Protein 5ND1 (pdb70)

Radius of gyration: 39.15 Å; Cα contacts (8 Å, |Δi|>4): 4880; chains: 2; bounding box: 125×101×89 Å

B-factor: mean 20.9, std 9.0, range [2.0, 30.0]

Nearest PDB structures (foldseek):
  5nd1-assembly1_B  TM=1.001E+00  e=0.000E+00  Rosellinia necatrix quadrivirus 1
  7zts-assembly1_AG  TM=4.550E-01  e=2.989E-06  Saccharomyces cerevisiae BY4741
  7zts-assembly1_AB  TM=4.511E-01  e=3.297E-06  Saccharomyces cerevisiae BY4741
  7zts-assembly1_AV  TM=3.383E-01  e=9.735E-03  Saccharomyces cerevisiae BY4741
  7zts-assembly1_BQ  TM=3.705E-01  e=5.155E-02  Saccharomyces cerevisiae BY4741

Foldseek 3Di:
DVVLVPDPCSVVVVVVLVVVLVVLQQCLQPWFQLFAADCSPVQNLQDFQADVVFVVLPADLVFQLDDPFWWWKWKWKKKKKKWFAQFLFAGTFIAIDIDMFIWTKFWFFEFFDAQAAAAADADVLFFFSSVVSNARDPDDDDRVVSVPVPFPVLLVVQVVLLQVVLLVVVCVPVVPPSVPGHRHADCLLQLQLLVLLLLVVQSFWWWDCPDDGTDTAPNFDWAFQFIWTWTFYLWFADDAFFGIFFAQLQVPDADRPDDLQVLLVVLQVLLVRDPFFFKWKWFWADADQVGRLFIWTFTDTHGDHPPFDDFDDAQAAALVSLRHSGAIWIWGADDNGGTITIGGLSQLFHFQAQADEDDRDPNFAFEAEDAPLELLSQLQRSSDGQGNNSAQRRDNFVSSVSNVLSCSSDRRGRRYYYYPYPRDHDNGCGAVSNVLCRSSVLQVQLSRRSLSNLQSLQVSLQRTTQMWIHFRLFHTWNFFHFYHYHYHNDHSRRTRGDGHDDRRYADSNPCRNVSSSSSSSNSLNCLLNLLLSLVLLQAFDQQWWQKAWFLGAVLRSLQVCLVVDDWADQPDQPQADPPPDDPSQFAFSLRRVCVQVVVPRPPDHCSSVSCSNNGTGTGHRRGLKGKGWTDDPDPHPAQVAQCCLVVAQQEWEWEDDAGHQATSGHEHCASDGDHGIRIDPFKHKHKWWWFFDDADVGGTDRSVSTDIDTDGPVDDDPPGHTRTMMMMMGGGQNHRPSSNSSNCSGRNDAFDKAWQQVLAQEDDPQFSLQLVLQQVLQQQFFKKWKAFDPPDHNRGIYIYHHHDDRNSNNRRRYTYDGTHMDTDDQPWWWTFAETRSVVSSVSSNPPSMIMIMGMHMRTYMDRDDDDDDDDRDTGGQQPQNDSHNLCVDPPSVPPDDPCVSVDRHDRHRHHHDDHDPDDPDDPPVPDDDDPDDDPDDDCPPPDDDDDDDDDDDDDDDDDDDDVVVVCVVNDD/DVDQFPLLPDDPPPDDPPPPDFQQPPSFADFPFWFFKDDFWFQAQDPPPRHGDDDFLDGAHIFTDTDPRQVVQLPSLPVDAAAFDDFDFDDDDFDPLCVLLLCLCLPDWFWFLPQQWTKWKWWWWWFWWFWDDDVPHIDTFGQGTFTFIQIWTKFFFAEDADWAWDDHAHDDPLQSLQVCLLCPLVVDQSSKHQFAAQSNDVVSSVVLVVFWDNLATHDLLQLLLLLVLQLLLCCSQLFLLVDWWFLVVSQAAWGWFAFAWFADPWKTKAGFPLRVVVCLVQVVVQFPKHWDADPLRGITITGGLCQFFPFQAAPVFAQLDTPPLAAAAAAADDDLLLLSLLRSLQTRQGDRRDRSSSRSSNRSPQLRPGYHDDPFAHHHHHDSGDIHHSQSSLLNSLVSVCPRPSSVPRSLLLSLLQSLLRIEGGFRFRYAQLDFWHWYWYRYPHHTHRRSSQCRHDPPDRYHHDHRDVVSSSSSLSSLSSSSSVSLLQNLLLLLLSLCCQQPPWAKDALLQRLVSSVSSVVSLQVLLVCLCPDPVLLCQCCVGIPDPSQDASSSSSLSSTSRPPCSNRHSHRHIGTHTDGSRGAMWMAGPVLDFAAEDADPFPDDDQVVLLVLLVDDFAGYWHAARNGDMDICLNPFFTKHWNAFDFLQSCQQQDADDPDDDPLLLLVVLLLQLLDQEPRHHRGDDSQTNVLSVVLSVVLRDDDPQSVLLQVQVPHDDPDPCRVPLGNPLGPVPWDDGRYHQDDDPPTDRDNDPDDDGSNSSVVSPHDSVSSCSSVNSSNSNDDDDSQQVQWQHNPPDRGTGTRITRMHRRQKHGSSSLSSLLSSLQSSQQADFAWQAFQQADWARQDDDDDHSHHRSSSLSNVQQSLQSQFKWWWWGDPPRDIFTANATSSGGGMDGHPSDGTHTAAMHGHDPPPSDGPDRVCNVPTGIITMRMRIRMPDDPPSRISHDSDPPCSVPSYDRDDDDDDPDDDDRSIDGDSRTRTSGDRDDDDDDDDDPPDDDD

Solvent-accessible surface area: 68453 Å² total; per-residue (Å²): 106,106,116,43,102,152,105,147,66,0,112,111,42,53,51,92,54,88,125,56,2,147,62,80,21,136,67,1,57,137,35,40,89,6,22,78,13,10,24,10,0,7,3,29,5,33,10,3,10,7,3,61,64,1,19,68,36,11,8,9,33,12,1,10,18,8,21,59,52,9,21,8,5,0,8,6,11,5,4,0,24,0,50,1,80,106,14,90,14,20,39,76,6,52,0,20,2,38,9,16,2,54,6,57,13,9,7,2,5,3,14,5,56,32,78,28,136,43,138,14,22,58,40,41,65,11,1,1,22,5,7,77,2,3,53,22,85,81,40,149,64,96,24,92,72,23,24,36,163,36,12,34,75,11,0,40,108,4,11,58,65,9,19,150,60,14,61,48,41,25,15,48,94,70,200,97,83,93,98,103,22,39,44,0,18,9,0,24,0,0,0,0,5,0,1,0,6,0,0,1,1,17,4,6,25,22,10,5,80,73,110,58,112,64,68,69,26,30,20,32,54,40,1,85,13,48,0,18,0,0,1,6,2,2,1,1,29,12,162,54,59,4,1,0,0,3,0,1,6,47,4,4,17,57,163,26,159,17,58,25,31,12,32,0,7,0,2,0,0,0,54,0,15,64,94,77,11,0,0,0,15,0,68,0,37,36,3,70,86,125,46,10,128,80,0,78,0,51,20,37,35,123,65,36,2,49,60,17,36,86,25,160,50,51,28,9,77,82,6,83,46,0,12,127,26,0,0,4,0,4,0,4,18,2,67,56,24,14,0,7,2,0,4,4,2,3,2,7,3,13,49,4,12,50,18,40,61,63,65,121,18,147,88,87,0,1,6,0,2,0,13,25,0,133,62,24,1,12,2,0,1,1,0,0,0,5,6,0,0,0,18,93,10,13,4,11,8,0,7,1,10,7,3,76,1,6,16,22,4,6,48,16,121,34,48,4,32,0,0,23,18,54,111,202,24,103,40,47,7,45,2,34,23,0,0,1,4,0,0,1,1,0,0,7,6,1,8,0,5,45,64,0,4,18,10,0,3,6,1,0,0,13,0,0,0,6,2,7,2,54,9,39,55,6,0,0,3,0,11,4,33,0,62,8,29,0,1,2,1,5,1,42,0,0,1,1,10,24,0,36,25,86,15,10,2,6,9,3,105,54,3,5,22,0,26,14,4,2,9,1,0,1,2,3,8,7,7,3,4,10,0,5,5,1,37,36,2,43,95,41,26,112,83,20,3,0,18,8,48,148,141,20,30,0,10,69,0,4,56,50,8,40,170,80,66,134,64,58,136,32,58,114,46,170,84,17,31,100,44,64,96,93,50,93,60,22,3,2,6,1,15,6,0,40,41,21,14,77,47,5,34,140,60,74,8,31,0,4,48,7,10,14,0,20,2,8,4,1,32,7,43,33,0,46,0,12,0,0,3,3,66,77,11,34,90,11,237,22,59,14,102,28,45,17,11,77,168,29,4,92,65,3,56,17,61,10,48,132,93,67,10,3,0,37,9,18,3,0,34,0,36,18,85,36,112,119,68,62,83,0,15,4,0,0,0,1,6,21,10,5,5,5,62,157,54,85,116,92,0,8,7,26,19,52,95,1,160,37,72,49,13,35,53,98,72,143,74,107,53,58,69,36,28,2,39,1,8,2,6,1,7,0,16,11,6,1,2,8,0,10,3,0,7,18,1,7,54,26,107,31,80,79,75,60,100,10,74,88,8,13,69,15,145,54,90,116,1,5,23,1,0,1,0,0,0,0,1,0,14,26,19,11,49,0,13,0,65,27,58,68,100,87,72,33,2,22,8,3,19,0,85,11,55,0,3,1,18,5,0,61,30,1,19,49,0,66,55,76,3,61,0,59,16,62,77,76,168,33,75,47,8,30,0,3,3,21,2,85,34,1,56,131,9,1,80,72,88,7,8,48,0,28,2,0,5,21,0,39,2,33,13,15,15,58,52,42,73,72,84,80,41,104,7,26,0,11,28,59,1,4,22,43,4,80,125,4,37,67,72,79,7,0,90,33,0,0,2,79,25,6,27,138,60,46,19,6,0,5,0,8,10,25,23,97,52,64,115,87,15,34,74,17,95,109,125,73,81,90,79,32,170,103,30,106,131,138,80,91,14,85,134,22,54,17,67,114,31,127,76,35,22,105,69,30,103,35,89,56,84,48,35,86,3,87,31,42,10,76,80,76,48,1,50,40,36,14,6,78,19,0,88,114,53,49,73,127,79,77,164,66,62,139,67,54,11,58,103,48,41,68,38,134,33,90,50,58,0,61,64,125,33,79,23,17,8,37,81,95,164,73,127,47,105,25,48,68,100,106,10,55,15,38,62,56,79,73,42,30,18,88,57,1,66,57,5,0,77,30,18,17,67,20,38,59,39,22,75,93,23,48,106,40,152,47,155,25,76,128,66,4,79,59,4,10,56,34,3,66,112,43,0,9,0,0,14,5,28,8,5,0,2,4,0,0,48,5,53,1,11,2,12,0,19,13,92,49,151,72,155,121,60,118,81,58,48,129,103,8,118,4,9,5,5,3,0,2,5,1,1,49,4,64,34,4,0,16,1,10,22,10,15,7,53,15,36,24,0,20,0,0,4,2,0,18,22,0,0,4,2,1,10,11,21,1,8,43,0,10,26,47,0,128,81,69,72,60,19,50,78,0,1,42,27,0,31,53,11,1,3,12,0,9,14,0,0,0,5,0,0,0,0,0,0,0,0,3,10,10,1,3,18,56,29,56,12,100,78,37,34,64,26,2,1,66,48,82,41,14,0,2,14,25,1,12,12,24,107,68,3,0,2,4,2,7,3,13,1,0,9,1,12,0,0,14,6,10,130,38,3,76,0,94,1,67,11,1,30,28,19,4,2,0,2,53,3,20,4,66,44,10,2,5,46,10,54,0,106,62,8,45,29,0,78,52,65,55,22,49,5,3,0,2,4,2,145,16,88,36,9,2,0,8,0,0,9,3,3,0,20,0,30,6,27,15,4,14,2,8,3,0,2,0,5,0,0,0,1,12,4,3,0,0,1,12,7,24,70,83,0,4,52,76,85,14,140,71,89,17,61,0,0,15,64,20,0,0,46,4,0,0,3,0,2,73,35,1,3,69,33,85,95,16,16,25,86,28,4,3,5,4,0,0,4,0,2,15,4,2,10,1,2,0,0,3,4,1,5,5,18,0,0,10,0,0,43,8,19,18,7,3,5,5,0,0,9,57,35,0,39,20,121,104,99,80,33,8,90,14,97,33,88,87,65,3,48,12,28,0,8,28,4,0,18,58,0,0,20,26,0,10,2,1,2,13,0,10,0,3,0,15,1,4,0,1,3,0,5,4,1,7,3,17,40,3,28,2,20,61,1,1,45,2,1,1,0,0,3,17,0,14,0,5,30,13,18,73,79,12,33,60,6,10,85,3,21,43,7,0,10,3,54,11,19,5,2,2,1,0,2,0,0,14,1,0,8,36,57,10,61,30,4,1,4,24,36,1,23,0,6,3,0,0,14,54,13,1,15,1,0,2,4,9,10,90,87,63,163,72,8,36,3,40,35,42,95,21,114,140,46,38,44,61,40,8,14,9,14,0,22,29,62,31,0,40,5,1,37,0,29,0,91,32,4,0,0,2,5,34,68,10,1,4,3,1,2,2,8,12,46,0,22,11,23,39,10,50,87,22,13,8,7,45,43,142,31,97,44,56,34,98,12,0,4,0,0,0,6,1,3,0,0,0,20,100,46,2,6,8,19,38,44,6,15,39,96,32,3,113,68,2,0,78,72,1,14,66,44,36,7,12,1,38,63,2,28,68,35,0,26,1,46,78,132,61,104,50,10,83,96,33,11,69,71,15,46,11,39,67,2,58,52,115,28,47,20,71,119,38,30,146,109,20,176,102,13,8,24,134,110,38,23,71,12,40,71,9,55,93,26,133,0,48,20,37,3,2,6,66,3,17,14,0,0,9,8,0,2,0,0,1,0,0,0,3,43,3,121,29,0,5,128,106,107,124,6,80,1,35,2,2,4,0,2,0,1,0,6,0,0,14,0,0,0,8,4,1,0,5,2,0,2,23,7,1,30,57,140,71,24,95,2,16,11,59,5,32,108,50,31,3,0,43,74,47,109,126,33,57,7,8,1,1,2,6,0,0,2,8,0,4,7,1,0,34,23,5,0,7,8,2,0,12,28,185,66,48,27,21,16,4,3,0,0,4,28,1,3,24,0,2,0,0,0,0,2,27,60,0,40,5,37,41,10,9,23,3,28,100,138,76,50,108,14,9,10,72,46,0,14,140,69,69,7,15,5,14,0,83,2,134,46,97,38,30,114,29,195,130,116,63,13,2,32,35,40,70,124,96,12,22,145,106,3,4,134,75,88,162,120,72,69,182,132,117,110,189,132,53,44,77,108,100,11,74,34,12,69,1,15,26,3,70,77,69,146,51,91,111,55,121,15,19,1,40,95,76,198

Organism: Rosellinia necatrix quadrivirus 1 (NCBI:txid1000373)

Secondary structure (P-SEA, 3-state):
ccccccccaaaaaaaaaaaaaaaaaccccccccccccccccccccccccccaaaaaacccccccccccbbbbbbbbbbbbbbbcccccccccbbbbbbbbbbbbbbbccccccccbbbbbccccccccaaaaaacccccccccaaaaaacccccccccaaaaaaaaaaaaaaaccccccccccccccaaaaaaaaaaaaacccbbbbbcccccccccccccccccccccccccccccccccccccccccccccccccccaaaaaaaaaaaaacccccccccccccccccccccbbbbbbbbbcccccbbbbcccccccaaaaaaacbbbbbbbbccccbbbbbccccccccccccccccccccbbbbbbccccccaaaaaaaaccccccccccccccaaaaaaaaaaaccccccbbbbccccccccccccccccccccaaaaaaaacccaaaaaaaaaaaaaaaccccccccccccccbbbbbbbbbccccccccccccccccccccccccccaaaaaaaaaaaaaaaaaaaaaaaaaccccccbbbbcccccaaaaaaaacccbbbbbbccccccccccccccccccaaaaaaaaccccccccccaaaaaaacccccccccccbbbbbbccccccccccccccccccccbbbbbbccccccccccccccccccccbbbbccbbbbbbbbbccccccccccccccbbbbbbccccccccccccbbbbbbbbccccccaaaaaaaacccccccccccccccccccccaaaaaaaaaaaaaabbbbbbccccccccccbbbbbccccaaaaaccccccccbbbbbccccccccccccaaaaaaaaaacccbbbbbbbcccccccccbbbbbbbbcccccccccccccccccccccccccccccccccccccccccccccccccccccccccccccccccccccccccccccbbbbbbbbbbbccaaaaaacccc/cccccccccccccccccccccccccccccccccbbbbcccccccccccccccccccccccbbbbbbcaaaaaaaaaaacccccccccccccccccccaaaaaaaaacbbbbbccccbbbbbcbbbbbbbbbbbcccbbbbbbcbbbbbbbbbbbbbbbbbbcbbbcccccccaaaaaaaaaaaaaaaccccccccccccccaaaaaaaaacccccccccaaaaaaaaaaaaaaaaaacccccccccaaaaacccccccccccccccccccccaaaaaaaaaaaaccccbbbbbcccbbbbbbcccccccccccccccccccccccccccccccccaaaaaaaaaaccccccccccccccccccccccccccccccccccccccccccccaaaaaaaaaaaaaacccccaaaaaaaaaaaaaacccccccccccccbbbbbbbcccbbbbcaaaaaaaccccccccccccaaaaaaaaaaaaaaaaaaaaaaaaaaaaaaaaaaccbbbbccccaaaaaaaaaaaaaaaaaaccccccaaaaaacccccccccccaaaaaaaccccccccccccccbbbbbccccccbbbbcccbbbbbbbbcccccccaaaaaaaaaccccccccccccccccccccccccccccccccccccccccccccccccaaaaaaaaaaaaaacccbbbbcccccaaaaaaaaaaaacccaaaaaaaaacccccccccccccccccccccccccccccccccccccccccccccaaaaaaacccaaaaaaaaaaaaaaaaaaaaaaaccccccccccccccccccccccccaaaaaaaaaaaaaaacccccccccccccccccccccccccccaaaaaaaaaaaaacbbbbbbbcccbbbbbccccccccbbbbbcccbbbbccccccccccccccccccccbbbbbbbbbbbbccccccccccccccccccccccccbbbbbccbbbbcccccccccccccbbbbbcccccccccccc

Sequence (1977 aa):
ATQMQQRDNGEETLANIKHSARSELKDMNVSGLAGINIQAGGYDLTGLSLTDELIAQGLSNVGLLPFEHSRVVLELAEAITVTANNTDMGGSGQYCEQGAWRAWLHVGLNMAKHHVRIRSSAAMDFGTHRMMACDPASLDASTISAMSRNVTTATMNAVSREMKAMKALAAGRSRMSQSDIADNNDCRGFAFGVLSRMVMHNSARRHGVVNGRLQELGENDASTADTYLTWELACAHGKGEVAITPVPAAWLDPEAQLTGRERVFSEALARLVDPDVGCVHVKIDGVTQNAAENARVHYATRPDPMSWLDDNTGLSADSNAGRISGEHYTLWKGRHSKVHLTIQLKQLYHRMSTTAATAEPRADSIVYYLKGFEGLGACAEFLLANSRFGHHSFLPGVFGVTADVHEAAYAQNQALFLAGIGDRMPPATFTKAQLATATYALMRRYDISERTCHFAITTIGHMVAQTAVRDLNNGSLSPLPFRVNLSPFLVQGVQFWDMNDTEGSVSVHDMGIGKELLTATYALGAMASLAHVCEQGGTGEEMSAIEVSRFTDVHTVATDLFRKVVMTELGDLKLRGSEVTHSSQEALFAQKMKAVWSSMAEGSTRLYNLNQAYGPFVDVQLARIRSSFVRDIGASRQMMDASALIKHAQNVTYDWPQNESGCPVQFIALPVPSTITHYATPAIGTERWFATTRLNAAGSKVISEIRWTNGLNSDDRAGVHVFAYGRSTIVSSPLGCAEAMAAMVIAGEHKVVRRHTSIARAQSARTANIVAGAVLGARNGDMMTIIRPSTSVASSAVHLRGYIPMAAMNMLPITDGDCDLVVADTRTRPGRMSTSPEAHRRGVLASDYHVDIATDGNIRHVAREVYTVADIPTVSERVSGLALRPYERSCVRDASTLHSMLCGAVPLLYGGGEPMKLGDNTPVTNRQALRPPEYNRNPALRMPARFQMGTTACAFTKALGDVRAQMELREGMSAPSDQSQETRSPTSVGNTVAADVQTSVHDKPTGELKGSDGTGIHEATGLPIDKRGEVPTVQLERTAESIAKMMDLLRSEKFTAAAADAKLMLQQEFQNIVACAKNAPQMTVNAGRFYLGCNSTTAIIAGDTADGYEIEYSGKRIEGQCVVALEPLTITLSGSTSSTQDNSDSAKLFALAVSQVWGGASTVGIVAPMLQTVAQEQTFRARVERDSGFQHHAALTTVVTTIVGWLMHVGDSAAKRSRDGWLDHQTDFAVKGMLTPHIASGMDWAGVQTYSASAMETTTDRVRADYAGRMVVHSTLRKQTLRSRGTGDTTETENSGRYLLALPKCDAGVAAAALALTWGKPKLGGAGHANLTAVMSEAGVGYITGVNGTRATPHADTVFGREELVYLLGFALRHMADAQEQVIRNVLAQVASLFRPAACSAHEWMNVHGALMPKVSRPMNEPAFREVWNVANSSSDLQMIDRDKLNGEHFLRQLAQQITVNCTGTAMAIYQAVLAGPTGITDGDTTRLQKDLYHHLFQYATTTYADGVQVMQANTRMANKMVPPVNALAAWGLGSSMDSFTGPHCAYYFGLADAADGCFYSTTTGRTLSVYAVDVNHTSSDSYLAMAQLEPGLIATATGTGSTITTNVEAAGVVDGGLVTEGHVSLYTTISAQWNGLQREVYNWLLWHACKTEDSSHADIVGAEEVKSAVEWLSSNSVEAHRFRSSAGLGATEAAGSPGRRAWRLHHYDGQIFSNVIADTERHPYMRRLYTPSELRDARNDLFVVDRIWKIVMAMRAQLMLISVQEDGGRHQHSKHYFGEAAAIGVMGHGFTNLFAYCASTVHGGREARLISNCTDTPMYKKEANDLVPPMMKVAQLSTLLAHGGAWCNAVNMGGNSTSIGLSILGDGTMPLQTVPWTVNEITYLSEEGARHGIEAIIDTNGSVSVKVKMTMLEPRQRFCLYDDNKTSSYITAQESRTATYVTLKLGGTKNANTISGLVAHDYKLATTILASTYDK

Structure (mmCIF, N/CA/C/O backbone):
data_5ND1
#
_entry.id   5ND1
#
_cell.length_a   1.000
_cell.length_b   1.000
_cell.length_c   1.000
_cell.angle_alpha   90.00
_cell.angle_beta   90.00
_cell.angle_gamma   90.00
#
_symmetry.space_group_name_H-M   'P 1'
#
loop_
_entity.id
_entity.type
_entity.pdbx_description
1 polymer 'Capsid protein'
2 polymer 'Capsid protein'
#
loop_
_atom_site.group_PDB
_atom_site.id
_atom_site.type_symbol
_atom_site.label_atom_id
_atom_site.label_alt_id
_atom_site.label_comp_id
_atom_site.label_asym_id
_atom_site.label_entity_id
_atom_site.label_seq_id
_atom_site.pdbx_PDB_ins_code
_atom_site.Cartn_x
_atom_site.Cartn_y
_atom_site.Cartn_z
_atom_site.occupancy
_atom_site.B_iso_or_equiv
_atom_site.auth_seq_id
_atom_site.auth_comp_id
_atom_site.auth_asym_id
_atom_site.auth_atom_id
_atom_site.pdbx_PDB_model_num
ATOM 1 N N . ALA A 1 2 ? -82.560 26.167 157.545 1.00 2.00 2 ALA A N 1
ATOM 2 C CA . ALA A 1 2 ? -83.638 25.297 157.092 1.00 2.00 2 ALA A CA 1
ATOM 3 C C . ALA A 1 2 ? -84.377 25.906 155.906 1.00 2.00 2 ALA A C 1
ATOM 4 O O . ALA A 1 2 ? -84.813 25.194 155.002 1.00 2.00 2 ALA A O 1
ATOM 6 N N . THR A 1 3 ? -84.515 27.228 155.916 1.00 2.00 3 THR A N 1
ATOM 7 C CA . THR A 1 3 ? -85.201 27.935 154.842 1.00 2.00 3 THR A CA 1
ATOM 8 C C . THR A 1 3 ? -84.475 27.759 153.513 1.00 2.00 3 THR A C 1
ATOM 9 O O . THR A 1 3 ? -85.104 27.579 152.470 1.00 2.00 3 THR A O 1
ATOM 13 N N . GLN A 1 4 ? -83.158 27.798 153.583 1.00 2.00 4 GLN A N 1
ATOM 14 C CA . GLN A 1 4 ? -82.409 27.660 152.371 1.00 2.00 4 GLN A CA 1
ATOM 15 C C . GLN A 1 4 ? -82.630 26.285 151.734 1.00 2.00 4 GLN A C 1
ATOM 16 O O . GLN A 1 4 ? -82.940 26.157 150.556 1.00 2.00 4 GLN A O 1
ATOM 22 N N . MET A 1 5 ? -82.660 25.281 152.591 1.00 2.00 5 MET A N 1
ATOM 23 C CA . MET A 1 5 ? -82.801 23.925 152.124 1.00 2.00 5 MET A CA 1
ATOM 24 C C . MET A 1 5 ? -84.204 23.632 151.682 1.00 2.00 5 MET A C 1
ATOM 25 O O . MET A 1 5 ? -84.491 22.534 151.264 1.00 2.00 5 MET A O 1
ATOM 30 N N . GLN A 1 6 ? -85.092 24.587 151.853 1.00 2.00 6 GLN A N 1
ATOM 31 C CA . GLN A 1 6 ? -86.379 24.558 151.213 1.00 2.00 6 GLN A CA 1
ATOM 32 C C . GLN A 1 6 ? -86.146 24.670 149.737 1.00 2.00 6 GLN A C 1
ATOM 33 O O . GLN A 1 6 ? -86.792 24.007 148.960 1.00 2.00 6 GLN A O 1
ATOM 39 N N . GLN A 1 7 ? -85.129 25.456 149.398 1.00 2.00 7 GLN A N 1
ATOM 40 C CA . GLN A 1 7 ? -84.902 26.003 148.066 1.00 2.00 7 GLN A CA 1
ATOM 41 C C . GLN A 1 7 ? -83.765 25.501 147.180 1.00 2.00 7 GLN A C 1
ATOM 42 O O . GLN A 1 7 ? -83.374 26.180 146.246 1.00 2.00 7 GLN A O 1
ATOM 48 N N . ARG A 1 8 ? -83.289 24.299 147.486 1.00 2.00 8 ARG A N 1
ATOM 49 C CA . ARG A 1 8 ? -82.197 23.644 146.789 1.00 2.00 8 ARG A CA 1
ATOM 50 C C . ARG A 1 8 ? -82.689 22.420 146.056 1.00 2.00 8 ARG A C 1
ATOM 51 O O . ARG A 1 8 ? -83.422 21.621 146.592 1.00 2.00 8 ARG A O 1
ATOM 59 N N . ASP A 1 9 ? -82.272 22.241 144.824 1.00 30.00 9 ASP A N 1
ATOM 60 C CA . ASP A 1 9 ? -82.989 21.309 144.006 1.00 30.00 9 ASP A CA 1
ATOM 61 C C . ASP A 1 9 ? -83.055 20.060 144.867 1.00 30.00 9 ASP A C 1
ATOM 62 O O . ASP A 1 9 ? -84.088 19.416 144.981 1.00 30.00 9 ASP A O 1
ATOM 67 N N . ASN A 1 10 ? -81.940 19.751 145.502 1.00 30.00 10 ASN A N 1
ATOM 68 C CA . ASN A 1 10 ? -81.818 18.637 146.413 1.00 30.00 10 ASN A CA 1
ATOM 69 C C . ASN A 1 10 ? -82.491 18.866 147.760 1.00 30.00 10 ASN A C 1
ATOM 70 O O . ASN A 1 10 ? -82.621 17.936 148.561 1.00 30.00 10 ASN A O 1
ATOM 75 N N . GLY A 1 11 ? -82.854 20.102 148.056 1.00 2.00 11 GLY A N 1
ATOM 76 C CA . GLY A 1 11 ? -83.223 20.429 149.413 1.00 2.00 11 GLY A CA 1
ATOM 77 C C . GLY A 1 11 ? -84.410 19.665 149.908 1.00 2.00 11 GLY A C 1
ATOM 78 O O . GLY A 1 11 ? -84.374 19.118 151.002 1.00 2.00 11 GLY A O 1
ATOM 79 N N . GLU A 1 12 ? -85.435 19.558 149.089 1.00 2.00 12 GLU A N 1
ATOM 80 C CA . GLU A 1 12 ? -86.578 18.777 149.493 1.00 2.00 12 GLU A CA 1
ATOM 81 C C . GLU A 1 12 ? -86.273 17.312 149.683 1.00 2.00 12 GLU A C 1
ATOM 82 O O . GLU A 1 12 ? -86.876 16.694 150.530 1.00 2.00 12 GLU A O 1
ATOM 88 N N . GLU A 1 13 ? -85.389 16.698 148.922 1.00 2.00 13 GLU A N 1
ATOM 89 C CA . GLU A 1 13 ? -85.083 15.311 149.245 1.00 2.00 13 GLU A CA 1
ATOM 90 C C . GLU A 1 13 ? -84.442 15.189 150.617 1.00 2.00 13 GLU A C 1
ATOM 91 O O . GLU A 1 13 ? -84.813 14.342 151.397 1.00 2.00 13 GLU A O 1
ATOM 97 N N . THR A 1 14 ? -83.519 16.077 150.940 1.00 2.00 14 THR A N 1
ATOM 98 C CA . THR A 1 14 ? -82.803 15.967 152.183 1.00 2.00 14 THR A CA 1
ATOM 99 C C . THR A 1 14 ? -83.773 16.070 153.290 1.00 2.00 14 THR A C 1
ATOM 100 O O . THR A 1 14 ? -83.540 15.531 154.334 1.00 2.00 14 THR A O 1
ATOM 104 N N . LEU A 1 15 ? -84.768 16.912 153.137 1.00 2.00 15 LEU A N 1
ATOM 105 C CA . LEU A 1 15 ? -85.835 17.017 154.107 1.00 2.00 15 LEU A CA 1
ATOM 106 C C . LEU A 1 15 ? -86.755 15.826 154.181 1.00 2.00 15 LEU A C 1
ATOM 107 O O . LEU A 1 15 ? -87.208 15.472 155.231 1.00 2.00 15 LEU A O 1
ATOM 112 N N . ALA A 1 16 ? -87.092 15.237 153.057 1.00 2.00 16 ALA A N 1
ATOM 113 C CA . ALA A 1 16 ? -87.994 14.112 153.105 1.00 2.00 16 ALA A CA 1
ATOM 114 C C . ALA A 1 16 ? -87.259 13.039 153.774 1.00 2.00 16 ALA A C 1
ATOM 115 O O . ALA A 1 16 ? -87.779 12.446 154.665 1.00 2.00 16 ALA A O 1
ATOM 117 N N . ASN A 1 17 ? -86.004 12.853 153.403 1.00 2.00 17 ASN A N 1
ATOM 118 C CA . ASN A 1 17 ? -85.253 11.766 153.999 1.00 2.00 17 ASN A CA 1
ATOM 119 C C . ASN A 1 17 ? -85.026 11.878 155.490 1.00 2.00 17 ASN A C 1
ATOM 120 O O . ASN A 1 17 ? -85.207 10.886 156.177 1.00 2.00 17 ASN A O 1
ATOM 125 N N . ILE A 1 18 ? -84.675 13.058 156.007 1.00 2.00 18 ILE A N 1
ATOM 126 C CA . ILE A 1 18 ? -84.445 13.140 157.436 1.00 2.00 18 ILE A CA 1
ATOM 127 C C . ILE A 1 18 ? -85.749 12.804 158.090 1.00 2.00 18 ILE A C 1
ATOM 128 O O . ILE A 1 18 ? -85.786 11.922 158.928 1.00 2.00 18 ILE A O 1
ATOM 133 N N . LYS A 1 19 ? -86.844 13.397 157.623 1.00 2.00 19 LYS A N 1
ATOM 134 C CA . LYS A 1 19 ? -88.091 13.203 158.358 1.00 2.00 19 LYS A CA 1
ATOM 135 C C . LYS A 1 19 ? -88.450 11.756 158.306 1.00 2.00 19 LYS A C 1
ATOM 136 O O . LYS A 1 19 ? -88.838 11.167 159.296 1.00 2.00 19 LYS A O 1
ATOM 142 N N . HIS A 1 20 ? -88.354 11.167 157.137 1.00 2.00 20 HIS A N 1
ATOM 143 C CA . HIS A 1 20 ? -88.783 9.791 156.984 1.00 2.00 20 HIS A CA 1
ATOM 144 C C . HIS A 1 20 ? -87.959 8.821 157.818 1.00 2.00 20 HIS A C 1
ATOM 145 O O . HIS A 1 20 ? -88.499 7.942 158.433 1.00 2.00 20 HIS A O 1
ATOM 152 N N . SER A 1 21 ? -86.655 8.987 157.874 1.00 2.00 21 SER A N 1
ATOM 153 C CA . SER A 1 21 ? -85.868 8.077 158.679 1.00 2.00 21 SER A CA 1
ATOM 154 C C . SER A 1 21 ? -86.187 8.276 160.136 1.00 2.00 21 SER A C 1
ATOM 155 O O . SER A 1 21 ? -86.196 7.329 160.870 1.00 2.00 21 SER A O 1
ATOM 158 N N . ALA A 1 22 ? -86.357 9.513 160.573 1.00 2.00 22 ALA A N 1
ATOM 159 C CA . ALA A 1 22 ? -86.624 9.747 161.985 1.00 2.00 22 ALA A CA 1
ATOM 160 C C . ALA A 1 22 ? -87.956 9.174 162.388 1.00 2.00 22 ALA A C 1
ATOM 161 O O . ALA A 1 22 ? -88.113 8.729 163.497 1.00 2.00 22 ALA A O 1
ATOM 163 N N . ARG A 1 23 ? -88.943 9.276 161.515 1.00 2.00 23 ARG A N 1
ATOM 164 C CA . ARG A 1 23 ? -90.282 8.752 161.776 1.00 2.00 23 ARG A CA 1
ATOM 165 C C . ARG A 1 23 ? -90.395 7.229 161.855 1.00 2.00 23 ARG A C 1
ATOM 166 O O . ARG A 1 23 ? -91.185 6.713 162.614 1.00 2.00 23 ARG A O 1
ATOM 174 N N . SER A 1 24 ? -89.744 6.507 160.953 1.00 2.00 24 SER A N 1
ATOM 175 C CA . SER A 1 24 ? -89.695 5.065 161.092 1.00 2.00 24 SER A CA 1
ATOM 176 C C . SER A 1 24 ? -88.805 4.617 162.228 1.00 2.00 24 SER A C 1
ATOM 177 O O . SER A 1 24 ? -89.164 3.772 163.000 1.00 2.00 24 SER A O 1
ATOM 180 N N . GLU A 1 25 ? -87.657 5.223 162.404 1.00 2.00 25 GLU A N 1
ATOM 181 C CA . GLU A 1 25 ? -86.762 4.703 163.425 1.00 2.00 25 GLU A CA 1
ATOM 182 C C . GLU A 1 25 ? -87.436 4.764 164.773 1.00 2.00 25 GLU A C 1
ATOM 183 O O . GLU A 1 25 ? -87.265 3.877 165.550 1.00 2.00 25 GLU A O 1
ATOM 189 N N . LEU A 1 26 ? -88.201 5.808 165.051 1.00 2.00 26 LEU A N 1
ATOM 190 C CA . LEU A 1 26 ? -88.857 5.980 166.351 1.00 2.00 26 LEU A CA 1
ATOM 191 C C . LEU A 1 26 ? -89.818 4.830 166.667 1.00 2.00 26 LEU A C 1
ATOM 192 O O . LEU A 1 26 ? -89.858 4.344 167.798 1.00 2.00 26 LEU A O 1
ATOM 197 N N . LYS A 1 27 ? -90.541 4.319 165.698 1.00 2.00 27 LYS A N 1
ATOM 198 C CA . LYS A 1 27 ? -91.767 3.652 166.034 1.00 2.00 27 LYS A CA 1
ATOM 199 C C . LYS A 1 27 ? -91.464 2.551 166.997 1.00 2.00 27 LYS A C 1
ATOM 200 O O . LYS A 1 27 ? -92.183 2.395 167.970 1.00 2.00 27 LYS A O 1
ATOM 206 N N . ASP A 1 28 ? -90.391 1.811 166.758 1.00 2.00 28 ASP A N 1
ATOM 207 C CA . ASP A 1 28 ? -90.020 0.707 167.638 1.00 2.00 28 ASP A CA 1
ATOM 208 C C . ASP A 1 28 ? -88.599 0.892 168.103 1.00 2.00 28 ASP A C 1
ATOM 209 O O . ASP A 1 28 ? -87.667 0.338 167.563 1.00 2.00 28 ASP A O 1
ATOM 214 N N . MET A 1 29 ? -88.447 1.707 169.118 1.00 30.00 29 MET A N 1
ATOM 215 C CA . MET A 1 29 ? -87.162 1.937 169.683 1.00 30.00 29 MET A CA 1
ATOM 216 C C . MET A 1 29 ? -86.708 0.645 170.229 1.00 30.00 29 MET A C 1
ATOM 217 O O . MET A 1 29 ? -85.555 0.321 170.159 1.00 30.00 29 MET A O 1
ATOM 222 N N . ASN A 1 30 ? -87.624 -0.112 170.786 1.00 30.00 30 ASN A N 1
ATOM 223 C CA . ASN A 1 30 ? -87.283 -1.187 171.674 1.00 30.00 30 ASN A CA 1
ATOM 224 C C . ASN A 1 30 ? -86.423 -2.239 171.068 1.00 30.00 30 ASN A C 1
ATOM 225 O O . ASN A 1 30 ? -85.572 -2.749 171.742 1.00 30.00 30 ASN A O 1
ATOM 230 N N . VAL A 1 31 ? -86.657 -2.586 169.808 1.00 30.00 31 VAL A N 1
ATOM 231 C CA . VAL A 1 31 ? -85.778 -3.532 169.142 1.00 30.00 31 VAL A CA 1
ATOM 232 C C . VAL A 1 31 ? -84.595 -2.789 168.532 1.00 30.00 31 VAL A C 1
ATOM 233 O O . VAL A 1 31 ? -84.368 -2.847 167.323 1.00 30.00 31 VAL A O 1
ATOM 237 N N . SER A 1 32 ? -83.836 -2.096 169.376 1.00 30.00 32 SER A N 1
ATOM 238 C CA . SER A 1 32 ? -82.622 -1.430 168.921 1.00 30.00 32 SER A CA 1
ATOM 239 C C . SER A 1 32 ? -81.421 -1.810 169.778 1.00 30.00 32 SER A C 1
ATOM 240 O O . SER A 1 32 ? -81.403 -1.570 170.985 1.00 30.00 32 SER A O 1
ATOM 243 N N . GLY A 1 33 ? -80.416 -2.396 169.140 1.00 30.00 33 GLY A N 1
ATOM 244 C CA . GLY A 1 33 ? -79.154 -2.701 169.784 1.00 30.00 33 GLY A CA 1
ATOM 245 C C . GLY A 1 33 ? -78.109 -2.935 168.717 1.00 30.00 33 GLY A C 1
ATOM 246 O O . GLY A 1 33 ? -78.459 -3.193 167.565 1.00 30.00 33 GLY A O 1
ATOM 247 N N . LEU A 1 34 ? -76.855 -2.724 169.074 1.00 30.00 34 LEU A N 1
ATOM 248 C CA . LEU A 1 34 ? -75.771 -3.045 168.180 1.00 30.00 34 LEU A CA 1
ATOM 249 C C . LEU A 1 34 ? -74.752 -3.958 168.831 1.00 30.00 34 LEU A C 1
ATOM 250 O O . LEU A 1 34 ? -73.749 -4.289 168.198 1.00 30.00 34 LEU A O 1
ATOM 255 N N . ALA A 1 35 ? -74.964 -4.266 170.108 1.00 30.00 35 ALA A N 1
ATOM 256 C CA . ALA A 1 35 ? -74.123 -5.192 170.865 1.00 30.00 35 ALA A CA 1
ATOM 257 C C . ALA A 1 35 ? -74.198 -6.626 170.346 1.00 30.00 35 ALA A C 1
ATOM 258 O O . ALA A 1 35 ? -73.198 -7.342 170.306 1.00 30.00 35 ALA A O 1
ATOM 260 N N . GLY A 1 36 ? -75.404 -7.032 169.963 1.00 30.00 36 GLY A N 1
ATOM 261 C CA . GLY A 1 36 ? -75.709 -8.411 169.629 1.00 30.00 36 GLY A CA 1
ATOM 262 C C . GLY A 1 36 ? -75.540 -8.745 168.162 1.00 30.00 36 GLY A C 1
ATOM 263 O O . GLY A 1 36 ? -75.891 -9.839 167.722 1.00 30.00 36 GLY A O 1
ATOM 264 N N . ILE A 1 37 ? -75.010 -7.796 167.399 1.00 30.00 37 ILE A N 1
ATOM 265 C CA . ILE A 1 37 ? -74.920 -7.942 165.953 1.00 30.00 37 ILE A CA 1
ATOM 266 C C . ILE A 1 37 ? -74.075 -9.144 165.537 1.00 30.00 37 ILE A C 1
ATOM 267 O O . ILE A 1 37 ? -74.430 -9.848 164.591 1.00 30.00 37 ILE A O 1
ATOM 272 N N . ASN A 1 38 ? -72.966 -9.389 166.229 1.00 2.00 38 ASN A N 1
ATOM 273 C CA . ASN A 1 38 ? -72.117 -10.549 165.869 1.00 2.00 38 ASN A CA 1
ATOM 274 C C . ASN A 1 38 ? -71.074 -10.866 166.917 1.00 2.00 38 ASN A C 1
ATOM 275 O O . ASN A 1 38 ? -70.861 -10.075 167.803 1.00 2.00 38 ASN A O 1
ATOM 280 N N . ILE A 1 39 ? -70.376 -11.980 166.816 1.00 2.00 39 ILE A N 1
ATOM 281 C CA . ILE A 1 39 ? -69.608 -12.453 167.952 1.00 2.00 39 ILE A CA 1
ATOM 282 C C . ILE A 1 39 ? -68.567 -11.462 168.455 1.00 2.00 39 ILE A C 1
ATOM 283 O O . ILE A 1 39 ? -68.336 -11.411 169.636 1.00 2.00 39 ILE A O 1
ATOM 288 N N . GLN A 1 40 ? -67.901 -10.713 167.585 1.00 2.00 40 GLN A N 1
ATOM 289 C CA . GLN A 1 40 ? -66.997 -9.692 168.013 1.00 2.00 40 GLN A CA 1
ATOM 290 C C . GLN A 1 40 ? -67.672 -8.495 168.631 1.00 2.00 40 GLN A C 1
ATOM 291 O O . GLN A 1 40 ? -67.171 -7.976 169.590 1.00 2.00 40 GLN A O 1
ATOM 297 N N . ALA A 1 41 ? -68.737 -7.995 168.024 1.00 2.00 41 ALA A N 1
ATOM 298 C CA . ALA A 1 41 ? -69.357 -6.759 168.502 1.00 2.00 41 ALA A CA 1
ATOM 299 C C . ALA A 1 41 ? -70.493 -7.028 169.401 1.00 2.00 41 ALA A C 1
ATOM 300 O O . ALA A 1 41 ? -71.218 -6.161 169.757 1.00 2.00 41 ALA A O 1
ATOM 302 N N . GLY A 1 42 ? -70.671 -8.277 169.736 1.00 2.00 42 GLY A N 1
ATOM 303 C CA . GLY A 1 42 ? -71.302 -8.658 170.950 1.00 2.00 42 GLY A CA 1
ATOM 304 C C . GLY A 1 42 ? -70.084 -8.526 171.787 1.00 2.00 42 GLY A C 1
ATOM 305 O O . GLY A 1 42 ? -69.020 -8.376 171.239 1.00 2.00 42 GLY A O 1
ATOM 306 N N . GLY A 1 43 ? -70.245 -8.507 173.084 1.00 2.00 43 GLY A N 1
ATOM 307 C CA . GLY A 1 43 ? -69.142 -8.484 174.017 1.00 2.00 43 GLY A CA 1
ATOM 308 C C . GLY A 1 43 ? -68.128 -7.488 173.484 1.00 2.00 43 GLY A C 1
ATOM 309 O O . GLY A 1 43 ? -66.927 -7.690 173.665 1.00 2.00 43 GLY A O 1
ATOM 310 N N . TYR A 1 44 ? -68.627 -6.363 172.943 1.00 2.00 44 TYR A N 1
ATOM 311 C CA . TYR A 1 44 ? -67.862 -5.131 172.721 1.00 2.00 44 TYR A CA 1
ATOM 312 C C . TYR A 1 44 ? -66.527 -5.100 171.950 1.00 2.00 44 TYR A C 1
ATOM 313 O O . TYR A 1 44 ? -65.795 -4.117 172.056 1.00 2.00 44 TYR A O 1
ATOM 322 N N . ASP A 1 45 ? -66.264 -6.081 171.078 1.00 30.00 45 ASP A N 1
ATOM 323 C CA . ASP A 1 45 ? -65.078 -5.996 170.258 1.00 30.00 45 ASP A CA 1
ATOM 324 C C . ASP A 1 45 ? -63.823 -5.987 171.050 1.00 30.00 45 ASP A C 1
ATOM 325 O O . ASP A 1 45 ? -62.866 -5.322 170.735 1.00 30.00 45 ASP A O 1
ATOM 330 N N . LEU A 1 46 ? -63.837 -6.749 172.113 1.00 30.00 46 LEU A N 1
ATOM 331 C CA . LEU A 1 46 ? -62.674 -6.890 172.931 1.00 30.00 46 LEU A CA 1
ATOM 332 C C . LEU A 1 46 ? -61.962 -8.197 172.788 1.00 30.00 46 LEU A C 1
ATOM 333 O O . LEU A 1 46 ? -61.189 -8.527 173.637 1.00 30.00 46 LEU A O 1
ATOM 338 N N . THR A 1 47 ? -62.235 -8.966 171.751 1.00 30.00 47 THR A N 1
ATOM 339 C CA . THR A 1 47 ? -61.665 -10.298 171.653 1.00 30.00 47 THR A CA 1
ATOM 340 C C . THR A 1 47 ? -60.165 -10.138 171.678 1.00 30.00 47 THR A C 1
ATOM 341 O O . THR A 1 47 ? -59.523 -10.686 172.539 1.00 30.00 47 THR A O 1
ATOM 345 N N . GLY A 1 48 ? -59.598 -9.423 170.708 1.00 30.00 48 GLY A N 1
ATOM 346 C CA . GLY A 1 48 ? -58.161 -9.450 170.454 1.00 30.00 48 GLY A CA 1
ATOM 347 C C . GLY A 1 48 ? -57.202 -8.337 170.867 1.00 30.00 48 GLY A C 1
ATOM 348 O O . GLY A 1 48 ? -56.053 -8.334 170.425 1.00 30.00 48 GLY A O 1
ATOM 349 N N . LEU A 1 49 ? -57.649 -7.389 171.683 1.00 30.00 49 LEU A N 1
ATOM 350 C CA . LEU A 1 49 ? -56.891 -6.154 171.932 1.00 30.00 49 LEU A CA 1
ATOM 351 C C . LEU A 1 49 ? -55.496 -6.237 172.591 1.00 30.00 49 LEU A C 1
ATOM 352 O O . LEU A 1 49 ? -54.585 -5.509 172.196 1.00 30.00 49 LEU A O 1
ATOM 357 N N . SER A 1 50 ? -55.334 -7.097 173.592 1.00 30.00 50 SER A N 1
ATOM 358 C CA . SER A 1 50 ? -54.173 -7.083 174.450 1.00 30.00 50 SER A CA 1
ATOM 359 C C . SER A 1 50 ? -52.904 -7.214 173.688 1.00 30.00 50 SER A C 1
ATOM 360 O O . SER A 1 50 ? -51.972 -6.526 173.999 1.00 30.00 50 SER A O 1
ATOM 363 N N . LEU A 1 51 ? -52.787 -8.045 172.675 1.00 30.00 51 LEU A N 1
ATOM 364 C CA . LEU A 1 51 ? -51.489 -8.069 172.014 1.00 30.00 51 LEU A CA 1
ATOM 365 C C . LEU A 1 51 ? -51.484 -7.565 170.606 1.00 30.00 51 LEU A C 1
ATOM 366 O O . LEU A 1 51 ? -51.888 -8.277 169.716 1.00 30.00 51 LEU A O 1
ATOM 371 N N . THR A 1 52 ? -50.952 -6.380 170.367 1.00 2.00 52 THR A N 1
ATOM 372 C CA . THR A 1 52 ? -50.778 -5.920 169.000 1.00 2.00 52 THR A CA 1
ATOM 373 C C . THR A 1 52 ? -49.820 -6.851 168.312 1.00 2.00 52 THR A C 1
ATOM 374 O O . THR A 1 52 ? -49.390 -7.803 168.930 1.00 2.00 52 THR A O 1
ATOM 378 N N . ASP A 1 53 ? -49.460 -6.599 167.055 1.00 2.00 53 ASP A N 1
ATOM 379 C CA . ASP A 1 53 ? -48.509 -7.505 166.402 1.00 2.00 53 ASP A CA 1
ATOM 380 C C . ASP A 1 53 ? -47.067 -7.096 166.377 1.00 2.00 53 ASP A C 1
ATOM 381 O O . ASP A 1 53 ? -46.207 -7.908 166.166 1.00 2.00 53 ASP A O 1
ATOM 386 N N . GLU A 1 54 ? -46.780 -5.846 166.604 1.00 2.00 54 GLU A N 1
ATOM 387 C CA . GLU A 1 54 ? -45.394 -5.472 166.807 1.00 2.00 54 GLU A CA 1
ATOM 388 C C . GLU A 1 54 ? -44.970 -6.090 168.108 1.00 2.00 54 GLU A C 1
ATOM 389 O O . GLU A 1 54 ? -43.936 -6.746 168.187 1.00 2.00 54 GLU A O 1
ATOM 395 N N . LEU A 1 55 ? -45.824 -5.941 169.106 1.00 2.00 55 LEU A N 1
ATOM 396 C CA . LEU A 1 55 ? -45.636 -6.481 170.448 1.00 2.00 55 LEU A CA 1
ATOM 397 C C . LEU A 1 55 ? -45.650 -7.988 170.601 1.00 2.00 55 LEU A C 1
ATOM 398 O O . LEU A 1 55 ? -44.980 -8.522 171.474 1.00 2.00 55 LEU A O 1
ATOM 403 N N . ILE A 1 56 ? -46.424 -8.700 169.818 1.00 2.00 56 ILE A N 1
ATOM 404 C CA . ILE A 1 56 ? -46.337 -10.135 169.941 1.00 2.00 56 ILE A CA 1
ATOM 405 C C . ILE A 1 56 ? -44.914 -10.454 169.549 1.00 2.00 56 ILE A C 1
ATOM 406 O O . ILE A 1 56 ? -44.279 -11.266 170.167 1.00 2.00 56 ILE A O 1
ATOM 411 N N . ALA A 1 57 ? -44.401 -9.789 168.534 1.00 2.00 57 ALA A N 1
ATOM 412 C CA . ALA A 1 57 ? -43.098 -10.131 168.013 1.00 2.00 57 ALA A CA 1
ATOM 413 C C . ALA A 1 57 ? -42.101 -9.944 169.116 1.00 2.00 57 ALA A C 1
ATOM 414 O O . ALA A 1 57 ? -41.199 -10.732 169.282 1.00 2.00 57 ALA A O 1
ATOM 416 N N . GLN A 1 58 ? -42.320 -8.932 169.919 1.00 2.00 58 GLN A N 1
ATOM 417 C CA . GLN A 1 58 ? -41.422 -8.569 170.979 1.00 2.00 58 GLN A CA 1
ATOM 418 C C . GLN A 1 58 ? -41.509 -9.646 171.974 1.00 2.00 58 GLN A C 1
ATOM 419 O O . GLN A 1 58 ? -40.782 -9.674 172.911 1.00 2.00 58 GLN A O 1
ATOM 425 N N . GLY A 1 59 ? -42.503 -10.524 171.827 1.00 2.00 59 GLY A N 1
ATOM 426 C CA . GLY A 1 59 ? -42.693 -11.660 172.729 1.00 2.00 59 GLY A CA 1
ATOM 427 C C . GLY A 1 59 ? -43.490 -11.657 174.043 1.00 2.00 59 GLY A C 1
ATOM 428 O O . GLY A 1 59 ? -43.486 -12.673 174.738 1.00 2.00 59 GLY A O 1
ATOM 429 N N . LEU A 1 60 ? -44.172 -10.567 174.399 1.00 30.00 60 LEU A N 1
ATOM 430 C CA . LEU A 1 60 ? -45.020 -10.544 175.563 1.00 30.00 60 LEU A CA 1
ATOM 431 C C . LEU A 1 60 ? -46.097 -11.518 175.321 1.00 30.00 60 LEU A C 1
ATOM 432 O O . LEU A 1 60 ? -46.750 -11.434 174.297 1.00 30.00 60 LEU A O 1
ATOM 437 N N . SER A 1 61 ? -46.271 -12.414 176.286 1.00 30.00 61 SER A N 1
ATOM 438 C CA . SER A 1 61 ? -47.328 -13.422 176.355 1.00 30.00 61 SER A CA 1
ATOM 439 C C . SER A 1 61 ? -48.663 -12.826 176.720 1.00 30.00 61 SER A C 1
ATOM 440 O O . SER A 1 61 ? -48.737 -11.785 177.343 1.00 30.00 61 SER A O 1
ATOM 443 N N . ASN A 1 62 ? -49.712 -13.557 176.419 1.00 30.00 62 ASN A N 1
ATOM 444 C CA . ASN A 1 62 ? -51.019 -12.999 176.582 1.00 30.00 62 ASN A CA 1
ATOM 445 C C . ASN A 1 62 ? -51.666 -13.335 177.898 1.00 30.00 62 ASN A C 1
ATOM 446 O O . ASN A 1 62 ? -52.866 -13.315 177.976 1.00 30.00 62 ASN A O 1
ATOM 451 N N . VAL A 1 63 ? -50.896 -13.654 178.922 1.00 30.00 63 VAL A N 1
ATOM 452 C CA . VAL A 1 63 ? -51.506 -13.849 180.214 1.00 30.00 63 VAL A CA 1
ATOM 453 C C . VAL A 1 63 ? -51.900 -12.487 180.769 1.00 30.00 63 VAL A C 1
ATOM 454 O O . VAL A 1 63 ? -52.630 -12.417 181.717 1.00 30.00 63 VAL A O 1
ATOM 458 N N . GLY A 1 64 ? -51.387 -11.417 180.169 1.00 30.00 64 GLY A N 1
ATOM 459 C CA . GLY A 1 64 ? -51.904 -10.060 180.295 1.00 30.00 64 GLY A CA 1
ATOM 460 C C . GLY A 1 64 ? -51.495 -8.931 181.243 1.00 30.00 64 GLY A C 1
ATOM 461 O O . GLY A 1 64 ? -51.900 -7.822 181.015 1.00 30.00 64 GLY A O 1
ATOM 462 N N . LEU A 1 65 ? -50.609 -9.246 182.193 1.00 30.00 65 LEU A N 1
ATOM 463 C CA . LEU A 1 65 ? -50.077 -8.308 183.196 1.00 30.00 65 LEU A CA 1
ATOM 464 C C . LEU A 1 65 ? -51.051 -7.632 184.180 1.00 30.00 65 LEU A C 1
ATOM 465 O O . LEU A 1 65 ? -50.964 -6.424 184.404 1.00 30.00 65 LEU A O 1
ATOM 470 N N . LEU A 1 66 ? -52.033 -8.379 184.668 1.00 30.00 66 LEU A N 1
ATOM 471 C CA . LEU A 1 66 ? -52.948 -7.854 185.669 1.00 30.00 66 LEU A CA 1
ATOM 472 C C . LEU A 1 66 ? -52.468 -8.564 186.901 1.00 30.00 66 LEU A C 1
ATOM 473 O O . LEU A 1 66 ? -52.431 -9.794 186.929 1.00 30.00 66 LEU A O 1
ATOM 478 N N . PRO A 1 67 ? -52.053 -7.817 187.914 1.00 30.00 67 PRO A N 1
ATOM 479 C CA . PRO A 1 67 ? -51.192 -8.468 188.903 1.00 30.00 67 PRO A CA 1
ATOM 480 C C . PRO A 1 67 ? -51.785 -9.791 189.376 1.00 30.00 67 PRO A C 1
ATOM 481 O O . PRO A 1 67 ? -52.969 -9.854 189.708 1.00 30.00 67 PRO A O 1
ATOM 485 N N . PHE A 1 68 ? -50.957 -10.831 189.420 1.00 30.00 68 PHE A N 1
ATOM 486 C CA . PHE A 1 68 ? -51.331 -12.074 190.063 1.00 30.00 68 PHE A CA 1
ATOM 487 C C . PHE A 1 68 ? -50.198 -12.380 190.981 1.00 30.00 68 PHE A C 1
ATOM 488 O O . PHE A 1 68 ? -49.146 -11.775 190.896 1.00 30.00 68 PHE A O 1
ATOM 496 N N . GLU A 1 69 ? -50.421 -13.266 191.920 1.00 30.00 69 GLU A N 1
ATOM 497 C CA . GLU A 1 69 ? -49.585 -13.263 193.117 1.00 30.00 69 GLU A CA 1
ATOM 498 C C . GLU A 1 69 ? -48.089 -13.052 192.826 1.00 30.00 69 GLU A C 1
ATOM 499 O O . GLU A 1 69 ? -47.424 -12.316 193.555 1.00 30.00 69 GLU A O 1
ATOM 505 N N . HIS A 1 70 ? -47.579 -13.689 191.779 1.00 9.45 70 HIS A N 1
ATOM 506 C CA . HIS A 1 70 ? -46.162 -13.586 191.457 1.00 9.46 70 HIS A CA 1
ATOM 507 C C . HIS A 1 70 ? -45.963 -13.216 189.996 1.00 10.29 70 HIS A C 1
ATOM 508 O O . HIS A 1 70 ? -45.554 -14.044 189.182 1.00 10.87 70 HIS A O 1
ATOM 515 N N . SER A 1 71 ? -46.253 -11.961 189.673 1.00 10.30 71 SER A N 1
ATOM 516 C CA . SER A 1 71 ? -46.077 -11.461 188.319 1.00 9.09 71 SER A CA 1
ATOM 517 C C . SER A 1 71 ? -45.072 -10.316 188.290 1.00 10.07 71 SER A C 1
ATOM 518 O O . SER A 1 71 ? -45.185 -9.354 189.051 1.00 11.31 71 SER A O 1
ATOM 521 N N . ARG A 1 72 ? -44.092 -10.428 187.402 1.00 9.22 72 ARG A N 1
ATOM 522 C CA . ARG A 1 72 ? -43.127 -9.414 187.215 1.00 10.82 72 ARG A CA 1
ATOM 523 C C . ARG A 1 72 ? -42.934 -9.465 185.740 1.00 11.41 72 ARG A C 1
ATOM 524 O O . ARG A 1 72 ? -43.064 -10.489 185.089 1.00 10.33 72 ARG A O 1
ATOM 532 N N . VAL A 1 73 ? -42.744 -8.254 185.194 1.00 11.13 73 VAL A N 1
ATOM 533 C CA . VAL A 1 73 ? -42.501 -8.011 183.766 1.00 11.49 73 VAL A CA 1
ATOM 534 C C . VAL A 1 73 ? -41.079 -7.536 183.594 1.00 10.16 73 VAL A C 1
ATOM 535 O O . VAL A 1 73 ? -40.766 -6.523 184.141 1.00 12.57 73 VAL A O 1
ATOM 539 N N . VAL A 1 74 ? -40.244 -8.282 182.887 1.00 24.48 74 VAL A N 1
ATOM 540 C CA . VAL A 1 74 ? -38.864 -7.867 182.724 1.00 23.31 74 VAL A CA 1
ATOM 541 C C . VAL A 1 74 ? -38.591 -7.527 181.273 1.00 22.03 74 VAL A C 1
ATOM 542 O O . VAL A 1 74 ? -38.819 -8.341 180.379 1.00 20.98 74 VAL A O 1
ATOM 546 N N . LEU A 1 75 ? -38.088 -6.321 181.042 1.00 20.43 75 LEU A N 1
ATOM 547 C CA . LEU A 1 75 ? -37.656 -5.950 179.712 1.00 20.95 75 LEU A CA 1
ATOM 548 C C . LEU A 1 75 ? -36.155 -6.142 179.705 1.00 20.31 75 LEU A C 1
ATOM 549 O O . LEU A 1 75 ? -35.417 -5.398 180.351 1.00 21.47 75 LEU A O 1
ATOM 554 N N . GLU A 1 76 ? -35.696 -7.160 178.999 1.00 19.39 76 GLU A N 1
ATOM 555 C CA . GLU A 1 76 ? -34.275 -7.369 178.957 1.00 19.86 76 GLU A CA 1
ATOM 556 C C . GLU A 1 76 ? -33.783 -7.412 177.559 1.00 17.75 76 GLU A C 1
ATOM 557 O O . GLU A 1 76 ? -34.354 -8.099 176.764 1.00 16.54 76 GLU A O 1
ATOM 563 N N . LEU A 1 77 ? -32.737 -6.653 177.260 1.00 16.03 77 LEU A N 1
ATOM 564 C CA . LEU A 1 77 ? -32.147 -6.582 175.943 1.00 15.72 77 LEU A CA 1
ATOM 565 C C . LEU A 1 77 ? -30.882 -7.341 176.073 1.00 14.16 77 LEU A C 1
ATOM 566 O O . LEU A 1 77 ? -30.344 -7.366 177.138 1.00 15.22 77 LEU A O 1
ATOM 571 N N . ALA A 1 78 ? -30.457 -7.999 175.002 1.00 12.45 78 ALA A N 1
ATOM 572 C CA . ALA A 1 78 ? -29.147 -8.621 174.947 1.00 13.39 78 ALA A CA 1
ATOM 573 C C . ALA A 1 78 ? -28.424 -8.079 173.724 1.00 12.72 78 ALA A C 1
ATOM 574 O O . ALA A 1 78 ? -28.950 -8.129 172.616 1.00 13.07 78 ALA A O 1
ATOM 576 N N . GLU A 1 79 ? -27.122 -7.856 173.894 1.00 13.00 79 GLU A N 1
ATOM 577 C CA . GLU A 1 79 ? -26.220 -7.572 172.775 1.00 13.66 79 GLU A CA 1
ATOM 578 C C . GLU A 1 79 ? -25.019 -8.494 172.840 1.00 14.57 79 GLU A C 1
ATOM 579 O O . GLU A 1 79 ? -24.680 -8.919 173.902 1.00 16.87 79 GLU A O 1
ATOM 585 N N . ALA A 1 80 ? -24.374 -8.742 171.711 1.00 13.52 80 ALA A N 1
ATOM 586 C CA . ALA A 1 80 ? -23.246 -9.618 171.651 1.00 13.76 80 ALA A CA 1
ATOM 587 C C . ALA A 1 80 ? -22.018 -9.076 170.940 1.00 13.21 80 ALA A C 1
ATOM 588 O O . ALA A 1 80 ? -21.708 -9.519 169.871 1.00 13.45 80 ALA A O 1
ATOM 590 N N . ILE A 1 81 ? -21.274 -8.162 171.546 1.00 12.59 81 ILE A N 1
ATOM 591 C CA . ILE A 1 81 ? -20.229 -7.425 170.839 1.00 12.39 81 ILE A CA 1
ATOM 592 C C . ILE A 1 81 ? -19.131 -8.325 170.357 1.00 12.40 81 ILE A C 1
ATOM 593 O O . ILE A 1 81 ? -18.943 -9.320 170.978 1.00 13.59 81 ILE A O 1
ATOM 598 N N . THR A 1 82 ? -18.533 -8.103 169.196 1.00 12.49 82 THR A N 1
ATOM 599 C CA . THR A 1 82 ? -17.532 -9.050 168.693 1.00 12.26 82 THR A CA 1
ATOM 600 C C . THR A 1 82 ? -16.182 -8.609 168.177 1.00 11.98 82 THR A C 1
ATOM 601 O O . THR A 1 82 ? -15.968 -8.504 166.989 1.00 12.65 82 THR A O 1
ATOM 605 N N . VAL A 1 83 ? -15.237 -8.375 169.054 1.00 13.55 83 VAL A N 1
ATOM 606 C CA . VAL A 1 83 ? -14.091 -7.606 168.618 1.00 13.29 83 VAL A CA 1
ATOM 607 C C . VAL A 1 83 ? -13.098 -8.449 167.836 1.00 12.21 83 VAL A C 1
ATOM 608 O O . VAL A 1 83 ? -12.734 -9.556 168.181 1.00 13.00 83 VAL A O 1
ATOM 612 N N . THR A 1 84 ? -12.666 -7.890 166.749 1.00 11.48 84 THR A N 1
ATOM 613 C CA . THR A 1 84 ? -11.741 -8.488 165.805 1.00 11.14 84 THR A CA 1
ATOM 614 C C . THR A 1 84 ? -10.358 -7.926 166.079 1.00 11.21 84 THR A C 1
ATOM 615 O O . THR A 1 84 ? -10.026 -6.800 165.686 1.00 11.88 84 THR A O 1
ATOM 619 N N . ALA A 1 85 ? -9.605 -8.558 166.951 1.00 11.73 85 ALA A N 1
ATOM 620 C CA . ALA A 1 85 ? -8.422 -7.903 167.485 1.00 10.74 85 ALA A CA 1
ATOM 621 C C . ALA A 1 85 ? -7.256 -8.111 166.583 1.00 10.75 85 ALA A C 1
ATOM 622 O O . ALA A 1 85 ? -7.090 -9.189 166.072 1.00 11.60 85 ALA A O 1
ATOM 624 N N . ASN A 1 86 ? -6.483 -7.058 166.307 1.00 30.00 86 ASN A N 1
ATOM 625 C CA . ASN A 1 86 ? -5.417 -7.138 165.294 1.00 30.00 86 ASN A CA 1
ATOM 626 C C . ASN A 1 86 ? -3.972 -7.381 165.766 1.00 30.00 86 ASN A C 1
ATOM 627 O O . ASN A 1 86 ? -3.280 -8.246 165.230 1.00 30.00 86 ASN A O 1
ATOM 632 N N . ASN A 1 87 ? -3.527 -6.625 166.766 1.00 30.00 87 ASN A N 1
ATOM 633 C CA . ASN A 1 87 ? -2.210 -6.803 167.348 1.00 30.00 87 ASN A CA 1
ATOM 634 C C . ASN A 1 87 ? -2.611 -7.217 168.729 1.00 30.00 87 ASN A C 1
ATOM 635 O O . ASN A 1 87 ? -2.750 -6.364 169.600 1.00 30.00 87 ASN A O 1
ATOM 640 N N . THR A 1 88 ? -2.892 -8.490 168.933 1.00 30.00 88 THR A N 1
ATOM 641 C CA . THR A 1 88 ? -3.282 -8.969 170.242 1.00 30.00 88 THR A CA 1
ATOM 642 C C . THR A 1 88 ? -2.011 -9.023 170.986 1.00 30.00 88 THR A C 1
ATOM 643 O O . THR A 1 88 ? -0.970 -8.901 170.381 1.00 30.00 88 THR A O 1
ATOM 647 N N . ASP A 1 89 ? -2.086 -9.189 172.300 1.00 30.00 89 ASP A N 1
ATOM 648 C CA . ASP A 1 89 ? -0.898 -9.398 173.126 1.00 30.00 89 ASP A CA 1
ATOM 649 C C . ASP A 1 89 ? -0.707 -10.879 173.339 1.00 30.00 89 ASP A C 1
ATOM 650 O O . ASP A 1 89 ? -0.020 -11.284 174.256 1.00 30.00 89 ASP A O 1
ATOM 655 N N . MET A 1 90 ? -1.440 -11.685 172.596 1.00 30.00 90 MET A N 1
ATOM 656 C CA . MET A 1 90 ? -1.190 -13.104 172.657 1.00 30.00 90 MET A CA 1
ATOM 657 C C . MET A 1 90 ? -1.141 -13.840 171.316 1.00 30.00 90 MET A C 1
ATOM 658 O O . MET A 1 90 ? -1.935 -14.714 171.031 1.00 30.00 90 MET A O 1
ATOM 663 N N . GLY A 1 91 ? -0.123 -13.541 170.529 1.00 30.00 91 GLY A N 1
ATOM 664 C CA . GLY A 1 91 ? 0.077 -14.252 169.290 1.00 30.00 91 GLY A CA 1
ATOM 665 C C . GLY A 1 91 ? -0.450 -13.716 167.988 1.00 30.00 91 GLY A C 1
ATOM 666 O O . GLY A 1 91 ? -0.295 -14.368 166.975 1.00 30.00 91 GLY A O 1
ATOM 667 N N . GLY A 1 92 ? -0.991 -12.502 168.000 1.00 30.00 92 GLY A N 1
ATOM 668 C CA . GLY A 1 92 ? -1.216 -11.731 166.787 1.00 30.00 92 GLY A CA 1
ATOM 669 C C . GLY A 1 92 ? -2.463 -11.661 165.912 1.00 30.00 92 GLY A C 1
ATOM 670 O O . GLY A 1 92 ? -2.439 -10.910 164.937 1.00 30.00 92 GLY A O 1
ATOM 671 N N . SER A 1 93 ? -3.553 -12.365 166.214 1.00 12.71 93 SER A N 1
ATOM 672 C CA . SER A 1 93 ? -4.781 -12.020 165.536 1.00 12.15 93 SER A CA 1
ATOM 673 C C . SER A 1 93 ? -5.869 -12.692 166.310 1.00 12.54 93 SER A C 1
ATOM 674 O O . SER A 1 93 ? -5.541 -13.557 167.101 1.00 14.28 93 SER A O 1
ATOM 677 N N . GLY A 1 94 ? -7.131 -12.326 166.034 1.00 10.39 94 GLY A N 1
ATOM 678 C CA . GLY A 1 94 ? -8.317 -12.989 166.572 1.00 9.95 94 GLY A CA 1
ATOM 679 C C . GLY A 1 94 ? -9.244 -12.151 167.441 1.00 8.96 94 GLY A C 1
ATOM 680 O O . GLY A 1 94 ? -8.877 -11.080 167.826 1.00 10.26 94 GLY A O 1
ATOM 681 N N . GLN A 1 95 ? -10.457 -12.620 167.588 1.00 10.02 95 GLN A N 1
ATOM 682 C CA . GLN A 1 95 ? -11.565 -11.791 167.909 1.00 10.49 95 GLN A CA 1
ATOM 683 C C . GLN A 1 95 ? -12.270 -12.462 168.986 1.00 9.31 95 GLN A C 1
ATOM 684 O O . GLN A 1 95 ? -12.052 -13.611 169.176 1.00 8.96 95 GLN A O 1
ATOM 690 N N . TYR A 1 96 ? -13.081 -11.760 169.733 1.00 9.47 96 TYR A N 1
ATOM 691 C CA . TYR A 1 96 ? -13.409 -12.198 171.040 1.00 9.27 96 TYR A CA 1
ATOM 692 C C . TYR A 1 96 ? -14.834 -11.880 171.435 1.00 8.81 96 TYR A C 1
ATOM 693 O O . TYR A 1 96 ? -15.077 -10.852 171.988 1.00 11.03 96 TYR A O 1
ATOM 702 N N . CYS A 1 97 ? -15.785 -12.744 171.136 1.00 8.27 97 CYS A N 1
ATOM 703 C CA . CYS A 1 97 ? -17.178 -12.432 171.359 1.00 8.25 97 CYS A CA 1
ATOM 704 C C . CYS A 1 97 ? -17.525 -12.429 172.816 1.00 7.30 97 CYS A C 1
ATOM 705 O O . CYS A 1 97 ? -17.023 -13.228 173.521 1.00 7.84 97 CYS A O 1
ATOM 708 N N . GLU A 1 98 ? -18.441 -11.572 173.233 1.00 7.58 98 GLU A N 1
ATOM 709 C CA . GLU A 1 98 ? -18.861 -11.369 174.577 1.00 7.56 98 GLU A CA 1
ATOM 710 C C . GLU A 1 98 ? -20.323 -11.348 174.517 1.00 7.39 98 GLU A C 1
ATOM 711 O O . GLU A 1 98 ? -20.893 -11.081 173.499 1.00 8.21 98 GLU A O 1
ATOM 7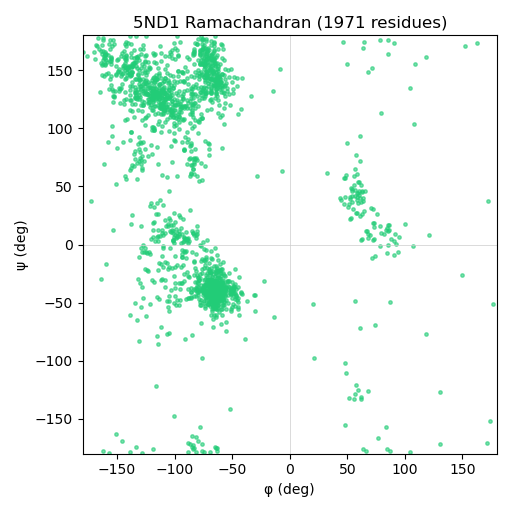17 N N . GLN A 1 99 ? -20.958 -11.640 175.615 1.00 7.31 99 GLN A N 1
ATOM 718 C CA . GLN A 1 99 ? -22.420 -11.665 175.600 1.00 7.21 99 GLN A CA 1
ATOM 719 C C . GLN A 1 99 ? -22.987 -11.343 176.979 1.00 6.93 99 GLN A C 1
ATOM 720 O O . GLN A 1 99 ? -22.747 -12.075 177.941 1.00 7.89 99 GLN A O 1
ATOM 726 N N . GLY A 1 100 ? -23.871 -10.375 177.072 1.00 7.77 100 GLY A N 1
ATOM 727 C CA . GLY A 1 100 ? -24.479 -10.102 178.360 1.00 8.15 100 GLY A CA 1
ATOM 728 C C . GLY A 1 100 ? -25.914 -9.702 178.201 1.00 7.43 100 GLY A C 1
ATOM 729 O O . GLY A 1 100 ? -26.308 -9.389 177.102 1.00 8.55 100 GLY A O 1
ATOM 730 N N . ALA A 1 101 ? -26.697 -9.682 179.277 1.00 7.76 101 ALA A N 1
ATOM 731 C CA . ALA A 1 101 ? -28.058 -9.162 179.208 1.00 8.50 101 ALA A CA 1
ATOM 732 C C . ALA A 1 101 ? -28.413 -8.292 180.394 1.00 8.04 101 ALA A C 1
ATOM 733 O O . ALA A 1 101 ? -28.084 -8.632 181.517 1.00 8.21 101 ALA A O 1
ATOM 735 N N . TRP A 1 102 ? -29.120 -7.196 180.139 1.00 9.65 102 TRP A N 1
ATOM 736 C CA . TRP A 1 102 ? -29.540 -6.242 181.158 1.00 9.00 102 TRP A CA 1
ATOM 737 C C . TRP A 1 102 ? -31.053 -6.318 181.247 1.00 8.67 102 TRP A C 1
ATOM 738 O O . TRP A 1 102 ? -31.740 -6.394 180.232 1.00 9.25 102 TRP A O 1
ATOM 749 N N . ARG A 1 103 ? -31.576 -6.315 182.460 1.00 8.35 103 ARG A N 1
ATOM 750 C CA . ARG A 1 103 ? -32.984 -6.486 182.688 1.00 7.84 103 ARG A CA 1
ATOM 751 C C . ARG A 1 103 ? -33.543 -5.227 183.314 1.00 8.10 103 ARG A C 1
ATOM 752 O O . ARG A 1 103 ? -33.038 -4.820 184.319 1.00 10.38 103 ARG A O 1
ATOM 760 N N . ALA A 1 104 ? -34.594 -4.650 182.736 1.00 7.55 104 ALA A N 1
ATOM 761 C CA . ALA A 1 104 ? -35.462 -3.609 183.282 1.00 7.67 104 ALA A CA 1
ATOM 762 C C . ALA A 1 104 ? -36.399 -4.286 184.279 1.00 7.85 104 ALA A C 1
ATOM 763 O O . ALA A 1 104 ? -36.247 -5.460 184.606 1.00 8.65 104 ALA A O 1
ATOM 765 N N . TRP A 1 105 ? -37.252 -3.470 184.870 1.00 8.50 105 TRP A N 1
ATOM 766 C CA . TRP A 1 105 ? -38.359 -3.933 185.666 1.00 8.18 105 TRP A CA 1
ATOM 767 C C . TRP A 1 105 ? -39.436 -2.939 185.327 1.00 7.61 105 TRP A C 1
ATOM 768 O O . TRP A 1 105 ? -39.155 -1.750 185.178 1.00 8.42 105 TRP A O 1
ATOM 779 N N . LEU A 1 106 ? -40.654 -3.392 185.219 1.00 7.69 106 LEU A N 1
ATOM 780 C CA . LEU A 1 106 ? -41.737 -2.515 184.967 1.00 7.35 106 LEU A CA 1
ATOM 781 C C . LEU A 1 106 ? -42.684 -2.838 186.076 1.00 7.42 106 LEU A C 1
ATOM 782 O O . LEU A 1 106 ? -42.699 -3.937 186.551 1.00 7.70 106 LEU A O 1
ATOM 787 N N . HIS A 1 107 ? -43.466 -1.883 186.509 1.00 7.66 107 HIS A N 1
ATOM 788 C CA . HIS A 1 107 ? -44.541 -2.111 187.448 1.00 7.99 107 HIS A CA 1
ATOM 789 C C . HIS A 1 107 ? -45.792 -1.606 186.783 1.00 8.19 107 HIS A C 1
ATOM 790 O O . HIS A 1 107 ? -45.694 -0.860 185.850 1.00 8.33 107 HIS A O 1
ATOM 797 N N . VAL A 1 108 ? -46.931 -2.122 187.229 1.00 30.00 108 VAL A N 1
ATOM 798 C CA . VAL A 1 108 ? -48.243 -1.663 186.811 1.00 30.00 108 VAL A CA 1
ATOM 799 C C . VAL A 1 108 ? -49.110 -1.646 188.059 1.00 30.00 108 VAL A C 1
ATOM 800 O O . VAL A 1 108 ? -48.940 -2.480 188.949 1.00 30.00 108 VAL A O 1
ATOM 804 N N . GLY A 1 109 ? -50.035 -0.699 188.132 1.00 30.00 109 GLY A N 1
ATOM 805 C CA . GLY A 1 109 ? -50.875 -0.569 189.305 1.00 30.00 109 GLY A CA 1
ATOM 806 C C . GLY A 1 109 ? -51.688 0.703 189.246 1.00 30.00 109 GLY A C 1
ATOM 807 O O . GLY A 1 109 ? -51.713 1.383 188.221 1.00 30.00 109 GLY A O 1
ATOM 808 N N . LEU A 1 110 ? -52.352 1.032 190.347 1.00 30.00 110 LEU A N 1
ATOM 809 C CA . LEU A 1 110 ? -53.115 2.264 190.397 1.00 30.00 110 LEU A CA 1
ATOM 810 C C . LEU A 1 110 ? -52.156 3.435 190.229 1.00 30.00 110 LEU A C 1
ATOM 811 O O . LEU A 1 110 ? -51.075 3.459 190.816 1.00 30.00 110 LEU A O 1
ATOM 816 N N . ASN A 1 111 ? -52.567 4.403 189.421 1.00 30.00 111 ASN A N 1
ATOM 817 C CA . ASN A 1 111 ? -51.772 5.588 189.154 1.00 30.00 111 ASN A CA 1
ATOM 818 C C . ASN A 1 111 ? -52.261 6.711 190.046 1.00 30.00 111 ASN A C 1
ATOM 819 O O . ASN A 1 111 ? -53.437 7.076 190.016 1.00 30.00 111 ASN A O 1
ATOM 824 N N . MET A 1 112 ? -51.355 7.255 190.849 1.00 18.29 112 MET A N 1
ATOM 825 C CA . MET A 1 112 ? -51.737 8.273 191.825 1.00 17.72 112 MET A CA 1
ATOM 826 C C . MET A 1 112 ? -51.904 9.734 191.401 1.00 15.97 112 MET A C 1
ATOM 827 O O . MET A 1 112 ? -52.531 10.484 192.096 1.00 16.74 112 MET A O 1
ATOM 832 N N . ALA A 1 113 ? -51.295 10.170 190.321 1.00 15.07 113 ALA A N 1
ATOM 833 C CA . ALA A 1 113 ? -51.321 11.582 189.973 1.00 14.67 113 ALA A CA 1
ATOM 834 C C . ALA A 1 113 ? -52.738 12.050 189.878 1.00 15.05 113 ALA A C 1
ATOM 835 O O . ALA A 1 113 ? -53.594 11.295 189.545 1.00 18.01 113 ALA A O 1
ATOM 837 N N . LYS A 1 114 ? -53.004 13.309 190.155 1.00 30.00 114 LYS A N 1
ATOM 838 C CA . LYS A 1 114 ? -54.351 13.745 190.431 1.00 30.00 114 LYS A CA 1
ATOM 839 C C . LYS A 1 114 ? -55.281 13.394 189.311 1.00 30.00 114 LYS A C 1
ATOM 840 O O . LYS A 1 114 ? -54.893 13.425 188.189 1.00 30.00 114 LYS A O 1
ATOM 846 N N . HIS A 1 115 ? -56.505 13.006 189.646 1.00 15.92 115 HIS A N 1
ATOM 847 C CA . HIS A 1 115 ? -57.542 12.706 188.684 1.00 14.46 115 HIS A CA 1
ATOM 848 C C . HIS A 1 115 ? -58.450 13.894 188.669 1.00 13.11 115 HIS A C 1
ATOM 849 O O . HIS A 1 115 ? -58.954 14.316 189.681 1.00 13.57 115 HIS A O 1
ATOM 856 N N . HIS A 1 116 ? -58.612 14.445 187.482 1.00 13.61 116 HIS A N 1
ATOM 857 C CA . HIS A 1 116 ? -59.243 15.717 187.255 1.00 12.09 116 HIS A CA 1
ATOM 858 C C . HIS A 1 116 ? -60.671 15.464 186.812 1.00 13.87 116 HIS A C 1
ATOM 859 O O . HIS A 1 116 ? -61.296 16.315 186.206 1.00 13.43 116 HIS A O 1
ATOM 866 N N . VAL A 1 117 ? -61.184 14.276 187.082 1.00 12.91 117 VAL A N 1
ATOM 867 C CA . VAL A 1 117 ? -62.490 13.899 186.592 1.00 11.83 117 VAL A CA 1
ATOM 868 C C . VAL A 1 117 ? -63.481 14.933 187.063 1.00 11.94 117 VAL A C 1
ATOM 869 O O . VAL A 1 117 ? -63.499 15.263 188.220 1.00 13.10 117 VAL A O 1
ATOM 873 N N . ARG A 1 118 ? -64.252 15.475 186.141 1.00 11.23 118 ARG A N 1
ATOM 874 C CA . ARG A 1 118 ? -65.284 16.425 186.466 1.00 11.05 118 ARG A CA 1
ATOM 875 C C . ARG A 1 118 ? -66.571 15.809 186.012 1.00 12.55 118 ARG A C 1
ATOM 876 O O . ARG A 1 118 ? -66.687 15.444 184.863 1.00 12.65 118 ARG A O 1
ATOM 884 N N . ILE A 1 119 ? -67.546 15.718 186.898 1.00 11.37 119 ILE A N 1
ATOM 885 C CA . ILE A 1 119 ? -68.752 14.998 186.600 1.00 10.87 119 ILE A CA 1
ATOM 886 C C . ILE A 1 119 ? -69.942 15.902 186.436 1.00 9.88 119 ILE A C 1
ATOM 887 O O . ILE A 1 119 ? -70.410 16.454 187.396 1.00 11.55 119 ILE A O 1
ATOM 892 N N . ARG A 1 120 ? -70.477 16.012 185.233 1.00 30.00 120 ARG A N 1
ATOM 893 C CA . ARG A 1 120 ? -71.588 16.899 184.999 1.00 30.00 120 ARG A CA 1
ATOM 894 C C . ARG A 1 120 ? -72.656 16.223 184.194 1.00 30.00 120 ARG A C 1
ATOM 895 O O . ARG A 1 120 ? -72.382 15.722 183.143 1.00 30.00 120 ARG A O 1
ATOM 903 N N . SER A 1 121 ? -73.891 16.259 184.636 1.00 30.00 121 SER A N 1
ATOM 904 C CA . SER A 1 121 ? -74.928 15.629 183.858 1.00 30.00 121 SER A CA 1
ATOM 905 C C . SER A 1 121 ? -74.974 16.399 182.601 1.00 30.00 121 SER A C 1
ATOM 906 O O . SER A 1 121 ? -74.897 17.597 182.660 1.00 30.00 121 SER A O 1
ATOM 909 N N . SER A 1 122 ? -75.092 15.736 181.471 1.00 30.00 122 SER A N 1
ATOM 910 C CA . SER A 1 122 ? -75.172 16.413 180.200 1.00 30.00 122 SER A CA 1
ATOM 911 C C . SER A 1 122 ? -76.325 15.764 179.578 1.00 30.00 122 SER A C 1
ATOM 912 O O . SER A 1 122 ? -76.640 14.695 179.993 1.00 30.00 122 SER A O 1
ATOM 915 N N . ALA A 1 123 ? -76.973 16.374 178.607 1.00 30.00 123 ALA A N 1
ATOM 916 C CA . ALA A 1 123 ? -78.009 15.688 177.883 1.00 30.00 123 ALA A CA 1
ATOM 917 C C . ALA A 1 123 ? -77.764 15.551 176.403 1.00 30.00 123 ALA A C 1
ATOM 918 O O . ALA A 1 123 ? -77.878 16.497 175.693 1.00 30.00 123 ALA A O 1
ATOM 920 N N . ALA A 1 124 ? -77.279 14.404 175.955 1.00 30.00 124 ALA A N 1
ATOM 921 C CA . ALA A 1 124 ? -76.906 14.268 174.549 1.00 30.00 124 ALA A CA 1
ATOM 922 C C . ALA A 1 124 ? -76.903 12.805 174.177 1.00 30.00 124 ALA A C 1
ATOM 923 O O . ALA A 1 124 ? -76.868 11.951 175.063 1.00 30.00 124 ALA A O 1
ATOM 925 N N . MET A 1 125 ? -76.935 12.481 172.888 1.00 30.00 125 MET A N 1
ATOM 926 C CA . MET A 1 125 ? -76.893 11.095 172.601 1.00 30.00 125 MET A CA 1
ATOM 927 C C . MET A 1 125 ? -75.623 10.514 172.101 1.00 30.00 125 MET A C 1
ATOM 928 O O . MET A 1 125 ? -75.623 9.426 171.536 1.00 30.00 125 MET A O 1
ATOM 933 N N . ASP A 1 126 ? -74.511 11.196 172.354 1.00 30.00 126 ASP A N 1
ATOM 934 C CA . ASP A 1 126 ? -73.222 10.756 171.837 1.00 30.00 126 ASP A CA 1
ATOM 935 C C . ASP A 1 126 ? -72.875 9.373 172.374 1.00 30.00 126 ASP A C 1
ATOM 936 O O . ASP A 1 126 ? -72.366 8.525 171.641 1.00 30.00 126 ASP A O 1
ATOM 941 N N . PHE A 1 127 ? -73.163 9.136 173.652 1.00 30.00 127 PHE A N 1
ATOM 942 C CA . PHE A 1 127 ? -72.960 7.815 174.250 1.00 30.00 127 PHE A CA 1
ATOM 943 C C . PHE A 1 127 ? -74.286 7.176 174.665 1.00 30.00 127 PHE A C 1
ATOM 944 O O . PHE A 1 127 ? -74.879 6.406 173.908 1.00 30.00 127 PHE A O 1
ATOM 952 N N . GLY A 1 128 ? -74.749 7.511 175.866 1.00 30.00 128 GLY A N 1
ATOM 953 C CA . GLY A 1 128 ? -76.060 7.109 176.338 1.00 30.00 128 GLY A CA 1
ATOM 954 C C . GLY A 1 128 ? -76.318 5.622 176.194 1.00 30.00 128 GLY A C 1
ATOM 955 O O . GLY A 1 128 ? -75.486 4.793 176.561 1.00 30.00 128 GLY A O 1
ATOM 956 N N . THR A 1 129 ? -77.485 5.291 175.650 1.00 2.00 129 THR A N 1
ATOM 957 C CA . THR A 1 129 ? -77.859 3.906 175.390 1.00 2.00 129 THR A CA 1
ATOM 958 C C . THR A 1 129 ? -78.596 3.793 174.059 1.00 2.00 129 THR A C 1
ATOM 959 O O . THR A 1 129 ? -79.225 4.751 173.608 1.00 2.00 129 THR A O 1
ATOM 963 N N . HIS A 1 130 ? -78.522 2.622 173.435 1.00 2.00 130 HIS A N 1
ATOM 964 C CA . HIS A 1 130 ? -79.220 2.387 172.193 1.00 2.00 130 HIS A CA 1
ATOM 965 C C . HIS A 1 130 ? -80.725 2.609 172.116 1.00 2.00 130 HIS A C 1
ATOM 966 O O . HIS A 1 130 ? -81.246 3.023 171.118 1.00 2.00 130 HIS A O 1
ATOM 973 N N . ARG A 1 131 ? -81.416 2.273 173.201 1.00 2.00 131 ARG A N 1
ATOM 974 C CA . ARG A 1 131 ? -82.846 2.529 173.306 1.00 2.00 131 ARG A CA 1
ATOM 975 C C . ARG A 1 131 ? -83.090 4.031 173.277 1.00 2.00 131 ARG A C 1
ATOM 976 O O . ARG A 1 131 ? -84.022 4.514 172.634 1.00 2.00 131 ARG A O 1
ATOM 984 N N . MET A 1 132 ? -82.232 4.764 173.981 1.00 2.00 132 MET A N 1
ATOM 985 C CA . MET A 1 132 ? -82.281 6.219 173.999 1.00 2.00 132 MET A CA 1
ATOM 986 C C . MET A 1 132 ? -82.008 6.769 172.606 1.00 2.00 132 MET A C 1
ATOM 987 O O . MET A 1 132 ? -82.628 7.742 172.176 1.00 2.00 132 MET A O 1
ATOM 992 N N . MET A 1 133 ? -81.070 6.138 171.908 1.00 2.00 133 MET A N 1
ATOM 993 C CA . MET A 1 133 ? -80.671 6.581 170.580 1.00 2.00 133 MET A CA 1
ATOM 994 C C . MET A 1 133 ? -81.836 6.507 169.599 1.00 2.00 133 MET A C 1
ATOM 995 O O . MET A 1 133 ? -82.015 7.403 168.774 1.00 2.00 133 MET A O 1
ATOM 1000 N N . ALA A 1 134 ? -82.629 5.444 169.689 1.00 2.00 134 ALA A N 1
ATOM 1001 C CA . ALA A 1 134 ? -83.787 5.306 168.809 1.00 2.00 134 ALA A CA 1
ATOM 1002 C C . ALA A 1 134 ? -84.793 6.346 169.226 1.00 2.00 134 ALA A C 1
ATOM 1003 O O . ALA A 1 134 ? -85.426 6.961 168.415 1.00 2.00 134 ALA A O 1
ATOM 1005 N N . CYS A 1 135 ? -84.921 6.545 170.516 1.00 2.00 135 CYS A N 1
ATOM 1006 C CA . CYS A 1 135 ? -85.941 7.381 171.102 1.00 2.00 135 CYS A CA 1
ATOM 1007 C C . CYS A 1 135 ? -85.971 8.825 170.735 1.00 2.00 135 CYS A C 1
ATOM 1008 O O . CYS A 1 135 ? -87.034 9.401 170.676 1.00 2.00 135 CYS A O 1
ATOM 1011 N N . ASP A 1 136 ? -84.822 9.435 170.513 1.00 30.00 136 ASP A N 1
ATOM 1012 C CA . ASP A 1 136 ? -84.819 10.829 170.123 1.00 30.00 136 ASP A CA 1
ATOM 1013 C C . ASP A 1 136 ? -84.499 10.898 168.647 1.00 30.00 136 ASP A C 1
ATOM 1014 O O . ASP A 1 136 ? -83.433 10.476 168.228 1.00 30.00 136 ASP A O 1
ATOM 1019 N N . PRO A 1 137 ? -85.286 11.542 167.817 1.00 30.00 137 PRO A N 1
ATOM 1020 C CA . PRO A 1 137 ? -84.960 11.533 166.396 1.00 30.00 137 PRO A CA 1
ATOM 1021 C C . PRO A 1 137 ? -83.706 12.339 166.082 1.00 30.00 137 PRO A C 1
ATOM 1022 O O . PRO A 1 137 ? -83.325 13.134 166.910 1.00 30.00 137 PRO A O 1
ATOM 1026 N N . ALA A 1 138 ? -83.085 11.979 164.974 1.00 30.00 138 ALA A N 1
ATOM 1027 C CA . ALA A 1 138 ? -81.742 12.341 164.646 1.00 30.00 138 ALA A CA 1
ATOM 1028 C C . ALA A 1 138 ? -81.581 13.817 164.497 1.00 30.00 138 ALA A C 1
ATOM 1029 O O . ALA A 1 138 ? -80.618 14.404 164.989 1.00 30.00 138 ALA A O 1
ATOM 1031 N N . SER A 1 139 ? -82.386 14.395 163.624 1.00 30.00 139 SER A N 1
ATOM 1032 C CA . SER A 1 139 ? -82.311 15.813 163.436 1.00 30.00 139 SER A CA 1
ATOM 1033 C C . SER A 1 139 ? -83.575 16.614 163.649 1.00 30.00 139 SER A C 1
ATOM 1034 O O . SER A 1 139 ? -83.490 17.783 163.884 1.00 30.00 139 SER A O 1
ATOM 1037 N N . LEU A 1 140 ? -84.750 16.039 163.544 1.00 30.00 140 LEU A N 1
ATOM 1038 C CA . LEU A 1 140 ? -85.931 16.857 163.549 1.00 30.00 140 LEU A CA 1
ATOM 1039 C C . LEU A 1 140 ? -86.531 16.795 164.896 1.00 30.00 140 LEU A C 1
ATOM 1040 O O . LEU A 1 140 ? -86.907 15.774 165.363 1.00 30.00 140 LEU A O 1
ATOM 1045 N N . ASP A 1 141 ? -86.638 17.934 165.517 1.00 30.00 141 ASP A N 1
ATOM 1046 C CA . ASP A 1 141 ? -87.071 18.045 166.900 1.00 30.00 141 ASP A CA 1
ATOM 1047 C C . ASP A 1 141 ? -88.587 18.115 166.999 1.00 30.00 141 ASP A C 1
ATOM 1048 O O . ASP A 1 141 ? -89.218 19.064 166.534 1.00 30.00 141 ASP A O 1
ATOM 1053 N N . ALA A 1 142 ? -89.111 16.977 167.423 1.00 30.00 142 ALA A N 1
ATOM 1054 C CA . ALA A 1 142 ? -90.515 16.756 167.614 1.00 30.00 142 ALA A CA 1
ATOM 1055 C C . ALA A 1 142 ? -90.617 15.970 168.900 1.00 30.00 142 ALA A C 1
ATOM 1056 O O . ALA A 1 142 ? -89.766 15.142 169.222 1.00 30.00 142 ALA A O 1
ATOM 1058 N N . SER A 1 143 ? -91.679 16.250 169.624 1.00 30.00 143 SER A N 1
ATOM 1059 C CA . SER A 1 143 ? -91.991 15.618 170.894 1.00 30.00 143 SER A CA 1
ATOM 1060 C C . SER A 1 143 ? -92.120 14.218 170.529 1.00 30.00 143 SER A C 1
ATOM 1061 O O . SER A 1 143 ? -92.609 13.985 169.492 1.00 30.00 143 SER A O 1
ATOM 1064 N N . THR A 1 144 ? -91.618 13.305 171.339 1.00 2.00 144 THR A N 1
ATOM 1065 C CA . THR A 1 144 ? -91.793 11.906 171.031 1.00 2.00 144 THR A CA 1
ATOM 1066 C C . THR A 1 144 ? -92.559 11.134 172.089 1.00 2.00 144 THR A C 1
ATOM 1067 O O . THR A 1 144 ? -92.616 9.908 172.000 1.00 2.00 144 THR A O 1
ATOM 1071 N N . ILE A 1 145 ? -93.113 11.779 173.118 1.00 2.00 145 ILE A N 1
ATOM 1072 C CA . ILE A 1 145 ? -93.448 10.914 174.201 1.00 2.00 145 ILE A CA 1
ATOM 1073 C C . ILE A 1 145 ? -94.638 10.148 173.656 1.00 2.00 145 ILE A C 1
ATOM 1074 O O . ILE A 1 145 ? -94.918 9.034 174.099 1.00 2.00 145 ILE A O 1
ATOM 1079 N N . SER A 1 146 ? -95.345 10.737 172.697 1.00 2.00 146 SER A N 1
ATOM 1080 C CA . SER A 1 146 ? -96.493 10.072 172.157 1.00 2.00 146 SER A CA 1
ATOM 1081 C C . SER A 1 146 ? -96.123 8.666 171.757 1.00 2.00 146 SER A C 1
ATOM 1082 O O . SER A 1 146 ? -96.839 7.778 172.101 1.00 2.00 146 SER A O 1
ATOM 1085 N N . ALA A 1 147 ? -95.122 8.551 170.885 1.00 2.00 147 ALA A N 1
ATOM 1086 C CA . ALA A 1 147 ? -94.603 7.282 170.373 1.00 2.00 147 ALA A CA 1
ATOM 1087 C C . ALA A 1 147 ? -93.914 6.425 171.428 1.00 2.00 147 ALA A C 1
ATOM 1088 O O . ALA A 1 147 ? -94.057 5.202 171.445 1.00 2.00 147 ALA A O 1
ATOM 1090 N N . MET A 1 148 ? -93.158 7.082 172.300 1.00 2.00 148 MET A N 1
ATOM 1091 C CA . MET A 1 148 ? -92.346 6.395 173.293 1.00 2.00 148 MET A CA 1
ATOM 1092 C C . MET A 1 148 ? -93.254 5.589 174.202 1.00 2.00 148 MET A C 1
ATOM 1093 O O . MET A 1 148 ? -92.917 4.481 174.620 1.00 2.00 148 MET A O 1
ATOM 1098 N N . SER A 1 149 ? -94.413 6.159 174.503 1.00 30.00 149 SER A N 1
ATOM 1099 C CA . SER A 1 149 ? -95.377 5.515 175.376 1.00 30.00 149 SER A CA 1
ATOM 1100 C C . SER A 1 149 ? -95.871 4.187 174.808 1.00 30.00 149 SER A C 1
ATOM 1101 O O . SER A 1 149 ? -96.060 3.230 175.558 1.00 30.00 149 SER A O 1
ATOM 1104 N N . ARG A 1 150 ? -96.001 4.045 173.516 1.00 2.00 150 ARG A N 1
ATOM 1105 C CA . ARG A 1 150 ? -96.518 2.781 173.048 1.00 2.00 150 ARG A CA 1
ATOM 1106 C C . ARG A 1 150 ? -95.593 1.756 173.654 1.00 2.00 150 ARG A C 1
ATOM 1107 O O . ARG A 1 150 ? -96.039 0.706 174.055 1.00 2.00 150 ARG A O 1
ATOM 1115 N N . ASN A 1 151 ? -94.301 2.084 173.728 1.00 2.00 151 ASN A N 1
ATOM 1116 C CA . ASN A 1 151 ? -93.263 1.140 174.169 1.00 2.00 151 ASN A CA 1
ATOM 1117 C C . ASN A 1 151 ? -92.786 1.056 175.641 1.00 2.00 151 ASN A C 1
ATOM 1118 O O . ASN A 1 151 ? -92.064 0.117 175.977 1.00 2.00 151 ASN A O 1
ATOM 1123 N N . VAL A 1 152 ? -93.154 1.992 176.516 1.00 30.00 152 VAL A N 1
ATOM 1124 C CA . VAL A 1 152 ? -92.670 1.914 177.881 1.00 30.00 152 VAL A CA 1
ATOM 1125 C C . VAL A 1 152 ? -93.760 2.150 178.881 1.00 30.00 152 VAL A C 1
ATOM 1126 O O . VAL A 1 152 ? -94.446 3.124 178.787 1.00 30.00 152 VAL A O 1
ATOM 1130 N N . THR A 1 153 ? -93.832 1.358 179.933 1.00 2.00 153 THR A N 1
ATOM 1131 C CA . THR A 1 153 ? -94.935 1.472 180.861 1.00 2.00 153 THR A CA 1
ATOM 1132 C C . THR A 1 153 ? -94.648 2.766 181.518 1.00 2.00 153 THR A C 1
ATOM 1133 O O . THR A 1 153 ? -93.580 3.254 181.341 1.00 2.00 153 THR A O 1
ATOM 1137 N N . THR A 1 154 ? -95.620 3.348 182.186 1.00 2.00 154 THR A N 1
ATOM 1138 C CA . THR A 1 154 ? -95.582 4.670 182.798 1.00 2.00 154 THR A CA 1
ATOM 1139 C C . THR A 1 154 ? -94.861 4.689 184.138 1.00 2.00 154 THR A C 1
ATOM 1140 O O . THR A 1 154 ? -94.247 5.692 184.501 1.00 2.00 154 THR A O 1
ATOM 1144 N N . ALA A 1 155 ? -94.992 3.597 184.838 1.00 2.00 155 ALA A N 1
ATOM 1145 C CA . ALA A 1 155 ? -94.531 3.531 186.173 1.00 2.00 155 ALA A CA 1
ATOM 1146 C C . ALA A 1 155 ? -93.078 3.815 186.081 1.00 2.00 155 ALA A C 1
ATOM 1147 O O . ALA A 1 155 ? -92.543 4.391 186.993 1.00 2.00 155 ALA A O 1
ATOM 1149 N N . THR A 1 156 ? -92.411 3.339 185.040 1.00 2.00 156 THR A N 1
ATOM 1150 C CA . THR A 1 156 ? -91.029 3.697 184.869 1.00 2.00 156 THR A CA 1
ATOM 1151 C C . THR A 1 156 ? -90.931 5.157 184.583 1.00 2.00 156 THR A C 1
ATOM 1152 O O . THR A 1 156 ? -90.266 5.887 185.294 1.00 2.00 156 THR A O 1
ATOM 1156 N N . MET A 1 157 ? -91.471 5.605 183.464 1.00 2.00 157 MET A N 1
ATOM 1157 C CA . MET A 1 157 ? -91.418 7.034 183.091 1.00 2.00 157 MET A CA 1
ATOM 1158 C C . MET A 1 157 ? -92.284 8.030 183.864 1.00 2.00 157 MET A C 1
ATOM 1159 O O . MET A 1 157 ? -92.077 9.205 183.774 1.00 2.00 157 MET A O 1
ATOM 1164 N N . ASN A 1 158 ? -93.316 7.590 184.534 1.00 2.00 158 ASN A N 1
ATOM 1165 C CA . ASN A 1 158 ? -94.001 8.505 185.434 1.00 2.00 158 ASN A CA 1
ATOM 1166 C C . ASN A 1 158 ? -93.035 8.820 186.556 1.00 2.00 158 ASN A C 1
ATOM 1167 O O . ASN A 1 158 ? -92.921 9.960 187.008 1.00 2.00 158 ASN A O 1
ATOM 1172 N N . ALA A 1 159 ? -92.451 7.755 187.104 1.00 2.00 159 ALA A N 1
ATOM 1173 C CA . ALA A 1 159 ? -91.452 7.833 188.175 1.00 2.00 159 ALA A CA 1
ATOM 1174 C C . ALA A 1 159 ? -90.084 8.435 187.824 1.00 2.00 159 ALA A C 1
ATOM 1175 O O . ALA A 1 159 ? -89.526 9.211 188.600 1.00 2.00 159 ALA A O 1
ATOM 1177 N N . VAL A 1 160 ? -89.531 8.114 186.642 1.00 2.00 160 VAL A N 1
ATOM 1178 C CA . VAL A 1 160 ? -88.148 8.544 186.329 1.00 2.00 160 VAL A CA 1
ATOM 1179 C C . VAL A 1 160 ? -88.027 10.030 186.360 1.00 2.00 160 VAL A C 1
ATOM 1180 O O . VAL A 1 160 ? -87.047 10.552 186.825 1.00 2.00 160 VAL A O 1
ATOM 1184 N N . SER A 1 161 ? -89.003 10.684 185.788 1.00 2.00 161 SER A N 1
ATOM 1185 C CA . SER A 1 161 ? -88.941 12.094 185.573 1.00 2.00 161 SER A CA 1
ATOM 1186 C C . SER A 1 161 ? -88.831 12.697 186.912 1.00 2.00 161 SER A C 1
ATOM 1187 O O . SER A 1 161 ? -88.209 13.713 187.043 1.00 2.00 161 SER A O 1
ATOM 1190 N N . ARG A 1 162 ? -89.531 12.132 187.886 1.00 2.00 162 ARG A N 1
ATOM 1191 C CA . ARG A 1 162 ? -89.479 12.660 189.238 1.00 2.00 162 ARG A CA 1
ATOM 1192 C C . ARG A 1 162 ? -88.084 12.519 189.789 1.00 2.00 162 ARG A C 1
ATOM 1193 O O . ARG A 1 162 ? -87.595 13.426 190.438 1.00 2.00 162 ARG A O 1
ATOM 1201 N N . GLU A 1 163 ? -87.429 11.399 189.507 1.00 2.00 163 GLU A N 1
ATOM 1202 C CA . GLU A 1 163 ? -86.057 11.212 189.954 1.00 2.00 163 GLU A CA 1
ATOM 1203 C C . GLU A 1 163 ? -85.172 12.273 189.311 1.00 2.00 163 GLU A C 1
ATOM 1204 O O . GLU A 1 163 ? -84.291 12.840 189.958 1.00 2.00 163 GLU A O 1
ATOM 1210 N N . MET A 1 164 ? -85.417 12.539 188.032 1.00 2.00 164 MET A N 1
ATOM 1211 C CA . MET A 1 164 ? -84.690 13.573 187.304 1.00 2.00 164 MET A CA 1
ATOM 1212 C C . MET A 1 164 ? -84.945 14.966 187.877 1.00 2.00 164 MET A C 1
ATOM 1213 O O . MET A 1 164 ? -84.028 15.779 187.985 1.00 2.00 164 MET A O 1
ATOM 1218 N N . LYS A 1 165 ? -86.126 15.227 188.422 1.00 2.00 165 LYS A N 1
ATOM 1219 C CA . LYS A 1 165 ? -86.296 16.516 189.109 1.00 2.00 165 LYS A CA 1
ATOM 1220 C C . LYS A 1 165 ? -85.468 16.836 190.397 1.00 2.00 165 LYS A C 1
ATOM 1221 O O . LYS A 1 165 ? -84.891 17.920 190.479 1.00 2.00 165 LYS A O 1
ATOM 1227 N N . ALA A 1 166 ? -85.536 15.936 191.376 1.00 2.00 166 ALA A N 1
ATOM 1228 C CA . ALA A 1 166 ? -84.804 16.047 192.635 1.00 2.00 166 ALA A CA 1
ATOM 1229 C C . ALA A 1 166 ? -83.295 15.973 192.444 1.00 2.00 166 ALA A C 1
ATOM 1230 O O . ALA A 1 166 ? -82.539 16.700 193.089 1.00 2.00 166 ALA A O 1
ATOM 1232 N N . MET A 1 167 ? -82.864 15.085 191.555 1.00 2.00 167 MET A N 1
ATOM 1233 C CA . MET A 1 167 ? -81.444 14.887 191.300 1.00 2.00 167 MET A CA 1
ATOM 1234 C C . MET A 1 167 ? -80.875 16.192 190.776 1.00 2.00 167 MET A C 1
ATOM 1235 O O . MET A 1 167 ? -79.764 16.589 191.127 1.00 2.00 167 MET A O 1
ATOM 1240 N N . LYS A 1 168 ? -81.657 16.860 189.936 1.00 30.00 168 LYS A N 1
ATOM 1241 C CA . LYS A 1 168 ? -81.288 18.169 189.428 1.00 30.00 168 LYS A CA 1
ATOM 1242 C C . LYS A 1 168 ? -81.185 19.161 190.581 1.00 30.00 168 LYS A C 1
ATOM 1243 O O . LYS A 1 168 ? -80.292 20.009 190.597 1.00 30.00 168 LYS A O 1
ATOM 1249 N N . ALA A 1 169 ? -82.100 19.061 191.542 1.00 2.00 169 ALA A N 1
ATOM 1250 C CA . ALA A 1 169 ? -82.116 19.999 192.637 1.00 2.00 169 ALA A CA 1
ATOM 1251 C C . ALA A 1 169 ? -80.963 19.670 193.504 1.00 2.00 169 ALA A C 1
ATOM 1252 O O . ALA A 1 169 ? -80.379 20.527 194.109 1.00 2.00 169 ALA A O 1
ATOM 1254 N N . LEU A 1 170 ? -80.639 18.406 193.628 1.00 2.00 170 LEU A N 1
ATOM 1255 C CA . LEU A 1 170 ? -79.568 18.099 194.591 1.00 2.00 170 LEU A CA 1
ATOM 1256 C C . LEU A 1 170 ? -78.220 18.651 194.137 1.00 2.00 170 LEU A C 1
ATOM 1257 O O . LEU A 1 170 ? -77.476 19.237 194.924 1.00 2.00 170 LEU A O 1
ATOM 1262 N N . ALA A 1 171 ? -77.900 18.499 192.863 1.00 2.00 171 ALA A N 1
ATOM 1263 C CA . ALA A 1 171 ? -76.661 19.071 192.351 1.00 2.00 171 ALA A CA 1
ATOM 1264 C C . ALA A 1 171 ? -76.640 20.589 192.424 1.00 2.00 171 ALA A C 1
ATOM 1265 O O . ALA A 1 171 ? -75.624 21.179 192.677 1.00 2.00 171 ALA A O 1
ATOM 1267 N N . ALA A 1 172 ? -77.796 21.196 192.226 1.00 2.00 172 ALA A N 1
ATOM 1268 C CA . ALA A 1 172 ? -77.969 22.631 192.366 1.00 2.00 172 ALA A CA 1
ATOM 1269 C C . ALA A 1 172 ? -77.725 23.031 193.792 1.00 2.00 172 ALA A C 1
ATOM 1270 O O . ALA A 1 172 ? -77.539 24.186 194.108 1.00 2.00 172 ALA A O 1
ATOM 1272 N N . GLY A 1 173 ? -77.861 22.073 194.675 1.00 2.00 173 GLY A N 1
ATOM 1273 C CA . GLY A 1 173 ? -77.523 22.242 196.066 1.00 2.00 173 GLY A CA 1
ATOM 1274 C C . GLY A 1 173 ? -76.060 22.485 196.306 1.00 2.00 173 GLY A C 1
ATOM 1275 O O . GLY A 1 173 ? -75.724 23.162 197.245 1.00 2.00 173 GLY A O 1
ATOM 1276 N N . ARG A 1 174 ? -75.265 21.616 195.708 1.00 2.00 174 ARG A N 1
ATOM 1277 C CA . ARG A 1 174 ? -73.836 21.586 195.909 1.00 2.00 174 ARG A CA 1
ATOM 1278 C C . ARG A 1 174 ? -72.999 22.664 195.278 1.00 2.00 174 ARG A C 1
ATOM 1279 O O . ARG A 1 174 ? -72.098 23.192 195.900 1.00 2.00 174 ARG A O 1
ATOM 1287 N N . SER A 1 175 ? -73.269 22.968 194.026 1.00 30.00 175 SER A N 1
ATOM 1288 C CA . SER A 1 175 ? -72.521 24.013 193.358 1.00 30.00 175 SER A CA 1
ATOM 1289 C C . SER A 1 175 ? -73.259 25.318 193.461 1.00 30.00 175 SER A C 1
ATOM 1290 O O . SER A 1 175 ? -72.876 26.307 192.875 1.00 30.00 175 SER A O 1
ATOM 1293 N N . ARG A 1 176 ? -74.391 25.304 194.140 1.00 30.00 176 ARG A N 1
ATOM 1294 C CA . ARG A 1 176 ? -75.186 26.495 194.317 1.00 30.00 176 ARG A CA 1
ATOM 1295 C C . ARG A 1 176 ? -75.447 26.998 192.930 1.00 30.00 176 ARG A C 1
ATOM 1296 O O . ARG A 1 176 ? -75.445 28.192 192.682 1.00 30.00 176 ARG A O 1
ATOM 1304 N N . MET A 1 177 ? -75.532 26.151 191.939 1.00 30.00 177 MET A N 1
ATOM 1305 C CA . MET A 1 177 ? -75.738 26.706 190.621 1.00 30.00 177 MET A CA 1
ATOM 1306 C C . MET A 1 177 ? -77.190 27.136 190.628 1.00 30.00 177 MET A C 1
ATOM 1307 O O . MET A 1 177 ? -77.967 26.642 191.402 1.00 30.00 177 MET A O 1
ATOM 1312 N N . SER A 1 178 ? -77.563 28.104 189.808 1.00 30.00 178 SER A N 1
ATOM 1313 C CA . SER A 1 178 ? -78.969 28.366 189.567 1.00 30.00 178 SER A CA 1
ATOM 1314 C C . SER A 1 178 ? -79.375 27.151 188.808 1.00 30.00 178 SER A C 1
ATOM 1315 O O . SER A 1 178 ? -78.582 26.663 188.043 1.00 30.00 178 SER A O 1
ATOM 1318 N N . GLN A 1 179 ? -80.568 26.630 189.021 1.00 2.00 179 GLN A N 1
ATOM 1319 C CA . GLN A 1 179 ? -80.847 25.284 188.566 1.00 2.00 179 GLN A CA 1
ATOM 1320 C C . GLN A 1 179 ? -81.381 25.201 187.172 1.00 2.00 179 GLN A C 1
ATOM 1321 O O . GLN A 1 179 ? -81.752 24.139 186.748 1.00 2.00 179 GLN A O 1
ATOM 1327 N N . SER A 1 180 ? -81.448 26.319 186.484 1.00 30.00 180 SER A N 1
ATOM 1328 C CA . SER A 1 180 ? -81.754 26.265 185.089 1.00 30.00 180 SER A CA 1
ATOM 1329 C C . SER A 1 180 ? -80.621 25.544 184.420 1.00 30.00 180 SER A C 1
ATOM 1330 O O . SER A 1 180 ? -80.814 24.856 183.443 1.00 30.00 180 SER A O 1
ATOM 1333 N N . ASP A 1 181 ? -79.419 25.794 184.913 1.00 2.00 181 ASP A N 1
ATOM 1334 C CA . ASP A 1 181 ? -78.188 25.467 184.203 1.00 2.00 181 ASP A CA 1
ATOM 1335 C C . ASP A 1 181 ? -77.517 24.112 184.438 1.00 2.00 181 ASP A C 1
ATOM 1336 O O . ASP A 1 181 ? -76.514 23.824 183.822 1.00 2.00 181 ASP A O 1
ATOM 1341 N N . ILE A 1 182 ? -78.028 23.324 185.364 1.00 2.00 182 ILE A N 1
ATOM 1342 C CA . ILE A 1 182 ? -77.702 21.926 185.445 1.00 2.00 182 ILE A CA 1
ATOM 1343 C C . ILE A 1 182 ? -78.640 21.292 184.447 1.00 2.00 182 ILE A C 1
ATOM 1344 O O . ILE A 1 182 ? -79.644 21.873 184.133 1.00 2.00 182 ILE A O 1
ATOM 1349 N N . ALA A 1 183 ? -78.321 20.144 183.892 1.00 30.00 183 ALA A N 1
ATOM 1350 C CA . ALA A 1 183 ? -79.239 19.566 182.947 1.00 30.00 183 ALA A CA 1
ATOM 1351 C C . ALA A 1 183 ? -79.430 18.144 183.357 1.00 30.00 183 ALA A C 1
ATOM 1352 O O . ALA A 1 183 ? -78.533 17.551 183.895 1.00 30.00 183 ALA A O 1
ATOM 1354 N N . ASP A 1 184 ? -80.611 17.596 183.081 1.00 30.00 184 ASP A N 1
ATOM 1355 C CA . ASP A 1 184 ? -80.876 16.185 183.334 1.00 30.00 184 ASP A CA 1
ATOM 1356 C C . ASP A 1 184 ? -80.005 15.320 182.428 1.00 30.00 184 ASP A C 1
ATOM 1357 O O . ASP A 1 184 ? -79.837 15.616 181.245 1.00 30.00 184 ASP A O 1
ATOM 1362 N N . ASN A 1 185 ? -79.450 14.255 182.993 1.00 30.00 185 ASN A N 1
ATOM 1363 C CA . ASN A 1 185 ? -78.538 13.377 182.265 1.00 30.00 185 ASN A CA 1
ATOM 1364 C C . ASN A 1 185 ? -79.166 12.457 181.215 1.00 30.00 185 ASN A C 1
ATOM 1365 O O . ASN A 1 185 ? -80.249 11.906 181.414 1.00 30.00 185 ASN A O 1
ATOM 1370 N N . ASN A 1 186 ? -78.452 12.289 180.106 1.00 30.00 186 ASN A N 1
ATOM 1371 C CA . ASN A 1 186 ? -78.670 11.232 179.183 1.00 30.00 186 ASN A CA 1
ATOM 1372 C C . ASN A 1 186 ? -77.404 10.509 178.977 1.00 30.00 186 ASN A C 1
ATOM 1373 O O . ASN A 1 186 ? -77.437 9.388 178.537 1.00 30.00 186 ASN A O 1
ATOM 1378 N N . ASP A 1 187 ? -76.274 11.148 179.276 1.00 30.00 187 ASP A N 1
ATOM 1379 C CA . ASP A 1 187 ? -75.025 10.418 179.099 1.00 30.00 187 ASP A CA 1
ATOM 1380 C C . ASP A 1 187 ? -74.881 9.198 180.006 1.00 30.00 187 ASP A C 1
ATOM 1381 O O . ASP A 1 187 ? -75.276 9.204 181.172 1.00 30.00 187 ASP A O 1
ATOM 1386 N N . CYS A 1 188 ? -74.300 8.155 179.424 1.00 30.00 188 CYS A N 1
ATOM 1387 C CA . CYS A 1 188 ? -74.037 6.876 180.080 1.00 30.00 188 CYS A CA 1
ATOM 1388 C C . CYS A 1 188 ? -72.567 6.504 180.280 1.00 30.00 188 CYS A C 1
ATOM 1389 O O . CYS A 1 188 ? -72.272 5.436 180.818 1.00 30.00 188 CYS A O 1
ATOM 1392 N N . ARG A 1 189 ? -71.632 7.366 179.914 1.00 2.00 189 ARG A N 1
ATOM 1393 C CA . ARG A 1 189 ? -70.255 7.088 180.285 1.00 2.00 189 ARG A CA 1
ATOM 1394 C C . ARG A 1 189 ? -70.185 7.132 181.752 1.00 2.00 189 ARG A C 1
ATOM 1395 O O . ARG A 1 189 ? -69.269 6.611 182.298 1.00 2.00 189 ARG A O 1
ATOM 1403 N N . GLY A 1 190 ? -71.091 7.839 182.406 1.00 2.00 190 GLY A N 1
ATOM 1404 C CA . GLY A 1 190 ? -71.112 7.837 183.843 1.00 2.00 190 GLY A CA 1
ATOM 1405 C C . GLY A 1 190 ? -71.408 6.474 184.404 1.00 2.00 190 GLY A C 1
ATOM 1406 O O . GLY A 1 190 ? -70.734 6.067 185.295 1.00 2.00 190 GLY A O 1
ATOM 1407 N N . PHE A 1 191 ? -72.412 5.770 183.898 1.00 2.00 191 PHE A N 1
ATOM 1408 C CA . PHE A 1 191 ? -72.706 4.397 184.313 1.00 2.00 191 PHE A CA 1
ATOM 1409 C C . PHE A 1 191 ? -71.677 3.420 183.824 1.00 2.00 191 PHE A C 1
ATOM 1410 O O . PHE A 1 191 ? -71.049 2.719 184.551 1.00 2.00 191 PHE A O 1
ATOM 1418 N N . ALA A 1 192 ? -71.390 3.459 182.566 1.00 2.00 192 ALA A N 1
ATOM 1419 C CA . ALA A 1 192 ? -70.581 2.402 182.031 1.00 2.00 192 ALA A CA 1
ATOM 1420 C C . ALA A 1 192 ? -69.403 2.307 182.902 1.00 2.00 192 ALA A C 1
ATOM 1421 O O . ALA A 1 192 ? -68.923 1.248 183.128 1.00 2.00 192 ALA A O 1
ATOM 1423 N N . PHE A 1 193 ? -68.932 3.472 183.340 1.00 2.00 193 PHE A N 1
ATOM 1424 C CA . PHE A 1 193 ? -67.820 3.604 184.270 1.00 2.00 193 PHE A CA 1
ATOM 1425 C C . PHE A 1 193 ? -68.072 3.046 185.670 1.00 2.00 193 PHE A C 1
ATOM 1426 O O . PHE A 1 193 ? -67.184 2.415 186.243 1.00 2.00 193 PHE A O 1
ATOM 1434 N N . GLY A 1 194 ? -69.257 3.275 186.237 1.00 2.00 194 GLY A N 1
ATOM 1435 C CA . GLY A 1 194 ? -69.451 2.842 187.614 1.00 2.00 194 GLY A CA 1
ATOM 1436 C C . GLY A 1 194 ? -69.388 1.342 187.596 1.00 2.00 194 GLY A C 1
ATOM 1437 O O . GLY A 1 194 ? -68.484 0.765 188.220 1.00 2.00 194 GLY A O 1
ATOM 1438 N N . VAL A 1 195 ? -70.273 0.657 186.883 1.00 2.00 195 VAL A N 1
ATOM 1439 C CA . VAL A 1 195 ? -70.302 -0.800 186.905 1.00 2.00 195 VAL A CA 1
ATOM 1440 C C . VAL A 1 195 ? -69.029 -1.475 186.404 1.00 2.00 195 VAL A C 1
ATOM 1441 O O . VAL A 1 195 ? -68.564 -2.469 186.941 1.00 2.00 195 VAL A O 1
ATOM 1445 N N . LEU A 1 196 ? -68.444 -0.867 185.374 1.00 2.00 196 LEU A N 1
ATOM 1446 C CA . LEU A 1 196 ? -67.149 -1.283 184.839 1.00 2.00 196 LEU A CA 1
ATOM 1447 C C . LEU A 1 196 ? -65.967 -1.121 185.807 1.00 2.00 196 LEU A C 1
ATOM 1448 O O . LEU A 1 196 ? -65.111 -2.002 185.885 1.00 2.00 196 LEU A O 1
ATOM 1453 N N . SER A 1 197 ? -65.913 -0.007 186.538 1.00 2.00 197 SER A N 1
ATOM 1454 C CA . SER A 1 197 ? -64.802 0.227 187.448 1.00 2.00 197 SER A CA 1
ATOM 1455 C C . SER A 1 197 ? -64.843 -0.754 188.540 1.00 2.00 197 SER A C 1
ATOM 1456 O O . SER A 1 197 ? -63.828 -1.123 189.009 1.00 2.00 197 SER A O 1
ATOM 1459 N N . ARG A 1 198 ? -66.018 -1.064 189.008 1.00 2.00 198 ARG A N 1
ATOM 1460 C CA . ARG A 1 198 ? -66.169 -1.932 190.136 1.00 2.00 198 ARG A CA 1
ATOM 1461 C C . ARG A 1 198 ? -65.807 -3.356 189.872 1.00 2.00 198 ARG A C 1
ATOM 1462 O O . ARG A 1 198 ? -65.477 -4.053 190.787 1.00 2.00 198 ARG A O 1
ATOM 1470 N N . MET A 1 199 ? -66.091 -3.787 188.643 1.00 2.00 199 MET A N 1
ATOM 1471 C CA . MET A 1 199 ? -65.684 -5.074 188.086 1.00 2.00 199 MET A CA 1
ATOM 1472 C C . MET A 1 199 ? -64.189 -5.248 187.815 1.00 2.00 199 MET A C 1
ATOM 1473 O O . MET A 1 199 ? -63.625 -6.304 188.102 1.00 2.00 199 MET A O 1
ATOM 1478 N N . VAL A 1 200 ? -63.545 -4.222 187.256 1.00 2.00 200 VAL A N 1
ATOM 1479 C CA . VAL A 1 200 ? -62.163 -4.364 186.881 1.00 2.00 200 VAL A CA 1
ATOM 1480 C C . VAL A 1 200 ? -61.328 -4.172 188.126 1.00 2.00 200 VAL A C 1
ATOM 1481 O O . VAL A 1 200 ? -60.154 -4.041 188.048 1.00 2.00 200 VAL A O 1
ATOM 1485 N N . MET A 1 201 ? -62.018 -4.114 189.270 1.00 2.00 201 MET A N 1
ATOM 1486 C CA . MET A 1 201 ? -61.397 -4.098 190.596 1.00 2.00 201 MET A CA 1
ATOM 1487 C C . MET A 1 201 ? -61.515 -5.431 191.354 1.00 2.00 201 MET A C 1
ATOM 1488 O O . MET A 1 201 ? -60.520 -5.938 191.873 1.00 2.00 201 MET A O 1
ATOM 1493 N N . HIS A 1 202 ? -62.721 -6.002 191.408 1.00 2.00 202 HIS A N 1
ATOM 1494 C CA . HIS A 1 202 ? -62.908 -7.320 191.983 1.00 2.00 202 HIS A CA 1
ATOM 1495 C C . HIS A 1 202 ? -62.435 -8.521 191.204 1.00 2.00 202 HIS A C 1
ATOM 1496 O O . HIS A 1 202 ? -62.259 -9.543 191.780 1.00 2.00 202 HIS A O 1
ATOM 1503 N N . ASN A 1 203 ? -62.204 -8.329 189.904 1.00 2.00 203 ASN A N 1
ATOM 1504 C CA . ASN A 1 203 ? -61.561 -9.322 189.042 1.00 2.00 203 ASN A CA 1
ATOM 1505 C C . ASN A 1 203 ? -60.042 -9.165 188.811 1.00 2.00 203 ASN A C 1
ATOM 1506 O O . ASN A 1 203 ? -59.342 -10.165 188.650 1.00 2.00 203 ASN A O 1
ATOM 1511 N N . SER A 1 204 ? -59.531 -7.931 188.788 1.00 2.00 204 SER A N 1
ATOM 1512 C CA . SER A 1 204 ? -58.117 -7.712 188.516 1.00 2.00 204 SER A CA 1
ATOM 1513 C C . SER A 1 204 ? -57.330 -8.124 189.693 1.00 2.00 204 SER A C 1
ATOM 1514 O O . SER A 1 204 ? -56.326 -8.766 189.550 1.00 2.00 204 SER A O 1
ATOM 1517 N N . ALA A 1 205 ? -57.810 -7.759 190.870 1.00 30.00 205 ALA A N 1
ATOM 1518 C CA . ALA A 1 205 ? -57.048 -7.815 192.096 1.00 30.00 205 ALA A CA 1
ATOM 1519 C C . ALA A 1 205 ? -56.914 -9.197 192.584 1.00 30.00 205 ALA A C 1
ATOM 1520 O O . ALA A 1 205 ? -57.724 -9.994 192.244 1.00 30.00 205 ALA A O 1
ATOM 1522 N N . ARG A 1 206 ? -55.913 -9.478 193.401 1.00 11.64 206 ARG A N 1
ATOM 1523 C CA . ARG A 1 206 ? -55.685 -10.831 193.891 1.00 11.27 206 ARG A CA 1
ATOM 1524 C C . ARG A 1 206 ? -56.047 -10.920 195.342 1.00 10.69 206 ARG A C 1
ATOM 1525 O O . ARG A 1 206 ? -55.622 -10.100 196.109 1.00 12.16 206 ARG A O 1
ATOM 1533 N N . ARG A 1 207 ? -56.921 -11.869 195.659 1.00 10.38 207 ARG A N 1
ATOM 1534 C CA . ARG A 1 207 ? -57.742 -11.826 196.858 1.00 10.46 207 ARG A CA 1
ATOM 1535 C C . ARG A 1 207 ? -57.321 -12.825 197.917 1.00 9.59 207 ARG A C 1
ATOM 1536 O O . ARG A 1 207 ? -57.077 -13.997 197.633 1.00 14.23 207 ARG A O 1
ATOM 1544 N N . HIS A 1 208 ? -57.233 -12.335 199.146 1.00 9.72 208 HIS A N 1
ATOM 1545 C CA . HIS A 1 208 ? -56.757 -13.151 200.274 1.00 9.19 208 HIS A CA 1
ATOM 1546 C C . HIS A 1 208 ? -57.880 -13.577 201.164 1.00 9.66 208 HIS A C 1
ATOM 1547 O O . HIS A 1 208 ? -58.291 -12.885 202.073 1.00 13.87 208 HIS A O 1
ATOM 1554 N N . GLY A 1 209 ? -58.332 -14.787 200.936 1.00 12.05 209 GLY A N 1
ATOM 1555 C CA . GLY A 1 209 ? -59.439 -15.346 201.663 1.00 12.20 209 GLY A CA 1
ATOM 1556 C C . GLY A 1 209 ? -58.821 -16.145 202.799 1.00 10.19 209 GLY A C 1
ATOM 1557 O O . GLY A 1 209 ? -57.850 -16.966 202.595 1.00 11.98 209 GLY A O 1
ATOM 1558 N N . VAL A 1 210 ? -59.445 -16.066 203.969 1.00 11.17 210 VAL A N 1
ATOM 1559 C CA . VAL A 1 210 ? -59.106 -16.971 205.058 1.00 11.20 210 VAL A CA 1
ATOM 1560 C C . VAL A 1 210 ? -59.870 -18.279 204.842 1.00 10.68 210 VAL A C 1
ATOM 1561 O O . VAL A 1 210 ? -60.857 -18.562 205.521 1.00 15.16 210 VAL A O 1
ATOM 1565 N N . VAL A 1 211 ? -59.394 -19.062 203.877 1.00 30.00 211 VAL A N 1
ATOM 1566 C CA . VAL A 1 211 ? -60.030 -20.279 203.440 1.00 30.00 211 VAL A CA 1
ATOM 1567 C C . VAL A 1 211 ? -59.781 -21.138 204.654 1.00 30.00 211 VAL A C 1
ATOM 1568 O O . VAL A 1 211 ? -60.629 -21.929 205.039 1.00 30.00 211 VAL A O 1
ATOM 1572 N N . ASN A 1 212 ? -58.617 -21.066 205.256 1.00 30.00 212 ASN A N 1
ATOM 1573 C CA . ASN A 1 212 ? -58.558 -21.595 206.599 1.00 30.00 212 ASN A CA 1
ATOM 1574 C C . ASN A 1 212 ? -57.406 -21.124 207.445 1.00 30.00 212 ASN A C 1
ATOM 1575 O O . ASN A 1 212 ? -56.378 -20.724 206.908 1.00 30.00 212 ASN A O 1
ATOM 1580 N N . GLY A 1 213 ? -57.558 -21.150 208.770 1.00 30.00 213 GLY A N 1
ATOM 1581 C CA . GLY A 1 213 ? -56.460 -20.709 209.607 1.00 30.00 213 GLY A CA 1
ATOM 1582 C C . GLY A 1 213 ? -56.124 -19.290 209.206 1.00 30.00 213 GLY A C 1
ATOM 1583 O O . GLY A 1 213 ? -56.945 -18.414 209.316 1.00 30.00 213 GLY A O 1
ATOM 1584 N N . ARG A 1 214 ? -54.892 -19.071 208.777 1.00 30.00 214 ARG A N 1
ATOM 1585 C CA . ARG A 1 214 ? -54.471 -17.801 208.207 1.00 30.00 214 ARG A CA 1
ATOM 1586 C C . ARG A 1 214 ? -54.961 -17.579 206.782 1.00 30.00 214 ARG A C 1
ATOM 1587 O O . ARG A 1 214 ? -55.591 -18.427 206.207 1.00 30.00 214 ARG A O 1
ATOM 1595 N N . LEU A 1 215 ? -54.658 -16.411 206.251 1.00 30.00 215 LEU A N 1
ATOM 1596 C CA . LEU A 1 215 ? -54.872 -15.999 204.882 1.00 30.00 215 LEU A CA 1
ATOM 1597 C C . LEU A 1 215 ? -54.287 -16.986 203.852 1.00 30.00 215 LEU A C 1
ATOM 1598 O O . LEU A 1 215 ? -53.242 -17.546 204.035 1.00 30.00 215 LEU A O 1
ATOM 1603 N N . GLN A 1 216 ? -54.982 -17.144 202.749 1.00 30.00 216 GLN A N 1
ATOM 1604 C CA . GLN A 1 216 ? -54.689 -18.035 201.623 1.00 30.00 216 GLN A CA 1
ATOM 1605 C C . GLN A 1 216 ? -54.970 -17.319 200.301 1.00 30.00 216 GLN A C 1
ATOM 1606 O O . GLN A 1 216 ? -55.359 -16.153 200.298 1.00 30.00 216 GLN A O 1
ATOM 1612 N N . GLU A 1 217 ? -54.811 -17.939 199.163 1.00 30.00 217 GLU A N 1
ATOM 1613 C CA . GLU A 1 217 ? -55.245 -17.272 197.961 1.00 30.00 217 GLU A CA 1
ATOM 1614 C C . GLU A 1 217 ? -56.541 -17.902 197.590 1.00 30.00 217 GLU A C 1
ATOM 1615 O O . GLU A 1 217 ? -56.871 -18.926 198.148 1.00 30.00 217 GLU A O 1
ATOM 1621 N N . LEU A 1 218 ? -57.274 -17.316 196.685 1.00 30.00 218 LEU A N 1
ATOM 1622 C CA . LEU A 1 218 ? -58.453 -17.976 196.248 1.00 30.00 218 LEU A CA 1
ATOM 1623 C C . LEU A 1 218 ? -58.296 -18.163 194.768 1.00 30.00 218 LEU A C 1
ATOM 1624 O O . LEU A 1 218 ? -57.842 -17.281 194.069 1.00 30.00 218 LEU A O 1
ATOM 1629 N N . GLY A 1 219 ? -58.635 -19.355 194.313 1.00 30.00 219 GLY A N 1
ATOM 1630 C CA . GLY A 1 219 ? -58.288 -19.854 192.999 1.00 30.00 219 GLY A CA 1
ATOM 1631 C C . GLY A 1 219 ? -59.118 -19.151 191.972 1.00 30.00 219 GLY A C 1
ATOM 1632 O O . GLY A 1 219 ? -60.040 -18.473 192.350 1.00 30.00 219 GLY A O 1
ATOM 1633 N N . GLU A 1 220 ? -58.907 -19.363 190.700 1.00 30.00 220 GLU A N 1
ATOM 1634 C CA . GLU A 1 220 ? -59.546 -18.467 189.791 1.00 30.00 220 GLU A CA 1
ATOM 1635 C C . GLU A 1 220 ? -61.014 -18.603 190.044 1.00 30.00 220 GLU A C 1
ATOM 1636 O O . GLU A 1 220 ? -61.773 -17.747 189.702 1.00 30.00 220 GLU A O 1
ATOM 1642 N N . ASN A 1 221 ? -61.415 -19.705 190.624 1.00 13.12 221 ASN A N 1
ATOM 1643 C CA . ASN A 1 221 ? -62.796 -20.012 190.852 1.00 12.95 221 ASN A CA 1
ATOM 1644 C C . ASN A 1 221 ? -63.178 -20.201 192.330 1.00 15.92 221 ASN A C 1
ATOM 1645 O O . ASN A 1 221 ? -63.263 -21.333 192.769 1.00 19.96 221 ASN A O 1
ATOM 1650 N N . ASP A 1 222 ? -63.348 -19.148 193.102 1.00 11.89 222 ASP A N 1
ATOM 1651 C CA . ASP A 1 222 ? -63.776 -19.376 194.464 1.00 12.66 222 ASP A CA 1
ATOM 1652 C C . ASP A 1 222 ? -64.404 -18.139 195.036 1.00 10.14 222 ASP A C 1
ATOM 1653 O O . ASP A 1 222 ? -64.101 -17.054 194.621 1.00 11.27 222 ASP A O 1
ATOM 1658 N N . ALA A 1 223 ? -65.233 -18.309 196.047 1.00 9.03 223 ALA A N 1
ATOM 1659 C CA . ALA A 1 223 ? -66.108 -17.252 196.496 1.00 9.38 223 ALA A CA 1
ATOM 1660 C C . ALA A 1 223 ? -65.288 -16.129 196.986 1.00 9.33 223 ALA A C 1
ATOM 1661 O O . ALA A 1 223 ? -64.227 -16.370 197.488 1.00 9.86 223 ALA A O 1
ATOM 1663 N N . SER A 1 224 ? -65.790 -14.904 196.887 1.00 8.80 224 SER A N 1
ATOM 1664 C CA . SER A 1 224 ? -65.169 -13.800 197.596 1.00 8.69 224 SER A CA 1
ATOM 1665 C C . SER A 1 224 ? -66.066 -13.421 198.768 1.00 8.52 224 SER A C 1
ATOM 1666 O O . SER A 1 224 ? -67.135 -12.840 198.582 1.00 9.59 224 SER A O 1
ATOM 1669 N N . THR A 1 225 ? -65.618 -13.747 199.976 1.00 8.89 225 THR A N 1
ATOM 1670 C CA . THR A 1 225 ? -66.332 -13.377 201.192 1.00 8.86 225 THR A CA 1
ATOM 1671 C C . THR A 1 225 ? -66.039 -11.927 201.534 1.00 8.97 225 THR A C 1
ATOM 1672 O O . THR A 1 225 ? -64.954 -11.429 201.233 1.00 9.20 225 THR A O 1
ATOM 1676 N N . ALA A 1 226 ? -66.984 -11.241 202.168 1.00 8.75 226 ALA A N 1
ATOM 1677 C CA . ALA A 1 226 ? -66.694 -9.886 202.603 1.00 8.19 226 ALA A CA 1
ATOM 1678 C C . ALA A 1 226 ? -65.212 -9.746 202.945 1.00 9.50 226 ALA A C 1
ATOM 1679 O O . ALA A 1 226 ? -64.584 -8.749 202.586 1.00 9.60 226 ALA A O 1
ATOM 1681 N N . ASP A 1 227 ? -64.652 -10.729 203.646 1.00 30.00 227 ASP A N 1
ATOM 1682 C CA . ASP A 1 227 ? -63.298 -10.596 204.140 1.00 30.00 227 ASP A CA 1
ATOM 1683 C C . ASP A 1 227 ? -62.214 -11.009 203.163 1.00 30.00 227 ASP A C 1
ATOM 1684 O O . ASP A 1 227 ? -61.452 -11.942 203.413 1.00 30.00 227 ASP A O 1
ATOM 1689 N N . THR A 1 228 ? -62.163 -10.337 202.020 1.00 30.00 228 THR A N 1
ATOM 1690 C CA . THR A 1 228 ? -61.101 -10.603 201.066 1.00 30.00 228 THR A CA 1
ATOM 1691 C C . THR A 1 228 ? -60.201 -9.385 200.967 1.00 30.00 228 THR A C 1
ATOM 1692 O O . THR A 1 228 ? -60.637 -8.307 200.561 1.00 30.00 228 THR A O 1
ATOM 1696 N N . TYR A 1 229 ? -58.938 -9.563 201.334 1.00 8.23 229 TYR A N 1
ATOM 1697 C CA . TYR A 1 229 ? -57.959 -8.497 201.214 1.00 7.94 229 TYR A CA 1
ATOM 1698 C C . TYR A 1 229 ? -57.769 -8.857 199.750 1.00 7.17 229 TYR A C 1
ATOM 1699 O O . TYR A 1 229 ? -57.705 -10.038 199.406 1.00 8.30 229 TYR A O 1
ATOM 1708 N N . LEU A 1 230 ? -57.734 -7.820 198.920 1.00 7.42 230 LEU A N 1
ATOM 1709 C CA . LEU A 1 230 ? -57.194 -7.839 197.572 1.00 7.04 230 LEU A CA 1
ATOM 1710 C C . LEU A 1 230 ? -56.175 -6.707 197.585 1.00 7.01 230 LEU A C 1
ATOM 1711 O O . LEU A 1 230 ? -56.485 -5.621 198.068 1.00 7.72 230 LEU A O 1
ATOM 1716 N N . THR A 1 231 ? -54.966 -6.956 197.085 1.00 6.36 231 THR A N 1
ATOM 1717 C CA . THR A 1 231 ? -53.911 -5.939 197.063 1.00 6.22 231 THR A CA 1
ATOM 1718 C C . THR A 1 231 ? -53.629 -5.550 195.609 1.00 6.10 231 THR A C 1
ATOM 1719 O O . THR A 1 231 ? -53.430 -6.419 194.767 1.00 7.52 231 THR A O 1
ATOM 1723 N N . TRP A 1 232 ? -53.620 -4.253 195.312 1.00 5.94 232 TRP A N 1
ATOM 1724 C CA . TRP A 1 232 ? -53.386 -3.787 193.942 1.00 5.73 232 TRP A CA 1
ATOM 1725 C C . TRP A 1 232 ? -51.996 -3.151 193.822 1.00 6.08 232 TRP A C 1
ATOM 1726 O O . TRP A 1 232 ? -51.651 -2.231 194.564 1.00 6.55 232 TRP A O 1
ATOM 1737 N N . GLU A 1 233 ? -51.195 -3.635 192.879 1.00 6.45 233 GLU A N 1
ATOM 1738 C CA . GLU A 1 233 ? -49.793 -3.242 192.833 1.00 6.41 233 GLU A CA 1
ATOM 1739 C C . GLU A 1 233 ? -49.714 -1.771 192.428 1.00 6.66 233 GLU A C 1
ATOM 1740 O O . GLU A 1 233 ? -50.239 -1.369 191.387 1.00 7.59 233 GLU A O 1
ATOM 1746 N N . LEU A 1 234 ? -49.051 -0.974 193.260 1.00 30.00 234 LEU A N 1
ATOM 1747 C CA . LEU A 1 234 ? -49.052 0.480 193.111 1.00 30.00 234 LEU A CA 1
ATOM 1748 C C . LEU A 1 234 ? -47.791 0.893 192.364 1.00 30.00 234 LEU A C 1
ATOM 1749 O O . LEU A 1 234 ? -46.682 0.498 192.733 1.00 30.00 234 LEU A O 1
ATOM 1754 N N . ALA A 1 235 ? -47.957 1.682 191.307 1.00 30.00 235 ALA A N 1
ATOM 1755 C CA . ALA A 1 235 ? -46.876 1.864 190.357 1.00 30.00 235 ALA A CA 1
ATOM 1756 C C . ALA A 1 235 ? -46.012 2.674 191.266 1.00 30.00 235 ALA A C 1
ATOM 1757 O O . ALA A 1 235 ? -46.108 3.899 191.336 1.00 30.00 235 ALA A O 1
ATOM 1759 N N . CYS A 1 236 ? -45.135 1.612 192.091 1.00 6.32 236 CYS A N 1
ATOM 1760 C CA . CYS A 1 236 ? -44.124 2.248 192.925 1.00 5.84 236 CYS A CA 1
ATOM 1761 C C . CYS A 1 236 ? -43.045 1.199 193.170 1.00 5.51 236 CYS A C 1
ATOM 1762 O O . CYS A 1 236 ? -43.120 0.099 192.688 1.00 6.14 236 CYS A O 1
ATOM 1765 N N . ALA A 1 237 ? -41.960 1.641 193.780 1.00 5.55 237 ALA A N 1
ATOM 1766 C CA . ALA A 1 237 ? -40.821 0.783 194.023 1.00 5.75 237 ALA A CA 1
ATOM 1767 C C . ALA A 1 237 ? -40.267 1.237 195.344 1.00 5.77 237 ALA A C 1
ATOM 1768 O O . ALA A 1 237 ? -40.452 2.392 195.729 1.00 6.64 237 ALA A O 1
ATOM 1770 N N . HIS A 1 238 ? -39.592 0.351 196.055 1.00 5.51 238 HIS A N 1
ATOM 1771 C CA . HIS A 1 238 ? -39.096 0.762 197.335 1.00 5.66 238 HIS A CA 1
ATOM 1772 C C . HIS A 1 238 ? -37.654 0.321 197.448 1.00 5.44 238 HIS A C 1
ATOM 1773 O O . HIS A 1 238 ? -37.103 -0.174 196.488 1.00 5.98 238 HIS A O 1
ATOM 1780 N N . GLY A 1 239 ? -36.965 0.592 198.532 1.00 6.21 239 GLY A N 1
ATOM 1781 C CA . GLY A 1 239 ? -35.579 0.142 198.498 1.00 5.72 239 GLY A CA 1
ATOM 1782 C C . GLY A 1 239 ? -34.770 0.602 199.693 1.00 5.89 239 GLY A C 1
ATOM 1783 O O . GLY A 1 239 ? -35.310 0.807 200.782 1.00 6.52 239 GLY A O 1
ATOM 1784 N N . LYS A 1 240 ? -33.493 0.737 199.457 1.00 30.00 240 LYS A N 1
ATOM 1785 C CA . LYS A 1 240 ? -32.577 1.175 200.445 1.00 30.00 240 LYS A CA 1
ATOM 1786 C C . LYS A 1 240 ? -31.726 1.996 199.546 1.00 30.00 240 LYS A C 1
ATOM 1787 O O . LYS A 1 240 ? -31.944 2.010 198.343 1.00 30.00 240 LYS A O 1
ATOM 1793 N N . GLY A 1 241 ? -30.822 2.755 200.117 1.00 30.00 241 GLY A N 1
ATOM 1794 C CA . GLY A 1 241 ? -30.089 3.707 199.333 1.00 30.00 241 GLY A CA 1
ATOM 1795 C C . GLY A 1 241 ? -31.064 4.836 199.387 1.00 30.00 241 GLY A C 1
ATOM 1796 O O . GLY A 1 241 ? -32.175 4.645 199.850 1.00 30.00 241 GLY A O 1
ATOM 1797 N N . GLU A 1 242 ? -30.690 5.979 198.823 1.00 9.15 242 GLU A N 1
ATOM 1798 C CA . GLU A 1 242 ? -31.369 7.249 199.063 1.00 9.45 242 GLU A CA 1
ATOM 1799 C C . GLU A 1 242 ? -32.848 7.312 198.670 1.00 8.92 242 GLU A C 1
ATOM 1800 O O . GLU A 1 242 ? -33.645 7.911 199.392 1.00 9.79 242 GLU A O 1
ATOM 1806 N N . VAL A 1 243 ? -33.227 6.716 197.544 1.00 9.25 243 VAL A N 1
ATOM 1807 C CA . VAL A 1 243 ? -34.618 6.820 197.109 1.00 8.88 243 VAL A CA 1
ATOM 1808 C C . VAL A 1 243 ? -35.476 5.693 197.678 1.00 9.80 243 VAL A C 1
ATOM 1809 O O . VAL A 1 243 ? -35.438 4.558 197.203 1.00 10.57 243 VAL A O 1
ATOM 1813 N N . ALA A 1 244 ? -36.165 5.960 198.762 1.00 8.26 244 ALA A N 1
ATOM 1814 C CA . ALA A 1 244 ? -36.951 4.946 199.388 1.00 8.93 244 ALA A CA 1
ATOM 1815 C C . ALA A 1 244 ? -38.103 4.522 198.594 1.00 9.34 244 ALA A C 1
ATOM 1816 O O . ALA A 1 244 ? -38.297 3.361 198.457 1.00 9.41 244 ALA A O 1
ATOM 1818 N N . ILE A 1 245 ? -38.856 5.441 197.999 1.00 9.11 245 ILE A N 1
ATOM 1819 C CA . ILE A 1 245 ? -39.932 5.045 197.083 1.00 8.32 245 ILE A CA 1
ATOM 1820 C C . ILE A 1 245 ? -39.860 5.806 195.759 1.00 7.61 245 ILE A C 1
ATOM 1821 O O . ILE A 1 245 ? -39.554 6.999 195.758 1.00 9.27 245 ILE A O 1
ATOM 1826 N N . THR A 1 246 ? -40.140 5.147 194.631 1.00 30.00 246 THR A N 1
ATOM 1827 C CA . THR A 1 246 ? -40.137 5.885 193.388 1.00 30.00 246 THR A CA 1
ATOM 1828 C C . THR A 1 246 ? -41.028 5.159 192.471 1.00 30.00 246 THR A C 1
ATOM 1829 O O . THR A 1 246 ? -40.849 3.974 192.383 1.00 30.00 246 THR A O 1
ATOM 1833 N N . PRO A 1 247 ? -41.929 5.826 191.768 1.00 30.00 247 PRO A N 1
ATOM 1834 C CA . PRO A 1 247 ? -41.947 7.261 191.638 1.00 30.00 247 PRO A CA 1
ATOM 1835 C C . PRO A 1 247 ? -43.185 7.843 192.202 1.00 30.00 247 PRO A C 1
ATOM 1836 O O . PRO A 1 247 ? -44.221 7.387 191.800 1.00 30.00 247 PRO A O 1
ATOM 1840 N N . VAL A 1 248 ? -43.055 8.866 193.036 1.00 30.00 248 VAL A N 1
ATOM 1841 C CA . VAL A 1 248 ? -44.180 9.553 193.642 1.00 30.00 248 VAL A CA 1
ATOM 1842 C C . VAL A 1 248 ? -44.853 10.351 192.543 1.00 30.00 248 VAL A C 1
ATOM 1843 O O . VAL A 1 248 ? -44.311 10.452 191.436 1.00 30.00 248 VAL A O 1
ATOM 1847 N N . PRO A 1 249 ? -46.031 10.876 192.847 1.00 30.00 249 PRO A N 1
ATOM 1848 C CA . PRO A 1 249 ? -46.662 11.811 191.931 1.00 30.00 249 PRO A CA 1
ATOM 1849 C C . PRO A 1 249 ? -45.668 12.941 191.897 1.00 30.00 249 PRO A C 1
ATOM 1850 O O . PRO A 1 249 ? -45.121 13.307 192.937 1.00 30.00 249 PRO A O 1
ATOM 1854 N N . ALA A 1 250 ? -45.420 13.486 190.720 1.00 30.00 250 ALA A N 1
ATOM 1855 C CA . ALA A 1 250 ? -44.388 14.486 190.583 1.00 30.00 250 ALA A CA 1
ATOM 1856 C C . ALA A 1 250 ? -44.764 15.655 191.465 1.00 30.00 250 ALA A C 1
ATOM 1857 O O . ALA A 1 250 ? -43.904 16.328 192.034 1.00 30.00 250 ALA A O 1
ATOM 1859 N N . ALA A 1 251 ? -46.063 15.908 191.547 1.00 30.00 251 ALA A N 1
ATOM 1860 C CA . ALA A 1 251 ? -46.553 17.221 191.905 1.00 30.00 251 ALA A CA 1
ATOM 1861 C C . ALA A 1 251 ? -46.763 17.244 193.401 1.00 30.00 251 ALA A C 1
ATOM 1862 O O . ALA A 1 251 ? -46.848 18.270 193.997 1.00 30.00 251 ALA A O 1
ATOM 1864 N N . TRP A 1 252 ? -46.839 16.096 194.028 1.00 30.00 252 TRP A N 1
ATOM 1865 C CA . TRP A 1 252 ? -46.917 16.108 195.445 1.00 30.00 252 TRP A CA 1
ATOM 1866 C C . TRP A 1 252 ? -45.725 16.873 195.886 1.00 30.00 252 TRP A C 1
ATOM 1867 O O . TRP A 1 252 ? -45.849 17.790 196.642 1.00 30.00 252 TRP A O 1
ATOM 1878 N N . LEU A 1 253 ? -44.578 16.582 195.273 1.00 30.00 253 LEU A N 1
ATOM 1879 C CA . LEU A 1 253 ? -43.306 17.291 195.512 1.00 30.00 253 LEU A CA 1
ATOM 1880 C C . LEU A 1 253 ? -43.161 18.796 195.152 1.00 30.00 253 LEU A C 1
ATOM 1881 O O . LEU A 1 253 ? -42.541 19.541 195.910 1.00 30.00 253 LEU A O 1
ATOM 1886 N N . ASP A 1 254 ? -43.704 19.243 194.016 1.00 30.00 254 ASP A N 1
ATOM 1887 C CA . ASP A 1 254 ? -43.456 20.613 193.520 1.00 30.00 254 ASP A CA 1
ATOM 1888 C C . ASP A 1 254 ? -43.970 21.637 194.526 1.00 30.00 254 ASP A C 1
ATOM 1889 O O . ASP A 1 254 ? -44.988 21.386 195.171 1.00 30.00 254 ASP A O 1
ATOM 1894 N N . PRO A 1 255 ? -43.330 22.766 194.685 1.00 30.00 255 PRO A N 1
ATOM 1895 C CA . PRO A 1 255 ? -43.334 23.472 195.940 1.00 30.00 255 PRO A CA 1
ATOM 1896 C C . PRO A 1 255 ? -44.689 23.876 196.445 1.00 30.00 255 PRO A C 1
ATOM 1897 O O . PRO A 1 255 ? -44.790 23.864 197.654 1.00 30.00 255 PRO A O 1
ATOM 1901 N N . GLU A 1 256 ? -45.611 24.289 195.586 1.00 30.00 256 GLU A N 1
ATOM 1902 C CA . GLU A 1 256 ? -46.959 24.596 196.011 1.00 30.00 256 GLU A CA 1
ATOM 1903 C C . GLU A 1 256 ? -47.801 23.489 195.426 1.00 30.00 256 GLU A C 1
ATOM 1904 O O . GLU A 1 256 ? -47.807 23.273 194.214 1.00 30.00 256 GLU A O 1
ATOM 1910 N N . ALA A 1 257 ? -48.506 22.775 196.289 1.00 30.00 257 ALA A N 1
ATOM 1911 C CA . ALA A 1 257 ? -49.249 21.589 195.840 1.00 30.00 257 ALA A CA 1
ATOM 1912 C C . ALA A 1 257 ? -50.720 21.749 195.371 1.00 30.00 257 ALA A C 1
ATOM 1913 O O . ALA A 1 257 ? -51.087 21.193 194.336 1.00 30.00 257 ALA A O 1
ATOM 1915 N N . GLN A 1 258 ? -51.562 22.475 196.116 1.00 30.00 258 GLN A N 1
ATOM 1916 C CA . GLN A 1 258 ? -52.989 22.491 195.823 1.00 30.00 258 GLN A CA 1
ATOM 1917 C C . GLN A 1 258 ? -53.689 21.125 195.844 1.00 30.00 258 GLN A C 1
ATOM 1918 O O . GLN A 1 258 ? -54.681 20.960 195.180 1.00 30.00 258 GLN A O 1
ATOM 1924 N N . LEU A 1 259 ? -53.192 20.148 196.601 1.00 30.00 259 LEU A N 1
ATOM 1925 C CA . LEU A 1 259 ? -53.865 18.845 196.760 1.00 30.00 259 LEU A CA 1
ATOM 1926 C C . LEU A 1 259 ? -55.229 18.736 197.447 1.00 30.00 259 LEU A C 1
ATOM 1927 O O . LEU A 1 259 ? -55.536 19.474 198.364 1.00 30.00 259 LEU A O 1
ATOM 1932 N N . THR A 1 260 ? -55.960 17.679 197.137 1.00 30.00 260 THR A N 1
ATOM 1933 C CA . THR A 1 260 ? -57.302 17.443 197.660 1.00 30.00 260 THR A CA 1
ATOM 1934 C C . THR A 1 260 ? -57.235 16.678 198.967 1.00 30.00 260 THR A C 1
ATOM 1935 O O . THR A 1 260 ? -56.178 16.441 199.481 1.00 30.00 260 THR A O 1
ATOM 1939 N N . GLY A 1 261 ? -58.388 16.365 199.533 1.00 30.00 261 GLY A N 1
ATOM 1940 C CA . GLY A 1 261 ? -58.493 15.617 200.776 1.00 30.00 261 GLY A CA 1
ATOM 1941 C C . GLY A 1 261 ? -58.007 14.179 200.801 1.00 30.00 261 GLY A C 1
ATOM 1942 O O . GLY A 1 261 ? -57.509 13.715 201.792 1.00 30.00 261 GLY A O 1
ATOM 1943 N N . ARG A 1 262 ? -58.259 13.489 199.694 1.00 2.00 262 ARG A N 1
ATOM 1944 C CA . ARG A 1 262 ? -57.869 12.112 199.418 1.00 2.00 262 ARG A CA 1
ATOM 1945 C C . ARG A 1 262 ? -56.420 11.819 199.247 1.00 2.00 262 ARG A C 1
ATOM 1946 O O . ARG A 1 262 ? -56.008 10.758 199.616 1.00 2.00 262 ARG A O 1
ATOM 1954 N N . GLU A 1 263 ? -55.691 12.705 198.578 1.00 2.00 263 GLU A N 1
ATOM 1955 C CA . GLU A 1 263 ? -54.240 12.647 198.387 1.00 2.00 263 GLU A CA 1
ATOM 1956 C C . GLU A 1 263 ? -53.496 12.978 199.682 1.00 2.00 263 GLU A C 1
ATOM 1957 O O . GLU A 1 263 ? -52.539 12.294 200.038 1.00 2.00 263 GLU A O 1
ATOM 1963 N N . ARG A 1 264 ? -53.969 13.951 200.423 1.00 2.00 264 ARG A N 1
ATOM 1964 C CA . ARG A 1 264 ? -53.352 14.310 201.671 1.00 2.00 264 ARG A CA 1
ATOM 1965 C C . ARG A 1 264 ? -53.386 13.178 202.662 1.00 2.00 264 ARG A C 1
ATOM 1966 O O . ARG A 1 264 ? -52.502 13.047 203.463 1.00 2.00 264 ARG A O 1
ATOM 1974 N N . VAL A 1 265 ? -54.355 12.288 202.586 1.00 2.00 265 VAL A N 1
ATOM 1975 C CA . VAL A 1 265 ? -54.276 11.127 203.455 1.00 2.00 265 VAL A CA 1
ATOM 1976 C C . VAL A 1 265 ? -53.801 9.852 202.807 1.00 2.00 265 VAL A C 1
ATOM 1977 O O . VAL A 1 265 ? -53.804 8.847 203.432 1.00 2.00 265 VAL A O 1
ATOM 1981 N N . PHE A 1 266 ? -53.440 9.969 201.528 1.00 2.00 266 PHE A N 1
ATOM 1982 C CA . PHE A 1 266 ? -52.738 8.940 200.775 1.00 2.00 266 PHE A CA 1
ATOM 1983 C C . PHE A 1 266 ? -51.228 9.197 200.658 1.00 2.00 266 PHE A C 1
ATOM 1984 O O . PHE A 1 266 ? -50.445 8.247 200.635 1.00 2.00 266 PHE A O 1
ATOM 1992 N N . SER A 1 267 ? -50.810 10.464 200.584 1.00 2.00 267 SER A N 1
ATOM 1993 C CA . SER A 1 267 ? -49.389 10.750 200.493 1.00 2.00 267 SER A CA 1
ATOM 1994 C C . SER A 1 267 ? -48.736 10.610 201.824 1.00 2.00 267 SER A C 1
ATOM 1995 O O . SER A 1 267 ? -47.649 10.103 201.908 1.00 2.00 267 SER A O 1
ATOM 1998 N N . GLU A 1 268 ? -49.404 11.036 202.865 1.00 2.00 268 GLU A N 1
ATOM 1999 C CA . GLU A 1 268 ? -48.855 10.838 204.170 1.00 2.00 268 GLU A CA 1
ATOM 2000 C C . GLU A 1 268 ? -48.764 9.354 204.400 1.00 2.00 268 GLU A C 1
ATOM 2001 O O . GLU A 1 268 ? -47.875 8.926 205.074 1.00 2.00 268 GLU A O 1
ATOM 2007 N N . ALA A 1 269 ? -49.713 8.573 203.897 1.00 2.00 269 ALA A N 1
ATOM 2008 C CA . ALA A 1 269 ? -49.721 7.138 204.135 1.00 2.00 269 ALA A CA 1
ATOM 2009 C C . ALA A 1 269 ? -48.591 6.483 203.509 1.00 2.00 269 ALA A C 1
ATOM 2010 O O . ALA A 1 269 ? -48.098 5.558 204.032 1.00 2.00 269 ALA A O 1
ATOM 2012 N N . LEU A 1 270 ? -48.241 6.942 202.311 1.00 2.00 270 LEU A N 1
ATOM 2013 C CA . LEU A 1 270 ? -47.077 6.455 201.583 1.00 2.00 270 LEU A CA 1
ATOM 2014 C C . LEU A 1 270 ? -45.759 6.783 202.279 1.00 2.00 270 LEU A C 1
ATOM 2015 O O . LEU A 1 270 ? -44.847 5.957 202.316 1.00 2.00 270 LEU A O 1
ATOM 2020 N N . ALA A 1 271 ? -45.659 7.994 202.822 1.00 2.00 271 ALA A N 1
ATOM 2021 C CA . ALA A 1 271 ? -44.413 8.449 203.397 1.00 2.00 271 ALA A CA 1
ATOM 2022 C C . ALA A 1 271 ? -44.067 7.687 204.624 1.00 2.00 271 ALA A C 1
ATOM 2023 O O . ALA A 1 271 ? -42.933 7.413 204.847 1.00 2.00 271 ALA A O 1
ATOM 2025 N N . ARG A 1 272 ? -45.035 7.380 205.453 1.00 2.00 272 ARG A N 1
ATOM 2026 C CA . ARG A 1 272 ? -44.772 6.617 206.646 1.00 2.00 272 ARG A CA 1
ATOM 2027 C C . ARG A 1 272 ? -44.282 5.293 206.175 1.00 2.00 272 ARG A C 1
ATOM 2028 O O . ARG A 1 272 ? -43.513 4.652 206.831 1.00 2.00 272 ARG A O 1
ATOM 2036 N N . LEU A 1 273 ? -44.795 4.839 205.051 1.00 2.00 273 LEU A N 1
ATOM 2037 C CA . LEU A 1 273 ? -44.287 3.605 204.449 1.00 2.00 273 LEU A CA 1
ATOM 2038 C C . LEU A 1 273 ? -42.825 3.609 204.056 1.00 2.00 273 LEU A C 1
ATOM 2039 O O . LEU A 1 273 ? -42.281 2.545 203.919 1.00 2.00 273 LEU A O 1
ATOM 2044 N N . VAL A 1 274 ? -42.168 4.762 203.954 1.00 2.00 274 VAL A N 1
ATOM 2045 C CA . VAL A 1 274 ? -40.730 4.810 203.611 1.00 2.00 274 VAL A CA 1
ATOM 2046 C C . VAL A 1 274 ? -39.610 4.333 204.574 1.00 2.00 274 VAL A C 1
ATOM 2047 O O . VAL A 1 274 ? -38.508 4.003 204.136 1.00 2.00 274 VAL A O 1
ATOM 2051 N N . ASP A 1 275 ? -39.905 4.316 205.872 1.00 2.00 275 ASP A N 1
ATOM 2052 C CA . ASP A 1 275 ? -38.962 4.132 206.949 1.00 2.00 275 ASP A CA 1
ATOM 2053 C C . ASP A 1 275 ? -38.515 2.750 206.584 1.00 2.00 275 ASP A C 1
ATOM 2054 O O . ASP A 1 275 ? -39.296 2.034 206.003 1.00 2.00 275 ASP A O 1
ATOM 2059 N N . PRO A 1 276 ? -37.288 2.383 206.875 1.00 30.00 276 PRO A N 1
ATOM 2060 C CA . PRO A 1 276 ? -36.719 1.143 206.372 1.00 30.00 276 PRO A CA 1
ATOM 2061 C C . PRO A 1 276 ? -37.266 -0.020 207.162 1.00 30.00 276 PRO A C 1
ATOM 2062 O O . PRO A 1 276 ? -36.853 -1.144 206.952 1.00 30.00 276 PRO A O 1
ATOM 2066 N N . ASP A 1 277 ? -38.106 0.268 208.141 1.00 30.00 277 ASP A N 1
ATOM 2067 C CA . ASP A 1 277 ? -38.783 -0.756 208.906 1.00 30.00 277 ASP A CA 1
ATOM 2068 C C . ASP A 1 277 ? -40.287 -0.458 209.112 1.00 30.00 277 ASP A C 1
ATOM 2069 O O . ASP A 1 277 ? -40.669 -0.011 210.177 1.00 30.00 277 ASP A O 1
ATOM 2074 N N . VAL A 1 278 ? -41.136 -0.681 208.111 1.00 30.00 278 VAL A N 1
ATOM 2075 C CA . VAL A 1 278 ? -42.573 -0.539 208.327 1.00 30.00 278 VAL A CA 1
ATOM 2076 C C . VAL A 1 278 ? -43.155 -1.579 207.424 1.00 30.00 278 VAL A C 1
ATOM 2077 O O . VAL A 1 278 ? -42.537 -1.872 206.401 1.00 30.00 278 VAL A O 1
ATOM 2081 N N . GLY A 1 279 ? -44.380 -2.002 207.579 1.00 30.00 279 GLY A N 1
ATOM 2082 C CA . GLY A 1 279 ? -44.862 -2.863 206.529 1.00 30.00 279 GLY A CA 1
ATOM 2083 C C . GLY A 1 279 ? -46.158 -2.563 205.834 1.00 30.00 279 GLY A C 1
ATOM 2084 O O . GLY A 1 279 ? -46.327 -2.653 204.603 1.00 30.00 279 GLY A O 1
ATOM 2085 N N . CYS A 1 280 ? -47.157 -2.247 206.648 1.00 8.29 280 CYS A N 1
ATOM 2086 C CA . CYS A 1 280 ? -48.496 -1.982 206.140 1.00 8.89 280 CYS A CA 1
ATOM 2087 C C . CYS A 1 280 ? -49.109 -0.861 206.954 1.00 8.56 280 CYS A C 1
ATOM 2088 O O . CYS A 1 280 ? -49.476 -1.053 208.113 1.00 10.13 280 CYS A O 1
ATOM 2091 N N . VAL A 1 281 ? -49.207 0.318 206.353 1.00 8.94 281 VAL A N 1
ATOM 2092 C CA . VAL A 1 281 ? -49.609 1.454 207.082 1.00 8.59 281 VAL A CA 1
ATOM 2093 C C . VAL A 1 281 ? -51.118 1.359 207.031 1.00 7.46 281 VAL A C 1
ATOM 2094 O O . VAL A 1 281 ? -51.661 1.481 205.989 1.00 7.71 281 VAL A O 1
ATOM 2098 N N . HIS A 1 282 ? -51.769 1.149 208.159 1.00 8.89 282 HIS A N 1
ATOM 2099 C CA . HIS A 1 282 ? -53.148 1.061 208.412 1.00 8.02 282 HIS A CA 1
ATOM 2100 C C . HIS A 1 282 ? -53.595 2.471 208.363 1.00 8.98 282 HIS A C 1
ATOM 2101 O O . HIS A 1 282 ? -53.243 3.221 209.224 1.00 9.32 282 HIS A O 1
ATOM 2108 N N . VAL A 1 283 ? -54.334 2.845 207.330 1.00 7.90 283 VAL A N 1
ATOM 2109 C CA . VAL A 1 283 ? -54.922 4.166 207.301 1.00 9.24 283 VAL A CA 1
ATOM 2110 C C . VAL A 1 283 ? -56.389 3.929 207.566 1.00 8.82 283 VAL A C 1
ATOM 2111 O O . VAL A 1 283 ? -57.061 3.243 206.794 1.00 9.07 283 VAL A O 1
ATOM 2115 N N . LYS A 1 284 ? -56.896 4.485 208.658 1.00 9.24 284 LYS A N 1
ATOM 2116 C CA . LYS A 1 284 ? -58.267 4.235 208.994 1.00 9.53 284 LYS A CA 1
ATOM 2117 C C . LYS A 1 284 ? -58.822 5.608 208.854 1.00 9.45 284 LYS A C 1
ATOM 2118 O O . LYS A 1 284 ? -58.164 6.559 209.232 1.00 11.45 284 LYS A O 1
ATOM 2124 N N . ILE A 1 285 ? -60.027 5.741 208.341 1.00 9.33 285 ILE A N 1
ATOM 2125 C CA . ILE A 1 285 ? -60.654 7.028 208.235 1.00 8.53 285 ILE A CA 1
ATOM 2126 C C . ILE A 1 285 ? -61.990 6.856 208.863 1.00 9.91 285 ILE A C 1
ATOM 2127 O O . ILE A 1 285 ? -62.571 5.803 208.775 1.00 9.53 285 ILE A O 1
ATOM 2132 N N . ASP A 1 286 ? -62.503 7.886 209.485 1.00 9.06 286 ASP A N 1
ATOM 2133 C CA . ASP A 1 286 ? -63.480 7.674 210.501 1.00 8.01 286 ASP A CA 1
ATOM 2134 C C . ASP A 1 286 ? -64.357 8.827 210.659 1.00 8.32 286 ASP A C 1
ATOM 2135 O O . ASP A 1 286 ? -64.105 9.848 210.106 1.00 9.88 286 ASP A O 1
ATOM 2140 N N . GLY A 1 287 ? -65.407 8.697 211.425 1.00 8.29 287 GLY A N 1
ATOM 2141 C CA . GLY A 1 287 ? -66.114 9.868 211.883 1.00 8.24 287 GLY A CA 1
ATOM 2142 C C . GLY A 1 287 ? -66.645 10.946 210.952 1.00 8.30 287 GLY A C 1
ATOM 2143 O O . GLY A 1 287 ? -66.545 12.098 211.306 1.00 9.38 287 GLY A O 1
ATOM 2144 N N . VAL A 1 288 ? -67.234 10.610 209.812 1.00 30.00 288 VAL A N 1
ATOM 2145 C CA . VAL A 1 288 ? -67.659 11.611 208.847 1.00 30.00 288 VAL A CA 1
ATOM 2146 C C . VAL A 1 288 ? -69.147 11.830 208.784 1.00 30.00 288 VAL A C 1
ATOM 2147 O O . VAL A 1 288 ? -69.847 10.921 208.423 1.00 30.00 288 VAL A O 1
ATOM 2151 N N . THR A 1 289 ? -69.596 13.030 209.183 1.00 30.00 289 THR A N 1
ATOM 2152 C CA . THR A 1 289 ? -71.015 13.434 209.366 1.00 30.00 289 THR A CA 1
ATOM 2153 C C . THR A 1 289 ? -71.785 13.679 208.063 1.00 30.00 289 THR A C 1
ATOM 2154 O O . THR A 1 289 ? -71.160 13.792 207.008 1.00 30.00 289 THR A O 1
ATOM 2158 N N . GLN A 1 290 ? -73.126 13.726 208.094 1.00 30.00 290 GLN A N 1
ATOM 2159 C CA . GLN A 1 290 ? -73.793 13.579 206.837 1.00 30.00 290 GLN A CA 1
ATOM 2160 C C . GLN A 1 290 ? -74.313 14.893 206.316 1.00 30.00 290 GLN A C 1
ATOM 2161 O O . GLN A 1 290 ? -74.863 14.918 205.218 1.00 30.00 290 GLN A O 1
ATOM 2167 N N . ASN A 1 291 ? -74.164 15.977 207.060 1.00 30.00 291 ASN A N 1
ATOM 2168 C CA . ASN A 1 291 ? -74.210 17.271 206.423 1.00 30.00 291 ASN A CA 1
ATOM 2169 C C . ASN A 1 291 ? -72.984 17.344 205.545 1.00 30.00 291 ASN A C 1
ATOM 2170 O O . ASN A 1 291 ? -73.075 17.585 204.355 1.00 30.00 291 ASN A O 1
ATOM 2175 N N . ALA A 1 292 ? -71.831 17.090 206.148 1.00 30.00 292 ALA A N 1
ATOM 2176 C CA . ALA A 1 292 ? -70.558 17.291 205.468 1.00 30.00 292 ALA A CA 1
ATOM 2177 C C . ALA A 1 292 ? -69.365 16.652 206.182 1.00 30.00 292 ALA A C 1
ATOM 2178 O O . ALA A 1 292 ? -69.492 16.078 207.237 1.00 30.00 292 ALA A O 1
ATOM 2180 N N . ALA A 1 293 ? -68.199 16.765 205.588 1.00 30.00 293 ALA A N 1
ATOM 2181 C CA . ALA A 1 293 ? -67.073 16.055 206.043 1.00 30.00 293 ALA A CA 1
ATOM 2182 C C . ALA A 1 293 ? -65.849 16.721 206.614 1.00 30.00 293 ALA A C 1
ATOM 2183 O O . ALA A 1 293 ? -64.777 16.162 206.505 1.00 30.00 293 ALA A O 1
ATOM 2185 N N . GLU A 1 294 ? -66.013 17.803 207.344 1.00 30.00 294 GLU A N 1
ATOM 2186 C CA . GLU A 1 294 ? -64.868 18.578 207.779 1.00 30.00 294 GLU A CA 1
ATOM 2187 C C . GLU A 1 294 ? -64.314 17.976 209.038 1.00 30.00 294 GLU A C 1
ATOM 2188 O O . GLU A 1 294 ? -63.597 18.628 209.761 1.00 30.00 294 GLU A O 1
ATOM 2194 N N . ASN A 1 295 ? -64.775 16.781 209.367 1.00 8.62 295 ASN A N 1
ATOM 2195 C CA . ASN A 1 295 ? -64.311 16.138 210.575 1.00 8.65 295 ASN A CA 1
ATOM 2196 C C . ASN A 1 295 ? -64.017 14.663 210.389 1.00 7.82 295 ASN A C 1
ATOM 2197 O O . ASN A 1 295 ? -64.723 13.821 210.946 1.00 8.59 295 ASN A O 1
ATOM 2202 N N . ALA A 1 296 ? -62.977 14.319 209.637 1.00 8.65 296 ALA A N 1
ATOM 2203 C CA . ALA A 1 296 ? -62.597 12.924 209.688 1.00 7.69 296 ALA A CA 1
ATOM 2204 C C . ALA A 1 296 ? -61.204 12.484 210.175 1.00 7.51 296 ALA A C 1
ATOM 2205 O O . ALA A 1 296 ? -60.200 12.660 209.527 1.00 8.50 296 ALA A O 1
ATOM 2207 N N . ARG A 1 297 ? -61.190 11.769 211.275 1.00 7.47 297 ARG A N 1
ATOM 2208 C CA . ARG A 1 297 ? -59.972 11.451 212.000 1.00 7.54 297 ARG A CA 1
ATOM 2209 C C . ARG A 1 297 ? -59.274 10.408 211.138 1.00 7.16 297 ARG A C 1
ATOM 2210 O O . ARG A 1 297 ? -59.875 9.404 210.756 1.00 7.50 297 ARG A O 1
ATOM 2218 N N . VAL A 1 298 ? -57.998 10.638 210.849 1.00 7.22 298 VAL A N 1
ATOM 2219 C CA . VAL A 1 298 ? -57.189 9.636 210.251 1.00 7.09 298 VAL A CA 1
ATOM 2220 C C . VAL A 1 298 ? -56.440 8.997 211.363 1.00 7.23 298 VAL A C 1
ATOM 2221 O O . VAL A 1 298 ? -56.311 9.540 212.420 1.00 9.69 298 VAL A O 1
ATOM 2225 N N . HIS A 1 299 ? -55.903 7.808 211.132 1.00 6.93 299 HIS A N 1
ATOM 2226 C CA . HIS A 1 299 ? -54.994 7.208 212.106 1.00 7.49 299 HIS A CA 1
ATOM 2227 C C . HIS A 1 299 ? -53.961 6.380 211.366 1.00 6.81 299 HIS A C 1
ATOM 2228 O O . HIS A 1 299 ? -54.250 5.888 210.275 1.00 7.90 299 HIS A O 1
ATOM 2235 N N . TYR A 1 300 ? -52.752 6.283 211.879 1.00 7.56 300 TYR A N 1
ATOM 2236 C CA . TYR A 1 300 ? -51.800 5.427 211.213 1.00 7.24 300 TYR A CA 1
ATOM 2237 C C . TYR A 1 300 ? -51.219 4.468 212.213 1.00 6.87 300 TYR A C 1
ATOM 2238 O O . TYR A 1 300 ? -50.686 4.896 213.237 1.00 7.53 300 TYR A O 1
ATOM 2247 N N . ALA A 1 301 ? -51.395 3.178 211.992 1.00 7.19 301 ALA A N 1
ATOM 2248 C CA . ALA A 1 301 ? -50.695 2.206 212.799 1.00 6.69 301 ALA A CA 1
ATOM 2249 C C . ALA A 1 301 ? -49.895 1.442 211.782 1.00 6.95 301 ALA A C 1
ATOM 2250 O O . ALA A 1 301 ? -50.468 0.881 210.848 1.00 7.72 301 ALA A O 1
ATOM 2252 N N . THR A 1 302 ? -48.577 1.432 211.882 1.00 6.83 302 THR A N 1
ATOM 2253 C CA . THR A 1 302 ? -47.816 0.688 210.889 1.00 7.30 302 THR A CA 1
ATOM 2254 C C . THR A 1 302 ? -47.237 -0.527 211.575 1.00 7.06 302 THR A C 1
ATOM 2255 O O . THR A 1 302 ? -46.528 -0.387 212.571 1.00 8.03 302 THR A O 1
ATOM 2259 N N . ARG A 1 303 ? -47.521 -1.727 211.073 1.00 7.74 303 ARG A N 1
ATOM 2260 C CA . ARG A 1 303 ? -46.977 -2.842 211.776 1.00 8.84 303 ARG A CA 1
ATOM 2261 C C . ARG A 1 303 ? -45.840 -3.295 210.922 1.00 8.79 303 ARG A C 1
ATOM 2262 O O . ARG A 1 303 ? -46.059 -3.468 209.756 1.00 10.25 303 ARG A O 1
ATOM 2270 N N . PRO A 1 304 ? -44.655 -3.492 211.501 1.00 30.00 304 PRO A N 1
ATOM 2271 C CA . PRO A 1 304 ? -43.437 -3.757 210.720 1.00 30.00 304 PRO A CA 1
ATOM 2272 C C . PRO A 1 304 ? -43.211 -5.216 210.310 1.00 30.00 304 PRO A C 1
ATOM 2273 O O . PRO A 1 304 ? -42.247 -5.854 210.733 1.00 30.00 304 PRO A O 1
ATOM 2277 N N . ASP A 1 305 ? -44.109 -5.712 209.470 1.00 30.00 305 ASP A N 1
ATOM 2278 C CA . ASP A 1 305 ? -43.946 -6.921 208.678 1.00 30.00 305 ASP A CA 1
ATOM 2279 C C . ASP A 1 305 ? -44.920 -6.599 207.570 1.00 30.00 305 ASP A C 1
ATOM 2280 O O . ASP A 1 305 ? -45.806 -5.775 207.796 1.00 30.00 305 ASP A O 1
ATOM 2285 N N . PRO A 1 306 ? -44.821 -7.181 206.379 1.00 30.00 306 PRO A N 1
ATOM 2286 C CA . PRO A 1 306 ? -45.812 -6.692 205.423 1.00 30.00 306 PRO A CA 1
ATOM 2287 C C . PRO A 1 306 ? -47.226 -7.315 205.611 1.00 30.00 306 PRO A C 1
ATOM 2288 O O . PRO A 1 306 ? -48.170 -6.597 205.279 1.00 30.00 306 PRO A O 1
ATOM 2292 N N . MET A 1 307 ? -47.409 -8.555 206.078 1.00 30.00 307 MET A N 1
ATOM 2293 C CA . MET A 1 307 ? -48.713 -9.148 206.032 1.00 30.00 307 MET A CA 1
ATOM 2294 C C . MET A 1 307 ? -49.820 -9.000 207.037 1.00 30.00 307 MET A C 1
ATOM 2295 O O . MET A 1 307 ? -50.918 -9.490 206.853 1.00 30.00 307 MET A O 1
ATOM 2300 N N . SER A 1 308 ? -49.462 -8.323 208.133 1.00 30.00 308 SER A N 1
ATOM 2301 C CA . SER A 1 308 ? -50.382 -7.975 209.206 1.00 30.00 308 SER A CA 1
ATOM 2302 C C . SER A 1 308 ? -50.939 -6.669 208.673 1.00 30.00 308 SER A C 1
ATOM 2303 O O . SER A 1 308 ? -50.615 -5.571 209.128 1.00 30.00 308 SER A O 1
ATOM 2306 N N . TRP A 1 309 ? -51.798 -6.851 207.688 1.00 30.00 309 TRP A N 1
ATOM 2307 C CA . TRP A 1 309 ? -52.683 -5.869 207.066 1.00 30.00 309 TRP A CA 1
ATOM 2308 C C . TRP A 1 309 ? -54.034 -5.862 207.696 1.00 30.00 309 TRP A C 1
ATOM 2309 O O . TRP A 1 309 ? -54.442 -6.859 208.240 1.00 30.00 309 TRP A O 1
ATOM 2320 N N . LEU A 1 310 ? -54.665 -4.692 207.711 1.00 30.00 310 LEU A N 1
ATOM 2321 C CA . LEU A 1 310 ? -55.739 -4.324 208.655 1.00 30.00 310 LEU A CA 1
ATOM 2322 C C . LEU A 1 310 ? -57.093 -5.055 208.597 1.00 30.00 310 LEU A C 1
ATOM 2323 O O . LEU A 1 310 ? -57.447 -5.653 207.581 1.00 30.00 310 LEU A O 1
ATOM 2328 N N . ASP A 1 311 ? -57.833 -5.001 209.711 1.00 30.00 311 ASP A N 1
ATOM 2329 C CA . ASP A 1 311 ? -59.083 -5.759 209.862 1.00 30.00 311 ASP A CA 1
ATOM 2330 C C . ASP A 1 311 ? -60.209 -5.026 210.591 1.00 30.00 311 ASP A C 1
ATOM 2331 O O . ASP A 1 311 ? -59.943 -4.204 211.449 1.00 30.00 311 ASP A O 1
ATOM 2336 N N . ASP A 1 312 ? -61.467 -5.344 210.283 1.00 30.00 312 ASP A N 1
ATOM 2337 C CA . ASP A 1 312 ? -62.605 -4.555 210.815 1.00 30.00 312 ASP A CA 1
ATOM 2338 C C . ASP A 1 312 ? -63.690 -5.564 211.358 1.00 30.00 312 ASP A C 1
ATOM 2339 O O . ASP A 1 312 ? -63.768 -6.676 210.850 1.00 30.00 312 ASP A O 1
ATOM 2344 N N . ASN A 1 313 ? -64.499 -5.145 212.325 1.00 30.00 313 ASN A N 1
ATOM 2345 C CA . ASN A 1 313 ? -65.453 -6.042 212.980 1.00 30.00 313 ASN A CA 1
ATOM 2346 C C . ASN A 1 313 ? -66.852 -6.164 212.357 1.00 30.00 313 ASN A C 1
ATOM 2347 O O . ASN A 1 313 ? -67.683 -6.919 212.860 1.00 30.00 313 ASN A O 1
ATOM 2352 N N . THR A 1 314 ? -67.059 -5.518 211.223 1.00 30.00 314 THR A N 1
ATOM 2353 C CA . THR A 1 314 ? -68.384 -5.381 210.675 1.00 30.00 314 THR A CA 1
ATOM 2354 C C . THR A 1 314 ? -68.602 -5.998 209.300 1.00 30.00 314 THR A C 1
ATOM 2355 O O . THR A 1 314 ? -67.843 -5.736 208.377 1.00 30.00 314 THR A O 1
ATOM 2359 N N . GLY A 1 315 ? -69.657 -6.801 209.154 1.00 30.00 315 GLY A N 1
ATOM 2360 C CA . GLY A 1 315 ? -70.004 -7.356 207.860 1.00 30.00 315 GLY A CA 1
ATOM 2361 C C . GLY A 1 315 ? -70.594 -6.177 207.145 1.00 30.00 315 GLY A C 1
ATOM 2362 O O . GLY A 1 315 ? -70.654 -5.116 207.742 1.00 30.00 315 GLY A O 1
ATOM 2363 N N . LEU A 1 316 ? -71.020 -6.448 205.915 1.00 30.00 316 LEU A N 1
ATOM 2364 C CA . LEU A 1 316 ? -71.331 -5.426 204.970 1.00 30.00 316 LEU A CA 1
ATOM 2365 C C . LEU A 1 316 ? -72.365 -4.621 205.675 1.00 30.00 316 LEU A C 1
ATOM 2366 O O . LEU A 1 316 ? -73.344 -5.132 206.219 1.00 30.00 316 LEU A O 1
ATOM 2371 N N . SER A 1 317 ? -72.114 -3.333 205.654 1.00 30.00 317 SER A N 1
ATOM 2372 C CA . SER A 1 317 ? -72.932 -2.374 206.345 1.00 30.00 317 SER A CA 1
ATOM 2373 C C . SER A 1 317 ? -74.270 -2.399 205.677 1.00 30.00 317 SER A C 1
ATOM 2374 O O . SER A 1 317 ? -74.386 -2.615 204.471 1.00 30.00 317 SER A O 1
ATOM 2377 N N . ALA A 1 318 ? -75.287 -2.184 206.482 1.00 30.00 318 ALA A N 1
ATOM 2378 C CA . ALA A 1 318 ? -76.651 -2.310 206.018 1.00 30.00 318 ALA A CA 1
ATOM 2379 C C . ALA A 1 318 ? -77.416 -1.139 205.469 1.00 30.00 318 ALA A C 1
ATOM 2380 O O . ALA A 1 318 ? -78.291 -1.345 204.637 1.00 30.00 318 ALA A O 1
ATOM 2382 N N . ASP A 1 319 ? -77.129 0.048 205.967 1.00 2.00 319 ASP A N 1
ATOM 2383 C CA . ASP A 1 319 ? -77.643 1.287 205.440 1.00 2.00 319 ASP A CA 1
ATOM 2384 C C . ASP A 1 319 ? -76.426 2.090 205.652 1.00 2.00 319 ASP A C 1
ATOM 2385 O O . ASP A 1 319 ? -75.712 1.787 206.566 1.00 2.00 319 ASP A O 1
ATOM 2390 N N . SER A 1 320 ? -76.235 3.129 204.843 1.00 2.00 320 SER A N 1
ATOM 2391 C CA . SER A 1 320 ? -74.986 3.879 204.773 1.00 2.00 320 SER A CA 1
ATOM 2392 C C . SER A 1 320 ? -74.613 4.539 206.093 1.00 2.00 320 SER A C 1
ATOM 2393 O O . SER A 1 320 ? -73.438 4.581 206.458 1.00 2.00 320 SER A O 1
ATOM 2396 N N . ASN A 1 321 ? -75.605 5.055 206.810 1.00 2.00 321 ASN A N 1
ATOM 2397 C CA . ASN A 1 321 ? -75.326 5.699 208.082 1.00 2.00 321 ASN A CA 1
ATOM 2398 C C . ASN A 1 321 ? -74.692 4.678 209.013 1.00 2.00 321 ASN A C 1
ATOM 2399 O O . ASN A 1 321 ? -73.742 4.985 209.734 1.00 2.00 321 ASN A O 1
ATOM 2404 N N . ALA A 1 322 ? -75.183 3.457 209.039 1.00 2.00 322 ALA A N 1
ATOM 2405 C CA . ALA A 1 322 ? -74.470 2.409 209.762 1.00 2.00 322 ALA A CA 1
ATOM 2406 C C . ALA A 1 322 ? -73.145 2.090 209.100 1.00 2.00 322 ALA A C 1
ATOM 2407 O O . ALA A 1 322 ? -72.183 1.773 209.749 1.00 2.00 322 ALA A O 1
ATOM 2409 N N . GLY A 1 323 ? -73.111 2.107 207.785 1.00 30.00 323 GLY A N 1
ATOM 2410 C CA . GLY A 1 323 ? -71.848 1.894 207.101 1.00 30.00 323 GLY A CA 1
ATOM 2411 C C . GLY A 1 323 ? -70.835 2.967 207.446 1.00 30.00 323 GLY A C 1
ATOM 2412 O O . GLY A 1 323 ? -69.658 2.683 207.667 1.00 30.00 323 GLY A O 1
ATOM 2413 N N . ARG A 1 324 ? -71.306 4.208 207.501 1.00 2.00 324 ARG A N 1
ATOM 2414 C CA . ARG A 1 324 ? -70.485 5.335 207.942 1.00 2.00 324 ARG A CA 1
ATOM 2415 C C . ARG A 1 324 ? -69.719 5.254 209.230 1.00 2.00 324 ARG A C 1
ATOM 2416 O O . ARG A 1 324 ? -68.655 5.802 209.337 1.00 2.00 324 ARG A O 1
ATOM 2424 N N . ILE A 1 325 ? -70.337 4.659 210.236 1.00 2.00 325 ILE A N 1
ATOM 2425 C CA . ILE A 1 325 ? -69.822 4.642 211.595 1.00 2.00 325 ILE A CA 1
ATOM 2426 C C . ILE A 1 325 ? -68.521 3.897 211.697 1.00 2.00 325 ILE A C 1
ATOM 2427 O O . ILE A 1 325 ? -67.633 4.323 212.393 1.00 2.00 325 ILE A O 1
ATOM 2432 N N . SER A 1 326 ? -68.426 2.767 211.022 1.00 2.00 326 SER A N 1
ATOM 2433 C CA . SER A 1 326 ? -67.253 1.936 211.115 1.00 2.00 326 SER A CA 1
ATOM 2434 C C . SER A 1 326 ? -66.140 2.695 210.473 1.00 2.00 326 SER A C 1
ATOM 2435 O O . SER A 1 326 ? -65.007 2.614 210.875 1.00 2.00 326 SER A O 1
ATOM 2438 N N . GLY A 1 327 ? -66.471 3.417 209.432 1.00 30.00 327 GLY A N 1
ATOM 2439 C CA . GLY A 1 327 ? -65.526 4.310 208.835 1.00 30.00 327 GLY A CA 1
ATOM 2440 C C . GLY A 1 327 ? -64.806 3.421 207.914 1.00 30.00 327 GLY A C 1
ATOM 2441 O O . GLY A 1 327 ? -64.997 2.259 207.978 1.00 30.00 327 GLY A O 1
ATOM 2442 N N . GLU A 1 328 ? -64.072 3.988 206.950 1.00 13.13 328 GLU A N 1
ATOM 2443 C CA . GLU A 1 328 ? -63.427 3.254 205.845 1.00 13.37 328 GLU A CA 1
ATOM 2444 C C . GLU A 1 328 ? -61.931 3.222 205.974 1.00 14.97 328 GLU A C 1
ATOM 2445 O O . GLU A 1 328 ? -61.318 4.225 205.775 1.00 16.39 328 GLU A O 1
ATOM 2451 N N . HIS A 1 329 ? -61.391 2.027 206.201 1.00 12.88 329 HIS A N 1
ATOM 2452 C CA . HIS A 1 329 ? -59.963 1.814 206.380 1.00 12.50 329 HIS A CA 1
ATOM 2453 C C . HIS A 1 329 ? -59.251 0.935 205.383 1.00 12.85 329 HIS A C 1
ATOM 2454 O O . HIS A 1 329 ? -59.507 -0.218 205.348 1.00 14.12 329 HIS A O 1
ATOM 2461 N N . TYR A 1 330 ? -58.276 1.462 204.662 1.00 13.08 330 TYR A N 1
ATOM 2462 C CA . TYR A 1 330 ? -57.550 0.709 203.668 1.00 14.50 330 TYR A CA 1
ATOM 2463 C C . TYR A 1 330 ? -56.094 0.728 203.949 1.00 13.73 330 TYR A C 1
ATOM 2464 O O . TYR A 1 330 ? -55.563 1.766 204.120 1.00 14.01 330 TYR A O 1
ATOM 2473 N N . THR A 1 331 ? -55.492 -0.437 204.113 1.00 13.68 331 THR A N 1
ATOM 2474 C CA . THR A 1 331 ? -54.082 -0.553 204.434 1.00 12.83 331 THR A CA 1
ATOM 2475 C C . THR A 1 331 ? -53.272 -0.458 203.206 1.00 13.00 331 THR A C 1
ATOM 2476 O O . THR A 1 331 ? -53.789 -0.618 202.155 1.00 14.10 331 THR A O 1
ATOM 2480 N N . LEU A 1 332 ? -51.986 -0.227 203.362 1.00 12.29 332 LEU A N 1
ATOM 2481 C CA . LEU A 1 332 ? -51.041 -0.200 202.273 1.00 13.05 332 LEU A CA 1
ATOM 2482 C C . LEU A 1 332 ? -49.960 -1.080 202.796 1.00 12.55 332 LEU A C 1
ATOM 2483 O O . LEU A 1 332 ? -49.673 -0.984 203.956 1.00 12.93 332 LEU A O 1
ATOM 2488 N N . TRP A 1 333 ? -49.365 -1.956 202.013 1.00 13.41 333 TRP A N 1
ATOM 2489 C CA . TRP A 1 333 ? -48.243 -2.751 202.491 1.00 13.64 333 TRP A CA 1
ATOM 2490 C C . TRP A 1 333 ? -47.238 -2.784 201.418 1.00 14.73 333 TRP A C 1
ATOM 2491 O O . TRP A 1 333 ? -47.544 -2.435 200.330 1.00 15.30 333 TRP A O 1
ATOM 2502 N N . LYS A 1 334 ? -46.031 -3.183 201.739 1.00 13.43 334 LYS A N 1
ATOM 2503 C CA . LYS A 1 334 ? -44.850 -3.168 200.894 1.00 15.71 334 LYS A CA 1
ATOM 2504 C C . LYS A 1 334 ? -44.229 -4.504 200.492 1.00 16.48 334 LYS A C 1
ATOM 2505 O O . LYS A 1 334 ? -43.202 -4.889 200.968 1.00 15.83 334 LYS A O 1
ATOM 2511 N N . GLY A 1 335 ? -44.901 -5.265 199.667 1.00 30.00 335 GLY A N 1
ATOM 2512 C CA . GLY A 1 335 ? -44.358 -6.026 198.575 1.00 30.00 335 GLY A CA 1
ATOM 2513 C C . GLY A 1 335 ? -43.411 -7.155 198.859 1.00 30.00 335 GLY A C 1
ATOM 2514 O O . GLY A 1 335 ? -43.030 -7.374 199.985 1.00 30.00 335 GLY A O 1
ATOM 2515 N N . ARG A 1 336 ? -43.059 -7.880 197.811 1.00 30.00 336 ARG A N 1
ATOM 2516 C CA . ARG A 1 336 ? -41.880 -8.691 197.706 1.00 30.00 336 ARG A CA 1
ATOM 2517 C C . ARG A 1 336 ? -41.569 -8.212 196.335 1.00 30.00 336 ARG A C 1
ATOM 2518 O O . ARG A 1 336 ? -42.475 -7.788 195.699 1.00 30.00 336 ARG A O 1
ATOM 2526 N N . HIS A 1 337 ? -40.337 -8.260 195.854 1.00 30.00 337 HIS A N 1
ATOM 2527 C CA . HIS A 1 337 ? -40.005 -7.755 194.515 1.00 30.00 337 HIS A CA 1
ATOM 2528 C C . HIS A 1 337 ? -40.165 -6.266 194.454 1.00 30.00 337 HIS A C 1
ATOM 2529 O O . HIS A 1 337 ? -40.183 -5.708 193.390 1.00 30.00 337 HIS A O 1
ATOM 2536 N N . SER A 1 338 ? -40.328 -5.626 195.609 1.00 30.00 338 SER A N 1
ATOM 2537 C CA . SER A 1 338 ? -40.493 -4.169 195.691 1.00 30.00 338 SER A CA 1
ATOM 2538 C C . SER A 1 338 ? -41.676 -3.534 194.930 1.00 30.00 338 SER A C 1
ATOM 2539 O O . SER A 1 338 ? -41.521 -2.473 194.326 1.00 30.00 338 SER A O 1
ATOM 2542 N N . LYS A 1 339 ? -42.847 -4.170 194.961 1.00 30.00 339 LYS A N 1
ATOM 2543 C CA . LYS A 1 339 ? -44.033 -3.611 194.358 1.00 30.00 339 LYS A CA 1
ATOM 2544 C C . LYS A 1 339 ? -44.906 -3.303 195.536 1.00 30.00 339 LYS A C 1
ATOM 2545 O O . LYS A 1 339 ? -45.300 -4.194 196.288 1.00 30.00 339 LYS A O 1
ATOM 2551 N N . VAL A 1 340 ? -45.196 -2.026 195.708 1.00 6.43 340 VAL A N 1
ATOM 2552 C CA . VAL A 1 340 ? -45.865 -1.590 196.937 1.00 6.56 340 VAL A CA 1
ATOM 2553 C C . VAL A 1 340 ? -47.265 -1.922 196.572 1.00 6.02 340 VAL A C 1
ATOM 2554 O O . VAL A 1 340 ? -47.712 -1.454 195.533 1.00 6.77 340 VAL A O 1
ATOM 2558 N N . HIS A 1 341 ? -47.927 -2.772 197.356 1.00 6.32 341 HIS A N 1
ATOM 2559 C CA . HIS A 1 341 ? -49.209 -3.386 197.068 1.00 5.84 341 HIS A CA 1
ATOM 2560 C C . HIS A 1 341 ? -50.072 -2.694 198.068 1.00 5.51 341 HIS A C 1
ATOM 2561 O O . HIS A 1 341 ? -49.667 -2.515 199.207 1.00 6.14 341 HIS A O 1
ATOM 2568 N N . LEU A 1 342 ? -51.270 -2.334 197.642 1.00 5.55 342 LEU A N 1
ATOM 2569 C CA . LEU A 1 342 ? -52.311 -1.702 198.436 1.00 5.75 342 LEU A CA 1
ATOM 2570 C C . LEU A 1 342 ? -53.423 -2.742 198.557 1.00 5.77 342 LEU A C 1
ATOM 2571 O O . LEU A 1 342 ? -53.647 -3.490 197.600 1.00 6.64 342 LEU A O 1
ATOM 2576 N N . THR A 1 343 ? -54.086 -2.820 199.704 1.00 5.51 343 THR A N 1
ATOM 2577 C CA . THR A 1 343 ? -54.975 -3.914 200.069 1.00 5.66 343 THR A CA 1
ATOM 2578 C C . THR A 1 343 ? -56.127 -3.240 200.686 1.00 5.44 343 THR A C 1
ATOM 2579 O O . THR A 1 343 ? -55.967 -2.134 201.035 1.00 5.98 343 THR A O 1
ATOM 2583 N N . ILE A 1 344 ? -57.274 -3.856 200.500 1.00 6.21 344 ILE A N 1
ATOM 2584 C CA . ILE A 1 344 ? -58.545 -3.281 200.794 1.00 5.72 344 ILE A CA 1
ATOM 2585 C C . ILE A 1 344 ? -59.426 -4.492 200.896 1.00 5.89 344 ILE A C 1
ATOM 2586 O O . ILE A 1 344 ? -59.070 -5.589 200.464 1.00 6.52 344 ILE A O 1
ATOM 2591 N N . GLN A 1 345 ? -60.580 -4.279 201.480 1.00 30.00 345 GLN A N 1
ATOM 2592 C CA . GLN A 1 345 ? -61.564 -5.356 201.737 1.00 30.00 345 GLN A CA 1
ATOM 2593 C C . GLN A 1 345 ? -62.973 -5.231 201.094 1.00 30.00 345 GLN A C 1
ATOM 2594 O O . GLN A 1 345 ? -63.635 -4.275 201.248 1.00 30.00 345 GLN A O 1
ATOM 2600 N N . LEU A 1 346 ? -63.525 -6.337 200.646 1.00 2.00 346 LEU A N 1
ATOM 2601 C CA . LEU A 1 346 ? -64.744 -6.235 199.876 1.00 2.00 346 LEU A CA 1
ATOM 2602 C C . LEU A 1 346 ? -65.782 -5.417 200.653 1.00 2.00 346 LEU A C 1
ATOM 2603 O O . LEU A 1 346 ? -66.603 -4.740 200.036 1.00 2.00 346 LEU A O 1
ATOM 2608 N N . LYS A 1 347 ? -65.776 -5.473 201.985 1.00 2.00 347 LYS A N 1
ATOM 2609 C CA . LYS A 1 347 ? -66.850 -4.817 202.724 1.00 2.00 347 LYS A CA 1
ATOM 2610 C C . LYS A 1 347 ? -66.750 -3.358 202.482 1.00 2.00 347 LYS A C 1
ATOM 2611 O O . LYS A 1 347 ? -67.731 -2.691 202.412 1.00 2.00 347 LYS A O 1
ATOM 2617 N N . GLN A 1 348 ? -65.520 -2.868 202.343 1.00 2.00 348 GLN A N 1
ATOM 2618 C CA . GLN A 1 348 ? -65.241 -1.445 202.118 1.00 2.00 348 GLN A CA 1
ATOM 2619 C C . GLN A 1 348 ? -65.726 -0.786 200.811 1.00 2.00 348 GLN A C 1
ATOM 2620 O O . GLN A 1 348 ? -66.214 0.343 200.839 1.00 2.00 348 GLN A O 1
ATOM 2626 N N . LEU A 1 349 ? -65.558 -1.441 199.697 1.00 2.00 349 LEU A N 1
ATOM 2627 C CA . LEU A 1 349 ? -65.822 -0.756 198.488 1.00 2.00 349 LEU A CA 1
ATOM 2628 C C . LEU A 1 349 ? -67.268 -0.340 198.502 1.00 2.00 349 LEU A C 1
ATOM 2629 O O . LEU A 1 349 ? -67.562 0.696 198.009 1.00 2.00 349 LEU A O 1
ATOM 2634 N N . TYR A 1 350 ? -68.159 -1.102 199.113 1.00 2.00 350 TYR A N 1
ATOM 2635 C CA . TYR A 1 350 ? -69.597 -0.840 198.992 1.00 2.00 350 TYR A CA 1
ATOM 2636 C C . TYR A 1 350 ? -70.439 -1.029 200.248 1.00 2.00 350 TYR A C 1
ATOM 2637 O O . TYR A 1 350 ? -69.958 -1.445 201.264 1.00 2.00 350 TYR A O 1
ATOM 2646 N N . HIS A 1 351 ? -71.702 -0.668 200.191 1.00 30.00 351 HIS A N 1
ATOM 2647 C CA . HIS A 1 351 ? -72.635 -1.022 201.252 1.00 30.00 351 HIS A CA 1
ATOM 2648 C C . HIS A 1 351 ? -73.920 -1.534 200.670 1.00 30.00 351 HIS A C 1
ATOM 2649 O O . HIS A 1 351 ? -74.262 -1.214 199.561 1.00 30.00 351 HIS A O 1
ATOM 2656 N N . ARG A 1 352 ? -74.663 -2.308 201.420 1.00 30.00 352 ARG A N 1
ATOM 2657 C CA . ARG A 1 352 ? -75.485 -3.295 200.834 1.00 30.00 352 ARG A CA 1
ATOM 2658 C C . ARG A 1 352 ? -76.722 -2.654 200.318 1.00 30.00 352 ARG A C 1
ATOM 2659 O O . ARG A 1 352 ? -77.682 -2.482 201.036 1.00 30.00 352 ARG A O 1
ATOM 2667 N N . MET A 1 353 ? -76.710 -2.335 199.033 1.00 30.00 353 MET A N 1
ATOM 2668 C CA . MET A 1 353 ? -77.884 -1.739 198.391 1.00 30.00 353 MET A CA 1
ATOM 2669 C C . MET A 1 353 ? -79.125 -2.610 198.474 1.00 30.00 353 MET A C 1
ATOM 2670 O O . MET A 1 353 ? -80.233 -2.120 198.586 1.00 30.00 353 MET A O 1
ATOM 2675 N N . SER A 1 354 ? -78.861 -3.891 198.253 1.00 30.00 354 SER A N 1
ATOM 2676 C CA . SER A 1 354 ? -79.888 -4.752 197.791 1.00 30.00 354 SER A CA 1
ATOM 2677 C C . SER A 1 354 ? -80.863 -4.587 198.891 1.00 30.00 354 SER A C 1
ATOM 2678 O O . SER A 1 354 ? -80.563 -4.821 200.061 1.00 30.00 354 SER A O 1
ATOM 2681 N N . THR A 1 355 ? -81.978 -3.950 198.538 1.00 30.00 355 THR A N 1
ATOM 2682 C CA . THR A 1 355 ? -83.121 -3.707 199.417 1.00 30.00 355 THR A CA 1
ATOM 2683 C C . THR A 1 355 ? -84.347 -3.956 198.559 1.00 30.00 355 THR A C 1
ATOM 2684 O O . THR A 1 355 ? -85.022 -3.023 198.125 1.00 30.00 355 THR A O 1
ATOM 2688 N N . THR A 1 356 ? -84.431 -5.220 198.161 1.00 30.00 356 THR A N 1
ATOM 2689 C CA . THR A 1 356 ? -85.181 -5.609 197.003 1.00 30.00 356 THR A CA 1
ATOM 2690 C C . THR A 1 356 ? -86.599 -5.275 197.301 1.00 30.00 356 THR A C 1
ATOM 2691 O O . THR A 1 356 ? -87.109 -5.581 198.379 1.00 30.00 356 THR A O 1
ATOM 2695 N N . ALA A 1 357 ? -87.255 -4.652 196.343 1.00 30.00 357 ALA A N 1
ATOM 2696 C CA . ALA A 1 357 ? -88.661 -4.406 196.554 1.00 30.00 357 ALA A CA 1
ATOM 2697 C C . ALA A 1 357 ? -89.148 -4.657 195.176 1.00 30.00 357 ALA A C 1
ATOM 2698 O O . ALA A 1 357 ? -88.420 -4.374 194.250 1.00 30.00 357 ALA A O 1
ATOM 2700 N N . ALA A 1 358 ? -90.348 -5.200 195.007 1.00 30.00 358 ALA A N 1
ATOM 2701 C CA . ALA A 1 358 ? -90.612 -5.931 193.778 1.00 30.00 358 ALA A CA 1
ATOM 2702 C C . ALA A 1 358 ? -91.855 -5.535 193.007 1.00 30.00 358 ALA A C 1
ATOM 2703 O O . ALA A 1 358 ? -92.907 -5.354 193.592 1.00 30.00 358 ALA A O 1
ATOM 2705 N N . THR A 1 359 ? -91.696 -5.390 191.695 1.00 30.00 359 THR A N 1
ATOM 2706 C CA . THR A 1 359 ? -92.770 -5.360 190.683 1.00 30.00 359 THR A CA 1
ATOM 2707 C C . THR A 1 359 ? -94.067 -4.537 190.919 1.00 30.00 359 THR A C 1
ATOM 2708 O O . THR A 1 359 ? -95.150 -4.962 190.525 1.00 30.00 359 THR A O 1
ATOM 2712 N N . ALA A 1 360 ? -93.937 -3.359 191.522 1.00 30.00 360 ALA A N 1
ATOM 2713 C CA . ALA A 1 360 ? -95.040 -2.433 191.733 1.00 30.00 360 ALA A CA 1
ATOM 2714 C C . ALA A 1 360 ? -94.475 -1.031 191.573 1.00 30.00 360 ALA A C 1
ATOM 2715 O O . ALA A 1 360 ? -93.271 -0.843 191.652 1.00 30.00 360 ALA A O 1
ATOM 2717 N N . GLU A 1 361 ? -95.326 -0.042 191.346 1.00 30.00 361 GLU A N 1
ATOM 2718 C CA . GLU A 1 361 ? -94.857 1.276 190.932 1.00 30.00 361 GLU A CA 1
ATOM 2719 C C . GLU A 1 361 ? -93.932 1.871 191.964 1.00 30.00 361 GLU A C 1
ATOM 2720 O O . GLU A 1 361 ? -94.272 1.929 193.139 1.00 30.00 361 GLU A O 1
ATOM 2726 N N . PRO A 1 362 ? -92.784 2.372 191.542 1.00 30.00 362 PRO A N 1
ATOM 2727 C CA . PRO A 1 362 ? -91.703 2.680 192.470 1.00 30.00 362 PRO A CA 1
ATOM 2728 C C . PRO A 1 362 ? -92.215 3.685 193.474 1.00 30.00 362 PRO A C 1
ATOM 2729 O O . PRO A 1 362 ? -93.168 4.357 193.140 1.00 30.00 362 PRO A O 1
ATOM 2733 N N . ARG A 1 363 ? -91.751 3.630 194.716 1.00 30.00 363 ARG A N 1
ATOM 2734 C CA . ARG A 1 363 ? -92.366 4.417 195.778 1.00 30.00 363 ARG A CA 1
ATOM 2735 C C . ARG A 1 363 ? -91.921 5.845 195.691 1.00 30.00 363 ARG A C 1
ATOM 2736 O O . ARG A 1 363 ? -91.022 6.148 194.941 1.00 30.00 363 ARG A O 1
ATOM 2744 N N . ALA A 1 364 ? -92.580 6.743 196.404 1.00 30.00 364 ALA A N 1
ATOM 2745 C CA . ALA A 1 364 ? -92.426 8.164 196.055 1.00 30.00 364 ALA A CA 1
ATOM 2746 C C . ALA A 1 364 ? -90.964 8.636 195.874 1.00 30.00 364 ALA A C 1
ATOM 2747 O O . ALA A 1 364 ? -90.693 9.468 194.984 1.00 30.00 364 ALA A O 1
ATOM 2749 N N . ASP A 1 365 ? -90.076 8.172 196.757 1.00 30.00 365 ASP A N 1
ATOM 2750 C CA . ASP A 1 365 ? -88.643 8.378 196.593 1.00 30.00 365 ASP A CA 1
ATOM 2751 C C . ASP A 1 365 ? -87.608 7.248 196.727 1.00 30.00 365 ASP A C 1
ATOM 2752 O O . ASP A 1 365 ? -87.051 7.115 197.795 1.00 30.00 365 ASP A O 1
ATOM 2757 N N . SER A 1 366 ? -87.301 6.479 195.688 1.00 30.00 366 SER A N 1
ATOM 2758 C CA . SER A 1 366 ? -86.150 5.590 195.756 1.00 30.00 366 SER A CA 1
ATOM 2759 C C . SER A 1 366 ? -85.768 5.231 194.374 1.00 30.00 366 SER A C 1
ATOM 2760 O O . SER A 1 366 ? -86.605 5.321 193.529 1.00 30.00 366 SER A O 1
ATOM 2763 N N . ILE A 1 367 ? -84.551 4.758 194.140 1.00 30.00 367 ILE A N 1
ATOM 2764 C CA . ILE A 1 367 ? -84.223 4.277 192.810 1.00 30.00 367 ILE A CA 1
ATOM 2765 C C . ILE A 1 367 ? -84.503 2.780 192.762 1.00 30.00 367 ILE A C 1
ATOM 2766 O O . ILE A 1 367 ? -84.030 2.030 193.615 1.00 30.00 367 ILE A O 1
ATOM 2771 N N . VAL A 1 368 ? -85.045 2.276 191.673 1.00 30.00 368 VAL A N 1
ATOM 2772 C CA . VAL A 1 368 ? -85.256 0.844 191.577 1.00 30.00 368 VAL A CA 1
ATOM 2773 C C . VAL A 1 368 ? -84.615 0.337 190.293 1.00 30.00 368 VAL A C 1
ATOM 2774 O O . VAL A 1 368 ? -84.678 1.015 189.328 1.00 30.00 368 VAL A O 1
ATOM 2778 N N . TYR A 1 369 ? -83.953 -0.809 190.324 1.00 30.00 369 TYR A N 1
ATOM 2779 C CA . TYR A 1 369 ? -83.373 -1.345 189.105 1.00 30.00 369 TYR A CA 1
ATOM 2780 C C . TYR A 1 369 ? -84.164 -2.589 188.784 1.00 30.00 369 TYR A C 1
ATOM 2781 O O . TYR A 1 369 ? -84.273 -3.484 189.622 1.00 30.00 369 TYR A O 1
ATOM 2790 N N . TYR A 1 370 ? -84.811 -2.599 187.627 1.00 30.00 370 TYR A N 1
ATOM 2791 C CA . TYR A 1 370 ? -85.615 -3.742 187.256 1.00 30.00 370 TYR A CA 1
ATOM 2792 C C . TYR A 1 370 ? -84.672 -4.600 186.461 1.00 30.00 370 TYR A C 1
ATOM 2793 O O . TYR A 1 370 ? -84.257 -4.230 185.362 1.00 30.00 370 TYR A O 1
ATOM 2802 N N . LEU A 1 371 ? -84.250 -5.702 187.050 1.00 30.00 371 LEU A N 1
ATOM 2803 C CA . LEU A 1 371 ? -83.273 -6.541 186.413 1.00 30.00 371 LEU A CA 1
ATOM 2804 C C . LEU A 1 371 ? -83.965 -7.793 185.950 1.00 30.00 371 LEU A C 1
ATOM 2805 O O . LEU A 1 371 ? -84.510 -8.516 186.750 1.00 30.00 371 LEU A O 1
ATOM 2810 N N . LYS A 1 372 ? -83.898 -8.080 184.658 1.00 30.00 372 LYS A N 1
ATOM 2811 C CA . LYS A 1 372 ? -84.553 -9.251 184.101 1.00 30.00 372 LYS A CA 1
ATOM 2812 C C . LYS A 1 372 ? -83.608 -10.404 184.054 1.00 30.00 372 LYS A C 1
ATOM 2813 O O . LYS A 1 372 ? -82.640 -10.373 183.336 1.00 30.00 372 LYS A O 1
ATOM 2819 N N . GLY A 1 373 ? -83.942 -11.470 184.747 1.00 30.00 373 GLY A N 1
ATOM 2820 C CA . GLY A 1 373 ? -83.159 -12.669 184.656 1.00 30.00 373 GLY A CA 1
ATOM 2821 C C . GLY A 1 373 ? -81.730 -12.494 185.050 1.00 30.00 373 GLY A C 1
ATOM 2822 O O . GLY A 1 373 ? -80.833 -12.964 184.391 1.00 30.00 373 GLY A O 1
ATOM 2823 N N . PHE A 1 374 ? -81.517 -11.789 186.149 1.00 30.00 374 PHE A N 1
ATOM 2824 C CA . PHE A 1 374 ? -80.312 -11.965 186.912 1.00 30.00 374 PHE A CA 1
ATOM 2825 C C . PHE A 1 374 ? -80.845 -12.848 188.017 1.00 30.00 374 PHE A C 1
ATOM 2826 O O . PHE A 1 374 ? -81.503 -12.363 188.937 1.00 30.00 374 PHE A O 1
ATOM 2834 N N . GLU A 1 375 ? -80.581 -14.147 187.936 1.00 30.00 375 GLU A N 1
ATOM 2835 C CA . GLU A 1 375 ? -81.180 -15.033 188.890 1.00 30.00 375 GLU A CA 1
ATOM 2836 C C . GLU A 1 375 ? -80.134 -15.352 189.867 1.00 30.00 375 GLU A C 1
ATOM 2837 O O . GLU A 1 375 ? -79.051 -15.747 189.517 1.00 30.00 375 GLU A O 1
ATOM 2843 N N . GLY A 1 376 ? -80.392 -15.097 191.137 1.00 30.00 376 GLY A N 1
ATOM 2844 C CA . GLY A 1 376 ? -79.366 -15.386 192.119 1.00 30.00 376 GLY A CA 1
ATOM 2845 C C . GLY A 1 376 ? -78.123 -14.603 191.724 1.00 30.00 376 GLY A C 1
ATOM 2846 O O . GLY A 1 376 ? -77.001 -14.967 192.075 1.00 30.00 376 GLY A O 1
ATOM 2847 N N . LEU A 1 377 ? -78.173 -13.488 191.033 1.00 30.00 377 LEU A N 1
ATOM 2848 C CA . LEU A 1 377 ? -76.930 -12.722 191.004 1.00 30.00 377 LEU A CA 1
ATOM 2849 C C . LEU A 1 377 ? -77.113 -11.507 191.869 1.00 30.00 377 LEU A C 1
ATOM 2850 O O . LEU A 1 377 ? -76.325 -10.598 191.885 1.00 30.00 377 LEU A O 1
ATOM 2855 N N . GLY A 1 378 ? -78.123 -11.546 192.683 1.00 30.00 378 GLY A N 1
ATOM 2856 C CA . GLY A 1 378 ? -78.429 -10.451 193.562 1.00 30.00 378 GLY A CA 1
ATOM 2857 C C . GLY A 1 378 ? -77.145 -9.991 194.196 1.00 30.00 378 GLY A C 1
ATOM 2858 O O . GLY A 1 378 ? -76.979 -8.791 194.417 1.00 30.00 378 GLY A O 1
ATOM 2859 N N . ALA A 1 379 ? -76.226 -10.902 194.509 1.00 30.00 379 ALA A N 1
ATOM 2860 C CA . ALA A 1 379 ? -75.060 -10.382 195.193 1.00 30.00 379 ALA A CA 1
ATOM 2861 C C . ALA A 1 379 ? -74.066 -9.711 194.248 1.00 30.00 379 ALA A C 1
ATOM 2862 O O . ALA A 1 379 ? -73.470 -8.704 194.581 1.00 30.00 379 ALA A O 1
ATOM 2864 N N . CYS A 1 380 ? -73.887 -10.315 193.092 1.00 30.00 380 CYS A N 1
ATOM 2865 C CA . CYS A 1 380 ? -73.048 -9.763 192.078 1.00 30.00 380 CYS A CA 1
ATOM 2866 C C . CYS A 1 380 ? -73.629 -8.452 191.658 1.00 30.00 380 CYS A C 1
ATOM 2867 O O . CYS A 1 380 ? -72.882 -7.547 191.431 1.00 30.00 380 CYS A O 1
ATOM 2870 N N . ALA A 1 381 ? -74.944 -8.323 191.535 1.00 30.00 381 ALA A N 1
ATOM 2871 C CA . ALA A 1 381 ? -75.512 -7.033 191.193 1.00 30.00 381 ALA A CA 1
ATOM 2872 C C . ALA A 1 381 ? -75.217 -6.070 192.277 1.00 30.00 381 ALA A C 1
ATOM 2873 O O . ALA A 1 381 ? -74.766 -5.018 191.981 1.00 30.00 381 ALA A O 1
ATOM 2875 N N . GLU A 1 382 ? -75.380 -6.431 193.539 1.00 30.00 382 GLU A N 1
ATOM 2876 C CA . GLU A 1 382 ? -75.294 -5.430 194.596 1.00 30.00 382 GLU A CA 1
ATOM 2877 C C . GLU A 1 382 ? -73.931 -4.824 194.544 1.00 30.00 382 GLU A C 1
ATOM 2878 O O . GLU A 1 382 ? -73.771 -3.649 194.654 1.00 30.00 382 GLU A O 1
ATOM 2884 N N . PHE A 1 383 ? -72.925 -5.634 194.370 1.00 30.00 383 PHE A N 1
ATOM 2885 C CA . PHE A 1 383 ? -71.596 -5.095 194.415 1.00 30.00 383 PHE A CA 1
ATOM 2886 C C . PHE A 1 383 ? -71.459 -4.126 193.312 1.00 30.00 383 PHE A C 1
ATOM 2887 O O . PHE A 1 383 ? -70.743 -3.199 193.452 1.00 30.00 383 PHE A O 1
ATOM 2895 N N . LEU A 1 384 ? -72.047 -4.402 192.172 1.00 30.00 384 LEU A N 1
ATOM 2896 C CA . LEU A 1 384 ? -71.952 -3.490 191.055 1.00 30.00 384 LEU A CA 1
ATOM 2897 C C . LEU A 1 384 ? -72.658 -2.139 191.238 1.00 30.00 384 LEU A C 1
ATOM 2898 O O . LEU A 1 384 ? -72.189 -1.150 190.765 1.00 30.00 384 LEU A O 1
ATOM 2903 N N . LEU A 1 385 ? -73.748 -2.077 191.975 1.00 30.00 385 LEU A N 1
ATOM 2904 C CA . LEU A 1 385 ? -74.513 -0.858 192.070 1.00 30.00 385 LEU A CA 1
ATOM 2905 C C . LEU A 1 385 ? -74.871 -0.441 193.487 1.00 30.00 385 LEU A C 1
ATOM 2906 O O . LEU A 1 385 ? -76.005 -0.549 193.896 1.00 30.00 385 LEU A O 1
ATOM 2911 N N . ALA A 1 386 ? -73.899 0.023 194.244 1.00 30.00 386 ALA A N 1
ATOM 2912 C CA . ALA A 1 386 ? -74.152 0.417 195.604 1.00 30.00 386 ALA A CA 1
ATOM 2913 C C . ALA A 1 386 ? -73.399 1.680 195.872 1.00 30.00 386 ALA A C 1
ATOM 2914 O O . ALA A 1 386 ? -72.400 1.945 195.238 1.00 30.00 386 ALA A O 1
ATOM 2916 N N . ASN A 1 387 ? -74.001 2.493 196.733 1.00 30.00 387 ASN A N 1
ATOM 2917 C CA . ASN A 1 387 ? -73.392 3.719 197.157 1.00 30.00 387 ASN A CA 1
ATOM 2918 C C . ASN A 1 387 ? -72.304 3.265 198.083 1.00 30.00 387 ASN A C 1
ATOM 2919 O O . ASN A 1 387 ? -72.534 2.511 199.028 1.00 30.00 387 ASN A O 1
ATOM 2924 N N . SER A 1 388 ? -71.123 3.811 197.832 1.00 30.00 388 SER A N 1
ATOM 2925 C CA . SER A 1 388 ? -69.879 3.378 198.432 1.00 30.00 388 SER A CA 1
ATOM 2926 C C . SER A 1 388 ? -70.015 3.658 199.896 1.00 30.00 388 SER A C 1
ATOM 2927 O O . SER A 1 388 ? -70.878 4.402 200.244 1.00 30.00 388 SER A O 1
ATOM 2930 N N . ARG A 1 389 ? -69.223 3.048 200.765 1.00 30.00 389 ARG A N 1
ATOM 2931 C CA . ARG A 1 389 ? -69.660 2.727 202.098 1.00 30.00 389 ARG A CA 1
ATOM 2932 C C . ARG A 1 389 ? -70.147 3.946 202.793 1.00 30.00 389 ARG A C 1
ATOM 2933 O O . ARG A 1 389 ? -71.240 3.931 203.311 1.00 30.00 389 ARG A O 1
ATOM 2941 N N . PHE A 1 390 ? -69.398 5.024 202.739 1.00 30.00 390 PHE A N 1
ATOM 2942 C CA . PHE A 1 390 ? -69.871 6.249 203.354 1.00 30.00 390 PHE A CA 1
ATOM 2943 C C . PHE A 1 390 ? -71.081 6.642 202.585 1.00 30.00 390 PHE A C 1
ATOM 2944 O O . PHE A 1 390 ? -72.075 7.042 203.137 1.00 30.00 390 PHE A O 1
ATOM 2952 N N . GLY A 1 391 ? -70.972 6.433 201.278 1.00 30.00 391 GLY A N 1
ATOM 2953 C CA . GLY A 1 391 ? -72.020 6.761 200.346 1.00 30.00 391 GLY A CA 1
ATOM 2954 C C . GLY A 1 391 ? -72.004 8.260 200.256 1.00 30.00 391 GLY A C 1
ATOM 2955 O O . GLY A 1 391 ? -72.958 8.872 199.775 1.00 30.00 391 GLY A O 1
ATOM 2956 N N . HIS A 1 392 ? -70.922 8.868 200.737 1.00 30.00 392 HIS A N 1
ATOM 2957 C CA . HIS A 1 392 ? -70.948 10.294 200.833 1.00 30.00 392 HIS A CA 1
ATOM 2958 C C . HIS A 1 392 ? -69.774 11.077 200.285 1.00 30.00 392 HIS A C 1
ATOM 2959 O O . HIS A 1 392 ? -69.873 11.651 199.236 1.00 30.00 392 HIS A O 1
ATOM 2966 N N . HIS A 1 393 ? -68.722 11.200 201.077 1.00 30.00 393 HIS A N 1
ATOM 2967 C CA . HIS A 1 393 ? -67.451 11.662 200.574 1.00 30.00 393 HIS A CA 1
ATOM 2968 C C . HIS A 1 393 ? -66.629 10.436 200.838 1.00 30.00 393 HIS A C 1
ATOM 2969 O O . HIS A 1 393 ? -66.510 10.010 201.986 1.00 30.00 393 HIS A O 1
ATOM 2976 N N . SER A 1 394 ? -66.069 9.836 199.799 1.00 30.00 394 SER A N 1
ATOM 2977 C CA . SER A 1 394 ? -65.445 8.545 200.046 1.00 30.00 394 SER A CA 1
ATOM 2978 C C . SER A 1 394 ? -63.985 8.671 199.904 1.00 30.00 394 SER A C 1
ATOM 2979 O O . SER A 1 394 ? -63.527 9.267 198.958 1.00 30.00 394 SER A O 1
ATOM 2982 N N . PHE A 1 395 ? -63.243 8.138 200.860 1.00 30.00 395 PHE A N 1
ATOM 2983 C CA . PHE A 1 395 ? -61.849 8.499 200.975 1.00 30.00 395 PHE A CA 1
ATOM 2984 C C . PHE A 1 395 ? -60.891 7.492 200.433 1.00 30.00 395 PHE A C 1
ATOM 2985 O O . PHE A 1 395 ? -59.731 7.625 200.669 1.00 30.00 395 PHE A O 1
ATOM 2993 N N . LEU A 1 396 ? -61.363 6.563 199.608 1.00 30.00 396 LEU A N 1
ATOM 2994 C CA . LEU A 1 396 ? -60.461 5.608 198.980 1.00 30.00 396 LEU A CA 1
ATOM 2995 C C . LEU A 1 396 ? -59.461 6.389 198.136 1.00 30.00 396 LEU A C 1
ATOM 2996 O O . LEU A 1 396 ? -59.827 7.373 197.483 1.00 30.00 396 LEU A O 1
ATOM 3001 N N . PRO A 1 397 ? -58.217 5.922 198.120 1.00 30.00 397 PRO A N 1
ATOM 3002 C CA . PRO A 1 397 ? -57.097 6.654 197.514 1.00 30.00 397 PRO A CA 1
ATOM 3003 C C . PRO A 1 397 ? -57.198 6.918 196.009 1.00 30.00 397 PRO A C 1
ATOM 3004 O O . PRO A 1 397 ? -56.815 8.005 195.577 1.00 30.00 397 PRO A O 1
ATOM 3008 N N . GLY A 1 398 ? -57.679 5.958 195.224 1.00 30.00 398 GLY A N 1
ATOM 3009 C CA . GLY A 1 398 ? -57.644 6.108 193.778 1.00 30.00 398 GLY A CA 1
ATOM 3010 C C . GLY A 1 398 ? -58.977 6.177 193.057 1.00 30.00 398 GLY A C 1
ATOM 3011 O O . GLY A 1 398 ? -59.794 7.058 193.327 1.00 30.00 398 GLY A O 1
ATOM 3012 N N . VAL A 1 399 ? -59.195 5.249 192.128 1.00 30.00 399 VAL A N 1
ATOM 3013 C CA . VAL A 1 399 ? -60.384 5.273 191.282 1.00 30.00 399 VAL A CA 1
ATOM 3014 C C . VAL A 1 399 ? -61.658 5.125 192.104 1.00 30.00 399 VAL A C 1
ATOM 3015 O O . VAL A 1 399 ? -62.654 5.803 191.853 1.00 30.00 399 VAL A O 1
ATOM 3019 N N . PHE A 1 400 ? -61.614 4.238 193.090 1.00 30.00 400 PHE A N 1
ATOM 3020 C CA . PHE A 1 400 ? -62.731 4.052 194.006 1.00 30.00 400 PHE A CA 1
ATOM 3021 C C . PHE A 1 400 ? -63.249 5.378 194.534 1.00 30.00 400 PHE A C 1
ATOM 3022 O O . PHE A 1 400 ? -64.456 5.594 194.639 1.00 30.00 400 PHE A O 1
ATOM 3030 N N . GLY A 1 401 ? -62.318 6.267 194.862 1.00 30.00 401 GLY A N 1
ATOM 3031 C CA . GLY A 1 401 ? -62.667 7.596 195.316 1.00 30.00 401 GLY A CA 1
ATOM 3032 C C . GLY A 1 401 ? -63.410 8.304 194.205 1.00 30.00 401 GLY A C 1
ATOM 3033 O O . GLY A 1 401 ? -64.380 9.022 194.452 1.00 30.00 401 GLY A O 1
ATOM 3034 N N . VAL A 1 402 ? -62.956 8.098 192.973 1.00 30.00 402 VAL A N 1
ATOM 3035 C CA . VAL A 1 402 ? -63.630 8.685 191.821 1.00 30.00 402 VAL A CA 1
ATOM 3036 C C . VAL A 1 402 ? -64.984 8.029 191.572 1.00 30.00 402 VAL A C 1
ATOM 3037 O O . VAL A 1 402 ? -65.966 8.707 191.273 1.00 30.00 402 VAL A O 1
ATOM 3041 N N . THR A 1 403 ? -65.028 6.706 191.698 1.00 30.00 403 THR A N 1
ATOM 3042 C CA . THR A 1 403 ? -66.268 5.965 191.504 1.00 30.00 403 THR A CA 1
ATOM 3043 C C . THR A 1 403 ? -67.297 6.367 192.552 1.00 30.00 403 THR A C 1
ATOM 3044 O O . THR A 1 403 ? -68.478 6.543 192.247 1.00 30.00 403 THR A O 1
ATOM 3048 N N . ALA A 1 404 ? -66.836 6.522 193.789 1.00 30.00 404 ALA A N 1
ATOM 3049 C CA . ALA A 1 404 ? -67.707 6.936 194.878 1.00 30.00 404 ALA A CA 1
ATOM 3050 C C . ALA A 1 404 ? -68.247 8.329 194.593 1.00 30.00 404 ALA A C 1
ATOM 3051 O O . ALA A 1 404 ? -69.425 8.609 194.819 1.00 30.00 404 ALA A O 1
ATOM 3053 N N . ASP A 1 405 ? -67.381 9.196 194.079 1.00 30.00 405 ASP A N 1
ATOM 3054 C CA . ASP A 1 405 ? -67.784 10.555 193.747 1.00 30.00 405 ASP A CA 1
ATOM 3055 C C . ASP A 1 405 ? -68.856 10.539 192.665 1.00 30.00 405 ASP A C 1
ATOM 3056 O O . ASP A 1 405 ? -69.823 11.299 192.726 1.00 30.00 405 ASP A O 1
ATOM 3061 N N . VAL A 1 406 ? -68.683 9.667 191.676 1.00 30.00 406 VAL A N 1
ATOM 3062 C CA . VAL A 1 406 ? -69.663 9.533 190.606 1.00 30.00 406 VAL A CA 1
ATOM 3063 C C . VAL A 1 406 ? -71.001 9.049 191.154 1.00 30.00 406 VAL A C 1
ATOM 3064 O O . VAL A 1 406 ? -72.059 9.540 190.759 1.00 30.00 406 VAL A O 1
ATOM 3068 N N . HIS A 1 407 ? -70.947 8.085 192.069 1.00 30.00 407 HIS A N 1
ATOM 3069 C CA . HIS A 1 407 ? -72.152 7.573 192.712 1.00 30.00 407 HIS A CA 1
ATOM 3070 C C . HIS A 1 407 ? -72.823 8.667 193.533 1.00 30.00 407 HIS A C 1
ATOM 3071 O O . HIS A 1 407 ? -74.048 8.789 193.555 1.00 30.00 407 HIS A O 1
ATOM 3078 N N . GLU A 1 408 ? -71.997 9.456 194.210 1.00 30.00 408 GLU A N 1
ATOM 3079 C CA . GLU A 1 408 ? -72.454 10.509 195.080 1.00 30.00 408 GLU A CA 1
ATOM 3080 C C . GLU A 1 408 ? -73.035 11.617 194.289 1.00 30.00 408 GLU A C 1
ATOM 3081 O O . GLU A 1 408 ? -74.047 12.145 194.670 1.00 30.00 408 GLU A O 1
ATOM 3087 N N . ALA A 1 409 ? -72.578 11.854 193.073 1.00 30.00 409 ALA A N 1
ATOM 3088 C CA . ALA A 1 409 ? -73.272 12.873 192.297 1.00 30.00 409 ALA A CA 1
ATOM 3089 C C . ALA A 1 409 ? -74.753 12.489 192.111 1.00 30.00 409 ALA A C 1
ATOM 3090 O O . ALA A 1 409 ? -75.635 13.342 192.208 1.00 30.00 409 ALA A O 1
ATOM 3092 N N . ALA A 1 410 ? -75.014 11.211 191.840 1.00 30.00 410 ALA A N 1
ATOM 3093 C CA . ALA A 1 410 ? -76.372 10.699 191.574 1.00 30.00 410 ALA A CA 1
ATOM 3094 C C . ALA A 1 410 ? -77.360 10.841 192.760 1.00 30.00 410 ALA A C 1
ATOM 3095 O O . ALA A 1 410 ? -78.384 11.512 192.630 1.00 30.00 410 ALA A O 1
ATOM 3097 N N . TYR A 1 411 ? -76.999 10.333 193.923 1.00 30.00 411 TYR A N 1
ATOM 3098 C CA . TYR A 1 411 ? -77.868 10.360 195.088 1.00 30.00 411 TYR A CA 1
ATOM 3099 C C . TYR A 1 411 ? -77.261 10.861 196.386 1.00 30.00 411 TYR A C 1
ATOM 3100 O O . TYR A 1 411 ? -76.139 10.562 196.702 1.00 30.00 411 TYR A O 1
ATOM 3109 N N . ALA A 1 412 ? -78.028 11.574 197.174 1.00 30.00 412 ALA A N 1
ATOM 3110 C CA . ALA A 1 412 ? -77.541 12.084 198.436 1.00 30.00 412 ALA A CA 1
ATOM 3111 C C . ALA A 1 412 ? -77.257 10.904 199.344 1.00 30.00 412 ALA A C 1
ATOM 3112 O O . ALA A 1 412 ? -77.758 9.849 199.081 1.00 30.00 412 ALA A O 1
ATOM 3114 N N . GLN A 1 413 ? -76.566 11.076 200.467 1.00 30.00 413 GLN A N 1
ATOM 3115 C CA . GLN A 1 413 ? -76.361 9.956 201.368 1.00 30.00 413 GLN A CA 1
ATOM 3116 C C . GLN A 1 413 ? -77.754 9.458 201.527 1.00 30.00 413 GLN A C 1
ATOM 3117 O O . GLN A 1 413 ? -78.665 10.238 201.520 1.00 30.00 413 GLN A O 1
ATOM 3123 N N . ASN A 1 414 ? -77.917 8.174 201.779 1.00 30.00 414 ASN A N 1
ATOM 3124 C CA . ASN A 1 414 ? -79.242 7.606 202.046 1.00 30.00 414 ASN A CA 1
ATOM 3125 C C . ASN A 1 414 ? -80.431 7.479 201.099 1.00 30.00 414 ASN A C 1
ATOM 3126 O O . ASN A 1 414 ? -81.512 7.227 201.597 1.00 30.00 414 ASN A O 1
ATOM 3131 N N . GLN A 1 415 ? -80.293 7.690 199.795 1.00 30.00 415 GLN A N 1
ATOM 3132 C CA . GLN A 1 415 ? -81.425 7.427 198.907 1.00 30.00 415 GLN A CA 1
ATOM 3133 C C . GLN A 1 415 ? -81.337 5.946 198.876 1.00 30.00 415 GLN A C 1
ATOM 3134 O O . GLN A 1 415 ? -80.273 5.454 198.579 1.00 30.00 415 GLN A O 1
ATOM 3140 N N . ALA A 1 416 ? -82.404 5.220 199.186 1.00 30.00 416 ALA A N 1
ATOM 3141 C CA . ALA A 1 416 ? -82.198 3.793 199.320 1.00 30.00 416 ALA A CA 1
ATOM 3142 C C . ALA A 1 416 ? -82.512 3.254 197.967 1.00 30.00 416 ALA A C 1
ATOM 3143 O O . ALA A 1 416 ? -83.539 3.546 197.429 1.00 30.00 416 ALA A O 1
ATOM 3145 N N . LEU A 1 417 ? -81.609 2.447 197.439 1.00 30.00 417 LEU A N 1
ATOM 3146 C CA . LEU A 1 417 ? -81.771 1.780 196.152 1.00 30.00 417 LEU A CA 1
ATOM 3147 C C . LEU A 1 417 ? -82.487 0.449 196.351 1.00 30.00 417 LEU A C 1
ATOM 3148 O O . LEU A 1 417 ? -82.188 -0.283 197.298 1.00 30.00 417 LEU A O 1
ATOM 3153 N N . PHE A 1 418 ? -83.425 0.139 195.458 1.00 30.00 418 PHE A N 1
ATOM 3154 C CA . PHE A 1 418 ? -84.145 -1.132 195.502 1.00 30.00 418 PHE A CA 1
ATOM 3155 C C . PHE A 1 418 ? -83.805 -2.008 194.298 1.00 30.00 418 PHE A C 1
ATOM 3156 O O . PHE A 1 418 ? -83.553 -1.501 193.204 1.00 30.00 418 PHE A O 1
ATOM 3164 N N . LEU A 1 419 ? -83.805 -3.323 194.512 1.00 30.00 419 LEU A N 1
ATOM 3165 C CA . LEU A 1 419 ? -83.583 -4.302 193.444 1.00 30.00 419 LEU A CA 1
ATOM 3166 C C . LEU A 1 419 ? -84.829 -5.159 193.243 1.00 30.00 419 LEU A C 1
ATOM 3167 O O . LEU A 1 419 ? -85.376 -5.708 194.200 1.00 30.00 419 LEU A O 1
ATOM 3172 N N . ALA A 1 420 ? -85.273 -5.306 192.015 1.00 30.00 420 ALA A N 1
ATOM 3173 C CA . ALA A 1 420 ? -86.462 -6.058 191.807 1.00 30.00 420 ALA A CA 1
ATOM 3174 C C . ALA A 1 420 ? -86.118 -7.142 190.886 1.00 30.00 420 ALA A C 1
ATOM 3175 O O . ALA A 1 420 ? -85.250 -6.971 190.098 1.00 30.00 420 ALA A O 1
ATOM 3177 N N . GLY A 1 421 ? -86.822 -8.252 190.938 1.00 30.00 421 GLY A N 1
ATOM 3178 C CA . GLY A 1 421 ? -86.492 -9.371 190.080 1.00 30.00 421 GLY A CA 1
ATOM 3179 C C . GLY A 1 421 ? -85.524 -10.362 190.686 1.00 30.00 421 GLY A C 1
ATOM 3180 O O . GLY A 1 421 ? -85.158 -11.331 190.055 1.00 30.00 421 GLY A O 1
ATOM 3181 N N . ILE A 1 422 ? -85.260 -10.172 191.962 1.00 30.00 422 ILE A N 1
ATOM 3182 C CA . ILE A 1 422 ? -84.679 -11.172 192.818 1.00 30.00 422 ILE A CA 1
ATOM 3183 C C . ILE A 1 422 ? -85.687 -11.256 193.950 1.00 30.00 422 ILE A C 1
ATOM 3184 O O . ILE A 1 422 ? -86.500 -10.358 194.108 1.00 30.00 422 ILE A O 1
ATOM 3189 N N . GLY A 1 423 ? -85.648 -12.313 194.738 1.00 30.00 423 GLY A N 1
ATOM 3190 C CA . GLY A 1 423 ? -86.794 -12.603 195.562 1.00 30.00 423 GLY A CA 1
ATOM 3191 C C . GLY A 1 423 ? -86.328 -11.681 196.647 1.00 30.00 423 GLY A C 1
ATOM 3192 O O . GLY A 1 423 ? -85.326 -11.018 196.457 1.00 30.00 423 GLY A O 1
ATOM 3193 N N . ASP A 1 424 ? -86.873 -11.758 197.856 1.00 30.00 424 ASP A N 1
ATOM 3194 C CA . ASP A 1 424 ? -86.635 -10.716 198.872 1.00 30.00 424 ASP A CA 1
ATOM 3195 C C . ASP A 1 424 ? -85.192 -10.390 199.362 1.00 30.00 424 ASP A C 1
ATOM 3196 O O . ASP A 1 424 ? -84.868 -9.211 199.506 1.00 30.00 424 ASP A O 1
ATOM 3201 N N . ARG A 1 425 ? -84.332 -11.379 199.617 1.00 30.00 425 ARG A N 1
ATOM 3202 C CA . ARG A 1 425 ? -82.990 -11.090 200.056 1.00 30.00 425 ARG A CA 1
ATOM 3203 C C . ARG A 1 425 ? -81.966 -11.744 199.160 1.00 30.00 425 ARG A C 1
ATOM 3204 O O . ARG A 1 425 ? -82.346 -12.456 198.251 1.00 30.00 425 ARG A O 1
ATOM 3212 N N . MET A 1 426 ? -80.671 -11.549 199.433 1.00 30.00 426 MET A N 1
ATOM 3213 C CA . MET A 1 426 ? -79.584 -12.423 198.935 1.00 30.00 426 MET A CA 1
ATOM 3214 C C . MET A 1 426 ? -78.340 -12.235 199.797 1.00 30.00 426 MET A C 1
ATOM 3215 O O . MET A 1 426 ? -78.162 -11.149 200.310 1.00 30.00 426 MET A O 1
ATOM 3220 N N . PRO A 1 427 ? -77.493 -13.261 199.832 1.00 30.00 427 PRO A N 1
ATOM 3221 C CA . PRO A 1 427 ? -76.132 -13.201 200.373 1.00 30.00 427 PRO A CA 1
ATOM 3222 C C . PRO A 1 427 ? -75.186 -12.450 199.432 1.00 30.00 427 PRO A C 1
ATOM 3223 O O . PRO A 1 427 ? -75.517 -12.239 198.262 1.00 30.00 427 PRO A O 1
ATOM 3227 N N . PRO A 1 428 ? -74.016 -12.048 199.910 1.00 30.00 428 PRO A N 1
ATOM 3228 C CA . PRO A 1 428 ? -73.134 -11.170 199.124 1.00 30.00 428 PRO A CA 1
ATOM 3229 C C . PRO A 1 428 ? -72.006 -11.869 198.356 1.00 30.00 428 PRO A C 1
ATOM 3230 O O . PRO A 1 428 ? -71.113 -11.187 197.854 1.00 30.00 428 PRO A O 1
ATOM 3234 N N . ALA A 1 429 ? -72.028 -13.196 198.290 1.00 30.00 429 ALA A N 1
ATOM 3235 C CA . ALA A 1 429 ? -70.837 -13.972 197.941 1.00 30.00 429 ALA A CA 1
ATOM 3236 C C . ALA A 1 429 ? -70.175 -13.614 196.602 1.00 30.00 429 ALA A C 1
ATOM 3237 O O . ALA A 1 429 ? -68.948 -13.533 196.537 1.00 30.00 429 ALA A O 1
ATOM 3239 N N . THR A 1 430 ? -70.919 -13.336 195.568 1.00 30.00 430 THR A N 1
ATOM 3240 C CA . THR A 1 430 ? -70.258 -12.718 194.447 1.00 30.00 430 THR A CA 1
ATOM 3241 C C . THR A 1 430 ? -69.094 -13.520 193.996 1.00 30.00 430 THR A C 1
ATOM 3242 O O . THR A 1 430 ? -68.112 -12.958 193.618 1.00 30.00 430 THR A O 1
ATOM 3246 N N . PHE A 1 431 ? -69.267 -14.833 193.865 1.00 30.00 431 PHE A N 1
ATOM 3247 C CA . PHE A 1 431 ? -68.235 -15.660 193.247 1.00 30.00 431 PHE A CA 1
ATOM 3248 C C . PHE A 1 431 ? -68.053 -15.105 191.841 1.00 30.00 431 PHE A C 1
ATOM 3249 O O . PHE A 1 431 ? -69.024 -14.715 191.192 1.00 30.00 431 PHE A O 1
ATOM 3257 N N . THR A 1 432 ? -66.807 -15.036 191.383 1.00 30.00 432 THR A N 1
ATOM 3258 C CA . THR A 1 432 ? -66.433 -14.078 190.319 1.00 30.00 432 THR A CA 1
ATOM 3259 C C . THR A 1 432 ? -67.148 -13.958 188.940 1.00 30.00 432 THR A C 1
ATOM 3260 O O . THR A 1 432 ? -67.568 -12.864 188.545 1.00 30.00 432 THR A O 1
ATOM 3264 N N . LYS A 1 433 ? -67.349 -15.041 188.230 1.00 30.00 433 LYS A N 1
ATOM 3265 C CA . LYS A 1 433 ? -67.796 -15.003 186.868 1.00 30.00 433 LYS A CA 1
ATOM 3266 C C . LYS A 1 433 ? -69.181 -14.536 187.240 1.00 30.00 433 LYS A C 1
ATOM 3267 O O . LYS A 1 433 ? -69.864 -13.893 186.442 1.00 30.00 433 LYS A O 1
ATOM 3273 N N . ALA A 1 434 ? -69.633 -14.980 188.391 1.00 30.00 434 ALA A N 1
ATOM 3274 C CA . ALA A 1 434 ? -70.965 -14.673 188.832 1.00 30.00 434 ALA A CA 1
ATOM 3275 C C . ALA A 1 434 ? -71.009 -13.180 188.950 1.00 30.00 434 ALA A C 1
ATOM 3276 O O . ALA A 1 434 ? -72.038 -12.590 188.818 1.00 30.00 434 ALA A O 1
ATOM 3278 N N . GLN A 1 435 ? -69.814 -12.643 189.099 1.00 30.00 435 GLN A N 1
ATOM 3279 C CA . GLN A 1 435 ? -69.422 -11.277 188.843 1.00 30.00 435 GLN A CA 1
ATOM 3280 C C . GLN A 1 435 ? -69.304 -10.763 187.427 1.00 30.00 435 GLN A C 1
ATOM 3281 O O . GLN A 1 435 ? -69.739 -9.680 187.163 1.00 30.00 435 GLN A O 1
ATOM 3287 N N . LEU A 1 436 ? -68.691 -11.505 186.520 1.00 30.00 436 LEU A N 1
ATOM 3288 C CA . LEU A 1 436 ? -68.451 -10.992 185.179 1.00 30.00 436 LEU A CA 1
ATOM 3289 C C . LEU A 1 436 ? -69.271 -11.691 184.110 1.00 30.00 436 LEU A C 1
ATOM 3290 O O . LEU A 1 436 ? -69.382 -11.221 183.021 1.00 30.00 436 LEU A O 1
ATOM 3295 N N . ALA A 1 437 ? -69.808 -12.851 184.435 1.00 30.00 437 ALA A N 1
ATOM 3296 C CA . ALA A 1 437 ? -70.651 -13.693 183.563 1.00 30.00 437 ALA A CA 1
ATOM 3297 C C . ALA A 1 437 ? -71.983 -13.142 183.289 1.00 30.00 437 ALA A C 1
ATOM 3298 O O . ALA A 1 437 ? -72.563 -13.314 182.252 1.00 30.00 437 ALA A O 1
ATOM 3300 N N . THR A 1 438 ? -72.499 -12.769 184.432 1.00 30.00 438 THR A N 1
ATOM 3301 C CA . THR A 1 438 ? -73.813 -12.288 184.631 1.00 30.00 438 THR A CA 1
ATOM 3302 C C . THR A 1 438 ? -73.588 -10.805 184.828 1.00 30.00 438 THR A C 1
ATOM 3303 O O . THR A 1 438 ? -74.184 -9.972 184.163 1.00 30.00 438 THR A O 1
ATOM 3307 N N . ALA A 1 439 ? -72.722 -10.500 185.761 1.00 30.00 439 ALA A N 1
ATOM 3308 C CA . ALA A 1 439 ? -72.658 -9.205 186.367 1.00 30.00 439 ALA A CA 1
ATOM 3309 C C . ALA A 1 439 ? -72.215 -7.943 185.667 1.00 30.00 439 ALA A C 1
ATOM 3310 O O . ALA A 1 439 ? -72.781 -6.931 185.969 1.00 30.00 439 ALA A O 1
ATOM 3312 N N . THR A 1 440 ? -71.174 -7.943 184.842 1.00 30.00 440 THR A N 1
ATOM 3313 C CA . THR A 1 440 ? -70.761 -6.703 184.196 1.00 30.00 440 THR A CA 1
ATOM 3314 C C . THR A 1 440 ? -71.034 -6.796 182.787 1.00 30.00 440 THR A C 1
ATOM 3315 O O . THR A 1 440 ? -71.154 -5.830 182.133 1.00 30.00 440 THR A O 1
ATOM 3319 N N . TYR A 1 441 ? -70.978 -7.981 182.274 1.00 30.00 441 TYR A N 1
ATOM 3320 C CA . TYR A 1 441 ? -71.323 -8.167 180.895 1.00 30.00 441 TYR A CA 1
ATOM 3321 C C . TYR A 1 441 ? -72.795 -8.185 180.707 1.00 30.00 441 TYR A C 1
ATOM 3322 O O . TYR A 1 441 ? -73.298 -7.491 179.877 1.00 30.00 441 TYR A O 1
ATOM 3331 N N . ALA A 1 442 ? -73.519 -8.918 181.527 1.00 30.00 442 ALA A N 1
ATOM 3332 C CA . ALA A 1 442 ? -74.956 -9.016 181.359 1.00 30.00 442 ALA A CA 1
ATOM 3333 C C . ALA A 1 442 ? -75.459 -7.654 181.565 1.00 30.00 442 ALA A C 1
ATOM 3334 O O . ALA A 1 442 ? -76.281 -7.186 180.845 1.00 30.00 442 ALA A O 1
ATOM 3336 N N . LEU A 1 443 ? -74.928 -6.991 182.559 1.00 30.00 443 LEU A N 1
ATOM 3337 C CA . LEU A 1 443 ? -75.489 -5.744 183.007 1.00 30.00 443 LEU A CA 1
ATOM 3338 C C . LEU A 1 443 ? -75.428 -4.735 181.971 1.00 30.00 443 LEU A C 1
ATOM 3339 O O . LEU A 1 443 ? -76.267 -3.898 181.978 1.00 30.00 443 LEU A O 1
ATOM 3344 N N . MET A 1 444 ? -74.389 -4.726 181.157 1.00 30.00 444 MET A N 1
ATOM 3345 C CA . MET A 1 444 ? -74.324 -3.719 180.116 1.00 30.00 444 MET A CA 1
ATOM 3346 C C . MET A 1 444 ? -74.836 -4.132 178.800 1.00 30.00 444 MET A C 1
ATOM 3347 O O . MET A 1 444 ? -75.347 -3.369 178.085 1.00 30.00 444 MET A O 1
ATOM 3352 N N . ARG A 1 445 ? -74.688 -5.358 178.445 1.00 30.00 445 ARG A N 1
ATOM 3353 C CA . ARG A 1 445 ? -75.253 -5.755 177.194 1.00 30.00 445 ARG A CA 1
ATOM 3354 C C . ARG A 1 445 ? -76.740 -5.648 177.255 1.00 30.00 445 ARG A C 1
ATOM 3355 O O . ARG A 1 445 ? -77.366 -5.271 176.318 1.00 30.00 445 ARG A O 1
ATOM 3363 N N . ARG A 1 446 ? -77.313 -6.031 178.373 1.00 30.00 446 ARG A N 1
ATOM 3364 C CA . ARG A 1 446 ? -78.738 -6.153 178.475 1.00 30.00 446 ARG A CA 1
ATOM 3365 C C . ARG A 1 446 ? -79.398 -4.846 178.300 1.00 30.00 446 ARG A C 1
ATOM 3366 O O . ARG A 1 446 ? -80.420 -4.803 177.655 1.00 30.00 446 ARG A O 1
ATOM 3374 N N . TYR A 1 447 ? -78.817 -3.780 178.845 1.00 30.00 447 TYR A N 1
ATOM 3375 C CA . TYR A 1 447 ? -79.385 -2.436 178.840 1.00 30.00 447 TYR A CA 1
ATOM 3376 C C . TYR A 1 447 ? -79.035 -1.773 177.534 1.00 30.00 447 TYR A C 1
ATOM 3377 O O . TYR A 1 447 ? -79.193 -0.604 177.387 1.00 30.00 447 TYR A O 1
ATOM 3386 N N . ASP A 1 448 ? -78.505 -2.526 176.589 1.00 30.00 448 ASP A N 1
ATOM 3387 C CA . ASP A 1 448 ? -78.306 -2.005 175.258 1.00 30.00 448 ASP A CA 1
ATOM 3388 C C . ASP A 1 448 ? -77.331 -0.874 175.336 1.00 30.00 448 ASP A C 1
ATOM 3389 O O . ASP A 1 448 ? -77.466 0.093 174.642 1.00 30.00 448 ASP A O 1
ATOM 3394 N N . ILE A 1 449 ? -76.333 -0.976 176.190 1.00 30.00 449 ILE A N 1
ATOM 3395 C CA . ILE A 1 449 ? -75.418 0.125 176.394 1.00 30.00 449 ILE A CA 1
ATOM 3396 C C . ILE A 1 449 ? -74.341 -0.094 175.367 1.00 30.00 449 ILE A C 1
ATOM 3397 O O . ILE A 1 449 ? -73.534 -1.015 175.490 1.00 30.00 449 ILE A O 1
ATOM 3402 N N . SER A 1 450 ? -74.113 0.926 174.539 1.00 30.00 450 SER A N 1
ATOM 3403 C CA . SER A 1 450 ? -73.352 0.932 173.261 1.00 30.00 450 SER A CA 1
ATOM 3404 C C . SER A 1 450 ? -71.819 0.838 173.200 1.00 30.00 450 SER A C 1
ATOM 3405 O O . SER A 1 450 ? -71.184 1.466 173.980 1.00 30.00 450 SER A O 1
ATOM 3408 N N . GLU A 1 451 ? -71.204 0.156 172.233 1.00 30.00 451 GLU A N 1
ATOM 3409 C CA . GLU A 1 451 ? -69.780 0.016 172.276 1.00 30.00 451 GLU A CA 1
ATOM 3410 C C . GLU A 1 451 ? -69.038 1.272 172.682 1.00 30.00 451 GLU A C 1
ATOM 3411 O O . GLU A 1 451 ? -68.264 1.275 173.594 1.00 30.00 451 GLU A O 1
ATOM 3417 N N . ARG A 1 452 ? -69.494 2.374 172.140 1.00 30.00 452 ARG A N 1
ATOM 3418 C CA . ARG A 1 452 ? -68.849 3.643 172.370 1.00 30.00 452 ARG A CA 1
ATOM 3419 C C . ARG A 1 452 ? -68.783 4.140 173.776 1.00 30.00 452 ARG A C 1
ATOM 3420 O O . ARG A 1 452 ? -67.906 4.879 174.031 1.00 30.00 452 ARG A O 1
ATOM 3428 N N . THR A 1 453 ? -69.797 3.877 174.593 1.00 30.00 453 THR A N 1
ATOM 3429 C CA . THR A 1 453 ? -69.755 4.225 176.007 1.00 30.00 453 THR A CA 1
ATOM 3430 C C . THR A 1 453 ? -68.677 3.382 176.660 1.00 30.00 453 THR A C 1
ATOM 3431 O O . THR A 1 453 ? -67.936 3.830 177.536 1.00 30.00 453 THR A O 1
ATOM 3435 N N . CYS A 1 454 ? -68.625 2.138 176.205 1.00 30.00 454 CYS A N 1
ATOM 3436 C CA . CYS A 1 454 ? -67.797 1.077 176.776 1.00 30.00 454 CYS A CA 1
ATOM 3437 C C . CYS A 1 454 ? -66.304 1.144 176.476 1.00 30.00 454 CYS A C 1
ATOM 3438 O O . CYS A 1 454 ? -65.488 0.940 177.375 1.00 30.00 454 CYS A O 1
ATOM 3441 N N . HIS A 1 455 ? -65.931 1.436 175.233 1.00 30.00 455 HIS A N 1
ATOM 3442 C CA . HIS A 1 455 ? -64.543 1.608 174.964 1.00 30.00 455 HIS A CA 1
ATOM 3443 C C . HIS A 1 455 ? -64.075 2.759 175.781 1.00 30.00 455 HIS A C 1
ATOM 3444 O O . HIS A 1 455 ? -63.023 2.673 176.328 1.00 30.00 455 HIS A O 1
ATOM 3451 N N . PHE A 1 456 ? -64.856 3.809 175.927 1.00 30.00 456 PHE A N 1
ATOM 3452 C CA . PHE A 1 456 ? -64.455 4.909 176.784 1.00 30.00 456 PHE A CA 1
ATOM 3453 C C . PHE A 1 456 ? -64.289 4.507 178.233 1.00 30.00 456 PHE A C 1
ATOM 3454 O O . PHE A 1 456 ? -63.242 4.786 178.780 1.00 30.00 456 PHE A O 1
ATOM 3462 N N . ALA A 1 457 ? -65.222 3.777 178.841 1.00 30.00 457 ALA A N 1
ATOM 3463 C CA . ALA A 1 457 ? -65.001 3.354 180.224 1.00 30.00 457 ALA A CA 1
ATOM 3464 C C . ALA A 1 457 ? -63.797 2.445 180.278 1.00 30.00 457 ALA A C 1
ATOM 3465 O O . ALA A 1 457 ? -62.946 2.613 181.121 1.00 30.00 457 ALA A O 1
ATOM 3467 N N . ILE A 1 458 ? -63.707 1.529 179.318 1.00 30.00 458 ILE A N 1
ATOM 3468 C CA . ILE A 1 458 ? -62.637 0.539 179.288 1.00 30.00 458 ILE A CA 1
ATOM 3469 C C . ILE A 1 458 ? -61.256 1.179 179.167 1.00 30.00 458 ILE A C 1
ATOM 3470 O O . ILE A 1 458 ? -60.316 0.751 179.836 1.00 30.00 458 ILE A O 1
ATOM 3475 N N . THR A 1 459 ? -61.067 2.129 178.269 1.00 30.00 459 THR A N 1
ATOM 3476 C CA . THR A 1 459 ? -59.834 2.879 178.248 1.00 30.00 459 THR A CA 1
ATOM 3477 C C . THR A 1 459 ? -59.608 3.812 179.417 1.00 30.00 459 THR A C 1
ATOM 3478 O O . THR A 1 459 ? -58.481 3.974 179.794 1.00 30.00 459 THR A O 1
ATOM 3482 N N . THR A 1 460 ? -60.619 4.507 179.914 1.00 30.00 460 THR A N 1
ATOM 3483 C CA . THR A 1 460 ? -60.401 5.393 181.046 1.00 30.00 460 THR A CA 1
ATOM 3484 C C . THR A 1 460 ? -59.970 4.594 182.238 1.00 30.00 460 THR A C 1
ATOM 3485 O O . THR A 1 460 ? -59.053 5.012 182.871 1.00 30.00 460 THR A O 1
ATOM 3489 N N . ILE A 1 461 ? -60.601 3.462 182.562 1.00 30.00 461 ILE A N 1
ATOM 3490 C CA . ILE A 1 461 ? -60.182 2.715 183.730 1.00 30.00 461 ILE A CA 1
ATOM 3491 C C . ILE A 1 461 ? -58.823 2.268 183.425 1.00 30.00 461 ILE A C 1
ATOM 3492 O O . ILE A 1 461 ? -57.978 2.367 184.229 1.00 30.00 461 ILE A O 1
ATOM 3497 N N . GLY A 1 462 ? -58.611 1.800 182.223 1.00 30.00 462 GLY A N 1
ATOM 3498 C CA . GLY A 1 462 ? -57.372 1.139 181.899 1.00 30.00 462 GLY A CA 1
ATOM 3499 C C . GLY A 1 462 ? -56.272 2.113 182.156 1.00 30.00 462 GLY A C 1
ATOM 3500 O O . GLY A 1 462 ? -55.189 1.740 182.496 1.00 30.00 462 GLY A O 1
ATOM 3501 N N . HIS A 1 463 ? -56.570 3.369 181.929 1.00 30.00 463 HIS A N 1
ATOM 3502 C CA . HIS A 1 463 ? -55.736 4.475 182.292 1.00 30.00 463 HIS A CA 1
ATOM 3503 C C . HIS A 1 463 ? -55.491 4.852 183.718 1.00 30.00 463 HIS A C 1
ATOM 3504 O O . HIS A 1 463 ? -54.505 5.450 183.969 1.00 30.00 463 HIS A O 1
ATOM 3511 N N . MET A 1 464 ? -56.429 4.644 184.620 1.00 30.00 464 MET A N 1
ATOM 3512 C CA . MET A 1 464 ? -56.155 4.891 186.007 1.00 30.00 464 MET A CA 1
ATOM 3513 C C . MET A 1 464 ? -56.029 3.667 186.846 1.00 30.00 464 MET A C 1
ATOM 3514 O O . MET A 1 464 ? -56.028 3.792 188.021 1.00 30.00 464 MET A O 1
ATOM 3519 N N . VAL A 1 465 ? -55.971 2.482 186.254 1.00 30.00 465 VAL A N 1
ATOM 3520 C CA . VAL A 1 465 ? -55.412 1.303 186.930 1.00 30.00 465 VAL A CA 1
ATOM 3521 C C . VAL A 1 465 ? -54.099 0.734 186.417 1.00 30.00 465 VAL A C 1
ATOM 3522 O O . VAL A 1 465 ? -53.532 -0.117 186.991 1.00 30.00 465 VAL A O 1
ATOM 3526 N N . ALA A 1 466 ? -53.677 1.235 185.255 1.00 30.00 466 ALA A N 1
ATOM 3527 C CA . ALA A 1 466 ? -52.370 0.906 184.686 1.00 30.00 466 ALA A CA 1
ATOM 3528 C C . ALA A 1 466 ? -51.408 2.019 184.227 1.00 30.00 466 ALA A C 1
ATOM 3529 O O . ALA A 1 466 ? -51.317 2.277 183.027 1.00 30.00 466 ALA A O 1
ATOM 3531 N N . GLN A 1 467 ? -50.741 2.705 185.138 1.00 30.00 467 GLN A N 1
ATOM 3532 C CA . GLN A 1 467 ? -49.721 3.628 184.688 1.00 30.00 467 GLN A CA 1
ATOM 3533 C C . GLN A 1 467 ? -48.452 2.887 185.005 1.00 30.00 467 GLN A C 1
ATOM 3534 O O . GLN A 1 467 ? -48.169 2.635 186.176 1.00 30.00 467 GLN A O 1
ATOM 3540 N N . THR A 1 468 ? -47.698 2.539 183.999 1.00 30.00 468 THR A N 1
ATOM 3541 C CA . THR A 1 468 ? -46.613 1.645 184.210 1.00 30.00 468 THR A CA 1
ATOM 3542 C C . THR A 1 468 ? -45.346 2.406 184.104 1.00 30.00 468 THR A C 1
ATOM 3543 O O . THR A 1 468 ? -45.027 2.883 183.061 1.00 30.00 468 THR A O 1
ATOM 3547 N N . ALA A 1 469 ? -44.595 2.495 185.182 1.00 30.00 469 ALA A N 1
ATOM 3548 C CA . ALA A 1 469 ? -43.447 3.351 185.206 1.00 30.00 469 ALA A CA 1
ATOM 3549 C C . ALA A 1 469 ? -42.300 2.511 185.648 1.00 30.00 469 ALA A C 1
ATOM 3550 O O . ALA A 1 469 ? -42.468 1.801 186.612 1.00 30.00 469 ALA A O 1
ATOM 3552 N N . VAL A 1 470 ? -41.156 2.567 184.956 1.00 30.00 470 VAL A N 1
ATOM 3553 C CA . VAL A 1 470 ? -40.045 1.631 185.161 1.00 30.00 470 VAL A CA 1
ATOM 3554 C C . VAL A 1 470 ? -39.370 1.907 186.468 1.00 30.00 470 VAL A C 1
ATOM 3555 O O . VAL A 1 470 ? -39.633 2.892 187.086 1.00 30.00 470 VAL A O 1
ATOM 3559 N N . ARG A 1 471 ? -38.561 0.990 186.935 1.00 30.00 471 ARG A N 1
ATOM 3560 C CA . ARG A 1 471 ? -38.303 0.880 188.338 1.00 30.00 471 ARG A CA 1
ATOM 3561 C C . ARG A 1 471 ? -37.058 1.499 188.868 1.00 30.00 471 ARG A C 1
ATOM 3562 O O . ARG A 1 471 ? -36.703 1.216 189.995 1.00 30.00 471 ARG A O 1
ATOM 3570 N N . ASP A 1 472 ? -36.390 2.339 188.089 1.00 30.00 472 ASP A N 1
ATOM 3571 C CA . ASP A 1 472 ? -35.047 2.793 188.410 1.00 30.00 472 ASP A CA 1
ATOM 3572 C C . ASP A 1 472 ? -35.052 3.331 189.807 1.00 30.00 472 ASP A C 1
ATOM 3573 O O . ASP A 1 472 ? -35.723 4.291 190.060 1.00 30.00 472 ASP A O 1
ATOM 3578 N N . LEU A 1 473 ? -34.266 2.760 190.708 1.00 30.00 473 LEU A N 1
ATOM 3579 C CA . LEU A 1 473 ? -34.263 3.219 192.084 1.00 30.00 473 LEU A CA 1
ATOM 3580 C C . LEU A 1 473 ? -33.114 4.132 192.428 1.00 30.00 473 LEU A C 1
ATOM 3581 O O . LEU A 1 473 ? -33.157 4.808 193.432 1.00 30.00 473 LEU A O 1
ATOM 3586 N N . ASN A 1 474 ? -32.058 4.125 191.638 1.00 30.00 474 ASN A N 1
ATOM 3587 C CA . ASN A 1 474 ? -30.931 4.993 191.914 1.00 30.00 474 ASN A CA 1
ATOM 3588 C C . ASN A 1 474 ? -31.281 6.469 191.780 1.00 30.00 474 ASN A C 1
ATOM 3589 O O . ASN A 1 474 ? -30.897 7.273 192.593 1.00 30.00 474 ASN A O 1
ATOM 3594 N N . ASN A 1 475 ? -32.113 6.689 190.752 1.00 30.00 475 ASN A N 1
ATOM 3595 C CA . ASN A 1 475 ? -32.877 7.893 190.416 1.00 30.00 475 ASN A CA 1
ATOM 3596 C C . ASN A 1 475 ? -34.338 7.478 190.109 1.00 30.00 475 ASN A C 1
ATOM 3597 O O . ASN A 1 475 ? -34.608 6.300 189.877 1.00 30.00 475 ASN A O 1
ATOM 3602 N N . GLY A 1 476 ? -35.269 8.434 190.133 1.00 30.00 476 GLY A N 1
ATOM 3603 C CA . GLY A 1 476 ? -36.700 8.184 190.294 1.00 30.00 476 GLY A CA 1
ATOM 3604 C C . GLY A 1 476 ? -37.708 7.413 189.428 1.00 30.00 476 GLY A C 1
ATOM 3605 O O . GLY A 1 476 ? -38.502 6.670 190.006 1.00 30.00 476 GLY A O 1
ATOM 3606 N N . SER A 1 477 ? -37.733 7.546 188.098 1.00 30.00 477 SER A N 1
ATOM 3607 C CA . SER A 1 477 ? -38.766 6.848 187.339 1.00 30.00 477 SER A CA 1
ATOM 3608 C C . SER A 1 477 ? -39.352 7.923 186.444 1.00 30.00 477 SER A C 1
ATOM 3609 O O . SER A 1 477 ? -38.610 8.620 185.751 1.00 30.00 477 SER A O 1
ATOM 3612 N N . LEU A 1 478 ? -40.638 8.095 186.478 1.00 30.00 478 LEU A N 1
ATOM 3613 C CA . LEU A 1 478 ? -41.159 9.329 185.985 1.00 30.00 478 LEU A CA 1
ATOM 3614 C C . LEU A 1 478 ? -42.294 9.767 186.832 1.00 30.00 478 LEU A C 1
ATOM 3615 O O . LEU A 1 478 ? -42.848 9.044 187.613 1.00 30.00 478 LEU A O 1
ATOM 3620 N N . SER A 1 479 ? -42.582 11.013 186.728 1.00 30.00 479 SER A N 1
ATOM 3621 C CA . SER A 1 479 ? -43.620 11.598 187.553 1.00 30.00 479 SER A CA 1
ATOM 3622 C C . SER A 1 479 ? -44.876 11.453 186.723 1.00 30.00 479 SER A C 1
ATOM 3623 O O . SER A 1 479 ? -45.191 12.306 185.894 1.00 30.00 479 SER A O 1
ATOM 3626 N N . PRO A 1 480 ? -45.587 10.352 186.941 1.00 30.00 480 PRO A N 1
ATOM 3627 C CA . PRO A 1 480 ? -46.707 10.005 186.071 1.00 30.00 480 PRO A CA 1
ATOM 3628 C C . PRO A 1 480 ? -47.774 11.079 186.157 1.00 30.00 480 PRO A C 1
ATOM 3629 O O . PRO A 1 480 ? -48.452 11.199 187.178 1.00 30.00 480 PRO A O 1
ATOM 3633 N N . LEU A 1 481 ? -47.984 11.811 185.063 1.00 30.00 481 LEU A N 1
ATOM 3634 C CA . LEU A 1 481 ? -48.826 13.024 185.023 1.00 30.00 481 LEU A CA 1
ATOM 3635 C C . LEU A 1 481 ? -50.356 12.875 185.184 1.00 30.00 481 LEU A C 1
ATOM 3636 O O . LEU A 1 481 ? -50.927 11.820 184.911 1.00 30.00 481 LEU A O 1
ATOM 3641 N N . PRO A 1 482 ? -50.973 13.911 185.739 1.00 30.00 482 PRO A N 1
ATOM 3642 C CA . PRO A 1 482 ? -52.408 13.872 186.004 1.00 30.00 482 PRO A CA 1
ATOM 3643 C C . PRO A 1 482 ? -53.160 13.832 184.693 1.00 30.00 482 PRO A C 1
ATOM 3644 O O . PRO A 1 482 ? -52.811 14.560 183.764 1.00 30.00 482 PRO A O 1
ATOM 3648 N N . PHE A 1 483 ? -54.188 12.999 184.615 1.00 30.00 483 PHE A N 1
ATOM 3649 C CA . PHE A 1 483 ? -55.038 12.977 183.385 1.00 30.00 483 PHE A CA 1
ATOM 3650 C C . PHE A 1 483 ? -56.413 13.723 183.463 1.00 30.00 483 PHE A C 1
ATOM 3651 O O . PHE A 1 483 ? -57.124 13.550 184.453 1.00 30.00 483 PHE A O 1
ATOM 3659 N N . ARG A 1 484 ? -56.800 14.538 182.456 1.00 30.00 484 ARG A N 1
ATOM 3660 C CA . ARG A 1 484 ? -58.083 15.226 182.538 1.00 30.00 484 ARG A CA 1
ATOM 3661 C C . ARG A 1 484 ? -59.202 14.581 181.755 1.00 30.00 484 ARG A C 1
ATOM 3662 O O . ARG A 1 484 ? -59.168 14.631 1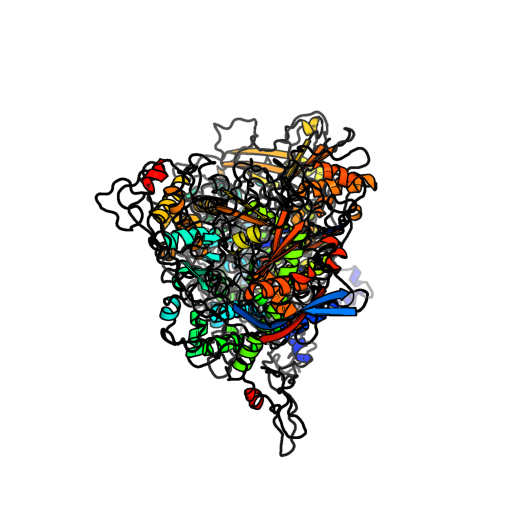80.565 1.00 30.00 484 ARG A O 1
ATOM 3670 N N . VAL A 1 485 ? -60.203 14.021 182.444 1.00 30.00 485 VAL A N 1
ATOM 3671 C CA . VAL A 1 485 ? -61.358 13.308 181.862 1.00 30.00 485 VAL A CA 1
ATOM 3672 C C . VAL A 1 485 ? -62.630 13.747 182.529 1.00 30.00 485 VAL A C 1
ATOM 3673 O O . VAL A 1 485 ? -62.545 14.135 183.681 1.00 30.00 485 VAL A O 1
ATOM 3677 N N . ASN A 1 486 ? -63.793 13.534 181.920 1.00 30.00 486 ASN A N 1
ATOM 3678 C CA . ASN A 1 486 ? -65.084 13.847 182.568 1.00 30.00 486 ASN A CA 1
ATOM 3679 C C . ASN A 1 486 ? -65.972 12.658 182.564 1.00 30.00 486 ASN A C 1
ATOM 3680 O O . ASN A 1 486 ? -65.743 11.754 181.822 1.00 30.00 486 ASN A O 1
ATOM 3685 N N . LEU A 1 487 ? -66.928 12.595 183.469 1.00 30.00 487 LEU A N 1
ATOM 3686 C CA . LEU A 1 487 ? -67.977 11.626 183.336 1.00 30.00 487 LEU A CA 1
ATOM 3687 C C . LEU A 1 487 ? -69.264 11.999 184.026 1.00 30.00 487 LEU A C 1
ATOM 3688 O O . LEU A 1 487 ? -69.272 12.405 185.162 1.00 30.00 487 LEU A O 1
ATOM 3693 N N . SER A 1 488 ? -70.368 11.772 183.369 1.00 30.00 488 SER A N 1
ATOM 3694 C CA . SER A 1 488 ? -71.656 12.088 183.948 1.00 30.00 488 SER A CA 1
ATOM 3695 C C . SER A 1 488 ? -72.006 11.161 185.092 1.00 30.00 488 SER A C 1
ATOM 3696 O O . SER A 1 488 ? -71.436 10.125 185.174 1.00 30.00 488 SER A O 1
ATOM 3699 N N . PRO A 1 489 ? -72.916 11.574 185.973 1.00 30.00 489 PRO A N 1
ATOM 3700 C CA . PRO A 1 489 ? -73.260 10.797 187.175 1.00 30.00 489 PRO A CA 1
ATOM 3701 C C . PRO A 1 489 ? -73.879 9.441 186.843 1.00 30.00 489 PRO A C 1
ATOM 3702 O O . PRO A 1 489 ? -73.952 9.092 185.665 1.00 30.00 489 PRO A O 1
ATOM 3706 N N . PHE A 1 490 ? -74.317 8.687 187.852 1.00 30.00 490 PHE A N 1
ATOM 3707 C CA . PHE A 1 490 ? -74.904 7.392 187.571 1.00 30.00 490 PHE A CA 1
ATOM 3708 C C . PHE A 1 490 ? -76.274 7.376 186.944 1.00 30.00 490 PHE A C 1
ATOM 3709 O O . PHE A 1 490 ? -76.524 6.658 186.006 1.00 30.00 490 PHE A O 1
ATOM 3717 N N . LEU A 1 491 ? -77.193 8.173 187.414 1.00 30.00 491 LEU A N 1
ATOM 3718 C CA . LEU A 1 491 ? -78.546 8.069 186.875 1.00 30.00 491 LEU A CA 1
ATOM 3719 C C . LEU A 1 491 ? -78.375 8.202 185.389 1.00 30.00 491 LEU A C 1
ATOM 3720 O O . LEU A 1 491 ? -77.358 8.593 184.926 1.00 30.00 491 LEU A O 1
ATOM 3725 N N . VAL A 1 492 ? -79.276 7.566 184.681 1.00 30.00 492 VAL A N 1
ATOM 3726 C CA . VAL A 1 492 ? -79.189 7.534 183.254 1.00 30.00 492 VAL A CA 1
ATOM 3727 C C . VAL A 1 492 ? -80.622 7.413 182.877 1.00 30.00 492 VAL A C 1
ATOM 3728 O O . VAL A 1 492 ? -81.399 6.748 183.561 1.00 30.00 492 VAL A O 1
ATOM 3732 N N . GLN A 1 493 ? -80.976 7.997 181.756 1.00 30.00 493 GLN A N 1
ATOM 3733 C CA . GLN A 1 493 ? -82.389 7.943 181.387 1.00 30.00 493 GLN A CA 1
ATOM 3734 C C . GLN A 1 493 ? -82.762 6.464 181.252 1.00 30.00 493 GLN A C 1
ATOM 3735 O O . GLN A 1 493 ? -83.607 5.967 181.996 1.00 30.00 493 GLN A O 1
ATOM 3741 N N . GLY A 1 494 ? -82.190 5.837 180.224 1.00 30.00 494 GLY A N 1
ATOM 3742 C CA . GLY A 1 494 ? -82.442 4.453 179.869 1.00 30.00 494 GLY A CA 1
ATOM 3743 C C . GLY A 1 494 ? -82.015 3.358 180.826 1.00 30.00 494 GLY A C 1
ATOM 3744 O O . GLY A 1 494 ? -82.766 2.405 181.038 1.00 30.00 494 GLY A O 1
ATOM 3745 N N . VAL A 1 495 ? -80.822 3.468 181.405 1.00 30.00 495 VAL A N 1
ATOM 3746 C CA . VAL A 1 495 ? -80.380 2.434 182.270 1.00 30.00 495 VAL A CA 1
ATOM 3747 C C . VAL A 1 495 ? -81.086 2.387 183.614 1.00 30.00 495 VAL A C 1
ATOM 3748 O O . VAL A 1 495 ? -81.427 1.321 184.064 1.00 30.00 495 VAL A O 1
ATOM 3752 N N . GLN A 1 496 ? -81.215 3.523 184.290 1.00 30.00 496 GLN A N 1
ATOM 3753 C CA . GLN A 1 496 ? -81.628 3.517 185.695 1.00 30.00 496 GLN A CA 1
ATOM 3754 C C . GLN A 1 496 ? -83.030 2.990 186.031 1.00 30.00 496 GLN A C 1
ATOM 3755 O O . GLN A 1 496 ? -83.191 2.223 186.981 1.00 30.00 496 GLN A O 1
ATOM 3761 N N . PHE A 1 497 ? -84.047 3.447 185.306 1.00 30.00 497 PHE A N 1
ATOM 3762 C CA . PHE A 1 497 ? -85.433 3.066 185.605 1.00 30.00 497 PHE A CA 1
ATOM 3763 C C . PHE A 1 497 ? -86.187 2.295 184.514 1.00 30.00 497 PHE A C 1
ATOM 3764 O O . PHE A 1 497 ? -87.416 2.227 184.549 1.00 30.00 497 PHE A O 1
ATOM 3772 N N . TRP A 1 498 ? -85.499 1.688 183.576 1.00 30.00 498 TRP A N 1
ATOM 3773 C CA . TRP A 1 498 ? -86.117 1.288 182.343 1.00 30.00 498 TRP A CA 1
ATOM 3774 C C . TRP A 1 498 ? -85.997 -0.169 182.288 1.00 30.00 498 TRP A C 1
ATOM 3775 O O . TRP A 1 498 ? -85.280 -0.711 183.064 1.00 30.00 498 TRP A O 1
ATOM 3786 N N . ASP A 1 499 ? -86.777 -0.819 181.441 1.00 30.00 499 ASP A N 1
ATOM 3787 C CA . ASP A 1 499 ? -86.714 -2.270 181.337 1.00 30.00 499 ASP A CA 1
ATOM 3788 C C . ASP A 1 499 ? -85.520 -2.888 180.613 1.00 30.00 499 ASP A C 1
ATOM 3789 O O . ASP A 1 499 ? -84.942 -2.312 179.710 1.00 30.00 499 ASP A O 1
ATOM 3794 N N . MET A 1 500 ? -85.218 -4.120 180.974 1.00 30.00 500 MET A N 1
ATOM 3795 C CA . MET A 1 500 ? -83.916 -4.673 180.768 1.00 30.00 500 MET A CA 1
ATOM 3796 C C . MET A 1 500 ? -83.637 -5.390 179.482 1.00 30.00 500 MET A C 1
ATOM 3797 O O . MET A 1 500 ? -82.666 -6.037 179.376 1.00 30.00 500 MET A O 1
ATOM 3802 N N . ASN A 1 501 ? -84.473 -5.324 178.497 1.00 30.00 501 ASN A N 1
ATOM 3803 C CA . ASN A 1 501 ? -84.058 -5.781 177.187 1.00 30.00 501 ASN A CA 1
ATOM 3804 C C . ASN A 1 501 ? -83.407 -7.146 177.057 1.00 30.00 501 ASN A C 1
ATOM 3805 O O . ASN A 1 501 ? -82.228 -7.224 176.979 1.00 30.00 501 ASN A O 1
ATOM 3810 N N . ASP A 1 502 ? -84.209 -8.170 176.904 1.00 30.00 502 ASP A N 1
ATOM 3811 C CA . ASP A 1 502 ? -83.844 -9.565 176.905 1.00 30.00 502 ASP A CA 1
ATOM 3812 C C . ASP A 1 502 ? -83.794 -10.169 175.506 1.00 30.00 502 ASP A C 1
ATOM 3813 O O . ASP A 1 502 ? -84.617 -10.933 175.092 1.00 30.00 502 ASP A O 1
ATOM 3818 N N . THR A 1 503 ? -82.819 -9.798 174.743 1.00 30.00 503 THR A N 1
ATOM 3819 C CA . THR A 1 503 ? -82.510 -10.567 173.527 1.00 30.00 503 THR A CA 1
ATOM 3820 C C . THR A 1 503 ? -81.04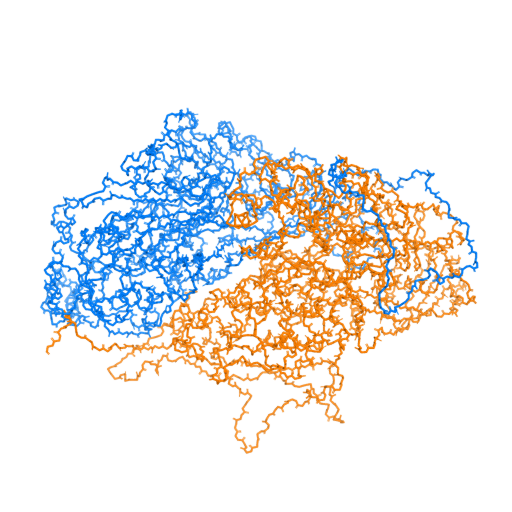6 -10.448 173.089 1.00 30.00 503 THR A C 1
ATOM 3821 O O . THR A 1 503 ? -80.511 -9.339 172.999 1.00 30.00 503 THR A O 1
ATOM 3825 N N . GLU A 1 504 ? -80.380 -11.576 172.872 1.00 30.00 504 GLU A N 1
ATOM 3826 C CA . GLU A 1 504 ? -78.958 -11.562 172.543 1.00 30.00 504 GLU A CA 1
ATOM 3827 C C . GLU A 1 504 ? -78.674 -11.804 171.103 1.00 30.00 504 GLU A C 1
ATOM 3828 O O . GLU A 1 504 ? -79.550 -12.117 170.354 1.00 30.00 504 GLU A O 1
ATOM 3834 N N . GLY A 1 505 ? -77.460 -11.480 170.664 1.00 30.00 505 GLY A N 1
ATOM 3835 C CA . GLY A 1 505 ? -77.168 -11.506 169.239 1.00 30.00 505 GLY A CA 1
ATOM 3836 C C . GLY A 1 505 ? -76.078 -12.416 168.708 1.00 30.00 505 GLY A C 1
ATOM 3837 O O . GLY A 1 505 ? -76.158 -12.859 167.561 1.00 30.00 505 GLY A O 1
ATOM 3838 N N . SER A 1 506 ? -75.052 -12.676 169.516 1.00 30.00 506 SER A N 1
ATOM 3839 C CA . SER A 1 506 ? -73.915 -13.478 169.062 1.00 30.00 506 SER A CA 1
ATOM 3840 C C . SER A 1 506 ? -73.387 -14.479 170.088 1.00 30.00 506 SER A C 1
ATOM 3841 O O . SER A 1 506 ? -73.484 -15.698 169.906 1.00 30.00 506 SER A O 1
ATOM 3844 N N . VAL A 1 507 ? -72.948 -13.926 171.191 1.00 30.00 507 VAL A N 1
ATOM 3845 C CA . VAL A 1 507 ? -72.249 -14.635 172.194 1.00 30.00 507 VAL A CA 1
ATOM 3846 C C . VAL A 1 507 ? -73.185 -14.312 173.281 1.00 30.00 507 VAL A C 1
ATOM 3847 O O . VAL A 1 507 ? -73.794 -13.283 173.196 1.00 30.00 507 VAL A O 1
ATOM 3851 N N . SER A 1 508 ? -73.329 -15.159 174.274 1.00 30.00 508 SER A N 1
ATOM 3852 C CA . SER A 1 508 ? -74.412 -14.980 175.199 1.00 30.00 508 SER A CA 1
ATOM 3853 C C . SER A 1 508 ? -74.004 -14.734 176.619 1.00 30.00 508 SER A C 1
ATOM 3854 O O . SER A 1 508 ? -73.739 -15.672 177.334 1.00 30.00 508 SER A O 1
ATOM 3857 N N . VAL A 1 509 ? -74.001 -13.462 177.003 1.00 30.00 509 VAL A N 1
ATOM 3858 C CA . VAL A 1 509 ? -73.910 -12.976 178.372 1.00 30.00 509 VAL A CA 1
ATOM 3859 C C . VAL A 1 509 ? -73.357 -13.933 179.356 1.00 30.00 509 VAL A C 1
ATOM 3860 O O . VAL A 1 509 ? -72.480 -13.573 180.084 1.00 30.00 509 VAL A O 1
ATOM 3864 N N . HIS A 1 510 ? -73.875 -15.159 179.413 1.00 30.00 510 HIS A N 1
ATOM 3865 C CA . HIS A 1 510 ? -73.301 -16.081 180.401 1.00 30.00 510 HIS A CA 1
ATOM 3866 C C . HIS A 1 510 ? -71.956 -16.686 179.989 1.00 30.00 510 HIS A C 1
ATOM 3867 O O . HIS A 1 510 ? -71.068 -16.858 180.825 1.00 30.00 510 HIS A O 1
ATOM 3874 N N . ASP A 1 511 ? -71.805 -16.926 178.697 1.00 30.00 511 ASP A N 1
ATOM 3875 C CA . ASP A 1 511 ? -70.652 -17.589 178.139 1.00 30.00 511 ASP A CA 1
ATOM 3876 C C . ASP A 1 511 ? -69.571 -16.552 177.897 1.00 30.00 511 ASP A C 1
ATOM 3877 O O . ASP A 1 511 ? -69.316 -16.151 176.782 1.00 30.00 511 ASP A O 1
ATOM 3882 N N . MET A 1 512 ? -69.133 -15.918 178.978 1.00 30.00 512 MET A N 1
ATOM 3883 C CA . MET A 1 512 ? -67.984 -15.017 178.910 1.00 30.00 512 MET A CA 1
ATOM 3884 C C . MET A 1 512 ? -66.994 -15.130 180.051 1.00 30.00 512 MET A C 1
ATOM 3885 O O . MET A 1 512 ? -66.162 -14.282 180.251 1.00 30.00 512 MET A O 1
ATOM 3890 N N . GLY A 1 513 ? -67.080 -16.233 180.762 1.00 30.00 513 GLY A N 1
ATOM 3891 C CA . GLY A 1 513 ? -66.022 -16.684 181.625 1.00 30.00 513 GLY A CA 1
ATOM 3892 C C . GLY A 1 513 ? -65.683 -15.762 182.726 1.00 30.00 513 GLY A C 1
ATOM 3893 O O . GLY A 1 513 ? -66.555 -15.368 183.445 1.00 30.00 513 GLY A O 1
ATOM 3894 N N . ILE A 1 514 ? -64.415 -15.449 182.939 1.00 30.00 514 ILE A N 1
ATOM 3895 C CA . ILE A 1 514 ? -64.062 -14.481 183.967 1.00 30.00 514 ILE A CA 1
ATOM 3896 C C . ILE A 1 514 ? -63.681 -13.189 183.298 1.00 30.00 514 ILE A C 1
ATOM 3897 O O . ILE A 1 514 ? -62.938 -12.394 183.801 1.00 30.00 514 ILE A O 1
ATOM 3902 N N . GLY A 1 515 ? -64.161 -13.015 182.093 1.00 30.00 515 GLY A N 1
ATOM 3903 C CA . GLY A 1 515 ? -63.941 -11.749 181.447 1.00 30.00 515 GLY A CA 1
ATOM 3904 C C . GLY A 1 515 ? -62.473 -11.471 181.389 1.00 30.00 515 GLY A C 1
ATOM 3905 O O . GLY A 1 515 ? -62.063 -10.457 181.822 1.00 30.00 515 GLY A O 1
ATOM 3906 N N . LYS A 1 516 ? -61.666 -12.418 180.979 1.00 2.00 516 LYS A N 1
ATOM 3907 C CA . LYS A 1 516 ? -60.279 -12.161 180.715 1.00 2.00 516 LYS A CA 1
ATOM 3908 C C . LYS A 1 516 ? -60.084 -11.249 179.537 1.00 2.00 516 LYS A C 1
ATOM 3909 O O . LYS A 1 516 ? -59.295 -10.354 179.605 1.00 2.00 516 LYS A O 1
ATOM 3915 N N . GLU A 1 517 ? -60.802 -11.458 178.453 1.00 2.00 517 GLU A N 1
ATOM 3916 C CA . GLU A 1 517 ? -60.799 -10.538 177.306 1.00 2.00 517 GLU A CA 1
ATOM 3917 C C . GLU A 1 517 ? -60.885 -9.080 177.767 1.00 2.00 517 GLU A C 1
ATOM 3918 O O . GLU A 1 517 ? -60.043 -8.260 177.407 1.00 2.00 517 GLU A O 1
ATOM 3924 N N . LEU A 1 518 ? -61.963 -8.716 178.465 1.00 2.00 518 LEU A N 1
ATOM 3925 C CA . LEU A 1 518 ? -62.156 -7.331 178.911 1.00 2.00 518 LEU A CA 1
ATOM 3926 C C . LEU A 1 518 ? -61.196 -6.879 179.912 1.00 2.00 518 LEU A C 1
ATOM 3927 O O . LEU A 1 518 ? -60.793 -5.776 179.883 1.00 2.00 518 LEU A O 1
ATOM 3932 N N . LEU A 1 519 ? -60.946 -7.689 180.907 1.00 2.00 519 LEU A N 1
ATOM 3933 C CA . LEU A 1 519 ? -60.065 -7.309 181.981 1.00 2.00 519 LEU A CA 1
ATOM 3934 C C . LEU A 1 519 ? -58.607 -7.195 181.556 1.00 2.00 519 LEU A C 1
ATOM 3935 O O . LEU A 1 519 ? -57.986 -6.183 181.808 1.00 2.00 519 LEU A O 1
ATOM 3940 N N . THR A 1 520 ? -58.076 -8.169 180.832 1.00 2.00 520 THR A N 1
ATOM 3941 C CA . THR A 1 520 ? -56.728 -8.049 180.323 1.00 2.00 520 THR A CA 1
ATOM 3942 C C . THR A 1 520 ? -56.705 -6.917 179.349 1.00 2.00 520 THR A C 1
ATOM 3943 O O . THR A 1 520 ? -55.748 -6.195 179.275 1.00 2.00 520 THR A O 1
ATOM 3947 N N . ALA A 1 521 ? -57.774 -6.765 178.575 1.00 2.00 521 ALA A N 1
ATOM 3948 C CA . ALA A 1 521 ? -57.787 -5.738 177.544 1.00 2.00 521 ALA A CA 1
ATOM 3949 C C . ALA A 1 521 ? -57.665 -4.342 178.145 1.00 2.00 521 ALA A C 1
ATOM 3950 O O . ALA A 1 521 ? -56.914 -3.508 177.640 1.00 2.00 521 ALA A O 1
ATOM 3952 N N . THR A 1 522 ? -58.397 -4.091 179.226 1.00 2.00 522 THR A N 1
ATOM 3953 C CA . THR A 1 522 ? -58.306 -2.806 179.910 1.00 2.00 522 THR A CA 1
ATOM 3954 C C . THR A 1 522 ? -56.928 -2.570 180.526 1.00 2.00 522 THR A C 1
ATOM 3955 O O . THR A 1 522 ? -56.367 -1.480 180.417 1.00 2.00 522 THR A O 1
ATOM 3959 N N . TYR A 1 523 ? -56.390 -3.600 181.173 1.00 2.00 523 TYR A N 1
ATOM 3960 C CA . TYR A 1 523 ? -55.083 -3.508 181.818 1.00 2.00 523 TYR A CA 1
ATOM 3961 C C . TYR A 1 523 ? -53.947 -3.291 180.823 1.00 2.00 523 TYR A C 1
ATOM 3962 O O . TYR A 1 523 ? -53.042 -2.492 181.059 1.00 2.00 523 TYR A O 1
ATOM 3971 N N . ALA A 1 524 ? -54.006 -4.016 179.711 1.00 2.00 524 ALA A N 1
ATOM 3972 C CA . ALA A 1 524 ? -52.970 -3.951 178.688 1.00 2.00 524 ALA A CA 1
ATOM 3973 C C . ALA A 1 524 ? -52.877 -2.575 178.041 1.00 2.00 524 ALA A C 1
ATOM 3974 O O . ALA A 1 524 ? -51.785 -2.080 177.761 1.00 2.00 524 ALA A O 1
ATOM 3976 N N . LEU A 1 525 ? -54.034 -1.977 177.780 1.00 2.00 525 LEU A N 1
ATOM 3977 C CA . LEU A 1 525 ? -54.097 -0.767 176.975 1.00 2.00 525 LEU A CA 1
ATOM 3978 C C . LEU A 1 525 ? -53.337 0.385 177.613 1.00 2.00 525 LEU A C 1
ATOM 3979 O O . LEU A 1 525 ? -52.630 1.117 176.925 1.00 2.00 525 LEU A O 1
ATOM 3984 N N . GLY A 1 526 ? -53.483 0.554 178.922 1.00 2.00 526 GLY A N 1
ATOM 3985 C CA . GLY A 1 526 ? -52.729 1.582 179.611 1.00 2.00 526 GLY A CA 1
ATOM 3986 C C . GLY A 1 526 ? -51.232 1.336 179.589 1.00 2.00 526 GLY A C 1
ATOM 3987 O O . GLY A 1 526 ? -50.449 2.249 179.322 1.00 2.00 526 GLY A O 1
ATOM 3988 N N . ALA A 1 527 ? -50.832 0.094 179.851 1.00 2.00 527 ALA A N 1
ATOM 3989 C CA . ALA A 1 527 ? -49.414 -0.245 179.918 1.00 2.00 527 ALA A CA 1
ATOM 3990 C C . ALA A 1 527 ? -48.702 -0.068 178.582 1.00 2.00 527 ALA A C 1
ATOM 3991 O O . ALA A 1 527 ? -47.607 0.492 178.522 1.00 2.00 527 ALA A O 1
ATOM 3993 N N . MET A 1 528 ? -49.285 -0.598 177.512 1.00 2.00 528 MET A N 1
ATOM 3994 C CA . MET A 1 528 ? -48.648 -0.478 176.207 1.00 2.00 528 MET A CA 1
ATOM 3995 C C . MET A 1 528 ? -48.548 0.971 175.729 1.00 2.00 528 MET A C 1
ATOM 3996 O O . MET A 1 528 ? -47.498 1.399 175.250 1.00 2.00 528 MET A O 1
ATOM 4001 N N . ALA A 1 529 ? -49.638 1.722 175.863 1.00 2.00 529 ALA A N 1
ATOM 4002 C CA . ALA A 1 529 ? -49.640 3.131 175.474 1.00 2.00 529 ALA A CA 1
ATOM 4003 C C . ALA A 1 529 ? -48.741 4.000 176.350 1.00 2.00 529 ALA A C 1
ATOM 4004 O O . ALA A 1 529 ? -47.990 4.841 175.854 1.00 2.00 529 ALA A O 1
ATOM 4006 N N . SER A 1 530 ? -48.859 3.785 177.658 1.00 2.00 530 SER A N 1
ATOM 4007 C CA . SER A 1 530 ? -48.072 4.470 178.682 1.00 2.00 530 SER A CA 1
ATOM 4008 C C . SER A 1 530 ? -46.579 4.164 178.594 1.00 2.00 530 SER A C 1
ATOM 4009 O O . SER A 1 530 ? -45.742 5.034 178.834 1.00 2.00 530 SER A O 1
ATOM 4012 N N . LEU A 1 531 ? -46.256 2.919 178.261 1.00 2.00 531 LEU A N 1
ATOM 4013 C CA . LEU A 1 531 ? -44.878 2.441 178.283 1.00 2.00 531 LEU A CA 1
ATOM 4014 C C . LEU A 1 531 ? -44.015 3.257 177.332 1.00 2.00 531 LEU A C 1
ATOM 4015 O O . LEU A 1 531 ? -42.858 3.553 177.629 1.00 2.00 531 LEU A O 1
ATOM 4020 N N . ALA A 1 532 ? -44.584 3.624 176.190 1.00 2.00 532 ALA A N 1
ATOM 4021 C CA . ALA A 1 532 ? -43.881 4.457 175.228 1.00 2.00 532 ALA A CA 1
ATOM 4022 C C . ALA A 1 532 ? -43.545 5.799 175.871 1.00 2.00 532 ALA A C 1
ATOM 4023 O O . ALA A 1 532 ? -42.471 6.355 175.642 1.00 2.00 532 ALA A O 1
ATOM 4025 N N . HIS A 1 533 ? -44.459 6.338 176.671 1.00 2.00 533 HIS A N 1
ATOM 4026 C CA . HIS A 1 533 ? -44.224 7.666 177.221 1.00 2.00 533 HIS A CA 1
ATOM 4027 C C . HIS A 1 533 ? -42.978 7.667 178.099 1.00 2.00 533 HIS A C 1
ATOM 4028 O O . HIS A 1 533 ? -42.127 8.551 177.978 1.00 2.00 533 HIS A O 1
ATOM 4035 N N . VAL A 1 534 ? -42.853 6.662 178.961 1.00 2.00 534 VAL A N 1
ATOM 4036 C CA . VAL A 1 534 ? -41.617 6.465 179.704 1.00 2.00 534 VAL A CA 1
ATOM 4037 C C . VAL A 1 534 ? -40.505 6.092 178.732 1.00 2.00 534 VAL A C 1
ATOM 4038 O O . VAL A 1 534 ? -39.386 6.607 178.807 1.00 2.00 534 VAL A O 1
ATOM 4042 N N . CYS A 1 535 ? -40.841 5.202 177.803 1.00 2.00 535 CYS A N 1
ATOM 4043 C CA . CYS A 1 535 ? -39.899 4.749 176.791 1.00 2.00 535 CYS A CA 1
ATOM 4044 C C . CYS A 1 535 ? -39.494 5.906 175.896 1.00 2.00 535 CYS A C 1
ATOM 4045 O O . CYS A 1 535 ? -38.324 6.060 175.557 1.00 2.00 535 CYS A O 1
ATOM 4048 N N . GLU A 1 536 ? -40.471 6.728 175.528 1.00 2.00 536 GLU A N 1
ATOM 4049 C CA . GLU A 1 536 ? -40.206 7.886 174.691 1.00 2.00 536 GLU A CA 1
ATOM 4050 C C . GLU A 1 536 ? -39.280 8.838 175.429 1.00 2.00 536 GLU A C 1
ATOM 4051 O O . GLU A 1 536 ? -38.343 9.388 174.848 1.00 2.00 536 GLU A O 1
ATOM 4057 N N . GLN A 1 537 ? -39.531 9.010 176.723 1.00 2.00 537 GLN A N 1
ATOM 4058 C CA . GLN A 1 537 ? -38.714 9.901 177.531 1.00 2.00 537 GLN A CA 1
ATOM 4059 C C . GLN A 1 537 ? -37.278 9.397 177.568 1.00 2.00 537 GLN A C 1
ATOM 4060 O O . GLN A 1 537 ? -36.334 10.181 177.468 1.00 2.00 537 GLN A O 1
ATOM 4066 N N . GLY A 1 538 ? -37.117 8.085 177.708 1.00 2.00 538 GLY A N 1
ATOM 4067 C CA . GLY A 1 538 ? -35.793 7.490 177.703 1.00 2.00 538 GLY A CA 1
ATOM 4068 C C . GLY A 1 538 ? -35.075 7.662 176.377 1.00 2.00 538 GLY A C 1
ATOM 4069 O O . GLY A 1 538 ? -33.877 7.942 176.335 1.00 2.00 538 GLY A O 1
ATOM 4070 N N . GLY A 1 539 ? -35.818 7.485 175.289 1.00 2.00 539 GLY A N 1
ATOM 4071 C CA . GLY A 1 539 ? -35.263 7.533 173.949 1.00 2.00 539 GLY A CA 1
ATOM 4072 C C . GLY A 1 539 ? -34.688 8.868 173.523 1.00 2.00 539 GLY A C 1
ATOM 4073 O O . GLY A 1 539 ? -33.643 8.923 172.874 1.00 2.00 539 GLY A O 1
ATOM 4074 N N . THR A 1 540 ? -35.375 9.947 173.880 1.00 2.00 540 THR A N 1
ATOM 4075 C CA . THR A 1 540 ? -34.999 11.262 173.423 1.00 2.00 540 THR A CA 1
ATOM 4076 C C . THR A 1 540 ? -34.748 12.207 174.543 1.00 2.00 540 THR A C 1
ATOM 4077 O O . THR A 1 540 ? -35.438 12.237 175.521 1.00 2.00 540 THR A O 1
ATOM 4081 N N . GLY A 1 541 ? -33.734 13.006 174.373 1.00 30.00 541 GLY A N 1
ATOM 4082 C CA . GLY A 1 541 ? -33.382 14.053 175.338 1.00 30.00 541 GLY A CA 1
ATOM 4083 C C . GLY A 1 541 ? -32.707 15.231 174.657 1.00 30.00 541 GLY A C 1
ATOM 4084 O O . GLY A 1 541 ? -32.793 15.379 173.436 1.00 30.00 541 GLY A O 1
ATOM 4085 N N . GLU A 1 542 ? -32.054 16.042 175.481 1.00 30.00 542 GLU A N 1
ATOM 4086 C CA . GLU A 1 542 ? -31.427 17.261 175.051 1.00 30.00 542 GLU A CA 1
ATOM 4087 C C . GLU A 1 542 ? -30.239 16.934 174.233 1.00 30.00 542 GLU A C 1
ATOM 4088 O O . GLU A 1 542 ? -29.551 15.981 174.492 1.00 30.00 542 GLU A O 1
ATOM 4094 N N . GLU A 1 543 ? -30.038 17.708 173.193 1.00 30.00 543 GLU A N 1
ATOM 4095 C CA . GLU A 1 543 ? -29.019 17.410 172.225 1.00 30.00 543 GLU A CA 1
ATOM 4096 C C . GLU A 1 543 ? -27.574 17.520 172.635 1.00 30.00 543 GLU A C 1
ATOM 4097 O O . GLU A 1 543 ? -26.835 16.612 172.393 1.00 30.00 543 GLU A O 1
ATOM 4103 N N . MET A 1 544 ? -27.186 18.724 173.034 1.00 30.00 544 MET A N 1
ATOM 4104 C CA . MET A 1 544 ? -26.026 18.949 173.849 1.00 30.00 544 MET A CA 1
ATOM 4105 C C . MET A 1 544 ? -26.567 18.448 175.162 1.00 30.00 544 MET A C 1
ATOM 4106 O O . MET A 1 544 ? -27.760 18.610 175.432 1.00 30.00 544 MET A O 1
ATOM 4111 N N . SER A 1 545 ? -25.726 17.836 175.979 1.00 30.00 545 SER A N 1
ATOM 4112 C CA . SER A 1 545 ? -26.237 17.241 177.194 1.00 30.00 545 SER A CA 1
ATOM 4113 C C . SER A 1 545 ? -26.361 18.298 178.275 1.00 30.00 545 SER A C 1
ATOM 4114 O O . SER A 1 545 ? -25.605 18.279 179.246 1.00 30.00 545 SER A O 1
ATOM 4117 N N . ALA A 1 546 ? -27.319 19.217 178.137 1.00 30.00 546 ALA A N 1
ATOM 4118 C CA . ALA A 1 546 ? -27.537 20.064 179.236 1.00 30.00 546 ALA A CA 1
ATOM 4119 C C . ALA A 1 546 ? -28.852 20.801 179.220 1.00 30.00 546 ALA A C 1
ATOM 4120 O O . ALA A 1 546 ? -29.449 21.116 178.186 1.00 30.00 546 ALA A O 1
ATOM 4122 N N . ILE A 1 547 ? -29.260 21.130 180.419 1.00 30.00 547 ILE A N 1
ATOM 4123 C CA . ILE A 1 547 ? -30.505 21.752 180.638 1.00 30.00 547 ILE A CA 1
ATOM 4124 C C . ILE A 1 547 ? -30.209 23.033 181.267 1.00 30.00 547 ILE A C 1
ATOM 4125 O O . ILE A 1 547 ? -29.406 23.096 182.240 1.00 30.00 547 ILE A O 1
ATOM 4130 N N . GLU A 1 548 ? -30.747 24.037 180.584 1.00 30.00 548 GLU A N 1
ATOM 4131 C CA . GLU A 1 548 ? -30.626 25.425 180.911 1.00 30.00 548 GLU A CA 1
ATOM 4132 C C . GLU A 1 548 ? -31.411 25.700 182.159 1.00 30.00 548 GLU A C 1
ATOM 4133 O O . GLU A 1 548 ? -32.486 25.150 182.402 1.00 30.00 548 GLU A O 1
ATOM 4139 N N . VAL A 1 549 ? -30.829 26.577 182.942 1.00 30.00 549 VAL A N 1
ATOM 4140 C CA . VAL A 1 549 ? -31.379 27.056 184.207 1.00 30.00 549 VAL A CA 1
ATOM 4141 C C . VAL A 1 549 ? -31.343 28.582 184.236 1.00 30.00 549 VAL A C 1
ATOM 4142 O O . VAL A 1 549 ? -30.315 29.178 183.931 1.00 30.00 549 VAL A O 1
ATOM 4146 N N . SER A 1 550 ? -32.409 29.198 184.698 1.00 30.00 550 SER A N 1
ATOM 4147 C CA . SER A 1 550 ? -32.493 30.621 184.623 1.00 30.00 550 SER A CA 1
ATOM 4148 C C . SER A 1 550 ? -32.599 31.276 185.978 1.00 30.00 550 SER A C 1
ATOM 4149 O O . SER A 1 550 ? -33.655 31.354 186.559 1.00 30.00 550 SER A O 1
ATOM 4152 N N . ARG A 1 551 ? -31.476 31.806 186.453 1.00 30.00 551 ARG A N 1
ATOM 4153 C CA . ARG A 1 551 ? -31.396 32.461 187.760 1.00 30.00 551 ARG A CA 1
ATOM 4154 C C . ARG A 1 551 ? -31.715 31.534 188.946 1.00 30.00 551 ARG A C 1
ATOM 4155 O O . ARG A 1 551 ? -31.191 30.423 189.018 1.00 30.00 551 ARG A O 1
ATOM 4163 N N . PHE A 1 552 ? -32.557 31.987 189.875 1.00 30.00 552 PHE A N 1
ATOM 4164 C CA . PHE A 1 552 ? -32.799 31.238 191.108 1.00 30.00 552 PHE A CA 1
ATOM 4165 C C . PHE A 1 552 ? -33.451 29.884 190.859 1.00 30.00 552 PHE A C 1
ATOM 4166 O O . PHE A 1 552 ? -33.110 28.893 191.505 1.00 30.00 552 PHE A O 1
ATOM 4174 N N . THR A 1 553 ? -34.342 29.834 189.874 1.00 30.00 553 THR A N 1
ATOM 4175 C CA . THR A 1 553 ? -34.781 28.568 189.292 1.00 30.00 553 THR A CA 1
ATOM 4176 C C . THR A 1 553 ? -35.434 27.584 190.285 1.00 30.00 553 THR A C 1
ATOM 4177 O O . THR A 1 553 ? -36.396 27.947 190.963 1.00 30.00 553 THR A O 1
ATOM 4181 N N . ASP A 1 554 ? -34.892 26.362 190.340 1.00 30.00 554 ASP A N 1
ATOM 4182 C CA . ASP A 1 554 ? -35.437 25.158 190.988 1.00 30.00 554 ASP A CA 1
ATOM 4183 C C . ASP A 1 554 ? -35.897 24.156 189.930 1.00 30.00 554 ASP A C 1
ATOM 4184 O O . ASP A 1 554 ? -36.155 24.521 188.783 1.00 30.00 554 ASP A O 1
ATOM 4189 N N . VAL A 1 555 ? -35.947 22.874 190.270 1.00 2.00 555 VAL A N 1
ATOM 4190 C CA . VAL A 1 555 ? -36.312 21.918 189.244 1.00 2.00 555 VAL A CA 1
ATOM 4191 C C . VAL A 1 555 ? -37.723 21.946 188.745 1.00 2.00 555 VAL A C 1
ATOM 4192 O O . VAL A 1 555 ? -37.899 21.687 187.574 1.00 2.00 555 VAL A O 1
ATOM 4196 N N . HIS A 1 556 ? -38.725 22.179 189.586 1.00 2.00 556 HIS A N 1
ATOM 4197 C CA . HIS A 1 556 ? -40.083 22.197 189.058 1.00 2.00 556 HIS A CA 1
ATOM 4198 C C . HIS A 1 556 ? -40.139 23.303 188.073 1.00 2.00 556 HIS A C 1
ATOM 4199 O O . HIS A 1 556 ? -40.531 23.092 186.965 1.00 2.00 556 HIS A O 1
ATOM 4206 N N . THR A 1 557 ? -39.630 24.461 188.436 1.00 2.00 557 THR A N 1
ATOM 4207 C CA . THR A 1 557 ? -39.640 25.581 187.530 1.00 2.00 557 THR A CA 1
ATOM 4208 C C . THR A 1 557 ? -38.811 25.414 186.298 1.00 2.00 557 THR A C 1
ATOM 4209 O O . THR A 1 557 ? -39.174 25.941 185.289 1.00 2.00 557 THR A O 1
ATOM 4213 N N . VAL A 1 558 ? -37.665 24.764 186.381 1.00 2.00 558 VAL A N 1
ATOM 4214 C CA . VAL A 1 558 ? -36.859 24.549 185.200 1.00 2.00 558 VAL A CA 1
ATOM 4215 C C . VAL A 1 558 ? -37.537 23.518 184.375 1.00 2.00 558 VAL A C 1
ATOM 4216 O O . VAL A 1 558 ? -37.095 23.232 183.287 1.00 2.00 558 VAL A O 1
ATOM 4220 N N . ALA A 1 559 ? -38.547 22.874 184.938 1.00 2.00 559 ALA A N 1
ATOM 4221 C CA . ALA A 1 559 ? -39.313 21.893 184.199 1.00 2.00 559 ALA A CA 1
ATOM 4222 C C . ALA A 1 559 ? -40.238 22.466 183.164 1.00 2.00 559 ALA A C 1
ATOM 4223 O O . ALA A 1 559 ? -40.373 21.870 182.130 1.00 2.00 559 ALA A O 1
ATOM 4225 N N . THR A 1 560 ? -40.897 23.590 183.446 1.00 2.00 560 THR A N 1
ATOM 4226 C CA . THR A 1 560 ? -41.860 24.239 182.556 1.00 2.00 560 THR A CA 1
ATOM 4227 C C . THR A 1 560 ? -41.202 25.124 181.492 1.00 2.00 560 THR A C 1
ATOM 4228 O O . THR A 1 560 ? -41.823 25.434 180.475 1.00 2.00 560 THR A O 1
ATOM 4232 N N . ASP A 1 561 ? -39.958 25.535 181.731 1.00 2.00 561 ASP A N 1
ATOM 4233 C CA . ASP A 1 561 ? -39.202 26.325 180.756 1.00 2.00 561 ASP A CA 1
ATOM 4234 C C . ASP A 1 561 ? -38.705 25.463 179.594 1.00 2.00 561 ASP A C 1
ATOM 4235 O O . ASP A 1 561 ? -38.676 25.919 178.449 1.00 2.00 561 ASP A O 1
ATOM 4240 N N . LEU A 1 562 ? -38.291 24.253 179.862 1.00 2.00 562 LEU A N 1
ATOM 4241 C CA . LEU A 1 562 ? -37.930 23.394 178.778 1.00 2.00 562 LEU A CA 1
ATOM 4242 C C . LEU A 1 562 ? -39.166 23.088 177.934 1.00 2.00 562 LEU A C 1
ATOM 4243 O O . LEU A 1 562 ? -39.119 23.064 176.705 1.00 2.00 562 LEU A O 1
ATOM 4248 N N . PHE A 1 563 ? -40.327 23.032 178.558 1.00 2.00 563 PHE A N 1
ATOM 4249 C CA . PHE A 1 563 ? -41.482 22.533 177.842 1.00 2.00 563 PHE A CA 1
ATOM 4250 C C . PHE A 1 563 ? -41.612 23.366 176.573 1.00 2.00 563 PHE A C 1
ATOM 4251 O O . PHE A 1 563 ? -42.074 22.875 175.543 1.00 2.00 563 PHE A O 1
ATOM 4259 N N . ARG A 1 564 ? -41.207 24.628 176.652 1.00 2.00 564 ARG A N 1
ATOM 4260 C CA . ARG A 1 564 ? -41.344 25.556 175.524 1.00 2.00 564 ARG A CA 1
ATOM 4261 C C . ARG A 1 564 ? -40.607 25.056 174.269 1.00 2.00 564 ARG A C 1
ATOM 4262 O O . ARG A 1 564 ? -40.948 25.453 173.154 1.00 2.00 564 ARG A O 1
ATOM 4270 N N . LYS A 1 565 ? -39.652 24.173 174.506 1.00 2.00 565 LYS A N 1
ATOM 4271 C CA . LYS A 1 565 ? -38.833 23.592 173.463 1.00 2.00 565 LYS A CA 1
ATOM 4272 C C . LYS A 1 565 ? -39.092 22.112 173.221 1.00 2.00 565 LYS A C 1
ATOM 4273 O O . LYS A 1 565 ? -38.275 21.449 172.615 1.00 2.00 565 LYS A O 1
ATOM 4279 N N . VAL A 1 566 ? -40.157 21.531 173.808 1.00 2.00 566 VAL A N 1
ATOM 4280 C CA . VAL A 1 566 ? -40.522 20.088 173.653 1.00 2.00 566 VAL A CA 1
ATOM 4281 C C . VAL A 1 566 ? -41.080 19.842 172.270 1.00 2.00 566 VAL A C 1
ATOM 4282 O O . VAL A 1 566 ? -41.721 20.716 171.809 1.00 2.00 566 VAL A O 1
ATOM 4286 N N . VAL A 1 567 ? -40.900 18.652 171.693 1.00 30.00 567 VAL A N 1
ATOM 4287 C CA . VAL A 1 567 ? -41.501 18.298 170.398 1.00 30.00 567 VAL A CA 1
ATOM 4288 C C . VAL A 1 567 ? -42.308 16.985 170.419 1.00 30.00 567 VAL A C 1
ATOM 4289 O O . VAL A 1 567 ? -41.882 15.999 171.015 1.00 30.00 567 VAL A O 1
ATOM 4293 N N . MET A 1 568 ? -43.468 16.977 169.760 1.00 30.00 568 MET A N 1
ATOM 4294 C CA . MET A 1 568 ? -44.341 15.793 169.707 1.00 30.00 568 MET A CA 1
ATOM 4295 C C . MET A 1 568 ? -44.909 15.551 168.301 1.00 30.00 568 MET A C 1
ATOM 4296 O O . MET A 1 568 ? -44.948 16.475 167.492 1.00 30.00 568 MET A O 1
ATOM 4301 N N . THR A 1 569 ? -45.259 14.301 168.040 1.00 30.00 569 THR A N 1
ATOM 4302 C CA . THR A 1 569 ? -45.780 13.885 166.758 1.00 30.00 569 THR A CA 1
ATOM 4303 C C . THR A 1 569 ? -47.197 14.399 166.637 1.00 30.00 569 THR A C 1
ATOM 4304 O O . THR A 1 569 ? -47.807 14.827 167.629 1.00 30.00 569 THR A O 1
ATOM 4308 N N . GLU A 1 570 ? -47.749 14.309 165.435 1.00 30.00 570 GLU A N 1
ATOM 4309 C CA . GLU A 1 570 ? -49.009 14.918 165.072 1.00 30.00 570 GLU A CA 1
ATOM 4310 C C . GLU A 1 570 ? -50.039 13.851 165.087 1.00 30.00 570 GLU A C 1
ATOM 4311 O O . GLU A 1 570 ? -49.777 12.804 164.568 1.00 30.00 570 GLU A O 1
ATOM 4317 N N . LEU A 1 571 ? -51.206 14.097 165.674 1.00 30.00 571 LEU A N 1
ATOM 4318 C CA . LEU A 1 571 ? -52.213 13.048 165.908 1.00 30.00 571 LEU A CA 1
ATOM 4319 C C . LEU A 1 571 ? -52.883 12.325 164.717 1.00 30.00 571 LEU A C 1
ATOM 4320 O O . LEU A 1 571 ? -53.098 11.114 164.770 1.00 30.00 571 LEU A O 1
ATOM 4325 N N . GLY A 1 572 ? -53.228 13.064 163.666 1.00 30.00 572 GLY A N 1
ATOM 4326 C CA . GLY A 1 572 ? -54.165 12.625 162.663 1.00 30.00 572 GLY A CA 1
ATOM 4327 C C . GLY A 1 572 ? -55.642 12.422 162.891 1.00 30.00 572 GLY A C 1
ATOM 4328 O O . GLY A 1 572 ? -56.303 13.334 163.358 1.00 30.00 572 GLY A O 1
ATOM 4329 N N . ASP A 1 573 ? -56.147 11.233 162.570 1.00 30.00 573 ASP A N 1
ATOM 4330 C CA . ASP A 1 573 ? -57.560 11.009 162.270 1.00 30.00 573 ASP A CA 1
ATOM 4331 C C . ASP A 1 573 ? -58.413 10.755 163.496 1.00 30.00 573 ASP A C 1
ATOM 4332 O O . ASP A 1 573 ? -58.529 9.629 163.995 1.00 30.00 573 ASP A O 1
ATOM 4337 N N . LEU A 1 574 ? -58.844 11.881 164.065 1.00 30.00 574 LEU A N 1
ATOM 4338 C CA . LEU A 1 574 ? -59.739 11.936 165.208 1.00 30.00 574 LEU A CA 1
ATOM 4339 C C . LEU A 1 574 ? -61.180 12.026 164.736 1.00 30.00 574 LEU A C 1
ATOM 4340 O O . LEU A 1 574 ? -61.775 13.103 164.697 1.00 30.00 574 LEU A O 1
ATOM 4345 N N . LYS A 1 575 ? -61.729 10.876 164.385 1.00 30.00 575 LYS A N 1
ATOM 4346 C CA . LYS A 1 575 ? -63.137 10.738 163.996 1.00 30.00 575 LYS A CA 1
ATOM 4347 C C . LYS A 1 575 ? -63.911 10.312 165.254 1.00 30.00 575 LYS A C 1
ATOM 4348 O O . LYS A 1 575 ? -65.037 10.759 165.475 1.00 30.00 575 LYS A O 1
ATOM 4354 N N . LEU A 1 576 ? -63.323 9.463 166.051 1.00 30.00 576 LEU A N 1
ATOM 4355 C CA . LEU A 1 576 ? -64.032 8.884 167.156 1.00 30.00 576 LEU A CA 1
ATOM 4356 C C . LEU A 1 576 ? -64.385 9.736 168.367 1.00 30.00 576 LEU A C 1
ATOM 4357 O O . LEU A 1 576 ? -65.326 9.446 169.057 1.00 30.00 576 LEU A O 1
ATOM 4362 N N . ARG A 1 577 ? -63.592 10.748 168.676 1.00 30.00 577 ARG A N 1
ATOM 4363 C CA . ARG A 1 577 ? -63.877 11.486 169.888 1.00 30.00 577 ARG A CA 1
ATOM 4364 C C . ARG A 1 577 ? -64.881 12.513 169.549 1.00 30.00 577 ARG A C 1
ATOM 4365 O O . ARG A 1 577 ? -64.756 13.219 168.580 1.00 30.00 577 ARG A O 1
ATOM 4373 N N . GLY A 1 578 ? -65.910 12.598 170.356 1.00 30.00 578 GLY A N 1
ATOM 4374 C CA . GLY A 1 578 ? -67.046 13.411 170.003 1.00 30.00 578 GLY A CA 1
ATOM 4375 C C . GLY A 1 578 ? -66.783 14.825 170.389 1.00 30.00 578 GLY A C 1
ATOM 4376 O O . GLY A 1 578 ? -67.346 15.339 171.348 1.00 30.00 578 GLY A O 1
ATOM 4377 N N . SER A 1 579 ? -65.918 15.462 169.628 1.00 30.00 579 SER A N 1
ATOM 4378 C CA . SER A 1 579 ? -65.709 16.861 169.837 1.00 30.00 579 SER A CA 1
ATOM 4379 C C . SER A 1 579 ? -65.404 17.140 171.292 1.00 30.00 579 SER A C 1
ATOM 4380 O O . SER A 1 579 ? -65.890 18.104 171.853 1.00 30.00 579 SER A O 1
ATOM 4383 N N . GLU A 1 580 ? -64.607 16.294 171.920 1.00 30.00 580 GLU A N 1
ATOM 4384 C CA . GLU A 1 580 ? -64.106 16.646 173.251 1.00 30.00 580 GLU A CA 1
ATOM 4385 C C . GLU A 1 580 ? -62.630 16.886 172.945 1.00 30.00 580 GLU A C 1
ATOM 4386 O O . GLU A 1 580 ? -61.747 16.626 173.766 1.00 30.00 580 GLU A O 1
ATOM 4392 N N . VAL A 1 581 ? -62.393 17.412 171.746 1.00 30.00 581 VAL A N 1
ATOM 4393 C CA . VAL A 1 581 ? -61.065 17.446 171.135 1.00 30.00 581 VAL A CA 1
ATOM 4394 C C . VAL A 1 581 ? -60.291 18.756 171.327 1.00 30.00 581 VAL A C 1
ATOM 4395 O O . VAL A 1 581 ? -59.405 19.089 170.537 1.00 30.00 581 VAL A O 1
ATOM 4399 N N . THR A 1 582 ? -60.614 19.485 172.394 1.00 30.00 582 THR A N 1
ATOM 4400 C CA . THR A 1 582 ? -59.982 20.771 172.673 1.00 30.00 582 THR A CA 1
ATOM 4401 C C . THR A 1 582 ? -58.679 20.582 173.448 1.00 30.00 582 THR A C 1
ATOM 4402 O O . THR A 1 582 ? -58.569 19.691 174.292 1.00 30.00 582 THR A O 1
ATOM 4406 N N . HIS A 1 583 ? -57.703 21.439 173.153 1.00 30.00 583 HIS A N 1
ATOM 4407 C CA . HIS A 1 583 ? -56.346 21.321 173.687 1.00 30.00 583 HIS A CA 1
ATOM 4408 C C . HIS A 1 583 ? -56.002 22.454 174.650 1.00 30.00 583 HIS A C 1
ATOM 4409 O O . HIS A 1 583 ? -56.801 23.365 174.875 1.00 30.00 583 HIS A O 1
ATOM 4416 N N . SER A 1 584 ? -54.859 22.283 175.308 1.00 30.00 584 SER A N 1
ATOM 4417 C CA . SER A 1 584 ? -54.206 23.321 176.081 1.00 30.00 584 SER A CA 1
ATOM 4418 C C . SER A 1 584 ? -52.795 23.536 175.542 1.00 30.00 584 SER A C 1
ATOM 4419 O O . SER A 1 584 ? -52.089 24.447 175.975 1.00 30.00 584 SER A O 1
ATOM 4422 N N . SER A 1 585 ? -52.385 22.691 174.597 1.00 30.00 585 SER A N 1
ATOM 4423 C CA . SER A 1 585 ? -51.050 22.772 174.056 1.00 30.00 585 SER A CA 1
ATOM 4424 C C . SER A 1 585 ? -50.119 22.336 175.141 1.00 30.00 585 SER A C 1
ATOM 4425 O O . SER A 1 585 ? -48.947 22.520 175.024 1.00 30.00 585 SER A O 1
ATOM 4428 N N . GLN A 1 586 ? -50.646 21.840 176.233 1.00 30.00 586 GLN A N 1
ATOM 4429 C CA . GLN A 1 586 ? -49.841 21.172 177.194 1.00 30.00 586 GLN A CA 1
ATOM 4430 C C . GLN A 1 586 ? -50.436 19.807 177.409 1.00 30.00 586 GLN A C 1
ATOM 4431 O O . GLN A 1 586 ? -49.867 19.036 178.128 1.00 30.00 586 GLN A O 1
ATOM 4437 N N . GLU A 1 587 ? -51.589 19.553 176.806 1.00 30.00 587 GLU A N 1
ATOM 4438 C CA . GLU A 1 587 ? -52.168 18.229 176.839 1.00 30.00 587 GLU A CA 1
ATOM 4439 C C . GLU A 1 587 ? -52.111 17.658 175.435 1.00 30.00 587 GLU A C 1
ATOM 4440 O O . GLU A 1 587 ? -52.713 18.193 174.504 1.00 30.00 587 GLU A O 1
ATOM 4446 N N . ALA A 1 588 ? -51.270 16.630 175.356 1.00 30.00 588 ALA A N 1
ATOM 4447 C CA . ALA A 1 588 ? -51.195 15.716 174.235 1.00 30.00 588 ALA A CA 1
ATOM 4448 C C . ALA A 1 588 ? -51.662 14.376 174.702 1.00 30.00 588 ALA A C 1
ATOM 4449 O O . ALA A 1 588 ? -51.104 13.874 175.635 1.00 30.00 588 ALA A O 1
ATOM 4451 N N . LEU A 1 589 ? -52.611 13.735 174.012 1.00 30.00 589 LEU A N 1
ATOM 4452 C CA . LEU A 1 589 ? -53.183 12.470 174.467 1.00 30.00 589 LEU A CA 1
ATOM 4453 C C . LEU A 1 589 ? -52.031 11.575 174.383 1.00 30.00 589 LEU A C 1
ATOM 4454 O O . LEU A 1 589 ? -51.097 11.925 173.715 1.00 30.00 589 LEU A O 1
ATOM 4459 N N . PHE A 1 590 ? -52.036 10.471 175.102 1.00 2.00 590 PHE A N 1
ATOM 4460 C CA . PHE A 1 590 ? -50.855 9.650 175.146 1.00 2.00 590 PHE A CA 1
ATOM 4461 C C . PHE A 1 590 ? -50.547 9.188 173.775 1.00 2.00 590 PHE A C 1
ATOM 4462 O O . PHE A 1 590 ? -49.408 8.985 173.429 1.00 2.00 590 PHE A O 1
ATOM 4470 N N . ALA A 1 591 ? -51.562 8.990 172.983 1.00 2.00 591 ALA A N 1
ATOM 4471 C CA . ALA A 1 591 ? -51.367 8.143 171.850 1.00 2.00 591 ALA A CA 1
ATOM 4472 C C . ALA A 1 591 ? -50.710 9.132 170.931 1.00 2.00 591 ALA A C 1
ATOM 4473 O O . ALA A 1 591 ? -50.668 8.925 169.750 1.00 2.00 591 ALA A O 1
ATOM 4475 N N . GLN A 1 592 ? -50.303 10.268 171.427 1.00 2.00 592 GLN A N 1
ATOM 4476 C CA . GLN A 1 592 ? -49.407 11.075 170.645 1.00 2.00 592 GLN A CA 1
ATOM 4477 C C . GLN A 1 592 ? -48.074 10.399 170.632 1.00 2.00 592 GLN A C 1
ATOM 4478 O O . GLN A 1 592 ? -47.415 10.362 169.632 1.00 2.00 592 GLN A O 1
ATOM 4484 N N . LYS A 1 593 ? -47.663 9.892 171.784 1.00 2.00 593 LYS A N 1
ATOM 4485 C CA . LYS A 1 593 ? -46.373 9.267 171.925 1.00 2.00 593 LYS A CA 1
ATOM 4486 C C . LYS A 1 593 ? -46.251 7.904 171.294 1.00 2.00 593 LYS A C 1
ATOM 4487 O O . LYS A 1 593 ? -45.274 7.558 170.651 1.00 2.00 593 LYS A O 1
ATOM 4493 N N . MET A 1 594 ? -47.286 7.140 171.499 1.00 2.00 594 MET A N 1
ATOM 4494 C CA . MET A 1 594 ? -47.406 5.738 171.073 1.00 2.00 594 MET A CA 1
ATOM 4495 C C . MET A 1 594 ? -47.142 5.539 169.578 1.00 2.00 594 MET A C 1
ATOM 4496 O O . MET A 1 594 ? -46.575 4.521 169.179 1.00 2.00 594 MET A O 1
ATOM 4501 N N . LYS A 1 595 ? -47.574 6.515 168.813 1.00 2.00 595 LYS A N 1
ATOM 4502 C CA . LYS A 1 595 ? -47.295 6.595 167.419 1.00 2.00 595 LYS A CA 1
ATOM 4503 C C . LYS A 1 595 ? -45.821 6.767 167.233 1.00 2.00 595 LYS A C 1
ATOM 4504 O O . LYS A 1 595 ? -45.296 6.327 166.233 1.00 2.00 595 LYS A O 1
ATOM 4510 N N . ALA A 1 596 ? -45.156 7.504 168.119 1.00 2.00 596 ALA A N 1
ATOM 4511 C CA . ALA A 1 596 ? -43.734 7.711 167.947 1.00 2.00 596 ALA A CA 1
ATOM 4512 C C . ALA A 1 596 ? -42.986 6.425 168.058 1.00 2.00 596 ALA A C 1
ATOM 4513 O O . ALA A 1 596 ? -42.263 6.088 167.167 1.00 2.00 596 ALA A O 1
ATOM 4515 N N . VAL A 1 597 ? -43.215 5.661 169.110 1.00 2.00 597 VAL A N 1
ATOM 4516 C CA . VAL A 1 597 ? -42.435 4.451 169.332 1.00 2.00 597 VAL A CA 1
ATOM 4517 C C . VAL A 1 597 ? -42.629 3.308 168.375 1.00 2.00 597 VAL A C 1
ATOM 4518 O O . VAL A 1 597 ? -41.677 2.734 167.911 1.00 2.00 597 VAL A O 1
ATOM 4522 N N . TRP A 1 598 ? -43.867 3.007 168.047 1.00 2.00 598 TRP A N 1
ATOM 4523 C CA . TRP A 1 598 ? -44.251 1.784 167.374 1.00 2.00 598 TRP A CA 1
ATOM 4524 C C . TRP A 1 598 ? -44.731 2.199 166.002 1.00 2.00 598 TRP A C 1
ATOM 4525 O O . TRP A 1 598 ? -45.702 1.712 165.453 1.00 2.00 598 TRP A O 1
ATOM 4536 N N . SER A 1 599 ? -44.041 3.172 165.470 1.00 30.00 599 SER A N 1
ATOM 4537 C CA . SER A 1 599 ? -44.629 4.086 164.502 1.00 30.00 599 SER A CA 1
ATOM 4538 C C . SER A 1 599 ? -45.826 3.401 163.866 1.00 30.00 599 SER A C 1
ATOM 4539 O O . SER A 1 599 ? -46.839 4.022 163.549 1.00 30.00 599 SER A O 1
ATOM 4542 N N . SER A 1 600 ? -45.635 2.086 163.796 1.00 2.00 600 SER A N 1
ATOM 4543 C CA . SER A 1 600 ? -46.382 1.166 162.985 1.00 2.00 600 SER A CA 1
ATOM 4544 C C . SER A 1 600 ? -47.816 1.217 163.404 1.00 2.00 600 SER A C 1
ATOM 4545 O O . SER A 1 600 ? -48.697 1.179 162.546 1.00 2.00 600 SER A O 1
ATOM 4548 N N . MET A 1 601 ? -48.102 1.320 164.698 1.00 30.00 601 MET A N 1
ATOM 4549 C CA . MET A 1 601 ? -49.503 1.477 164.922 1.00 30.00 601 MET A CA 1
ATOM 4550 C C . MET A 1 601 ? -50.389 2.455 164.186 1.00 30.00 601 MET A C 1
ATOM 4551 O O . MET A 1 601 ? -51.549 2.167 164.020 1.00 30.00 601 MET A O 1
ATOM 4556 N N . ALA A 1 602 ? -49.837 3.503 163.585 1.00 30.00 602 ALA A N 1
ATOM 4557 C CA . ALA A 1 602 ? -50.635 4.655 163.143 1.00 30.00 602 ALA A CA 1
ATOM 4558 C C . ALA A 1 602 ? -51.781 4.428 162.125 1.00 30.00 602 ALA A C 1
ATOM 4559 O O . ALA A 1 602 ? -52.858 4.996 162.305 1.00 30.00 602 ALA A O 1
ATOM 4561 N N . GLU A 1 603 ? -51.589 3.619 161.083 1.00 30.00 603 GLU A N 1
ATOM 4562 C CA . GLU A 1 603 ? -52.704 3.326 160.168 1.00 30.00 603 GLU A CA 1
ATOM 4563 C C . GLU A 1 603 ? -53.653 2.568 161.038 1.00 30.00 603 GLU A C 1
ATOM 4564 O O . GLU A 1 603 ? -53.177 1.778 161.825 1.00 30.00 603 GLU A O 1
ATOM 4570 N N . GLY A 1 604 ? -54.965 2.740 160.937 1.00 30.00 604 GLY A N 1
ATOM 4571 C CA . GLY A 1 604 ? -55.830 2.206 161.981 1.00 30.00 604 GLY A CA 1
ATOM 4572 C C . GLY A 1 604 ? -56.190 0.728 161.907 1.00 30.00 604 GLY A C 1
ATOM 4573 O O . GLY A 1 604 ? -57.311 0.371 161.547 1.00 30.00 604 GLY A O 1
ATOM 4574 N N . SER A 1 605 ? -55.229 -0.132 162.250 1.00 30.00 605 SER A N 1
ATOM 4575 C CA . SER A 1 605 ? -55.432 -1.586 162.217 1.00 30.00 605 SER A CA 1
ATOM 4576 C C . SER A 1 605 ? -55.386 -2.373 163.547 1.00 30.00 605 SER A C 1
ATOM 4577 O O . SER A 1 605 ? -55.428 -3.603 163.521 1.00 30.00 605 SER A O 1
ATOM 4580 N N . THR A 1 606 ? -55.292 -1.700 164.693 1.00 30.00 606 THR A N 1
ATOM 4581 C CA . THR A 1 606 ? -55.131 -2.405 165.951 1.00 30.00 606 THR A CA 1
ATOM 4582 C C . THR A 1 606 ? -56.070 -1.541 166.757 1.00 30.00 606 THR A C 1
ATOM 4583 O O . THR A 1 606 ? -56.034 -0.315 166.643 1.00 30.00 606 THR A O 1
ATOM 4587 N N . ARG A 1 607 ? -56.910 -2.154 167.582 1.00 30.00 607 ARG A N 1
ATOM 4588 C CA . ARG A 1 607 ? -57.744 -1.339 168.404 1.00 30.00 607 ARG A CA 1
ATOM 4589 C C . ARG A 1 607 ? -56.765 -0.713 169.338 1.00 30.00 607 ARG A C 1
ATOM 4590 O O . ARG A 1 607 ? -56.872 0.434 169.644 1.00 30.00 607 ARG A O 1
ATOM 4598 N N . LEU A 1 608 ? -55.769 -1.425 169.793 1.00 2.00 608 LEU A N 1
ATOM 4599 C CA . LEU A 1 608 ? -54.953 -0.814 170.821 1.00 2.00 608 LEU A CA 1
ATOM 4600 C C . LEU A 1 608 ? -54.474 0.592 170.560 1.00 2.00 608 LEU A C 1
ATOM 4601 O O . LEU A 1 608 ? -54.288 1.326 171.492 1.00 2.00 608 LEU A O 1
ATOM 4606 N N . TYR A 1 609 ? -54.157 0.945 169.326 1.00 2.00 609 TYR A N 1
ATOM 4607 C CA . TYR A 1 609 ? -53.793 2.310 169.004 1.00 2.00 609 TYR A CA 1
ATOM 4608 C C . TYR A 1 609 ? -55.041 3.062 168.750 1.00 2.00 609 TYR A C 1
ATOM 4609 O O . TYR A 1 609 ? -55.217 4.115 169.281 1.00 2.00 609 TYR A O 1
ATOM 4618 N N . ASN A 1 610 ? -55.949 2.492 167.984 1.00 2.00 610 ASN A N 1
ATOM 4619 C CA . ASN A 1 610 ? -57.140 3.220 167.616 1.00 2.00 610 ASN A CA 1
ATOM 4620 C C . ASN A 1 610 ? -57.928 3.548 168.826 1.00 2.00 610 ASN A C 1
ATOM 4621 O O . ASN A 1 610 ? -58.280 4.674 169.040 1.00 2.00 610 ASN A O 1
ATOM 4626 N N . LEU A 1 611 ? -58.196 2.534 169.636 1.00 2.00 611 LEU A N 1
ATOM 4627 C CA . LEU A 1 611 ? -59.074 2.693 170.776 1.00 2.00 611 LEU A CA 1
ATOM 4628 C C . LEU A 1 611 ? -58.467 3.738 171.687 1.00 2.00 611 LEU A C 1
ATOM 4629 O O . LEU A 1 611 ? -59.179 4.545 172.285 1.00 2.00 611 LEU A O 1
ATOM 4634 N N . ASN A 1 612 ? -57.145 3.718 171.799 1.00 2.00 612 ASN A N 1
ATOM 4635 C CA . ASN A 1 612 ? -56.491 4.609 172.696 1.00 2.00 612 ASN A CA 1
ATOM 4636 C C . ASN A 1 612 ? -56.516 6.025 172.258 1.00 2.00 612 ASN A C 1
ATOM 4637 O O . ASN A 1 612 ? -56.886 6.883 173.013 1.00 2.00 612 ASN A O 1
ATOM 4642 N N . GLN A 1 613 ? -56.126 6.314 171.045 1.00 2.00 613 GLN A N 1
ATOM 4643 C CA . GLN A 1 613 ? -56.126 7.691 170.610 1.00 2.00 613 GLN A CA 1
ATOM 4644 C C . GLN A 1 613 ? -57.480 8.279 170.545 1.00 2.00 613 GLN A C 1
ATOM 4645 O O . GLN A 1 613 ? -57.597 9.448 170.773 1.00 2.00 613 GLN A O 1
ATOM 4651 N N . ALA A 1 614 ? -58.471 7.532 170.108 1.00 2.00 614 ALA A N 1
ATOM 4652 C CA . ALA A 1 614 ? -59.779 8.111 169.940 1.00 2.00 614 ALA A CA 1
ATOM 4653 C C . ALA A 1 614 ? -60.256 8.584 171.268 1.00 2.00 614 ALA A C 1
ATOM 4654 O O . ALA A 1 614 ? -60.510 9.766 171.410 1.00 2.00 614 ALA A O 1
ATOM 4656 N N . TYR A 1 615 ? -60.346 7.719 172.270 1.00 2.00 615 TYR A N 1
ATOM 4657 C CA . TYR A 1 615 ? -60.869 8.154 173.569 1.00 2.00 615 TYR A CA 1
ATOM 4658 C C . TYR A 1 615 ? -59.988 7.874 174.763 1.00 2.00 615 TYR A C 1
ATOM 4659 O O . TYR A 1 615 ? -60.266 7.072 175.600 1.00 2.00 615 TYR A O 1
ATOM 4668 N N . GLY A 1 616 ? -58.924 8.623 174.836 1.00 2.00 616 GLY A N 1
ATOM 4669 C CA . GLY A 1 616 ? -57.840 8.432 175.790 1.00 2.00 616 GLY A CA 1
ATOM 4670 C C . GLY A 1 616 ? -57.440 9.690 176.468 1.00 2.00 616 GLY A C 1
ATOM 4671 O O . GLY A 1 616 ? -57.041 10.601 175.778 1.00 2.00 616 GLY A O 1
ATOM 4672 N N . PRO A 1 617 ? -57.455 9.694 177.795 1.00 30.00 617 PRO A N 1
ATOM 4673 C CA . PRO A 1 617 ? -57.371 10.929 178.570 1.00 30.00 617 PRO A CA 1
ATOM 4674 C C . PRO A 1 617 ? -56.113 11.671 178.187 1.00 30.00 617 PRO A C 1
ATOM 4675 O O . PRO A 1 617 ? -55.093 11.035 177.917 1.00 30.00 617 PRO A O 1
ATOM 4679 N N . PHE A 1 618 ? -56.248 12.981 178.220 1.00 30.00 618 PHE A N 1
ATOM 4680 C CA . PHE A 1 618 ? -55.243 13.855 177.736 1.00 30.00 618 PHE A CA 1
ATOM 4681 C C . PHE A 1 618 ? -53.901 13.816 178.473 1.00 30.00 618 PHE A C 1
ATOM 4682 O O . PHE A 1 618 ? -52.857 13.801 177.855 1.00 30.00 618 PHE A O 1
ATOM 4690 N N . VAL A 1 619 ? -53.922 13.750 179.778 1.00 30.00 619 VAL A N 1
ATOM 4691 C CA . VAL A 1 619 ? -52.708 13.778 180.547 1.00 30.00 619 VAL A CA 1
ATOM 4692 C C . VAL A 1 619 ? -52.311 15.200 180.513 1.00 30.00 619 VAL A C 1
ATOM 4693 O O . VAL A 1 619 ? -53.074 16.035 180.144 1.00 30.00 619 VAL A O 1
ATOM 4697 N N . ASP A 1 620 ? -51.095 15.462 180.911 1.00 30.00 620 ASP A N 1
ATOM 4698 C CA . ASP A 1 620 ? -50.593 16.799 180.944 1.00 30.00 620 ASP A CA 1
ATOM 4699 C C . ASP A 1 620 ? -49.106 16.607 180.726 1.00 30.00 620 ASP A C 1
ATOM 4700 O O . ASP A 1 620 ? -48.534 15.635 181.113 1.00 30.00 620 ASP A O 1
ATOM 4705 N N . VAL A 1 621 ? -48.460 17.509 180.067 1.00 30.00 621 VAL A N 1
ATOM 4706 C CA . VAL A 1 621 ? -47.079 17.254 179.771 1.00 30.00 621 VAL A CA 1
ATOM 4707 C C . VAL A 1 621 ? -45.901 18.038 180.153 1.00 30.00 621 VAL A C 1
ATOM 4708 O O . VAL A 1 621 ? -44.798 17.733 179.775 1.00 30.00 621 VAL A O 1
ATOM 4712 N N . GLN A 1 622 ? -46.117 19.055 180.934 1.00 30.00 622 GLN A N 1
ATOM 4713 C CA . GLN A 1 622 ? -45.009 19.590 181.659 1.00 30.00 622 GLN A CA 1
ATOM 4714 C C . GLN A 1 622 ? -44.123 18.806 182.574 1.00 30.00 622 GLN A C 1
ATOM 4715 O O . GLN A 1 622 ? -42.962 18.592 182.327 1.00 30.00 622 GLN A O 1
ATOM 4721 N N . LEU A 1 623 ? -44.729 18.351 183.669 1.00 30.00 623 LEU A N 1
ATOM 4722 C CA . LEU A 1 623 ? -44.050 17.523 184.659 1.00 30.00 623 LEU A CA 1
ATOM 4723 C C . LEU A 1 623 ? -43.457 16.122 184.464 1.00 30.00 623 LEU A C 1
ATOM 4724 O O . LEU A 1 623 ? -42.880 15.549 185.389 1.00 30.00 623 LEU A O 1
ATOM 4729 N N . ALA A 1 624 ? -43.787 15.603 183.290 1.00 30.00 624 ALA A N 1
ATOM 4730 C CA . ALA A 1 624 ? -43.258 14.378 182.803 1.00 30.00 624 ALA A CA 1
ATOM 4731 C C . ALA A 1 624 ? -41.798 14.160 182.620 1.00 30.00 624 ALA A C 1
ATOM 4732 O O . ALA A 1 624 ? -41.352 13.035 182.600 1.00 30.00 624 ALA A O 1
ATOM 4734 N N . ARG A 1 625 ? -41.034 15.213 182.446 1.00 30.00 625 ARG A N 1
ATOM 4735 C CA . ARG A 1 625 ? -39.600 15.088 182.465 1.00 30.00 625 ARG A CA 1
ATOM 4736 C C . ARG A 1 625 ? -39.128 14.727 183.819 1.00 30.00 625 ARG A C 1
ATOM 4737 O O . ARG A 1 625 ? -38.209 14.014 183.960 1.00 30.00 625 ARG A O 1
ATOM 4745 N N . ILE A 1 626 ? -39.783 15.347 184.799 1.00 6.42 626 ILE A N 1
ATOM 4746 C CA . ILE A 1 626 ? -39.371 15.366 186.194 1.00 6.45 626 ILE A CA 1
ATOM 4747 C C . ILE A 1 626 ? -39.510 14.010 186.852 1.00 6.53 626 ILE A C 1
ATOM 4748 O O . ILE A 1 626 ? -40.350 13.198 186.464 1.00 8.71 626 ILE A O 1
ATOM 4753 N N . ARG A 1 627 ? -38.724 13.679 187.864 1.00 6.34 627 ARG A N 1
ATOM 4754 C CA . ARG A 1 627 ? -38.806 12.373 188.578 1.00 6.65 627 ARG A CA 1
ATOM 4755 C C . ARG A 1 627 ? -38.982 12.788 190.013 1.00 6.43 627 ARG A C 1
ATOM 4756 O O . ARG A 1 627 ? -38.496 13.828 190.321 1.00 7.37 627 ARG A O 1
ATOM 4764 N N . SER A 1 628 ? -39.709 12.094 190.873 1.00 6.45 628 SER A N 1
ATOM 4765 C CA . SER A 1 628 ? -39.857 12.534 192.264 1.00 6.88 628 SER A CA 1
ATOM 4766 C C . SER A 1 628 ? -39.717 11.164 192.891 1.00 7.48 628 SER A C 1
ATOM 4767 O O . SER A 1 628 ? -40.101 10.271 192.225 1.00 11.52 628 SER A O 1
ATOM 4770 N N . SER A 1 629 ? -39.117 11.032 194.072 1.00 6.77 629 SER A N 1
ATOM 4771 C CA . SER A 1 629 ? -38.973 9.753 194.777 1.00 6.77 629 SER A CA 1
ATOM 4772 C C . SER A 1 629 ? -38.834 10.139 196.239 1.00 6.68 629 SER A C 1
ATOM 4773 O O . SER A 1 629 ? -38.526 11.300 196.512 1.00 7.61 629 SER A O 1
ATOM 4776 N N . PHE A 1 630 ? -39.062 9.245 197.202 1.00 7.74 630 PHE A N 1
ATOM 4777 C CA . PHE A 1 630 ? -39.046 9.803 198.528 1.00 7.67 630 PHE A CA 1
ATOM 4778 C C . PHE A 1 630 ? -37.794 9.307 199.221 1.00 7.30 630 PHE A C 1
ATOM 4779 O O . PHE A 1 630 ? -37.665 8.151 199.520 1.00 7.82 630 PHE A O 1
ATOM 4787 N N . VAL A 1 631 ? -36.897 10.196 199.547 1.00 30.00 631 VAL A N 1
ATOM 4788 C CA . VAL A 1 631 ? -35.637 9.847 200.040 1.00 30.00 631 VAL A CA 1
ATOM 4789 C C . VAL A 1 631 ? -35.582 10.128 201.478 1.00 30.00 631 VAL A C 1
ATOM 4790 O O . VAL A 1 631 ? -36.324 10.891 202.043 1.00 30.00 631 VAL A O 1
ATOM 4794 N N . ARG A 1 632 ? -34.698 9.366 202.106 1.00 30.00 632 ARG A N 1
ATOM 4795 C CA . ARG A 1 632 ? -34.531 9.295 203.541 1.00 30.00 632 ARG A CA 1
ATOM 4796 C C . ARG A 1 632 ? -34.084 10.568 204.192 1.00 30.00 632 ARG A C 1
ATOM 4797 O O . ARG A 1 632 ? -34.512 10.899 205.273 1.00 30.00 632 ARG A O 1
ATOM 4805 N N . ASP A 1 633 ? -33.165 11.251 203.546 1.00 30.00 633 ASP A N 1
ATOM 4806 C CA . ASP A 1 633 ? -32.602 12.521 203.976 1.00 30.00 633 ASP A CA 1
ATOM 4807 C C . ASP A 1 633 ? -32.074 13.289 202.776 1.00 30.00 633 ASP A C 1
ATOM 4808 O O . ASP A 1 633 ? -31.729 12.696 201.753 1.00 30.00 633 ASP A O 1
ATOM 4813 N N . ILE A 1 634 ? -32.003 14.612 202.880 1.00 30.00 634 ILE A N 1
ATOM 4814 C CA . ILE A 1 634 ? -31.533 15.436 201.764 1.00 30.00 634 ILE A CA 1
ATOM 4815 C C . ILE A 1 634 ? -30.255 16.186 202.126 1.00 30.00 634 ILE A C 1
ATOM 4816 O O . ILE A 1 634 ? -30.177 16.793 203.194 1.00 30.00 634 ILE A O 1
ATOM 4821 N N . GLY A 1 635 ? -29.250 16.145 201.252 1.00 30.00 635 GLY A N 1
ATOM 4822 C CA . GLY A 1 635 ? -27.982 16.770 201.593 1.00 30.00 635 GLY A CA 1
ATOM 4823 C C . GLY A 1 635 ? -26.708 16.015 201.954 1.00 30.00 635 GLY A C 1
ATOM 4824 O O . GLY A 1 635 ? -25.725 16.634 202.320 1.00 30.00 635 GLY A O 1
ATOM 4825 N N . ALA A 1 636 ? -26.777 14.692 201.972 1.00 30.00 636 ALA A N 1
ATOM 4826 C CA . ALA A 1 636 ? -25.594 13.866 202.136 1.00 30.00 636 ALA A CA 1
ATOM 4827 C C . ALA A 1 636 ? -25.723 12.706 201.171 1.00 30.00 636 ALA A C 1
ATOM 4828 O O . ALA A 1 636 ? -25.933 11.569 201.595 1.00 30.00 636 ALA A O 1
ATOM 4830 N N . SER A 1 637 ? -25.693 13.028 199.881 1.00 30.00 637 SER A N 1
ATOM 4831 C CA . SER A 1 637 ? -25.964 12.079 198.807 1.00 30.00 637 SER A CA 1
ATOM 4832 C C . SER A 1 637 ? -24.707 11.919 197.976 1.00 30.00 637 SER A C 1
ATOM 4833 O O . SER A 1 637 ? -24.048 12.903 197.639 1.00 30.00 637 SER A O 1
ATOM 4836 N N . ARG A 1 638 ? -24.357 10.677 197.668 1.00 30.00 638 ARG A N 1
ATOM 4837 C CA . ARG A 1 638 ? -23.029 10.393 197.180 1.00 30.00 638 ARG A CA 1
ATOM 4838 C C . ARG A 1 638 ? -22.695 11.473 196.205 1.00 30.00 638 ARG A C 1
ATOM 4839 O O . ARG A 1 638 ? -21.582 11.978 196.170 1.00 30.00 638 ARG A O 1
ATOM 4847 N N . GLN A 1 639 ? -23.694 11.820 195.406 1.00 30.00 639 GLN A N 1
ATOM 4848 C CA . GLN A 1 639 ? -23.551 12.765 194.316 1.00 30.00 639 GLN A CA 1
ATOM 4849 C C . GLN A 1 639 ? -24.462 13.939 194.505 1.00 30.00 639 GLN A C 1
ATOM 4850 O O . GLN A 1 639 ? -25.569 13.945 194.036 1.00 30.00 639 GLN A O 1
ATOM 4856 N N . MET A 1 640 ? -23.975 14.910 195.257 1.00 30.00 640 MET A N 1
ATOM 4857 C CA . MET A 1 640 ? -24.344 16.320 195.171 1.00 30.00 640 MET A CA 1
ATOM 4858 C C . MET A 1 640 ? -23.182 16.993 194.460 1.00 30.00 640 MET A C 1
ATOM 4859 O O . MET A 1 640 ? -22.113 17.169 195.050 1.00 30.00 640 MET A O 1
ATOM 4864 N N . MET A 1 641 ? -23.390 17.429 193.234 1.00 30.00 641 MET A N 1
ATOM 4865 C CA . MET A 1 641 ? -22.293 17.783 192.368 1.00 30.00 641 MET A CA 1
ATOM 4866 C C . MET A 1 641 ? -21.813 19.166 192.725 1.00 30.00 641 MET A C 1
ATOM 4867 O O . MET A 1 641 ? -21.190 19.817 191.928 1.00 30.00 641 MET A O 1
ATOM 4872 N N . ASP A 1 642 ? -22.199 19.659 193.876 1.00 30.00 642 ASP A N 1
ATOM 4873 C CA . ASP A 1 642 ? -21.620 20.831 194.534 1.00 30.00 642 ASP A CA 1
ATOM 4874 C C . ASP A 1 642 ? -21.822 22.072 193.712 1.00 30.00 642 ASP A C 1
ATOM 4875 O O . ASP A 1 642 ? -20.987 22.944 193.584 1.00 30.00 642 ASP A O 1
ATOM 4880 N N . ALA A 1 643 ? -23.003 22.125 193.156 1.00 30.00 643 ALA A N 1
ATOM 4881 C CA . ALA A 1 643 ? -23.572 23.375 192.666 1.00 30.00 643 ALA A CA 1
ATOM 4882 C C . ALA A 1 643 ? -22.673 24.065 191.642 1.00 30.00 643 ALA A C 1
ATOM 4883 O O . ALA A 1 643 ? -23.127 24.443 190.562 1.00 30.00 643 ALA A O 1
ATOM 4885 N N . SER A 1 644 ? -21.399 24.178 192.012 1.00 30.00 644 SER A N 1
ATOM 4886 C CA . SER A 1 644 ? -20.375 24.949 191.308 1.00 30.00 644 SER A CA 1
ATOM 4887 C C . SER A 1 644 ? -20.069 24.479 189.889 1.00 30.00 644 SER A C 1
ATOM 4888 O O . SER A 1 644 ? -19.800 25.294 189.007 1.00 30.00 644 SER A O 1
ATOM 4891 N N . ALA A 1 645 ? -20.098 23.170 189.671 1.00 30.00 645 ALA A N 1
ATOM 4892 C CA . ALA A 1 645 ? -19.685 22.614 188.390 1.00 30.00 645 ALA A CA 1
ATOM 4893 C C . ALA A 1 645 ? -20.568 23.218 187.311 1.00 30.00 645 ALA A C 1
ATOM 4894 O O . ALA A 1 645 ? -20.101 23.530 186.215 1.00 30.00 645 ALA A O 1
ATOM 4896 N N . LEU A 1 646 ? -21.843 23.393 187.630 1.00 30.00 646 LEU A N 1
ATOM 4897 C CA . LEU A 1 646 ? -22.751 24.115 186.754 1.00 30.00 646 LEU A CA 1
ATOM 4898 C C . LEU A 1 646 ? -22.266 25.556 186.606 1.00 30.00 646 LEU A C 1
ATOM 4899 O O . LEU A 1 646 ? -22.335 26.135 185.523 1.00 30.00 646 LEU A O 1
ATOM 4904 N N . ILE A 1 647 ? -21.717 26.101 187.691 1.00 30.00 647 ILE A N 1
ATOM 4905 C CA . ILE A 1 647 ? -21.027 27.396 187.674 1.00 30.00 647 ILE A CA 1
ATOM 4906 C C . ILE A 1 647 ? -19.712 27.519 186.869 1.00 30.00 647 ILE A C 1
ATOM 4907 O O . ILE A 1 647 ? -19.524 28.510 186.163 1.00 30.00 647 ILE A O 1
ATOM 4912 N N . LYS A 1 648 ? -18.806 26.542 186.972 1.00 30.00 648 LYS A N 1
ATOM 4913 C CA . LYS A 1 648 ? -17.498 26.657 186.298 1.00 30.00 648 LYS A CA 1
ATOM 4914 C C . LYS A 1 648 ? -17.399 25.788 185.048 1.00 30.00 648 LYS A C 1
ATOM 4915 O O . LYS A 1 648 ? -17.146 26.282 183.949 1.00 30.00 648 LYS A O 1
ATOM 4921 N N . HIS A 1 649 ? -17.617 24.492 185.231 1.00 30.00 649 HIS A N 1
ATOM 4922 C CA . HIS A 1 649 ? -18.298 23.651 184.266 1.00 30.00 649 HIS A CA 1
ATOM 4923 C C . HIS A 1 649 ? -17.769 22.252 184.468 1.00 30.00 649 HIS A C 1
ATOM 4924 O O . HIS A 1 649 ? -16.731 22.067 185.105 1.00 30.00 649 HIS A O 1
ATOM 4931 N N . ALA A 1 650 ? -18.380 21.276 183.817 1.00 30.00 650 ALA A N 1
ATOM 4932 C CA . ALA A 1 650 ? -18.442 19.951 184.367 1.00 30.00 650 ALA A CA 1
ATOM 4933 C C . ALA A 1 650 ? -17.036 19.418 184.293 1.00 30.00 650 ALA A C 1
ATOM 4934 O O . ALA A 1 650 ? -16.648 18.685 183.384 1.00 30.00 650 ALA A O 1
ATOM 4936 N N . GLN A 1 651 ? -16.283 19.829 185.310 1.00 14.30 651 GLN A N 1
ATOM 4937 C CA . GLN A 1 651 ? -14.900 19.449 185.481 1.00 14.49 651 GLN A CA 1
ATOM 4938 C C . GLN A 1 651 ? -14.901 17.951 185.630 1.00 17.48 651 GLN A C 1
ATOM 4939 O O . GLN A 1 651 ? -14.030 17.272 185.088 1.00 18.59 651 GLN A O 1
ATOM 4945 N N . ASN A 1 652 ? -15.885 17.414 186.348 1.00 13.87 652 ASN A N 1
ATOM 4946 C CA . ASN A 1 652 ? -15.976 15.962 186.345 1.00 13.53 652 ASN A CA 1
ATOM 4947 C C . ASN A 1 652 ? -17.402 15.439 186.476 1.00 15.37 652 ASN A C 1
ATOM 4948 O O . ASN A 1 652 ? -18.264 16.075 187.082 1.00 15.14 652 ASN A O 1
ATOM 4953 N N . VAL A 1 653 ? -17.626 14.264 185.903 1.00 14.46 653 VAL A N 1
ATOM 4954 C CA . VAL A 1 653 ? -18.891 13.549 186.006 1.00 15.27 653 VAL A CA 1
ATOM 4955 C C . VAL A 1 653 ? -18.646 12.120 186.219 1.00 16.53 653 VAL A C 1
ATOM 4956 O O . VAL A 1 653 ? -17.897 11.548 185.448 1.00 14.63 653 VAL A O 1
ATOM 4960 N N . THR A 1 654 ? -19.198 11.548 187.278 1.00 16.52 654 THR A N 1
ATOM 4961 C CA . THR A 1 654 ? -18.925 10.158 187.561 1.00 16.76 654 THR A CA 1
ATOM 4962 C C . THR A 1 654 ? -20.147 9.328 187.244 1.00 20.76 654 THR A C 1
ATOM 4963 O O . THR A 1 654 ? -21.211 9.504 187.839 1.00 23.63 654 THR A O 1
ATOM 4967 N N . TYR A 1 655 ? -19.979 8.409 186.305 1.00 21.85 655 TYR A N 1
ATOM 4968 C CA . TYR A 1 655 ? -20.995 7.419 186.040 1.00 22.54 655 TYR A CA 1
ATOM 4969 C C . TYR A 1 655 ? -20.382 6.117 186.496 1.00 22.79 655 TYR A C 1
ATOM 4970 O O . TYR A 1 655 ? -19.350 5.688 185.979 1.00 22.13 655 TYR A O 1
ATOM 4979 N N . ASP A 1 656 ? -21.020 5.483 187.467 1.00 20.24 656 ASP A N 1
ATOM 4980 C CA . ASP A 1 656 ? -20.516 4.227 187.981 1.00 19.38 656 ASP A CA 1
ATOM 4981 C C . ASP A 1 656 ? -21.649 3.295 188.120 1.00 18.54 656 ASP A C 1
ATOM 4982 O O . ASP A 1 656 ? -22.404 3.414 189.032 1.00 21.86 656 ASP A O 1
ATOM 4987 N N . TRP A 1 657 ? -21.655 2.305 187.259 1.00 17.13 657 TRP A N 1
ATOM 4988 C CA . TRP A 1 657 ? -22.681 1.317 186.932 1.00 17.20 657 TRP A CA 1
ATOM 4989 C C . TRP A 1 657 ? -22.409 0.041 187.741 1.00 15.84 657 TRP A C 1
ATOM 4990 O O . TRP A 1 657 ? -21.367 -0.590 187.556 1.00 14.77 657 TRP A O 1
ATOM 5001 N N . PRO A 1 658 ? -23.328 -0.345 188.653 1.00 18.90 658 PRO A N 1
ATOM 5002 C CA . PRO A 1 658 ? -23.025 -1.513 189.497 1.00 19.16 658 PRO A CA 1
ATOM 5003 C C . PRO A 1 658 ? -22.984 -2.840 188.728 1.00 17.88 658 PRO A C 1
ATOM 5004 O O . PRO A 1 658 ? -23.285 -2.877 187.533 1.00 20.89 658 PRO A O 1
ATOM 5008 N N . GLN A 1 659 ? -22.622 -3.915 189.429 1.00 30.00 659 GLN A N 1
ATOM 5009 C CA . GLN A 1 659 ? -22.301 -5.205 188.800 1.00 30.00 659 GLN A CA 1
ATOM 5010 C C . GLN A 1 659 ? -23.371 -5.582 187.771 1.00 30.00 659 GLN A C 1
ATOM 5011 O O . GLN A 1 659 ? -23.044 -5.846 186.613 1.00 30.00 659 GLN A O 1
ATOM 5017 N N . ASN A 1 660 ? -24.635 -5.587 188.178 1.00 30.00 660 ASN A N 1
ATOM 5018 C CA . ASN A 1 660 ? -25.695 -6.116 187.315 1.00 30.00 660 ASN A CA 1
ATOM 5019 C C . ASN A 1 660 ? -26.741 -5.314 186.509 1.00 30.00 660 ASN A C 1
ATOM 5020 O O . ASN A 1 660 ? -27.011 -5.668 185.378 1.00 30.00 660 ASN A O 1
ATOM 5025 N N . GLU A 1 661 ? -27.348 -4.287 187.099 1.00 30.00 661 GLU A N 1
ATOM 5026 C CA . GLU A 1 661 ? -28.543 -3.602 186.581 1.00 30.00 661 GLU A CA 1
ATOM 5027 C C . GLU A 1 661 ? -28.319 -2.575 185.498 1.00 30.00 661 GLU A C 1
ATOM 5028 O O . GLU A 1 661 ? -27.183 -2.286 185.190 1.00 30.00 661 GLU A O 1
ATOM 5034 N N . SER A 1 662 ? -29.382 -2.028 184.894 1.00 30.00 662 SER A N 1
ATOM 5035 C CA . SER A 1 662 ? -29.148 -0.929 183.956 1.00 30.00 662 SER A CA 1
ATOM 5036 C C . SER A 1 662 ? -28.467 0.341 184.481 1.00 30.00 662 SER A C 1
ATOM 5037 O O . SER A 1 662 ? -27.648 0.937 183.782 1.00 30.00 662 SER A O 1
ATOM 5040 N N . GLY A 1 663 ? -28.822 0.646 185.721 1.00 30.00 663 GLY A N 1
ATOM 5041 C CA . GLY A 1 663 ? -28.894 1.965 186.281 1.00 30.00 663 GLY A CA 1
ATOM 5042 C C . GLY A 1 663 ? -27.658 2.807 186.427 1.00 30.00 663 GLY A C 1
ATOM 5043 O O . GLY A 1 663 ? -26.568 2.353 186.797 1.00 30.00 663 GLY A O 1
ATOM 5044 N N . CYS A 1 664 ? -27.788 4.089 186.141 1.00 30.00 664 CYS A N 1
ATOM 5045 C CA . CYS A 1 664 ? -26.676 4.973 186.426 1.00 30.00 664 CYS A CA 1
ATOM 5046 C C . CYS A 1 664 ? -27.130 5.966 187.471 1.00 30.00 664 CYS A C 1
ATOM 5047 O O . CYS A 1 664 ? -28.099 6.693 187.250 1.00 30.00 664 CYS A O 1
ATOM 5050 N N . PRO A 1 665 ? -26.402 6.075 188.574 1.00 30.00 665 PRO A N 1
ATOM 5051 C CA . PRO A 1 665 ? -26.739 7.100 189.564 1.00 30.00 665 PRO A CA 1
ATOM 5052 C C . PRO A 1 665 ? -26.122 8.411 189.104 1.00 30.00 665 PRO A C 1
ATOM 5053 O O . PRO A 1 665 ? -25.122 8.863 189.661 1.00 30.00 665 PRO A O 1
ATOM 5057 N N . VAL A 1 666 ? -26.721 9.006 188.075 1.00 30.00 666 VAL A N 1
ATOM 5058 C CA . VAL A 1 666 ? -26.147 10.162 187.427 1.00 30.00 666 VAL A CA 1
ATOM 5059 C C . VAL A 1 666 ? -26.259 11.195 188.464 1.00 30.00 666 VAL A C 1
ATOM 5060 O O . VAL A 1 666 ? -26.999 10.995 189.386 1.00 30.00 666 VAL A O 1
ATOM 5064 N N . GLN A 1 667 ? -25.446 12.212 188.267 1.00 30.00 667 GLN A N 1
ATOM 5065 C CA . GLN A 1 667 ? -25.178 13.263 189.192 1.00 30.00 667 GLN A CA 1
ATOM 5066 C C . GLN A 1 667 ? -26.158 14.410 189.022 1.00 30.00 667 GLN A C 1
ATOM 5067 O O . GLN A 1 667 ? -26.472 14.862 187.912 1.00 30.00 667 GLN A O 1
ATOM 5073 N N . PHE A 1 668 ? -26.558 15.034 190.132 1.00 30.00 668 PHE A N 1
ATOM 5074 C CA . PHE A 1 668 ? -27.397 16.247 190.048 1.00 30.00 668 PHE A CA 1
ATOM 5075 C C . PHE A 1 668 ? -26.909 17.463 190.867 1.00 30.00 668 PHE A C 1
ATOM 5076 O O . PHE A 1 668 ? -26.347 17.293 191.950 1.00 30.00 668 PHE A O 1
ATOM 5084 N N . ILE A 1 669 ? -27.205 18.684 190.456 1.00 30.00 669 ILE A N 1
ATOM 5085 C CA . ILE A 1 669 ? -26.765 19.894 191.148 1.00 30.00 669 ILE A CA 1
ATOM 5086 C C . ILE A 1 669 ? -27.768 20.612 192.103 1.00 30.00 669 ILE A C 1
ATOM 5087 O O . ILE A 1 669 ? -28.552 21.379 191.643 1.00 30.00 669 ILE A O 1
ATOM 5092 N N . ALA A 1 670 ? -27.683 20.490 193.419 1.00 30.00 670 ALA A N 1
ATOM 5093 C CA . ALA A 1 670 ? -28.811 20.793 194.264 1.00 30.00 670 ALA A CA 1
ATOM 5094 C C . ALA A 1 670 ? -29.341 22.061 193.633 1.00 30.00 670 ALA A C 1
ATOM 5095 O O . ALA A 1 670 ? -28.629 23.048 193.447 1.00 30.00 670 ALA A O 1
ATOM 5097 N N . LEU A 1 671 ? -30.535 22.068 193.103 1.00 30.00 671 LEU A N 1
ATOM 5098 C CA . LEU A 1 671 ? -30.780 23.035 192.060 1.00 30.00 671 LEU A CA 1
ATOM 5099 C C . LEU A 1 671 ? -31.455 24.350 192.214 1.00 30.00 671 LEU A C 1
ATOM 5100 O O . LEU A 1 671 ? -31.732 25.031 191.252 1.00 30.00 671 LEU A O 1
ATOM 5105 N N . PRO A 1 672 ? -31.772 24.713 193.435 1.00 30.00 672 PRO A N 1
ATOM 5106 C CA . PRO A 1 672 ? -31.912 26.140 193.710 1.00 30.00 672 PRO A CA 1
ATOM 5107 C C . PRO A 1 672 ? -30.654 26.913 194.062 1.00 30.00 672 PRO A C 1
ATOM 5108 O O . PRO A 1 672 ? -30.517 27.346 195.179 1.00 30.00 672 PRO A O 1
ATOM 5112 N N . VAL A 1 673 ? -29.744 27.082 193.099 1.00 30.00 673 VAL A N 1
ATOM 5113 C CA . VAL A 1 673 ? -28.429 27.691 193.334 1.00 30.00 673 VAL A CA 1
ATOM 5114 C C . VAL A 1 673 ? -28.267 29.028 192.646 1.00 30.00 673 VAL A C 1
ATOM 5115 O O . VAL A 1 673 ? -28.461 29.122 191.446 1.00 30.00 673 VAL A O 1
ATOM 5119 N N . PRO A 1 674 ? -28.001 30.083 193.416 1.00 30.00 674 PRO A N 1
ATOM 5120 C CA . PRO A 1 674 ? -28.140 31.478 192.955 1.00 30.00 674 PRO A CA 1
ATOM 5121 C C . PRO A 1 674 ? -27.129 31.955 191.904 1.00 30.00 674 PRO A C 1
ATOM 5122 O O . PRO A 1 674 ? -26.008 31.448 191.878 1.00 30.00 674 PRO A O 1
ATOM 5126 N N . SER A 1 675 ? -27.517 32.913 191.056 1.00 30.00 675 SER A N 1
ATOM 5127 C CA . SER A 1 675 ? -26.593 33.418 190.062 1.00 30.00 675 SER A CA 1
ATOM 5128 C C . SER A 1 675 ? -27.232 34.505 189.219 1.00 30.00 675 SER A C 1
ATOM 5129 O O . SER A 1 675 ? -28.401 34.788 189.382 1.00 30.00 675 SER A O 1
ATOM 5132 N N . THR A 1 676 ? -26.452 35.265 188.474 1.00 30.00 676 THR A N 1
ATOM 5133 C CA . THR A 1 676 ? -27.020 36.229 187.556 1.00 30.00 676 THR A CA 1
ATOM 5134 C C . THR A 1 676 ? -27.350 35.985 186.083 1.00 30.00 676 THR A C 1
ATOM 5135 O O . THR A 1 676 ? -27.807 36.886 185.411 1.00 30.00 676 THR A O 1
ATOM 5139 N N . ILE A 1 677 ? -27.170 34.774 185.584 1.00 7.03 677 ILE A N 1
ATOM 5140 C CA . ILE A 1 677 ? -27.639 34.462 184.250 1.00 6.77 677 ILE A CA 1
ATOM 5141 C C . ILE A 1 677 ? -27.745 32.977 184.007 1.00 7.40 677 ILE A C 1
ATOM 5142 O O . ILE A 1 677 ? -27.382 32.193 184.854 1.00 8.02 677 ILE A O 1
ATOM 5147 N N . THR A 1 678 ? -28.236 32.582 182.841 1.00 6.83 678 THR A N 1
ATOM 5148 C CA . THR A 1 678 ? -28.341 31.161 182.590 1.00 7.52 678 THR A CA 1
ATOM 5149 C C . THR A 1 678 ? -26.936 30.579 182.585 1.00 7.99 678 THR A C 1
ATOM 5150 O O . THR A 1 678 ? -26.043 31.079 181.902 1.00 8.24 678 THR A O 1
ATOM 5154 N N . HIS A 1 679 ? -26.756 29.508 183.345 1.00 7.24 679 HIS A N 1
ATOM 5155 C CA . HIS A 1 679 ? -25.526 28.739 183.332 1.00 6.93 679 HIS A CA 1
ATOM 5156 C C . HIS A 1 679 ? -25.989 27.344 182.995 1.00 6.84 679 HIS A C 1
ATOM 5157 O O . HIS A 1 679 ? -26.924 26.840 183.616 1.00 10.17 679 HIS A O 1
ATOM 5164 N N . TYR A 1 680 ? -25.373 26.712 182.006 1.00 7.53 680 TYR A N 1
ATOM 5165 C CA . TYR A 1 680 ? -25.929 25.489 181.544 1.00 8.37 680 TYR A CA 1
ATOM 5166 C C . TYR A 1 680 ? -25.507 24.399 182.412 1.00 8.27 680 TYR A C 1
ATOM 5167 O O . TYR A 1 680 ? -24.319 24.267 182.716 1.00 9.44 680 TYR A O 1
ATOM 5176 N N . ALA A 1 681 ? -26.456 23.590 182.887 1.00 30.00 681 ALA A N 1
ATOM 5177 C CA . ALA A 1 681 ? -26.160 22.482 183.802 1.00 30.00 681 ALA A CA 1
ATOM 5178 C C . ALA A 1 681 ? -25.959 21.268 182.963 1.00 30.00 681 ALA A C 1
ATOM 5179 O O . ALA A 1 681 ? -26.517 21.220 181.901 1.00 30.00 681 ALA A O 1
ATOM 5181 N N . THR A 1 682 ? -25.086 20.366 183.416 1.00 30.00 682 THR A N 1
ATOM 5182 C CA . THR A 1 682 ? -25.031 18.969 182.995 1.00 30.00 682 THR A CA 1
ATOM 5183 C C . THR A 1 682 ? -24.378 18.099 184.083 1.00 30.00 682 THR A C 1
ATOM 5184 O O . THR A 1 682 ? -23.419 18.528 184.724 1.00 30.00 682 THR A O 1
ATOM 5188 N N . PRO A 1 683 ? -24.845 16.861 184.242 1.00 30.00 683 PRO A N 1
ATOM 5189 C CA . PRO A 1 683 ? -26.116 16.427 183.608 1.00 30.00 683 PRO A CA 1
ATOM 5190 C C . PRO A 1 683 ? -27.510 16.316 184.330 1.00 30.00 683 PRO A C 1
ATOM 5191 O O . PRO A 1 683 ? -28.408 15.816 183.653 1.00 30.00 683 PRO A O 1
ATOM 5195 N N . ALA A 1 684 ? -27.717 16.728 185.584 1.00 10.50 684 ALA A N 1
ATOM 5196 C CA . ALA A 1 684 ? -29.027 16.583 186.237 1.00 10.17 684 ALA A CA 1
ATOM 5197 C C . ALA A 1 684 ? -29.297 17.691 187.253 1.00 9.54 684 ALA A C 1
ATOM 5198 O O . ALA A 1 684 ? -28.355 18.316 187.741 1.00 10.39 684 ALA A O 1
ATOM 5200 N N . ILE A 1 685 ? -30.510 18.096 187.468 1.00 9.70 685 ILE A N 1
ATOM 5201 C CA . ILE A 1 685 ? -30.671 19.239 188.282 1.00 8.61 685 ILE A CA 1
ATOM 5202 C C . ILE A 1 685 ? -31.560 18.613 189.266 1.00 7.61 685 ILE A C 1
ATOM 5203 O O . ILE A 1 685 ? -32.343 17.837 188.864 1.00 9.84 685 ILE A O 1
ATOM 5208 N N . GLY A 1 686 ? -31.403 18.840 190.549 1.00 8.30 686 GLY A N 1
ATOM 5209 C CA . GLY A 1 686 ? -32.157 18.117 191.543 1.00 8.07 686 GLY A CA 1
ATOM 5210 C C . GLY A 1 686 ? -32.582 19.094 192.574 1.00 7.51 686 GLY A C 1
ATOM 5211 O O . GLY A 1 686 ? -32.049 20.159 192.630 1.00 9.84 686 GLY A O 1
ATOM 5212 N N . THR A 1 687 ? -33.563 18.802 193.377 1.00 8.87 687 THR A N 1
ATOM 5213 C CA . THR A 1 687 ? -33.943 19.773 194.389 1.00 8.48 687 THR A CA 1
ATOM 5214 C C . THR A 1 687 ? -34.319 18.997 195.644 1.00 8.03 687 THR A C 1
ATOM 5215 O O . THR A 1 687 ? -34.958 17.946 195.556 1.00 9.22 687 THR A O 1
ATOM 5219 N N . GLU A 1 688 ? -33.875 19.271 196.866 1.00 9.16 688 GLU A N 1
ATOM 5220 C CA . GLU A 1 688 ? -34.357 18.437 198.022 1.00 9.25 688 GLU A CA 1
ATOM 5221 C C . GLU A 1 688 ? -35.295 19.337 198.709 1.00 9.27 688 GLU A C 1
ATOM 5222 O O . GLU A 1 688 ? -35.000 20.517 198.849 1.00 9.59 688 GLU A O 1
ATOM 5228 N N . ARG A 1 689 ? -36.425 18.800 199.165 1.00 8.62 689 ARG A N 1
ATOM 5229 C CA . ARG A 1 689 ? -37.426 19.577 199.899 1.00 9.14 689 ARG A CA 1
ATOM 5230 C C . ARG A 1 689 ? -37.910 18.840 201.152 1.00 10.04 689 ARG A C 1
ATOM 5231 O O . ARG A 1 689 ? -37.903 17.612 201.194 1.00 10.25 689 ARG A O 1
ATOM 5239 N N . TRP A 1 690 ? -38.161 19.492 202.260 1.00 9.50 690 TRP A N 1
ATOM 5240 C CA . TRP A 1 690 ? -38.739 18.794 203.401 1.00 10.07 690 TRP A CA 1
ATOM 5241 C C . TRP A 1 690 ? -40.179 19.361 203.653 1.00 10.49 690 TRP A C 1
ATOM 5242 O O . TRP A 1 690 ? -40.335 20.565 203.842 1.00 11.71 690 TRP A O 1
ATOM 5253 N N . PHE A 1 691 ? -41.166 18.470 203.783 1.00 30.00 691 PHE A N 1
ATOM 5254 C CA . PHE A 1 691 ? -42.536 18.840 204.176 1.00 30.00 691 PHE A CA 1
ATOM 5255 C C . PHE A 1 691 ? -42.883 18.307 205.578 1.00 30.00 691 PHE A C 1
ATOM 5256 O O . PHE A 1 691 ? -42.648 17.136 205.869 1.00 30.00 691 PHE A O 1
ATOM 5264 N N . ALA A 1 692 ? -43.431 19.173 206.436 1.00 12.94 692 ALA A N 1
ATOM 5265 C CA . ALA A 1 692 ? -43.850 18.814 207.803 1.00 14.72 692 ALA A CA 1
ATOM 5266 C C . ALA A 1 692 ? -45.386 18.931 207.911 1.00 11.67 692 ALA A C 1
ATOM 5267 O O . ALA A 1 692 ? -45.958 19.922 207.466 1.00 12.37 692 ALA A O 1
ATOM 5269 N N . THR A 1 693 ? -46.046 17.920 208.482 1.00 12.71 693 THR A N 1
ATOM 5270 C CA . THR A 1 693 ? -47.520 17.869 208.554 1.00 12.15 693 THR A CA 1
ATOM 5271 C C . THR A 1 693 ? -48.048 17.848 210.009 1.00 12.54 693 THR A C 1
ATOM 5272 O O . THR A 1 693 ? -47.434 17.241 210.887 1.00 14.28 693 THR A O 1
ATOM 5276 N N . THR A 1 694 ? -49.174 18.519 210.268 1.00 10.39 694 THR A N 1
ATOM 5277 C CA . THR A 1 694 ? -49.637 18.734 211.636 1.00 9.95 694 THR A CA 1
ATOM 5278 C C . THR A 1 694 ? -49.544 17.449 212.454 1.00 8.96 694 THR A C 1
ATOM 5279 O O . THR A 1 694 ? -49.793 16.355 211.945 1.00 10.26 694 THR A O 1
ATOM 5283 N N . ARG A 1 695 ? -49.205 17.505 213.730 1.00 30.00 695 ARG A N 1
ATOM 5284 C CA . ARG A 1 695 ? -48.957 16.277 214.509 1.00 30.00 695 ARG A CA 1
ATOM 5285 C C . ARG A 1 695 ? -50.176 15.411 214.887 1.00 30.00 695 ARG A C 1
ATOM 5286 O O . ARG A 1 695 ? -51.272 15.917 214.950 1.00 30.00 695 ARG A O 1
ATOM 5294 N N . LEU A 1 696 ? -49.972 14.114 215.087 1.00 30.00 696 LEU A N 1
ATOM 5295 C CA . LEU A 1 696 ? -51.054 13.225 215.506 1.00 30.00 696 LEU A CA 1
ATOM 5296 C C . LEU A 1 696 ? -51.398 13.349 216.994 1.00 30.00 696 LEU A C 1
ATOM 5297 O O . LEU A 1 696 ? -50.514 13.567 217.822 1.00 30.00 696 LEU A O 1
ATOM 5302 N N . ASN A 1 697 ? -52.661 13.130 217.298 1.00 30.00 697 ASN A N 1
ATOM 5303 C CA . ASN A 1 697 ? -53.146 13.186 218.642 1.00 30.00 697 ASN A CA 1
ATOM 5304 C C . ASN A 1 697 ? -52.452 11.976 219.125 1.00 30.00 697 ASN A C 1
ATOM 5305 O O . ASN A 1 697 ? -51.661 11.420 218.393 1.00 30.00 697 ASN A O 1
ATOM 5310 N N . ALA A 1 698 ? -52.648 11.608 220.374 1.00 30.00 698 ALA A N 1
ATOM 5311 C CA . ALA A 1 698 ? -51.862 10.536 220.941 1.00 30.00 698 ALA A CA 1
ATOM 5312 C C . ALA A 1 698 ? -52.055 9.266 220.142 1.00 30.00 698 ALA A C 1
ATOM 5313 O O . ALA A 1 698 ? -51.094 8.546 219.923 1.00 30.00 698 ALA A O 1
ATOM 5315 N N . ALA A 1 699 ? -53.272 8.988 219.684 1.00 30.00 699 ALA A N 1
ATOM 5316 C CA . ALA A 1 699 ? -53.519 7.720 219.002 1.00 30.00 699 ALA A CA 1
ATOM 5317 C C . ALA A 1 699 ? -53.180 7.749 217.514 1.00 30.00 699 ALA A C 1
ATOM 5318 O O . ALA A 1 699 ? -52.146 7.249 217.094 1.00 30.00 699 ALA A O 1
ATOM 5320 N N . GLY A 1 700 ? -54.041 8.335 216.708 1.00 8.44 700 GLY A N 1
ATOM 5321 C CA . GLY A 1 700 ? -53.667 8.681 215.357 1.00 8.36 700 GLY A CA 1
ATOM 5322 C C . GLY A 1 700 ? -54.593 9.719 214.781 1.00 8.19 700 GLY A C 1
ATOM 5323 O O . GLY A 1 700 ? -55.345 9.417 213.891 1.00 9.76 700 GLY A O 1
ATOM 5324 N N . SER A 1 701 ? -54.564 10.936 215.257 1.00 8.66 701 SER A N 1
ATOM 5325 C CA . SER A 1 701 ? -55.496 11.883 214.703 1.00 9.88 701 SER A CA 1
ATOM 5326 C C . SER A 1 701 ? -54.738 12.881 213.845 1.00 8.83 701 SER A C 1
ATOM 5327 O O . SER A 1 701 ? -53.666 13.357 214.218 1.00 9.21 701 SER A O 1
ATOM 5330 N N . LYS A 1 702 ? -55.262 13.048 212.641 1.00 9.81 702 LYS A N 1
ATOM 5331 C CA . LYS A 1 702 ? -55.257 14.261 211.871 1.00 9.56 702 LYS A CA 1
ATOM 5332 C C . LYS A 1 702 ? -56.710 14.406 211.445 1.00 11.04 702 LYS A C 1
ATOM 5333 O O . LYS A 1 702 ? -57.291 13.462 210.910 1.00 14.00 702 LYS A O 1
ATOM 5339 N N . VAL A 1 703 ? -57.267 15.596 211.650 1.00 12.23 703 VAL A N 1
ATOM 5340 C CA . VAL A 1 703 ? -58.465 16.026 210.949 1.00 15.97 703 VAL A CA 1
ATOM 5341 C C . VAL A 1 703 ? -58.123 16.399 209.509 1.00 15.67 703 VAL A C 1
ATOM 5342 O O . VAL A 1 703 ? -57.157 17.124 209.272 1.00 15.31 703 VAL A O 1
ATOM 5346 N N . ILE A 1 704 ? -58.896 15.906 208.547 1.00 30.00 704 ILE A N 1
ATOM 5347 C CA . ILE A 1 704 ? -58.564 16.125 207.141 1.00 30.00 704 ILE A CA 1
ATOM 5348 C C . ILE A 1 704 ? -58.174 17.542 206.717 1.00 30.00 704 ILE A C 1
ATOM 5349 O O . ILE A 1 704 ? -57.198 17.731 205.991 1.00 30.00 704 ILE A O 1
ATOM 5354 N N . SER A 1 705 ? -58.934 18.533 207.171 1.00 30.00 705 SER A N 1
ATOM 5355 C CA . SER A 1 705 ? -58.652 19.932 206.850 1.00 30.00 705 SER A CA 1
ATOM 5356 C C . SER A 1 705 ? -57.323 20.412 207.431 1.00 30.00 705 SER A C 1
ATOM 5357 O O . SER A 1 705 ? -56.575 21.150 206.789 1.00 30.00 705 SER A O 1
ATOM 5360 N N . GLU A 1 706 ? -57.023 19.979 208.641 1.00 30.00 706 GLU A N 1
ATOM 5361 C CA . GLU A 1 706 ? -55.905 20.545 209.356 1.00 30.00 706 GLU A CA 1
ATOM 5362 C C . GLU A 1 706 ? -54.684 20.292 208.504 1.00 30.00 706 GLU A C 1
ATOM 5363 O O . GLU A 1 706 ? -53.697 21.025 208.575 1.00 30.00 706 GLU A O 1
ATOM 5369 N N . ILE A 1 707 ? -54.746 19.230 207.711 1.00 2.00 707 ILE A N 1
ATOM 5370 C CA . ILE A 1 707 ? -53.555 18.698 207.113 1.00 2.00 707 ILE A CA 1
ATOM 5371 C C . ILE A 1 707 ? -53.028 19.815 206.272 1.00 2.00 707 ILE A C 1
ATOM 5372 O O . ILE A 1 707 ? -53.634 20.207 205.303 1.00 2.00 707 ILE A O 1
ATOM 5377 N N . ARG A 1 708 ? -51.913 20.412 206.677 1.00 21.21 708 ARG A N 1
ATOM 5378 C CA . ARG A 1 708 ? -51.279 21.499 205.922 1.00 21.97 708 ARG A CA 1
ATOM 5379 C C . ARG A 1 708 ? -49.764 21.360 205.776 1.00 19.16 708 ARG A C 1
ATOM 5380 O O . ARG A 1 708 ? -49.081 21.224 206.750 1.00 23.42 708 ARG A O 1
ATOM 5388 N N . TRP A 1 709 ? -49.252 21.402 204.558 1.00 18.05 709 TRP A N 1
ATOM 5389 C CA . TRP A 1 709 ? -47.871 21.065 204.285 1.00 17.42 709 TRP A CA 1
ATOM 5390 C C . TRP A 1 709 ? -47.016 22.274 204.043 1.00 17.20 709 TRP A C 1
ATOM 5391 O O . TRP A 1 709 ? -47.379 23.103 203.257 1.00 23.51 709 TRP A O 1
ATOM 5402 N N . THR A 1 710 ? -45.906 22.337 204.779 1.00 16.06 710 THR A N 1
ATOM 5403 C CA . THR A 1 710 ? -44.938 23.407 204.638 1.00 16.76 710 THR A CA 1
ATOM 5404 C C . THR A 1 710 ? -43.643 22.940 203.981 1.00 15.99 710 THR A C 1
ATOM 5405 O O . THR A 1 710 ? -42.803 22.265 204.577 1.00 17.05 710 THR A O 1
ATOM 5409 N N . ASN A 1 711 ? -43.531 23.342 202.729 1.00 15.38 711 ASN A N 1
ATOM 5410 C CA . ASN A 1 711 ? -42.358 23.521 201.965 1.00 14.09 711 ASN A CA 1
ATOM 5411 C C . ASN A 1 711 ? -41.479 24.532 202.667 1.00 17.72 711 ASN A C 1
ATOM 5412 O O . ASN A 1 711 ? -41.889 25.493 203.319 1.00 19.97 711 ASN A O 1
ATOM 5417 N N . GLY A 1 712 ? -40.230 24.056 202.626 1.00 14.01 712 GLY A N 1
ATOM 5418 C CA . GLY A 1 712 ? -38.988 24.568 203.171 1.00 13.92 712 GLY A CA 1
ATOM 5419 C C . GLY A 1 712 ? -37.956 23.762 202.373 1.00 12.99 712 GLY A C 1
ATOM 5420 O O . GLY A 1 712 ? -38.341 22.849 201.642 1.00 14.16 712 GLY A O 1
ATOM 5421 N N . LEU A 1 713 ? -36.670 24.087 202.481 1.00 13.56 713 LEU A N 1
ATOM 5422 C CA . LEU A 1 713 ? -35.650 23.541 201.615 1.00 14.05 713 LEU A CA 1
ATOM 5423 C C . LEU A 1 713 ? -34.533 23.125 202.464 1.00 13.03 713 LEU A C 1
ATOM 5424 O O . LEU A 1 713 ? -34.641 23.112 203.651 1.00 15.06 713 LEU A O 1
ATOM 5429 N N . ASN A 1 714 ? -33.448 22.699 201.888 1.00 30.00 714 ASN A N 1
ATOM 5430 C CA . ASN A 1 714 ? -32.552 22.001 202.759 1.00 30.00 714 ASN A CA 1
ATOM 5431 C C . ASN A 1 714 ? -31.675 22.951 203.600 1.00 30.00 714 ASN A C 1
ATOM 5432 O O . ASN A 1 714 ? -30.794 22.505 204.340 1.00 30.00 714 ASN A O 1
ATOM 5437 N N . SER A 1 715 ? -31.951 24.241 203.491 1.00 30.00 715 SER A N 1
ATOM 5438 C CA . SER A 1 715 ? -31.243 25.255 204.227 1.00 30.00 715 SER A CA 1
ATOM 5439 C C . SER A 1 715 ? -32.097 26.005 205.245 1.00 30.00 715 SER A C 1
ATOM 5440 O O . SER A 1 715 ? -31.662 27.004 205.775 1.00 30.00 715 SER A O 1
ATOM 5443 N N . ASP A 1 716 ? -33.293 25.470 205.513 1.00 30.00 716 ASP A N 1
ATOM 5444 C CA . ASP A 1 716 ? -34.278 26.025 206.465 1.00 30.00 716 ASP A CA 1
ATOM 5445 C C . ASP A 1 716 ? -34.560 25.095 207.613 1.00 30.00 716 ASP A C 1
ATOM 5446 O O . ASP A 1 716 ? -34.591 23.907 207.382 1.00 30.00 716 ASP A O 1
ATOM 5451 N N . ASP A 1 717 ? -34.732 25.637 208.803 1.00 30.00 717 ASP A N 1
ATOM 5452 C CA . ASP A 1 717 ? -34.726 24.837 210.004 1.00 30.00 717 ASP A CA 1
ATOM 5453 C C . ASP A 1 717 ? -35.978 24.049 210.292 1.00 30.00 717 ASP A C 1
ATOM 5454 O O . ASP A 1 717 ? -37.083 24.547 210.238 1.00 30.00 717 ASP A O 1
ATOM 5459 N N . ARG A 1 718 ? -35.798 22.782 210.691 1.00 30.00 718 ARG A N 1
ATOM 5460 C CA . ARG A 1 718 ? -36.932 21.855 210.924 1.00 30.00 718 ARG A CA 1
ATOM 5461 C C . ARG A 1 718 ? -37.339 21.295 212.331 1.00 30.00 718 ARG A C 1
ATOM 5462 O O . ARG A 1 718 ? -38.265 20.487 212.394 1.00 30.00 718 ARG A O 1
ATOM 5470 N N . ALA A 1 719 ? -36.735 21.779 213.416 1.00 30.00 719 ALA A N 1
ATOM 5471 C CA . ALA A 1 719 ? -37.025 21.229 214.747 1.00 30.00 719 ALA A CA 1
ATOM 5472 C C . ALA A 1 719 ? -38.494 21.383 215.162 1.00 30.00 719 ALA A C 1
ATOM 5473 O O . ALA A 1 719 ? -39.099 20.442 215.677 1.00 30.00 719 ALA A O 1
ATOM 5475 N N . GLY A 1 720 ? -39.068 22.556 214.915 1.00 30.00 720 GLY A N 1
ATOM 5476 C CA . GLY A 1 720 ? -40.508 22.738 214.902 1.00 30.00 720 GLY A CA 1
ATOM 5477 C C . GLY A 1 720 ? -41.629 21.933 214.289 1.00 30.00 720 GLY A C 1
ATOM 5478 O O . GLY A 1 720 ? -42.534 21.457 214.958 1.00 30.00 720 GLY A O 1
ATOM 5479 N N . VAL A 1 721 ? -41.512 21.733 213.012 1.00 30.00 721 VAL A N 1
ATOM 5480 C CA . VAL A 1 721 ? -42.487 21.310 212.062 1.00 30.00 721 VAL A CA 1
ATOM 5481 C C . VAL A 1 721 ? -42.169 19.878 211.795 1.00 30.00 721 VAL A C 1
ATOM 5482 O O . VAL A 1 721 ? -41.033 19.520 211.580 1.00 30.00 721 VAL A O 1
ATOM 5486 N N . HIS A 1 722 ? -43.175 19.048 211.953 1.00 30.00 722 HIS A N 1
ATOM 5487 C CA . HIS A 1 722 ? -43.005 17.625 211.920 1.00 30.00 722 HIS A CA 1
ATOM 5488 C C . HIS A 1 722 ? -42.613 17.395 210.513 1.00 30.00 722 HIS A C 1
ATOM 5489 O O . HIS A 1 722 ? -42.899 18.225 209.666 1.00 30.00 722 HIS A O 1
ATOM 5496 N N . VAL A 1 723 ? -41.940 16.297 210.246 1.00 30.00 723 VAL A N 1
ATOM 5497 C CA . VAL A 1 723 ? -41.614 15.977 208.886 1.00 30.00 723 VAL A CA 1
ATOM 5498 C C . VAL A 1 723 ? -42.142 14.596 208.663 1.00 30.00 723 VAL A C 1
ATOM 5499 O O . VAL A 1 723 ? -42.506 13.942 209.597 1.00 30.00 723 VAL A O 1
ATOM 5503 N N . PHE A 1 724 ? -42.303 14.186 207.429 1.00 30.00 724 PHE A N 1
ATOM 5504 C CA . PHE A 1 724 ? -42.662 12.793 207.146 1.00 30.00 724 PHE A CA 1
ATOM 5505 C C . PHE A 1 724 ? -41.737 12.144 206.117 1.00 30.00 724 PHE A C 1
ATOM 5506 O O . PHE A 1 724 ? -41.413 10.961 206.227 1.00 30.00 724 PHE A O 1
ATOM 5514 N N . ALA A 1 725 ? -41.317 12.923 205.124 1.00 8.63 725 ALA A N 1
ATOM 5515 C CA . ALA A 1 725 ? -40.430 12.439 204.071 1.00 8.53 725 ALA A CA 1
ATOM 5516 C C . ALA A 1 725 ? -39.804 13.620 203.347 1.00 7.75 725 ALA A C 1
ATOM 5517 O O . ALA A 1 725 ? -40.282 14.750 203.456 1.00 8.23 725 ALA A O 1
ATOM 5519 N N . TYR A 1 726 ? -38.735 13.348 202.606 1.00 8.15 726 TYR A N 1
ATOM 5520 C CA . TYR A 1 726 ? -38.013 14.386 201.885 1.00 8.22 726 TYR A CA 1
ATOM 5521 C C . TYR A 1 726 ? -38.149 14.152 200.381 1.00 8.73 726 TYR A C 1
ATOM 5522 O O . TYR A 1 726 ? -37.849 13.065 199.886 1.00 10.36 726 TYR A O 1
ATOM 5531 N N . GLY A 1 727 ? -38.571 15.177 199.651 1.00 7.73 727 GLY A N 1
ATOM 5532 C CA . GLY A 1 727 ? -38.779 15.024 198.225 1.00 7.59 727 GLY A CA 1
ATOM 5533 C C . GLY A 1 727 ? -37.609 15.518 197.399 1.00 7.05 727 GLY A C 1
ATOM 5534 O O . GLY A 1 727 ? -37.202 16.675 197.497 1.00 7.39 727 GLY A O 1
ATOM 5535 N N . ARG A 1 728 ? -37.084 14.634 196.556 1.00 7.10 728 ARG A N 1
ATOM 5536 C CA . ARG A 1 728 ? -36.055 15.009 195.598 1.00 6.77 728 ARG A CA 1
ATOM 5537 C C . ARG A 1 728 ? -36.548 14.775 194.172 1.00 6.19 728 ARG A C 1
ATOM 5538 O O . ARG A 1 728 ? -37.001 13.681 193.833 1.00 7.13 728 ARG A O 1
ATOM 5546 N N . SER A 1 729 ? -36.511 15.785 193.305 1.00 6.26 729 SER A N 1
ATOM 5547 C CA . SER A 1 729 ? -36.936 15.621 191.910 1.00 6.57 729 SER A CA 1
ATOM 5548 C C . SER A 1 729 ? -35.808 15.954 191.007 1.00 6.14 729 SER A C 1
ATOM 5549 O O . SER A 1 729 ? -35.414 17.063 191.019 1.00 7.31 729 SER A O 1
ATOM 5552 N N . THR A 1 730 ? -35.312 15.034 190.192 1.00 6.30 730 THR A N 1
ATOM 5553 C CA . THR A 1 730 ? -34.139 15.283 189.351 1.00 6.26 730 THR A CA 1
ATOM 5554 C C . THR A 1 730 ? -34.615 15.149 187.924 1.00 6.14 730 THR A C 1
ATOM 5555 O O . THR A 1 730 ? -35.251 14.179 187.622 1.00 6.40 730 THR A O 1
ATOM 5559 N N . ILE A 1 731 ? -34.298 16.115 187.066 1.00 6.27 731 ILE A N 1
ATOM 5560 C CA . ILE A 1 731 ? -34.687 16.215 185.661 1.00 6.37 731 ILE A CA 1
ATOM 5561 C C . ILE A 1 731 ? -33.447 15.862 184.825 1.00 6.02 731 ILE A C 1
ATOM 5562 O O . ILE A 1 731 ? -32.398 16.281 185.154 1.00 6.68 731 ILE A O 1
ATOM 5567 N N . VAL A 1 732 ? -33.519 15.121 183.733 1.00 6.01 732 VAL A N 1
ATOM 5568 C CA . VAL A 1 732 ? -32.279 14.752 183.012 1.00 6.56 732 VAL A CA 1
ATOM 5569 C C . VAL A 1 732 ? -32.386 14.675 181.474 1.00 6.53 732 VAL A C 1
ATOM 5570 O O . VAL A 1 732 ? -33.460 14.406 180.937 1.00 7.01 732 VAL A O 1
ATOM 5574 N N . SER A 1 733 ? -31.272 14.926 180.774 1.00 6.71 733 SER A N 1
ATOM 5575 C CA . SER A 1 733 ? -31.282 15.062 179.303 1.00 7.32 733 SER A CA 1
ATOM 5576 C C . SER A 1 733 ? -30.836 13.904 178.367 1.00 7.67 733 SER A C 1
ATOM 5577 O O . SER A 1 733 ? -31.564 13.577 177.429 1.00 8.59 733 SER A O 1
ATOM 5580 N N . SER A 1 734 ? -29.671 13.290 178.593 1.00 30.00 734 SER A N 1
ATOM 5581 C CA . SER A 1 734 ? -29.205 12.255 177.709 1.00 30.00 734 SER A CA 1
ATOM 5582 C C . SER A 1 734 ? -29.436 11.084 178.608 1.00 30.00 734 SER A C 1
ATOM 5583 O O . SER A 1 734 ? -28.856 11.025 179.705 1.00 30.00 734 SER A O 1
ATOM 5586 N N . PRO A 1 735 ? -30.332 10.126 178.117 1.00 30.00 735 PRO A N 1
ATOM 5587 C CA . PRO A 1 735 ? -30.715 9.158 179.146 1.00 30.00 735 PRO A CA 1
ATOM 5588 C C . PRO A 1 735 ? -29.666 8.076 179.250 1.00 30.00 735 PRO A C 1
ATOM 5589 O O . PRO A 1 735 ? -29.941 6.926 178.900 1.00 30.00 735 PRO A O 1
ATOM 5593 N N . LEU A 1 736 ? -28.475 8.407 179.746 1.00 30.00 736 LEU A N 1
ATOM 5594 C CA . LEU A 1 736 ? -27.587 7.283 180.011 1.00 30.00 736 LEU A CA 1
ATOM 5595 C C . LEU A 1 736 ? -27.869 6.824 181.438 1.00 30.00 736 LEU A C 1
ATOM 5596 O O . LEU A 1 736 ? -28.401 7.593 182.239 1.00 30.00 736 LEU A O 1
ATOM 5601 N N . GLY A 1 737 ? -27.698 5.541 181.724 1.00 30.00 737 GLY A N 1
ATOM 5602 C CA . GLY A 1 737 ? -27.757 5.089 183.101 1.00 30.00 737 GLY A CA 1
ATOM 5603 C C . GLY A 1 737 ? -28.997 5.581 183.832 1.00 30.00 737 GLY A C 1
ATOM 5604 O O . GLY A 1 737 ? -28.902 5.991 184.989 1.00 30.00 737 GLY A O 1
ATOM 5605 N N . CYS A 1 738 ? -30.077 5.714 183.073 1.00 30.00 738 CYS A N 1
ATOM 5606 C CA . CYS A 1 738 ? -31.381 6.079 183.584 1.00 30.00 738 CYS A CA 1
ATOM 5607 C C . CYS A 1 738 ? -32.209 4.901 183.151 1.00 30.00 738 CYS A C 1
ATOM 5608 O O . CYS A 1 738 ? -32.175 4.508 181.985 1.00 30.00 738 CYS A O 1
ATOM 5611 N N . ALA A 1 739 ? -32.933 4.309 184.084 1.00 30.00 739 ALA A N 1
ATOM 5612 C CA . ALA A 1 739 ? -33.461 2.996 183.838 1.00 30.00 739 ALA A CA 1
ATOM 5613 C C . ALA A 1 739 ? -34.127 2.930 182.489 1.00 30.00 739 ALA A C 1
ATOM 5614 O O . ALA A 1 739 ? -34.024 1.926 181.843 1.00 30.00 739 ALA A O 1
ATOM 5616 N N . GLU A 1 740 ? -34.730 4.036 182.088 1.00 30.00 740 GLU A N 1
ATOM 5617 C CA . GLU A 1 740 ? -35.500 4.074 180.878 1.00 30.00 740 GLU A CA 1
ATOM 5618 C C . GLU A 1 740 ? -34.579 3.713 179.738 1.00 30.00 740 GLU A C 1
ATOM 5619 O O . GLU A 1 740 ? -35.006 3.060 178.787 1.00 30.00 740 GLU A O 1
ATOM 5625 N N . ALA A 1 741 ? -33.322 4.148 179.793 1.00 30.00 741 ALA A N 1
ATOM 5626 C CA . ALA A 1 741 ? -32.565 4.019 178.597 1.00 30.00 741 ALA A CA 1
ATOM 5627 C C . ALA A 1 741 ? -32.904 2.608 178.209 1.00 30.00 741 ALA A C 1
ATOM 5628 O O . ALA A 1 741 ? -33.270 2.383 177.064 1.00 30.00 741 ALA A O 1
ATOM 5630 N N . MET A 1 742 ? -32.907 1.686 179.161 1.00 2.00 742 MET A N 1
ATOM 5631 C CA . MET A 1 742 ? -33.194 0.295 178.845 1.00 2.00 742 MET A CA 1
ATOM 5632 C C . MET A 1 742 ? -34.590 0.151 178.241 1.00 2.00 742 MET A C 1
ATOM 5633 O O . MET A 1 742 ? -34.793 -0.639 177.319 1.00 2.00 742 MET A O 1
ATOM 5638 N N . ALA A 1 743 ? -35.551 0.908 178.763 1.00 2.00 743 ALA A N 1
ATOM 5639 C CA . ALA A 1 743 ? -36.898 0.811 178.308 1.00 2.00 743 ALA A CA 1
ATOM 5640 C C . ALA A 1 743 ? -36.905 1.314 176.909 1.00 2.00 743 ALA A C 1
ATOM 5641 O O . ALA A 1 743 ? -37.683 0.866 176.137 1.00 2.00 743 ALA A O 1
ATOM 5643 N N . ALA A 1 744 ? -36.115 2.320 176.601 1.00 2.00 744 ALA A N 1
ATOM 5644 C CA . ALA A 1 744 ? -36.091 2.858 175.250 1.00 2.00 744 ALA A CA 1
ATOM 5645 C C . ALA A 1 744 ? -35.543 1.902 174.245 1.00 2.00 744 ALA A C 1
ATOM 5646 O O . ALA A 1 744 ? -35.987 1.887 173.126 1.00 2.00 744 ALA A O 1
ATOM 5648 N N . MET A 1 745 ? -34.484 1.185 174.626 1.00 2.00 745 MET A N 1
ATOM 5649 C CA . MET A 1 745 ? -33.820 0.183 173.776 1.00 2.00 745 MET A CA 1
ATOM 5650 C C . MET A 1 745 ? -34.569 -1.116 173.423 1.00 2.00 745 MET A C 1
ATOM 5651 O O . MET A 1 745 ? -34.528 -1.569 172.279 1.00 2.00 745 MET A O 1
ATOM 5656 N N . VAL A 1 746 ? -35.145 -1.687 174.441 1.00 2.00 746 VAL A N 1
ATOM 5657 C CA . VAL A 1 746 ? -35.881 -2.886 174.330 1.00 2.00 746 VAL A CA 1
ATOM 5658 C C . VAL A 1 746 ? -37.101 -2.730 173.464 1.00 2.00 746 VAL A C 1
ATOM 5659 O O . VAL A 1 746 ? -37.448 -3.626 172.747 1.00 2.00 746 VAL A O 1
ATOM 5663 N N . ILE A 1 747 ? -37.731 -1.570 173.498 1.00 2.00 747 ILE A N 1
ATOM 5664 C CA . ILE A 1 747 ? -38.997 -1.335 172.834 1.00 2.00 747 ILE A CA 1
ATOM 5665 C C . ILE A 1 747 ? -39.122 -0.475 171.579 1.00 2.00 747 ILE A C 1
ATOM 5666 O O . ILE A 1 747 ? -39.990 -0.677 170.770 1.00 2.00 747 ILE A O 1
ATOM 5671 N N . ALA A 1 748 ? -38.260 0.506 171.442 1.00 30.00 748 ALA A N 1
ATOM 5672 C CA . ALA A 1 748 ? -38.294 1.381 170.288 1.00 30.00 748 ALA A CA 1
ATOM 5673 C C . ALA A 1 748 ? -37.090 0.930 169.567 1.00 30.00 748 ALA A C 1
ATOM 5674 O O . ALA A 1 748 ? -37.039 0.933 168.375 1.00 30.00 748 ALA A O 1
ATOM 5676 N N . GLY A 1 749 ? -36.076 0.588 170.314 1.00 30.00 749 GLY A N 1
ATOM 5677 C CA . GLY A 1 749 ? -34.731 0.549 169.803 1.00 30.00 749 GLY A CA 1
ATOM 5678 C C . GLY A 1 749 ? -34.514 -0.474 168.747 1.00 30.00 749 GLY A C 1
ATOM 5679 O O . GLY A 1 749 ? -35.268 -1.409 168.619 1.00 30.00 749 GLY A O 1
ATOM 5680 N N . GLU A 1 750 ? -33.504 -0.245 167.924 1.00 30.00 750 GLU A N 1
ATOM 5681 C CA . GLU A 1 750 ? -33.213 -1.122 166.793 1.00 30.00 750 GLU A CA 1
ATOM 5682 C C . GLU A 1 750 ? -32.663 -2.506 167.162 1.00 30.00 750 GLU A C 1
ATOM 5683 O O . GLU A 1 750 ? -31.993 -2.644 168.166 1.00 30.00 750 GLU A O 1
ATOM 5689 N N . HIS A 1 751 ? -32.965 -3.535 166.381 1.00 30.00 751 HIS A N 1
ATOM 5690 C CA . HIS A 1 751 ? -32.633 -4.885 166.800 1.00 30.00 751 HIS A CA 1
ATOM 5691 C C . HIS A 1 751 ? -32.248 -5.846 165.729 1.00 30.00 751 HIS A C 1
ATOM 5692 O O . HIS A 1 751 ? -32.762 -5.800 164.640 1.00 30.00 751 HIS A O 1
ATOM 5699 N N . LYS A 1 752 ? -31.351 -6.759 166.046 1.00 30.00 752 LYS A N 1
ATOM 5700 C CA . LYS A 1 752 ? -31.096 -7.906 165.197 1.00 30.00 752 LYS A CA 1
ATOM 5701 C C . LYS A 1 752 ? -30.508 -7.492 163.857 1.00 30.00 752 LYS A C 1
ATOM 5702 O O . LYS A 1 752 ? -30.909 -8.017 162.850 1.00 30.00 752 LYS A O 1
ATOM 5708 N N . VAL A 1 753 ? -29.518 -6.616 163.838 1.00 30.00 753 VAL A N 1
ATOM 5709 C CA . VAL A 1 753 ? -28.675 -6.408 162.678 1.00 30.00 753 VAL A CA 1
ATOM 5710 C C . VAL A 1 753 ? -27.344 -5.927 163.196 1.00 30.00 753 VAL A C 1
ATOM 5711 O O . VAL A 1 753 ? -27.320 -5.048 164.013 1.00 30.00 753 VAL A O 1
ATOM 5715 N N . VAL A 1 754 ? -26.237 -6.548 162.809 1.00 30.00 754 VAL A N 1
ATOM 5716 C CA . VAL A 1 754 ? -24.951 -6.192 163.392 1.00 30.00 754 VAL A CA 1
ATOM 5717 C C . VAL A 1 754 ? -24.533 -4.851 162.842 1.00 30.00 754 VAL A C 1
ATOM 5718 O O . VAL A 1 754 ? -24.626 -4.696 161.663 1.00 30.00 754 VAL A O 1
ATOM 5722 N N . ARG A 1 755 ? -24.132 -3.894 163.666 1.00 30.00 755 ARG A N 1
ATOM 5723 C CA . ARG A 1 755 ? -23.637 -2.626 163.157 1.00 30.00 755 ARG A CA 1
ATOM 5724 C C . ARG A 1 755 ? -22.369 -2.185 163.848 1.00 30.00 755 ARG A C 1
ATOM 5725 O O . ARG A 1 755 ? -22.393 -2.089 165.038 1.00 30.00 755 ARG A O 1
ATOM 5733 N N . ARG A 1 756 ? -21.313 -1.802 163.135 1.00 30.00 756 ARG A N 1
ATOM 5734 C CA . ARG A 1 756 ? -19.984 -1.595 163.719 1.00 30.00 756 ARG A CA 1
ATOM 5735 C C . ARG A 1 756 ? -19.894 -0.405 164.662 1.00 30.00 756 ARG A C 1
ATOM 5736 O O . ARG A 1 756 ? -20.728 0.443 164.611 1.00 30.00 756 ARG A O 1
ATOM 5744 N N . HIS A 1 757 ? -18.907 -0.341 165.548 1.00 30.00 757 HIS A N 1
ATOM 5745 C CA . HIS A 1 757 ? -18.793 0.792 166.443 1.00 30.00 757 HIS A CA 1
ATOM 5746 C C . HIS A 1 757 ? -18.906 2.122 165.768 1.00 30.00 757 HIS A C 1
ATOM 5747 O O . HIS A 1 757 ? -19.397 3.043 166.387 1.00 30.00 757 HIS A O 1
ATOM 5754 N N . THR A 1 758 ? -18.382 2.285 164.559 1.00 30.00 758 THR A N 1
ATOM 5755 C CA . THR A 1 758 ? -18.407 3.602 163.944 1.00 30.00 758 THR A CA 1
ATOM 5756 C C . THR A 1 758 ? -19.844 4.029 163.724 1.00 30.00 758 THR A C 1
ATOM 5757 O O . THR A 1 758 ? -20.234 5.098 164.144 1.00 30.00 758 THR A O 1
ATOM 5761 N N . SER A 1 759 ? -20.669 3.154 163.175 1.00 30.00 759 SER A N 1
ATOM 5762 C CA . SER A 1 759 ? -22.055 3.507 162.933 1.00 30.00 759 SER A CA 1
ATOM 5763 C C . SER A 1 759 ? -22.842 3.764 164.188 1.00 30.00 759 SER A C 1
ATOM 5764 O O . SER A 1 759 ? -23.677 4.641 164.221 1.00 30.00 759 SER A O 1
ATOM 5767 N N . ILE A 1 760 ? -22.632 2.955 165.208 1.00 30.00 760 ILE A N 1
ATOM 5768 C CA . ILE A 1 760 ? -23.306 3.188 166.468 1.00 30.00 760 ILE A CA 1
ATOM 5769 C C . ILE A 1 760 ? -22.863 4.466 167.148 1.00 30.00 760 ILE A C 1
ATOM 5770 O O . ILE A 1 760 ? -23.669 5.165 167.708 1.00 30.00 760 ILE A O 1
ATOM 5775 N N . ALA A 1 761 ? -21.579 4.775 167.093 1.00 30.00 761 ALA A N 1
ATOM 5776 C CA . ALA A 1 761 ? -21.015 5.784 167.963 1.00 30.00 761 ALA A CA 1
ATOM 5777 C C . ALA A 1 761 ? -21.560 7.118 167.568 1.00 30.00 761 ALA A C 1
ATOM 5778 O O . ALA A 1 761 ? -22.066 7.256 166.476 1.00 30.00 761 ALA A O 1
ATOM 5780 N N . ARG A 1 762 ? -21.505 8.074 168.494 1.00 30.00 762 ARG A N 1
ATOM 5781 C CA . ARG A 1 762 ? -22.055 9.413 168.302 1.00 30.00 762 ARG A CA 1
ATOM 5782 C C . ARG A 1 762 ? -21.064 10.429 167.800 1.00 30.00 762 ARG A C 1
ATOM 5783 O O . ARG A 1 762 ? -21.431 11.535 167.474 1.00 30.00 762 ARG A O 1
ATOM 5791 N N . ALA A 1 763 ? -19.803 10.048 167.762 1.00 30.00 763 ALA A N 1
ATOM 5792 C CA . ALA A 1 763 ? -18.699 10.944 167.413 1.00 30.00 763 ALA A CA 1
ATOM 5793 C C . ALA A 1 763 ? -18.526 11.055 165.896 1.00 30.00 763 ALA A C 1
ATOM 5794 O O . ALA A 1 763 ? -19.017 10.212 165.143 1.00 30.00 763 ALA A O 1
ATOM 5796 N N . GLN A 1 764 ? -17.813 12.072 165.401 1.00 30.00 764 GLN A N 1
ATOM 5797 C CA . GLN A 1 764 ? -17.766 12.320 163.936 1.00 30.00 764 GLN A CA 1
ATOM 5798 C C . GLN A 1 764 ? -16.616 11.779 163.030 1.00 30.00 764 GLN A C 1
ATOM 5799 O O . GLN A 1 764 ? -16.883 11.205 161.974 1.00 30.00 764 GLN A O 1
ATOM 5805 N N . SER A 1 765 ? -15.363 11.967 163.441 1.00 30.00 765 SER A N 1
ATOM 5806 C CA . SER A 1 765 ? -14.177 11.606 162.685 1.00 30.00 765 SER A CA 1
ATOM 5807 C C . SER A 1 765 ? -13.838 10.171 163.001 1.00 30.00 765 SER A C 1
ATOM 5808 O O . SER A 1 765 ? -14.265 9.644 164.028 1.00 30.00 765 SER A O 1
ATOM 5811 N N . ALA A 1 766 ? -13.074 9.526 162.133 1.00 30.00 766 ALA A N 1
ATOM 5812 C CA . ALA A 1 766 ? -12.736 8.157 162.408 1.00 30.00 766 ALA A CA 1
ATOM 5813 C C . ALA A 1 766 ? -12.046 8.142 163.726 1.00 30.00 766 ALA A C 1
ATOM 5814 O O . ALA A 1 766 ? -12.290 7.286 164.532 1.00 30.00 766 ALA A O 1
ATOM 5816 N N . ARG A 1 767 ? -11.197 9.115 163.965 1.00 30.00 767 ARG A N 1
ATOM 5817 C CA . ARG A 1 767 ? -10.349 9.042 165.126 1.00 30.00 767 ARG A CA 1
ATOM 5818 C C . ARG A 1 767 ? -11.109 9.016 166.402 1.00 30.00 767 ARG A C 1
ATOM 5819 O O . ARG A 1 767 ? -10.682 8.373 167.323 1.00 30.00 767 ARG A O 1
ATOM 5827 N N . THR A 1 768 ? -12.200 9.753 166.490 1.00 30.00 768 THR A N 1
ATOM 5828 C CA . THR A 1 768 ? -12.873 9.950 167.768 1.00 30.00 768 THR A CA 1
ATOM 5829 C C . THR A 1 768 ? -14.097 9.094 167.949 1.00 30.00 768 THR A C 1
ATOM 5830 O O . THR A 1 768 ? -14.887 9.304 168.834 1.00 30.00 768 THR A O 1
ATOM 5834 N N . ALA A 1 769 ? -14.251 8.181 167.040 1.00 30.00 769 ALA A N 1
ATOM 5835 C CA . ALA A 1 769 ? -15.160 7.032 167.067 1.00 30.00 769 ALA A CA 1
ATOM 5836 C C . ALA A 1 769 ? -14.523 5.851 167.799 1.00 30.00 769 ALA A C 1
ATOM 5837 O O . ALA A 1 769 ? -15.208 5.106 168.502 1.00 30.00 769 ALA A O 1
ATOM 5839 N N . ASN A 1 770 ? -13.234 5.622 167.653 1.00 30.00 770 ASN A N 1
ATOM 5840 C CA . ASN A 1 770 ? -12.623 4.633 168.515 1.00 30.00 770 ASN A CA 1
ATOM 5841 C C . ASN A 1 770 ? -12.642 5.063 169.953 1.00 30.00 770 ASN A C 1
ATOM 5842 O O . ASN A 1 770 ? -13.091 4.355 170.818 1.00 30.00 770 ASN A O 1
ATOM 5847 N N . ILE A 1 771 ? -12.329 6.308 170.230 1.00 30.00 771 ILE A N 1
ATOM 5848 C CA . ILE A 1 771 ? -12.173 6.734 171.603 1.00 30.00 771 ILE A CA 1
ATOM 5849 C C . ILE A 1 771 ? -13.416 6.437 172.406 1.00 30.00 771 ILE A C 1
ATOM 5850 O O . ILE A 1 771 ? -13.324 6.267 173.573 1.00 30.00 771 ILE A O 1
ATOM 5855 N N . VAL A 1 772 ? -14.592 6.599 171.827 1.00 30.00 772 VAL A N 1
ATOM 5856 C CA . VAL A 1 772 ? -15.777 6.190 172.555 1.00 30.00 772 VAL A CA 1
ATOM 5857 C C . VAL A 1 772 ? -15.854 4.700 172.657 1.00 30.00 772 VAL A C 1
ATOM 5858 O O . VAL A 1 772 ? -16.243 4.208 173.662 1.00 30.00 772 VAL A O 1
ATOM 5862 N N . ALA A 1 773 ? -15.564 3.984 171.577 1.00 30.00 773 ALA A N 1
ATOM 5863 C CA . ALA A 1 773 ? -15.650 2.524 171.576 1.00 30.00 773 ALA A CA 1
ATOM 5864 C C . ALA A 1 773 ? -14.666 2.022 172.552 1.00 30.00 773 ALA A C 1
ATOM 5865 O O . ALA A 1 773 ? -14.860 1.007 173.121 1.00 30.00 773 ALA A O 1
ATOM 5867 N N . GLY A 1 774 ? -13.543 2.690 172.661 1.00 30.00 774 GLY A N 1
ATOM 5868 C CA . GLY A 1 774 ? -12.616 2.385 173.716 1.00 30.00 774 GLY A CA 1
ATOM 5869 C C . GLY A 1 774 ? -13.159 2.682 175.088 1.00 30.00 774 GLY A C 1
ATOM 5870 O O . GLY A 1 774 ? -12.990 1.899 175.974 1.00 30.00 774 GLY A O 1
ATOM 5871 N N . ALA A 1 775 ? -13.811 3.814 175.265 1.00 30.00 775 ALA A N 1
ATOM 5872 C CA . ALA A 1 775 ? -14.153 4.252 176.596 1.00 30.00 775 ALA A CA 1
ATOM 5873 C C . ALA A 1 775 ? -15.075 3.299 177.208 1.00 30.00 775 ALA A C 1
ATOM 5874 O O . ALA A 1 775 ? -14.985 3.100 178.379 1.00 30.00 775 ALA A O 1
ATOM 5876 N N . VAL A 1 776 ? -16.043 2.782 176.470 1.00 30.00 776 VAL A N 1
ATOM 5877 C CA . VAL A 1 776 ? -16.881 1.734 177.017 1.00 30.00 776 VAL A CA 1
ATOM 5878 C C . VAL A 1 776 ? -16.153 0.393 177.219 1.00 30.00 776 VAL A C 1
ATOM 5879 O O . VAL A 1 776 ? -16.140 -0.128 178.342 1.00 30.00 776 VAL A O 1
ATOM 5883 N N . LEU A 1 777 ? -15.442 -0.124 176.228 1.00 30.00 777 LEU A N 1
ATOM 5884 C CA . LEU A 1 777 ? -14.809 -1.431 176.379 1.00 30.00 777 LEU A CA 1
ATOM 5885 C C . LEU A 1 777 ? -13.799 -1.514 177.504 1.00 30.00 777 LEU A C 1
ATOM 5886 O O . LEU A 1 777 ? -13.550 -2.564 178.009 1.00 30.00 777 LEU A O 1
ATOM 5891 N N . GLY A 1 778 ? -13.153 -0.428 177.836 1.00 30.00 778 GLY A N 1
ATOM 5892 C CA . GLY A 1 778 ? -12.370 -0.314 179.062 1.00 30.00 778 GLY A CA 1
ATOM 5893 C C . GLY A 1 778 ? -13.270 -0.376 180.282 1.00 30.00 778 GLY A C 1
ATOM 5894 O O . GLY A 1 778 ? -12.946 -1.031 181.271 1.00 30.00 778 GLY A O 1
ATOM 5895 N N . ALA A 1 779 ? -14.420 0.289 180.189 1.00 30.00 779 ALA A N 1
ATOM 5896 C CA . ALA A 1 779 ? -15.417 0.297 181.260 1.00 30.00 779 ALA A CA 1
ATOM 5897 C C . ALA A 1 779 ? -16.102 -1.058 181.485 1.00 30.00 779 ALA A C 1
ATOM 5898 O O . ALA A 1 779 ? -16.757 -1.249 182.508 1.00 30.00 779 ALA A O 1
ATOM 5900 N N . ARG A 1 780 ? -16.090 -1.968 180.549 1.00 30.00 780 ARG A N 1
ATOM 5901 C CA . ARG A 1 780 ? -16.694 -3.233 180.916 1.00 30.00 780 ARG A CA 1
ATOM 5902 C C . ARG A 1 780 ? -15.912 -4.011 181.966 1.00 30.00 780 ARG A C 1
ATOM 5903 O O . ARG A 1 780 ? -16.491 -4.597 182.840 1.00 30.00 780 ARG A O 1
ATOM 5911 N N . ASN A 1 781 ? -14.615 -4.117 181.725 1.00 30.00 781 ASN A N 1
ATOM 5912 C CA . ASN A 1 781 ? -13.780 -5.030 182.460 1.00 30.00 781 ASN A CA 1
ATOM 5913 C C . ASN A 1 781 ? -13.855 -4.592 183.889 1.00 30.00 781 ASN A C 1
ATOM 5914 O O . ASN A 1 781 ? -13.834 -5.407 184.811 1.00 30.00 781 ASN A O 1
ATOM 5919 N N . GLY A 1 782 ? -14.039 -3.275 184.089 1.00 30.00 782 GLY A N 1
ATOM 5920 C CA . GLY A 1 782 ? -14.065 -2.654 185.418 1.00 30.00 782 GLY A CA 1
ATOM 5921 C C . GLY A 1 782 ? -13.110 -1.545 185.905 1.00 30.00 782 GLY A C 1
ATOM 5922 O O . GLY A 1 782 ? -13.130 -1.214 187.091 1.00 30.00 782 GLY A O 1
ATOM 5923 N N . ASP A 1 783 ? -12.282 -0.980 185.025 1.00 30.00 783 ASP A N 1
ATOM 5924 C CA . ASP A 1 783 ? -11.274 -0.026 185.362 1.00 30.00 783 ASP A CA 1
ATOM 5925 C C . ASP A 1 783 ? -11.713 1.220 184.678 1.00 30.00 783 ASP A C 1
ATOM 5926 O O . ASP A 1 783 ? -11.884 1.285 183.461 1.00 30.00 783 ASP A O 1
ATOM 5931 N N . MET A 1 784 ? -11.769 2.292 185.429 1.00 30.00 784 MET A N 1
ATOM 5932 C CA . MET A 1 784 ? -12.400 3.509 185.027 1.00 30.00 784 MET A CA 1
ATOM 5933 C C . MET A 1 784 ? -11.677 3.955 183.812 1.00 30.00 784 MET A C 1
ATOM 5934 O O . MET A 1 784 ? -10.619 3.466 183.546 1.00 30.00 784 MET A O 1
ATOM 5939 N N . MET A 1 785 ? -12.339 4.744 182.971 1.00 30.00 785 MET A N 1
ATOM 5940 C CA . MET A 1 785 ? -11.753 5.326 181.777 1.00 30.00 785 MET A CA 1
ATOM 5941 C C . MET A 1 785 ? -12.243 6.726 181.475 1.00 30.00 785 MET A C 1
ATOM 5942 O O . MET A 1 785 ? -13.401 6.907 181.279 1.00 30.00 785 MET A O 1
ATOM 5947 N N . THR A 1 786 ? -11.374 7.702 181.342 1.00 30.00 786 THR A N 1
ATOM 5948 C CA . THR A 1 786 ? -11.785 9.071 181.200 1.00 30.00 786 THR A CA 1
ATOM 5949 C C . THR A 1 786 ? -11.773 9.371 179.718 1.00 30.00 786 THR A C 1
ATOM 5950 O O . THR A 1 786 ? -10.967 8.822 178.966 1.00 30.00 786 THR A O 1
ATOM 5954 N N . ILE A 1 787 ? -12.655 10.262 179.307 1.00 30.00 787 ILE A N 1
ATOM 5955 C CA . ILE A 1 787 ? -12.542 10.915 178.024 1.00 30.00 787 ILE A CA 1
ATOM 5956 C C . ILE A 1 787 ? -12.417 12.361 178.423 1.00 30.00 787 ILE A C 1
ATOM 5957 O O . ILE A 1 787 ? -13.333 12.932 179.013 1.00 30.00 787 ILE A O 1
ATOM 5962 N N . ILE A 1 788 ? -11.274 12.956 178.121 1.00 30.00 788 ILE A N 1
ATOM 5963 C CA . ILE A 1 788 ? -11.008 14.265 178.649 1.00 30.00 788 ILE A CA 1
ATOM 5964 C C . ILE A 1 788 ? -11.087 15.209 177.515 1.00 30.00 788 ILE A C 1
ATOM 5965 O O . ILE A 1 788 ? -10.647 14.931 176.424 1.00 30.00 788 ILE A O 1
ATOM 5970 N N . ARG A 1 789 ? -11.649 16.374 177.738 1.00 30.00 789 ARG A N 1
ATOM 5971 C CA . ARG A 1 789 ? -11.827 17.324 176.670 1.00 30.00 789 ARG A CA 1
ATOM 5972 C C . ARG A 1 789 ? -11.075 18.526 177.134 1.00 30.00 789 ARG A C 1
ATOM 5973 O O . ARG A 1 789 ? -10.803 18.648 178.296 1.00 30.00 789 ARG A O 1
ATOM 5981 N N . PRO A 1 790 ? -10.590 19.286 176.153 1.00 30.00 790 PRO A N 1
ATOM 5982 C CA . PRO A 1 790 ? -10.001 20.605 176.369 1.00 30.00 790 PRO A CA 1
ATOM 5983 C C . PRO A 1 790 ? -11.170 21.445 176.791 1.00 30.00 790 PRO A C 1
ATOM 5984 O O . PRO A 1 790 ? -12.265 21.243 176.263 1.00 30.00 790 PRO A O 1
ATOM 5988 N N . SER A 1 791 ? -10.964 22.406 177.659 1.00 30.00 791 SER A N 1
ATOM 5989 C CA . SER A 1 791 ? -12.055 22.993 178.395 1.00 30.00 791 SER A CA 1
ATOM 5990 C C . SER A 1 791 ? -13.128 23.663 177.573 1.00 30.00 791 SER A C 1
ATOM 5991 O O . SER A 1 791 ? -14.230 23.747 178.038 1.00 30.00 791 SER A O 1
ATOM 5994 N N . THR A 1 792 ? -12.851 24.113 176.373 1.00 30.00 792 THR A N 1
ATOM 5995 C CA . THR A 1 792 ? -13.846 24.885 175.667 1.00 30.00 792 THR A CA 1
ATOM 5996 C C . THR A 1 792 ? -15.105 24.159 175.217 1.00 30.00 792 THR A C 1
ATOM 5997 O O . THR A 1 792 ? -15.033 23.105 174.580 1.00 30.00 792 THR A O 1
ATOM 6001 N N . SER A 1 793 ? -16.216 24.865 175.411 1.00 30.00 793 SER A N 1
ATOM 6002 C CA . SER A 1 793 ? -17.604 24.481 175.167 1.00 30.00 793 SER A CA 1
ATOM 6003 C C . SER A 1 793 ? -18.129 24.216 176.561 1.00 30.00 793 SER A C 1
ATOM 6004 O O . SER A 1 793 ? -17.438 24.464 177.535 1.00 30.00 793 SER A O 1
ATOM 6007 N N . VAL A 1 794 ? -19.373 23.805 176.687 1.00 30.00 794 VAL A N 1
ATOM 6008 C CA . VAL A 1 794 ? -19.805 23.233 177.935 1.00 30.00 794 VAL A CA 1
ATOM 6009 C C . VAL A 1 794 ? -20.188 21.843 177.573 1.00 30.00 794 VAL A C 1
ATOM 6010 O O . VAL A 1 794 ? -21.228 21.629 176.964 1.00 30.00 794 VAL A O 1
ATOM 6014 N N . ALA A 1 795 ? -19.275 20.913 177.866 1.00 30.00 795 ALA A N 1
ATOM 6015 C CA . ALA A 1 795 ? -19.527 19.474 177.859 1.00 30.00 795 ALA A CA 1
ATOM 6016 C C . ALA A 1 795 ? -19.102 18.749 179.154 1.00 30.00 795 ALA A C 1
ATOM 6017 O O . ALA A 1 795 ? -19.364 17.555 179.307 1.00 30.00 795 ALA A O 1
ATOM 6019 N N . SER A 1 796 ? -18.441 19.458 180.070 1.00 30.00 796 SER A N 1
ATOM 6020 C CA . SER A 1 796 ? -17.833 18.843 181.232 1.00 30.00 796 SER A CA 1
ATOM 6021 C C . SER A 1 796 ? -16.549 18.247 180.782 1.00 30.00 796 SER A C 1
ATOM 6022 O O . SER A 1 796 ? -16.539 17.324 180.009 1.00 30.00 796 SER A O 1
ATOM 6025 N N . SER A 1 797 ? -15.470 18.814 181.287 1.00 30.00 797 SER A N 1
ATOM 6026 C CA . SER A 1 797 ? -14.079 18.537 180.894 1.00 30.00 797 SER A CA 1
ATOM 6027 C C . SER A 1 797 ? -13.746 17.052 180.751 1.00 30.00 797 SER A C 1
ATOM 6028 O O . SER A 1 797 ? -13.180 16.643 179.741 1.00 30.00 797 SER A O 1
ATOM 6031 N N . ALA A 1 798 ? -14.092 16.254 181.757 1.00 30.00 798 ALA A N 1
ATOM 6032 C CA . ALA A 1 798 ? -13.832 14.816 181.719 1.00 30.00 798 ALA A CA 1
ATOM 6033 C C . ALA A 1 798 ? -15.089 14.028 182.066 1.00 30.00 798 ALA A C 1
ATOM 6034 O O . ALA A 1 798 ? -15.705 14.257 183.105 1.00 30.00 798 ALA A O 1
ATOM 6036 N N . VAL A 1 799 ? -15.449 13.093 181.201 1.00 30.00 799 VAL A N 1
ATOM 6037 C CA . VAL A 1 799 ? -16.476 12.143 181.554 1.00 30.00 799 VAL A CA 1
ATOM 6038 C C . VAL A 1 799 ? -15.803 10.796 181.741 1.00 30.00 799 VAL A C 1
ATOM 6039 O O . VAL A 1 799 ? -15.261 10.221 180.797 1.00 30.00 799 VAL A O 1
ATOM 6043 N N . HIS A 1 800 ? -15.856 10.287 182.965 1.00 30.00 800 HIS A N 1
ATOM 6044 C CA . HIS A 1 800 ? -15.450 8.906 183.236 1.00 30.00 800 HIS A CA 1
ATOM 6045 C C . HIS A 1 800 ? -16.601 8.030 183.715 1.00 30.00 800 HIS A C 1
ATOM 6046 O O . HIS A 1 800 ? -17.593 8.506 184.267 1.00 30.00 800 HIS A O 1
ATOM 6053 N N . LEU A 1 801 ? -16.505 6.798 183.220 1.00 30.00 801 LEU A N 1
ATOM 6054 C CA . LEU A 1 801 ? -17.421 5.717 183.496 1.00 30.00 801 LEU A CA 1
ATOM 6055 C C . LEU A 1 801 ? -16.668 4.429 183.816 1.00 30.00 801 LEU A C 1
ATOM 6056 O O . LEU A 1 801 ? -15.808 3.967 183.066 1.00 30.00 801 LEU A O 1
ATOM 6061 N N . ARG A 1 802 ? -17.216 3.683 184.762 1.00 30.00 802 ARG A N 1
ATOM 6062 C CA . ARG A 1 802 ? -16.714 2.368 185.121 1.00 30.00 802 ARG A CA 1
ATOM 6063 C C . ARG A 1 802 ? -17.849 1.393 185.074 1.00 30.00 802 ARG A C 1
ATOM 6064 O O . ARG A 1 802 ? -18.970 1.789 184.972 1.00 30.00 802 ARG A O 1
ATOM 6072 N N . GLY A 1 803 ? -17.577 0.108 185.139 1.00 30.00 803 GLY A N 1
ATOM 6073 C CA . GLY A 1 803 ? -18.639 -0.865 185.351 1.00 30.00 803 GLY A CA 1
ATOM 6074 C C . GLY A 1 803 ? -19.298 -1.315 184.086 1.00 30.00 803 GLY A C 1
ATOM 6075 O O . GLY A 1 803 ? -18.915 -0.867 183.048 1.00 30.00 803 GLY A O 1
ATOM 6076 N N . TYR A 1 804 ? -20.305 -2.169 184.167 1.00 30.00 804 TYR A N 1
ATOM 6077 C CA . TYR A 1 804 ? -20.686 -3.003 183.053 1.00 30.00 804 TYR A CA 1
ATOM 6078 C C . TYR A 1 804 ? -21.562 -2.358 182.014 1.00 30.00 804 TYR A C 1
ATOM 6079 O O . TYR A 1 804 ? -22.750 -2.565 182.017 1.00 30.00 804 TYR A O 1
ATOM 6088 N N . ILE A 1 805 ? -20.987 -1.604 181.085 1.00 30.00 805 ILE A N 1
ATOM 6089 C CA . ILE A 1 805 ? -21.824 -0.831 180.198 1.00 30.00 805 ILE A CA 1
ATOM 6090 C C . ILE A 1 805 ? -22.216 -1.522 178.931 1.00 30.00 805 ILE A C 1
ATOM 6091 O O . ILE A 1 805 ? -21.562 -2.391 178.364 1.00 30.00 805 ILE A O 1
ATOM 6096 N N . PRO A 1 806 ? -23.330 -1.097 178.449 1.00 30.00 806 PRO A N 1
ATOM 6097 C CA . PRO A 1 806 ? -23.774 -1.699 177.188 1.00 30.00 806 PRO A CA 1
ATOM 6098 C C . PRO A 1 806 ? -23.428 -0.844 175.967 1.00 30.00 806 PRO A C 1
ATOM 6099 O O . PRO A 1 806 ? -23.059 0.323 176.099 1.00 30.00 806 PRO A O 1
ATOM 6103 N N . MET A 1 807 ? -23.537 -1.383 174.774 1.00 30.00 807 MET A N 1
ATOM 6104 C CA . MET A 1 807 ? -23.303 -0.558 173.594 1.00 30.00 807 MET A CA 1
ATOM 6105 C C . MET A 1 807 ? -24.284 0.580 173.161 1.00 30.00 807 MET A C 1
ATOM 6106 O O . MET A 1 807 ? -23.850 1.711 172.832 1.00 30.00 807 MET A O 1
ATOM 6111 N N . ALA A 1 808 ? -25.587 0.359 173.253 1.00 30.00 808 ALA A N 1
ATOM 6112 C CA . ALA A 1 808 ? -26.531 1.432 172.925 1.00 30.00 808 ALA A CA 1
ATOM 6113 C C . ALA A 1 808 ? -26.200 2.607 173.856 1.00 30.00 808 ALA A C 1
ATOM 6114 O O . ALA A 1 808 ? -26.430 3.796 173.568 1.00 30.00 808 ALA A O 1
ATOM 6116 N N . ALA A 1 809 ? -25.707 2.263 175.020 1.00 30.00 809 ALA A N 1
ATOM 6117 C CA . ALA A 1 809 ? -25.197 3.249 175.913 1.00 30.00 809 ALA A CA 1
ATOM 6118 C C . ALA A 1 809 ? -24.013 3.893 175.287 1.00 30.00 809 ALA A C 1
ATOM 6119 O O . ALA A 1 809 ? -23.677 4.966 175.669 1.00 30.00 809 ALA A O 1
ATOM 6121 N N . MET A 1 810 ? -23.445 3.251 174.302 1.00 30.00 810 MET A N 1
ATOM 6122 C CA . MET A 1 810 ? -22.398 3.857 173.537 1.00 30.00 810 MET A CA 1
ATOM 6123 C C . MET A 1 810 ? -23.008 5.055 172.908 1.00 30.00 810 MET A C 1
ATOM 6124 O O . MET A 1 810 ? -22.380 6.053 172.767 1.00 30.00 810 MET A O 1
ATOM 6129 N N . ASN A 1 811 ? -24.242 4.922 172.487 1.00 30.00 811 ASN A N 1
ATOM 6130 C CA . ASN A 1 811 ? -24.917 5.934 171.739 1.00 30.00 811 ASN A CA 1
ATOM 6131 C C . ASN A 1 811 ? -25.122 7.228 172.458 1.00 30.00 811 ASN A C 1
ATOM 6132 O O . ASN A 1 811 ? -25.168 8.254 171.847 1.00 30.00 811 ASN A O 1
ATOM 6137 N N . MET A 1 812 ? -25.328 7.156 173.755 1.00 30.00 812 MET A N 1
ATOM 6138 C CA . MET A 1 812 ? -25.697 8.299 174.553 1.00 30.00 812 MET A CA 1
ATOM 6139 C C . MET A 1 812 ? -24.556 9.070 175.215 1.00 30.00 812 MET A C 1
ATOM 6140 O O . MET A 1 812 ? -24.813 9.991 175.947 1.00 30.00 812 MET A O 1
ATOM 6145 N N . LEU A 1 813 ? -23.306 8.692 174.999 1.00 30.00 813 LEU A N 1
ATOM 6146 C CA . LEU A 1 813 ? -22.194 9.400 175.637 1.00 30.00 813 LEU A CA 1
ATOM 6147 C C . LEU A 1 813 ? -21.901 10.700 174.911 1.00 30.00 813 LEU A C 1
ATOM 6148 O O . LEU A 1 813 ? -21.741 10.721 173.718 1.00 30.00 813 LEU A O 1
ATOM 6153 N N . PRO A 1 814 ? -21.785 11.770 175.657 1.00 30.00 814 PRO A N 1
ATOM 6154 C CA . PRO A 1 814 ? -21.823 13.163 175.210 1.00 30.00 814 PRO A CA 1
ATOM 6155 C C . PRO A 1 814 ? -20.753 13.534 174.171 1.00 30.00 814 PRO A C 1
ATOM 6156 O O . PRO A 1 814 ? -19.675 14.023 174.515 1.00 30.00 814 PRO A O 1
ATOM 6160 N N . ILE A 1 815 ? -21.060 13.237 172.914 1.00 30.00 815 ILE A N 1
ATOM 6161 C CA . ILE A 1 815 ? -20.207 13.619 171.803 1.00 30.00 815 ILE A CA 1
ATOM 6162 C C . ILE A 1 815 ? -18.787 13.087 171.943 1.00 30.00 815 ILE A C 1
ATOM 6163 O O . ILE A 1 815 ? -18.557 11.898 172.166 1.00 30.00 815 ILE A O 1
ATOM 6168 N N . THR A 1 816 ? -17.846 14.008 171.796 1.00 30.00 816 THR A N 1
ATOM 6169 C CA . THR A 1 816 ? -16.418 13.735 171.755 1.00 30.00 816 THR A CA 1
ATOM 6170 C C . THR A 1 816 ? -16.120 13.962 170.330 1.00 30.00 816 THR A C 1
ATOM 6171 O O . THR A 1 816 ? -16.533 13.183 169.498 1.00 30.00 816 THR A O 1
ATOM 6175 N N . ASP A 1 817 ? -15.517 15.101 170.024 1.00 30.00 817 ASP A N 1
ATOM 6176 C CA . ASP A 1 817 ? -14.939 15.293 168.718 1.00 30.00 817 ASP A CA 1
ATOM 6177 C C . ASP A 1 817 ? -13.678 16.106 168.790 1.00 30.00 817 ASP A C 1
ATOM 6178 O O . ASP A 1 817 ? -13.686 17.220 169.269 1.00 30.00 817 ASP A O 1
ATOM 6183 N N . GLY A 1 818 ? -12.582 15.541 168.327 1.00 30.00 818 GLY A N 1
ATOM 6184 C CA . GLY A 1 818 ? -11.509 16.271 167.722 1.00 30.00 818 GLY A CA 1
ATOM 6185 C C . GLY A 1 818 ? -10.655 17.097 168.646 1.00 30.00 818 GLY A C 1
ATOM 6186 O O . GLY A 1 818 ? -9.783 17.819 168.177 1.00 30.00 818 GLY A O 1
ATOM 6187 N N . ASP A 1 819 ? -10.901 17.035 169.946 1.00 30.00 819 ASP A N 1
ATOM 6188 C CA . ASP A 1 819 ? -9.988 17.673 170.865 1.00 30.00 819 ASP A CA 1
ATOM 6189 C C . ASP A 1 819 ? -9.352 16.687 171.787 1.00 30.00 819 ASP A C 1
ATOM 6190 O O . ASP A 1 819 ? -8.215 16.859 172.161 1.00 30.00 819 ASP A O 1
ATOM 6195 N N . CYS A 1 820 ? -10.084 15.634 172.124 1.00 30.00 820 CYS A N 1
ATOM 6196 C CA . CYS A 1 820 ? -9.915 14.925 173.373 1.00 30.00 820 CYS A CA 1
ATOM 6197 C C . CYS A 1 820 ? -9.540 13.487 173.290 1.00 30.00 820 CYS A C 1
ATOM 6198 O O . CYS A 1 820 ? -10.179 12.739 172.596 1.00 30.00 820 CYS A O 1
ATOM 6201 N N . ASP A 1 821 ? -8.542 13.087 174.060 1.00 30.00 821 ASP A N 1
ATOM 6202 C CA . ASP A 1 821 ? -8.149 11.649 174.121 1.00 30.00 821 ASP A CA 1
ATOM 6203 C C . ASP A 1 821 ? -8.520 10.922 175.450 1.00 30.00 821 ASP A C 1
ATOM 6204 O O . ASP A 1 821 ? -8.590 11.575 176.492 1.00 30.00 821 ASP A O 1
ATOM 6209 N N . LEU A 1 822 ? -8.768 9.597 175.430 1.00 30.00 822 LEU A N 1
ATOM 6210 C CA . LEU A 1 822 ? -9.254 8.925 176.632 1.00 30.00 822 LEU A CA 1
ATOM 6211 C C . LEU A 1 822 ? -8.085 8.513 177.531 1.00 30.00 822 LEU A C 1
ATOM 6212 O O . LEU A 1 822 ? -7.130 7.887 177.072 1.00 30.00 822 LEU A O 1
ATOM 6217 N N . VAL A 1 823 ? -8.165 8.868 178.811 1.00 30.00 823 VAL A N 1
ATOM 6218 C CA . VAL A 1 823 ? -7.100 8.572 179.770 1.00 30.00 823 VAL A CA 1
ATOM 6219 C C . VAL A 1 823 ? -7.621 7.742 180.941 1.00 30.00 823 VAL A C 1
ATOM 6220 O O . VAL A 1 823 ? -8.706 8.007 181.457 1.00 30.00 823 VAL A O 1
ATOM 6224 N N . VAL A 1 824 ? -6.864 6.733 181.305 1.00 30.00 824 VAL A N 1
ATOM 6225 C CA . VAL A 1 824 ? -7.317 5.807 182.292 1.00 30.00 824 VAL A CA 1
ATOM 6226 C C . VAL A 1 824 ? -6.928 6.292 183.652 1.00 30.00 824 VAL A C 1
ATOM 6227 O O . VAL A 1 824 ? -5.838 6.747 183.838 1.00 30.00 824 VAL A O 1
ATOM 6231 N N . ALA A 1 825 ? -7.946 6.469 184.496 1.00 30.00 825 ALA A N 1
ATOM 6232 C CA . ALA A 1 825 ? -7.812 7.154 185.789 1.00 30.00 825 ALA A CA 1
ATOM 6233 C C . ALA A 1 825 ? -6.988 6.442 186.856 1.00 30.00 825 ALA A C 1
ATOM 6234 O O . ALA A 1 825 ? -6.153 7.049 187.526 1.00 30.00 825 ALA A O 1
ATOM 6236 N N . ASP A 1 826 ? -7.232 5.146 186.998 1.00 30.00 826 ASP A N 1
ATOM 6237 C CA . ASP A 1 826 ? -6.492 4.308 187.925 1.00 30.00 826 ASP A CA 1
ATOM 6238 C C . ASP A 1 826 ? -5.926 3.223 187.048 1.00 30.00 826 ASP A C 1
ATOM 6239 O O . ASP A 1 826 ? -6.656 2.624 186.259 1.00 30.00 826 ASP A O 1
ATOM 6244 N N . THR A 1 827 ? -4.630 2.973 187.146 1.00 30.00 827 THR A N 1
ATOM 6245 C CA . THR A 1 827 ? -4.043 2.176 186.156 1.00 30.00 827 THR A CA 1
ATOM 6246 C C . THR A 1 827 ? -3.687 0.900 186.875 1.00 30.00 827 THR A C 1
ATOM 6247 O O . THR A 1 827 ? -2.884 0.132 186.384 1.00 30.00 827 THR A O 1
ATOM 6251 N N . ARG A 1 828 ? -4.190 0.694 188.093 1.00 30.00 828 ARG A N 1
ATOM 6252 C CA . ARG A 1 828 ? -3.580 -0.398 188.793 1.00 30.00 828 ARG A CA 1
ATOM 6253 C C . ARG A 1 828 ? -4.056 -1.577 187.982 1.00 30.00 828 ARG A C 1
ATOM 6254 O O . ARG A 1 828 ? -5.257 -1.760 187.779 1.00 30.00 828 ARG A O 1
ATOM 6262 N N . THR A 1 829 ? -3.112 -2.388 187.521 1.00 30.00 829 THR A N 1
ATOM 6263 C CA . THR A 1 829 ? -3.499 -3.613 186.793 1.00 30.00 829 THR A CA 1
ATOM 6264 C C . THR A 1 829 ? -3.937 -4.845 187.593 1.00 30.00 829 THR A C 1
ATOM 6265 O O . THR A 1 829 ? -3.148 -5.387 188.326 1.00 30.00 829 THR A O 1
ATOM 6269 N N . ARG A 1 830 ? -5.177 -5.298 187.395 1.00 30.00 830 ARG A N 1
ATOM 6270 C CA . ARG A 1 830 ? -5.822 -6.346 188.206 1.00 30.00 830 ARG A CA 1
ATOM 6271 C C . ARG A 1 830 ? -6.696 -7.278 187.359 1.00 30.00 830 ARG A C 1
ATOM 6272 O O . ARG A 1 830 ? -6.963 -6.933 186.231 1.00 30.00 830 ARG A O 1
ATOM 6280 N N . PRO A 1 831 ? -7.092 -8.465 187.828 1.00 30.00 831 PRO A N 1
ATOM 6281 C CA . PRO A 1 831 ? -7.293 -9.563 186.877 1.00 30.00 831 PRO A CA 1
ATOM 6282 C C . PRO A 1 831 ? -8.262 -9.317 185.685 1.00 30.00 831 PRO A C 1
ATOM 6283 O O . PRO A 1 831 ? -7.894 -9.765 184.599 1.00 30.00 831 PRO A O 1
ATOM 6287 N N . GLY A 1 832 ? -9.410 -8.653 185.823 1.00 30.00 832 GLY A N 1
ATOM 6288 C CA . GLY A 1 832 ? -10.223 -8.327 184.644 1.00 30.00 832 GLY A CA 1
ATOM 6289 C C . GLY A 1 832 ? -10.767 -9.542 183.906 1.00 30.00 832 GLY A C 1
ATOM 6290 O O . GLY A 1 832 ? -10.608 -10.675 184.360 1.00 30.00 832 GLY A O 1
ATOM 6291 N N . ARG A 1 833 ? -11.438 -9.287 182.769 1.00 30.00 833 ARG A N 1
ATOM 6292 C CA . ARG A 1 833 ? -12.117 -10.286 181.907 1.00 30.00 833 ARG A CA 1
ATOM 6293 C C . ARG A 1 833 ? -11.753 -10.386 180.444 1.00 30.00 833 ARG A C 1
ATOM 6294 O O . ARG A 1 833 ? -12.072 -11.335 179.829 1.00 30.00 833 ARG A O 1
ATOM 6302 N N . MET A 1 834 ? -11.196 -9.377 179.840 1.00 30.00 834 MET A N 1
ATOM 6303 C CA . MET A 1 834 ? -10.793 -9.491 178.439 1.00 30.00 834 MET A CA 1
ATOM 6304 C C . MET A 1 834 ? -9.365 -9.050 178.206 1.00 30.00 834 MET A C 1
ATOM 6305 O O . MET A 1 834 ? -8.957 -8.805 177.070 1.00 30.00 834 MET A O 1
ATOM 6310 N N . SER A 1 835 ? -8.810 -8.600 179.314 1.00 30.00 835 SER A N 1
ATOM 6311 C CA . SER A 1 835 ? -7.725 -7.675 179.336 1.00 30.00 835 SER A CA 1
ATOM 6312 C C . SER A 1 835 ? -7.160 -7.611 180.716 1.00 30.00 835 SER A C 1
ATOM 6313 O O . SER A 1 835 ? -7.670 -8.171 181.638 1.00 30.00 835 SER A O 1
ATOM 6316 N N . THR A 1 836 ? -6.054 -6.937 180.848 1.00 30.00 836 THR A N 1
ATOM 6317 C CA . THR A 1 836 ? -5.565 -6.553 182.138 1.00 30.00 836 THR A CA 1
ATOM 6318 C C . THR A 1 836 ? -4.557 -5.493 181.850 1.00 30.00 836 THR A C 1
ATOM 6319 O O . THR A 1 836 ? -4.128 -5.341 180.732 1.00 30.00 836 THR A O 1
ATOM 6323 N N . SER A 1 837 ? -4.155 -4.772 182.861 1.00 30.00 837 SER A N 1
ATOM 6324 C CA . SER A 1 837 ? -3.387 -3.604 182.612 1.00 30.00 837 SER A CA 1
ATOM 6325 C C . SER A 1 837 ? -4.054 -2.608 181.736 1.00 30.00 837 SER A C 1
ATOM 6326 O O . SER A 1 837 ? -3.656 -2.516 180.590 1.00 30.00 837 SER A O 1
ATOM 6329 N N . PRO A 1 838 ? -5.009 -1.853 182.267 1.00 30.00 838 PRO A N 1
ATOM 6330 C CA . PRO A 1 838 ? -5.993 -1.095 181.492 1.00 30.00 838 PRO A CA 1
ATOM 6331 C C . PRO A 1 838 ? -5.270 -0.341 180.386 1.00 30.00 838 PRO A C 1
ATOM 6332 O O . PRO A 1 838 ? -5.784 -0.236 179.272 1.00 30.00 838 PRO A O 1
ATOM 6336 N N . GLU A 1 839 ? -4.089 0.183 180.697 1.00 30.00 839 GLU A N 1
ATOM 6337 C CA . GLU A 1 839 ? -3.334 0.987 179.725 1.00 30.00 839 GLU A CA 1
ATOM 6338 C C . GLU A 1 839 ? -2.978 0.265 178.423 1.00 30.00 839 GLU A C 1
ATOM 6339 O O . GLU A 1 839 ? -3.140 0.823 177.338 1.00 30.00 839 GLU A O 1
ATOM 6345 N N . ALA A 1 840 ? -2.464 -0.934 178.514 1.00 30.00 840 ALA A N 1
ATOM 6346 C CA . ALA A 1 840 ? -2.039 -1.505 177.275 1.00 30.00 840 ALA A CA 1
ATOM 6347 C C . ALA A 1 840 ? -3.244 -1.373 176.431 1.00 30.00 840 ALA A C 1
ATOM 6348 O O . ALA A 1 840 ? -3.109 -1.057 175.295 1.00 30.00 840 ALA A O 1
ATOM 6350 N N . HIS A 1 841 ? -4.437 -1.533 176.970 1.00 30.00 841 HIS A N 1
ATOM 6351 C CA . HIS A 1 841 ? -5.632 -1.385 176.202 1.00 30.00 841 HIS A CA 1
ATOM 6352 C C . HIS A 1 841 ? -5.683 -0.014 175.601 1.00 30.00 841 HIS A C 1
ATOM 6353 O O . HIS A 1 841 ? -5.890 0.145 174.414 1.00 30.00 841 HIS A O 1
ATOM 6360 N N . ARG A 1 842 ? -5.389 0.980 176.408 1.00 30.00 842 ARG A N 1
ATOM 6361 C CA . ARG A 1 842 ? -5.607 2.347 176.012 1.00 30.00 842 ARG A CA 1
ATOM 6362 C C . ARG A 1 842 ? -4.765 2.568 174.810 1.00 30.00 842 ARG A C 1
ATOM 6363 O O . ARG A 1 842 ? -5.180 3.217 173.907 1.00 30.00 842 ARG A O 1
ATOM 6371 N N . ARG A 1 843 ? -3.593 1.972 174.776 1.00 30.00 843 ARG A N 1
ATOM 6372 C CA . ARG A 1 843 ? -2.804 1.955 173.553 1.00 30.00 843 ARG A CA 1
ATOM 6373 C C . ARG A 1 843 ? -3.467 1.072 172.530 1.00 30.00 843 ARG A C 1
ATOM 6374 O O . ARG A 1 843 ? -3.529 1.413 171.385 1.00 30.00 843 ARG A O 1
ATOM 6382 N N . GLY A 1 844 ? -4.100 0.011 172.944 1.00 30.00 844 GLY A N 1
ATOM 6383 C CA . GLY A 1 844 ? -4.617 -0.847 171.919 1.00 30.00 844 GLY A CA 1
ATOM 6384 C C . GLY A 1 844 ? -5.602 -0.110 171.066 1.00 30.00 844 GLY A C 1
ATOM 6385 O O . GLY A 1 844 ? -5.544 -0.228 169.864 1.00 30.00 844 GLY A O 1
ATOM 6386 N N . VAL A 1 845 ? -6.489 0.669 171.660 1.00 30.00 845 VAL A N 1
ATOM 6387 C CA . VAL A 1 845 ? -7.520 1.311 170.872 1.00 30.00 845 VAL A CA 1
ATOM 6388 C C . VAL A 1 845 ? -6.889 2.267 169.891 1.00 30.00 845 VAL A C 1
ATOM 6389 O O . VAL A 1 845 ? -7.244 2.295 168.742 1.00 30.00 845 VAL A O 1
ATOM 6393 N N . LEU A 1 846 ? -5.887 2.999 170.339 1.00 30.00 846 LEU A N 1
ATOM 6394 C CA . LEU A 1 846 ? -5.368 4.144 169.618 1.00 30.00 846 LEU A CA 1
ATOM 6395 C C . LEU A 1 846 ? -4.861 3.779 168.258 1.00 30.00 846 LEU A C 1
ATOM 6396 O O . LEU A 1 846 ? -4.970 4.570 167.354 1.00 30.00 846 LEU A O 1
ATOM 6401 N N . ALA A 1 847 ? -4.468 2.531 168.026 1.00 30.00 847 ALA A N 1
ATOM 6402 C CA . ALA A 1 847 ? -3.856 2.144 166.737 1.00 30.00 847 ALA A CA 1
ATOM 6403 C C . ALA A 1 847 ? -4.747 1.642 165.564 1.00 30.00 847 ALA A C 1
ATOM 6404 O O . ALA A 1 847 ? -4.217 1.220 164.536 1.00 30.00 847 ALA A O 1
ATOM 6406 N N . SER A 1 848 ? -6.070 1.663 165.716 1.00 30.00 848 SER A N 1
ATOM 6407 C CA . SER A 1 848 ? -6.990 0.915 164.860 1.00 30.00 848 SER A CA 1
ATOM 6408 C C . SER A 1 848 ? -6.711 -0.576 164.663 1.00 30.00 848 SER A C 1
ATOM 6409 O O . SER A 1 848 ? -6.947 -1.133 163.591 1.00 30.00 848 SER A O 1
ATOM 6412 N N . ASP A 1 849 ? -6.210 -1.206 165.719 1.00 30.00 849 ASP A N 1
ATOM 6413 C CA . ASP A 1 849 ? -5.961 -2.646 165.769 1.00 30.00 849 ASP A CA 1
ATOM 6414 C C . ASP A 1 849 ? -7.216 -3.513 165.686 1.00 30.00 849 ASP A C 1
ATOM 6415 O O . ASP A 1 849 ? -7.237 -4.540 165.009 1.00 30.00 849 ASP A O 1
ATOM 6420 N N . TYR A 1 850 ? -8.253 -3.085 166.399 1.00 30.00 850 TYR A N 1
ATOM 6421 C CA . TYR A 1 850 ? -9.454 -3.888 166.605 1.00 30.00 850 TYR A CA 1
ATOM 6422 C C . TYR A 1 850 ? -10.709 -3.043 166.448 1.00 30.00 850 TYR A C 1
ATOM 6423 O O . TYR A 1 850 ? -10.661 -1.820 166.571 1.00 30.00 850 TYR A O 1
ATOM 6432 N N . HIS A 1 851 ? -11.797 -3.701 166.076 1.00 30.00 851 HIS A N 1
ATOM 6433 C CA . HIS A 1 851 ? -13.093 -3.061 165.984 1.00 30.00 851 HIS A CA 1
ATOM 6434 C C . HIS A 1 851 ? -14.102 -4.019 166.582 1.00 30.00 851 HIS A C 1
ATOM 6435 O O . HIS A 1 851 ? -13.988 -5.233 166.411 1.00 30.00 851 HIS A O 1
ATOM 6442 N N . VAL A 1 852 ? -15.179 -3.452 167.076 1.00 30.00 852 VAL A N 1
ATOM 6443 C CA . VAL A 1 852 ? -16.135 -4.210 167.819 1.00 30.00 852 VAL A CA 1
ATOM 6444 C C . VAL A 1 852 ? -17.489 -4.038 167.221 1.00 30.00 852 VAL A C 1
ATOM 6445 O O . VAL A 1 852 ? -18.057 -3.026 167.457 1.00 30.00 852 VAL A O 1
ATOM 6449 N N . ASP A 1 853 ? -18.064 -5.040 166.563 1.00 30.00 853 ASP A N 1
ATOM 6450 C CA . ASP A 1 853 ? -19.429 -4.871 165.983 1.00 30.00 853 ASP A CA 1
ATOM 6451 C C . ASP A 1 853 ? -20.645 -5.496 166.685 1.00 30.00 853 ASP A C 1
ATOM 6452 O O . ASP A 1 853 ? -20.751 -6.690 166.787 1.00 30.00 853 ASP A O 1
ATOM 6457 N N . ILE A 1 854 ? -21.505 -4.637 167.224 1.00 30.00 854 ILE A N 1
ATOM 6458 C CA . ILE A 1 854 ? -22.678 -5.057 167.989 1.00 30.00 854 ILE A CA 1
ATOM 6459 C C . ILE A 1 854 ? -23.840 -5.613 167.165 1.00 30.00 854 ILE A C 1
ATOM 6460 O O . ILE A 1 854 ? -24.056 -5.215 166.020 1.00 30.00 854 ILE A O 1
ATOM 6465 N N . ALA A 1 855 ? -24.508 -6.604 167.733 1.00 30.00 855 ALA A N 1
ATOM 6466 C CA . ALA A 1 855 ? -25.834 -7.001 167.325 1.00 30.00 855 ALA A CA 1
ATOM 6467 C C . ALA A 1 855 ? -26.582 -7.285 168.612 1.00 30.00 855 ALA A C 1
ATOM 6468 O O . ALA A 1 855 ? -26.060 -7.982 169.482 1.00 30.00 855 ALA A O 1
ATOM 6470 N N . THR A 1 856 ? -27.799 -6.777 168.750 1.00 30.00 856 THR A N 1
ATOM 6471 C CA . THR A 1 856 ? -28.585 -7.184 169.892 1.00 30.00 856 THR A CA 1
ATOM 6472 C C . THR A 1 856 ? -30.028 -7.381 169.580 1.00 30.00 856 THR A C 1
ATOM 6473 O O . THR A 1 856 ? -30.545 -6.753 168.685 1.00 30.00 856 THR A O 1
ATOM 6477 N N . ASP A 1 857 ? -30.680 -8.261 170.326 1.00 30.00 857 ASP A N 1
ATOM 6478 C CA . ASP A 1 857 ? -32.110 -8.509 170.219 1.00 30.00 857 ASP A CA 1
ATOM 6479 C C . ASP A 1 857 ? -32.630 -8.328 171.602 1.00 30.00 857 ASP A C 1
ATOM 6480 O O . ASP A 1 857 ? -32.053 -8.887 172.498 1.00 30.00 857 ASP A O 1
ATOM 6485 N N . GLY A 1 858 ? -33.719 -7.586 171.779 1.00 30.00 858 GLY A N 1
ATOM 6486 C CA . GLY A 1 858 ? -34.304 -7.345 173.102 1.00 30.00 858 GLY A CA 1
ATOM 6487 C C . GLY A 1 858 ? -35.728 -7.888 173.158 1.00 30.00 858 GLY A C 1
ATOM 6488 O O . GLY A 1 858 ? -36.484 -7.573 172.303 1.00 30.00 858 GLY A O 1
ATOM 6489 N N . ASN A 1 859 ? -36.095 -8.594 174.229 1.00 30.00 859 ASN A N 1
ATOM 6490 C CA . ASN A 1 859 ? -37.478 -9.058 174.425 1.00 30.00 859 ASN A CA 1
ATOM 6491 C C . ASN A 1 859 ? -38.151 -8.541 175.713 1.00 30.00 859 ASN A C 1
ATOM 6492 O O . ASN A 1 859 ? -37.542 -8.567 176.782 1.00 30.00 859 ASN A O 1
ATOM 6497 N N . ILE A 1 860 ? -39.347 -7.983 175.546 1.00 30.00 860 ILE A N 1
ATOM 6498 C CA . ILE A 1 860 ? -40.238 -7.681 176.649 1.00 30.00 860 ILE A CA 1
ATOM 6499 C C . ILE A 1 860 ? -40.721 -9.039 177.106 1.00 30.00 860 ILE A C 1
ATOM 6500 O O . ILE A 1 860 ? -40.870 -9.946 176.287 1.00 30.00 860 ILE A O 1
ATOM 6505 N N . ARG A 1 861 ? -40.953 -9.209 178.399 1.00 30.00 861 ARG A N 1
ATOM 6506 C CA . ARG A 1 861 ? -41.233 -10.552 178.879 1.00 30.00 861 ARG A CA 1
ATOM 6507 C C . ARG A 1 861 ? -42.255 -10.462 179.934 1.00 30.00 861 ARG A C 1
ATOM 6508 O O . ARG A 1 861 ? -42.438 -9.413 180.489 1.00 30.00 861 ARG A O 1
ATOM 6516 N N . HIS A 1 862 ? -42.929 -11.572 180.190 1.00 30.00 862 HIS A N 1
ATOM 6517 C CA . HIS A 1 862 ? -43.723 -11.717 181.384 1.00 30.00 862 HIS A CA 1
ATOM 6518 C C . HIS A 1 862 ? -43.022 -12.802 182.174 1.00 30.00 862 HIS A C 1
ATOM 6519 O O . HIS A 1 862 ? -42.839 -13.918 181.682 1.00 30.00 862 HIS A O 1
ATOM 6526 N N . VAL A 1 863 ? -42.727 -12.536 183.443 1.00 30.00 863 VAL A N 1
ATOM 6527 C CA . VAL A 1 863 ? -42.276 -13.598 184.342 1.00 30.00 863 VAL A CA 1
ATOM 6528 C C . VAL A 1 863 ? -43.361 -13.906 185.378 1.00 30.00 863 VAL A C 1
ATOM 6529 O O . VAL A 1 863 ? -43.778 -13.021 186.126 1.00 30.00 863 VAL A O 1
ATOM 6533 N N . ALA A 1 864 ? -43.820 -15.157 185.416 1.00 30.00 864 ALA A N 1
ATOM 6534 C CA . ALA A 1 864 ? -44.915 -15.542 186.313 1.00 30.00 864 ALA A CA 1
ATOM 6535 C C . ALA A 1 864 ? -44.518 -16.367 187.546 1.00 30.00 864 ALA A C 1
ATOM 6536 O O . ALA A 1 864 ? -45.258 -16.411 188.529 1.00 30.00 864 ALA A O 1
ATOM 6538 N N . ARG A 1 865 ? -43.359 -17.015 187.492 1.00 30.00 865 ARG A N 1
ATOM 6539 C CA . ARG A 1 865 ? -42.877 -17.833 188.604 1.00 30.00 865 ARG A CA 1
ATOM 6540 C C . ARG A 1 865 ? -41.531 -17.287 189.047 1.00 30.00 865 ARG A C 1
ATOM 6541 O O . ARG A 1 865 ? -40.677 -17.008 188.205 1.00 30.00 865 ARG A O 1
ATOM 6549 N N . GLU A 1 866 ? -41.327 -17.107 190.349 1.00 30.00 866 GLU A N 1
ATOM 6550 C CA . GLU A 1 866 ? -40.150 -16.388 190.750 1.00 30.00 866 GLU A CA 1
ATOM 6551 C C . GLU A 1 866 ? -38.941 -17.215 190.441 1.00 30.00 866 GLU A C 1
ATOM 6552 O O . GLU A 1 866 ? -38.818 -18.330 190.883 1.00 30.00 866 GLU A O 1
ATOM 6558 N N . VAL A 1 867 ? -37.976 -16.573 189.770 1.00 30.00 867 VAL A N 1
ATOM 6559 C CA . VAL A 1 867 ? -36.740 -17.180 189.245 1.00 30.00 867 VAL A CA 1
ATOM 6560 C C . VAL A 1 867 ? -35.438 -16.620 189.840 1.00 30.00 867 VAL A C 1
ATOM 6561 O O . VAL A 1 867 ? -35.356 -15.427 190.112 1.00 30.00 867 VAL A O 1
ATOM 6565 N N . TYR A 1 868 ? -34.438 -17.498 190.019 1.00 30.00 868 TYR A N 1
ATOM 6566 C CA . TYR A 1 868 ? -33.129 -17.215 190.637 1.00 30.00 868 TYR A CA 1
ATOM 6567 C C . TYR A 1 868 ? -32.108 -17.273 189.526 1.00 30.00 868 TYR A C 1
ATOM 6568 O O . TYR A 1 868 ? -32.155 -18.201 188.733 1.00 30.00 868 TYR A O 1
ATOM 6577 N N . THR A 1 869 ? -31.188 -16.314 189.447 1.00 30.00 869 THR A N 1
ATOM 6578 C CA . THR A 1 869 ? -30.159 -16.331 188.405 1.00 30.00 869 THR A CA 1
ATOM 6579 C C . THR A 1 869 ? -28.743 -16.236 189.000 1.00 30.00 869 THR A C 1
ATOM 6580 O O . THR A 1 869 ? -28.573 -15.803 190.130 1.00 30.00 869 THR A O 1
ATOM 6584 N N . VAL A 1 870 ? -27.737 -16.681 188.248 1.00 30.00 870 VAL A N 1
ATOM 6585 C CA . VAL A 1 870 ? -26.340 -16.675 188.676 1.00 30.00 870 VAL A CA 1
ATOM 6586 C C . VAL A 1 870 ? -25.511 -15.862 187.684 1.00 30.00 870 VAL A C 1
ATOM 6587 O O . VAL A 1 870 ? -25.460 -16.189 186.497 1.00 30.00 870 VAL A O 1
ATOM 6591 N N . ALA A 1 871 ? -24.829 -14.844 188.170 1.00 30.00 871 ALA A N 1
ATOM 6592 C CA . ALA A 1 871 ? -23.994 -14.088 187.284 1.00 30.00 871 ALA A CA 1
ATOM 6593 C C . ALA A 1 871 ? -22.592 -14.544 187.535 1.00 30.00 871 ALA A C 1
ATOM 6594 O O . ALA A 1 871 ? -22.086 -14.453 188.639 1.00 30.00 871 ALA A O 1
ATOM 6596 N N . ASP A 1 872 ? -21.959 -15.046 186.495 1.00 30.00 872 ASP A N 1
ATOM 6597 C CA . ASP A 1 872 ? -20.589 -15.457 186.622 1.00 30.00 872 ASP A CA 1
ATOM 6598 C C . ASP A 1 872 ? -19.803 -14.540 185.746 1.00 30.00 872 ASP A C 1
ATOM 6599 O O . ASP A 1 872 ? -20.063 -14.412 184.559 1.00 30.00 872 ASP A O 1
ATOM 6604 N N . ILE A 1 873 ? -18.791 -13.920 186.330 1.00 30.00 873 ILE A N 1
ATOM 6605 C CA . ILE A 1 873 ? -17.795 -13.247 185.534 1.00 30.00 873 ILE A CA 1
ATOM 6606 C C . ILE A 1 873 ? -16.640 -14.227 185.492 1.00 30.00 873 ILE A C 1
ATOM 6607 O O . ILE A 1 873 ? -16.067 -14.554 186.541 1.00 30.00 873 ILE A O 1
ATOM 6612 N N . PRO A 1 874 ? -16.311 -14.737 184.313 1.00 30.00 874 PRO A N 1
ATOM 6613 C CA . PRO A 1 874 ? -15.177 -15.654 184.213 1.00 30.00 874 PRO A CA 1
ATOM 6614 C C . PRO A 1 874 ? -13.956 -14.797 183.971 1.00 30.00 874 PRO A C 1
ATOM 6615 O O . PRO A 1 874 ? -13.899 -14.101 182.958 1.00 30.00 874 PRO A O 1
ATOM 6619 N N . THR A 1 875 ? -12.996 -14.823 184.888 1.00 30.00 875 THR A N 1
ATOM 6620 C CA . THR A 1 875 ? -11.898 -13.877 184.776 1.00 30.00 875 THR A CA 1
ATOM 6621 C C . THR A 1 875 ? -10.465 -14.337 184.912 1.00 30.00 875 THR A C 1
ATOM 6622 O O . THR A 1 875 ? -10.093 -14.865 185.936 1.00 30.00 875 THR A O 1
ATOM 6626 N N . VAL A 1 876 ? -9.653 -13.998 183.915 1.00 30.00 876 VAL A N 1
ATOM 6627 C CA . VAL A 1 876 ? -8.238 -14.343 183.813 1.00 30.00 876 VAL A CA 1
ATOM 6628 C C . VAL A 1 876 ? -7.425 -13.550 184.768 1.00 30.00 876 VAL A C 1
ATOM 6629 O O . VAL A 1 876 ? -7.839 -12.503 185.108 1.00 30.00 876 VAL A O 1
ATOM 6633 N N . SER A 1 877 ? -6.264 -14.096 185.125 1.00 30.00 877 SER A N 1
ATOM 6634 C CA . SER A 1 877 ? -5.270 -13.478 185.996 1.00 30.00 877 SER A CA 1
ATOM 6635 C C . SER A 1 877 ? -4.388 -12.408 185.340 1.00 30.00 877 SER A C 1
ATOM 6636 O O . SER A 1 877 ? -4.288 -12.305 184.117 1.00 30.00 877 SER A O 1
ATOM 6639 N N . GLU A 1 878 ? -3.879 -11.528 186.198 1.00 30.00 878 GLU A N 1
ATOM 6640 C CA . GLU A 1 878 ? -2.908 -10.513 185.822 1.00 30.00 878 GLU A CA 1
ATOM 6641 C C . GLU A 1 878 ? -1.482 -11.035 185.947 1.00 30.00 878 GLU A C 1
ATOM 6642 O O . GLU A 1 878 ? -0.580 -10.566 185.252 1.00 30.00 878 GLU A O 1
ATOM 6648 N N . ARG A 1 879 ? -1.279 -12.004 186.837 1.00 30.00 879 ARG A N 1
ATOM 6649 C CA . ARG A 1 879 ? 0.050 -12.525 187.056 1.00 30.00 879 ARG A CA 1
ATOM 6650 C C . ARG A 1 879 ? 0.537 -13.190 185.831 1.00 30.00 879 ARG A C 1
ATOM 6651 O O . ARG A 1 879 ? 1.626 -12.957 185.382 1.00 30.00 879 ARG A O 1
ATOM 6659 N N . VAL A 1 880 ? -0.297 -14.070 185.326 1.00 30.00 880 VAL A N 1
ATOM 6660 C CA . VAL A 1 880 ? 0.023 -14.910 184.213 1.00 30.00 880 VAL A CA 1
ATOM 6661 C C . VAL A 1 880 ? -0.819 -14.678 182.970 1.00 30.00 880 VAL A C 1
ATOM 6662 O O . VAL A 1 880 ? -1.021 -15.595 182.216 1.00 30.00 880 VAL A O 1
ATOM 6666 N N . SER A 1 881 ? -1.359 -13.492 182.767 1.00 30.00 881 SER A N 1
ATOM 6667 C CA . SER A 1 881 ? -1.874 -13.139 181.470 1.00 30.00 881 SER A CA 1
ATOM 6668 C C . SER A 1 881 ? -0.782 -12.929 180.469 1.00 30.00 881 SER A C 1
ATOM 6669 O O . SER A 1 881 ? -0.880 -13.362 179.350 1.00 30.00 881 SER A O 1
ATOM 6672 N N . GLY A 1 882 ? 0.267 -12.234 180.864 1.00 30.00 882 GLY A N 1
ATOM 6673 C CA . GLY A 1 882 ? 1.465 -12.125 180.053 1.00 30.00 882 GLY A CA 1
ATOM 6674 C C . GLY A 1 882 ? 2.105 -13.453 180.322 1.00 30.00 882 GLY A C 1
ATOM 6675 O O . GLY A 1 882 ? 1.723 -14.057 181.274 1.00 30.00 882 GLY A O 1
ATOM 6676 N N . LEU A 1 883 ? 3.046 -13.894 179.514 1.00 30.00 883 LEU A N 1
ATOM 6677 C CA . LEU A 1 883 ? 3.509 -15.267 179.469 1.00 30.00 883 LEU A CA 1
ATOM 6678 C C . LEU A 1 883 ? 2.442 -15.762 178.558 1.00 30.00 883 LEU A C 1
ATOM 6679 O O . LEU A 1 883 ? 1.670 -14.947 178.080 1.00 30.00 883 LEU A O 1
ATOM 6684 N N . ALA A 1 884 ? 2.372 -17.050 178.253 1.00 30.00 884 ALA A N 1
ATOM 6685 C CA . ALA A 1 884 ? 1.517 -17.474 177.148 1.00 30.00 884 ALA A CA 1
ATOM 6686 C C . ALA A 1 884 ? 1.955 -16.703 175.918 1.00 30.00 884 ALA A C 1
ATOM 6687 O O . ALA A 1 884 ? 1.235 -15.884 175.402 1.00 30.00 884 ALA A O 1
ATOM 6689 N N . LEU A 1 885 ? 3.220 -16.872 175.572 1.00 30.00 885 LEU A N 1
ATOM 6690 C CA . LEU A 1 885 ? 3.869 -16.133 174.507 1.00 30.00 885 LEU A CA 1
ATOM 6691 C C . LEU A 1 885 ? 3.740 -16.666 173.063 1.00 30.00 885 LEU A C 1
ATOM 6692 O O . LEU A 1 885 ? 4.695 -17.142 172.496 1.00 30.00 885 LEU A O 1
ATOM 6697 N N . ARG A 1 886 ? 2.608 -16.370 172.432 1.00 30.00 886 ARG A N 1
ATOM 6698 C CA . ARG A 1 886 ? 2.426 -16.763 171.042 1.00 30.00 886 ARG A CA 1
ATOM 6699 C C . ARG A 1 886 ? 2.435 -18.250 170.737 1.00 30.00 886 ARG A C 1
ATOM 6700 O O . ARG A 1 886 ? 3.061 -18.690 169.767 1.00 30.00 886 ARG A O 1
ATOM 6708 N N . PRO A 1 887 ? 1.713 -19.014 171.558 1.00 30.00 887 PRO A N 1
ATOM 6709 C CA . PRO A 1 887 ? 1.794 -20.475 171.537 1.00 30.00 887 PRO A CA 1
ATOM 6710 C C . PRO A 1 887 ? 1.774 -20.963 170.105 1.00 30.00 887 PRO A C 1
ATOM 6711 O O . PRO A 1 887 ? 2.530 -21.869 169.752 1.00 30.00 887 PRO A O 1
ATOM 6715 N N . TYR A 1 888 ? 1.139 -20.182 169.241 1.00 30.00 888 TYR A N 1
ATOM 6716 C CA . TYR A 1 888 ? 0.992 -20.576 167.851 1.00 30.00 888 TYR A CA 1
ATOM 6717 C C . TYR A 1 888 ? 1.968 -20.236 166.712 1.00 30.00 888 TYR A C 1
ATOM 6718 O O . TYR A 1 888 ? 1.698 -20.699 165.614 1.00 30.00 888 TYR A O 1
ATOM 6727 N N . GLU A 1 889 ? 2.968 -19.423 166.984 1.00 30.00 889 GLU A N 1
ATOM 6728 C CA . GLU A 1 889 ? 3.950 -19.137 165.980 1.00 30.00 889 GLU A CA 1
ATOM 6729 C C . GLU A 1 889 ? 4.974 -20.141 166.297 1.00 30.00 889 GLU A C 1
ATOM 6730 O O . GLU A 1 889 ? 5.641 -20.692 165.451 1.00 30.00 889 GLU A O 1
ATOM 6736 N N . ARG A 1 890 ? 5.054 -20.408 167.571 1.00 30.00 890 ARG A N 1
ATOM 6737 C CA . ARG A 1 890 ? 6.036 -21.351 168.085 1.00 30.00 890 ARG A CA 1
ATOM 6738 C C . ARG A 1 890 ? 5.826 -22.666 167.327 1.00 30.00 890 ARG A C 1
ATOM 6739 O O . ARG A 1 890 ? 4.694 -23.115 167.145 1.00 30.00 890 ARG A O 1
ATOM 6747 N N . SER A 1 891 ? 6.879 -23.351 166.932 1.00 30.00 891 SER A N 1
ATOM 6748 C CA . SER A 1 891 ? 6.672 -24.542 166.136 1.00 30.00 891 SER A CA 1
ATOM 6749 C C . SER A 1 891 ? 6.692 -25.874 166.827 1.00 30.00 891 SER A C 1
ATOM 6750 O O . SER A 1 891 ? 6.701 -26.879 166.164 1.00 30.00 891 SER A O 1
ATOM 6753 N N . CYS A 1 892 ? 6.749 -25.901 168.139 1.00 30.00 892 CYS A N 1
ATOM 6754 C CA . CYS A 1 892 ? 6.423 -27.110 168.903 1.00 30.00 892 CYS A CA 1
ATOM 6755 C C . CYS A 1 892 ? 4.947 -27.298 169.269 1.00 30.00 892 CYS A C 1
ATOM 6756 O O . CYS A 1 892 ? 4.396 -28.385 169.100 1.00 30.00 892 CYS A O 1
ATOM 6759 N N . VAL A 1 893 ? 4.313 -26.239 169.762 1.00 30.00 893 VAL A N 1
ATOM 6760 C CA . VAL A 1 893 ? 2.883 -26.265 170.063 1.00 30.00 893 VAL A CA 1
ATOM 6761 C C . VAL A 1 893 ? 2.085 -26.408 168.777 1.00 30.00 893 VAL A C 1
ATOM 6762 O O . VAL A 1 893 ? 1.076 -27.111 168.707 1.00 30.00 893 VAL A O 1
ATOM 6766 N N . ARG A 1 894 ? 2.574 -25.705 167.766 1.00 30.00 894 ARG A N 1
ATOM 6767 C CA . ARG A 1 894 ? 1.927 -25.510 166.512 1.00 30.00 894 ARG A CA 1
ATOM 6768 C C . ARG A 1 894 ? 1.866 -26.903 166.051 1.00 30.00 894 ARG A C 1
ATOM 6769 O O . ARG A 1 894 ? 1.211 -27.174 165.079 1.00 30.00 894 ARG A O 1
ATOM 6777 N N . ASP A 1 895 ? 2.603 -27.786 166.703 1.00 30.00 895 ASP A N 1
ATOM 6778 C CA . ASP A 1 895 ? 2.637 -29.151 166.221 1.00 30.00 895 ASP A CA 1
ATOM 6779 C C . ASP A 1 895 ? 2.054 -30.199 167.109 1.00 30.00 895 ASP A C 1
ATOM 6780 O O . ASP A 1 895 ? 2.173 -31.339 166.810 1.00 30.00 895 ASP A O 1
ATOM 6785 N N . ALA A 1 896 ? 1.414 -29.836 168.192 1.00 30.00 896 ALA A N 1
ATOM 6786 C CA . ALA A 1 896 ? 0.718 -30.825 168.969 1.00 30.00 896 ALA A CA 1
ATOM 6787 C C . ALA A 1 896 ? -0.729 -30.512 169.007 1.00 30.00 896 ALA A C 1
ATOM 6788 O O . ALA A 1 896 ? -1.412 -30.939 169.903 1.00 30.00 896 ALA A O 1
ATOM 6790 N N . SER A 1 897 ? -1.181 -29.682 168.084 1.00 30.00 897 SER A N 1
ATOM 6791 C CA . SER A 1 897 ? -2.547 -29.200 168.084 1.00 30.00 897 SER A CA 1
ATOM 6792 C C . SER A 1 897 ? -3.245 -29.524 166.810 1.00 30.00 897 SER A C 1
ATOM 6793 O O . SER A 1 897 ? -2.735 -29.303 165.742 1.00 30.00 897 SER A O 1
ATOM 6796 N N . THR A 1 898 ? -4.464 -30.003 166.932 1.00 30.00 898 THR A N 1
ATOM 6797 C CA . THR A 1 898 ? -5.222 -30.507 165.819 1.00 30.00 898 THR A CA 1
ATOM 6798 C C . THR A 1 898 ? -5.354 -29.322 164.909 1.00 30.00 898 THR A C 1
ATOM 6799 O O . THR A 1 898 ? -5.387 -28.225 165.392 1.00 30.00 898 THR A O 1
ATOM 6803 N N . LEU A 1 899 ? -5.320 -29.512 163.606 1.00 30.00 899 LEU A N 1
ATOM 6804 C CA . LEU A 1 899 ? -5.117 -28.395 162.669 1.00 30.00 899 LEU A CA 1
ATOM 6805 C C . LEU A 1 899 ? -6.098 -27.215 162.653 1.00 30.00 899 LEU A C 1
ATOM 6806 O O . LEU A 1 899 ? -5.713 -26.072 162.569 1.00 30.00 899 LEU A O 1
ATOM 6811 N N . HIS A 1 900 ? -7.370 -27.473 162.768 1.00 30.00 900 HIS A N 1
ATOM 6812 C CA . HIS A 1 900 ? -8.153 -26.314 162.579 1.00 30.00 900 HIS A CA 1
ATOM 6813 C C . HIS A 1 900 ? -7.645 -25.353 163.645 1.00 30.00 900 HIS A C 1
ATOM 6814 O O . HIS A 1 900 ? -7.355 -24.198 163.353 1.00 30.00 900 HIS A O 1
ATOM 6821 N N . SER A 1 901 ? -7.429 -25.835 164.856 1.00 30.00 901 SER A N 1
ATOM 6822 C CA . SER A 1 901 ? -7.268 -24.921 165.964 1.00 30.00 901 SER A CA 1
ATOM 6823 C C . SER A 1 901 ? -6.358 -23.830 165.544 1.00 30.00 901 SER A C 1
ATOM 6824 O O . SER A 1 901 ? -6.691 -22.655 165.663 1.00 30.00 901 SER A O 1
ATOM 6827 N N . MET A 1 902 ? -5.264 -24.203 164.915 1.00 30.00 902 MET A N 1
ATOM 6828 C CA . MET A 1 902 ? -4.314 -23.216 164.486 1.00 30.00 902 MET A CA 1
ATOM 6829 C C . MET A 1 902 ? -5.019 -22.301 163.503 1.00 30.00 902 MET A C 1
ATOM 6830 O O . MET A 1 902 ? -4.819 -21.097 163.504 1.00 30.00 902 MET A O 1
ATOM 6835 N N . LEU A 1 903 ? -5.859 -22.878 162.663 1.00 30.00 903 LEU A N 1
ATOM 6836 C CA . LEU A 1 903 ? -6.556 -22.091 161.663 1.00 30.00 903 LEU A CA 1
ATOM 6837 C C . LEU A 1 903 ? -7.531 -21.031 162.161 1.00 30.00 903 LEU A C 1
ATOM 6838 O O . LEU A 1 903 ? -7.561 -19.947 161.609 1.00 30.00 903 LEU A O 1
ATOM 6843 N N . CYS A 1 904 ? -8.342 -21.321 163.172 1.00 30.00 904 CYS A N 1
ATOM 6844 C CA . CYS A 1 904 ? -9.447 -20.391 163.497 1.00 30.00 904 CYS A CA 1
ATOM 6845 C C . CYS A 1 904 ? -9.073 -19.084 164.239 1.00 30.00 904 CYS A C 1
ATOM 6846 O O . CYS A 1 904 ? -8.020 -19.020 164.863 1.00 30.00 904 CYS A O 1
ATOM 6849 N N . GLY A 1 905 ? -9.895 -18.051 164.090 1.00 30.00 905 GLY A N 1
ATOM 6850 C CA . GLY A 1 905 ? -9.590 -16.781 164.713 1.00 30.00 905 GLY A CA 1
ATOM 6851 C C . GLY A 1 905 ? -10.360 -17.000 165.992 1.00 30.00 905 GLY A C 1
ATOM 6852 O O . GLY A 1 905 ? -11.543 -17.323 165.986 1.00 30.00 905 GLY A O 1
ATOM 6853 N N . ALA A 1 906 ? -9.667 -16.838 167.105 1.00 30.00 906 ALA A N 1
ATOM 6854 C CA . ALA A 1 906 ? -10.245 -16.650 168.418 1.00 30.00 906 ALA A CA 1
ATOM 6855 C C . ALA A 1 906 ? -9.113 -16.401 169.385 1.00 30.00 906 ALA A C 1
ATOM 6856 O O . ALA A 1 906 ? -7.962 -16.705 169.083 1.00 30.00 906 ALA A O 1
ATOM 6858 N N . VAL A 1 907 ? -9.437 -15.852 170.546 1.00 30.00 907 VAL A N 1
ATOM 6859 C CA . VAL A 1 907 ? -8.457 -15.728 171.630 1.00 30.00 907 VAL A CA 1
ATOM 6860 C C . VAL A 1 907 ? -9.146 -15.497 172.982 1.00 30.00 907 VAL A C 1
ATOM 6861 O O . VAL A 1 907 ? -10.123 -14.751 173.059 1.00 30.00 907 VAL A O 1
ATOM 6865 N N . PRO A 1 908 ? -8.566 -16.046 174.019 1.00 30.00 908 PRO A N 1
ATOM 6866 C CA . PRO A 1 908 ? -8.986 -15.825 175.379 1.00 30.00 908 PRO A CA 1
ATOM 6867 C C . PRO A 1 908 ? -8.837 -14.426 175.847 1.00 30.00 908 PRO A C 1
ATOM 6868 O O . PRO A 1 908 ? -9.616 -14.020 176.652 1.00 30.00 908 PRO A O 1
ATOM 6872 N N . LEU A 1 909 ? -7.854 -13.671 175.368 1.00 30.00 909 LEU A N 1
ATOM 6873 C CA . LEU A 1 909 ? -7.573 -12.295 175.846 1.00 30.00 909 LEU A CA 1
ATOM 6874 C C . LEU A 1 909 ? -7.249 -11.237 174.783 1.00 30.00 909 LEU A C 1
ATOM 6875 O O . LEU A 1 909 ? -6.561 -11.500 173.850 1.00 30.00 909 LEU A O 1
ATOM 6880 N N . LEU A 1 910 ? -7.802 -10.060 174.880 1.00 30.00 910 LEU A N 1
ATOM 6881 C CA . LEU A 1 910 ? -7.269 -8.985 174.100 1.00 30.00 910 LEU A CA 1
ATOM 6882 C C . LEU A 1 910 ? -5.926 -8.339 174.493 1.00 30.00 910 LEU A C 1
ATOM 6883 O O . LEU A 1 910 ? -5.243 -7.860 173.630 1.00 30.00 910 LEU A O 1
ATOM 6888 N N . TYR A 1 911 ? -5.593 -8.193 175.772 1.00 30.00 911 TYR A N 1
ATOM 6889 C CA . TYR A 1 911 ? -4.313 -7.574 176.140 1.00 30.00 911 TYR A CA 1
ATOM 6890 C C . TYR A 1 911 ? -3.695 -8.086 177.377 1.00 30.00 911 TYR A C 1
ATOM 6891 O O . TYR A 1 911 ? -4.322 -8.173 178.360 1.00 30.00 911 TYR A O 1
ATOM 6900 N N . GLY A 1 912 ? -2.425 -8.364 177.350 1.00 30.00 912 GLY A N 1
ATOM 6901 C CA . GLY A 1 912 ? -1.793 -8.984 178.495 1.00 30.00 912 GLY A CA 1
ATOM 6902 C C . GLY A 1 912 ? -1.417 -8.112 179.660 1.00 30.00 912 GLY A C 1
ATOM 6903 O O . GLY A 1 912 ? -1.263 -6.939 179.492 1.00 30.00 912 GLY A O 1
ATOM 6904 N N . GLY A 1 913 ? -1.243 -8.700 180.836 1.00 30.00 913 GLY A N 1
ATOM 6905 C CA . GLY A 1 913 ? -1.030 -7.966 182.079 1.00 30.00 913 GLY A CA 1
ATOM 6906 C C . GLY A 1 913 ? 0.420 -7.911 182.519 1.00 30.00 913 GLY A C 1
ATOM 6907 O O . GLY A 1 913 ? 1.327 -7.812 181.691 1.00 30.00 913 GLY A O 1
ATOM 6908 N N . GLY A 1 914 ? 0.549 -7.898 183.828 1.00 30.00 914 GLY A N 1
ATOM 6909 C CA . GLY A 1 914 ? 1.712 -7.410 184.505 1.00 30.00 914 GLY A CA 1
ATOM 6910 C C . GLY A 1 914 ? 2.017 -8.335 185.640 1.00 30.00 914 GLY A C 1
ATOM 6911 O O . GLY A 1 914 ? 1.246 -9.232 185.934 1.00 30.00 914 GLY A O 1
ATOM 6912 N N . GLU A 1 915 ? 3.097 -7.946 186.318 1.00 30.00 915 GLU A N 1
ATOM 6913 C CA . GLU A 1 915 ? 3.418 -8.236 187.707 1.00 30.00 915 GLU A CA 1
ATOM 6914 C C . GLU A 1 915 ? 3.558 -9.687 188.135 1.00 30.00 915 GLU A C 1
ATOM 6915 O O . GLU A 1 915 ? 3.083 -10.065 189.208 1.00 30.00 915 GLU A O 1
ATOM 6921 N N . PRO A 1 916 ? 4.213 -10.513 187.329 1.00 30.00 916 PRO A N 1
ATOM 6922 C CA . PRO A 1 916 ? 4.394 -11.900 187.822 1.00 30.00 916 PRO A CA 1
ATOM 6923 C C . PRO A 1 916 ? 5.414 -12.114 188.976 1.00 30.00 916 PRO A C 1
ATOM 6924 O O . PRO A 1 916 ? 6.452 -11.452 188.997 1.00 30.00 916 PRO A O 1
ATOM 6928 N N . MET A 1 917 ? 5.147 -13.063 189.857 1.00 30.00 917 MET A N 1
ATOM 6929 C CA . MET A 1 917 ? 5.852 -13.220 191.108 1.00 30.00 917 MET A CA 1
ATOM 6930 C C . MET A 1 917 ? 7.090 -13.998 190.723 1.00 30.00 917 MET A C 1
ATOM 6931 O O . MET A 1 917 ? 7.346 -14.163 189.554 1.00 30.00 917 MET A O 1
ATOM 6936 N N . LYS A 1 918 ? 7.926 -14.413 191.659 1.00 30.00 918 LYS A N 1
ATOM 6937 C CA . LYS A 1 918 ? 9.199 -15.001 191.235 1.00 30.00 918 LYS A CA 1
ATOM 6938 C C . LYS A 1 918 ? 8.939 -15.974 190.123 1.00 30.00 918 LYS A C 1
ATOM 6939 O O . LYS A 1 918 ? 7.984 -16.718 190.195 1.00 30.00 918 LYS A O 1
ATOM 6945 N N . LEU A 1 919 ? 9.753 -15.963 189.073 1.00 30.00 919 LEU A N 1
ATOM 6946 C CA . LEU A 1 919 ? 9.352 -16.511 187.771 1.00 30.00 919 LEU A CA 1
ATOM 6947 C C . LEU A 1 919 ? 9.625 -17.980 187.384 1.00 30.00 919 LEU A C 1
ATOM 6948 O O . LEU A 1 919 ? 9.307 -18.371 186.261 1.00 30.00 919 LEU A O 1
ATOM 6953 N N . GLY A 1 920 ? 10.125 -18.797 188.275 1.00 30.00 920 GLY A N 1
ATOM 6954 C CA . GLY A 1 920 ? 10.448 -20.146 187.886 1.00 30.00 920 GLY A CA 1
ATOM 6955 C C . GLY A 1 920 ? 10.355 -21.035 189.087 1.00 30.00 920 GLY A C 1
ATOM 6956 O O . GLY A 1 920 ? 10.228 -20.547 190.199 1.00 30.00 920 GLY A O 1
ATOM 6957 N N . ASP A 1 921 ? 10.471 -22.335 188.885 1.00 30.00 921 ASP A N 1
ATOM 6958 C CA . ASP A 1 921 ? 10.213 -23.235 189.973 1.00 30.00 921 ASP A CA 1
ATOM 6959 C C . ASP A 1 921 ? 11.426 -23.180 190.853 1.00 30.00 921 ASP A C 1
ATOM 6960 O O . ASP A 1 921 ? 12.169 -24.138 190.993 1.00 30.00 921 ASP A O 1
ATOM 6965 N N . ASN A 1 922 ? 11.579 -22.047 191.521 1.00 30.00 922 ASN A N 1
ATOM 6966 C CA . ASN A 1 922 ? 12.769 -21.844 192.288 1.00 30.00 922 ASN A CA 1
ATOM 6967 C C . ASN A 1 922 ? 12.581 -22.608 193.553 1.00 30.00 922 ASN A C 1
ATOM 6968 O O . ASN A 1 922 ? 11.860 -22.190 194.433 1.00 30.00 922 ASN A O 1
ATOM 6973 N N . THR A 1 923 ? 13.262 -23.728 193.664 1.00 30.00 923 THR A N 1
ATOM 6974 C CA . THR A 1 923 ? 13.308 -24.421 194.925 1.00 30.00 923 THR A CA 1
ATOM 6975 C C . THR A 1 923 ? 14.736 -24.489 195.328 1.00 30.00 923 THR A C 1
ATOM 6976 O O . THR A 1 923 ? 15.561 -24.947 194.552 1.00 30.00 923 THR A O 1
ATOM 6980 N N . PRO A 1 924 ? 15.080 -24.013 196.517 1.00 30.00 924 PRO A N 1
ATOM 6981 C CA . PRO A 1 924 ? 16.499 -23.998 196.871 1.00 30.00 924 PRO A CA 1
ATOM 6982 C C . PRO A 1 924 ? 16.996 -25.431 196.853 1.00 30.00 924 PRO A C 1
ATOM 6983 O O . PRO A 1 924 ? 16.318 -26.306 197.393 1.00 30.00 924 PRO A O 1
ATOM 6987 N N . VAL A 1 925 ? 18.139 -25.711 196.250 1.00 30.00 925 VAL A N 1
ATOM 6988 C CA . VAL A 1 925 ? 18.582 -27.088 196.152 1.00 30.00 925 VAL A CA 1
ATOM 6989 C C . VAL A 1 925 ? 18.782 -27.320 197.599 1.00 30.00 925 VAL A C 1
ATOM 6990 O O . VAL A 1 925 ? 18.578 -26.407 198.352 1.00 30.00 925 VAL A O 1
ATOM 6994 N N . THR A 1 926 ? 19.021 -28.547 198.009 1.00 30.00 926 THR A N 1
ATOM 6995 C CA . THR A 1 926 ? 18.995 -28.908 199.411 1.00 30.00 926 THR A CA 1
ATOM 6996 C C . THR A 1 926 ? 17.554 -29.209 199.748 1.00 30.00 926 THR A C 1
ATOM 6997 O O . THR A 1 926 ? 17.169 -29.320 200.900 1.00 30.00 926 THR A O 1
ATOM 7001 N N . ASN A 1 927 ? 16.764 -29.315 198.699 1.00 30.00 927 ASN A N 1
ATOM 7002 C CA . ASN A 1 927 ? 15.454 -29.867 198.778 1.00 30.00 927 ASN A CA 1
ATOM 7003 C C . ASN A 1 927 ? 15.171 -30.970 197.802 1.00 30.00 927 ASN A C 1
ATOM 7004 O O . ASN A 1 927 ? 14.168 -31.649 197.877 1.00 30.00 927 ASN A O 1
ATOM 7009 N N . ARG A 1 928 ? 16.140 -31.284 196.995 1.00 30.00 928 ARG A N 1
ATOM 7010 C CA . ARG A 1 928 ? 15.916 -32.353 196.066 1.00 30.00 928 ARG A CA 1
ATOM 7011 C C . ARG A 1 928 ? 16.594 -33.643 196.589 1.00 30.00 928 ARG A C 1
ATOM 7012 O O . ARG A 1 928 ? 17.797 -33.697 196.757 1.00 30.00 928 ARG A O 1
ATOM 7020 N N . GLN A 1 929 ? 15.784 -34.587 197.000 1.00 30.00 929 GLN A N 1
ATOM 7021 C CA . GLN A 1 929 ? 16.328 -35.779 197.581 1.00 30.00 929 GLN A CA 1
ATOM 7022 C C . GLN A 1 929 ? 16.798 -36.555 196.392 1.00 30.00 929 GLN A C 1
ATOM 7023 O O . GLN A 1 929 ? 16.450 -36.199 195.288 1.00 30.00 929 GLN A O 1
ATOM 7029 N N . ALA A 1 930 ? 17.628 -37.567 196.581 1.00 30.00 930 ALA A N 1
ATOM 7030 C CA . ALA A 1 930 ? 18.055 -38.345 195.454 1.00 30.00 930 ALA A CA 1
ATOM 7031 C C . ALA A 1 930 ? 17.291 -39.628 195.481 1.00 30.00 930 ALA A C 1
ATOM 7032 O O . ALA A 1 930 ? 17.121 -40.218 196.523 1.00 30.00 930 ALA A O 1
ATOM 7034 N N . LEU A 1 931 ? 16.821 -40.068 194.333 1.00 30.00 931 LEU A N 1
ATOM 7035 C CA . LEU A 1 931 ? 16.054 -41.286 194.283 1.00 30.00 931 LEU A CA 1
ATOM 7036 C C . LEU A 1 931 ? 16.995 -42.387 194.713 1.00 30.00 931 LEU A C 1
ATOM 7037 O O . LEU A 1 931 ? 18.101 -42.464 194.233 1.00 30.00 931 LEU A O 1
ATOM 7042 N N . ARG A 1 932 ? 16.573 -43.236 195.631 1.00 30.00 932 ARG A N 1
ATOM 7043 C CA . ARG A 1 932 ? 17.480 -44.224 196.165 1.00 30.00 932 ARG A CA 1
ATOM 7044 C C . ARG A 1 932 ? 17.770 -45.153 195.057 1.00 30.00 932 ARG A C 1
ATOM 7045 O O . ARG A 1 932 ? 17.067 -45.134 194.072 1.00 30.00 932 ARG A O 1
ATOM 7053 N N . PRO A 1 933 ? 18.806 -45.940 195.206 1.00 30.00 933 PRO A N 1
ATOM 7054 C CA . PRO A 1 933 ? 19.250 -46.799 194.135 1.00 30.00 933 PRO A CA 1
ATOM 7055 C C . PRO A 1 933 ? 18.149 -47.785 193.842 1.00 30.00 933 PRO A C 1
ATOM 7056 O O . PRO A 1 933 ? 17.453 -48.174 194.758 1.00 30.00 933 PRO A O 1
ATOM 7060 N N . PRO A 1 934 ? 17.991 -48.165 192.578 1.00 30.00 934 PRO A N 1
ATOM 7061 C CA . PRO A 1 934 ? 16.939 -49.104 192.175 1.00 30.00 934 PRO A CA 1
ATOM 7062 C C . PRO A 1 934 ? 17.160 -50.512 192.722 1.00 30.00 934 PRO A C 1
ATOM 7063 O O . PRO A 1 934 ? 18.298 -50.973 192.805 1.00 30.00 934 PRO A O 1
ATOM 7067 N N . GLU A 1 935 ? 16.071 -51.183 193.085 1.00 30.00 935 GLU A N 1
ATOM 7068 C CA . GLU A 1 935 ? 16.130 -52.535 193.545 1.00 30.00 935 GLU A CA 1
ATOM 7069 C C . GLU A 1 935 ? 15.830 -53.390 192.338 1.00 30.00 935 GLU A C 1
ATOM 7070 O O . GLU A 1 935 ? 14.710 -53.410 191.881 1.00 30.00 935 GLU A O 1
ATOM 7076 N N . TYR A 1 936 ? 16.736 -54.194 191.819 1.00 30.00 936 TYR A N 1
ATOM 7077 C CA . TYR A 1 936 ? 16.450 -54.917 190.563 1.00 30.00 936 TYR A CA 1
ATOM 7078 C C . TYR A 1 936 ? 15.344 -56.005 190.420 1.00 30.00 936 TYR A C 1
ATOM 7079 O O . TYR A 1 936 ? 14.697 -56.091 189.402 1.00 30.00 936 TYR A O 1
ATOM 7088 N N . ASN A 1 937 ? 15.166 -56.844 191.422 1.00 30.00 937 ASN A N 1
ATOM 7089 C CA . ASN A 1 937 ? 14.396 -58.054 191.395 1.00 30.00 937 ASN A CA 1
ATOM 7090 C C . ASN A 1 937 ? 13.032 -58.017 192.050 1.00 30.00 937 ASN A C 1
ATOM 7091 O O . ASN A 1 937 ? 12.509 -59.070 192.371 1.00 30.00 937 ASN A O 1
ATOM 7096 N N . ARG A 1 938 ? 12.468 -56.845 192.317 1.00 30.00 938 ARG A N 1
ATOM 7097 C CA . ARG A 1 938 ? 11.241 -56.776 193.146 1.00 30.00 938 ARG A CA 1
ATOM 7098 C C . ARG A 1 938 ? 9.946 -56.625 192.345 1.00 30.00 938 ARG A C 1
ATOM 7099 O O . ARG A 1 938 ? 9.757 -55.644 191.644 1.00 30.00 938 ARG A O 1
ATOM 7107 N N . ASN A 1 939 ? 9.044 -57.599 192.502 1.00 30.00 939 ASN A N 1
ATOM 7108 C CA . ASN A 1 939 ? 7.991 -57.894 191.535 1.00 30.00 939 ASN A CA 1
ATOM 7109 C C . ASN A 1 939 ? 7.125 -56.694 191.458 1.00 30.00 939 ASN A C 1
ATOM 7110 O O . ASN A 1 939 ? 6.898 -56.072 192.457 1.00 30.00 939 ASN A O 1
ATOM 7115 N N . PRO A 1 940 ? 6.577 -56.433 190.276 1.00 30.00 940 PRO A N 1
ATOM 7116 C CA . PRO A 1 940 ? 5.802 -55.214 190.026 1.00 30.00 940 PRO A CA 1
ATOM 7117 C C . PRO A 1 940 ? 4.278 -55.215 190.252 1.00 30.00 940 PRO A C 1
ATOM 7118 O O . PRO A 1 940 ? 3.732 -54.123 190.094 1.00 30.00 940 PRO A O 1
ATOM 7122 N N . ALA A 1 941 ? 3.688 -56.288 190.755 1.00 30.00 941 ALA A N 1
ATOM 7123 C CA . ALA A 1 941 ? 2.247 -56.320 190.928 1.00 30.00 941 ALA A CA 1
ATOM 7124 C C . ALA A 1 941 ? 1.891 -55.126 191.806 1.00 30.00 941 ALA A C 1
ATOM 7125 O O . ALA A 1 941 ? 0.782 -54.596 191.732 1.00 30.00 941 ALA A O 1
ATOM 7127 N N . LEU A 1 942 ? 2.842 -54.706 192.633 1.00 30.00 942 LEU A N 1
ATOM 7128 C CA . LEU A 1 942 ? 2.678 -53.527 193.462 1.00 30.00 942 LEU A CA 1
ATOM 7129 C C . LEU A 1 942 ? 2.454 -52.226 192.676 1.00 30.00 942 LEU A C 1
ATOM 7130 O O . LEU A 1 942 ? 1.648 -51.404 193.111 1.00 30.00 942 LEU A O 1
ATOM 7135 N N . ARG A 1 943 ? 3.141 -51.994 191.551 1.00 30.00 943 ARG A N 1
ATOM 7136 C CA . ARG A 1 943 ? 2.952 -50.690 190.947 1.00 30.00 943 ARG A CA 1
ATOM 7137 C C . ARG A 1 943 ? 2.287 -50.615 189.588 1.00 30.00 943 ARG A C 1
ATOM 7138 O O . ARG A 1 943 ? 1.779 -49.579 189.230 1.00 30.00 943 ARG A O 1
ATOM 7146 N N . MET A 1 944 ? 2.293 -51.685 188.808 1.00 30.00 944 MET A N 1
ATOM 7147 C CA . MET A 1 944 ? 1.758 -51.636 187.444 1.00 30.00 944 MET A CA 1
ATOM 7148 C C . MET A 1 944 ? 0.284 -51.330 187.482 1.00 30.00 944 MET A C 1
ATOM 7149 O O . MET A 1 944 ? -0.375 -51.835 188.358 1.00 30.00 944 MET A O 1
ATOM 7154 N N . PRO A 1 945 ? -0.277 -50.543 186.573 1.00 30.00 945 PRO A N 1
ATOM 7155 C CA . PRO A 1 945 ? -1.694 -50.172 186.737 1.00 30.00 945 PRO A CA 1
ATOM 7156 C C . PRO A 1 945 ? -2.655 -51.374 186.708 1.00 30.00 945 PRO A C 1
ATOM 7157 O O . PRO A 1 945 ? -2.467 -52.267 185.882 1.00 30.00 945 PRO A O 1
ATOM 7161 N N . ALA A 1 946 ? -3.666 -51.394 187.585 1.00 30.00 946 ALA A N 1
ATOM 7162 C CA . ALA A 1 946 ? -4.655 -52.467 187.566 1.00 30.00 946 ALA A CA 1
ATOM 7163 C C . ALA A 1 946 ? -5.587 -52.344 186.365 1.00 30.00 946 ALA A C 1
ATOM 7164 O O . ALA A 1 946 ? -5.632 -51.306 185.701 1.00 30.00 946 ALA A O 1
ATOM 7166 N N . ARG A 1 947 ? -6.333 -53.414 186.105 1.00 30.00 947 ARG A N 1
ATOM 7167 C CA . ARG A 1 947 ? -7.278 -53.464 184.988 1.00 30.00 947 ARG A CA 1
ATOM 7168 C C . ARG A 1 947 ? -8.699 -53.685 185.504 1.00 30.00 947 ARG A C 1
ATOM 7169 O O . ARG A 1 947 ? -8.897 -54.070 186.659 1.00 30.00 947 ARG A O 1
ATOM 7177 N N . PHE A 1 948 ? -9.680 -53.438 184.640 1.00 30.00 948 PHE A N 1
ATOM 7178 C CA . PHE A 1 948 ? -11.070 -53.260 185.066 1.00 30.00 948 PHE A CA 1
ATOM 7179 C C . PHE A 1 948 ? -11.574 -54.543 185.734 1.00 30.00 948 PHE A C 1
ATOM 7180 O O . PHE A 1 948 ? -11.593 -55.613 185.121 1.00 30.00 948 PHE A O 1
ATOM 7188 N N . GLN A 1 949 ? -11.971 -54.411 187.000 1.00 30.00 949 GLN A N 1
ATOM 7189 C CA . GLN A 1 949 ? -12.755 -55.425 187.703 1.00 30.00 949 GLN A CA 1
ATOM 7190 C C . GLN A 1 949 ? -13.800 -54.597 188.455 1.00 30.00 949 GLN A C 1
ATOM 7191 O O . GLN A 1 949 ? -13.549 -53.441 188.801 1.00 30.00 949 GLN A O 1
ATOM 7197 N N . MET A 1 950 ? -14.980 -55.160 188.650 1.00 30.00 950 MET A N 1
ATOM 7198 C CA . MET A 1 950 ? -16.107 -54.443 189.246 1.00 30.00 950 MET A CA 1
ATOM 7199 C C . MET A 1 950 ? -16.104 -54.375 190.759 1.00 30.00 950 MET A C 1
ATOM 7200 O O . MET A 1 950 ? -15.664 -55.287 191.436 1.00 30.00 950 MET A O 1
ATOM 7205 N N . GLY A 1 951 ? -16.639 -53.287 191.296 1.00 30.00 951 GLY A N 1
ATOM 7206 C CA . GLY A 1 951 ? -16.863 -53.187 192.724 1.00 30.00 951 GLY A CA 1
ATOM 7207 C C . GLY A 1 951 ? -16.310 -51.895 193.253 1.00 30.00 951 GLY A C 1
ATOM 7208 O O . GLY A 1 951 ? -15.941 -51.056 192.477 1.00 30.00 951 GLY A O 1
ATOM 7209 N N . THR A 1 952 ? -16.285 -51.711 194.563 1.00 30.00 952 THR A N 1
ATOM 7210 C CA . THR A 1 952 ? -15.575 -50.592 195.137 1.00 30.00 952 THR A CA 1
ATOM 7211 C C . THR A 1 952 ? -15.094 -50.936 196.532 1.00 30.00 952 THR A C 1
ATOM 7212 O O . THR A 1 952 ? -15.895 -51.370 197.317 1.00 30.00 952 THR A O 1
ATOM 7216 N N . THR A 1 953 ? -13.836 -50.686 196.885 1.00 30.00 953 THR A N 1
ATOM 7217 C CA . THR A 1 953 ? -13.377 -51.019 198.238 1.00 30.00 953 THR A CA 1
ATOM 7218 C C . THR A 1 953 ? -12.416 -50.012 198.855 1.00 30.00 953 THR A C 1
ATOM 7219 O O . THR A 1 953 ? -11.659 -49.399 198.158 1.00 30.00 953 THR A O 1
ATOM 7223 N N . ALA A 1 954 ? -12.325 -50.128 200.159 1.00 30.00 954 ALA A N 1
ATOM 7224 C CA . ALA A 1 954 ? -12.452 -49.133 201.162 1.00 30.00 954 ALA A CA 1
ATOM 7225 C C . ALA A 1 954 ? -11.258 -48.275 201.098 1.00 30.00 954 ALA A C 1
ATOM 7226 O O . ALA A 1 954 ? -10.334 -48.570 200.371 1.00 30.00 954 ALA A O 1
ATOM 7228 N N . CYS A 1 955 ? -11.304 -47.161 201.797 1.00 30.00 955 CYS A N 1
ATOM 7229 C CA . CYS A 1 955 ? -10.112 -46.400 202.027 1.00 30.00 955 CYS A CA 1
ATOM 7230 C C . CYS A 1 955 ? -9.962 -46.459 203.511 1.00 30.00 955 CYS A C 1
ATOM 7231 O O . CYS A 1 955 ? -10.940 -46.254 204.196 1.00 30.00 955 CYS A O 1
ATOM 7234 N N . ALA A 1 956 ? -8.769 -46.715 204.020 1.00 30.00 956 ALA A N 1
ATOM 7235 C CA . ALA A 1 956 ? -8.547 -46.496 205.428 1.00 30.00 956 ALA A CA 1
ATOM 7236 C C . ALA A 1 956 ? -7.619 -45.295 205.623 1.00 30.00 956 ALA A C 1
ATOM 7237 O O . ALA A 1 956 ? -6.481 -45.284 205.168 1.00 30.00 956 ALA A O 1
ATOM 7239 N N . PHE A 1 957 ? -8.134 -44.285 206.303 1.00 30.00 957 PHE A N 1
ATOM 7240 C CA . PHE A 1 957 ? -7.392 -43.112 206.736 1.00 30.00 957 PHE A CA 1
ATOM 7241 C C . PHE A 1 957 ? -7.918 -42.742 208.099 1.00 30.00 957 PHE A C 1
ATOM 7242 O O . PHE A 1 957 ? -8.860 -43.345 208.551 1.00 30.00 957 PHE A O 1
ATOM 7250 N N . THR A 1 958 ? -7.337 -41.777 208.792 1.00 30.00 958 THR A N 1
ATOM 7251 C CA . THR A 1 958 ? -8.014 -41.347 209.996 1.00 30.00 958 THR A CA 1
ATOM 7252 C C . THR A 1 958 ? -7.459 -40.102 210.640 1.00 30.00 958 THR A C 1
ATOM 7253 O O . THR A 1 958 ? -6.387 -39.655 210.305 1.00 30.00 958 THR A O 1
ATOM 7257 N N . LYS A 1 959 ? -8.215 -39.523 211.544 1.00 30.00 959 LYS A N 1
ATOM 7258 C CA . LYS A 1 959 ? -7.792 -38.333 212.207 1.00 30.00 959 LYS A CA 1
ATOM 7259 C C . LYS A 1 959 ? -8.534 -38.331 213.477 1.00 30.00 959 LYS A C 1
ATOM 7260 O O . LYS A 1 959 ? -9.466 -39.095 213.640 1.00 30.00 959 LYS A O 1
ATOM 7266 N N . ALA A 1 960 ? -8.251 -37.365 214.322 1.00 30.00 960 ALA A N 1
ATOM 7267 C CA . ALA A 1 960 ? -9.078 -37.156 215.482 1.00 30.00 960 ALA A CA 1
ATOM 7268 C C . ALA A 1 960 ? -9.538 -35.714 215.502 1.00 30.00 960 ALA A C 1
ATOM 7269 O O . ALA A 1 960 ? -8.777 -34.829 215.208 1.00 30.00 960 ALA A O 1
ATOM 7271 N N . LEU A 1 961 ? -10.783 -35.484 215.891 1.00 30.00 961 LEU A N 1
ATOM 7272 C CA . LEU A 1 961 ? -11.248 -34.118 215.964 1.00 30.00 961 LEU A CA 1
ATOM 7273 C C . LEU A 1 961 ? -10.848 -33.567 217.319 1.00 30.00 961 LEU A C 1
ATOM 7274 O O . LEU A 1 961 ? -11.361 -33.989 218.355 1.00 30.00 961 LEU A O 1
ATOM 7279 N N . GLY A 1 962 ? -9.929 -32.608 217.300 1.00 30.00 962 GLY A N 1
ATOM 7280 C CA . GLY A 1 962 ? -9.554 -31.900 218.504 1.00 30.00 962 GLY A CA 1
ATOM 7281 C C . GLY A 1 962 ? -10.803 -31.122 218.825 1.00 30.00 962 GLY A C 1
ATOM 7282 O O . GLY A 1 962 ? -11.559 -30.794 217.909 1.00 30.00 962 GLY A O 1
ATOM 7283 N N . ASP A 1 963 ? -11.052 -30.836 220.098 1.00 30.00 963 ASP A N 1
ATOM 7284 C CA . ASP A 1 963 ? -12.318 -30.212 220.438 1.00 30.00 963 ASP A CA 1
ATOM 7285 C C . ASP A 1 963 ? -12.407 -28.913 219.657 1.00 30.00 963 ASP A C 1
ATOM 7286 O O . ASP A 1 963 ? -11.470 -28.116 219.638 1.00 30.00 963 ASP A O 1
ATOM 7291 N N . VAL A 1 964 ? -13.546 -28.714 219.007 1.00 30.00 964 VAL A N 1
ATOM 7292 C CA . VAL A 1 964 ? -13.741 -27.580 218.179 1.00 30.00 964 VAL A CA 1
ATOM 7293 C C . VAL A 1 964 ? -13.813 -26.315 218.984 1.00 30.00 964 VAL A C 1
ATOM 7294 O O . VAL A 1 964 ? -13.216 -25.302 218.653 1.00 30.00 964 VAL A O 1
ATOM 7298 N N . ARG A 1 965 ? -14.472 -26.415 220.116 1.00 30.00 965 ARG A N 1
ATOM 7299 C CA . ARG A 1 965 ? -14.741 -25.222 220.858 1.00 30.00 965 ARG A CA 1
ATOM 7300 C C . ARG A 1 965 ? -13.434 -24.550 221.230 1.00 30.00 965 ARG A C 1
ATOM 7301 O O . ARG A 1 965 ? -13.341 -23.359 221.193 1.00 30.00 965 ARG A O 1
ATOM 7309 N N . ALA A 1 966 ? -12.457 -25.340 221.647 1.00 30.00 966 ALA A N 1
ATOM 7310 C CA . ALA A 1 966 ? -11.225 -24.729 222.088 1.00 30.00 966 ALA A CA 1
ATOM 7311 C C . ALA A 1 966 ? -10.621 -23.986 220.930 1.00 30.00 966 ALA A C 1
ATOM 7312 O O . ALA A 1 966 ? -10.257 -22.829 221.083 1.00 30.00 966 ALA A O 1
ATOM 7314 N N . GLN A 1 967 ? -10.556 -24.614 219.761 1.00 30.00 967 GLN A N 1
ATOM 7315 C CA . GLN A 1 967 ? -9.990 -23.920 218.626 1.00 30.00 967 GLN A CA 1
ATOM 7316 C C . GLN A 1 967 ? -10.843 -22.775 218.165 1.00 30.00 967 GLN A C 1
ATOM 7317 O O . GLN A 1 967 ? -10.396 -21.644 218.126 1.00 30.00 967 GLN A O 1
ATOM 7323 N N . MET A 1 968 ? -12.144 -22.969 218.198 1.00 30.00 968 MET A N 1
ATOM 7324 C CA . MET A 1 968 ? -12.991 -21.844 217.894 1.00 30.00 968 MET A CA 1
ATOM 7325 C C . MET A 1 968 ? -12.467 -20.771 218.846 1.00 30.00 968 MET A C 1
ATOM 7326 O O . MET A 1 968 ? -12.515 -19.583 218.528 1.00 30.00 968 MET A O 1
ATOM 7331 N N . GLU A 1 969 ? -11.846 -21.202 219.946 1.00 30.00 969 GLU A N 1
ATOM 7332 C CA . GLU A 1 969 ? -11.171 -20.289 220.891 1.00 30.00 969 GLU A CA 1
ATOM 7333 C C . GLU A 1 969 ? -9.962 -19.534 220.400 1.00 30.00 969 GLU A C 1
ATOM 7334 O O . GLU A 1 969 ? -9.788 -18.386 220.746 1.00 30.00 969 GLU A O 1
ATOM 7340 N N . LEU A 1 970 ? -9.098 -20.175 219.639 1.00 30.00 970 LEU A N 1
ATOM 7341 C CA . LEU A 1 970 ? -8.095 -19.430 218.904 1.00 30.00 970 LEU A CA 1
ATOM 7342 C C . LEU A 1 970 ? -8.795 -18.683 217.765 1.00 30.00 970 LEU A C 1
ATOM 7343 O O . LEU A 1 970 ? -8.207 -17.856 217.106 1.00 30.00 970 LEU A O 1
ATOM 7348 N N . ARG A 1 971 ? -10.101 -18.831 217.788 1.00 30.00 971 ARG A N 1
ATOM 7349 C CA . ARG A 1 971 ? -10.982 -18.076 216.952 1.00 30.00 971 ARG A CA 1
ATOM 7350 C C . ARG A 1 971 ? -11.011 -18.782 215.661 1.00 30.00 971 ARG A C 1
ATOM 7351 O O . ARG A 1 971 ? -10.699 -19.946 215.621 1.00 30.00 971 ARG A O 1
ATOM 7359 N N . GLU A 1 972 ? -11.349 -18.062 214.611 1.00 30.00 972 GLU A N 1
ATOM 7360 C CA . GLU A 1 972 ? -11.989 -18.540 213.406 1.00 30.00 972 GLU A CA 1
ATOM 7361 C C . GLU A 1 972 ? -11.056 -19.476 212.705 1.00 30.00 972 GLU A C 1
ATOM 7362 O O . GLU A 1 972 ? -9.990 -19.780 213.187 1.00 30.00 972 GLU A O 1
ATOM 7368 N N . GLY A 1 973 ? -11.455 -19.911 211.530 1.00 30.00 973 GLY A N 1
ATOM 7369 C CA . GLY A 1 973 ? -12.500 -19.269 210.797 1.00 30.00 973 GLY A CA 1
ATOM 7370 C C . GLY A 1 973 ? -12.230 -19.817 209.435 1.00 30.00 973 GLY A C 1
ATOM 7371 O O . GLY A 1 973 ? -11.726 -20.927 209.360 1.00 30.00 973 GLY A O 1
ATOM 7372 N N . MET B 2 1 ? -54.169 -9.622 168.694 1.00 30.00 1 MET B N 1
ATOM 7373 C CA . MET B 2 1 ? -53.249 -9.401 167.597 1.00 30.00 1 MET B CA 1
ATOM 7374 C C . MET B 2 1 ? -53.891 -8.415 166.658 1.00 30.00 1 MET B C 1
ATOM 7375 O O . MET B 2 1 ? -54.939 -7.867 166.962 1.00 30.00 1 MET B O 1
ATOM 7380 N N . SER B 2 2 ? -53.251 -8.180 165.524 1.00 30.00 2 SER B N 1
ATOM 7381 C CA . SER B 2 2 ? -53.603 -7.054 164.689 1.00 30.00 2 SER B CA 1
ATOM 7382 C C . SER B 2 2 ? -55.055 -7.223 164.315 1.00 30.00 2 SER B C 1
ATOM 7383 O O . SER B 2 2 ? -55.800 -6.250 164.199 1.00 30.00 2 SER B O 1
ATOM 7386 N N . ALA B 2 3 ? -55.484 -8.466 164.149 1.00 30.00 3 ALA B N 1
ATOM 7387 C CA . ALA B 2 3 ? -56.852 -8.735 163.708 1.00 30.00 3 ALA B CA 1
ATOM 7388 C C . ALA B 2 3 ? -57.634 -9.730 164.562 1.00 30.00 3 ALA B C 1
ATOM 7389 O O . ALA B 2 3 ? -57.094 -10.749 164.972 1.00 30.00 3 ALA B O 1
ATOM 7391 N N . PRO B 2 4 ? -58.892 -9.372 164.815 1.00 30.00 4 PRO B N 1
ATOM 7392 C CA . PRO B 2 4 ? -59.881 -10.255 165.431 1.00 30.00 4 PRO B CA 1
ATOM 7393 C C . PRO B 2 4 ? -60.153 -11.375 164.450 1.00 30.00 4 PRO B C 1
ATOM 7394 O O . PRO B 2 4 ? -60.091 -11.157 163.240 1.00 30.00 4 PRO B O 1
ATOM 7398 N N . SER B 2 5 ? -60.421 -12.565 164.980 1.00 30.00 5 SER B N 1
ATOM 7399 C CA . SER B 2 5 ? -60.460 -13.792 164.193 1.00 30.00 5 SER B CA 1
ATOM 7400 C C . SER B 2 5 ? -61.550 -13.767 163.135 1.00 30.00 5 SER B C 1
ATOM 7401 O O . SER B 2 5 ? -62.643 -13.248 163.363 1.00 30.00 5 SER B O 1
ATOM 7404 N N . ASP B 2 6 ? -61.287 -14.374 161.986 1.00 30.00 6 ASP B N 1
ATOM 7405 C CA . ASP B 2 6 ? -62.195 -14.239 160.856 1.00 30.00 6 ASP B CA 1
ATOM 7406 C C . ASP B 2 6 ? -63.571 -14.761 161.244 1.00 30.00 6 ASP B C 1
ATOM 7407 O O . ASP B 2 6 ? -64.594 -14.195 160.858 1.00 30.00 6 ASP B O 1
ATOM 7412 N N . GLN B 2 7 ? -63.603 -15.830 162.014 1.00 30.00 7 GLN B N 1
ATOM 7413 C CA . GLN B 2 7 ? -64.849 -16.435 162.434 1.00 30.00 7 GLN B CA 1
ATOM 7414 C C . GLN B 2 7 ? -65.649 -15.540 163.313 1.00 30.00 7 GLN B C 1
ATOM 7415 O O . GLN B 2 7 ? -66.844 -15.719 163.418 1.00 30.00 7 GLN B O 1
ATOM 7421 N N . SER B 2 8 ? -64.988 -14.649 164.032 1.00 30.00 8 SER B N 1
ATOM 7422 C CA . SER B 2 8 ? -65.729 -13.791 164.962 1.00 30.00 8 SER B CA 1
ATOM 7423 C C . SER B 2 8 ? -66.416 -12.626 164.247 1.00 30.00 8 SER B C 1
ATOM 7424 O O . SER B 2 8 ? -67.521 -12.228 164.623 1.00 30.00 8 SER B O 1
ATOM 7427 N N . GLN B 2 9 ? -65.758 -12.084 163.224 1.00 30.00 9 GLN B N 1
ATOM 7428 C CA . GLN B 2 9 ? -66.291 -10.948 162.464 1.00 30.00 9 GLN B CA 1
ATOM 7429 C C . GLN B 2 9 ? -67.515 -11.306 161.622 1.00 30.00 9 GLN B C 1
ATOM 7430 O O . GLN B 2 9 ? -68.474 -10.535 161.569 1.00 30.00 9 GLN B O 1
ATOM 7436 N N . GLU B 2 10 ? -67.643 -12.485 161.027 1.00 30.00 10 GLU B N 1
ATOM 7437 C CA . GLU B 2 10 ? -68.760 -12.793 160.075 1.00 30.00 10 GLU B CA 1
ATOM 7438 C C . GLU B 2 10 ? -70.220 -12.730 160.565 1.00 30.00 10 GLU B C 1
ATOM 7439 O O . GLU B 2 10 ? -70.497 -13.242 161.633 1.00 30.00 10 GLU B O 1
ATOM 7445 N N . THR B 2 11 ? -71.099 -12.114 159.770 1.00 30.00 11 THR B N 1
ATOM 7446 C CA . THR B 2 11 ? -72.480 -11.770 160.141 1.00 30.00 11 THR B CA 1
ATOM 7447 C C . THR B 2 11 ? -73.569 -12.555 159.409 1.00 30.00 11 THR B C 1
ATOM 7448 O O . THR B 2 11 ? -73.346 -13.097 158.330 1.00 30.00 11 THR B O 1
ATOM 7452 N N . ARG B 2 12 ? -74.740 -12.606 160.013 1.00 30.00 12 ARG B N 1
ATOM 7453 C CA . ARG B 2 12 ? -75.846 -13.256 159.371 1.00 30.00 12 ARG B CA 1
ATOM 7454 C C . ARG B 2 12 ? -76.295 -12.537 158.108 1.00 30.00 12 ARG B C 1
ATOM 7455 O O . ARG B 2 12 ? -76.602 -13.188 157.121 1.00 30.00 12 ARG B O 1
ATOM 7463 N N . SER B 2 13 ? -76.175 -11.204 158.083 1.00 30.00 13 SER B N 1
ATOM 7464 C CA . SER B 2 13 ? -76.516 -10.355 156.916 1.00 30.00 13 SER B CA 1
ATOM 7465 C C . SER B 2 13 ? -75.666 -10.569 155.663 1.00 30.00 13 SER B C 1
ATOM 7466 O O . SER B 2 13 ? -74.493 -10.849 155.775 1.00 30.00 13 SER B O 1
ATOM 7469 N N . PRO B 2 14 ? -76.268 -10.365 154.489 1.00 30.00 14 PRO B N 1
ATOM 7470 C CA . PRO B 2 14 ? -77.650 -9.904 154.337 1.00 30.00 14 PRO B CA 1
ATOM 7471 C C . PRO B 2 14 ? -78.683 -10.951 154.703 1.00 30.00 14 PRO B C 1
ATOM 7472 O O . PRO B 2 14 ? -78.418 -12.121 154.453 1.00 30.00 14 PRO B O 1
ATOM 7476 N N . THR B 2 15 ? -79.799 -10.531 155.295 1.00 30.00 15 THR B N 1
ATOM 7477 C CA . THR B 2 15 ? -80.829 -11.427 155.775 1.00 30.00 15 THR B CA 1
ATOM 7478 C C . THR B 2 15 ? -82.084 -11.108 155.012 1.00 30.00 15 THR B C 1
ATOM 7479 O O . THR B 2 15 ? -82.036 -10.359 154.068 1.00 30.00 15 THR B O 1
ATOM 7483 N N . SER B 2 16 ? -83.182 -11.764 155.351 1.00 30.00 16 SER B N 1
ATOM 7484 C CA . SER B 2 16 ? -84.474 -11.457 154.772 1.00 30.00 16 SER B CA 1
ATOM 7485 C C . SER B 2 16 ? -85.529 -12.009 155.686 1.00 30.00 16 SER B C 1
ATOM 7486 O O . SER B 2 16 ? -85.222 -12.822 156.525 1.00 30.00 16 SER B O 1
ATOM 7489 N N . VAL B 2 17 ? -86.781 -11.616 155.526 1.00 30.00 17 VAL B N 1
ATOM 7490 C CA . VAL B 2 17 ? -87.808 -12.049 156.464 1.00 30.00 17 VAL B CA 1
ATOM 7491 C C . VAL B 2 17 ? -87.825 -13.540 156.397 1.00 30.00 17 VAL B C 1
ATOM 7492 O O . VAL B 2 17 ? -88.127 -14.190 157.352 1.00 30.00 17 VAL B O 1
ATOM 7496 N N . GLY B 2 18 ? -87.598 -14.068 155.215 1.00 30.00 18 GLY B N 1
ATOM 7497 C CA . GLY B 2 18 ? -87.474 -15.497 155.041 1.00 30.00 18 GLY B CA 1
ATOM 7498 C C . GLY B 2 18 ? -86.072 -16.017 155.196 1.00 30.00 18 GLY B C 1
ATOM 7499 O O . GLY B 2 18 ? -85.453 -16.449 154.241 1.00 30.00 18 GLY B O 1
ATOM 7500 N N . ASN B 2 19 ? -85.577 -15.969 156.411 1.00 30.00 19 ASN B N 1
ATOM 7501 C CA . ASN B 2 19 ? -84.283 -16.516 156.735 1.00 30.00 19 ASN B CA 1
ATOM 7502 C C . ASN B 2 19 ? -84.501 -17.325 157.982 1.00 30.00 19 ASN B C 1
ATOM 7503 O O . ASN B 2 19 ? -84.135 -16.912 159.078 1.00 30.00 19 ASN B O 1
ATOM 7508 N N . THR B 2 20 ? -85.206 -18.437 157.792 1.00 30.00 20 THR B N 1
ATOM 7509 C CA . THR B 2 20 ? -85.657 -19.333 158.854 1.00 30.00 20 THR B CA 1
ATOM 7510 C C . THR B 2 20 ? -84.541 -20.029 159.619 1.00 30.00 20 THR B C 1
ATOM 7511 O O . THR B 2 20 ? -84.638 -20.227 160.830 1.00 30.00 20 THR B O 1
ATOM 7515 N N . VAL B 2 21 ? -83.491 -20.417 158.906 1.00 30.00 21 VAL B N 1
ATOM 7516 C CA . VAL B 2 21 ? -82.487 -21.309 159.462 1.00 30.00 21 VAL B CA 1
ATOM 7517 C C . VAL B 2 21 ? -81.838 -20.713 160.702 1.00 30.00 21 VAL B C 1
ATOM 7518 O O . VAL B 2 21 ? -81.561 -19.515 160.767 1.00 30.00 21 VAL B O 1
ATOM 7522 N N . ALA B 2 22 ? -81.608 -21.573 161.688 1.00 30.00 22 ALA B N 1
ATOM 7523 C CA . ALA B 2 22 ? -81.075 -21.161 162.977 1.00 30.00 22 ALA B CA 1
ATOM 7524 C C . ALA B 2 22 ? -79.662 -20.620 162.830 1.00 30.00 22 ALA B C 1
ATOM 7525 O O . ALA B 2 22 ? -78.911 -21.042 161.951 1.00 30.00 22 ALA B O 1
ATOM 7527 N N . ALA B 2 23 ? -79.279 -19.754 163.756 1.00 30.00 23 ALA B N 1
ATOM 7528 C CA . ALA B 2 23 ? -77.968 -19.141 163.715 1.00 30.00 23 ALA B CA 1
ATOM 7529 C C . ALA B 2 23 ? -76.879 -20.202 163.805 1.00 30.00 23 ALA B C 1
ATOM 7530 O O . ALA B 2 23 ? -75.843 -20.082 163.151 1.00 30.00 23 ALA B O 1
ATOM 7532 N N . ASP B 2 24 ? -77.090 -21.222 164.599 1.00 30.00 24 ASP B N 1
ATOM 7533 C CA . ASP B 2 24 ? -76.020 -22.145 164.848 1.00 30.00 24 ASP B CA 1
ATOM 7534 C C . ASP B 2 24 ? -75.617 -22.717 163.504 1.00 30.00 24 ASP B C 1
ATOM 7535 O O . ASP B 2 24 ? -74.471 -22.922 163.273 1.00 30.00 24 ASP B O 1
ATOM 7540 N N . VAL B 2 25 ? -76.566 -22.874 162.593 1.00 30.00 25 VAL B N 1
ATOM 7541 C CA . VAL B 2 25 ? -76.460 -23.679 161.373 1.00 30.00 25 VAL B CA 1
ATOM 7542 C C . VAL B 2 25 ? -76.077 -22.924 160.135 1.00 30.00 25 VAL B C 1
ATOM 7543 O O . VAL B 2 25 ? -76.208 -23.439 159.057 1.00 30.00 25 VAL B O 1
ATOM 7547 N N . GLN B 2 26 ? -75.689 -21.669 160.298 1.00 30.00 26 GLN B N 1
ATOM 7548 C CA . GLN B 2 26 ? -74.953 -20.877 159.316 1.00 30.00 26 GLN B CA 1
ATOM 7549 C C . GLN B 2 26 ? -73.960 -20.064 160.112 1.00 30.00 26 GLN B C 1
ATOM 7550 O O . GLN B 2 26 ? -74.189 -19.815 161.269 1.00 30.00 26 GLN B O 1
ATOM 7556 N N . THR B 2 27 ? -72.852 -19.703 159.511 1.00 30.00 27 THR B N 1
ATOM 7557 C CA . THR B 2 27 ? -71.811 -19.088 160.283 1.00 30.00 27 THR B CA 1
ATOM 7558 C C . THR B 2 27 ? -71.116 -20.198 161.018 1.00 30.00 27 THR B C 1
ATOM 7559 O O . THR B 2 27 ? -70.388 -19.952 161.953 1.00 30.00 27 THR B O 1
ATOM 7563 N N . SER B 2 28 ? -71.360 -21.418 160.576 1.00 30.00 28 SER B N 1
ATOM 7564 C CA . SER B 2 28 ? -70.616 -22.555 161.040 1.00 30.00 28 SER B CA 1
ATOM 7565 C C . SER B 2 28 ? -69.366 -22.610 160.208 1.00 30.00 28 SER B C 1
ATOM 7566 O O . SER B 2 28 ? -69.439 -22.545 159.000 1.00 30.00 28 SER B O 1
ATOM 7569 N N . VAL B 2 29 ? -68.214 -22.707 160.828 1.00 30.00 29 VAL B N 1
ATOM 7570 C CA . VAL B 2 29 ? -66.984 -22.640 160.071 1.00 30.00 29 VAL B CA 1
ATOM 7571 C C . VAL B 2 29 ? -66.790 -23.894 159.246 1.00 30.00 29 VAL B C 1
ATOM 7572 O O . VAL B 2 29 ? -67.431 -24.872 159.503 1.00 30.00 29 VAL B O 1
ATOM 7576 N N . HIS B 2 30 ? -65.953 -23.843 158.227 1.00 30.00 30 HIS B N 1
ATOM 7577 C CA . HIS B 2 30 ? -65.754 -24.985 157.360 1.00 30.00 30 HIS B CA 1
ATOM 7578 C C . HIS B 2 30 ? -64.719 -25.853 158.004 1.00 30.00 30 HIS B C 1
ATOM 7579 O O . HIS B 2 30 ? -63.643 -25.367 158.278 1.00 30.00 30 HIS B O 1
ATOM 7586 N N . ASP B 2 31 ? -65.028 -27.090 158.334 1.00 30.00 31 ASP B N 1
ATOM 7587 C CA . ASP B 2 31 ? -64.033 -27.936 158.963 1.00 30.00 31 ASP B CA 1
ATOM 7588 C C . ASP B 2 31 ? -64.194 -29.170 158.123 1.00 30.00 31 ASP B C 1
ATOM 7589 O O . ASP B 2 31 ? -65.294 -29.436 157.685 1.00 30.00 31 ASP B O 1
ATOM 7594 N N . LYS B 2 32 ? -63.126 -29.911 157.862 1.00 30.00 32 LYS B N 1
ATOM 7595 C CA . LYS B 2 32 ? -63.249 -31.237 157.277 1.00 30.00 32 LYS B CA 1
ATOM 7596 C C . LYS B 2 32 ? -62.411 -32.116 158.146 1.00 30.00 32 LYS B C 1
ATOM 7597 O O . LYS B 2 32 ? -61.265 -32.357 157.877 1.00 30.00 32 LYS B O 1
ATOM 7603 N N . PRO B 2 33 ? -63.021 -32.642 159.204 1.00 30.00 33 PRO B N 1
ATOM 7604 C CA . PRO B 2 33 ? -62.331 -33.054 160.437 1.00 30.00 33 PRO B CA 1
ATOM 7605 C C . PRO B 2 33 ? -61.254 -34.160 160.420 1.00 30.00 33 PRO B C 1
ATOM 7606 O O . PRO B 2 33 ? -60.251 -33.967 161.106 1.00 30.00 33 PRO B O 1
ATOM 7610 N N . THR B 2 34 ? -61.531 -35.299 159.799 1.00 30.00 34 THR B N 1
ATOM 7611 C CA . THR B 2 34 ? -60.589 -36.400 159.836 1.00 30.00 34 THR B CA 1
ATOM 7612 C C . THR B 2 34 ? -59.358 -35.960 159.079 1.00 30.00 34 THR B C 1
ATOM 7613 O O . THR B 2 34 ? -59.468 -35.358 158.011 1.00 30.00 34 THR B O 1
ATOM 7617 N N . GLY B 2 35 ? -58.187 -36.263 159.634 1.00 30.00 35 GLY B N 1
ATOM 7618 C CA . GLY B 2 35 ? -56.915 -35.902 159.030 1.00 30.00 35 GLY B CA 1
ATOM 7619 C C . GLY B 2 35 ? -56.082 -37.125 158.693 1.00 30.00 35 GLY B C 1
ATOM 7620 O O . GLY B 2 35 ? -55.946 -38.034 159.512 1.00 30.00 35 GLY B O 1
ATOM 7621 N N . GLU B 2 36 ? -55.553 -37.176 157.473 1.00 30.00 36 GLU B N 1
ATOM 7622 C CA . GLU B 2 36 ? -54.840 -38.359 156.984 1.00 30.00 36 GLU B CA 1
ATOM 7623 C C . GLU B 2 36 ? -53.571 -38.624 157.788 1.00 30.00 36 GLU B C 1
ATOM 7624 O O . GLU B 2 36 ? -52.900 -37.684 158.214 1.00 30.00 36 GLU B O 1
ATOM 7630 N N . LEU B 2 37 ? -53.306 -39.908 158.048 1.00 30.00 37 LEU B N 1
ATOM 7631 C CA . LEU B 2 37 ? -52.093 -40.387 158.711 1.00 30.00 37 LEU B CA 1
ATOM 7632 C C . LEU B 2 37 ? -50.930 -40.313 157.758 1.00 30.00 37 LEU B C 1
ATOM 7633 O O . LEU B 2 37 ? -51.111 -40.452 156.574 1.00 30.00 37 LEU B O 1
ATOM 7638 N N . LYS B 2 38 ? -49.752 -39.989 158.253 1.00 30.00 38 LYS B N 1
ATOM 7639 C CA . LYS B 2 38 ? -48.714 -39.496 157.378 1.00 30.00 38 LYS B CA 1
ATOM 7640 C C . LYS B 2 38 ? -47.401 -40.229 157.304 1.00 30.00 38 LYS B C 1
ATOM 7641 O O . LYS B 2 38 ? -46.563 -39.892 156.483 1.00 30.00 38 LYS B O 1
ATOM 7647 N N . GLY B 2 39 ? -47.187 -41.208 158.159 1.00 30.00 39 GLY B N 1
ATOM 7648 C CA . GLY B 2 39 ? -45.867 -41.790 158.275 1.00 30.00 39 GLY B CA 1
ATOM 7649 C C . GLY B 2 39 ? -46.017 -43.266 158.179 1.00 30.00 39 GLY B C 1
ATOM 7650 O O . GLY B 2 39 ? -47.108 -43.770 158.365 1.00 30.00 39 GLY B O 1
ATOM 7651 N N . SER B 2 40 ? -44.909 -43.983 158.017 1.00 30.00 40 SER B N 1
ATOM 7652 C CA . SER B 2 40 ? -44.923 -45.437 157.808 1.00 30.00 40 SER B CA 1
ATOM 7653 C C . SER B 2 40 ? -44.502 -46.256 159.019 1.00 30.00 40 SER B C 1
ATOM 7654 O O . SER B 2 40 ? -43.461 -46.023 159.570 1.00 30.00 40 SER B O 1
ATOM 7657 N N . ASP B 2 41 ? -45.331 -47.200 159.425 1.00 30.00 41 ASP B N 1
ATOM 7658 C CA . ASP B 2 41 ? -45.171 -47.896 160.694 1.00 30.00 41 ASP B CA 1
ATOM 7659 C C . ASP B 2 41 ? -43.970 -48.791 160.974 1.00 30.00 41 ASP B C 1
ATOM 7660 O O . ASP B 2 41 ? -43.479 -48.800 162.084 1.00 30.00 41 ASP B O 1
ATOM 7665 N N . GLY B 2 42 ? -43.495 -49.554 160.000 1.00 30.00 42 GLY B N 1
ATOM 7666 C CA . GLY B 2 42 ? -42.529 -50.608 160.284 1.00 30.00 42 GLY B CA 1
ATOM 7667 C C . GLY B 2 42 ? -41.224 -50.662 159.513 1.00 30.00 42 GLY B C 1
ATOM 7668 O O . GLY B 2 42 ? -41.120 -50.155 158.412 1.00 30.00 42 GLY B O 1
ATOM 7669 N N . THR B 2 43 ? -40.212 -51.251 160.134 1.00 30.00 43 THR B N 1
ATOM 7670 C CA . THR B 2 43 ? -38.946 -51.509 159.485 1.00 30.00 43 THR B CA 1
ATOM 7671 C C . THR B 2 43 ? -39.342 -52.521 158.456 1.00 30.00 43 THR B C 1
ATOM 7672 O O . THR B 2 43 ? -40.335 -53.190 158.628 1.00 30.00 43 THR B O 1
ATOM 7676 N N . GLY B 2 44 ? -38.611 -52.624 157.366 1.00 30.00 44 GLY B N 1
ATOM 7677 C CA . GLY B 2 44 ? -39.101 -53.382 156.240 1.00 30.00 44 GLY B CA 1
ATOM 7678 C C . GLY B 2 44 ? -38.525 -54.753 156.008 1.00 30.00 44 GLY B C 1
ATOM 7679 O O . GLY B 2 44 ? -37.317 -54.940 156.012 1.00 30.00 44 GLY B O 1
ATOM 7680 N N . ILE B 2 45 ? -39.411 -55.709 155.806 1.00 30.00 45 ILE B N 1
ATOM 7681 C CA . ILE B 2 45 ? -39.074 -57.085 155.568 1.00 30.00 45 ILE B CA 1
ATOM 7682 C C . ILE B 2 45 ? -38.326 -57.168 154.257 1.00 30.00 45 ILE B C 1
ATOM 7683 O O . ILE B 2 45 ? -38.716 -56.526 153.314 1.00 30.00 45 ILE B O 1
ATOM 7688 N N . HIS B 2 46 ? -37.260 -57.950 154.195 1.00 30.00 46 HIS B N 1
ATOM 7689 C CA . HIS B 2 46 ? -36.492 -58.104 152.972 1.00 30.00 46 HIS B CA 1
ATOM 7690 C C . HIS B 2 46 ? -37.403 -58.828 152.069 1.00 30.00 46 HIS B C 1
ATOM 7691 O O . HIS B 2 46 ? -38.149 -59.665 152.530 1.00 30.00 46 HIS B O 1
ATOM 7698 N N . GLU B 2 47 ? -37.392 -58.512 150.790 1.00 30.00 47 GLU B N 1
ATOM 7699 C CA . GLU B 2 47 ? -38.312 -59.198 149.905 1.00 30.00 47 GLU B CA 1
ATOM 7700 C C . GLU B 2 47 ? -38.020 -60.674 149.772 1.00 30.00 47 GLU B C 1
ATOM 7701 O O . GLU B 2 47 ? -38.928 -61.489 149.811 1.00 30.00 47 GLU B O 1
ATOM 7707 N N . ALA B 2 48 ? -36.741 -61.012 149.653 1.00 30.00 48 ALA B N 1
ATOM 7708 C CA . ALA B 2 48 ? -36.323 -62.387 149.406 1.00 30.00 48 ALA B CA 1
ATOM 7709 C C . ALA B 2 48 ? -35.743 -63.054 150.650 1.00 30.00 48 ALA B C 1
ATOM 7710 O O . ALA B 2 48 ? -34.918 -62.471 151.355 1.00 30.00 48 ALA B O 1
ATOM 7712 N N . THR B 2 49 ? -36.173 -64.282 150.916 1.00 30.00 49 THR B N 1
ATOM 7713 C CA . THR B 2 49 ? -35.710 -65.022 152.086 1.00 30.00 49 THR B CA 1
ATOM 7714 C C . THR B 2 49 ? -36.501 -64.670 153.346 1.00 30.00 49 THR B C 1
ATOM 7715 O O . THR B 2 49 ? -36.203 -65.163 154.434 1.00 30.00 49 THR B O 1
ATOM 7719 N N . GLY B 2 50 ? -37.347 -63.669 153.172 1.00 30.00 50 GLY B N 1
ATOM 7720 C CA . GLY B 2 50 ? -38.307 -63.254 154.154 1.00 30.00 50 GLY B CA 1
ATOM 7721 C C . GLY B 2 50 ? -37.657 -62.966 155.467 1.00 30.00 50 GLY B C 1
ATOM 7722 O O . GLY B 2 50 ? -38.235 -63.261 156.486 1.00 30.00 50 GLY B O 1
ATOM 7723 N N . LEU B 2 51 ? -36.463 -62.410 155.496 1.00 30.00 51 LEU B N 1
ATOM 7724 C CA . LEU B 2 51 ? -35.831 -62.163 156.787 1.00 30.00 51 LEU B CA 1
ATOM 7725 C C . LEU B 2 51 ? -35.853 -60.670 157.103 1.00 30.00 51 LEU B C 1
ATOM 7726 O O . LEU B 2 51 ? -35.421 -59.888 156.291 1.00 30.00 51 LEU B O 1
ATOM 7731 N N . PRO B 2 52 ? -36.363 -60.283 158.265 1.00 30.00 52 PRO B N 1
ATOM 7732 C CA . PRO B 2 52 ? -36.686 -58.872 158.488 1.00 30.00 52 PRO B CA 1
ATOM 7733 C C . PRO B 2 52 ? -35.471 -57.965 158.338 1.00 30.00 52 PRO B C 1
ATOM 7734 O O . PRO B 2 52 ? -34.393 -58.273 158.846 1.00 30.00 52 PRO B O 1
ATOM 7738 N N . ILE B 2 53 ? -35.652 -56.858 157.623 1.00 30.00 53 ILE B N 1
ATOM 7739 C CA . ILE B 2 53 ? -34.588 -55.879 157.444 1.00 30.00 53 ILE B CA 1
ATOM 7740 C C . ILE B 2 53 ? -34.262 -55.291 158.806 1.00 30.00 53 ILE B C 1
ATOM 7741 O O . ILE B 2 53 ? -35.157 -55.079 159.624 1.00 30.00 53 ILE B O 1
ATOM 7746 N N . ASP B 2 54 ? -32.981 -55.056 159.062 1.00 2.00 54 ASP B N 1
ATOM 7747 C CA . ASP B 2 54 ? -32.570 -54.623 160.387 1.00 2.00 54 ASP B CA 1
ATOM 7748 C C . ASP B 2 54 ? -31.934 -53.240 160.438 1.00 2.00 54 ASP B C 1
ATOM 7749 O O . ASP B 2 54 ? -30.969 -52.948 159.731 1.00 2.00 54 ASP B O 1
ATOM 7754 N N . LYS B 2 55 ? -32.504 -52.393 161.287 1.00 2.00 55 LYS B N 1
ATOM 7755 C CA . LYS B 2 55 ? -31.867 -51.175 161.757 1.00 2.00 55 LYS B CA 1
ATOM 7756 C C . LYS B 2 55 ? -31.858 -51.312 163.272 1.00 2.00 55 LYS B C 1
ATOM 7757 O O . LYS B 2 55 ? -32.894 -51.606 163.867 1.00 2.00 55 LYS B O 1
ATOM 7763 N N . ARG B 2 56 ? -30.728 -51.212 163.965 1.00 2.00 56 ARG B N 1
ATOM 7764 C CA . ARG B 2 56 ? -30.685 -51.675 165.380 1.00 2.00 56 ARG B CA 1
ATOM 7765 C C . ARG B 2 56 ? -31.591 -50.936 166.403 1.00 2.00 56 ARG B C 1
ATOM 7766 O O . ARG B 2 56 ? -31.763 -49.723 166.286 1.00 2.00 56 ARG B O 1
ATOM 7774 N N . GLY B 2 57 ? -32.213 -51.677 167.312 1.00 2.00 57 GLY B N 1
ATOM 7775 C CA . GLY B 2 57 ? -32.890 -51.075 168.442 1.00 2.00 57 GLY B CA 1
ATOM 7776 C C . GLY B 2 57 ? -33.859 -50.007 167.984 1.00 2.00 57 GLY B C 1
ATOM 7777 O O . GLY B 2 57 ? -33.960 -48.951 168.608 1.00 2.00 57 GLY B O 1
ATOM 7778 N N . GLU B 2 58 ? -34.568 -50.216 166.886 1.00 30.00 58 GLU B N 1
ATOM 7779 C CA . GLU B 2 58 ? -35.315 -49.090 166.350 1.00 30.00 58 GLU B CA 1
ATOM 7780 C C . GLU B 2 58 ? -36.790 -49.245 166.157 1.00 30.00 58 GLU B C 1
ATOM 7781 O O . GLU B 2 58 ? -37.204 -50.177 165.528 1.00 30.00 58 GLU B O 1
ATOM 7787 N N . VAL B 2 59 ? -37.582 -48.298 166.657 1.00 30.00 59 VAL B N 1
ATOM 7788 C CA . VAL B 2 59 ? -39.029 -48.292 166.426 1.00 30.00 59 VAL B CA 1
ATOM 7789 C C . VAL B 2 59 ? -39.485 -47.041 165.721 1.00 30.00 59 VAL B C 1
ATOM 7790 O O . VAL B 2 59 ? -39.286 -45.955 166.227 1.00 30.00 59 VAL B O 1
ATOM 7794 N N . PRO B 2 60 ? -40.185 -47.152 164.609 1.00 30.00 60 PRO B N 1
ATOM 7795 C CA . PRO B 2 60 ? -40.642 -45.973 163.900 1.00 30.00 60 PRO B CA 1
ATOM 7796 C C . PRO B 2 60 ? -42.131 -46.032 163.829 1.00 30.00 60 PRO B C 1
ATOM 7797 O O . PRO B 2 60 ? -42.592 -47.124 163.579 1.00 30.00 60 PRO B O 1
ATOM 7801 N N . THR B 2 61 ? -42.812 -44.899 164.020 1.00 30.00 61 THR B N 1
ATOM 7802 C CA . THR B 2 61 ? -44.258 -44.815 164.223 1.00 30.00 61 THR B CA 1
ATOM 7803 C C . THR B 2 61 ? -44.944 -43.734 163.373 1.00 30.00 61 THR B C 1
ATOM 7804 O O . THR B 2 61 ? -44.299 -42.821 162.857 1.00 30.00 61 THR B O 1
ATOM 7808 N N . VAL B 2 62 ? -46.261 -43.884 163.237 1.00 30.00 62 VAL B N 1
ATOM 7809 C CA . VAL B 2 62 ? -47.085 -43.098 162.323 1.00 30.00 62 VAL B CA 1
ATOM 7810 C C . VAL B 2 62 ? -47.922 -42.075 163.077 1.00 30.00 62 VAL B C 1
ATOM 7811 O O . VAL B 2 62 ? -48.413 -42.343 164.174 1.00 30.00 62 VAL B O 1
ATOM 7815 N N . GLN B 2 63 ? -48.060 -40.892 162.489 1.00 30.00 63 GLN B N 1
ATOM 7816 C CA . GLN B 2 63 ? -48.560 -39.737 163.202 1.00 30.00 63 GLN B CA 1
ATOM 7817 C C . GLN B 2 63 ? -49.541 -38.972 162.339 1.00 30.00 63 GLN B C 1
ATOM 7818 O O . GLN B 2 63 ? -49.335 -38.917 161.154 1.00 30.00 63 GLN B O 1
ATOM 7824 N N . LEU B 2 64 ? -50.551 -38.325 162.914 1.00 30.00 64 LEU B N 1
ATOM 7825 C CA . LEU B 2 64 ? -51.548 -37.603 162.124 1.00 30.00 64 LEU B CA 1
ATOM 7826 C C . LEU B 2 64 ? -51.146 -36.211 161.694 1.00 30.00 64 LEU B C 1
ATOM 7827 O O . LEU B 2 64 ? -50.915 -35.354 162.513 1.00 30.00 64 LEU B O 1
ATOM 7832 N N . GLU B 2 65 ? -51.068 -36.023 160.377 1.00 30.00 65 GLU B N 1
ATOM 7833 C CA . GLU B 2 65 ? -51.112 -34.718 159.725 1.00 30.00 65 GLU B CA 1
ATOM 7834 C C . GLU B 2 65 ? -52.573 -34.276 159.721 1.00 30.00 65 GLU B C 1
ATOM 7835 O O . GLU B 2 65 ? -53.462 -35.115 159.863 1.00 30.00 65 GLU B O 1
ATOM 7841 N N . ARG B 2 66 ? -52.845 -32.980 159.579 1.00 30.00 66 ARG B N 1
ATOM 7842 C CA . ARG B 2 66 ? -54.202 -32.534 159.751 1.00 30.00 66 ARG B CA 1
ATOM 7843 C C . ARG B 2 66 ? -54.603 -31.820 158.514 1.00 30.00 66 ARG B C 1
ATOM 7844 O O . ARG B 2 66 ? -53.791 -31.197 157.885 1.00 30.00 66 ARG B O 1
ATOM 7852 N N . THR B 2 67 ? -55.889 -31.899 158.175 1.00 2.00 67 THR B N 1
ATOM 7853 C CA . THR B 2 67 ? -56.407 -31.430 156.888 1.00 2.00 67 THR B CA 1
ATOM 7854 C C . THR B 2 67 ? -56.216 -29.931 156.687 1.00 2.00 67 THR B C 1
ATOM 7855 O O . THR B 2 67 ? -56.299 -29.153 157.638 1.00 2.00 67 THR B O 1
ATOM 7859 N N . ALA B 2 68 ? -56.091 -29.448 155.462 1.00 2.00 68 ALA B N 1
ATOM 7860 C CA . ALA B 2 68 ? -55.739 -28.034 155.321 1.00 2.00 68 ALA B CA 1
ATOM 7861 C C . ALA B 2 68 ? -56.750 -27.079 155.988 1.00 2.00 68 ALA B C 1
ATOM 7862 O O . ALA B 2 68 ? -56.354 -26.122 156.668 1.00 2.00 68 ALA B O 1
ATOM 7864 N N . GLU B 2 69 ? -58.032 -27.330 155.825 1.00 2.00 69 GLU B N 1
ATOM 7865 C CA . GLU B 2 69 ? -59.015 -26.438 156.385 1.00 2.00 69 GLU B CA 1
ATOM 7866 C C . GLU B 2 69 ? -58.922 -26.380 157.883 1.00 2.00 69 GLU B C 1
ATOM 7867 O O . GLU B 2 69 ? -59.025 -25.306 158.456 1.00 2.00 69 GLU B O 1
ATOM 7873 N N . SER B 2 70 ? -58.723 -27.519 158.530 1.00 2.00 70 SER B N 1
ATOM 7874 C CA . SER B 2 70 ? -58.702 -27.553 159.989 1.00 2.00 70 SER B CA 1
ATOM 7875 C C . SER B 2 70 ? -57.592 -26.790 160.697 1.00 2.00 70 SER B C 1
ATOM 7876 O O . SER B 2 70 ? -57.849 -26.200 161.718 1.00 2.00 70 SER B O 1
ATOM 7879 N N . ILE B 2 71 ? -56.372 -26.808 160.188 1.00 2.00 71 ILE B N 1
ATOM 7880 C CA . ILE B 2 71 ? -55.352 -25.938 160.733 1.00 2.00 71 ILE B CA 1
ATOM 7881 C C . ILE B 2 71 ? -55.760 -24.508 160.513 1.00 2.00 71 ILE B C 1
ATOM 7882 O O . ILE B 2 71 ? -55.410 -23.687 161.312 1.00 2.00 71 ILE B O 1
ATOM 7887 N N . ALA B 2 72 ? -56.413 -24.175 159.409 1.00 2.00 72 ALA B N 1
ATOM 7888 C CA . ALA B 2 72 ? -56.864 -22.797 159.220 1.00 2.00 72 ALA B CA 1
ATOM 7889 C C . ALA B 2 72 ? -57.854 -22.419 160.293 1.00 2.00 72 ALA B C 1
ATOM 7890 O O . ALA B 2 72 ? -57.799 -21.311 160.820 1.00 2.00 72 ALA B O 1
ATOM 7892 N N . LYS B 2 73 ? -58.760 -23.321 160.632 1.00 2.00 73 LYS B N 1
ATOM 7893 C CA . LYS B 2 73 ? -59.675 -23.033 161.718 1.00 2.00 73 LYS B CA 1
ATOM 7894 C C . LYS B 2 73 ? -58.934 -22.879 163.014 1.00 2.00 73 LYS B C 1
ATOM 7895 O O . LYS B 2 73 ? -59.237 -21.996 163.745 1.00 2.00 73 LYS B O 1
ATOM 7901 N N . MET B 2 74 ? -57.946 -23.712 163.300 1.00 2.00 74 MET B N 1
ATOM 7902 C CA . MET B 2 74 ? -57.236 -23.596 164.573 1.00 2.00 74 MET B CA 1
ATOM 7903 C C . MET B 2 74 ? -56.596 -22.254 164.560 1.00 2.00 74 MET B C 1
ATOM 7904 O O . MET B 2 74 ? -56.444 -21.663 165.571 1.00 2.00 74 MET B O 1
ATOM 7909 N N . MET B 2 75 ? -56.112 -21.813 163.417 1.00 2.00 75 MET B N 1
ATOM 7910 C CA . MET B 2 75 ? -55.518 -20.493 163.321 1.00 2.00 75 MET B CA 1
ATOM 7911 C C . MET B 2 75 ? -56.390 -19.290 163.524 1.00 2.00 75 MET B C 1
ATOM 7912 O O . MET B 2 75 ? -55.956 -18.387 164.185 1.00 2.00 75 MET B O 1
ATOM 7917 N N . ASP B 2 76 ? -57.614 -19.278 163.022 1.00 2.00 76 ASP B N 1
ATOM 7918 C CA . ASP B 2 76 ? -58.418 -18.069 163.138 1.00 2.00 76 ASP B CA 1
ATOM 7919 C C . ASP B 2 76 ? -58.549 -17.772 164.610 1.00 2.00 76 ASP B C 1
ATOM 7920 O O . ASP B 2 76 ? -58.584 -16.653 164.999 1.00 2.00 76 ASP B O 1
ATOM 7925 N N . LEU B 2 77 ? -58.746 -18.793 165.430 1.00 2.00 77 LEU B N 1
ATOM 7926 C CA . LEU B 2 77 ? -58.868 -18.615 166.864 1.00 2.00 77 LEU B CA 1
ATOM 7927 C C . LEU B 2 77 ? -57.591 -18.167 167.555 1.00 2.00 77 LEU B C 1
ATOM 7928 O O . LEU B 2 77 ? -57.614 -17.286 168.393 1.00 2.00 77 LEU B O 1
ATOM 7933 N N . LEU B 2 78 ? -56.478 -18.811 167.260 1.00 2.00 78 LEU B N 1
ATOM 7934 C CA . LEU B 2 78 ? -55.230 -18.506 167.945 1.00 2.00 78 LEU B CA 1
ATOM 7935 C C . LEU B 2 78 ? -54.690 -17.328 167.153 1.00 2.00 78 LEU B C 1
ATOM 7936 O O . LEU B 2 78 ? -53.813 -17.472 166.309 1.00 2.00 78 LEU B O 1
ATOM 7941 N N . ARG B 2 79 ? -55.357 -16.195 167.253 1.00 30.00 79 ARG B N 1
ATOM 7942 C CA . ARG B 2 79 ? -54.841 -14.999 166.639 1.00 30.00 79 ARG B CA 1
ATOM 7943 C C . ARG B 2 79 ? -53.654 -14.557 167.420 1.00 30.00 79 ARG B C 1
ATOM 7944 O O . ARG B 2 79 ? -52.626 -14.293 166.870 1.00 30.00 79 ARG B O 1
ATOM 7952 N N . SER B 2 80 ? -53.714 -14.636 168.728 1.00 30.00 80 SER B N 1
ATOM 7953 C CA . SER B 2 80 ? -52.719 -13.950 169.505 1.00 30.00 80 SER B CA 1
ATOM 7954 C C . SER B 2 80 ? -51.923 -14.821 170.463 1.00 30.00 80 SER B C 1
ATOM 7955 O O . SER B 2 80 ? -52.171 -14.839 171.654 1.00 30.00 80 SER B O 1
ATOM 7958 N N . GLU B 2 81 ? -50.987 -15.584 169.913 1.00 30.00 81 GLU B N 1
ATOM 7959 C CA . GLU B 2 81 ? -50.069 -16.389 170.707 1.00 30.00 81 GLU B CA 1
ATOM 7960 C C . GLU B 2 81 ? -48.825 -16.619 169.868 1.00 30.00 81 GLU B C 1
ATOM 7961 O O . GLU B 2 81 ? -48.883 -16.506 168.643 1.00 30.00 81 GLU B O 1
ATOM 7967 N N . LYS B 2 82 ? -47.706 -16.959 170.494 1.00 30.00 82 LYS B N 1
ATOM 7968 C CA . LYS B 2 82 ? -46.520 -17.225 169.703 1.00 30.00 82 LYS B CA 1
ATOM 7969 C C . LYS B 2 82 ? -45.965 -18.597 169.927 1.00 30.00 82 LYS B C 1
ATOM 7970 O O . LYS B 2 82 ? -45.750 -19.002 171.032 1.00 30.00 82 LYS B O 1
ATOM 7976 N N . PHE B 2 83 ? -45.853 -19.348 168.838 1.00 30.00 83 PHE B N 1
ATOM 7977 C CA . PHE B 2 83 ? -45.373 -20.720 168.881 1.00 30.00 83 PHE B CA 1
ATOM 7978 C C . PHE B 2 83 ? -44.126 -20.776 168.027 1.00 30.00 83 PHE B C 1
ATOM 7979 O O . PHE B 2 83 ? -44.117 -20.284 166.898 1.00 30.00 83 PHE B O 1
ATOM 7987 N N . THR B 2 84 ? -43.062 -21.357 168.564 1.00 30.00 84 THR B N 1
ATOM 7988 C CA . THR B 2 84 ? -41.774 -21.265 167.891 1.00 30.00 84 THR B CA 1
ATOM 7989 C C . THR B 2 84 ? -41.842 -21.839 166.520 1.00 30.00 84 THR B C 1
ATOM 7990 O O . THR B 2 84 ? -42.336 -22.919 166.372 1.00 30.00 84 THR B O 1
ATOM 7994 N N . ALA B 2 85 ? -41.244 -21.197 165.536 1.00 30.00 85 ALA B N 1
ATOM 7995 C CA . ALA B 2 85 ? -41.207 -21.753 164.192 1.00 30.00 85 ALA B CA 1
ATOM 7996 C C . ALA B 2 85 ? -40.317 -22.939 164.340 1.00 30.00 85 ALA B C 1
ATOM 7997 O O . ALA B 2 85 ? -39.614 -23.024 165.314 1.00 30.00 85 ALA B O 1
ATOM 7999 N N . ALA B 2 86 ? -40.336 -23.859 163.392 1.00 30.00 86 ALA B N 1
ATOM 8000 C CA . ALA B 2 86 ? -39.707 -25.149 163.613 1.00 30.00 86 ALA B CA 1
ATOM 8001 C C . ALA B 2 86 ? -38.208 -25.041 163.852 1.00 30.00 86 ALA B C 1
ATOM 8002 O O . ALA B 2 86 ? -37.529 -24.293 163.172 1.00 30.00 86 ALA B O 1
ATOM 8004 N N . ALA B 2 87 ? -37.689 -25.789 164.820 1.00 30.00 87 ALA B N 1
ATOM 8005 C CA . ALA B 2 87 ? -36.249 -25.895 165.033 1.00 30.00 87 ALA B CA 1
ATOM 8006 C C . ALA B 2 87 ? -35.598 -26.605 163.850 1.00 30.00 87 ALA B C 1
ATOM 8007 O O . ALA B 2 87 ? -36.166 -27.540 163.316 1.00 30.00 87 ALA B O 1
ATOM 8009 N N . ALA B 2 88 ? -34.416 -26.176 163.432 1.00 30.00 88 ALA B N 1
ATOM 8010 C CA . ALA B 2 88 ? -33.779 -26.734 162.243 1.00 30.00 88 ALA B CA 1
ATOM 8011 C C . ALA B 2 88 ? -33.287 -28.119 162.540 1.00 30.00 88 ALA B C 1
ATOM 8012 O O . ALA B 2 88 ? -33.160 -28.466 163.695 1.00 30.00 88 ALA B O 1
ATOM 8014 N N . ASP B 2 89 ? -33.072 -28.885 161.483 1.00 30.00 89 ASP B N 1
ATOM 8015 C CA . ASP B 2 89 ? -32.590 -30.255 161.588 1.00 30.00 89 ASP B CA 1
ATOM 8016 C C . ASP B 2 89 ? -31.266 -30.316 160.873 1.00 30.00 89 ASP B C 1
ATOM 8017 O O . ASP B 2 89 ? -31.184 -29.993 159.697 1.00 30.00 89 ASP B O 1
ATOM 8022 N N . ALA B 2 90 ? -30.218 -30.721 161.564 1.00 30.00 90 ALA B N 1
ATOM 8023 C CA . ALA B 2 90 ? -28.971 -30.913 160.867 1.00 30.00 90 ALA B CA 1
ATOM 8024 C C . ALA B 2 90 ? -28.205 -32.048 161.477 1.00 30.00 90 ALA B C 1
ATOM 8025 O O . ALA B 2 90 ? -28.385 -32.362 162.622 1.00 30.00 90 ALA B O 1
ATOM 8027 N N . LYS B 2 91 ? -27.504 -32.778 160.645 1.00 30.00 91 LYS B N 1
ATOM 8028 C CA . LYS B 2 91 ? -26.701 -33.856 161.123 1.00 30.00 91 LYS B CA 1
ATOM 8029 C C . LYS B 2 91 ? -25.526 -33.071 161.564 1.00 30.00 91 LYS B C 1
ATOM 8030 O O . LYS B 2 91 ? -25.481 -31.885 161.306 1.00 30.00 91 LYS B O 1
ATOM 8036 N N . LEU B 2 92 ? -24.580 -33.697 162.231 1.00 30.00 92 LEU B N 1
ATOM 8037 C CA . LEU B 2 92 ? -23.416 -32.956 162.616 1.00 30.00 92 LEU B CA 1
ATOM 8038 C C . LEU B 2 92 ? -22.404 -33.243 161.556 1.00 30.00 92 LEU B C 1
ATOM 8039 O O . LEU B 2 92 ? -22.240 -34.370 161.140 1.00 30.00 92 LEU B O 1
ATOM 8044 N N . MET B 2 93 ? -21.766 -32.200 161.054 1.00 30.00 93 MET B N 1
ATOM 8045 C CA . MET B 2 93 ? -20.836 -32.359 159.969 1.00 30.00 93 MET B CA 1
ATOM 8046 C C . MET B 2 93 ? -19.452 -32.056 160.503 1.00 30.00 93 MET B C 1
ATOM 8047 O O . MET B 2 93 ? -19.206 -30.956 160.964 1.00 30.00 93 MET B O 1
ATOM 8052 N N . LEU B 2 94 ? -18.516 -32.994 160.429 1.00 30.00 94 LEU B N 1
ATOM 8053 C CA . LEU B 2 94 ? -17.193 -32.765 160.998 1.00 30.00 94 LEU B CA 1
ATOM 8054 C C . LEU B 2 94 ? -16.101 -32.658 159.966 1.00 30.00 94 LEU B C 1
ATOM 8055 O O . LEU B 2 94 ? -16.267 -33.044 158.837 1.00 30.00 94 LEU B O 1
ATOM 8060 N N . GLN B 2 95 ? -14.958 -32.146 160.372 1.00 30.00 95 GLN B N 1
ATOM 8061 C CA . GLN B 2 95 ? -13.858 -31.920 159.460 1.00 30.00 95 GLN B CA 1
ATOM 8062 C C . GLN B 2 95 ? -13.394 -33.275 159.018 1.00 30.00 95 GLN B C 1
ATOM 8063 O O . GLN B 2 95 ? -13.749 -34.247 159.624 1.00 30.00 95 GLN B O 1
ATOM 8069 N N . GLN B 2 96 ? -12.612 -33.352 157.952 1.00 2.00 96 GLN B N 1
ATOM 8070 C CA . GLN B 2 96 ? -12.227 -34.646 157.396 1.00 2.00 96 GLN B CA 1
ATOM 8071 C C . GLN B 2 96 ? -11.378 -35.553 158.271 1.00 2.00 96 GLN B C 1
ATOM 8072 O O . GLN B 2 96 ? -11.574 -36.746 158.294 1.00 2.00 96 GLN B O 1
ATOM 8078 N N . GLU B 2 97 ? -10.406 -34.926 158.921 1.00 2.00 97 GLU B N 1
ATOM 8079 C CA . GLU B 2 97 ? -9.492 -35.570 159.847 1.00 2.00 97 GLU B CA 1
ATOM 8080 C C . GLU B 2 97 ? -10.127 -36.087 161.094 1.00 2.00 97 GLU B C 1
ATOM 8081 O O . GLU B 2 97 ? -9.716 -37.085 161.627 1.00 2.00 97 GLU B O 1
ATOM 8087 N N . PHE B 2 98 ? -11.080 -35.344 161.604 1.00 2.00 98 PHE B N 1
ATOM 8088 C CA . PHE B 2 98 ? -11.858 -35.765 162.774 1.00 2.00 98 PHE B CA 1
ATOM 8089 C C . PHE B 2 98 ? -13.015 -36.701 162.410 1.00 2.00 98 PHE B C 1
ATOM 8090 O O . PHE B 2 98 ? -13.452 -37.495 163.244 1.00 2.00 98 PHE B O 1
ATOM 8098 N N . GLN B 2 99 ? -13.511 -36.596 161.178 1.00 2.00 99 GLN B N 1
ATOM 8099 C CA . GLN B 2 99 ? -14.592 -37.455 160.676 1.00 2.00 99 GLN B CA 1
ATOM 8100 C C . GLN B 2 99 ? -14.338 -38.945 160.916 1.00 2.00 99 GLN B C 1
ATOM 8101 O O . GLN B 2 99 ? -15.231 -39.666 161.365 1.00 2.00 99 GLN B O 1
ATOM 8107 N N . ASN B 2 100 ? -13.123 -39.397 160.613 1.00 2.00 100 ASN B N 1
ATOM 8108 C CA . ASN B 2 100 ? -12.769 -40.815 160.731 1.00 2.00 100 ASN B CA 1
ATOM 8109 C C . ASN B 2 100 ? -12.732 -41.325 162.173 1.00 2.00 100 ASN B C 1
ATOM 8110 O O . ASN B 2 100 ? -12.994 -42.501 162.421 1.00 2.00 100 ASN B O 1
ATOM 8115 N N . ILE B 2 101 ? -12.417 -40.440 163.116 1.00 2.00 101 ILE B N 1
ATOM 8116 C CA . ILE B 2 101 ? -12.303 -40.815 164.528 1.00 2.00 101 ILE B CA 1
ATOM 8117 C C . ILE B 2 101 ? -13.682 -40.901 165.173 1.00 2.00 101 ILE B C 1
ATOM 8118 O O . ILE B 2 101 ? -13.962 -41.827 165.936 1.00 2.00 101 ILE B O 1
ATOM 8123 N N . VAL B 2 102 ? -14.533 -39.923 164.867 1.00 2.00 102 VAL B N 1
ATOM 8124 C CA . VAL B 2 102 ? -15.896 -39.876 165.399 1.00 2.00 102 VAL B CA 1
ATOM 8125 C C . VAL B 2 102 ? -16.725 -41.055 164.883 1.00 2.00 102 VAL B C 1
ATOM 8126 O O . VAL B 2 102 ? -17.541 -41.611 165.618 1.00 2.00 102 VAL B O 1
ATOM 8130 N N . ALA B 2 103 ? -16.491 -41.484 163.651 1.00 2.00 103 ALA B N 1
ATOM 8131 C CA . ALA B 2 103 ? -17.218 -42.645 163.160 1.00 2.00 103 ALA B CA 1
ATOM 8132 C C . ALA B 2 103 ? -16.899 -43.904 163.975 1.00 2.00 103 ALA B C 1
ATOM 8133 O O . ALA B 2 103 ? -17.799 -44.671 164.316 1.00 2.00 103 ALA B O 1
ATOM 8135 N N . CYS B 2 104 ? -15.620 -44.115 164.280 1.00 2.00 104 CYS B N 1
ATOM 8136 C CA . CYS B 2 104 ? -15.187 -45.317 165.001 1.00 2.00 104 CYS B CA 1
ATOM 8137 C C . CYS B 2 104 ? -15.665 -45.482 166.452 1.00 2.00 104 CYS B C 1
ATOM 8138 O O . CYS B 2 104 ? -16.095 -46.566 166.845 1.00 2.00 104 CYS B O 1
ATOM 8141 N N . ALA B 2 105 ? -15.562 -44.415 167.239 1.00 2.00 105 ALA B N 1
ATOM 8142 C CA . ALA B 2 105 ? -16.022 -44.429 168.625 1.00 2.00 105 ALA B CA 1
ATOM 8143 C C . ALA B 2 105 ? -17.528 -44.653 168.678 1.00 2.00 105 ALA B C 1
ATOM 8144 O O . ALA B 2 105 ? -18.040 -45.368 169.539 1.00 2.00 105 ALA B O 1
ATOM 8146 N N . LYS B 2 106 ? -18.210 -44.065 167.702 1.00 2.00 106 LYS B N 1
ATOM 8147 C CA . LYS B 2 106 ? -19.656 -44.160 167.537 1.00 2.00 106 LYS B CA 1
ATOM 8148 C C . LYS B 2 106 ? -20.151 -45.579 167.264 1.00 2.00 106 LYS B C 1
ATOM 8149 O O . LYS B 2 106 ? -21.263 -45.939 167.651 1.00 2.00 106 LYS B O 1
ATOM 8155 N N . ASN B 2 107 ? -19.336 -46.375 166.579 1.00 2.00 107 ASN B N 1
ATOM 8156 C CA . ASN B 2 107 ? -19.798 -47.611 165.957 1.00 2.00 107 ASN B CA 1
ATOM 8157 C C . ASN B 2 107 ? -20.405 -48.637 166.914 1.00 2.00 107 ASN B C 1
ATOM 8158 O O . ASN B 2 107 ? -21.424 -49.245 166.585 1.00 2.00 107 ASN B O 1
ATOM 8163 N N . ALA B 2 108 ? -19.674 -48.956 167.963 1.00 30.00 108 ALA B N 1
ATOM 8164 C CA . ALA B 2 108 ? -20.216 -49.695 169.071 1.00 30.00 108 ALA B CA 1
ATOM 8165 C C . ALA B 2 108 ? -19.639 -49.014 170.279 1.00 30.00 108 ALA B C 1
ATOM 8166 O O . ALA B 2 108 ? -18.423 -48.850 170.373 1.00 30.00 108 ALA B O 1
ATOM 8168 N N . PRO B 2 109 ? -20.446 -48.624 171.241 1.00 30.00 109 PRO B N 1
ATOM 8169 C CA . PRO B 2 109 ? -19.895 -48.152 172.498 1.00 30.00 109 PRO B CA 1
ATOM 8170 C C . PRO B 2 109 ? -20.740 -48.712 173.563 1.00 30.00 109 PRO B C 1
ATOM 8171 O O . PRO B 2 109 ? -21.921 -48.447 173.502 1.00 30.00 109 PRO B O 1
ATOM 8175 N N . GLN B 2 110 ? -20.205 -49.429 174.534 1.00 30.00 110 GLN B N 1
ATOM 8176 C CA . GLN B 2 110 ? -21.094 -50.035 175.495 1.00 30.00 110 GLN B CA 1
ATOM 8177 C C . GLN B 2 110 ? -20.686 -49.701 176.904 1.00 30.00 110 GLN B C 1
ATOM 8178 O O . GLN B 2 110 ? -19.661 -50.123 177.359 1.00 30.00 110 GLN B O 1
ATOM 8184 N N . MET B 2 111 ? -21.511 -48.966 177.610 1.00 30.00 111 MET B N 1
ATOM 8185 C CA . MET B 2 111 ? -21.164 -48.510 178.921 1.00 30.00 111 MET B CA 1
ATOM 8186 C C . MET B 2 111 ? -21.277 -49.689 179.807 1.00 30.00 111 MET B C 1
ATOM 8187 O O . MET B 2 111 ? -21.884 -50.603 179.440 1.00 30.00 111 MET B O 1
ATOM 8192 N N . THR B 2 112 ? -20.598 -49.697 180.921 1.00 30.00 112 THR B N 1
ATOM 8193 C CA . THR B 2 112 ? -20.582 -50.739 181.939 1.00 30.00 112 THR B CA 1
ATOM 8194 C C . THR B 2 112 ? -20.802 -50.076 183.293 1.00 30.00 112 THR B C 1
ATOM 8195 O O . THR B 2 112 ? -19.854 -49.632 183.942 1.00 30.00 112 THR B O 1
ATOM 8199 N N . VAL B 2 113 ? -22.027 -49.973 183.762 1.00 30.00 113 VAL B N 1
ATOM 8200 C CA . VAL B 2 113 ? -22.344 -49.054 184.852 1.00 30.00 113 VAL B CA 1
ATOM 8201 C C . VAL B 2 113 ? -21.998 -49.569 186.256 1.00 30.00 113 VAL B C 1
ATOM 8202 O O . VAL B 2 113 ? -22.861 -49.783 187.072 1.00 30.00 113 VAL B O 1
ATOM 8206 N N . ASN B 2 114 ? -20.715 -49.587 186.511 1.00 30.00 114 ASN B N 1
ATOM 8207 C CA . ASN B 2 114 ? -20.148 -49.964 187.758 1.00 30.00 114 ASN B CA 1
ATOM 8208 C C . ASN B 2 114 ? -20.466 -48.837 188.657 1.00 30.00 114 ASN B C 1
ATOM 8209 O O . ASN B 2 114 ? -21.092 -47.902 188.234 1.00 30.00 114 ASN B O 1
ATOM 8214 N N . ALA B 2 115 ? -20.089 -48.991 189.919 1.00 30.00 115 ALA B N 1
ATOM 8215 C CA . ALA B 2 115 ? -20.236 -48.058 191.030 1.00 30.00 115 ALA B CA 1
ATOM 8216 C C . ALA B 2 115 ? -20.257 -46.563 190.768 1.00 30.00 115 ALA B C 1
ATOM 8217 O O . ALA B 2 115 ? -19.447 -45.805 191.261 1.00 30.00 115 ALA B O 1
ATOM 8219 N N . GLY B 2 116 ? -21.220 -46.177 189.970 1.00 30.00 116 GLY B N 1
ATOM 8220 C CA . GLY B 2 116 ? -21.677 -44.797 189.773 1.00 30.00 116 GLY B CA 1
ATOM 8221 C C . GLY B 2 116 ? -21.129 -43.834 188.705 1.00 30.00 116 GLY B C 1
ATOM 8222 O O . GLY B 2 116 ? -21.357 -42.596 188.630 1.00 30.00 116 GLY B O 1
ATOM 8223 N N . ARG B 2 117 ? -20.230 -44.448 187.945 1.00 30.00 117 ARG B N 1
ATOM 8224 C CA . ARG B 2 117 ? -19.571 -43.834 186.813 1.00 30.00 117 ARG B CA 1
ATOM 8225 C C . ARG B 2 117 ? -19.656 -44.802 185.645 1.00 30.00 117 ARG B C 1
ATOM 8226 O O . ARG B 2 117 ? -19.396 -45.997 185.789 1.00 30.00 117 ARG B O 1
ATOM 8234 N N . PHE B 2 118 ? -20.019 -44.273 184.489 1.00 30.00 118 PHE B N 1
ATOM 8235 C CA . PHE B 2 118 ? -20.116 -45.051 183.258 1.00 30.00 118 PHE B CA 1
ATOM 8236 C C . PHE B 2 118 ? -18.761 -45.653 182.900 1.00 30.00 118 PHE B C 1
ATOM 8237 O O . PHE B 2 118 ? -17.726 -45.009 183.071 1.00 30.00 118 PHE B O 1
ATOM 8245 N N . TYR B 2 119 ? -18.766 -46.900 182.434 1.00 30.00 119 TYR B N 1
ATOM 8246 C CA . TYR B 2 119 ? -17.522 -47.586 182.093 1.00 30.00 119 TYR B CA 1
ATOM 8247 C C . TYR B 2 119 ? -17.474 -48.103 180.654 1.00 30.00 119 TYR B C 1
ATOM 8248 O O . TYR B 2 119 ? -18.388 -48.788 180.196 1.00 30.00 119 TYR B O 1
ATOM 8257 N N . LEU B 2 120 ? -16.392 -47.772 179.955 1.00 30.00 120 LEU B N 1
ATOM 8258 C CA . LEU B 2 120 ? -16.123 -48.292 178.618 1.00 30.00 120 LEU B CA 1
ATOM 8259 C C . LEU B 2 120 ? -14.621 -48.511 178.470 1.00 30.00 120 LEU B C 1
ATOM 8260 O O . LEU B 2 120 ? -13.835 -47.859 179.156 1.00 30.00 120 LEU B O 1
ATOM 8265 N N . GLY B 2 121 ? -14.210 -49.417 177.586 1.00 6.64 121 GLY B N 1
ATOM 8266 C CA . GLY B 2 121 ? -12.800 -49.637 177.403 1.00 6.26 121 GLY B CA 1
ATOM 8267 C C . GLY B 2 121 ? -12.815 -50.366 176.104 1.00 5.96 121 GLY B C 1
ATOM 8268 O O . GLY B 2 121 ? -13.836 -50.949 175.739 1.00 6.49 121 GLY B O 1
ATOM 8269 N N . CYS B 2 122 ? -11.711 -50.319 175.379 1.00 5.97 122 CYS B N 1
ATOM 8270 C CA . CYS B 2 122 ? -11.517 -51.245 174.293 1.00 6.17 122 CYS B CA 1
ATOM 8271 C C . CYS B 2 122 ? -10.346 -52.086 174.741 1.00 6.02 122 CYS B C 1
ATOM 8272 O O . CYS B 2 122 ? -9.238 -51.572 174.900 1.00 6.85 122 CYS B O 1
ATOM 8275 N N . ASN B 2 123 ? -10.576 -53.364 175.005 1.00 6.04 123 ASN B N 1
ATOM 8276 C CA . ASN B 2 123 ? -9.451 -54.215 175.326 1.00 6.33 123 ASN B CA 1
ATOM 8277 C C . ASN B 2 123 ? -8.627 -54.229 174.057 1.00 6.05 123 ASN B C 1
ATOM 8278 O O . ASN B 2 123 ? -9.175 -54.405 172.969 1.00 7.20 123 ASN B O 1
ATOM 8283 N N . SER B 2 124 ? -7.318 -54.046 174.171 1.00 6.52 124 SER B N 1
ATOM 8284 C CA . SER B 2 124 ? -6.518 -54.038 172.970 1.00 6.63 124 SER B CA 1
ATOM 8285 C C . SER B 2 124 ? -5.259 -54.870 173.129 1.00 6.43 124 SER B C 1
ATOM 8286 O O . SER B 2 124 ? -4.506 -54.597 174.050 1.00 7.40 124 SER B O 1
ATOM 8289 N N . THR B 2 125 ? -5.004 -55.824 172.219 1.00 6.53 125 THR B N 1
ATOM 8290 C CA . THR B 2 125 ? -3.728 -56.523 172.079 1.00 6.90 125 THR B CA 1
ATOM 8291 C C . THR B 2 125 ? -2.972 -55.924 170.900 1.00 7.14 125 THR B C 1
ATOM 8292 O O . THR B 2 125 ? -3.394 -56.068 169.751 1.00 7.23 125 THR B O 1
ATOM 8296 N N . THR B 2 126 ? -1.857 -55.255 171.185 1.00 5.61 126 THR B N 1
ATOM 8297 C CA . THR B 2 126 ? -1.097 -54.545 170.159 1.00 5.88 126 THR B CA 1
ATOM 8298 C C . THR B 2 126 ? 0.302 -55.125 169.988 1.00 5.07 126 THR B C 1
ATOM 8299 O O . THR B 2 126 ? 0.963 -55.469 170.969 1.00 6.62 126 THR B O 1
ATOM 8303 N N . ALA B 2 127 ? 0.746 -55.221 168.737 1.00 5.57 127 ALA B N 1
ATOM 8304 C CA . ALA B 2 127 ? 2.102 -55.658 168.419 1.00 5.62 127 ALA B CA 1
ATOM 8305 C C . ALA B 2 127 ? 2.986 -54.437 168.191 1.00 5.70 127 ALA B C 1
ATOM 8306 O O . ALA B 2 127 ? 2.791 -53.697 167.225 1.00 6.49 127 ALA B O 1
ATOM 8308 N N . ILE B 2 128 ? 3.869 -54.179 169.146 1.00 5.53 128 ILE B N 1
ATOM 8309 C CA . ILE B 2 128 ? 4.784 -53.074 169.009 1.00 6.44 128 ILE B CA 1
ATOM 8310 C C . ILE B 2 128 ? 5.710 -53.469 167.883 1.00 5.55 128 ILE B C 1
ATOM 8311 O O . ILE B 2 128 ? 6.197 -54.597 167.839 1.00 7.01 128 ILE B O 1
ATOM 8316 N N . ILE B 2 129 ? 5.952 -52.542 166.970 1.00 6.21 129 ILE B N 1
ATOM 8317 C CA . ILE B 2 129 ? 6.872 -52.801 165.885 1.00 5.66 129 ILE B CA 1
ATOM 8318 C C . ILE B 2 129 ? 7.993 -51.797 166.003 1.00 6.31 129 ILE B C 1
ATOM 8319 O O . ILE B 2 129 ? 7.747 -50.595 166.098 1.00 7.58 129 ILE B O 1
ATOM 8324 N N . ALA B 2 130 ? 9.225 -52.281 166.024 1.00 6.13 130 ALA B N 1
ATOM 8325 C CA . ALA B 2 130 ? 10.340 -51.364 166.075 1.00 6.08 130 ALA B CA 1
ATOM 8326 C C . ALA B 2 130 ? 10.927 -51.268 164.685 1.00 6.04 130 ALA B C 1
ATOM 8327 O O . ALA B 2 130 ? 11.490 -52.232 164.167 1.00 6.81 130 ALA B O 1
ATOM 8329 N N . GLY B 2 131 ? 10.808 -50.090 164.088 1.00 6.13 131 GLY B N 1
ATOM 8330 C CA . GLY B 2 131 ? 11.500 -49.821 162.830 1.00 5.85 131 GLY B CA 1
ATOM 8331 C C . GLY B 2 131 ? 12.779 -49.019 162.994 1.00 6.40 131 GLY B C 1
ATOM 8332 O O . GLY B 2 131 ? 12.769 -47.935 163.579 1.00 7.97 131 GLY B O 1
ATOM 8333 N N . ASP B 2 132 ? 13.881 -49.561 162.478 1.00 30.00 132 ASP B N 1
ATOM 8334 C CA . ASP B 2 132 ? 15.164 -48.859 162.417 1.00 30.00 132 ASP B CA 1
ATOM 8335 C C . ASP B 2 132 ? 15.817 -49.251 161.092 1.00 30.00 132 ASP B C 1
ATOM 8336 O O . ASP B 2 132 ? 15.590 -50.355 160.595 1.00 30.00 132 ASP B O 1
ATOM 8341 N N . THR B 2 133 ? 16.760 -48.503 160.529 1.00 30.00 133 THR B N 1
ATOM 8342 C CA . THR B 2 133 ? 17.383 -49.030 159.285 1.00 30.00 133 THR B CA 1
ATOM 8343 C C . THR B 2 133 ? 18.924 -49.187 159.233 1.00 30.00 133 THR B C 1
ATOM 8344 O O . THR B 2 133 ? 19.633 -48.292 159.693 1.00 30.00 133 THR B O 1
ATOM 8348 N N . ALA B 2 134 ? 19.458 -50.284 158.659 1.00 30.00 134 ALA B N 1
ATOM 8349 C CA . ALA B 2 134 ? 20.865 -50.261 158.374 1.00 30.00 134 ALA B CA 1
ATOM 8350 C C . ALA B 2 134 ? 21.132 -49.867 156.939 1.00 30.00 134 ALA B C 1
ATOM 8351 O O . ALA B 2 134 ? 20.890 -50.652 156.032 1.00 30.00 134 ALA B O 1
ATOM 8353 N N . ASP B 2 135 ? 21.481 -48.632 156.653 1.00 30.00 135 ASP B N 1
ATOM 8354 C CA . ASP B 2 135 ? 21.837 -48.400 155.275 1.00 30.00 135 ASP B CA 1
ATOM 8355 C C . ASP B 2 135 ? 20.769 -49.011 154.384 1.00 30.00 135 ASP B C 1
ATOM 8356 O O . ASP B 2 135 ? 21.057 -49.737 153.455 1.00 30.00 135 ASP B O 1
ATOM 8361 N N . GLY B 2 136 ? 19.531 -48.606 154.560 1.00 30.00 136 GLY B N 1
ATOM 8362 C CA . GLY B 2 136 ? 18.536 -48.896 153.551 1.00 30.00 136 GLY B CA 1
ATOM 8363 C C . GLY B 2 136 ? 17.959 -50.287 153.566 1.00 30.00 136 GLY B C 1
ATOM 8364 O O . GLY B 2 136 ? 17.269 -50.688 152.642 1.00 30.00 136 GLY B O 1
ATOM 8365 N N . TYR B 2 137 ? 18.250 -51.035 154.607 1.00 30.00 137 TYR B N 1
ATOM 8366 C CA . TYR B 2 137 ? 17.652 -52.327 154.758 1.00 30.00 137 TYR B CA 1
ATOM 8367 C C . TYR B 2 137 ? 17.001 -52.175 156.080 1.00 30.00 137 TYR B C 1
ATOM 8368 O O . TYR B 2 137 ? 17.680 -51.838 157.019 1.00 30.00 137 TYR B O 1
ATOM 8377 N N . GLU B 2 138 ? 15.694 -52.423 156.156 1.00 19.42 138 GLU B N 1
ATOM 8378 C CA . GLU B 2 138 ? 14.906 -52.295 157.392 1.00 19.59 138 GLU B CA 1
ATOM 8379 C C . GLU B 2 138 ? 15.099 -53.402 158.443 1.00 17.19 138 GLU B C 1
ATOM 8380 O O . GLU B 2 138 ? 15.502 -54.519 158.117 1.00 16.38 138 GLU B O 1
ATOM 8386 N N . ILE B 2 139 ? 14.801 -53.074 159.701 1.00 17.16 139 ILE B N 1
ATOM 8387 C CA . ILE B 2 139 ? 14.857 -54.027 160.817 1.00 17.43 139 ILE B CA 1
ATOM 8388 C C . ILE B 2 139 ? 13.631 -53.898 161.733 1.00 17.47 139 ILE B C 1
ATOM 8389 O O . ILE B 2 139 ? 12.997 -52.843 161.773 1.00 19.84 139 ILE B O 1
ATOM 8394 N N . GLU B 2 140 ? 13.293 -54.964 162.463 1.00 14.92 140 GLU B N 1
ATOM 8395 C CA . GLU B 2 140 ? 12.117 -54.954 163.313 1.00 16.03 140 GLU B CA 1
ATOM 8396 C C . GLU B 2 140 ? 12.265 -55.813 164.553 1.00 14.65 140 GLU B C 1
ATOM 8397 O O . GLU B 2 140 ? 12.793 -56.923 164.495 1.00 15.32 140 GLU B O 1
ATOM 8403 N N . TYR B 2 141 ? 11.907 -55.232 165.693 1.00 13.70 141 TYR B N 1
ATOM 8404 C CA . TYR B 2 141 ? 11.780 -55.984 166.926 1.00 14.38 141 TYR B CA 1
ATOM 8405 C C . TYR B 2 141 ? 10.397 -55.871 167.551 1.00 13.58 141 TYR B C 1
ATOM 8406 O O . TYR B 2 141 ? 9.981 -54.794 167.979 1.00 14.68 141 TYR B O 1
ATOM 8415 N N . SER B 2 142 ? 9.659 -56.979 167.531 1.00 13.73 142 SER B N 1
ATOM 8416 C CA . SER B 2 142 ? 8.333 -57.063 168.142 1.00 14.03 142 SER B CA 1
ATOM 8417 C C . SER B 2 142 ? 8.179 -58.340 168.972 1.00 14.97 142 SER B C 1
ATOM 8418 O O . SER B 2 142 ? 7.500 -59.276 168.552 1.00 15.01 142 SER B O 1
ATOM 8421 N N . GLY B 2 143 ? 8.816 -58.384 170.138 1.00 13.88 143 GLY B N 1
ATOM 8422 C CA . GLY B 2 143 ? 8.861 -59.599 170.934 1.00 13.88 143 GLY B CA 1
ATOM 8423 C C . GLY B 2 143 ? 7.557 -60.168 171.472 1.00 13.81 143 GLY B C 1
ATOM 8424 O O . GLY B 2 143 ? 7.354 -61.382 171.436 1.00 15.73 143 GLY B O 1
ATOM 8425 N N . LYS B 2 144 ? 6.674 -59.310 171.977 1.00 14.42 144 LYS B N 1
ATOM 8426 C CA . LYS B 2 144 ? 5.425 -59.776 172.583 1.00 14.65 144 LYS B CA 1
ATOM 8427 C C . LYS B 2 144 ? 4.290 -58.765 172.436 1.00 14.82 144 LYS B C 1
ATOM 8428 O O . LYS B 2 144 ? 4.536 -57.578 172.224 1.00 15.76 144 LYS B O 1
ATOM 8434 N N . ARG B 2 145 ? 3.047 -59.231 172.552 1.00 30.00 145 ARG B N 1
ATOM 8435 C CA . ARG B 2 145 ? 1.921 -58.327 172.472 1.00 30.00 145 ARG B CA 1
ATOM 8436 C C . ARG B 2 145 ? 1.527 -57.892 173.851 1.00 30.00 145 ARG B C 1
ATOM 8437 O O . ARG B 2 145 ? 1.310 -58.730 174.695 1.00 30.00 145 ARG B O 1
ATOM 8445 N N . ILE B 2 146 ? 1.417 -56.593 174.093 1.00 27.79 146 ILE B N 1
ATOM 8446 C CA . ILE B 2 146 ? 0.875 -56.118 175.365 1.00 26.91 146 ILE B CA 1
ATOM 8447 C C . ILE B 2 146 ? -0.643 -56.264 175.385 1.00 25.59 146 ILE B C 1
ATOM 8448 O O . ILE B 2 146 ? -1.319 -55.853 174.442 1.00 21.24 146 ILE B O 1
ATOM 8453 N N . GLU B 2 147 ? -1.178 -56.813 176.469 1.00 18.92 147 GLU B N 1
ATOM 8454 C CA . GLU B 2 147 ? -2.621 -56.853 176.635 1.00 15.16 147 GLU B CA 1
ATOM 8455 C C . GLU B 2 147 ? -3.016 -55.808 177.668 1.00 14.91 147 GLU B C 1
ATOM 8456 O O . GLU B 2 147 ? -2.627 -55.890 178.833 1.00 15.96 147 GLU B O 1
ATOM 8462 N N . GLY B 2 148 ? -3.793 -54.825 177.229 1.00 13.43 148 GLY B N 1
ATOM 8463 C CA . GLY B 2 148 ? -4.245 -53.757 178.098 1.00 12.54 148 GLY B CA 1
ATOM 8464 C C . GLY B 2 148 ? -5.580 -53.208 177.642 1.00 11.96 148 GLY B C 1
ATOM 8465 O O . GLY B 2 148 ? -5.937 -53.325 176.469 1.00 14.24 148 GLY B O 1
ATOM 8466 N N . GLN B 2 149 ? -6.338 -52.663 178.582 1.00 12.56 149 GLN B N 1
ATOM 8467 C CA . GLN B 2 149 ? -7.653 -52.132 178.276 1.00 11.93 149 GLN B CA 1
ATOM 8468 C C . GLN B 2 149 ? -7.696 -50.655 178.613 1.00 11.56 149 GLN B C 1
ATOM 8469 O O . GLN B 2 149 ? -7.296 -50.247 179.704 1.00 15.56 149 GLN B O 1
ATOM 8475 N N . CYS B 2 150 ? -8.188 -49.853 177.679 1.00 13.16 150 CYS B N 1
ATOM 8476 C CA . CYS B 2 150 ? -8.338 -48.435 177.936 1.00 12.18 150 CYS B CA 1
ATOM 8477 C C . CYS B 2 150 ? -9.765 -48.224 178.399 1.00 12.12 150 CYS B C 1
ATOM 8478 O O . CYS B 2 150 ? -10.716 -48.516 177.675 1.00 13.88 150 CYS B O 1
ATOM 8481 N N . VAL B 2 151 ? -9.909 -47.716 179.616 1.00 12.77 151 VAL B N 1
ATOM 8482 C CA . VAL B 2 151 ? -11.225 -47.513 180.193 1.00 12.89 151 VAL B CA 1
ATOM 8483 C C . VAL B 2 151 ? -11.489 -46.026 180.324 1.00 14.42 151 VAL B C 1
ATOM 8484 O O . VAL B 2 151 ? -10.697 -45.291 180.914 1.00 14.75 151 VAL B O 1
ATOM 8488 N N . VAL B 2 152 ? -12.610 -45.588 179.769 1.00 14.04 152 VAL B N 1
ATOM 8489 C CA . VAL B 2 152 ? -12.972 -44.175 179.820 1.00 13.41 152 VAL B CA 1
ATOM 8490 C C . VAL B 2 152 ? -14.189 -44.011 180.723 1.00 13.20 152 VAL B C 1
ATOM 8491 O O . VAL B 2 152 ? -15.328 -44.202 180.292 1.00 13.61 152 VAL B O 1
ATOM 8495 N N . ALA B 2 153 ? -13.938 -43.666 181.981 1.00 13.09 153 ALA B N 1
ATOM 8496 C CA . ALA B 2 153 ? -15.009 -43.452 182.949 1.00 12.63 153 ALA B CA 1
ATOM 8497 C C . ALA B 2 153 ? -15.669 -42.097 182.704 1.00 12.26 153 ALA B C 1
ATOM 8498 O O . ALA B 2 153 ? -14.978 -41.088 182.566 1.00 13.84 153 ALA B O 1
ATOM 8500 N N . LEU B 2 154 ? -16.999 -42.083 182.641 1.00 13.11 154 LEU B N 1
ATOM 8501 C CA . LEU B 2 154 ? -17.758 -40.851 182.430 1.00 12.07 154 LEU B CA 1
ATOM 8502 C C . LEU B 2 154 ? -18.592 -40.523 183.667 1.00 12.62 154 LEU B C 1
ATOM 8503 O O . LEU B 2 154 ? -19.627 -41.147 183.914 1.00 12.09 154 LEU B O 1
ATOM 8508 N N . GLU B 2 155 ? -18.128 -39.543 184.439 1.00 30.00 155 GLU B N 1
ATOM 8509 C CA . GLU B 2 155 ? -18.795 -39.128 185.669 1.00 30.00 155 GLU B CA 1
ATOM 8510 C C . GLU B 2 155 ? -19.613 -37.858 185.412 1.00 30.00 155 GLU B C 1
ATOM 8511 O O . GLU B 2 155 ? -19.122 -36.931 184.765 1.00 30.00 155 GLU B O 1
ATOM 8517 N N . PRO B 2 156 ? -20.830 -37.801 185.949 1.00 30.00 156 PRO B N 1
ATOM 8518 C CA . PRO B 2 156 ? -21.762 -36.684 185.713 1.00 30.00 156 PRO B CA 1
ATOM 8519 C C . PRO B 2 156 ? -21.337 -35.340 186.323 1.00 30.00 156 PRO B C 1
ATOM 8520 O O . PRO B 2 156 ? -20.649 -35.319 187.344 1.00 30.00 156 PRO B O 1
ATOM 8524 N N . LEU B 2 157 ? -21.744 -34.237 185.692 1.00 30.00 157 LEU B N 1
ATOM 8525 C CA . LEU B 2 157 ? -21.346 -32.894 186.125 1.00 30.00 157 LEU B CA 1
ATOM 8526 C C . LEU B 2 157 ? -22.085 -32.433 187.379 1.00 30.00 157 LEU B C 1
ATOM 8527 O O . LEU B 2 157 ? -23.063 -33.051 187.805 1.00 30.00 157 LEU B O 1
ATOM 8532 N N . THR B 2 158 ? -21.598 -31.336 187.956 1.00 30.00 158 THR B N 1
ATOM 8533 C CA . THR B 2 158 ? -22.253 -30.669 189.078 1.00 30.00 158 THR B CA 1
ATOM 8534 C C . THR B 2 158 ? -23.193 -29.591 188.542 1.00 30.00 158 THR B C 1
ATOM 8535 O O . THR B 2 158 ? -22.752 -28.648 187.882 1.00 30.00 158 THR B O 1
ATOM 8539 N N . ILE B 2 159 ? -24.484 -29.735 188.836 1.00 30.00 159 ILE B N 1
ATOM 8540 C CA . ILE B 2 159 ? -25.528 -28.893 188.253 1.00 30.00 159 ILE B CA 1
ATOM 8541 C C . ILE B 2 159 ? -26.113 -27.921 189.283 1.00 30.00 159 ILE B C 1
ATOM 8542 O O . ILE B 2 159 ? -26.207 -28.245 190.469 1.00 30.00 159 ILE B O 1
ATOM 8547 N N . THR B 2 160 ? -26.442 -26.712 188.852 1.00 30.00 160 THR B N 1
ATOM 8548 C CA . THR B 2 160 ? -27.125 -25.752 189.709 1.00 30.00 160 THR B CA 1
ATOM 8549 C C . THR B 2 160 ? -28.135 -25.084 188.807 1.00 30.00 160 THR B C 1
ATOM 8550 O O . THR B 2 160 ? -27.885 -24.970 187.607 1.00 30.00 160 THR B O 1
ATOM 8554 N N . LEU B 2 161 ? -29.260 -24.581 189.314 1.00 30.00 161 LEU B N 1
ATOM 8555 C CA . LEU B 2 161 ? -30.260 -23.987 188.400 1.00 30.00 161 LEU B CA 1
ATOM 8556 C C . LEU B 2 161 ? -30.400 -22.452 188.458 1.00 30.00 161 LEU B C 1
ATOM 8557 O O . LEU B 2 161 ? -30.661 -21.891 189.522 1.00 30.00 161 LEU B O 1
ATOM 8562 N N . SER B 2 162 ? -30.476 -21.852 187.284 1.00 30.00 162 SER B N 1
ATOM 8563 C CA . SER B 2 162 ? -30.749 -20.455 187.174 1.00 30.00 162 SER B CA 1
ATOM 8564 C C . SER B 2 162 ? -31.793 -20.028 186.177 1.00 30.00 162 SER B C 1
ATOM 8565 O O . SER B 2 162 ? -32.786 -19.431 186.539 1.00 30.00 162 SER B O 1
ATOM 8568 N N . GLY B 2 163 ? -31.479 -20.261 184.911 1.00 30.00 163 GLY B N 1
ATOM 8569 C CA . GLY B 2 163 ? -32.274 -19.824 183.770 1.00 30.00 163 GLY B CA 1
ATOM 8570 C C . GLY B 2 163 ? -33.590 -20.582 183.520 1.00 30.00 163 GLY B C 1
ATOM 8571 O O . GLY B 2 163 ? -33.656 -21.855 183.410 1.00 30.00 163 GLY B O 1
ATOM 8572 N N . SER B 2 164 ? -34.637 -19.796 183.323 1.00 30.00 164 SER B N 1
ATOM 8573 C CA . SER B 2 164 ? -35.961 -20.319 183.155 1.00 30.00 164 SER B CA 1
ATOM 8574 C C . SER B 2 164 ? -36.437 -20.121 181.726 1.00 30.00 164 SER B C 1
ATOM 8575 O O . SER B 2 164 ? -36.375 -19.051 181.207 1.00 30.00 164 SER B O 1
ATOM 8578 N N . THR B 2 165 ? -36.949 -21.166 181.112 1.00 30.00 165 THR B N 1
ATOM 8579 C CA . THR B 2 165 ? -37.386 -21.191 179.729 1.00 30.00 165 THR B CA 1
ATOM 8580 C C . THR B 2 165 ? -38.299 -20.021 179.477 1.00 30.00 165 THR B C 1
ATOM 8581 O O . THR B 2 165 ? -39.125 -19.739 180.297 1.00 30.00 165 THR B O 1
ATOM 8585 N N . SER B 2 166 ? -38.184 -19.362 178.331 1.00 30.00 166 SER B N 1
ATOM 8586 C CA . SER B 2 166 ? -39.112 -18.290 177.983 1.00 30.00 166 SER B CA 1
ATOM 8587 C C . SER B 2 166 ? -40.465 -18.878 177.595 1.00 30.00 166 SER B C 1
ATOM 8588 O O . SER B 2 166 ? -40.552 -20.020 177.138 1.00 30.00 166 SER B O 1
ATOM 8591 N N . SER B 2 167 ? -41.473 -18.045 177.715 1.00 30.00 167 SER B N 1
ATOM 8592 C CA . SER B 2 167 ? -42.811 -18.453 177.438 1.00 30.00 167 SER B CA 1
ATOM 8593 C C . SER B 2 167 ? -43.103 -18.314 175.978 1.00 30.00 167 SER B C 1
ATOM 8594 O O . SER B 2 167 ? -43.529 -17.276 175.524 1.00 30.00 167 SER B O 1
ATOM 8597 N N . THR B 2 168 ? -42.771 -19.379 175.253 1.00 30.00 168 THR B N 1
ATOM 8598 C CA . THR B 2 168 ? -43.298 -19.721 173.943 1.00 30.00 168 THR B CA 1
ATOM 8599 C C . THR B 2 168 ? -43.724 -21.176 174.101 1.00 30.00 168 THR B C 1
ATOM 8600 O O . THR B 2 168 ? -42.973 -21.974 174.661 1.00 30.00 168 THR B O 1
ATOM 8604 N N . GLN B 2 169 ? -44.917 -21.537 173.639 1.00 30.00 169 GLN B N 1
ATOM 8605 C CA . GLN B 2 169 ? -45.437 -22.827 173.967 1.00 30.00 169 GLN B CA 1
ATOM 8606 C C . GLN B 2 169 ? -45.138 -23.675 172.778 1.00 30.00 169 GLN B C 1
ATOM 8607 O O . GLN B 2 169 ? -45.737 -23.523 171.752 1.00 30.00 169 GLN B O 1
ATOM 8613 N N . ASP B 2 170 ? -44.372 -24.737 172.974 1.00 30.00 170 ASP B N 1
ATOM 8614 C CA . ASP B 2 170 ? -43.799 -25.505 171.886 1.00 30.00 170 ASP B CA 1
ATOM 8615 C C . ASP B 2 170 ? -44.926 -25.990 171.067 1.00 30.00 170 ASP B C 1
ATOM 8616 O O . ASP B 2 170 ? -45.990 -26.134 171.570 1.00 30.00 170 ASP B O 1
ATOM 8621 N N . ASN B 2 171 ? -44.714 -26.093 169.766 1.00 30.00 171 ASN B N 1
ATOM 8622 C CA . ASN B 2 171 ? -45.838 -26.136 168.860 1.00 30.00 171 ASN B CA 1
ATOM 8623 C C . ASN B 2 171 ? -46.309 -27.535 168.565 1.00 30.00 171 ASN B C 1
ATOM 8624 O O . ASN B 2 171 ? -45.572 -28.354 168.016 1.00 30.00 171 ASN B O 1
ATOM 8629 N N . SER B 2 172 ? -47.550 -27.836 168.948 1.00 30.00 172 SER B N 1
ATOM 8630 C CA . SER B 2 172 ? -48.144 -29.156 168.710 1.00 30.00 172 SER B CA 1
ATOM 8631 C C . SER B 2 172 ? -49.675 -29.094 168.666 1.00 30.00 172 SER B C 1
ATOM 8632 O O . SER B 2 172 ? -50.267 -28.134 169.159 1.00 30.00 172 SER B O 1
ATOM 8635 N N . ASP B 2 173 ? -50.318 -30.109 168.086 1.00 30.00 173 ASP B N 1
ATOM 8636 C CA . ASP B 2 173 ? -51.760 -30.126 168.048 1.00 30.00 173 ASP B CA 1
ATOM 8637 C C . ASP B 2 173 ? -52.303 -30.553 169.366 1.00 30.00 173 ASP B C 1
ATOM 8638 O O . ASP B 2 173 ? -53.494 -30.714 169.543 1.00 30.00 173 ASP B O 1
ATOM 8643 N N . SER B 2 174 ? -51.391 -30.827 170.263 1.00 2.00 174 SER B N 1
ATOM 8644 C CA . SER B 2 174 ? -51.682 -30.916 171.688 1.00 2.00 174 SER B CA 1
ATOM 8645 C C . SER B 2 174 ? -51.534 -29.529 172.321 1.00 2.00 174 SER B C 1
ATOM 8646 O O . SER B 2 174 ? -52.320 -29.154 173.191 1.00 2.00 174 SER B O 1
ATOM 8649 N N . ALA B 2 175 ? -50.531 -28.774 171.872 1.00 2.00 175 ALA B N 1
ATOM 8650 C CA . ALA B 2 175 ? -50.263 -27.427 172.380 1.00 2.00 175 ALA B CA 1
ATOM 8651 C C . ALA B 2 175 ? -51.267 -26.403 171.857 1.00 2.00 175 ALA B C 1
ATOM 8652 O O . ALA B 2 175 ? -51.832 -25.632 172.635 1.00 2.00 175 ALA B O 1
ATOM 8654 N N . LYS B 2 176 ? -51.468 -26.390 170.540 1.00 2.00 176 LYS B N 1
ATOM 8655 C CA . LYS B 2 176 ? -52.470 -25.523 169.904 1.00 2.00 176 LYS B CA 1
ATOM 8656 C C . LYS B 2 176 ? -53.840 -25.664 170.561 1.00 2.00 176 LYS B C 1
ATOM 8657 O O . LYS B 2 176 ? -54.528 -24.671 170.804 1.00 2.00 176 LYS B O 1
ATOM 8663 N N . LEU B 2 177 ? -54.219 -26.905 170.848 1.00 2.00 177 LEU B N 1
ATOM 8664 C CA . LEU B 2 177 ? -55.514 -27.210 171.453 1.00 2.00 177 LEU B CA 1
ATOM 8665 C C . LEU B 2 177 ? -55.558 -26.936 172.960 1.00 2.00 177 LEU B C 1
ATOM 8666 O O . LEU B 2 177 ? -56.635 -26.703 173.511 1.00 2.00 177 LEU B O 1
ATOM 8671 N N . PHE B 2 178 ? -54.401 -26.969 173.623 1.00 2.00 178 PHE B N 1
ATOM 8672 C CA . PHE B 2 178 ? -54.308 -26.532 175.019 1.00 2.00 178 PHE B CA 1
ATOM 8673 C C . PHE B 2 178 ? -54.520 -25.018 175.083 1.00 2.00 178 PHE B C 1
ATOM 8674 O O . PHE B 2 178 ? -55.319 -24.532 175.885 1.00 2.00 178 PHE B O 1
ATOM 8682 N N . ALA B 2 179 ? -53.808 -24.287 174.227 1.00 2.00 179 ALA B N 1
ATOM 8683 C CA . ALA B 2 179 ? -53.911 -22.826 174.157 1.00 2.00 179 ALA B CA 1
ATOM 8684 C C . ALA B 2 179 ? -55.356 -22.344 174.011 1.00 2.00 179 ALA B C 1
ATOM 8685 O O . ALA B 2 179 ? -55.739 -21.334 174.604 1.00 2.00 179 ALA B O 1
ATOM 8687 N N . LEU B 2 180 ? -56.148 -23.068 173.222 1.00 2.00 180 LEU B N 1
ATOM 8688 C CA . LEU B 2 180 ? -57.574 -22.772 173.073 1.00 2.00 180 LEU B CA 1
ATOM 8689 C C . LEU B 2 180 ? -58.354 -23.094 174.348 1.00 2.00 180 LEU B C 1
ATOM 8690 O O . LEU B 2 180 ? -59.232 -22.331 174.749 1.00 2.00 180 LEU B O 1
ATOM 8695 N N . ALA B 2 181 ? -58.030 -24.223 174.976 1.00 2.00 181 ALA B N 1
ATOM 8696 C CA . ALA B 2 181 ? -58.700 -24.655 176.206 1.00 2.00 181 ALA B CA 1
ATOM 8697 C C . ALA B 2 181 ? -58.514 -23.673 177.366 1.00 2.00 181 ALA B C 1
ATOM 8698 O O . ALA B 2 181 ? -59.424 -23.494 178.175 1.00 2.00 181 ALA B O 1
ATOM 8700 N N . VAL B 2 182 ? -57.344 -23.042 177.443 1.00 2.00 182 VAL B N 1
ATOM 8701 C CA . VAL B 2 182 ? -57.072 -22.043 178.481 1.00 2.00 182 VAL B CA 1
ATOM 8702 C C . VAL B 2 182 ? -57.806 -20.743 178.165 1.00 2.00 182 VAL B C 1
ATOM 8703 O O . VAL B 2 182 ? -58.472 -20.173 179.028 1.00 2.00 182 VAL B O 1
ATOM 8707 N N . SER B 2 183 ? -57.678 -20.283 176.923 1.00 2.00 183 SER B N 1
ATOM 8708 C CA . SER B 2 183 ? -58.316 -19.043 176.481 1.00 2.00 183 SER B CA 1
ATOM 8709 C C . SER B 2 183 ? -59.847 -19.103 176.540 1.00 2.00 183 SER B C 1
ATOM 8710 O O . SER B 2 183 ? -60.499 -18.075 176.731 1.00 2.00 183 SER B O 1
ATOM 8713 N N . GLN B 2 184 ? -60.413 -20.298 176.379 1.00 2.00 184 GLN B N 1
ATOM 8714 C CA . GLN B 2 184 ? -61.868 -20.475 176.377 1.00 2.00 184 GLN B CA 1
ATOM 8715 C C . GLN B 2 184 ? -62.474 -20.513 177.784 1.00 2.00 184 GLN B C 1
ATOM 8716 O O . GLN B 2 184 ? -63.609 -20.080 177.976 1.00 2.00 184 GLN B O 1
ATOM 8722 N N . VAL B 2 185 ? -61.800 -21.183 178.719 1.00 2.00 185 VAL B N 1
ATOM 8723 C CA . VAL B 2 185 ? -62.299 -21.251 180.075 1.00 2.00 185 VAL B CA 1
ATOM 8724 C C . VAL B 2 185 ? -62.278 -19.873 180.640 1.00 2.00 185 VAL B C 1
ATOM 8725 O O . VAL B 2 185 ? -63.213 -19.510 181.295 1.00 2.00 185 VAL B O 1
ATOM 8729 N N . TRP B 2 186 ? -61.095 -19.263 180.587 1.00 2.00 186 TRP B N 1
ATOM 8730 C CA . TRP B 2 186 ? -60.802 -17.991 181.236 1.00 2.00 186 TRP B CA 1
ATOM 8731 C C . TRP B 2 186 ? -61.551 -16.806 180.659 1.00 2.00 186 TRP B C 1
ATOM 8732 O O . TRP B 2 186 ? -62.033 -15.946 181.396 1.00 2.00 186 TRP B O 1
ATOM 8743 N N . GLY B 2 187 ? -61.383 -16.652 179.350 1.00 30.00 187 GLY B N 1
ATOM 8744 C CA . GLY B 2 187 ? -61.994 -15.579 178.599 1.00 30.00 187 GLY B CA 1
ATOM 8745 C C . GLY B 2 187 ? -63.078 -16.391 177.973 1.00 30.00 187 GLY B C 1
ATOM 8746 O O . GLY B 2 187 ? -62.826 -17.323 177.210 1.00 30.00 187 GLY B O 1
ATOM 8747 N N . GLY B 2 188 ? -64.308 -16.028 178.317 1.00 30.00 188 GLY B N 1
ATOM 8748 C CA . GLY B 2 188 ? -65.463 -16.899 178.269 1.00 30.00 188 GLY B CA 1
ATOM 8749 C C . GLY B 2 188 ? -65.822 -17.302 176.863 1.00 30.00 188 GLY B C 1
ATOM 8750 O O . GLY B 2 188 ? -65.397 -16.651 175.907 1.00 30.00 188 GLY B O 1
ATOM 8751 N N . ALA B 2 189 ? -66.579 -18.391 176.727 1.00 30.00 189 ALA B N 1
ATOM 8752 C CA . ALA B 2 189 ? -66.835 -18.965 175.414 1.00 30.00 189 ALA B CA 1
ATOM 8753 C C . ALA B 2 189 ? -67.402 -17.856 174.555 1.00 30.00 189 ALA B C 1
ATOM 8754 O O . ALA B 2 189 ? -68.302 -17.120 174.960 1.00 30.00 189 ALA B O 1
ATOM 8756 N N . SER B 2 190 ? -66.835 -17.740 173.366 1.00 30.00 190 SER B N 1
ATOM 8757 C CA . SER B 2 190 ? -66.779 -16.492 172.657 1.00 30.00 190 SER B CA 1
ATOM 8758 C C . SER B 2 190 ? -65.468 -15.766 172.755 1.00 30.00 190 SER B C 1
ATOM 8759 O O . SER B 2 190 ? -65.427 -14.584 172.514 1.00 30.00 190 SER B O 1
ATOM 8762 N N . THR B 2 191 ? -64.429 -16.463 173.140 1.00 30.00 191 THR B N 1
ATOM 8763 C CA . THR B 2 191 ? -63.089 -16.282 172.643 1.00 30.00 191 THR B CA 1
ATOM 8764 C C . THR B 2 191 ? -62.674 -17.538 171.862 1.00 30.00 191 THR B C 1
ATOM 8765 O O . THR B 2 191 ? -61.682 -17.554 171.186 1.00 30.00 191 THR B O 1
ATOM 8769 N N . VAL B 2 192 ? -63.450 -18.594 172.097 1.00 30.00 192 VAL B N 1
ATOM 8770 C CA . VAL B 2 192 ? -63.538 -19.807 171.294 1.00 30.00 192 VAL B CA 1
ATOM 8771 C C . VAL B 2 192 ? -64.881 -20.423 171.688 1.00 30.00 192 VAL B C 1
ATOM 8772 O O . VAL B 2 192 ? -65.408 -20.083 172.748 1.00 30.00 192 VAL B O 1
ATOM 8776 N N . GLY B 2 193 ? -65.407 -21.282 170.821 1.00 30.00 193 GLY B N 1
ATOM 8777 C CA . GLY B 2 193 ? -66.567 -22.107 171.099 1.00 30.00 193 GLY B CA 1
ATOM 8778 C C . GLY B 2 193 ? -66.091 -23.231 171.992 1.00 30.00 193 GLY B C 1
ATOM 8779 O O . GLY B 2 193 ? -64.883 -23.400 172.159 1.00 30.00 193 GLY B O 1
ATOM 8780 N N . ILE B 2 194 ? -67.008 -23.990 172.584 1.00 30.00 194 ILE B N 1
ATOM 8781 C CA . ILE B 2 194 ? -66.584 -25.007 173.534 1.00 30.00 194 ILE B CA 1
ATOM 8782 C C . ILE B 2 194 ? -65.593 -25.922 172.829 1.00 30.00 194 ILE B C 1
ATOM 8783 O O . ILE B 2 194 ? -65.824 -26.381 171.711 1.00 30.00 194 ILE B O 1
ATOM 8788 N N . VAL B 2 195 ? -64.408 -26.010 173.372 1.00 30.00 195 VAL B N 1
ATOM 8789 C CA . VAL B 2 195 ? -63.340 -26.553 172.608 1.00 30.00 195 VAL B CA 1
ATOM 8790 C C . VAL B 2 195 ? -62.948 -27.984 172.827 1.00 30.00 195 VAL B C 1
ATOM 8791 O O . VAL B 2 195 ? -61.879 -28.343 172.415 1.00 30.00 195 VAL B O 1
ATOM 8795 N N . ALA B 2 196 ? -63.721 -28.727 173.609 1.00 30.00 196 ALA B N 1
ATOM 8796 C CA . ALA B 2 196 ? -63.358 -30.097 173.949 1.00 30.00 196 ALA B CA 1
ATOM 8797 C C . ALA B 2 196 ? -64.567 -30.877 174.438 1.00 30.00 196 ALA B C 1
ATOM 8798 O O . ALA B 2 196 ? -65.579 -30.272 174.820 1.00 30.00 196 ALA B O 1
ATOM 8800 N N . PRO B 2 197 ? -64.435 -32.278 174.428 1.00 30.00 197 PRO B N 1
ATOM 8801 C CA . PRO B 2 197 ? -65.592 -32.959 175.038 1.00 30.00 197 PRO B CA 1
ATOM 8802 C C . PRO B 2 197 ? -65.636 -32.682 176.538 1.00 30.00 197 PRO B C 1
ATOM 8803 O O . PRO B 2 197 ? -64.612 -32.776 177.215 1.00 30.00 197 PRO B O 1
ATOM 8807 N N . MET B 2 198 ? -66.751 -32.355 177.129 1.00 30.00 198 MET B N 1
ATOM 8808 C CA . MET B 2 198 ? -66.657 -32.149 178.562 1.00 30.00 198 MET B CA 1
ATOM 8809 C C . MET B 2 198 ? -66.344 -30.726 178.971 1.00 30.00 198 MET B C 1
ATOM 8810 O O . MET B 2 198 ? -66.426 -30.390 180.146 1.00 30.00 198 MET B O 1
ATOM 8815 N N . LEU B 2 199 ? -66.005 -29.886 178.013 1.00 30.00 199 LEU B N 1
ATOM 8816 C CA . LEU B 2 199 ? -65.904 -28.483 178.283 1.00 30.00 199 LEU B CA 1
ATOM 8817 C C . LEU B 2 199 ? -67.175 -27.798 177.851 1.00 30.00 199 LEU B C 1
ATOM 8818 O O . LEU B 2 199 ? -67.239 -26.586 177.808 1.00 30.00 199 LEU B O 1
ATOM 8823 N N . GLN B 2 200 ? -68.172 -28.562 177.456 1.00 30.00 200 GLN B N 1
ATOM 8824 C CA . GLN B 2 200 ? -69.451 -27.994 177.101 1.00 30.00 200 GLN B CA 1
ATOM 8825 C C . GLN B 2 200 ? -70.262 -27.343 178.217 1.00 30.00 200 GLN B C 1
ATOM 8826 O O . GLN B 2 200 ? -70.811 -26.282 178.027 1.00 30.00 200 GLN B O 1
ATOM 8832 N N . THR B 2 201 ? -70.336 -28.015 179.343 1.00 30.00 201 THR B N 1
ATOM 8833 C CA . THR B 2 201 ? -71.250 -27.669 180.386 1.00 30.00 201 THR B CA 1
ATOM 8834 C C . THR B 2 201 ? -70.590 -26.571 181.108 1.00 30.00 201 THR B C 1
ATOM 8835 O O . THR B 2 201 ? -69.687 -25.963 180.566 1.00 30.00 201 THR B O 1
ATOM 8839 N N . VAL B 2 202 ? -71.073 -26.246 182.296 1.00 2.00 202 VAL B N 1
ATOM 8840 C CA . VAL B 2 202 ? -70.288 -25.430 183.173 1.00 2.00 202 VAL B CA 1
ATOM 8841 C C . VAL B 2 202 ? -69.505 -26.303 184.172 1.00 2.00 202 VAL B C 1
ATOM 8842 O O . VAL B 2 202 ? -68.285 -26.274 184.183 1.00 2.00 202 VAL B O 1
ATOM 8846 N N . ALA B 2 203 ? -70.154 -27.198 184.881 1.00 2.00 203 ALA B N 1
ATOM 8847 C CA . ALA B 2 203 ? -69.511 -27.836 186.019 1.00 2.00 203 ALA B CA 1
ATOM 8848 C C . ALA B 2 203 ? -68.394 -28.748 185.586 1.00 2.00 203 ALA B C 1
ATOM 8849 O O . ALA B 2 203 ? -67.760 -29.387 186.395 1.00 2.00 203 ALA B O 1
ATOM 8851 N N . GLN B 2 204 ? -68.266 -28.906 184.291 1.00 2.00 204 GLN B N 1
ATOM 8852 C CA . GLN B 2 204 ? -67.058 -29.390 183.630 1.00 2.00 204 GLN B CA 1
ATOM 8853 C C . GLN B 2 204 ? -66.050 -28.253 183.476 1.00 2.00 204 GLN B C 1
ATOM 8854 O O . GLN B 2 204 ? -64.844 -28.450 183.631 1.00 2.00 204 GLN B O 1
ATOM 8860 N N . GLU B 2 205 ? -66.565 -27.064 183.166 1.00 2.00 205 GLU B N 1
ATOM 8861 C CA . GLU B 2 205 ? -65.742 -25.876 182.936 1.00 2.00 205 GLU B CA 1
ATOM 8862 C C . GLU B 2 205 ? -65.106 -25.365 184.233 1.00 2.00 205 GLU B C 1
ATOM 8863 O O . GLU B 2 205 ? -63.974 -24.881 184.224 1.00 2.00 205 GLU B O 1
ATOM 8869 N N . GLN B 2 206 ? -65.840 -25.476 185.341 1.00 2.00 206 GLN B N 1
ATOM 8870 C CA . GLN B 2 206 ? -65.359 -25.015 186.649 1.00 2.00 206 GLN B CA 1
ATOM 8871 C C . GLN B 2 206 ? -64.272 -25.917 187.235 1.00 2.00 206 GLN B C 1
ATOM 8872 O O . GLN B 2 206 ? -63.288 -25.422 187.787 1.00 2.00 206 GLN B O 1
ATOM 8878 N N . THR B 2 207 ? -64.455 -27.232 187.122 1.00 2.00 207 THR B N 1
ATOM 8879 C CA . THR B 2 207 ? -63.469 -28.196 187.620 1.00 2.00 207 THR B CA 1
ATOM 8880 C C . THR B 2 207 ? -62.143 -28.121 186.857 1.00 2.00 207 THR B C 1
ATOM 8881 O O . THR B 2 207 ? -61.084 -28.373 187.430 1.00 2.00 207 THR B O 1
ATOM 8885 N N . PHE B 2 208 ? -62.209 -27.780 185.571 1.00 2.00 208 PHE B N 1
ATOM 8886 C CA . PHE B 2 208 ? -61.009 -27.566 184.758 1.00 2.00 208 PHE B CA 1
ATOM 8887 C C . PHE B 2 208 ? -60.314 -26.253 185.132 1.00 2.00 208 PHE B C 1
ATOM 8888 O O . PHE B 2 208 ? -59.089 -26.155 185.056 1.00 2.00 208 PHE B O 1
ATOM 8896 N N . ARG B 2 209 ? -61.095 -25.247 185.521 1.00 2.00 209 ARG B N 1
ATOM 8897 C CA . ARG B 2 209 ? -60.547 -23.949 185.921 1.00 2.00 209 ARG B CA 1
ATOM 8898 C C . ARG B 2 209 ? -59.810 -24.047 187.257 1.00 2.00 209 ARG B C 1
ATOM 8899 O O . ARG B 2 209 ? -58.636 -23.684 187.349 1.00 2.00 209 ARG B O 1
ATOM 8907 N N . ALA B 2 210 ? -60.432 -24.643 188.263 1.00 2.00 210 ALA B N 1
ATOM 8908 C CA . ALA B 2 210 ? -59.860 -24.590 189.600 1.00 2.00 210 ALA B CA 1
ATOM 8909 C C . ALA B 2 210 ? -58.456 -25.192 189.602 1.00 2.00 210 ALA B C 1
ATOM 8910 O O . ALA B 2 210 ? -57.557 -24.674 190.263 1.00 2.00 210 ALA B O 1
ATOM 8912 N N . ARG B 2 211 ? -58.270 -26.270 188.847 1.00 2.00 211 ARG B N 1
ATOM 8913 C CA . ARG B 2 211 ? -56.961 -26.907 188.717 1.00 2.00 211 ARG B CA 1
ATOM 8914 C C . ARG B 2 211 ? -55.901 -26.020 188.053 1.00 2.00 211 ARG B C 1
ATOM 8915 O O . ARG B 2 211 ? -54.743 -26.009 188.470 1.00 2.00 211 ARG B O 1
ATOM 8923 N N . VAL B 2 212 ? -56.232 -25.554 186.861 1.00 30.00 212 VAL B N 1
ATOM 8924 C CA . VAL B 2 212 ? -55.233 -25.237 185.868 1.00 30.00 212 VAL B CA 1
ATOM 8925 C C . VAL B 2 212 ? -54.815 -23.802 185.879 1.00 30.00 212 VAL B C 1
ATOM 8926 O O . VAL B 2 212 ? -55.591 -22.946 185.555 1.00 30.00 212 VAL B O 1
ATOM 8930 N N . GLU B 2 213 ? -53.612 -23.540 186.353 1.00 30.00 213 GLU B N 1
ATOM 8931 C CA . GLU B 2 213 ? -53.249 -22.221 186.791 1.00 30.00 213 GLU B CA 1
ATOM 8932 C C . GLU B 2 213 ? -53.261 -21.379 185.567 1.00 30.00 213 GLU B C 1
ATOM 8933 O O . GLU B 2 213 ? -53.197 -21.908 184.486 1.00 30.00 213 GLU B O 1
ATOM 8939 N N . ARG B 2 214 ? -53.390 -20.076 185.737 1.00 30.00 214 ARG B N 1
ATOM 8940 C CA . ARG B 2 214 ? -53.749 -19.140 184.677 1.00 30.00 214 ARG B CA 1
ATOM 8941 C C . ARG B 2 214 ? -52.849 -18.975 183.482 1.00 30.00 214 ARG B C 1
ATOM 8942 O O . ARG B 2 214 ? -53.321 -18.714 182.401 1.00 30.00 214 ARG B O 1
ATOM 8950 N N . ASP B 2 215 ? -51.555 -19.078 183.685 1.00 30.00 215 ASP B N 1
ATOM 8951 C CA . ASP B 2 215 ? -50.586 -18.866 182.627 1.00 30.00 215 ASP B CA 1
ATOM 8952 C C . ASP B 2 215 ? -50.202 -20.180 181.985 1.00 30.00 215 ASP B C 1
ATOM 8953 O O . ASP B 2 215 ? -49.232 -20.291 181.281 1.00 30.00 215 ASP B O 1
ATOM 8958 N N . SER B 2 216 ? -51.002 -21.169 182.279 1.00 30.00 216 SER B N 1
ATOM 8959 C CA . SER B 2 216 ? -50.736 -22.611 182.267 1.00 30.00 216 SER B CA 1
ATOM 8960 C C . SER B 2 216 ? -50.980 -23.346 180.900 1.00 30.00 216 SER B C 1
ATOM 8961 O O . SER B 2 216 ? -52.091 -23.806 180.636 1.00 30.00 216 SER B O 1
ATOM 8964 N N . GLY B 2 217 ? -49.924 -23.445 180.051 1.00 30.00 217 GLY B N 1
ATOM 8965 C CA . GLY B 2 217 ? -49.939 -24.141 178.716 1.00 30.00 217 GLY B CA 1
ATOM 8966 C C . GLY B 2 217 ? -48.641 -24.846 178.275 1.00 30.00 217 GLY B C 1
ATOM 8967 O O . GLY B 2 217 ? -47.676 -24.978 179.029 1.00 30.00 217 GLY B O 1
ATOM 8968 N N . PHE B 2 218 ? -48.601 -25.262 177.018 1.00 30.00 218 PHE B N 1
ATOM 8969 C CA . PHE B 2 218 ? -47.791 -26.421 176.635 1.00 30.00 218 PHE B CA 1
ATOM 8970 C C . PHE B 2 218 ? -46.299 -26.179 176.350 1.00 30.00 218 PHE B C 1
ATOM 8971 O O . PHE B 2 218 ? -45.940 -25.571 175.342 1.00 30.00 218 PHE B O 1
ATOM 8979 N N . GLN B 2 219 ? -45.445 -26.678 177.247 1.00 30.00 219 GLN B N 1
ATOM 8980 C CA . GLN B 2 219 ? -43.994 -26.758 177.027 1.00 30.00 219 GLN B CA 1
ATOM 8981 C C . GLN B 2 219 ? -43.487 -28.175 177.328 1.00 30.00 219 GLN B C 1
ATOM 8982 O O . GLN B 2 219 ? -42.786 -28.400 178.319 1.00 30.00 219 GLN B O 1
ATOM 8988 N N . HIS B 2 220 ? -43.859 -29.130 176.477 1.00 2.00 220 HIS B N 1
ATOM 8989 C CA . HIS B 2 220 ? -43.387 -30.512 176.622 1.00 2.00 220 HIS B CA 1
ATOM 8990 C C . HIS B 2 220 ? -41.939 -30.658 176.173 1.00 2.00 220 HIS B C 1
ATOM 8991 O O . HIS B 2 220 ? -41.159 -31.350 176.820 1.00 2.00 220 HIS B O 1
ATOM 8998 N N . HIS B 2 221 ? -41.588 -30.001 175.070 1.00 2.00 221 HIS B N 1
ATOM 8999 C CA . HIS B 2 221 ? -40.235 -30.068 174.508 1.00 2.00 221 HIS B CA 1
ATOM 9000 C C . HIS B 2 221 ? -39.150 -29.775 175.553 1.00 2.00 221 HIS B C 1
ATOM 9001 O O . HIS B 2 221 ? -38.087 -30.397 175.540 1.00 2.00 221 HIS B O 1
ATOM 9008 N N . ALA B 2 222 ? -39.431 -28.831 176.452 1.00 2.00 222 ALA B N 1
ATOM 9009 C CA . ALA B 2 222 ? -38.512 -28.475 177.537 1.00 2.00 222 ALA B CA 1
ATOM 9010 C C . ALA B 2 222 ? -38.691 -29.377 178.760 1.00 2.00 222 ALA B C 1
ATOM 9011 O O . ALA B 2 222 ? -37.711 -29.780 179.387 1.00 2.00 222 ALA B O 1
ATOM 9013 N N . ALA B 2 223 ? -39.943 -29.681 179.100 1.00 2.00 223 ALA B N 1
ATOM 9014 C CA . ALA B 2 223 ? -40.254 -30.563 180.230 1.00 2.00 223 ALA B CA 1
ATOM 9015 C C . ALA B 2 223 ? -39.865 -32.021 179.959 1.00 2.00 223 ALA B C 1
ATOM 9016 O O . ALA B 2 223 ? -39.693 -32.805 180.892 1.00 2.00 223 ALA B O 1
ATOM 9018 N N . LEU B 2 224 ? -39.736 -32.374 178.682 1.00 2.00 224 LEU B N 1
ATOM 9019 C CA . LEU B 2 224 ? -39.357 -33.726 178.276 1.00 2.00 224 LEU B CA 1
ATOM 9020 C C . LEU B 2 224 ? -37.876 -33.995 178.530 1.00 2.00 224 LEU B C 1
ATOM 9021 O O . LEU B 2 224 ? -37.523 -34.982 179.176 1.00 2.00 224 LEU B O 1
ATOM 9026 N N . THR B 2 225 ? -37.019 -33.118 178.015 1.00 2.00 225 THR B N 1
ATOM 9027 C CA . THR B 2 225 ? -35.562 -33.292 178.124 1.00 2.00 225 THR B CA 1
ATOM 9028 C C . THR B 2 225 ? -35.047 -33.363 179.569 1.00 2.00 225 THR B C 1
ATOM 9029 O O . THR B 2 225 ? -34.065 -34.055 179.840 1.00 2.00 225 THR B O 1
ATOM 9033 N N . THR B 2 226 ? -35.702 -32.652 180.485 1.00 2.00 226 THR B N 1
ATOM 9034 C CA . THR B 2 226 ? -35.337 -32.705 181.906 1.00 2.00 226 THR B CA 1
ATOM 9035 C C . THR B 2 226 ? -35.790 -34.013 182.565 1.00 2.00 226 THR B C 1
ATOM 9036 O O . THR B 2 226 ? -35.155 -34.482 183.511 1.00 2.00 226 THR B O 1
ATOM 9040 N N . VAL B 2 227 ? -36.888 -34.587 182.073 1.00 2.00 227 VAL B N 1
ATOM 9041 C CA . VAL B 2 227 ? -37.316 -35.926 182.492 1.00 2.00 227 VAL B CA 1
ATOM 9042 C C . VAL B 2 227 ? -36.293 -36.959 182.028 1.00 2.00 227 VAL B C 1
ATOM 9043 O O . VAL B 2 227 ? -35.849 -37.789 182.817 1.00 2.00 227 VAL B O 1
ATOM 9047 N N . VAL B 2 228 ? -35.915 -36.888 180.753 1.00 2.00 228 VAL B N 1
ATOM 9048 C CA . VAL B 2 228 ? -34.901 -37.784 180.190 1.00 2.00 228 VAL B CA 1
ATOM 9049 C C . VAL B 2 228 ? -33.633 -37.774 181.043 1.00 2.00 228 VAL B C 1
ATOM 9050 O O . VAL B 2 228 ? -33.024 -38.819 181.279 1.00 2.00 228 VAL B O 1
ATOM 9054 N N . THR B 2 229 ? -33.244 -36.586 181.497 1.00 2.00 229 THR B N 1
ATOM 9055 C CA . THR B 2 229 ? -32.052 -36.413 182.321 1.00 2.00 229 THR B CA 1
ATOM 9056 C C . THR B 2 229 ? -32.120 -37.215 183.622 1.00 2.00 229 THR B C 1
ATOM 9057 O O . THR B 2 229 ? -31.163 -37.905 183.978 1.00 2.00 229 THR B O 1
ATOM 9061 N N . THR B 2 230 ? -33.250 -37.123 184.321 1.00 2.00 230 THR B N 1
ATOM 9062 C CA . THR B 2 230 ? -33.382 -37.724 185.650 1.00 2.00 230 THR B CA 1
ATOM 9063 C C . THR B 2 230 ? -33.536 -39.242 185.628 1.00 2.00 230 THR B C 1
ATOM 9064 O O . THR B 2 230 ? -33.051 -39.920 186.534 1.00 2.00 230 THR B O 1
ATOM 9068 N N . ILE B 2 231 ? -34.214 -39.774 184.610 1.00 2.00 231 ILE B N 1
ATOM 9069 C CA . ILE B 2 231 ? -34.346 -41.230 184.474 1.00 2.00 231 ILE B CA 1
ATOM 9070 C C . ILE B 2 231 ? -32.989 -41.828 184.093 1.00 2.00 231 ILE B C 1
ATOM 9071 O O . ILE B 2 231 ? -32.602 -42.863 184.632 1.00 2.00 231 ILE B O 1
ATOM 9076 N N . VAL B 2 232 ? -32.264 -41.163 183.195 1.00 2.00 232 VAL B N 1
ATOM 9077 C CA . VAL B 2 232 ? -30.872 -41.526 182.902 1.00 2.00 232 VAL B CA 1
ATOM 9078 C C . VAL B 2 232 ? -30.024 -41.426 184.175 1.00 2.00 232 VAL B C 1
ATOM 9079 O O . VAL B 2 232 ? -29.123 -42.237 184.394 1.00 2.00 232 VAL B O 1
ATOM 9083 N N . GLY B 2 233 ? -30.320 -40.428 185.005 1.00 2.00 233 GLY B N 1
ATOM 9084 C CA . GLY B 2 233 ? -29.745 -40.330 186.345 1.00 2.00 233 GLY B CA 1
ATOM 9085 C C . GLY B 2 233 ? -30.109 -41.507 187.229 1.00 2.00 233 GLY B C 1
ATOM 9086 O O . GLY B 2 233 ? -29.252 -42.067 187.914 1.00 2.00 233 GLY B O 1
ATOM 9087 N N . TRP B 2 234 ? -31.388 -41.875 187.215 1.00 2.00 234 TRP B N 1
ATOM 9088 C CA . TRP B 2 234 ? -31.879 -43.024 187.979 1.00 2.00 234 TRP B CA 1
ATOM 9089 C C . TRP B 2 234 ? -31.385 -44.368 187.439 1.00 2.00 234 TRP B C 1
ATOM 9090 O O . TRP B 2 234 ? -31.327 -45.337 188.191 1.00 2.00 234 TRP B O 1
ATOM 9101 N N . LEU B 2 235 ? -31.039 -44.430 186.152 1.00 2.00 235 LEU B N 1
ATOM 9102 C CA . LEU B 2 235 ? -30.472 -45.652 185.562 1.00 2.00 235 LEU B CA 1
ATOM 9103 C C . LEU B 2 235 ? -29.101 -45.996 186.149 1.00 2.00 235 LEU B C 1
ATOM 9104 O O . LEU B 2 235 ? -28.728 -47.169 186.209 1.00 2.00 235 LEU B O 1
ATOM 9109 N N . MET B 2 236 ? -28.288 -45.043 186.563 1.00 2.00 236 MET B N 1
ATOM 9110 C CA . MET B 2 236 ? -27.075 -45.371 187.321 1.00 2.00 236 MET B CA 1
ATOM 9111 C C . MET B 2 236 ? -27.373 -45.888 188.682 1.00 2.00 236 MET B C 1
ATOM 9112 O O . MET B 2 236 ? -26.644 -46.677 189.206 1.00 2.00 236 MET B O 1
ATOM 9117 N N . HIS B 2 237 ? -28.422 -45.383 189.294 1.00 30.00 237 HIS B N 1
ATOM 9118 C CA . HIS B 2 237 ? -28.954 -45.878 190.547 1.00 30.00 237 HIS B CA 1
ATOM 9119 C C . HIS B 2 237 ? -29.712 -47.122 190.161 1.00 30.00 237 HIS B C 1
ATOM 9120 O O . HIS B 2 237 ? -30.269 -47.157 189.080 1.00 30.00 237 HIS B O 1
ATOM 9127 N N . VAL B 2 238 ? -29.739 -48.151 191.003 1.00 30.00 238 VAL B N 1
ATOM 9128 C CA . VAL B 2 238 ? -30.431 -49.411 190.685 1.00 30.00 238 VAL B CA 1
ATOM 9129 C C . VAL B 2 238 ? -30.003 -49.827 189.311 1.00 30.00 238 VAL B C 1
ATOM 9130 O O . VAL B 2 238 ? -30.791 -49.798 188.403 1.00 30.00 238 VAL B O 1
ATOM 9134 N N . GLY B 2 239 ? -28.695 -50.011 189.234 1.00 30.00 239 GLY B N 1
ATOM 9135 C CA . GLY B 2 239 ? -27.934 -50.501 188.111 1.00 30.00 239 GLY B CA 1
ATOM 9136 C C . GLY B 2 239 ? -28.116 -51.923 187.682 1.00 30.00 239 GLY B C 1
ATOM 9137 O O . GLY B 2 239 ? -28.123 -52.199 186.504 1.00 30.00 239 GLY B O 1
ATOM 9138 N N . ASP B 2 240 ? -28.260 -52.838 188.625 1.00 30.00 240 ASP B N 1
ATOM 9139 C CA . ASP B 2 240 ? -28.204 -54.231 188.289 1.00 30.00 240 ASP B CA 1
ATOM 9140 C C . ASP B 2 240 ? -29.261 -54.521 187.288 1.00 30.00 240 ASP B C 1
ATOM 9141 O O . ASP B 2 240 ? -28.999 -55.114 186.278 1.00 30.00 240 ASP B O 1
ATOM 9146 N N . SER B 2 241 ? -30.452 -54.040 187.540 1.00 30.00 241 SER B N 1
ATOM 9147 C CA . SER B 2 241 ? -31.573 -54.336 186.688 1.00 30.00 241 SER B CA 1
ATOM 9148 C C . SER B 2 241 ? -32.004 -55.757 186.876 1.00 30.00 241 SER B C 1
ATOM 9149 O O . SER B 2 241 ? -32.651 -56.339 186.029 1.00 30.00 241 SER B O 1
ATOM 9152 N N . ALA B 2 242 ? -31.583 -56.325 187.986 1.00 30.00 242 ALA B N 1
ATOM 9153 C CA . ALA B 2 242 ? -32.297 -57.353 188.692 1.00 30.00 242 ALA B CA 1
ATOM 9154 C C . ALA B 2 242 ? -32.619 -56.838 190.081 1.00 30.00 242 ALA B C 1
ATOM 9155 O O . ALA B 2 242 ? -32.972 -57.608 190.954 1.00 30.00 242 ALA B O 1
ATOM 9157 N N . ALA B 2 243 ? -32.443 -55.545 190.306 1.00 30.00 243 ALA B N 1
ATOM 9158 C CA . ALA B 2 243 ? -32.822 -54.968 191.562 1.00 30.00 243 ALA B CA 1
ATOM 9159 C C . ALA B 2 243 ? -34.318 -54.879 191.588 1.00 30.00 243 ALA B C 1
ATOM 9160 O O . ALA B 2 243 ? -34.927 -54.639 190.581 1.00 30.00 243 ALA B O 1
ATOM 9162 N N . LYS B 2 244 ? -34.894 -55.259 192.721 1.00 30.00 244 LYS B N 1
ATOM 9163 C CA . LYS B 2 244 ? -36.302 -55.053 192.996 1.00 30.00 244 LYS B CA 1
ATOM 9164 C C . LYS B 2 244 ? -36.365 -54.435 194.377 1.00 30.00 244 LYS B C 1
ATOM 9165 O O . LYS B 2 244 ? -35.818 -54.990 195.330 1.00 30.00 244 LYS B O 1
ATOM 9171 N N . ARG B 2 245 ? -37.023 -53.292 194.500 1.00 30.00 245 ARG B N 1
ATOM 9172 C CA . ARG B 2 245 ? -37.088 -52.643 195.797 1.00 30.00 245 ARG B CA 1
ATOM 9173 C C . ARG B 2 245 ? -38.286 -51.726 195.960 1.00 30.00 245 ARG B C 1
ATOM 9174 O O . ARG B 2 245 ? -38.859 -51.238 194.986 1.00 30.00 245 ARG B O 1
ATOM 9182 N N . SER B 2 246 ? -38.640 -51.487 197.215 1.00 30.00 246 SER B N 1
ATOM 9183 C CA . SER B 2 246 ? -39.594 -50.436 197.576 1.00 30.00 246 SER B CA 1
ATOM 9184 C C . SER B 2 246 ? -38.957 -49.043 197.467 1.00 30.00 246 SER B C 1
ATOM 9185 O O . SER B 2 246 ? -37.751 -48.892 197.662 1.00 30.00 246 SER B O 1
ATOM 9188 N N . ARG B 2 247 ? -39.762 -48.025 197.183 1.00 2.00 247 ARG B N 1
ATOM 9189 C CA . ARG B 2 247 ? -39.210 -46.704 196.902 1.00 2.00 247 ARG B CA 1
ATOM 9190 C C . ARG B 2 247 ? -38.430 -46.161 198.094 1.00 2.00 247 ARG B C 1
ATOM 9191 O O . ARG B 2 247 ? -37.342 -45.601 197.931 1.00 2.00 247 ARG B O 1
ATOM 9199 N N . ASP B 2 248 ? -38.971 -46.344 199.293 1.00 2.00 248 ASP B N 1
ATOM 9200 C CA . ASP B 2 248 ? -38.266 -45.933 200.498 1.00 2.00 248 ASP B CA 1
ATOM 9201 C C . ASP B 2 248 ? -36.978 -46.736 200.624 1.00 2.00 248 ASP B C 1
ATOM 9202 O O . ASP B 2 248 ? -35.922 -46.194 200.955 1.00 2.00 248 ASP B O 1
ATOM 9207 N N . GLY B 2 249 ? -37.070 -48.030 200.336 1.00 2.00 249 GLY B N 1
ATOM 9208 C CA . GLY B 2 249 ? -35.918 -48.909 200.389 1.00 2.00 249 GLY B CA 1
ATOM 9209 C C . GLY B 2 249 ? -34.862 -48.508 199.381 1.00 2.00 249 GLY B C 1
ATOM 9210 O O . GLY B 2 249 ? -33.667 -48.528 199.676 1.00 2.00 249 GLY B O 1
ATOM 9211 N N . TRP B 2 250 ? -35.306 -48.138 198.184 1.00 2.00 250 TRP B N 1
ATOM 9212 C CA . TRP B 2 250 ? -34.394 -47.692 197.141 1.00 2.00 250 TRP B CA 1
ATOM 9213 C C . TRP B 2 250 ? -33.682 -46.422 197.586 1.00 2.00 250 TRP B C 1
ATOM 9214 O O . TRP B 2 250 ? -32.481 -46.261 197.368 1.00 2.00 250 TRP B O 1
ATOM 9225 N N . LEU B 2 251 ? -34.431 -45.523 198.217 1.00 2.00 251 LEU B N 1
ATOM 9226 C CA . LEU B 2 251 ? -33.857 -44.293 198.749 1.00 2.00 251 LEU B CA 1
ATOM 9227 C C . LEU B 2 251 ? -32.843 -44.599 199.847 1.00 2.00 251 LEU B C 1
ATOM 9228 O O . LEU B 2 251 ? -31.796 -43.959 199.945 1.00 2.00 251 LEU B O 1
ATOM 9233 N N . ASP B 2 252 ? -33.176 -45.584 200.674 1.00 2.00 252 ASP B N 1
ATOM 9234 C CA . ASP B 2 252 ? -32.377 -45.942 201.857 1.00 2.00 252 ASP B CA 1
ATOM 9235 C C . ASP B 2 252 ? -31.154 -46.813 201.553 1.00 2.00 252 ASP B C 1
ATOM 9236 O O . ASP B 2 252 ? -30.120 -46.668 202.204 1.00 2.00 252 ASP B O 1
ATOM 9241 N N . HIS B 2 253 ? -31.202 -47.681 200.556 1.00 2.00 253 HIS B N 1
ATOM 9242 C CA . HIS B 2 253 ? -30.017 -48.493 200.287 1.00 2.00 253 HIS B CA 1
ATOM 9243 C C . HIS B 2 253 ? -28.866 -47.733 199.648 1.00 2.00 253 HIS B C 1
ATOM 9244 O O . HIS B 2 253 ? -29.095 -46.917 198.789 1.00 2.00 253 HIS B O 1
ATOM 9251 N N . GLN B 2 254 ? -27.644 -47.925 200.119 1.00 30.00 254 GLN B N 1
ATOM 9252 C CA . GLN B 2 254 ? -26.608 -46.970 199.780 1.00 30.00 254 GLN B CA 1
ATOM 9253 C C . GLN B 2 254 ? -25.716 -47.427 198.680 1.00 30.00 254 GLN B C 1
ATOM 9254 O O . GLN B 2 254 ? -24.857 -48.245 198.895 1.00 30.00 254 GLN B O 1
ATOM 9260 N N . THR B 2 255 ? -25.908 -46.877 197.503 1.00 30.00 255 THR B N 1
ATOM 9261 C CA . THR B 2 255 ? -25.054 -47.142 196.376 1.00 30.00 255 THR B CA 1
ATOM 9262 C C . THR B 2 255 ? -23.910 -46.208 196.535 1.00 30.00 255 THR B C 1
ATOM 9263 O O . THR B 2 255 ? -23.987 -45.351 197.359 1.00 30.00 255 THR B O 1
ATOM 9267 N N . ASP B 2 256 ? -22.806 -46.417 195.826 1.00 30.00 256 ASP B N 1
ATOM 9268 C CA . ASP B 2 256 ? -21.685 -45.481 195.900 1.00 30.00 256 ASP B CA 1
ATOM 9269 C C . ASP B 2 256 ? -22.058 -44.207 195.152 1.00 30.00 256 ASP B C 1
ATOM 9270 O O . ASP B 2 256 ? -22.762 -44.283 194.145 1.00 30.00 256 ASP B O 1
ATOM 9275 N N . PHE B 2 257 ? -21.606 -43.038 195.606 1.00 30.00 257 PHE B N 1
ATOM 9276 C CA . PHE B 2 257 ? -21.935 -41.871 194.836 1.00 30.00 257 PHE B CA 1
ATOM 9277 C C . PHE B 2 257 ? -20.647 -41.393 194.325 1.00 30.00 257 PHE B C 1
ATOM 9278 O O . PHE B 2 257 ? -19.618 -41.660 194.862 1.00 30.00 257 PHE B O 1
ATOM 9286 N N . ALA B 2 258 ? -20.697 -40.759 193.211 1.00 30.00 258 ALA B N 1
ATOM 9287 C CA . ALA B 2 258 ? -19.550 -40.427 192.407 1.00 30.00 258 ALA B CA 1
ATOM 9288 C C . ALA B 2 258 ? -18.786 -39.119 192.661 1.00 30.00 258 ALA B C 1
ATOM 9289 O O . ALA B 2 258 ? -18.785 -38.230 191.847 1.00 30.00 258 ALA B O 1
ATOM 9291 N N . VAL B 2 259 ? -18.033 -39.070 193.749 1.00 30.00 259 VAL B N 1
ATOM 9292 C CA . VAL B 2 259 ? -17.374 -37.867 194.245 1.00 30.00 259 VAL B CA 1
ATOM 9293 C C . VAL B 2 259 ? -16.166 -37.555 193.417 1.00 30.00 259 VAL B C 1
ATOM 9294 O O . VAL B 2 259 ? -15.874 -38.252 192.492 1.00 30.00 259 VAL B O 1
ATOM 9298 N N . LYS B 2 260 ? -15.565 -36.412 193.668 1.00 30.00 260 LYS B N 1
ATOM 9299 C CA . LYS B 2 260 ? -14.668 -35.841 192.703 1.00 30.00 260 LYS B CA 1
ATOM 9300 C C . LYS B 2 260 ? -13.357 -36.449 192.344 1.00 30.00 260 LYS B C 1
ATOM 9301 O O . LYS B 2 260 ? -13.099 -36.578 191.187 1.00 30.00 260 LYS B O 1
ATOM 9307 N N . GLY B 2 261 ? -12.536 -36.858 193.290 1.00 30.00 261 GLY B N 1
ATOM 9308 C CA . GLY B 2 261 ? -11.148 -37.144 192.965 1.00 30.00 261 GLY B CA 1
ATOM 9309 C C . GLY B 2 261 ? -10.438 -38.362 193.480 1.00 30.00 261 GLY B C 1
ATOM 9310 O O . GLY B 2 261 ? -10.729 -38.885 194.535 1.00 30.00 261 GLY B O 1
ATOM 9311 N N . MET B 2 262 ? -9.445 -38.781 192.739 1.00 30.00 262 MET B N 1
ATOM 9312 C CA . MET B 2 262 ? -8.884 -40.086 192.886 1.00 30.00 262 MET B CA 1
ATOM 9313 C C . MET B 2 262 ? -8.240 -40.215 194.237 1.00 30.00 262 MET B C 1
ATOM 9314 O O . MET B 2 262 ? -7.899 -39.240 194.785 1.00 30.00 262 MET B O 1
ATOM 9319 N N . LEU B 2 263 ? -8.127 -41.421 194.783 1.00 30.00 263 LEU B N 1
ATOM 9320 C CA . LEU B 2 263 ? -7.588 -41.650 196.122 1.00 30.00 263 LEU B CA 1
ATOM 9321 C C . LEU B 2 263 ? -6.842 -42.942 196.130 1.00 30.00 263 LEU B C 1
ATOM 9322 O O . LEU B 2 263 ? -7.358 -43.879 195.618 1.00 30.00 263 LEU B O 1
ATOM 9327 N N . THR B 2 264 ? -5.679 -43.018 196.765 1.00 30.00 264 THR B N 1
ATOM 9328 C CA . THR B 2 264 ? -4.775 -44.188 196.701 1.00 30.00 264 THR B CA 1
ATOM 9329 C C . THR B 2 264 ? -4.270 -44.640 198.056 1.00 30.00 264 THR B C 1
ATOM 9330 O O . THR B 2 264 ? -4.346 -43.922 199.011 1.00 30.00 264 THR B O 1
ATOM 9334 N N . PRO B 2 265 ? -3.773 -45.839 198.198 1.00 30.00 265 PRO B N 1
ATOM 9335 C CA . PRO B 2 265 ? -3.670 -46.310 199.553 1.00 30.00 265 PRO B CA 1
ATOM 9336 C C . PRO B 2 265 ? -2.974 -45.248 200.333 1.00 30.00 265 PRO B C 1
ATOM 9337 O O . PRO B 2 265 ? -3.371 -45.018 201.451 1.00 30.00 265 PRO B O 1
ATOM 9341 N N . HIS B 2 266 ? -1.961 -44.600 199.780 1.00 30.00 266 HIS B N 1
ATOM 9342 C CA . HIS B 2 266 ? -1.278 -43.533 200.524 1.00 30.00 266 HIS B CA 1
ATOM 9343 C C . HIS B 2 266 ? -1.270 -42.135 199.925 1.00 30.00 266 HIS B C 1
ATOM 9344 O O . HIS B 2 266 ? -0.278 -41.468 199.975 1.00 30.00 266 HIS B O 1
ATOM 9351 N N . ILE B 2 267 ? -2.328 -41.733 199.261 1.00 30.00 267 ILE B N 1
ATOM 9352 C CA . ILE B 2 267 ? -2.554 -40.336 198.997 1.00 30.00 267 ILE B CA 1
ATOM 9353 C C . ILE B 2 267 ? -3.951 -40.211 198.464 1.00 30.00 267 ILE B C 1
ATOM 9354 O O . ILE B 2 267 ? -4.477 -41.149 197.985 1.00 30.00 267 ILE B O 1
ATOM 9359 N N . ALA B 2 268 ? -4.549 -39.055 198.517 1.00 30.00 268 ALA B N 1
ATOM 9360 C CA . ALA B 2 268 ? -5.668 -38.661 197.656 1.00 30.00 268 ALA B CA 1
ATOM 9361 C C . ALA B 2 268 ? -5.211 -37.482 196.807 1.00 30.00 268 ALA B C 1
ATOM 9362 O O . ALA B 2 268 ? -4.199 -36.869 197.120 1.00 30.00 268 ALA B O 1
ATOM 9364 N N . SER B 2 269 ? -5.930 -37.168 195.731 1.00 30.00 269 SER B N 1
ATOM 9365 C CA . SER B 2 269 ? -5.474 -36.122 194.807 1.00 30.00 269 SER B CA 1
ATOM 9366 C C . SER B 2 269 ? -6.581 -35.473 193.979 1.00 30.00 269 SER B C 1
ATOM 9367 O O . SER B 2 269 ? -7.515 -36.142 193.539 1.00 30.00 269 SER B O 1
ATOM 9370 N N . GLY B 2 270 ? -6.448 -34.164 193.768 1.00 30.00 270 GLY B N 1
ATOM 9371 C CA . GLY B 2 270 ? -7.286 -33.418 192.830 1.00 30.00 270 GLY B CA 1
ATOM 9372 C C . GLY B 2 270 ? -8.780 -33.505 193.069 1.00 30.00 270 GLY B C 1
ATOM 9373 O O . GLY B 2 270 ? -9.556 -33.642 192.120 1.00 30.00 270 GLY B O 1
ATOM 9374 N N . MET B 2 271 ? -9.184 -33.422 194.334 1.00 30.00 271 MET B N 1
ATOM 9375 C CA . MET B 2 271 ? -10.598 -33.490 194.701 1.00 30.00 271 MET B CA 1
ATOM 9376 C C . MET B 2 271 ? -11.131 -32.105 195.061 1.00 30.00 271 MET B C 1
ATOM 9377 O O . MET B 2 271 ? -10.478 -31.345 195.774 1.00 30.00 271 MET B O 1
ATOM 9382 N N . ASP B 2 272 ? -12.323 -31.785 194.560 1.00 30.00 272 ASP B N 1
ATOM 9383 C CA . ASP B 2 272 ? -12.935 -30.472 194.783 1.00 30.00 272 ASP B CA 1
ATOM 9384 C C . ASP B 2 272 ? -13.224 -30.232 196.260 1.00 30.00 272 ASP B C 1
ATOM 9385 O O . ASP B 2 272 ? -13.251 -31.171 197.055 1.00 30.00 272 ASP B O 1
ATOM 9390 N N . TRP B 2 273 ? -13.450 -28.967 196.609 1.00 30.00 273 TRP B N 1
ATOM 9391 C CA . TRP B 2 273 ? -13.711 -28.564 197.998 1.00 30.00 273 TRP B CA 1
ATOM 9392 C C . TRP B 2 273 ? -14.782 -29.444 198.646 1.00 30.00 273 TRP B C 1
ATOM 9393 O O . TRP B 2 273 ? -14.677 -29.797 199.822 1.00 30.00 273 TRP B O 1
ATOM 9404 N N . ALA B 2 274 ? -15.808 -29.787 197.869 1.00 30.00 274 ALA B N 1
ATOM 9405 C CA . ALA B 2 274 ? -16.836 -30.739 198.292 1.00 30.00 274 ALA B CA 1
ATOM 9406 C C . ALA B 2 274 ? -16.210 -32.076 198.681 1.00 30.00 274 ALA B C 1
ATOM 9407 O O . ALA B 2 274 ? -16.499 -32.622 199.747 1.00 30.00 274 ALA B O 1
ATOM 9409 N N . GLY B 2 275 ? -15.357 -32.593 197.798 1.00 30.00 275 GLY B N 1
ATOM 9410 C CA . GLY B 2 275 ? -14.616 -33.828 198.041 1.00 30.00 275 GLY B CA 1
ATOM 9411 C C . GLY B 2 275 ? -13.727 -33.796 199.273 1.00 30.00 275 GLY B C 1
ATOM 9412 O O . GLY B 2 275 ? -13.605 -34.801 199.975 1.00 30.00 275 GLY B O 1
ATOM 9413 N N . VAL B 2 276 ? -13.113 -32.643 199.542 1.00 30.00 276 VAL B N 1
ATOM 9414 C CA . VAL B 2 276 ? -12.189 -32.514 200.675 1.00 30.00 276 VAL B CA 1
ATOM 9415 C C . VAL B 2 276 ? -12.956 -32.475 201.998 1.00 30.00 276 VAL B C 1
ATOM 9416 O O . VAL B 2 276 ? -12.487 -33.007 203.006 1.00 30.00 276 VAL B O 1
ATOM 9420 N N . GLN B 2 277 ? -14.126 -31.836 201.991 1.00 30.00 277 GLN B N 1
ATOM 9421 C CA . GLN B 2 277 ? -15.028 -31.854 203.145 1.00 30.00 277 GLN B CA 1
ATOM 9422 C C . GLN B 2 277 ? -15.489 -33.278 203.455 1.00 30.00 277 GLN B C 1
ATOM 9423 O O . GLN B 2 277 ? -15.529 -33.684 204.618 1.00 30.00 277 GLN B O 1
ATOM 9429 N N . THR B 2 278 ? -15.833 -34.029 202.409 1.00 30.00 278 THR B N 1
ATOM 9430 C CA . THR B 2 278 ? -16.277 -35.417 202.562 1.00 30.00 278 THR B CA 1
ATOM 9431 C C . THR B 2 278 ? -15.138 -36.395 202.879 1.00 30.00 278 THR B C 1
ATOM 9432 O O . THR B 2 278 ? -15.394 -37.492 203.376 1.00 30.00 278 THR B O 1
ATOM 9436 N N . TYR B 2 279 ? -13.895 -36.013 202.589 1.00 30.00 279 TYR B N 1
ATOM 9437 C CA . TYR B 2 279 ? -12.740 -36.836 202.964 1.00 30.00 279 TYR B CA 1
ATOM 9438 C C . TYR B 2 279 ? -12.562 -36.841 204.480 1.00 30.00 279 TYR B C 1
ATOM 9439 O O . TYR B 2 279 ? -12.276 -37.880 205.075 1.00 30.00 279 TYR B O 1
ATOM 9448 N N . SER B 2 280 ? -12.719 -35.669 205.093 1.00 30.00 280 SER B N 1
ATOM 9449 C CA . SER B 2 280 ? -12.734 -35.549 206.550 1.00 30.00 280 SER B CA 1
ATOM 9450 C C . SER B 2 280 ? -13.933 -36.292 207.136 1.00 30.00 280 SER B C 1
ATOM 9451 O O . SER B 2 280 ? -13.827 -36.934 208.182 1.00 30.00 280 SER B O 1
ATOM 9454 N N . ALA B 2 281 ? -15.070 -36.186 206.451 1.00 30.00 281 ALA B N 1
ATOM 9455 C CA . ALA B 2 281 ? -16.291 -36.898 206.823 1.00 30.00 281 ALA B CA 1
ATOM 9456 C C . ALA B 2 281 ? -16.069 -38.409 206.912 1.00 30.00 281 ALA B C 1
ATOM 9457 O O . ALA B 2 281 ? -16.540 -39.057 207.849 1.00 30.00 281 ALA B O 1
ATOM 9459 N N . SER B 2 282 ? -15.354 -38.961 205.934 1.00 30.00 282 SER B N 1
ATOM 9460 C CA . SER B 2 282 ? -15.005 -40.381 205.929 1.00 30.00 282 SER B CA 1
ATOM 9461 C C . SER B 2 282 ? -13.924 -40.706 206.956 1.00 30.00 282 SER B C 1
ATOM 9462 O O . SER B 2 282 ? -13.986 -41.735 207.630 1.00 30.00 282 SER B O 1
ATOM 9465 N N . ALA B 2 283 ? -12.934 -39.822 207.061 1.00 30.00 283 ALA B N 1
ATOM 9466 C CA . ALA B 2 283 ? -11.776 -40.034 207.929 1.00 30.00 283 ALA B CA 1
ATOM 9467 C C . ALA B 2 283 ? -12.130 -40.053 209.416 1.00 30.00 283 ALA B C 1
ATOM 9468 O O . ALA B 2 283 ? -11.731 -40.966 210.141 1.00 30.00 283 ALA B O 1
ATOM 9470 N N . MET B 2 284 ? -12.885 -39.050 209.860 1.00 30.00 284 MET B N 1
ATOM 9471 C CA . MET B 2 284 ? -13.148 -38.841 211.288 1.00 30.00 284 MET B CA 1
ATOM 9472 C C . MET B 2 284 ? -14.355 -39.608 211.840 1.00 30.00 284 MET B C 1
ATOM 9473 O O . MET B 2 284 ? -14.702 -39.438 213.008 1.00 30.00 284 MET B O 1
ATOM 9478 N N . GLU B 2 285 ? -14.998 -40.425 211.003 1.00 30.00 285 GLU B N 1
ATOM 9479 C CA . GLU B 2 285 ? -16.181 -41.224 211.379 1.00 30.00 285 GLU B CA 1
ATOM 9480 C C . GLU B 2 285 ? -17.329 -40.427 212.031 1.00 30.00 285 GLU B C 1
ATOM 9481 O O . GLU B 2 285 ? -18.187 -41.000 212.704 1.00 30.00 285 GLU B O 1
ATOM 9487 N N . THR B 2 286 ? -17.360 -39.118 211.787 1.00 30.00 286 THR B N 1
ATOM 9488 C CA . THR B 2 286 ? -18.361 -38.235 212.381 1.00 30.00 286 THR B CA 1
ATOM 9489 C C . THR B 2 286 ? -19.650 -38.267 211.561 1.00 30.00 286 THR B C 1
ATOM 9490 O O . THR B 2 286 ? -20.746 -38.339 212.120 1.00 30.00 286 THR B O 1
ATOM 9494 N N . THR B 2 287 ? -19.507 -38.212 210.239 1.00 30.00 287 THR B N 1
ATOM 9495 C CA . THR B 2 287 ? -20.631 -38.411 209.324 1.00 30.00 287 THR B CA 1
ATOM 9496 C C . THR B 2 287 ? -20.905 -39.906 209.175 1.00 30.00 287 THR B C 1
ATOM 9497 O O . THR B 2 287 ? -20.224 -40.732 209.787 1.00 30.00 287 THR B O 1
ATOM 9501 N N . THR B 2 288 ? -21.953 -40.232 208.424 1.00 30.00 288 THR B N 1
ATOM 9502 C CA . THR B 2 288 ? -22.354 -41.616 208.194 1.00 30.00 288 THR B CA 1
ATOM 9503 C C . THR B 2 288 ? -21.911 -42.117 206.824 1.00 30.00 288 THR B C 1
ATOM 9504 O O . THR B 2 288 ? -22.257 -43.226 206.417 1.00 30.00 288 THR B O 1
ATOM 9508 N N . ASP B 2 289 ? -21.177 -41.307 206.086 1.00 30.00 289 ASP B N 1
ATOM 9509 C CA . ASP B 2 289 ? -20.786 -41.681 204.743 1.00 30.00 289 ASP B CA 1
ATOM 9510 C C . ASP B 2 289 ? -19.294 -41.941 204.635 1.00 30.00 289 ASP B C 1
ATOM 9511 O O . ASP B 2 289 ? -18.494 -41.229 205.163 1.00 30.00 289 ASP B O 1
ATOM 9516 N N . ARG B 2 290 ? -18.927 -43.016 203.993 1.00 30.00 290 ARG B N 1
ATOM 9517 C CA . ARG B 2 290 ? -17.540 -43.436 203.851 1.00 30.00 290 ARG B CA 1
ATOM 9518 C C . ARG B 2 290 ? -17.051 -43.248 202.419 1.00 30.00 290 ARG B C 1
ATOM 9519 O O . ARG B 2 290 ? -17.679 -43.709 201.467 1.00 30.00 290 ARG B O 1
ATOM 9527 N N . VAL B 2 291 ? -15.921 -42.563 202.284 1.00 30.00 291 VAL B N 1
ATOM 9528 C CA . VAL B 2 291 ? -15.323 -42.280 200.983 1.00 30.00 291 VAL B CA 1
ATOM 9529 C C . VAL B 2 291 ? -14.556 -43.530 200.550 1.00 30.00 291 VAL B C 1
ATOM 9530 O O . VAL B 2 291 ? -13.812 -44.112 201.341 1.00 30.00 291 VAL B O 1
ATOM 9534 N N . ARG B 2 292 ? -14.835 -44.001 199.343 1.00 30.00 292 ARG B N 1
ATOM 9535 C CA . ARG B 2 292 ? -14.263 -45.250 198.868 1.00 30.00 292 ARG B CA 1
ATOM 9536 C C . ARG B 2 292 ? -13.825 -45.088 197.429 1.00 30.00 292 ARG B C 1
ATOM 9537 O O . ARG B 2 292 ? -14.383 -44.276 196.692 1.00 30.00 292 ARG B O 1
ATOM 9545 N N . ALA B 2 293 ? -12.824 -45.857 197.023 1.00 30.00 293 ALA B N 1
ATOM 9546 C CA . ALA B 2 293 ? -12.330 -45.730 195.666 1.00 30.00 293 ALA B CA 1
ATOM 9547 C C . ALA B 2 293 ? -12.584 -46.957 194.802 1.00 30.00 293 ALA B C 1
ATOM 9548 O O . ALA B 2 293 ? -12.128 -48.061 195.100 1.00 30.00 293 ALA B O 1
ATOM 9550 N N . ASP B 2 294 ? -13.229 -46.723 193.666 1.00 30.00 294 ASP B N 1
ATOM 9551 C CA . ASP B 2 294 ? -13.464 -47.765 192.680 1.00 30.00 294 ASP B CA 1
ATOM 9552 C C . ASP B 2 294 ? -12.120 -48.138 192.071 1.00 30.00 294 ASP B C 1
ATOM 9553 O O . ASP B 2 294 ? -11.153 -47.384 192.179 1.00 30.00 294 ASP B O 1
ATOM 9558 N N . TYR B 2 295 ? -12.083 -49.189 191.271 1.00 30.00 295 TYR B N 1
ATOM 9559 C CA . TYR B 2 295 ? -10.832 -49.846 190.951 1.00 30.00 295 TYR B CA 1
ATOM 9560 C C . TYR B 2 295 ? -10.038 -48.692 190.336 1.00 30.00 295 TYR B C 1
ATOM 9561 O O . TYR B 2 295 ? -10.576 -47.655 190.092 1.00 30.00 295 TYR B O 1
ATOM 9570 N N . ALA B 2 296 ? -8.764 -48.861 190.139 1.00 30.00 296 ALA B N 1
ATOM 9571 C CA . ALA B 2 296 ? -7.920 -47.824 189.545 1.00 30.00 296 ALA B CA 1
ATOM 9572 C C . ALA B 2 296 ? -7.787 -46.625 190.484 1.00 30.00 296 ALA B C 1
ATOM 9573 O O . ALA B 2 296 ? -7.243 -45.586 190.110 1.00 30.00 296 ALA B O 1
ATOM 9575 N N . GLY B 2 297 ? -8.282 -46.785 191.709 1.00 30.00 297 GLY B N 1
ATOM 9576 C CA . GLY B 2 297 ? -8.130 -45.775 192.743 1.00 30.00 297 GLY B CA 1
ATOM 9577 C C . GLY B 2 297 ? -9.128 -44.637 192.682 1.00 30.00 297 GLY B C 1
ATOM 9578 O O . GLY B 2 297 ? -8.997 -43.645 193.399 1.00 30.00 297 GLY B O 1
ATOM 9579 N N . ARG B 2 298 ? -10.128 -44.777 191.820 1.00 30.00 298 ARG B N 1
ATOM 9580 C CA . ARG B 2 298 ? -11.145 -43.733 191.639 1.00 30.00 298 ARG B CA 1
ATOM 9581 C C . ARG B 2 298 ? -11.923 -43.495 192.931 1.00 30.00 298 ARG B C 1
ATOM 9582 O O . ARG B 2 298 ? -11.812 -44.271 193.873 1.00 30.00 298 ARG B O 1
ATOM 9590 N N . MET B 2 299 ? -12.704 -42.420 192.969 1.00 30.00 299 MET B N 1
ATOM 9591 C CA . MET B 2 299 ? -13.324 -41.961 194.213 1.00 30.00 299 MET B CA 1
ATOM 9592 C C . MET B 2 299 ? -14.838 -42.089 194.216 1.00 30.00 299 MET B C 1
ATOM 9593 O O . MET B 2 299 ? -15.484 -41.910 193.186 1.00 30.00 299 MET B O 1
ATOM 9598 N N . VAL B 2 300 ? -15.383 -42.382 195.397 1.00 30.00 300 VAL B N 1
ATOM 9599 C CA . VAL B 2 300 ? -16.798 -42.707 195.569 1.00 30.00 300 VAL B CA 1
ATOM 9600 C C . VAL B 2 300 ? -17.224 -42.491 197.034 1.00 30.00 300 VAL B C 1
ATOM 9601 O O . VAL B 2 300 ? -16.422 -42.702 197.940 1.00 30.00 300 VAL B O 1
ATOM 9605 N N . VAL B 2 301 ? -18.473 -42.073 197.259 1.00 30.00 301 VAL B N 1
ATOM 9606 C CA . VAL B 2 301 ? -19.037 -41.919 198.616 1.00 30.00 301 VAL B CA 1
ATOM 9607 C C . VAL B 2 301 ? -20.213 -42.886 198.818 1.00 30.00 301 VAL B C 1
ATOM 9608 O O . VAL B 2 301 ? -20.963 -43.162 197.881 1.00 30.00 301 VAL B O 1
ATOM 9612 N N . HIS B 2 302 ? -20.367 -43.382 200.047 1.00 30.00 302 HIS B N 1
ATOM 9613 C CA . HIS B 2 302 ? -21.319 -44.455 200.356 1.00 30.00 302 HIS B CA 1
ATOM 9614 C C . HIS B 2 302 ? -22.504 -43.985 201.214 1.00 30.00 302 HIS B C 1
ATOM 9615 O O . HIS B 2 302 ? -22.730 -44.494 202.315 1.00 30.00 302 HIS B O 1
ATOM 9622 N N . SER B 2 303 ? -23.262 -43.022 200.696 1.00 30.00 303 SER B N 1
ATOM 9623 C CA . SER B 2 303 ? -24.444 -42.499 201.386 1.00 30.00 303 SER B CA 1
ATOM 9624 C C . SER B 2 303 ? -25.717 -43.128 200.831 1.00 30.00 303 SER B C 1
ATOM 9625 O O . SER B 2 303 ? -25.682 -43.807 199.806 1.00 30.00 303 SER B O 1
ATOM 9628 N N . THR B 2 304 ? -26.836 -42.902 201.517 1.00 30.00 304 THR B N 1
ATOM 9629 C CA . THR B 2 304 ? -28.147 -43.283 200.995 1.00 30.00 304 THR B CA 1
ATOM 9630 C C . THR B 2 304 ? -28.590 -42.166 200.053 1.00 30.00 304 THR B C 1
ATOM 9631 O O . THR B 2 304 ? -28.307 -40.994 200.313 1.00 30.00 304 THR B O 1
ATOM 9635 N N . LEU B 2 305 ? -29.270 -42.518 198.963 1.00 2.00 305 LEU B N 1
ATOM 9636 C CA . LEU B 2 305 ? -29.740 -41.519 197.993 1.00 2.00 305 LEU B CA 1
ATOM 9637 C C . LEU B 2 305 ? -30.617 -40.468 198.667 1.00 2.00 305 LEU B C 1
ATOM 9638 O O . LEU B 2 305 ? -30.531 -39.281 198.347 1.00 2.00 305 LEU B O 1
ATOM 9643 N N . ARG B 2 306 ? -31.457 -40.915 199.598 1.00 2.00 306 ARG B N 1
ATOM 9644 C CA . ARG B 2 306 ? -32.229 -40.014 200.449 1.00 2.00 306 ARG B CA 1
ATOM 9645 C C . ARG B 2 306 ? -31.354 -38.916 201.046 1.00 2.00 306 ARG B C 1
ATOM 9646 O O . ARG B 2 306 ? -31.719 -37.753 201.015 1.00 2.00 306 ARG B O 1
ATOM 9654 N N . LYS B 2 307 ? -30.198 -39.300 201.576 1.00 2.00 307 LYS B N 1
ATOM 9655 C CA . LYS B 2 307 ? -29.341 -38.387 202.338 1.00 2.00 307 LYS B CA 1
ATOM 9656 C C . LYS B 2 307 ? -28.791 -37.208 201.522 1.00 2.00 307 LYS B C 1
ATOM 9657 O O . LYS B 2 307 ? -28.657 -36.103 202.050 1.00 2.00 307 LYS B O 1
ATOM 9663 N N . GLN B 2 308 ? -28.479 -37.442 200.248 1.00 2.00 308 GLN B N 1
ATOM 9664 C CA . GLN B 2 308 ? -27.834 -36.423 199.412 1.00 2.00 308 GLN B CA 1
ATOM 9665 C C . GLN B 2 308 ? -28.802 -35.345 198.920 1.00 2.00 308 GLN B C 1
ATOM 9666 O O . GLN B 2 308 ? -28.698 -34.185 199.322 1.00 2.00 308 GLN B O 1
ATOM 9672 N N . THR B 2 309 ? -29.737 -35.732 198.055 1.00 2.00 309 THR B N 1
ATOM 9673 C CA . THR B 2 309 ? -30.662 -34.781 197.438 1.00 2.00 309 THR B CA 1
ATOM 9674 C C . THR B 2 309 ? -31.761 -34.406 198.427 1.00 2.00 309 THR B C 1
ATOM 9675 O O . THR B 2 309 ? -31.978 -33.229 198.720 1.00 2.00 309 THR B O 1
ATOM 9679 N N . LEU B 2 310 ? -32.378 -35.388 199.033 1.00 2.00 310 LEU B N 1
ATOM 9680 C CA . LEU B 2 310 ? -33.698 -35.279 199.615 1.00 2.00 310 LEU B CA 1
ATOM 9681 C C . LEU B 2 310 ? -33.885 -34.817 201.030 1.00 2.00 310 LEU B C 1
ATOM 9682 O O . LEU B 2 310 ? -35.000 -34.827 201.476 1.00 2.00 310 LEU B O 1
ATOM 9687 N N . ARG B 2 311 ? -32.847 -34.470 201.762 1.00 30.00 311 ARG B N 1
ATOM 9688 C CA . ARG B 2 311 ? -33.029 -34.067 203.156 1.00 30.00 311 ARG B CA 1
ATOM 9689 C C . ARG B 2 311 ? -33.681 -32.706 203.192 1.00 30.00 311 ARG B C 1
ATOM 9690 O O . ARG B 2 311 ? -33.745 -32.023 202.190 1.00 30.00 311 ARG B O 1
ATOM 9698 N N . SER B 2 312 ? -34.172 -32.295 204.343 1.00 30.00 312 SER B N 1
ATOM 9699 C CA . SER B 2 312 ? -34.991 -31.094 204.424 1.00 30.00 312 SER B CA 1
ATOM 9700 C C . SER B 2 312 ? -36.321 -31.046 203.647 1.00 30.00 312 SER B C 1
ATOM 9701 O O . SER B 2 312 ? -36.546 -30.138 202.882 1.00 30.00 312 SER B O 1
ATOM 9704 N N . ARG B 2 313 ? -37.177 -32.053 203.816 1.00 30.00 313 ARG B N 1
ATOM 9705 C CA . ARG B 2 313 ? -38.614 -31.929 203.574 1.00 30.00 313 ARG B CA 1
ATOM 9706 C C . ARG B 2 313 ? -39.417 -32.421 204.789 1.00 30.00 313 ARG B C 1
ATOM 9707 O O . ARG B 2 313 ? -39.122 -33.497 205.269 1.00 30.00 313 ARG B O 1
ATOM 9715 N N . GLY B 2 314 ? -40.261 -31.552 205.311 1.00 30.00 314 GLY B N 1
ATOM 9716 C CA . GLY B 2 314 ? -41.147 -31.839 206.412 1.00 30.00 314 GLY B CA 1
ATOM 9717 C C . GLY B 2 314 ? -42.265 -32.488 205.692 1.00 30.00 314 GLY B C 1
ATOM 9718 O O . GLY B 2 314 ? -42.321 -32.388 204.489 1.00 30.00 314 GLY B O 1
ATOM 9719 N N . THR B 2 315 ? -43.172 -33.112 206.407 1.00 30.00 315 THR B N 1
ATOM 9720 C CA . THR B 2 315 ? -43.970 -34.172 205.849 1.00 30.00 315 THR B CA 1
ATOM 9721 C C . THR B 2 315 ? -45.152 -33.700 205.040 1.00 30.00 315 THR B C 1
ATOM 9722 O O . THR B 2 315 ? -46.020 -34.477 204.681 1.00 30.00 315 THR B O 1
ATOM 9726 N N . GLY B 2 316 ? -45.201 -32.401 204.809 1.00 30.00 316 GLY B N 1
ATOM 9727 C CA . GLY B 2 316 ? -46.085 -31.833 203.817 1.00 30.00 316 GLY B CA 1
ATOM 9728 C C . GLY B 2 316 ? -45.780 -32.297 202.400 1.00 30.00 316 GLY B C 1
ATOM 9729 O O . GLY B 2 316 ? -46.690 -32.484 201.598 1.00 30.00 316 GLY B O 1
ATOM 9730 N N . ASP B 2 317 ? -44.502 -32.449 202.072 1.00 30.00 317 ASP B N 1
ATOM 9731 C CA . ASP B 2 317 ? -44.065 -32.670 200.688 1.00 30.00 317 ASP B CA 1
ATOM 9732 C C . ASP B 2 317 ? -44.079 -34.150 200.304 1.00 30.00 317 ASP B C 1
ATOM 9733 O O . ASP B 2 317 ? -43.295 -34.940 200.832 1.00 30.00 317 ASP B O 1
ATOM 9738 N N . THR B 2 318 ? -44.909 -34.467 199.322 1.00 30.00 318 THR B N 1
ATOM 9739 C CA . THR B 2 318 ? -44.845 -35.684 198.564 1.00 30.00 318 THR B CA 1
ATOM 9740 C C . THR B 2 318 ? -45.538 -35.508 197.211 1.00 30.00 318 THR B C 1
ATOM 9741 O O . THR B 2 318 ? -46.483 -34.773 197.088 1.00 30.00 318 THR B O 1
ATOM 9745 N N . THR B 2 319 ? -45.069 -36.177 196.184 1.00 30.00 319 THR B N 1
ATOM 9746 C CA . THR B 2 319 ? -45.835 -36.401 194.964 1.00 30.00 319 THR B CA 1
ATOM 9747 C C . THR B 2 319 ? -46.327 -35.232 194.098 1.00 30.00 319 THR B C 1
ATOM 9748 O O . THR B 2 319 ? -47.267 -35.396 193.348 1.00 30.00 319 THR B O 1
ATOM 9752 N N . GLU B 2 320 ? -45.690 -34.079 194.151 1.00 30.00 320 GLU B N 1
ATOM 9753 C CA . GLU B 2 320 ? -46.020 -33.004 193.211 1.00 30.00 320 GLU B CA 1
ATOM 9754 C C . GLU B 2 320 ? -47.512 -32.724 193.046 1.00 30.00 320 GLU B C 1
ATOM 9755 O O . GLU B 2 320 ? -48.006 -32.786 191.950 1.00 30.00 320 GLU B O 1
ATOM 9761 N N . THR B 2 321 ? -48.207 -32.419 194.137 1.00 30.00 321 THR B N 1
ATOM 9762 C CA . THR B 2 321 ? -49.664 -32.305 194.191 1.00 30.00 321 THR B CA 1
ATOM 9763 C C . THR B 2 321 ? -50.239 -31.118 193.471 1.00 30.00 321 THR B C 1
ATOM 9764 O O . THR B 2 321 ? -49.516 -30.257 193.048 1.00 30.00 321 THR B O 1
ATOM 9768 N N . GLU B 2 322 ? -51.555 -31.130 193.288 1.00 30.00 322 GLU B N 1
ATOM 9769 C CA . GLU B 2 322 ? -52.206 -30.290 192.285 1.00 30.00 322 GLU B CA 1
ATOM 9770 C C . GLU B 2 322 ? -52.207 -28.827 192.732 1.00 30.00 322 GLU B C 1
ATOM 9771 O O . GLU B 2 322 ? -52.270 -28.539 193.929 1.00 30.00 322 GLU B O 1
ATOM 9777 N N . ASN B 2 323 ? -52.139 -27.914 191.763 1.00 30.00 323 ASN B N 1
ATOM 9778 C CA . ASN B 2 323 ? -52.076 -26.468 192.027 1.00 30.00 323 ASN B CA 1
ATOM 9779 C C . ASN B 2 323 ? -50.882 -26.038 192.896 1.00 30.00 323 ASN B C 1
ATOM 9780 O O . ASN B 2 323 ? -50.978 -25.087 193.677 1.00 30.00 323 ASN B O 1
ATOM 9785 N N . SER B 2 324 ? -49.736 -26.652 192.700 1.00 30.00 324 SER B N 1
ATOM 9786 C CA . SER B 2 324 ? -48.561 -26.097 193.317 1.00 30.00 324 SER B CA 1
ATOM 9787 C C . SER B 2 324 ? -47.673 -25.396 192.325 1.00 30.00 324 SER B C 1
ATOM 9788 O O . SER B 2 324 ? -46.527 -25.141 192.614 1.00 30.00 324 SER B O 1
ATOM 9791 N N . GLY B 2 325 ? -48.197 -25.055 191.162 1.00 30.00 325 GLY B N 1
ATOM 9792 C CA . GLY B 2 325 ? -47.360 -24.508 190.110 1.00 30.00 325 GLY B CA 1
ATOM 9793 C C . GLY B 2 325 ? -46.337 -25.401 189.446 1.00 30.00 325 GLY B C 1
ATOM 9794 O O . GLY B 2 325 ? -45.456 -24.949 188.762 1.00 30.00 325 GLY B O 1
ATOM 9795 N N . ARG B 2 326 ? -46.357 -26.660 189.801 1.00 30.00 326 ARG B N 1
ATOM 9796 C CA . ARG B 2 326 ? -45.430 -27.608 189.269 1.00 30.00 326 ARG B CA 1
ATOM 9797 C C . ARG B 2 326 ? -46.048 -27.984 187.960 1.00 30.00 326 ARG B C 1
ATOM 9798 O O . ARG B 2 326 ? -47.177 -27.699 187.769 1.00 30.00 326 ARG B O 1
ATOM 9806 N N . TYR B 2 327 ? -45.331 -28.767 187.149 1.00 30.00 327 TYR B N 1
ATOM 9807 C CA . TYR B 2 327 ? -45.822 -29.308 185.866 1.00 30.00 327 TYR B CA 1
ATOM 9808 C C . TYR B 2 327 ? -47.023 -30.293 185.870 1.00 30.00 327 TYR B C 1
ATOM 9809 O O . TYR B 2 327 ? -47.896 -30.192 185.008 1.00 30.00 327 TYR B O 1
ATOM 9818 N N . LEU B 2 328 ? -47.071 -31.229 186.820 1.00 30.00 328 LEU B N 1
ATOM 9819 C CA . LEU B 2 328 ? -48.188 -32.196 186.918 1.00 30.00 328 LEU B CA 1
ATOM 9820 C C . LEU B 2 328 ? -48.530 -33.085 185.693 1.00 30.00 328 LEU B C 1
ATOM 9821 O O . LEU B 2 328 ? -49.684 -33.133 185.267 1.00 30.00 328 LEU B O 1
ATOM 9826 N N . LEU B 2 329 ? -47.532 -33.770 185.136 1.00 30.00 329 LEU B N 1
ATOM 9827 C CA . LEU B 2 329 ? -47.669 -34.561 183.893 1.00 30.00 329 LEU B CA 1
ATOM 9828 C C . LEU B 2 329 ? -48.528 -35.858 183.853 1.00 30.00 329 LEU B C 1
ATOM 9829 O O . LEU B 2 329 ? -48.683 -36.570 184.845 1.00 30.00 329 LEU B O 1
ATOM 9834 N N . ALA B 2 330 ? -49.013 -36.163 182.655 1.00 30.00 330 ALA B N 1
ATOM 9835 C CA . ALA B 2 330 ? -49.942 -37.259 182.486 1.00 30.00 330 ALA B CA 1
ATOM 9836 C C . ALA B 2 330 ? -49.223 -38.594 182.384 1.00 30.00 330 ALA B C 1
ATOM 9837 O O . ALA B 2 330 ? -48.521 -38.893 181.418 1.00 30.00 330 ALA B O 1
ATOM 9839 N N . LEU B 2 331 ? -49.599 -39.469 183.315 1.00 30.00 331 LEU B N 1
ATOM 9840 C CA . LEU B 2 331 ? -49.204 -40.884 183.310 1.00 30.00 331 LEU B CA 1
ATOM 9841 C C . LEU B 2 331 ? -50.079 -41.759 182.449 1.00 30.00 331 LEU B C 1
ATOM 9842 O O . LEU B 2 331 ? -51.263 -41.787 182.673 1.00 30.00 331 LEU B O 1
ATOM 9847 N N . PRO B 2 332 ? -49.477 -42.506 181.516 1.00 30.00 332 PRO B N 1
ATOM 9848 C CA . PRO B 2 332 ? -50.158 -43.531 180.697 1.00 30.00 332 PRO B CA 1
ATOM 9849 C C . PRO B 2 332 ? -50.489 -44.781 181.521 1.00 3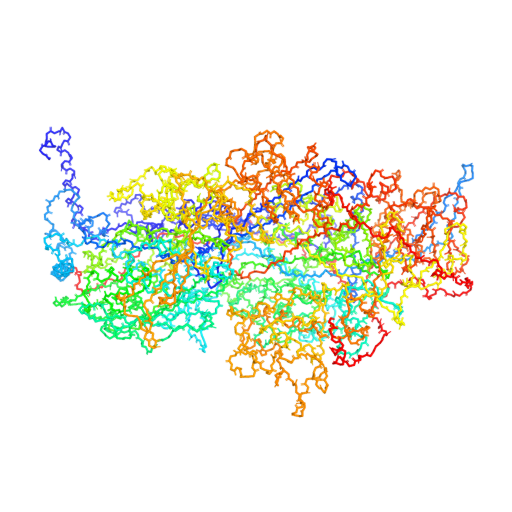0.00 332 PRO B C 1
ATOM 9850 O O . PRO B 2 332 ? -49.879 -44.937 182.578 1.00 30.00 332 PRO B O 1
ATOM 9854 N N . LYS B 2 333 ? -51.434 -45.633 181.103 1.00 30.00 333 LYS B N 1
ATOM 9855 C CA . LYS B 2 333 ? -51.941 -46.613 182.067 1.00 30.00 333 LYS B CA 1
ATOM 9856 C C . LYS B 2 333 ? -51.244 -47.969 182.026 1.00 30.00 333 LYS B C 1
ATOM 9857 O O . LYS B 2 333 ? -51.346 -48.683 181.046 1.00 30.00 333 LYS B O 1
ATOM 9863 N N . CYS B 2 334 ? -50.595 -48.350 183.122 1.00 30.00 334 CYS B N 1
ATOM 9864 C CA . CYS B 2 334 ? -49.665 -49.459 183.116 1.00 30.00 334 CYS B CA 1
ATOM 9865 C C . CYS B 2 334 ? -49.520 -50.044 184.485 1.00 30.00 334 CYS B C 1
ATOM 9866 O O . CYS B 2 334 ? -49.914 -49.435 185.449 1.00 30.00 334 CYS B O 1
ATOM 9869 N N . ASP B 2 335 ? -48.882 -51.200 184.566 1.00 30.00 335 ASP B N 1
ATOM 9870 C CA . ASP B 2 335 ? -48.836 -52.007 185.770 1.00 30.00 335 ASP B CA 1
ATOM 9871 C C . ASP B 2 335 ? -48.161 -51.162 186.750 1.00 30.00 335 ASP B C 1
ATOM 9872 O O . ASP B 2 335 ? -47.370 -50.374 186.367 1.00 30.00 335 ASP B O 1
ATOM 9877 N N . ALA B 2 336 ? -48.427 -51.365 188.023 1.00 2.00 336 ALA B N 1
ATOM 9878 C CA . ALA B 2 336 ? -48.098 -50.416 189.050 1.00 2.00 336 ALA B CA 1
ATOM 9879 C C . ALA B 2 336 ? -46.634 -50.180 188.954 1.00 2.00 336 ALA B C 1
ATOM 9880 O O . ALA B 2 336 ? -46.128 -49.102 189.101 1.00 2.00 336 ALA B O 1
ATOM 9882 N N . GLY B 2 337 ? -45.943 -51.218 188.644 1.00 2.00 337 GLY B N 1
ATOM 9883 C CA . GLY B 2 337 ? -44.489 -51.110 188.485 1.00 2.00 337 GLY B CA 1
ATOM 9884 C C . GLY B 2 337 ? -44.001 -49.823 187.838 1.00 2.00 337 GLY B C 1
ATOM 9885 O O . GLY B 2 337 ? -43.090 -49.174 188.352 1.00 2.00 337 GLY B O 1
ATOM 9886 N N . VAL B 2 338 ? -44.609 -49.453 186.714 1.00 2.00 338 VAL B N 1
ATOM 9887 C CA . VAL B 2 338 ? -44.218 -48.244 185.979 1.00 2.00 338 VAL B CA 1
ATOM 9888 C C . VAL B 2 338 ? -44.768 -46.987 186.649 1.00 2.00 338 VAL B C 1
ATOM 9889 O O . VAL B 2 338 ? -44.091 -45.958 186.696 1.00 2.00 338 VAL B O 1
ATOM 9893 N N . ALA B 2 339 ? -45.994 -47.073 187.159 1.00 2.00 339 ALA B N 1
ATOM 9894 C CA . ALA B 2 339 ? -46.620 -45.953 187.860 1.00 2.00 339 ALA B CA 1
ATOM 9895 C C . ALA B 2 339 ? -45.846 -45.568 189.121 1.00 2.00 339 ALA B C 1
ATOM 9896 O O . ALA B 2 339 ? -45.737 -44.388 189.448 1.00 2.00 339 ALA B O 1
ATOM 9898 N N . ALA B 2 340 ? -45.313 -46.567 189.821 1.00 2.00 340 ALA B N 1
ATOM 9899 C CA . ALA B 2 340 ? -44.506 -46.334 191.020 1.00 2.00 340 ALA B CA 1
ATOM 9900 C C . ALA B 2 340 ? -43.176 -45.651 190.697 1.00 2.00 340 ALA B C 1
ATOM 9901 O O . ALA B 2 340 ? -42.639 -44.911 191.523 1.00 2.00 340 ALA B O 1
ATOM 9903 N N . ALA B 2 341 ? -42.648 -45.910 189.501 1.00 2.00 341 ALA B N 1
ATOM 9904 C CA . ALA B 2 341 ? -41.401 -45.292 189.049 1.00 2.00 341 ALA B CA 1
ATOM 9905 C C . ALA B 2 341 ? -41.538 -43.778 188.906 1.00 2.00 341 ALA B C 1
ATOM 9906 O O . ALA B 2 341 ? -40.703 -43.028 189.410 1.00 2.00 341 ALA B O 1
ATOM 9908 N N . ALA B 2 342 ? -42.597 -43.339 188.229 1.00 2.00 342 ALA B N 1
ATOM 9909 C CA . ALA B 2 342 ? -42.849 -41.909 188.011 1.00 2.00 342 ALA B CA 1
ATOM 9910 C C . ALA B 2 342 ? -43.108 -41.155 189.315 1.00 2.00 342 ALA B C 1
ATOM 9911 O O . ALA B 2 342 ? -42.783 -39.972 189.430 1.00 2.00 342 ALA B O 1
ATOM 9913 N N . LEU B 2 343 ? -43.697 -41.846 190.287 1.00 2.00 343 LEU B N 1
ATOM 9914 C CA . LEU B 2 343 ? -43.939 -41.283 191.615 1.00 2.00 343 LEU B CA 1
ATOM 9915 C C . LEU B 2 343 ? -42.620 -41.076 192.360 1.00 2.00 343 LEU B C 1
ATOM 9916 O O . LEU B 2 343 ? -42.436 -40.070 193.046 1.00 2.00 343 LEU B O 1
ATOM 9921 N N . ALA B 2 344 ? -41.709 -42.036 192.211 1.00 2.00 344 ALA B N 1
ATOM 9922 C CA . ALA B 2 344 ? -40.434 -42.032 192.929 1.00 2.00 344 ALA B CA 1
ATOM 9923 C C . ALA B 2 344 ? -39.403 -41.051 192.364 1.00 2.00 344 ALA B C 1
ATOM 9924 O O . ALA B 2 344 ? -38.502 -40.626 193.089 1.00 2.00 344 ALA B O 1
ATOM 9926 N N . LEU B 2 345 ? -39.520 -40.703 191.082 1.00 2.00 345 LEU B N 1
ATOM 9927 C CA . LEU B 2 345 ? -38.606 -39.736 190.462 1.00 2.00 345 LEU B CA 1
ATOM 9928 C C . LEU B 2 345 ? -38.671 -38.379 191.161 1.00 2.00 345 LEU B C 1
ATOM 9929 O O . LEU B 2 345 ? -37.639 -37.752 191.409 1.00 2.00 345 LEU B O 1
ATOM 9934 N N . THR B 2 346 ? -39.864 -37.943 191.491 1.00 2.00 346 THR B N 1
ATOM 9935 C CA . THR B 2 346 ? -40.010 -36.632 192.049 1.00 2.00 346 THR B CA 1
ATOM 9936 C C . THR B 2 346 ? -40.795 -36.819 193.304 1.00 2.00 346 THR B C 1
ATOM 9937 O O . THR B 2 346 ? -41.895 -36.333 193.441 1.00 2.00 346 THR B O 1
ATOM 9941 N N . TRP B 2 347 ? -40.133 -37.544 194.205 1.00 2.00 347 TRP B N 1
ATOM 9942 C CA . TRP B 2 347 ? -40.461 -37.674 195.608 1.00 2.00 347 TRP B CA 1
ATOM 9943 C C . TRP B 2 347 ? -40.096 -36.374 196.306 1.00 2.00 347 TRP B C 1
ATOM 9944 O O . TRP B 2 347 ? -39.346 -35.552 195.779 1.00 2.00 347 TRP B O 1
ATOM 9955 N N . GLY B 2 348 ? -40.656 -36.198 197.490 1.00 30.00 348 GLY B N 1
ATOM 9956 C CA . GLY B 2 348 ? -40.783 -34.903 198.148 1.00 30.00 348 GLY B CA 1
ATOM 9957 C C . GLY B 2 348 ? -39.583 -34.117 197.765 1.00 30.00 348 GLY B C 1
ATOM 9958 O O . GLY B 2 348 ? -38.498 -34.621 197.742 1.00 30.00 348 GLY B O 1
ATOM 9959 N N . LYS B 2 349 ? -39.804 -32.925 197.279 1.00 30.00 349 LYS B N 1
ATOM 9960 C CA . LYS B 2 349 ? -38.863 -32.446 196.329 1.00 30.00 349 LYS B CA 1
ATOM 9961 C C . LYS B 2 349 ? -37.473 -32.544 196.892 1.00 30.00 349 LYS B C 1
ATOM 9962 O O . LYS B 2 349 ? -37.216 -32.081 197.981 1.00 30.00 349 LYS B O 1
ATOM 9968 N N . PRO B 2 350 ? -36.581 -33.134 196.117 1.00 30.00 350 PRO B N 1
ATOM 9969 C CA . PRO B 2 350 ? -35.167 -33.243 196.416 1.00 30.00 350 PRO B CA 1
ATOM 9970 C C . PRO B 2 350 ? -34.377 -32.189 195.649 1.00 30.00 350 PRO B C 1
ATOM 9971 O O . PRO B 2 350 ? -34.257 -32.274 194.425 1.00 30.00 350 PRO B O 1
ATOM 9975 N N . LYS B 2 351 ? -33.854 -31.200 196.368 1.00 30.00 351 LYS B N 1
ATOM 9976 C CA . LYS B 2 351 ? -33.107 -30.111 195.745 1.00 30.00 351 LYS B CA 1
ATOM 9977 C C . LYS B 2 351 ? -31.699 -30.569 195.394 1.00 30.00 351 LYS B C 1
ATOM 9978 O O . LYS B 2 351 ? -31.248 -31.624 195.847 1.00 30.00 351 LYS B O 1
ATOM 9984 N N . LEU B 2 352 ? -31.007 -29.769 194.588 1.00 30.00 352 LEU B N 1
ATOM 9985 C CA . LEU B 2 352 ? -29.709 -30.165 194.047 1.00 30.00 352 LEU B CA 1
ATOM 9986 C C . LEU B 2 352 ? -28.600 -30.126 195.096 1.00 30.00 352 LEU B C 1
ATOM 9987 O O . LEU B 2 352 ? -27.824 -29.170 195.169 1.00 30.00 352 LEU B O 1
ATOM 9992 N N . GLY B 2 353 ? -28.389 -31.217 195.802 1.00 30.00 353 GLY B N 1
ATOM 9993 C CA . GLY B 2 353 ? -27.134 -31.360 196.508 1.00 30.00 353 GLY B CA 1
ATOM 9994 C C . GLY B 2 353 ? -26.379 -32.442 195.793 1.00 30.00 353 GLY B C 1
ATOM 9995 O O . GLY B 2 353 ? -26.829 -33.552 195.724 1.00 30.00 353 GLY B O 1
ATOM 9996 N N . GLY B 2 354 ? -25.218 -32.072 195.270 1.00 30.00 354 GLY B N 1
ATOM 9997 C CA . GLY B 2 354 ? -24.525 -32.928 194.346 1.00 30.00 354 GLY B CA 1
ATOM 9998 C C . GLY B 2 354 ? -23.524 -33.885 194.934 1.00 30.00 354 GLY B C 1
ATOM 9999 O O . GLY B 2 354 ? -22.438 -33.522 195.387 1.00 30.00 354 GLY B O 1
ATOM 10000 N N . ALA B 2 355 ? -23.934 -35.141 194.902 1.00 30.00 355 ALA B N 1
ATOM 10001 C CA . ALA B 2 355 ? -23.085 -36.271 194.695 1.00 30.00 355 ALA B CA 1
ATOM 10002 C C . ALA B 2 355 ? -22.893 -36.074 193.209 1.00 30.00 355 ALA B C 1
ATOM 10003 O O . ALA B 2 355 ? -23.594 -35.259 192.607 1.00 30.00 355 ALA B O 1
ATOM 10005 N N . GLY B 2 356 ? -21.963 -36.788 192.601 1.00 30.00 356 GLY B N 1
ATOM 10006 C CA . GLY B 2 356 ? -21.654 -36.524 191.213 1.00 30.00 356 GLY B CA 1
ATOM 10007 C C . GLY B 2 356 ? -22.925 -36.685 190.403 1.00 30.00 356 GLY B C 1
ATOM 10008 O O . GLY B 2 356 ? -23.133 -35.989 189.410 1.00 30.00 356 GLY B O 1
ATOM 10009 N N . HIS B 2 357 ? -23.700 -37.712 190.742 1.00 2.00 357 HIS B N 1
ATOM 10010 C CA . HIS B 2 357 ? -24.904 -38.052 189.988 1.00 2.00 357 HIS B CA 1
ATOM 10011 C C . HIS B 2 357 ? -26.188 -37.722 190.739 1.00 2.00 357 HIS B C 1
ATOM 10012 O O . HIS B 2 357 ? -27.268 -37.683 190.150 1.00 2.00 357 HIS B O 1
ATOM 10019 N N . ALA B 2 358 ? -26.065 -37.484 192.040 1.00 2.00 358 ALA B N 1
ATOM 10020 C CA . ALA B 2 358 ? -27.213 -37.143 192.851 1.00 2.00 358 ALA B CA 1
ATOM 10021 C C . ALA B 2 358 ? -27.895 -36.048 192.059 1.00 2.00 358 ALA B C 1
ATOM 10022 O O . ALA B 2 358 ? -29.122 -35.943 192.034 1.00 2.00 358 ALA B O 1
ATOM 10024 N N . ASN B 2 359 ? -27.074 -35.227 191.411 1.00 2.00 359 ASN B N 1
ATOM 10025 C CA . ASN B 2 359 ? -27.603 -34.110 190.631 1.00 2.00 359 ASN B CA 1
ATOM 10026 C C . ASN B 2 359 ? -28.708 -34.550 189.681 1.00 2.00 359 ASN B C 1
ATOM 10027 O O . ASN B 2 359 ? -29.812 -34.008 189.714 1.00 2.00 359 ASN B O 1
ATOM 10032 N N . LEU B 2 360 ? -28.399 -35.550 188.857 1.00 2.00 360 LEU B N 1
ATOM 10033 C CA . LEU B 2 360 ? -29.297 -36.006 187.792 1.00 2.00 360 LEU B CA 1
ATOM 10034 C C . LEU B 2 360 ? -30.692 -36.358 188.307 1.00 2.00 360 LEU B C 1
ATOM 10035 O O . LEU B 2 360 ? -31.692 -35.979 187.698 1.00 2.00 360 LEU B O 1
ATOM 10040 N N . THR B 2 361 ? -30.754 -37.061 189.436 1.00 2.00 361 THR B N 1
ATOM 10041 C CA . THR B 2 361 ? -32.033 -37.429 190.052 1.00 2.00 361 THR B CA 1
ATOM 10042 C C . THR B 2 361 ? -32.849 -36.200 190.472 1.00 2.00 361 THR B C 1
ATOM 10043 O O . THR B 2 361 ? -34.080 -36.215 190.413 1.00 2.00 361 THR B O 1
ATOM 10047 N N . ALA B 2 362 ? -32.129 -35.196 190.968 1.00 2.00 362 ALA B N 1
ATOM 10048 C CA . ALA B 2 362 ? -32.671 -33.911 191.412 1.00 2.00 362 ALA B CA 1
ATOM 10049 C C . ALA B 2 362 ? -33.290 -33.076 190.295 1.00 2.00 362 ALA B C 1
ATOM 10050 O O . ALA B 2 362 ? -34.291 -32.388 190.500 1.00 2.00 362 ALA B O 1
ATOM 10052 N N . VAL B 2 363 ? -32.675 -33.131 189.119 1.00 2.00 363 VAL B N 1
ATOM 10053 C CA . VAL B 2 363 ? -32.976 -32.215 188.026 1.00 2.00 363 VAL B CA 1
ATOM 10054 C C . VAL B 2 363 ? -34.432 -32.303 187.587 1.00 2.00 363 VAL B C 1
ATOM 10055 O O . VAL B 2 363 ? -35.044 -31.293 187.241 1.00 2.00 363 VAL B O 1
ATOM 10059 N N . MET B 2 364 ? -35.032 -33.477 187.571 1.00 2.00 364 MET B N 1
ATOM 10060 C CA . MET B 2 364 ? -36.402 -33.490 187.111 1.00 2.00 364 MET B CA 1
ATOM 10061 C C . MET B 2 364 ? -37.210 -32.675 188.050 1.00 2.00 364 MET B C 1
ATOM 10062 O O . MET B 2 364 ? -37.907 -31.841 187.632 1.00 2.00 364 MET B O 1
ATOM 10067 N N . SER B 2 365 ? -37.080 -32.868 189.334 1.00 2.00 365 SER B N 1
ATOM 10068 C CA . SER B 2 365 ? -37.964 -32.139 190.239 1.00 2.00 365 SER B CA 1
ATOM 10069 C C . SER B 2 365 ? -37.775 -30.622 190.213 1.00 2.00 365 SER B C 1
ATOM 10070 O O . SER B 2 365 ? -38.749 -29.871 190.214 1.00 2.00 365 SER B O 1
ATOM 10073 N N . GLU B 2 366 ? -36.539 -30.146 190.118 1.00 2.00 366 GLU B N 1
ATOM 10074 C CA . GLU B 2 366 ? -36.317 -28.699 190.160 1.00 2.00 366 GLU B CA 1
ATOM 10075 C C . GLU B 2 366 ? -36.958 -27.881 189.021 1.00 2.00 366 GLU B C 1
ATOM 10076 O O . GLU B 2 366 ? -37.546 -26.830 189.274 1.00 2.00 366 GLU B O 1
ATOM 10082 N N . ALA B 2 367 ? -36.945 -28.432 187.837 1.00 30.00 367 ALA B N 1
ATOM 10083 C CA . ALA B 2 367 ? -37.636 -27.824 186.771 1.00 30.00 367 ALA B CA 1
ATOM 10084 C C . ALA B 2 367 ? -39.129 -28.012 186.987 1.00 30.00 367 ALA B C 1
ATOM 10085 O O . ALA B 2 367 ? -39.916 -27.512 186.229 1.00 30.00 367 ALA B O 1
ATOM 10087 N N . GLY B 2 368 ? -39.530 -28.750 188.000 1.00 30.00 368 GLY B N 1
ATOM 10088 C CA . GLY B 2 368 ? -40.937 -29.012 188.226 1.00 30.00 368 GLY B CA 1
ATOM 10089 C C . GLY B 2 368 ? -41.783 -29.922 187.395 1.00 30.00 368 GLY B C 1
ATOM 10090 O O . GLY B 2 368 ? -42.924 -29.644 187.185 1.00 30.00 368 GLY B O 1
ATOM 10091 N N . VAL B 2 369 ? -41.196 -30.962 186.822 1.00 30.00 369 VAL B N 1
ATOM 10092 C CA . VAL B 2 369 ? -42.002 -31.924 186.094 1.00 30.00 369 VAL B CA 1
ATOM 10093 C C . VAL B 2 369 ? -42.213 -32.968 187.154 1.00 30.00 369 VAL B C 1
ATOM 10094 O O . VAL B 2 369 ? -41.264 -33.640 187.557 1.00 30.00 369 VAL B O 1
ATOM 10098 N N . GLY B 2 370 ? -43.437 -33.097 187.649 1.00 6.66 370 GLY B N 1
ATOM 10099 C CA . GLY B 2 370 ? -43.562 -33.848 188.901 1.00 6.58 370 GLY B CA 1
ATOM 10100 C C . GLY B 2 370 ? -44.821 -34.645 188.597 1.00 6.79 370 GLY B C 1
ATOM 10101 O O . GLY B 2 370 ? -45.925 -34.198 188.897 1.00 6.90 370 GLY B O 1
ATOM 10102 N N . TYR B 2 371 ? -44.649 -35.837 188.021 1.00 7.35 371 TYR B N 1
ATOM 10103 C CA . TYR B 2 371 ? -45.774 -36.720 187.664 1.00 6.91 371 TYR B CA 1
ATOM 10104 C C . TYR B 2 371 ? -46.772 -36.900 188.811 1.00 6.86 371 TYR B C 1
ATOM 10105 O O . TYR B 2 371 ? -46.382 -36.961 189.979 1.00 7.41 371 TYR B O 1
ATOM 10114 N N . ILE B 2 372 ? -48.055 -36.996 188.463 1.00 7.19 372 ILE B N 1
ATOM 10115 C CA . ILE B 2 372 ? -49.127 -37.186 189.444 1.00 7.58 372 ILE B CA 1
ATOM 10116 C C . ILE B 2 372 ? -49.994 -38.378 189.048 1.00 7.69 372 ILE B C 1
ATOM 10117 O O . ILE B 2 372 ? -50.189 -38.645 187.861 1.00 9.06 372 ILE B O 1
ATOM 10122 N N . THR B 2 373 ? -50.424 -39.116 190.054 1.00 30.00 373 THR B N 1
ATOM 10123 C CA . THR B 2 373 ? -51.291 -40.230 189.859 1.00 30.00 373 THR B CA 1
ATOM 10124 C C . THR B 2 373 ? -52.327 -40.042 190.909 1.00 30.00 373 THR B C 1
ATOM 10125 O O . THR B 2 373 ? -52.328 -40.722 191.894 1.00 30.00 373 THR B O 1
ATOM 10129 N N . GLY B 2 374 ? -53.277 -39.181 190.636 1.00 30.00 374 GLY B N 1
ATOM 10130 C CA . GLY B 2 374 ? -54.464 -39.036 191.445 1.00 30.00 374 GLY B CA 1
ATOM 10131 C C . GLY B 2 374 ? -55.330 -38.321 190.458 1.00 30.00 374 GLY B C 1
ATOM 10132 O O . GLY B 2 374 ? -54.925 -38.119 189.349 1.00 30.00 374 GLY B O 1
ATOM 10133 N N . VAL B 2 375 ? -56.518 -37.953 190.847 1.00 30.00 375 VAL B N 1
ATOM 10134 C CA . VAL B 2 375 ? -57.185 -36.886 190.169 1.00 30.00 375 VAL B CA 1
ATOM 10135 C C . VAL B 2 375 ? -57.534 -36.918 188.674 1.00 30.00 375 VAL B C 1
ATOM 10136 O O . VAL B 2 375 ? -57.167 -36.039 187.920 1.00 30.00 375 VAL B O 1
ATOM 10140 N N . ASN B 2 376 ? -58.212 -37.931 188.189 1.00 30.00 376 ASN B N 1
ATOM 10141 C CA . ASN B 2 376 ? -58.972 -37.753 186.965 1.00 30.00 376 ASN B CA 1
ATOM 10142 C C . ASN B 2 376 ? -58.300 -37.649 185.607 1.00 30.00 376 ASN B C 1
ATOM 10143 O O . ASN B 2 376 ? -58.978 -37.368 184.657 1.00 30.00 376 ASN B O 1
ATOM 10148 N N . GLY B 2 377 ? -57.001 -37.813 185.493 1.00 30.00 377 GLY B N 1
ATOM 10149 C CA . GLY B 2 377 ? -56.364 -37.853 184.192 1.00 30.00 377 GLY B CA 1
ATOM 10150 C C . GLY B 2 377 ? -55.386 -38.975 183.928 1.00 30.00 377 GLY B C 1
ATOM 10151 O O . GLY B 2 377 ? -55.027 -39.251 182.788 1.00 30.00 377 GLY B O 1
ATOM 10152 N N . THR B 2 378 ? -54.811 -39.351 185.058 1.00 30.00 378 THR B N 1
ATOM 10153 C CA . THR B 2 378 ? -53.743 -40.289 185.188 1.00 30.00 378 THR B CA 1
ATOM 10154 C C . THR B 2 378 ? -54.271 -41.191 186.265 1.00 30.00 378 THR B C 1
ATOM 10155 O O . THR B 2 378 ? -54.932 -40.765 187.212 1.00 30.00 378 THR B O 1
ATOM 10159 N N . ARG B 2 379 ? -53.972 -42.454 186.084 1.00 30.00 379 ARG B N 1
ATOM 10160 C CA . ARG B 2 379 ? -54.575 -43.570 186.814 1.00 30.00 379 ARG B CA 1
ATOM 10161 C C . ARG B 2 379 ? -54.383 -43.527 188.328 1.00 30.00 379 ARG B C 1
ATOM 10162 O O . ARG B 2 379 ? -53.656 -42.684 188.854 1.00 30.00 379 ARG B O 1
ATOM 10170 N N . ALA B 2 380 ? -55.049 -44.450 189.016 1.00 30.00 380 ALA B N 1
ATOM 10171 C CA . ALA B 2 380 ? -54.986 -44.536 190.471 1.00 30.00 380 ALA B CA 1
ATOM 10172 C C . ALA B 2 380 ? -53.557 -44.794 190.940 1.00 30.00 380 ALA B C 1
ATOM 10173 O O . ALA B 2 380 ? -52.792 -45.514 190.299 1.00 30.00 380 ALA B O 1
ATOM 10175 N N . THR B 2 381 ? -53.213 -44.173 192.062 1.00 30.00 381 THR B N 1
ATOM 10176 C CA . THR B 2 381 ? -51.852 -44.039 192.523 1.00 30.00 381 THR B CA 1
ATOM 10177 C C . THR B 2 381 ? -51.597 -45.486 192.811 1.00 30.00 381 THR B C 1
ATOM 10178 O O . THR B 2 381 ? -52.534 -46.225 193.048 1.00 30.00 381 THR B O 1
ATOM 10182 N N . PRO B 2 382 ? -50.315 -45.830 192.917 1.00 30.00 382 PRO B N 1
ATOM 10183 C CA . PRO B 2 382 ? -49.833 -47.188 193.150 1.00 30.00 382 PRO B CA 1
ATOM 10184 C C . PRO B 2 382 ? -49.196 -47.276 194.502 1.00 30.00 382 PRO B C 1
ATOM 10185 O O . PRO B 2 382 ? -48.437 -46.411 194.834 1.00 30.00 382 PRO B O 1
ATOM 10189 N N . HIS B 2 383 ? -49.445 -48.332 195.250 1.00 30.00 383 HIS B N 1
ATOM 10190 C CA . HIS B 2 383 ? -49.181 -48.361 196.680 1.00 30.00 383 HIS B CA 1
ATOM 10191 C C . HIS B 2 383 ? -47.733 -48.113 197.103 1.00 30.00 383 HIS B C 1
ATOM 10192 O O . HIS B 2 383 ? -46.798 -48.470 196.425 1.00 30.00 383 HIS B O 1
ATOM 10199 N N . ALA B 2 384 ? -47.550 -47.740 198.359 1.00 30.00 384 ALA B N 1
ATOM 10200 C CA . ALA B 2 384 ? -46.282 -47.178 198.767 1.00 30.00 384 ALA B CA 1
ATOM 10201 C C . ALA B 2 384 ? -45.257 -48.155 198.224 1.00 30.00 384 ALA B C 1
ATOM 10202 O O . ALA B 2 384 ? -44.183 -47.745 197.784 1.00 30.00 384 ALA B O 1
ATOM 10204 N N . ASP B 2 385 ? -45.550 -49.441 198.375 1.00 30.00 385 ASP B N 1
ATOM 10205 C CA . ASP B 2 385 ? -44.633 -50.454 197.906 1.00 30.00 385 ASP B CA 1
ATOM 10206 C C . ASP B 2 385 ? -45.103 -50.995 196.575 1.00 30.00 385 ASP B C 1
ATOM 10207 O O . ASP B 2 385 ? -45.930 -51.905 196.505 1.00 30.00 385 ASP B O 1
ATOM 10212 N N . THR B 2 386 ? -44.543 -50.431 195.517 1.00 30.00 386 THR B N 1
ATOM 10213 C CA . THR B 2 386 ? -44.565 -51.027 194.207 1.00 30.00 386 THR B CA 1
ATOM 10214 C C . THR B 2 386 ? -43.101 -51.022 193.848 1.00 30.00 386 THR B C 1
ATOM 10215 O O . THR B 2 386 ? -42.467 -49.967 193.844 1.00 30.00 386 THR B O 1
ATOM 10219 N N . VAL B 2 387 ? -42.547 -52.186 193.549 1.00 30.00 387 VAL B N 1
ATOM 10220 C CA . VAL B 2 387 ? -41.115 -52.228 193.229 1.00 30.00 387 VAL B CA 1
ATOM 10221 C C . VAL B 2 387 ? -40.760 -52.026 191.748 1.00 30.00 387 VAL B C 1
ATOM 10222 O O . VAL B 2 387 ? -40.657 -52.981 190.977 1.00 30.00 387 VAL B O 1
ATOM 10226 N N . PHE B 2 388 ? -40.586 -50.763 191.365 1.00 30.00 388 PHE B N 1
ATOM 10227 C CA . PHE B 2 388 ? -39.948 -50.417 190.092 1.00 30.00 388 PHE B CA 1
ATOM 10228 C C . PHE B 2 388 ? -38.446 -50.708 190.170 1.00 30.00 388 PHE B C 1
ATOM 10229 O O . PHE B 2 388 ? -37.779 -50.321 191.132 1.00 30.00 388 PHE B O 1
ATOM 10237 N N . GLY B 2 389 ? -37.934 -51.392 189.165 1.00 30.00 389 GLY B N 1
ATOM 10238 C CA . GLY B 2 389 ? -36.573 -51.875 189.133 1.00 30.00 389 GLY B CA 1
ATOM 10239 C C . GLY B 2 389 ? -36.174 -51.328 187.821 1.00 30.00 389 GLY B C 1
ATOM 10240 O O . GLY B 2 389 ? -37.003 -50.717 187.238 1.00 30.00 389 GLY B O 1
ATOM 10241 N N . ARG B 2 390 ? -34.965 -51.532 187.345 1.00 2.00 390 ARG B N 1
ATOM 10242 C CA . ARG B 2 390 ? -34.543 -50.844 186.148 1.00 2.00 390 ARG B CA 1
ATOM 10243 C C . ARG B 2 390 ? -35.358 -51.134 184.916 1.00 2.00 390 ARG B C 1
ATOM 10244 O O . ARG B 2 390 ? -35.218 -50.406 183.993 1.00 2.00 390 ARG B O 1
ATOM 10252 N N . GLU B 2 391 ? -36.087 -52.235 184.814 1.00 2.00 391 GLU B N 1
ATOM 10253 C CA . GLU B 2 391 ? -37.001 -52.408 183.667 1.00 2.00 391 GLU B CA 1
ATOM 10254 C C . GLU B 2 391 ? -38.238 -51.481 183.544 1.00 2.00 391 GLU B C 1
ATOM 10255 O O . GLU B 2 391 ? -38.415 -50.896 182.525 1.00 2.00 391 GLU B O 1
ATOM 10261 N N . GLU B 2 392 ? -39.032 -51.283 184.589 1.00 2.00 392 GLU B N 1
ATOM 10262 C CA . GLU B 2 392 ? -40.154 -50.340 184.630 1.00 2.00 392 GLU B CA 1
ATOM 10263 C C . GLU B 2 392 ? -39.678 -48.888 184.586 1.00 2.00 392 GLU B C 1
ATOM 10264 O O . GLU B 2 392 ? -40.429 -47.995 184.190 1.00 2.00 392 GLU B O 1
ATOM 10270 N N . LEU B 2 393 ? -38.436 -48.661 185.004 1.00 2.00 393 LEU B N 1
ATOM 10271 C CA . LEU B 2 393 ? -37.835 -47.329 184.977 1.00 2.00 393 LEU B CA 1
ATOM 10272 C C . LEU B 2 393 ? -37.509 -46.918 183.535 1.00 2.00 393 LEU B C 1
ATOM 10273 O O . LEU B 2 393 ? -37.604 -45.740 183.186 1.00 2.00 393 LEU B O 1
ATOM 10278 N N . VAL B 2 394 ? -37.135 -47.893 182.704 1.00 2.00 394 VAL B N 1
ATOM 10279 C CA . VAL B 2 394 ? -36.874 -47.651 181.278 1.00 2.00 394 VAL B CA 1
ATOM 10280 C C . VAL B 2 394 ? -38.174 -47.436 180.492 1.00 2.00 394 VAL B C 1
ATOM 10281 O O . VAL B 2 394 ? -38.218 -46.586 179.600 1.00 2.00 394 VAL B O 1
ATOM 10285 N N . TYR B 2 395 ? -39.218 -48.203 180.815 1.00 2.00 395 TYR B N 1
ATOM 10286 C CA . TYR B 2 395 ? -40.551 -47.991 180.226 1.00 2.00 395 TYR B CA 1
ATOM 10287 C C . TYR B 2 395 ? -40.942 -46.512 180.256 1.00 2.00 395 TYR B C 1
ATOM 10288 O O . TYR B 2 395 ? -41.464 -45.979 179.275 1.00 2.00 395 TYR B O 1
ATOM 10297 N N . LEU B 2 396 ? -40.690 -45.869 181.395 1.00 2.00 396 LEU B N 1
ATOM 10298 C CA . LEU B 2 396 ? -41.079 -44.475 181.624 1.00 2.00 396 LEU B CA 1
ATOM 10299 C C . LEU B 2 396 ? -40.434 -43.531 180.609 1.00 2.00 396 LEU B C 1
ATOM 10300 O O . LEU B 2 396 ? -41.117 -42.690 180.022 1.00 2.00 396 LEU B O 1
ATOM 10305 N N . LEU B 2 397 ? -39.124 -43.670 180.409 1.00 2.00 397 LEU B N 1
ATOM 10306 C CA . LEU B 2 397 ? -38.421 -42.924 179.363 1.00 2.00 397 LEU B CA 1
ATOM 10307 C C . LEU B 2 397 ? -39.056 -43.252 178.019 1.00 2.00 397 LEU B C 1
ATOM 10308 O O . LEU B 2 397 ? -39.439 -42.354 177.269 1.00 2.00 397 LEU B O 1
ATOM 10313 N N . GLY B 2 398 ? -39.166 -44.546 177.732 1.00 2.00 398 GLY B N 1
ATOM 10314 C CA . GLY B 2 398 ? -39.748 -45.034 176.485 1.00 2.00 398 GLY B CA 1
ATOM 10315 C C . GLY B 2 398 ? -41.047 -44.354 176.099 1.00 2.00 398 GLY B C 1
ATOM 10316 O O . GLY B 2 398 ? -41.217 -43.939 174.951 1.00 2.00 398 GLY B O 1
ATOM 10317 N N . PHE B 2 399 ? -41.964 -44.240 177.057 1.00 2.00 399 PHE B N 1
ATOM 10318 C CA . PHE B 2 399 ? -43.229 -43.550 176.820 1.00 2.00 399 PHE B CA 1
ATOM 10319 C C . PHE B 2 399 ? -43.053 -42.034 176.770 1.00 2.00 399 PHE B C 1
ATOM 10320 O O . PHE B 2 399 ? -43.663 -41.367 175.932 1.00 2.00 399 PHE B O 1
ATOM 10328 N N . ALA B 2 400 ? -42.231 -41.496 177.671 1.00 2.00 400 ALA B N 1
ATOM 10329 C CA . ALA B 2 400 ? -41.987 -40.052 177.735 1.00 2.00 400 ALA B CA 1
ATOM 10330 C C . ALA B 2 400 ? -41.656 -39.459 176.364 1.00 2.00 400 ALA B C 1
ATOM 10331 O O . ALA B 2 400 ? -42.092 -38.356 176.047 1.00 2.00 400 ALA B O 1
ATOM 10333 N N . LEU B 2 401 ? -40.909 -40.202 175.550 1.00 2.00 401 LEU B N 1
ATOM 10334 C CA . LEU B 2 401 ? -40.504 -39.736 174.221 1.00 2.00 401 LEU B CA 1
ATOM 10335 C C . LEU B 2 401 ? -41.568 -39.944 173.147 1.00 2.00 401 LEU B C 1
ATOM 10336 O O . LEU B 2 401 ? -41.658 -39.159 172.203 1.00 2.00 401 LEU B O 1
ATOM 10341 N N . ARG B 2 402 ? -42.353 -41.010 173.278 1.00 2.00 402 ARG B N 1
ATOM 10342 C CA . ARG B 2 402 ? -43.379 -41.334 172.287 1.00 2.00 402 ARG B CA 1
ATOM 10343 C C . ARG B 2 402 ? -44.521 -40.313 172.281 1.00 2.00 402 ARG B C 1
ATOM 10344 O O . ARG B 2 402 ? -45.099 -40.036 171.229 1.00 2.00 402 ARG B O 1
ATOM 10352 N N . HIS B 2 403 ? -44.830 -39.754 173.451 1.00 2.00 403 HIS B N 1
ATOM 10353 C CA . HIS B 2 403 ? -45.965 -38.836 173.611 1.00 2.00 403 HIS B CA 1
ATOM 10354 C C . HIS B 2 403 ? -45.570 -37.366 173.867 1.00 2.00 403 HIS B C 1
ATOM 10355 O O . HIS B 2 403 ? -46.372 -36.464 173.610 1.00 2.00 403 HIS B O 1
ATOM 10362 N N . MET B 2 404 ? -44.336 -37.146 174.309 1.00 30.00 404 MET B N 1
ATOM 10363 C CA . MET B 2 404 ? -43.684 -35.848 174.206 1.00 30.00 404 MET B CA 1
ATOM 10364 C C . MET B 2 404 ? -43.180 -35.656 172.771 1.00 30.00 404 MET B C 1
ATOM 10365 O O . MET B 2 404 ? -42.933 -36.635 172.066 1.00 30.00 404 MET B O 1
ATOM 10370 N N . ALA B 2 405 ? -43.019 -34.407 172.338 1.00 30.00 405 ALA B N 1
ATOM 10371 C CA . ALA B 2 405 ? -42.464 -34.125 171.010 1.00 30.00 405 ALA B CA 1
ATOM 10372 C C . ALA B 2 405 ? -43.296 -34.653 169.840 1.00 30.00 405 ALA B C 1
ATOM 10373 O O . ALA B 2 405 ? -42.786 -34.855 168.738 1.00 30.00 405 ALA B O 1
ATOM 10375 N N . ASP B 2 406 ? -44.452 -35.215 170.099 1.00 2.00 406 ASP B N 1
ATOM 10376 C CA . ASP B 2 406 ? -45.296 -35.523 168.968 1.00 2.00 406 ASP B CA 1
ATOM 10377 C C . ASP B 2 406 ? -44.472 -36.228 167.873 1.00 2.00 406 ASP B C 1
ATOM 10378 O O . ASP B 2 406 ? -44.753 -36.031 166.691 1.00 2.00 406 ASP B O 1
ATOM 10383 N N . ALA B 2 407 ? -43.485 -37.054 168.227 1.00 30.00 407 ALA B N 1
ATOM 10384 C CA . ALA B 2 407 ? -42.861 -37.896 167.222 1.00 30.00 407 ALA B CA 1
ATOM 10385 C C . ALA B 2 407 ? -42.182 -36.993 166.180 1.00 30.00 407 ALA B C 1
ATOM 10386 O O . ALA B 2 407 ? -42.000 -37.390 165.036 1.00 30.00 407 ALA B O 1
ATOM 10388 N N . GLN B 2 408 ? -41.791 -35.792 166.583 1.00 30.00 408 GLN B N 1
ATOM 10389 C CA . GLN B 2 408 ? -41.158 -34.831 165.687 1.00 30.00 408 GLN B CA 1
ATOM 10390 C C . GLN B 2 408 ? -39.780 -35.215 165.219 1.00 30.00 408 GLN B C 1
ATOM 10391 O O . GLN B 2 408 ? -39.316 -34.784 164.187 1.00 30.00 408 GLN B O 1
ATOM 10397 N N . GLU B 2 409 ? -39.067 -35.949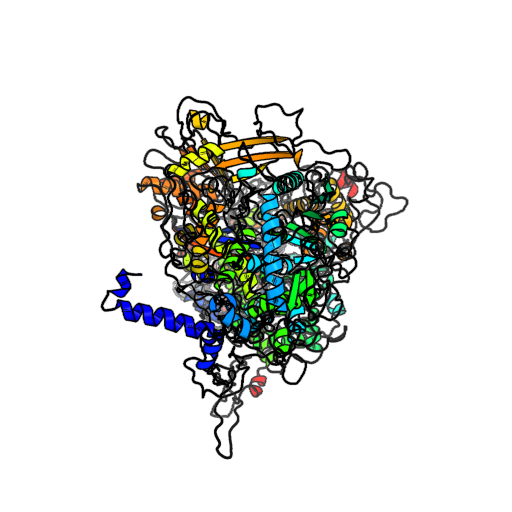 166.045 1.00 2.00 409 GLU B N 1
ATOM 10398 C CA . GLU B 2 409 ? -37.747 -36.398 165.655 1.00 2.00 409 GLU B CA 1
ATOM 10399 C C . GLU B 2 409 ? -36.721 -35.330 165.318 1.00 2.00 409 GLU B C 1
ATOM 10400 O O . GLU B 2 409 ? -35.886 -35.511 164.469 1.00 2.00 409 GLU B O 1
ATOM 10406 N N . GLN B 2 410 ? -36.771 -34.226 166.029 1.00 2.00 410 GLN B N 1
ATOM 10407 C CA . GLN B 2 410 ? -35.710 -33.217 166.023 1.00 2.00 410 GLN B CA 1
ATOM 10408 C C . GLN B 2 410 ? -35.472 -33.047 167.517 1.00 2.00 410 GLN B C 1
ATOM 10409 O O . GLN B 2 410 ? -34.345 -33.184 167.992 1.00 2.00 410 GLN B O 1
ATOM 10415 N N . VAL B 2 411 ? -36.549 -32.765 168.244 1.00 2.00 411 VAL B N 1
ATOM 10416 C CA . VAL B 2 411 ? -36.484 -32.482 169.678 1.00 2.00 411 VAL B CA 1
ATOM 10417 C C . VAL B 2 411 ? -35.914 -33.666 170.455 1.00 2.00 411 VAL B C 1
ATOM 10418 O O . VAL B 2 411 ? -35.109 -33.478 171.365 1.00 2.00 411 VAL B O 1
ATOM 10422 N N . ILE B 2 412 ? -36.313 -34.877 170.070 1.00 2.00 412 ILE B N 1
ATOM 10423 C CA . ILE B 2 412 ? -35.900 -36.099 170.767 1.00 2.00 412 ILE B CA 1
ATOM 10424 C C . ILE B 2 412 ? -34.392 -36.312 170.624 1.00 2.00 412 ILE B C 1
ATOM 10425 O O . ILE B 2 412 ? -33.712 -36.648 171.593 1.00 2.00 412 ILE B O 1
ATOM 10430 N N . ARG B 2 413 ? -33.882 -36.120 169.410 1.00 2.00 413 ARG B N 1
ATOM 10431 C CA . ARG B 2 413 ? -32.442 -36.149 169.154 1.00 2.00 413 ARG B CA 1
ATOM 10432 C C . ARG B 2 413 ? -31.754 -34.964 169.829 1.00 2.00 413 ARG B C 1
ATOM 10433 O O . ARG B 2 413 ? -30.649 -35.098 170.355 1.00 2.00 413 ARG B O 1
ATOM 10441 N N . ASN B 2 414 ? -32.413 -33.808 169.805 1.00 2.00 414 ASN B N 1
ATOM 10442 C CA . ASN B 2 414 ? -31.881 -32.593 170.423 1.00 2.00 414 ASN B CA 1
ATOM 10443 C C . ASN B 2 414 ? -31.686 -32.741 171.935 1.00 2.00 414 ASN B C 1
ATOM 10444 O O . ASN B 2 414 ? -30.815 -32.094 172.511 1.00 2.00 414 ASN B O 1
ATOM 10449 N N . VAL B 2 415 ? -32.498 -33.587 172.568 1.00 2.00 415 VAL B N 1
ATOM 10450 C CA . VAL B 2 415 ? -32.338 -33.909 173.991 1.00 2.00 415 VAL B CA 1
ATOM 10451 C C . VAL B 2 415 ? -30.969 -34.531 174.257 1.00 2.00 415 VAL B C 1
ATOM 10452 O O . VAL B 2 415 ? -30.301 -34.187 175.232 1.00 2.00 415 VAL B O 1
ATOM 10456 N N . LEU B 2 416 ? -30.562 -35.437 173.370 1.00 2.00 416 LEU B N 1
ATOM 10457 C CA . LEU B 2 416 ? -29.345 -36.235 173.545 1.00 2.00 416 LEU B CA 1
ATOM 10458 C C . LEU B 2 416 ? -28.091 -35.388 173.737 1.00 2.00 416 LEU B C 1
ATOM 10459 O O . LEU B 2 416 ? -27.211 -35.749 174.519 1.00 2.00 416 LEU B O 1
ATOM 10464 N N . ALA B 2 417 ? -28.012 -34.270 173.019 1.00 2.00 417 ALA B N 1
ATOM 10465 C CA . ALA B 2 417 ? -26.886 -33.347 173.150 1.00 2.00 417 ALA B CA 1
ATOM 10466 C C . ALA B 2 417 ? -26.806 -32.749 174.556 1.00 2.00 417 ALA B C 1
ATOM 10467 O O . ALA B 2 417 ? -25.714 -32.559 175.089 1.00 2.00 417 ALA B O 1
ATOM 10469 N N . GLN B 2 418 ? -27.964 -32.461 175.148 1.00 2.00 418 GLN B N 1
ATOM 10470 C CA . GLN B 2 418 ? -28.036 -31.921 176.510 1.00 2.00 418 GLN B CA 1
ATOM 10471 C C . GLN B 2 418 ? -27.740 -32.983 177.571 1.00 2.00 418 GLN B C 1
ATOM 10472 O O . GLN B 2 418 ? -27.144 -32.677 178.605 1.00 2.00 418 GLN B O 1
ATOM 10478 N N . VAL B 2 419 ? -28.160 -34.221 177.317 1.00 2.00 419 VAL B N 1
ATOM 10479 C CA . VAL B 2 419 ? -27.905 -35.329 178.243 1.00 2.00 419 VAL B CA 1
ATOM 10480 C C . VAL B 2 419 ? -26.432 -35.733 178.172 1.00 2.00 419 VAL B C 1
ATOM 10481 O O . VAL B 2 419 ? -25.808 -36.006 179.197 1.00 2.00 419 VAL B O 1
ATOM 10485 N N . ALA B 2 420 ? -25.890 -35.770 176.957 1.00 2.00 420 ALA B N 1
ATOM 10486 C CA . ALA B 2 420 ? -24.473 -36.066 176.737 1.00 2.00 420 ALA B CA 1
ATOM 10487 C C . ALA B 2 420 ? -23.559 -34.998 177.336 1.00 2.00 420 ALA B C 1
ATOM 10488 O O . ALA B 2 420 ? -22.455 -35.304 177.790 1.00 2.00 420 ALA B O 1
ATOM 10490 N N . SER B 2 421 ? -24.022 -33.750 177.328 1.00 2.00 421 SER B N 1
ATOM 10491 C CA . SER B 2 421 ? -23.241 -32.628 177.847 1.00 2.00 421 SER B CA 1
ATOM 10492 C C . SER B 2 421 ? -23.032 -32.695 179.363 1.00 2.00 421 SER B C 1
ATOM 10493 O O . SER B 2 421 ? -22.092 -32.096 179.885 1.00 2.00 421 SER B O 1
ATOM 10496 N N . LEU B 2 422 ? -23.905 -33.422 180.060 1.00 30.00 422 LEU B N 1
ATOM 10497 C CA . LEU B 2 422 ? -23.802 -33.575 181.514 1.00 30.00 422 LEU B CA 1
ATOM 10498 C C . LEU B 2 422 ? -22.660 -34.471 181.990 1.00 30.00 422 LEU B C 1
ATOM 10499 O O . LEU B 2 422 ? -22.353 -34.480 183.180 1.00 30.00 422 LEU B O 1
ATOM 10504 N N . PHE B 2 423 ? -22.042 -35.224 181.084 1.00 30.00 423 PHE B N 1
ATOM 10505 C CA . PHE B 2 423 ? -21.044 -36.216 181.477 1.00 30.00 423 PHE B CA 1
ATOM 10506 C C . PHE B 2 423 ? -19.620 -35.823 181.083 1.00 30.00 423 PHE B C 1
ATOM 10507 O O . PHE B 2 423 ? -19.355 -35.460 179.935 1.00 30.00 423 PHE B O 1
ATOM 10515 N N . ARG B 2 424 ? -18.714 -35.904 182.058 1.00 30.00 424 ARG B N 1
ATOM 10516 C CA . ARG B 2 424 ? -17.293 -35.624 181.861 1.00 30.00 424 ARG B CA 1
ATOM 10517 C C . ARG B 2 424 ? -16.570 -36.861 181.348 1.00 30.00 424 ARG B C 1
ATOM 10518 O O . ARG B 2 424 ? -17.204 -37.869 181.032 1.00 30.00 424 ARG B O 1
ATOM 10526 N N . PRO B 2 425 ? -15.231 -36.772 181.246 1.00 30.00 425 PRO B N 1
ATOM 10527 C CA . PRO B 2 425 ? -14.372 -37.926 181.460 1.00 30.00 425 PRO B CA 1
ATOM 10528 C C . PRO B 2 425 ? -13.866 -37.891 182.903 1.00 30.00 425 PRO B C 1
ATOM 10529 O O . PRO B 2 425 ? -13.623 -36.808 183.442 1.00 30.00 425 PRO B O 1
ATOM 10533 N N . ALA B 2 426 ? -13.706 -39.058 183.520 1.00 30.00 426 ALA B N 1
ATOM 10534 C CA . ALA B 2 426 ? -13.438 -39.135 184.959 1.00 30.00 426 ALA B CA 1
ATOM 10535 C C . ALA B 2 426 ? -12.016 -38.736 185.339 1.00 30.00 426 ALA B C 1
ATOM 10536 O O . ALA B 2 426 ? -11.150 -38.565 184.482 1.00 30.00 426 ALA B O 1
ATOM 10538 N N . ALA B 2 427 ? -11.725 -38.604 186.619 1.00 30.00 427 ALA B N 1
ATOM 10539 C CA . ALA B 2 427 ? -10.340 -38.268 186.958 1.00 30.00 427 ALA B CA 1
ATOM 10540 C C . ALA B 2 427 ? -9.700 -39.408 187.692 1.00 30.00 427 ALA B C 1
ATOM 10541 O O . ALA B 2 427 ? -10.168 -39.751 188.763 1.00 30.00 427 ALA B O 1
ATOM 10543 N N . CYS B 2 428 ? -8.636 -39.986 187.137 1.00 30.00 428 CYS B N 1
ATOM 10544 C CA . CYS B 2 428 ? -7.997 -41.142 187.753 1.00 30.00 428 CYS B CA 1
ATOM 10545 C C . CYS B 2 428 ? -6.579 -40.934 188.237 1.00 30.00 428 CYS B C 1
ATOM 10546 O O . CYS B 2 428 ? -6.250 -41.398 189.314 1.00 30.00 428 CYS B O 1
ATOM 10549 N N . SER B 2 429 ? -5.745 -40.291 187.410 1.00 30.00 429 SER B N 1
ATOM 10550 C CA . SER B 2 429 ? -4.293 -40.222 187.616 1.00 30.00 429 SER B CA 1
ATOM 10551 C C . SER B 2 429 ? -4.207 -39.243 188.784 1.00 30.00 429 SER B C 1
ATOM 10552 O O . SER B 2 429 ? -5.048 -38.352 188.928 1.00 30.00 429 SER B O 1
ATOM 10555 N N . ALA B 2 430 ? -3.187 -39.321 189.604 1.00 30.00 430 ALA B N 1
ATOM 10556 C CA . ALA B 2 430 ? -3.325 -38.821 190.952 1.00 30.00 430 ALA B CA 1
ATOM 10557 C C . ALA B 2 430 ? -3.134 -37.361 191.183 1.00 30.00 430 ALA B C 1
ATOM 10558 O O . ALA B 2 430 ? -3.150 -36.957 192.323 1.00 30.00 430 ALA B O 1
ATOM 10560 N N . HIS B 2 431 ? -3.014 -36.556 190.121 1.00 30.00 431 HIS B N 1
ATOM 10561 C CA . HIS B 2 431 ? -3.154 -35.089 190.214 1.00 30.00 431 HIS B CA 1
ATOM 10562 C C . HIS B 2 431 ? -3.846 -34.411 189.003 1.00 30.00 431 HIS B C 1
ATOM 10563 O O . HIS B 2 431 ? -3.195 -33.674 188.261 1.00 30.00 431 HIS B O 1
ATOM 10570 N N . GLU B 2 432 ? -5.077 -34.817 188.718 1.00 30.00 432 GLU B N 1
ATOM 10571 C CA . GLU B 2 432 ? -5.687 -34.495 187.435 1.00 30.00 432 GLU B CA 1
ATOM 10572 C C . GLU B 2 432 ? -5.919 -33.012 187.183 1.00 30.00 432 GLU B C 1
ATOM 10573 O O . GLU B 2 432 ? -5.630 -32.509 186.097 1.00 30.00 432 GLU B O 1
ATOM 10579 N N . TRP B 2 433 ? -6.523 -32.338 188.161 1.00 30.00 433 TRP B N 1
ATOM 10580 C CA . TRP B 2 433 ? -6.918 -30.938 188.017 1.00 30.00 433 TRP B CA 1
ATOM 10581 C C . TRP B 2 433 ? -7.811 -30.826 186.790 1.00 30.00 433 TRP B C 1
ATOM 10582 O O . TRP B 2 433 ? -8.718 -31.636 186.599 1.00 30.00 433 TRP B O 1
ATOM 10593 N N . MET B 2 434 ? -7.534 -29.839 185.944 1.00 30.00 434 MET B N 1
ATOM 10594 C CA . MET B 2 434 ? -8.001 -29.876 184.567 1.00 30.00 434 MET B CA 1
ATOM 10595 C C . MET B 2 434 ? -9.477 -30.231 184.447 1.00 30.00 434 MET B C 1
ATOM 10596 O O . MET B 2 434 ? -9.857 -31.001 183.565 1.00 30.00 434 MET B O 1
ATOM 10601 N N . ASN B 2 435 ? -10.313 -29.685 185.321 1.00 30.00 435 ASN B N 1
ATOM 10602 C CA . ASN B 2 435 ? -11.733 -30.031 185.278 1.00 30.00 435 ASN B CA 1
ATOM 10603 C C . ASN B 2 435 ? -12.533 -28.880 185.870 1.00 30.00 435 ASN B C 1
ATOM 10604 O O . ASN B 2 435 ? -12.743 -28.804 187.070 1.00 30.00 435 ASN B O 1
ATOM 10609 N N . VAL B 2 436 ? -12.982 -27.995 185.005 1.00 30.00 436 VAL B N 1
ATOM 10610 C CA . VAL B 2 436 ? -13.414 -26.659 185.405 1.00 30.00 436 VAL B CA 1
ATOM 10611 C C . VAL B 2 436 ? -14.756 -26.449 184.714 1.00 30.00 436 VAL B C 1
ATOM 10612 O O . VAL B 2 436 ? -14.959 -25.488 183.971 1.00 30.00 436 VAL B O 1
ATOM 10616 N N . HIS B 2 437 ? -15.676 -27.368 184.989 1.00 30.00 437 HIS B N 1
ATOM 10617 C CA . HIS B 2 437 ? -16.848 -27.550 184.151 1.00 30.00 437 HIS B CA 1
ATOM 10618 C C . HIS B 2 437 ? -18.052 -27.975 184.983 1.00 30.00 437 HIS B C 1
ATOM 10619 O O . HIS B 2 437 ? -17.944 -28.841 185.853 1.00 30.00 437 HIS B O 1
ATOM 10626 N N . GLY B 2 438 ? -19.192 -27.345 184.715 1.00 30.00 438 GLY B N 1
ATOM 10627 C CA . GLY B 2 438 ? -20.450 -27.681 185.374 1.00 30.00 438 GLY B CA 1
ATOM 10628 C C . GLY B 2 438 ? -21.611 -27.246 184.504 1.00 30.00 438 GLY B C 1
ATOM 10629 O O . GLY B 2 438 ? -21.613 -26.133 183.979 1.00 30.00 438 GLY B O 1
ATOM 10630 N N . ALA B 2 439 ? -22.595 -28.123 184.339 1.00 30.00 439 ALA B N 1
ATOM 10631 C CA . ALA B 2 439 ? -23.743 -27.828 183.488 1.00 30.00 439 ALA B CA 1
ATOM 10632 C C . ALA B 2 439 ? -24.805 -27.055 184.263 1.00 30.00 439 ALA B C 1
ATOM 10633 O O . ALA B 2 439 ? -25.391 -27.569 185.213 1.00 30.00 439 ALA B O 1
ATOM 10635 N N . LEU B 2 440 ? -25.051 -25.822 183.835 1.00 30.00 440 LEU B N 1
ATOM 10636 C CA . LEU B 2 440 ? -25.977 -24.914 184.507 1.00 30.00 440 LEU B CA 1
ATOM 10637 C C . LEU B 2 440 ? -27.404 -25.193 184.017 1.00 30.00 440 LEU B C 1
ATOM 10638 O O . LEU B 2 440 ? -27.621 -25.335 182.817 1.00 30.00 440 LEU B O 1
ATOM 10643 N N . MET B 2 441 ? -28.371 -25.277 184.933 1.00 30.00 441 MET B N 1
ATOM 10644 C CA . MET B 2 441 ? -29.731 -25.732 184.585 1.00 30.00 441 MET B CA 1
ATOM 10645 C C . MET B 2 441 ? -30.731 -24.595 184.323 1.00 30.00 441 MET B C 1
ATOM 10646 O O . MET B 2 441 ? -30.614 -23.519 184.910 1.00 30.00 441 MET B O 1
ATOM 10651 N N . PRO B 2 442 ? -31.716 -24.840 183.431 1.00 30.00 442 PRO B N 1
ATOM 10652 C CA . PRO B 2 442 ? -32.937 -24.043 183.307 1.00 30.00 442 PRO B CA 1
ATOM 10653 C C . PRO B 2 442 ? -34.148 -24.719 183.973 1.00 30.00 442 PRO B C 1
ATOM 10654 O O . PRO B 2 442 ? -34.264 -25.942 183.937 1.00 30.00 442 PRO B O 1
ATOM 10658 N N . LYS B 2 443 ? -35.037 -23.918 184.550 1.00 30.00 443 LYS B N 1
ATOM 10659 C CA . LYS B 2 443 ? -36.290 -24.424 185.095 1.00 30.00 443 LYS B CA 1
ATOM 10660 C C . LYS B 2 443 ? -37.428 -23.815 184.290 1.00 30.00 443 LYS B C 1
ATOM 10661 O O . LYS B 2 443 ? -37.471 -22.601 184.094 1.00 30.00 443 LYS B O 1
ATOM 10667 N N . VAL B 2 444 ? -38.345 -24.651 183.811 1.00 30.00 444 VAL B N 1
ATOM 10668 C CA . VAL B 2 444 ? -39.388 -24.159 182.921 1.00 30.00 444 VAL B CA 1
ATOM 10669 C C . VAL B 2 444 ? -40.294 -23.153 183.621 1.00 30.00 444 VAL B C 1
ATOM 10670 O O . VAL B 2 444 ? -40.788 -23.398 184.722 1.00 30.00 444 VAL B O 1
ATOM 10674 N N . SER B 2 445 ? -40.505 -22.021 182.961 1.00 30.00 445 SER B N 1
ATOM 10675 C CA . SER B 2 445 ? -41.380 -20.966 183.458 1.00 30.00 445 SER B CA 1
ATOM 10676 C C . SER B 2 445 ? -42.854 -21.357 183.522 1.00 30.00 445 SER B C 1
ATOM 10677 O O . SER B 2 445 ? -43.565 -20.990 184.457 1.00 30.00 445 SER B O 1
ATOM 10680 N N . ARG B 2 446 ? -43.309 -22.083 182.506 1.00 30.00 446 ARG B N 1
ATOM 10681 C CA . ARG B 2 446 ? -44.743 -22.235 182.240 1.00 30.00 446 ARG B CA 1
ATOM 10682 C C . ARG B 2 446 ? -45.295 -23.428 182.939 1.00 30.00 446 ARG B C 1
ATOM 10683 O O . ARG B 2 446 ? -44.880 -24.498 182.615 1.00 30.00 446 ARG B O 1
ATOM 10691 N N . PRO B 2 447 ? -46.262 -23.255 183.835 1.00 4.41 447 PRO B N 1
ATOM 10692 C CA . PRO B 2 447 ? -46.874 -24.404 184.515 1.00 4.13 447 PRO B CA 1
ATOM 10693 C C . PRO B 2 447 ? -48.325 -24.638 184.089 1.00 3.92 447 PRO B C 1
ATOM 10694 O O . PRO B 2 447 ? -49.145 -23.723 184.158 1.00 4.39 447 PRO B O 1
ATOM 10698 N N . MET B 2 448 ? -48.627 -25.861 183.657 1.00 3.90 448 MET B N 1
ATOM 10699 C CA . MET B 2 448 ? -49.979 -26.237 183.247 1.00 3.82 448 MET B CA 1
ATOM 10700 C C . MET B 2 448 ? -50.332 -27.631 183.761 1.00 3.74 448 MET B C 1
ATOM 10701 O O . MET B 2 448 ? -49.446 -28.458 183.978 1.00 4.39 448 MET B O 1
ATOM 10706 N N . ASN B 2 449 ? -51.622 -27.894 183.959 1.00 3.83 449 ASN B N 1
ATOM 10707 C CA . ASN B 2 449 ? -52.052 -29.190 184.476 1.00 3.98 449 ASN B CA 1
ATOM 10708 C C . ASN B 2 449 ? -51.837 -30.335 183.486 1.00 4.02 449 ASN B C 1
ATOM 10709 O O . ASN B 2 449 ? -52.204 -30.241 182.315 1.00 4.69 449 ASN B O 1
ATOM 10714 N N . GLU B 2 450 ? -51.236 -31.414 183.978 1.00 30.00 450 GLU B N 1
ATOM 10715 C CA . GLU B 2 450 ? -50.950 -32.603 183.177 1.00 30.00 450 GLU B CA 1
ATOM 10716 C C . GLU B 2 450 ? -52.158 -33.399 182.673 1.00 30.00 450 GLU B C 1
ATOM 10717 O O . GLU B 2 450 ? -52.162 -33.884 181.541 1.00 30.00 450 GLU B O 1
ATOM 10723 N N . PRO B 2 451 ? -53.128 -33.607 183.560 1.00 4.18 451 PRO B N 1
ATOM 10724 C CA . PRO B 2 451 ? -54.322 -34.397 183.240 1.00 4.47 451 PRO B CA 1
ATOM 10725 C C . PRO B 2 451 ? -55.494 -33.552 182.754 1.00 4.70 451 PRO B C 1
ATOM 10726 O O . PRO B 2 451 ? -56.526 -34.106 182.374 1.00 5.46 451 PRO B O 1
ATOM 10730 N N . ALA B 2 452 ? -55.340 -32.232 182.767 1.00 2.00 452 ALA B N 1
ATOM 10731 C CA . ALA B 2 452 ? -56.417 -31.348 182.342 1.00 2.00 452 ALA B CA 1
ATOM 10732 C C . ALA B 2 452 ? -56.739 -31.589 180.874 1.00 2.00 452 ALA B C 1
ATOM 10733 O O . ALA B 2 452 ? -57.903 -31.616 180.476 1.00 2.00 452 ALA B O 1
ATOM 10735 N N . PHE B 2 453 ? -55.692 -31.767 180.077 1.00 2.00 453 PHE B N 1
ATOM 10736 C CA . PHE B 2 453 ? -55.840 -32.040 178.654 1.00 2.00 453 PHE B CA 1
ATOM 10737 C C . PHE B 2 453 ? -56.546 -33.366 178.385 1.00 2.00 453 PHE B C 1
ATOM 10738 O O . PHE B 2 453 ? -57.362 -33.468 177.470 1.00 2.00 453 PHE B O 1
ATOM 10746 N N . ARG B 2 454 ? -56.219 -34.384 179.177 1.00 2.00 454 ARG B N 1
ATOM 10747 C CA . ARG B 2 454 ? -56.706 -35.740 178.909 1.00 2.00 454 ARG B CA 1
ATOM 10748 C C . ARG B 2 454 ? -58.147 -35.930 179.398 1.00 2.00 454 ARG B C 1
ATOM 10749 O O . ARG B 2 454 ? -58.954 -36.559 178.712 1.00 2.00 454 ARG B O 1
ATOM 10757 N N . GLU B 2 455 ? -58.463 -35.393 180.578 1.00 2.00 455 GLU B N 1
ATOM 10758 C CA . GLU B 2 455 ? -59.822 -35.485 181.136 1.00 2.00 455 GLU B CA 1
ATOM 10759 C C . GLU B 2 455 ? -60.849 -34.728 180.287 1.00 2.00 455 GLU B C 1
ATOM 10760 O O . GLU B 2 455 ? -62.016 -35.121 180.224 1.00 2.00 455 GLU B O 1
ATOM 10766 N N . VAL B 2 456 ? -60.409 -33.654 179.634 1.00 2.00 456 VAL B N 1
ATOM 10767 C CA . VAL B 2 456 ? -61.300 -32.799 178.852 1.00 2.00 456 VAL B CA 1
ATOM 10768 C C . VAL B 2 456 ? -61.544 -33.345 177.437 1.00 2.00 456 VAL B C 1
ATOM 10769 O O . VAL B 2 456 ? -62.464 -32.897 176.751 1.00 2.00 456 VAL B O 1
ATOM 10773 N N . TRP B 2 457 ? -60.714 -34.293 177.002 1.00 2.00 457 TRP B N 1
ATOM 10774 C CA . TRP B 2 457 ? -60.877 -34.936 175.693 1.00 2.00 457 TRP B CA 1
ATOM 10775 C C . TRP B 2 457 ? -61.326 -36.399 175.774 1.00 2.00 457 TRP B C 1
ATOM 10776 O O . TRP B 2 457 ? -61.560 -37.030 174.742 1.00 2.00 457 TRP B O 1
ATOM 10787 N N . ASN B 2 458 ? -61.454 -36.932 176.989 1.00 2.00 458 ASN B N 1
ATOM 10788 C CA . ASN B 2 458 ? -62.008 -38.271 177.182 1.00 2.00 458 ASN B CA 1
ATOM 10789 C C . ASN B 2 458 ? -63.526 -38.256 177.036 1.00 2.00 458 ASN B C 1
ATOM 10790 O O . ASN B 2 458 ? -64.230 -37.676 177.865 1.00 2.00 458 ASN B O 1
ATOM 10795 N N . VAL B 2 459 ? -64.020 -38.900 175.982 1.00 30.00 459 VAL B N 1
ATOM 10796 C CA . VAL B 2 459 ? -65.455 -38.963 175.712 1.00 30.00 459 VAL B CA 1
ATOM 10797 C C . VAL B 2 459 ? -66.115 -40.050 176.563 1.00 30.00 459 VAL B C 1
ATOM 10798 O O . VAL B 2 459 ? -67.236 -39.870 177.041 1.00 30.00 459 VAL B O 1
ATOM 10802 N N . ALA B 2 460 ? -65.413 -41.169 176.752 1.00 30.00 460 ALA B N 1
ATOM 10803 C CA . ALA B 2 460 ? -65.968 -42.333 177.448 1.00 30.00 460 ALA B CA 1
ATOM 10804 C C . ALA B 2 460 ? -65.394 -42.520 178.858 1.00 30.00 460 ALA B C 1
ATOM 10805 O O . ALA B 2 460 ? -66.057 -42.195 179.845 1.00 30.00 460 ALA B O 1
ATOM 10807 N N . ASN B 2 461 ? -64.168 -43.034 178.948 1.00 30.00 461 ASN B N 1
ATOM 10808 C CA . ASN B 2 461 ? -63.582 -43.426 180.231 1.00 30.00 461 ASN B CA 1
ATOM 10809 C C . ASN B 2 461 ? -63.004 -42.231 180.990 1.00 30.00 461 ASN B C 1
ATOM 10810 O O . ASN B 2 461 ? -62.212 -41.466 180.440 1.00 30.00 461 ASN B O 1
ATOM 10815 N N . SER B 2 462 ? -63.216 -42.160 182.296 1.00 30.00 462 SER B N 1
ATOM 10816 C CA . SER B 2 462 ? -62.584 -41.077 183.051 1.00 30.00 462 SER B CA 1
ATOM 10817 C C . SER B 2 462 ? -61.143 -41.348 183.488 1.00 30.00 462 SER B C 1
ATOM 10818 O O . SER B 2 462 ? -60.852 -41.442 184.672 1.00 30.00 462 SER B O 1
ATOM 10821 N N . SER B 2 463 ? -60.241 -41.472 182.535 1.00 30.00 463 SER B N 1
ATOM 10822 C CA . SER B 2 463 ? -58.842 -41.516 182.870 1.00 30.00 463 SER B CA 1
ATOM 10823 C C . SER B 2 463 ? -57.983 -41.237 181.673 1.00 30.00 463 SER B C 1
ATOM 10824 O O . SER B 2 463 ? -58.390 -41.427 180.558 1.00 30.00 463 SER B O 1
ATOM 10827 N N . SER B 2 464 ? -56.760 -40.827 181.909 1.00 30.00 464 SER B N 1
ATOM 10828 C CA . SER B 2 464 ? -55.924 -40.337 180.857 1.00 30.00 464 SER B CA 1
ATOM 10829 C C . SER B 2 464 ? -55.720 -41.504 179.951 1.00 30.00 464 SER B C 1
ATOM 10830 O O . SER B 2 464 ? -55.877 -42.613 180.390 1.00 30.00 464 SER B O 1
ATOM 10833 N N . ASP B 2 465 ? -55.671 -41.269 178.663 1.00 30.00 465 ASP B N 1
ATOM 10834 C CA . ASP B 2 465 ? -55.891 -42.352 177.746 1.00 30.00 465 ASP B CA 1
ATOM 10835 C C . ASP B 2 465 ? -54.755 -42.373 176.786 1.00 30.00 465 ASP B C 1
ATOM 10836 O O . ASP B 2 465 ? -54.880 -42.024 175.620 1.00 30.00 465 ASP B O 1
ATOM 10841 N N . LEU B 2 466 ? -53.607 -42.664 177.325 1.00 30.00 466 LEU B N 1
ATOM 10842 C CA . LEU B 2 466 ? -52.459 -42.836 176.527 1.00 30.00 466 LEU B CA 1
ATOM 10843 C C . LEU B 2 466 ? -52.158 -44.175 177.079 1.00 30.00 466 LEU B C 1
ATOM 10844 O O . LEU B 2 466 ? -52.290 -44.363 178.274 1.00 30.00 466 LEU B O 1
ATOM 10849 N N . GLN B 2 467 ? -51.811 -45.129 176.240 1.00 30.00 467 GLN B N 1
ATOM 10850 C CA . GLN B 2 467 ? -51.638 -46.472 176.719 1.00 30.00 467 GLN B CA 1
ATOM 10851 C C . GLN B 2 467 ? -50.225 -46.919 176.500 1.00 30.00 467 GLN B C 1
ATOM 10852 O O . GLN B 2 467 ? -49.705 -46.744 175.428 1.00 30.00 467 GLN B O 1
ATOM 10858 N N . MET B 2 468 ? -49.594 -47.477 177.511 1.00 30.00 468 MET B N 1
ATOM 10859 C CA . MET B 2 468 ? -48.295 -48.080 177.334 1.00 30.00 468 MET B CA 1
ATOM 10860 C C . MET B 2 468 ? -48.440 -49.374 176.561 1.00 30.00 468 MET B C 1
ATOM 10861 O O . MET B 2 468 ? -49.442 -50.057 176.695 1.00 30.00 468 MET B O 1
ATOM 10866 N N . ILE B 2 469 ? -47.426 -49.712 175.774 1.00 2.00 469 ILE B N 1
ATOM 10867 C CA . ILE B 2 469 ? -47.384 -50.911 174.971 1.00 2.00 469 ILE B CA 1
ATOM 10868 C C . ILE B 2 469 ? -45.973 -51.365 175.192 1.00 2.00 469 ILE B C 1
ATOM 10869 O O . ILE B 2 469 ? -45.223 -50.670 175.810 1.00 2.00 469 ILE B O 1
ATOM 10874 N N . ASP B 2 470 ? -45.608 -52.533 174.726 1.00 2.00 470 ASP B N 1
ATOM 10875 C CA . ASP B 2 470 ? -44.244 -53.062 174.834 1.00 2.00 470 ASP B CA 1
ATOM 10876 C C . ASP B 2 470 ? -43.352 -52.534 173.696 1.00 2.00 470 ASP B C 1
ATOM 10877 O O . ASP B 2 470 ? -42.229 -53.004 173.512 1.00 2.00 470 ASP B O 1
ATOM 10882 N N . ARG B 2 471 ? -43.862 -51.561 172.942 1.00 2.00 471 ARG B N 1
ATOM 10883 C CA . ARG B 2 471 ? -43.103 -50.874 171.894 1.00 2.00 471 ARG B CA 1
ATOM 10884 C C . ARG B 2 471 ? -42.409 -49.626 172.438 1.00 2.00 471 ARG B C 1
ATOM 10885 O O . ARG B 2 471 ? -41.407 -49.179 171.877 1.00 2.00 471 ARG B O 1
ATOM 10893 N N . ASP B 2 472 ? -42.951 -49.060 173.516 1.00 2.00 472 ASP B N 1
ATOM 10894 C CA . ASP B 2 472 ? -42.319 -47.930 174.196 1.00 2.00 472 ASP B CA 1
ATOM 10895 C C . ASP B 2 472 ? -40.939 -48.317 174.731 1.00 2.00 472 ASP B C 1
ATOM 10896 O O . ASP B 2 472 ? -40.004 -47.522 174.661 1.00 2.00 472 ASP B O 1
ATOM 10901 N N . LYS B 2 473 ? -40.815 -49.540 175.246 1.00 2.00 473 LYS B N 1
ATOM 10902 C CA . LYS B 2 473 ? -39.527 -50.053 175.725 1.00 2.00 473 LYS B CA 1
ATOM 10903 C C . LYS B 2 473 ? -38.484 -50.107 174.616 1.00 2.00 473 LYS B C 1
ATOM 10904 O O . LYS B 2 473 ? -37.338 -49.705 174.821 1.00 2.00 473 LYS B O 1
ATOM 10910 N N . LEU B 2 474 ? -38.882 -50.617 173.452 1.00 2.00 474 LEU B N 1
ATOM 10911 C CA . LEU B 2 474 ? -37.998 -50.643 172.284 1.00 2.00 474 LEU B CA 1
ATOM 10912 C C . LEU B 2 474 ? -37.486 -49.239 171.958 1.00 2.00 474 LEU B C 1
ATOM 10913 O O . LEU B 2 474 ? -36.335 -49.076 171.559 1.00 2.00 474 LEU B O 1
ATOM 10918 N N . ASN B 2 475 ? -38.345 -48.237 172.137 1.00 2.00 475 ASN B N 1
ATOM 10919 C CA . ASN B 2 475 ? -37.959 -46.836 171.961 1.00 2.00 475 ASN B CA 1
ATOM 10920 C C . ASN B 2 475 ? -37.070 -46.361 173.107 1.00 2.00 475 ASN B C 1
ATOM 10921 O O . ASN B 2 475 ? -36.100 -45.635 172.885 1.00 2.00 475 ASN B O 1
ATOM 10926 N N . GLY B 2 476 ? -37.416 -46.765 174.327 1.00 2.00 476 GLY B N 1
ATOM 10927 C CA . GLY B 2 476 ? -36.616 -46.454 175.507 1.00 2.00 476 GLY B CA 1
ATOM 10928 C C . GLY B 2 476 ? -35.189 -46.952 175.383 1.00 2.00 476 GLY B C 1
ATOM 10929 O O . GLY B 2 476 ? -34.241 -46.188 175.565 1.00 2.00 476 GLY B O 1
ATOM 10930 N N . GLU B 2 477 ? -35.043 -48.232 175.057 1.00 2.00 477 GLU B N 1
ATOM 10931 C CA . GLU B 2 477 ? -33.724 -48.849 174.894 1.00 2.00 477 GLU B CA 1
ATOM 10932 C C . GLU B 2 477 ? -33.014 -48.398 173.612 1.00 2.00 477 GLU B C 1
ATOM 10933 O O . GLU B 2 477 ? -31.783 -48.414 173.549 1.00 2.00 477 GLU B O 1
ATOM 10939 N N . HIS B 2 478 ? -33.785 -48.005 172.599 1.00 2.00 478 HIS B N 1
ATOM 10940 C CA . HIS B 2 478 ? -33.226 -47.390 171.390 1.00 2.00 478 HIS B CA 1
ATOM 10941 C C . HIS B 2 478 ? -32.636 -46.019 171.714 1.00 2.00 478 HIS B C 1
ATOM 10942 O O . HIS B 2 478 ? -31.535 -45.688 171.272 1.00 2.00 478 HIS B O 1
ATOM 10949 N N . PHE B 2 479 ? -33.381 -45.231 172.483 1.00 30.00 479 PHE B N 1
ATOM 10950 C CA . PHE B 2 479 ? -32.932 -43.910 172.910 1.00 30.00 479 PHE B CA 1
ATOM 10951 C C . PHE B 2 479 ? -31.704 -43.998 173.812 1.00 30.00 479 PHE B C 1
ATOM 10952 O O . PHE B 2 479 ? -30.774 -43.201 173.678 1.00 30.00 479 PHE B O 1
ATOM 10960 N N . LEU B 2 480 ? -31.718 -44.956 174.737 1.00 2.00 480 LEU B N 1
ATOM 10961 C CA . LEU B 2 480 ? -30.566 -45.218 175.606 1.00 2.00 480 LEU B CA 1
ATOM 10962 C C . LEU B 2 480 ? -29.276 -45.403 174.804 1.00 2.00 480 LEU B C 1
ATOM 10963 O O . LEU B 2 480 ? -28.220 -44.916 175.207 1.00 2.00 480 LEU B O 1
ATOM 10968 N N . ARG B 2 481 ? -29.370 -46.099 173.671 1.00 2.00 481 ARG B N 1
ATOM 10969 C CA . ARG B 2 481 ? -28.232 -46.262 172.764 1.00 2.00 481 ARG B CA 1
ATOM 10970 C C . ARG B 2 481 ? -27.896 -44.954 172.050 1.00 2.00 481 ARG B C 1
ATOM 10971 O O . ARG B 2 481 ? -26.723 -44.610 171.904 1.00 2.00 481 ARG B O 1
ATOM 10979 N N . GLN B 2 482 ? -28.925 -44.237 171.600 1.00 2.00 482 GLN B N 1
ATOM 10980 C CA . GLN B 2 482 ? -28.738 -42.954 170.914 1.00 2.00 482 GLN B CA 1
ATOM 10981 C C . GLN B 2 482 ? -28.014 -41.952 171.822 1.00 2.00 482 GLN B C 1
ATOM 10982 O O . GLN B 2 482 ? -27.189 -41.165 171.355 1.00 2.00 482 GLN B O 1
ATOM 10988 N N . LEU B 2 483 ? -28.336 -41.989 173.114 1.00 2.00 483 LEU B N 1
ATOM 10989 C CA . LEU B 2 483 ? -27.598 -41.238 174.133 1.00 2.00 483 LEU B CA 1
ATOM 10990 C C . LEU B 2 483 ? -26.191 -41.808 174.297 1.00 2.00 483 LEU B C 1
ATOM 10991 O O . LEU B 2 483 ? -25.214 -41.060 174.367 1.00 2.00 483 LEU B O 1
ATOM 10996 N N . ALA B 2 484 ? -26.096 -43.134 174.350 1.00 2.00 484 ALA B N 1
ATOM 10997 C CA . ALA B 2 484 ? -24.811 -43.825 174.495 1.00 2.00 484 ALA B CA 1
ATOM 10998 C C . ALA B 2 484 ? -23.852 -43.600 173.321 1.00 2.00 484 ALA B C 1
ATOM 10999 O O . ALA B 2 484 ? -22.636 -43.701 173.489 1.00 2.00 484 ALA B O 1
ATOM 11001 N N . GLN B 2 485 ? -24.395 -43.318 172.138 1.00 2.00 485 GLN B N 1
ATOM 11002 C CA . GLN B 2 485 ? -23.576 -43.047 170.954 1.00 2.00 485 GLN B CA 1
ATOM 11003 C C . GLN B 2 485 ? -23.151 -41.581 170.865 1.00 2.00 485 GLN B C 1
ATOM 11004 O O . GLN B 2 485 ? -22.011 -41.286 170.508 1.00 2.00 485 GLN B O 1
ATOM 11010 N N . GLN B 2 486 ? -24.067 -40.671 171.187 1.00 2.00 486 GLN B N 1
ATOM 11011 C CA . GLN B 2 486 ? -23.805 -39.232 171.073 1.00 2.00 486 GLN B CA 1
ATOM 11012 C C . GLN B 2 486 ? -22.866 -38.732 172.179 1.00 2.00 486 GLN B C 1
ATOM 11013 O O . GLN B 2 486 ? -22.124 -37.770 171.979 1.00 2.00 486 GLN B O 1
ATOM 11019 N N . ILE B 2 487 ? -22.903 -39.388 173.337 1.00 2.00 487 ILE B N 1
ATOM 11020 C CA . ILE B 2 487 ? -22.033 -39.038 174.467 1.00 2.00 487 ILE B CA 1
ATOM 11021 C C . ILE B 2 487 ? -20.539 -39.200 174.153 1.00 2.00 487 ILE B C 1
ATOM 11022 O O . ILE B 2 487 ? -19.717 -38.427 174.649 1.00 2.00 487 ILE B O 1
ATOM 11027 N N . THR B 2 488 ? -20.193 -40.192 173.333 1.00 2.00 488 THR B N 1
ATOM 11028 C CA . THR B 2 488 ? -18.802 -40.407 172.930 1.00 2.00 488 THR B CA 1
ATOM 11029 C C . THR B 2 488 ? -18.295 -39.251 172.069 1.00 2.00 488 THR B C 1
ATOM 11030 O O . THR B 2 488 ? -17.120 -38.897 172.130 1.00 2.00 488 THR B O 1
ATOM 11034 N N . VAL B 2 489 ? -19.190 -38.666 171.276 1.00 2.00 489 VAL B N 1
ATOM 11035 C CA . VAL B 2 489 ? -18.863 -37.501 170.454 1.00 2.00 489 VAL B CA 1
ATOM 11036 C C . VAL B 2 489 ? -18.684 -36.258 171.329 1.00 2.00 489 VAL B C 1
ATOM 11037 O O . VAL B 2 489 ? -17.790 -35.445 171.086 1.00 2.00 489 VAL B O 1
ATOM 11041 N N . ASN B 2 490 ? -19.536 -36.120 172.342 1.00 2.00 490 ASN B N 1
ATOM 11042 C CA . ASN B 2 490 ? -19.469 -34.992 173.271 1.00 2.00 490 ASN B CA 1
ATOM 11043 C C . ASN B 2 490 ? -18.222 -35.052 174.151 1.00 2.00 490 ASN B C 1
ATOM 11044 O O . ASN B 2 490 ? -17.476 -34.076 174.245 1.00 2.00 490 ASN B O 1
ATOM 11049 N N . CYS B 2 491 ? -18.004 -36.201 174.789 1.00 2.00 491 CYS B N 1
ATOM 11050 C CA . CYS B 2 491 ? -16.867 -36.390 175.696 1.00 2.00 491 CYS B CA 1
ATOM 11051 C C . CYS B 2 491 ? -15.515 -36.256 174.991 1.00 2.00 491 CYS B C 1
ATOM 11052 O O . CYS B 2 491 ? -14.546 -35.788 175.591 1.00 2.00 491 CYS B O 1
ATOM 11055 N N . THR B 2 492 ? -15.454 -36.672 173.727 1.00 2.00 492 THR B N 1
ATOM 11056 C CA . THR B 2 492 ? -14.253 -36.487 172.911 1.00 2.00 492 THR B CA 1
ATOM 11057 C C . THR B 2 492 ? -14.013 -35.011 172.620 1.00 2.00 492 THR B C 1
ATOM 11058 O O . THR B 2 492 ? -12.900 -34.513 172.793 1.00 2.00 492 THR B O 1
ATOM 11062 N N . GLY B 2 493 ? -15.065 -34.319 172.188 1.00 2.00 493 GLY B N 1
ATOM 11063 C CA . GLY B 2 493 ? -15.000 -32.886 171.909 1.00 2.00 493 GLY B CA 1
ATOM 11064 C C . GLY B 2 493 ? -14.560 -32.052 173.099 1.00 2.00 493 GLY B C 1
ATOM 11065 O O . GLY B 2 493 ? -13.811 -31.087 172.941 1.00 2.00 493 GLY B O 1
ATOM 11066 N N . THR B 2 494 ? -15.050 -32.411 174.281 1.00 2.00 494 THR B N 1
ATOM 11067 C CA . THR B 2 494 ? -14.720 -31.690 175.504 1.00 2.00 494 THR B CA 1
ATOM 11068 C C . THR B 2 494 ? -13.231 -31.780 175.810 1.00 2.00 494 THR B C 1
ATOM 11069 O O . THR B 2 494 ? -12.612 -30.801 176.227 1.00 2.00 494 THR B O 1
ATOM 11073 N N . ALA B 2 495 ? -12.661 -32.961 175.599 1.00 2.00 495 ALA B N 1
ATOM 11074 C CA . ALA B 2 495 ? -11.242 -33.176 175.847 1.00 2.00 495 ALA B CA 1
ATOM 11075 C C . ALA B 2 495 ? -10.398 -32.296 174.933 1.00 2.00 495 ALA B C 1
ATOM 11076 O O . ALA B 2 495 ? -9.394 -31.726 175.359 1.00 2.00 495 ALA B O 1
ATOM 11078 N N . MET B 2 496 ? -10.820 -32.197 173.676 1.00 2.00 496 MET B N 1
ATOM 11079 C CA . MET B 2 496 ? -10.114 -31.399 172.685 1.00 2.00 496 MET B CA 1
ATOM 11080 C C . MET B 2 496 ? -10.110 -29.931 173.087 1.00 2.00 496 MET B C 1
ATOM 11081 O O . MET B 2 496 ? -9.107 -29.240 172.926 1.00 2.00 496 MET B O 1
ATOM 11086 N N . ALA B 2 497 ? -11.239 -29.457 173.605 1.00 2.00 497 ALA B N 1
ATOM 11087 C CA . ALA B 2 497 ? -11.336 -28.082 174.076 1.00 2.00 497 ALA B CA 1
ATOM 11088 C C . ALA B 2 497 ? -10.382 -27.847 175.243 1.00 2.00 497 ALA B C 1
ATOM 11089 O O . ALA B 2 497 ? -9.722 -26.811 175.320 1.00 2.00 497 ALA B O 1
ATOM 11091 N N . ILE B 2 498 ? -10.311 -28.820 176.147 1.00 2.00 498 ILE B N 1
ATOM 11092 C CA . ILE B 2 498 ? -9.416 -28.734 177.296 1.00 2.00 498 ILE B CA 1
ATOM 11093 C C . ILE B 2 498 ? -7.961 -28.691 176.844 1.00 2.00 498 ILE B C 1
ATOM 11094 O O . ILE B 2 498 ? -7.154 -27.934 177.383 1.00 2.00 498 ILE B O 1
ATOM 11099 N N . TYR B 2 499 ? -7.637 -29.508 175.848 1.00 2.00 499 TYR B N 1
ATOM 11100 C CA . TYR B 2 499 ? -6.294 -29.539 175.283 1.00 2.00 499 TYR B CA 1
ATOM 11101 C C . TYR B 2 499 ? -5.962 -28.195 174.648 1.00 2.00 499 TYR B C 1
ATOM 11102 O O . TYR B 2 499 ? -4.841 -27.700 174.760 1.00 2.00 499 TYR B O 1
ATOM 11111 N N . GLN B 2 500 ? -6.951 -27.613 173.978 1.00 30.00 500 GLN B N 1
ATOM 11112 C CA . GLN B 2 500 ? -6.778 -26.336 173.301 1.00 30.00 500 GLN B CA 1
ATOM 11113 C C . GLN B 2 500 ? -6.446 -25.237 174.300 1.00 30.00 500 GLN B C 1
ATOM 11114 O O . GLN B 2 500 ? -5.601 -24.382 174.034 1.00 30.00 500 GLN B O 1
ATOM 11120 N N . ALA B 2 501 ? -7.109 -25.260 175.452 1.00 30.00 501 ALA B N 1
ATOM 11121 C CA . ALA B 2 501 ? -6.838 -24.264 176.482 1.00 30.00 501 ALA B CA 1
ATOM 11122 C C . ALA B 2 501 ? -5.515 -24.554 177.181 1.00 30.00 501 ALA B C 1
ATOM 11123 O O . ALA B 2 501 ? -4.736 -23.644 177.465 1.00 30.00 501 ALA B O 1
ATOM 11125 N N . VAL B 2 502 ? -5.273 -25.831 177.457 1.00 30.00 502 VAL B N 1
ATOM 11126 C CA . VAL B 2 502 ? -4.062 -26.262 178.146 1.00 30.00 502 VAL B CA 1
ATOM 11127 C C . VAL B 2 502 ? -2.788 -25.977 177.354 1.00 30.00 502 VAL B C 1
ATOM 11128 O O . VAL B 2 502 ? -1.774 -25.573 177.922 1.00 30.00 502 VAL B O 1
ATOM 11132 N N . LEU B 2 503 ? -2.842 -26.198 176.044 1.00 30.00 503 LEU B N 1
ATOM 11133 C CA . LEU B 2 503 ? -1.675 -26.076 175.218 1.00 30.00 503 LEU B CA 1
ATOM 11134 C C . LEU B 2 503 ? -1.428 -24.631 175.002 1.00 30.00 503 LEU B C 1
ATOM 11135 O O . LEU B 2 503 ? -0.355 -24.158 175.204 1.00 30.00 503 LEU B O 1
ATOM 11140 N N . ALA B 2 504 ? -2.461 -23.941 174.555 1.00 30.00 504 ALA B N 1
ATOM 11141 C CA . ALA B 2 504 ? -2.331 -22.607 174.032 1.00 30.00 504 ALA B CA 1
ATOM 11142 C C . ALA B 2 504 ? -2.672 -21.445 174.925 1.00 30.00 504 ALA B C 1
ATOM 11143 O O . ALA B 2 504 ? -2.037 -20.440 174.846 1.00 30.00 504 ALA B O 1
ATOM 11145 N N . GLY B 2 505 ? -3.689 -21.554 175.747 1.00 30.00 505 GLY B N 1
ATOM 11146 C CA . GLY B 2 505 ? -4.117 -20.437 176.563 1.00 30.00 505 GLY B CA 1
ATOM 11147 C C . GLY B 2 505 ? -3.008 -20.368 177.549 1.00 30.00 505 GLY B C 1
ATOM 11148 O O . GLY B 2 505 ? -2.279 -21.327 177.611 1.00 30.00 505 GLY B O 1
ATOM 11149 N N . PRO B 2 506 ? -2.847 -19.184 178.285 1.00 30.00 506 PRO B N 1
ATOM 11150 C CA . PRO B 2 506 ? -1.752 -19.258 179.258 1.00 30.00 506 PRO B CA 1
ATOM 11151 C C . PRO B 2 506 ? -2.206 -19.646 180.639 1.00 30.00 506 PRO B C 1
ATOM 11152 O O . PRO B 2 506 ? -2.964 -18.904 181.199 1.00 30.00 506 PRO B O 1
ATOM 11156 N N . THR B 2 507 ? -1.710 -20.742 181.202 1.00 30.00 507 THR B N 1
ATOM 11157 C CA . THR B 2 507 ? -2.156 -21.205 182.501 1.00 30.00 507 THR B CA 1
ATOM 11158 C C . THR B 2 507 ? -1.013 -21.218 183.465 1.00 30.00 507 THR B C 1
ATOM 11159 O O . THR B 2 507 ? -0.025 -21.851 183.213 1.00 30.00 507 THR B O 1
ATOM 11163 N N . GLY B 2 508 ? -1.131 -20.525 184.582 1.00 30.00 508 GLY B N 1
ATOM 11164 C CA . GLY B 2 508 ? 0.017 -20.424 185.487 1.00 30.00 508 GLY B CA 1
ATOM 11165 C C . GLY B 2 508 ? -0.369 -20.445 186.956 1.00 30.00 508 GLY B C 1
ATOM 11166 O O . GLY B 2 508 ? -1.498 -20.102 187.315 1.00 30.00 508 GLY B O 1
ATOM 11167 N N . ILE B 2 509 ? 0.579 -20.847 187.802 1.00 30.00 509 ILE B N 1
ATOM 11168 C CA . ILE B 2 509 ? 0.369 -20.936 189.248 1.00 30.00 509 ILE B CA 1
ATOM 11169 C C . ILE B 2 509 ? 1.174 -19.875 189.989 1.00 30.00 509 ILE B C 1
ATOM 11170 O O . ILE B 2 509 ? 2.389 -19.789 189.822 1.00 30.00 509 ILE B O 1
ATOM 11175 N N . THR B 2 510 ? 0.491 -19.096 190.826 1.00 30.00 510 THR B N 1
ATOM 11176 C CA . THR B 2 510 ? 1.142 -18.135 191.713 1.00 30.00 510 THR B CA 1
ATOM 11177 C C . THR B 2 510 ? 0.878 -18.531 193.166 1.00 30.00 510 THR B C 1
ATOM 11178 O O . THR B 2 510 ? -0.257 -18.444 193.638 1.00 30.00 510 THR B O 1
A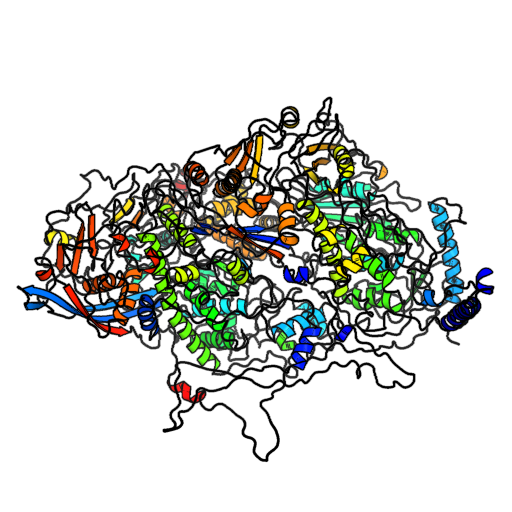TOM 11182 N N . ASP B 2 511 ? 1.897 -18.936 193.859 1.00 30.00 511 ASP B N 1
ATOM 11183 C CA . ASP B 2 511 ? 1.688 -19.290 195.222 1.00 30.00 511 ASP B CA 1
ATOM 11184 C C . ASP B 2 511 ? 0.960 -20.591 195.247 1.00 30.00 511 ASP B C 1
ATOM 11185 O O . ASP B 2 511 ? 0.370 -20.925 196.248 1.00 30.00 511 ASP B O 1
ATOM 11190 N N . GLY B 2 512 ? 0.966 -21.337 194.155 1.00 30.00 512 GLY B N 1
ATOM 11191 C CA . GLY B 2 512 ? 0.284 -22.617 194.144 1.00 30.00 512 GLY B CA 1
ATOM 11192 C C . GLY B 2 512 ? -1.158 -22.525 194.593 1.00 30.00 512 GLY B C 1
ATOM 11193 O O . GLY B 2 512 ? -1.570 -23.265 195.467 1.00 30.00 512 GLY B O 1
ATOM 11194 N N . ASP B 2 513 ? -1.895 -21.574 194.022 1.00 30.00 513 ASP B N 1
ATOM 11195 C CA . ASP B 2 513 ? -3.278 -21.357 194.331 1.00 30.00 513 ASP B CA 1
ATOM 11196 C C . ASP B 2 513 ? -3.944 -22.114 193.258 1.00 30.00 513 ASP B C 1
ATOM 11197 O O . ASP B 2 513 ? -3.937 -21.684 192.128 1.00 30.00 513 ASP B O 1
ATOM 11202 N N . THR B 2 514 ? -4.502 -23.266 193.585 1.00 30.00 514 THR B N 1
ATOM 11203 C CA . THR B 2 514 ? -5.197 -24.034 192.580 1.00 30.00 514 THR B CA 1
ATOM 11204 C C . THR B 2 514 ? -6.465 -23.474 191.994 1.00 30.00 514 THR B C 1
ATOM 11205 O O . THR B 2 514 ? -6.599 -23.537 190.793 1.00 30.00 514 THR B O 1
ATOM 11209 N N . THR B 2 515 ? -7.383 -22.922 192.790 1.00 2.00 515 THR B N 1
ATOM 11210 C CA . THR B 2 515 ? -8.633 -22.499 192.219 1.00 2.00 515 THR B CA 1
ATOM 11211 C C . THR B 2 515 ? -8.319 -21.441 191.238 1.00 2.00 515 THR B C 1
ATOM 11212 O O . THR B 2 515 ? -8.722 -21.492 190.110 1.00 2.00 515 THR B O 1
ATOM 11216 N N . ARG B 2 516 ? -7.504 -20.509 191.651 1.00 2.00 516 ARG B N 1
ATOM 11217 C CA . ARG B 2 516 ? -7.105 -19.390 190.795 1.00 2.00 516 ARG B CA 1
ATOM 11218 C C . ARG B 2 516 ? -6.404 -19.873 189.519 1.00 2.00 516 ARG B C 1
ATOM 11219 O O . ARG B 2 516 ? -6.526 -19.250 188.463 1.00 2.00 516 ARG B O 1
ATOM 11227 N N . LEU B 2 517 ? -5.661 -20.974 189.635 1.00 2.00 517 LEU B N 1
ATOM 11228 C CA . LEU B 2 517 ? -5.131 -21.701 188.479 1.00 2.00 517 LEU B CA 1
ATOM 11229 C C . LEU B 2 517 ? -6.287 -22.181 187.600 1.00 2.00 517 LEU B C 1
ATOM 11230 O O . LEU B 2 517 ? -6.341 -21.877 186.407 1.00 2.00 517 LEU B O 1
ATOM 11235 N N . GLN B 2 518 ? -7.205 -22.926 188.211 1.00 2.00 518 GLN B N 1
ATOM 11236 C CA . GLN B 2 518 ? -8.344 -23.521 187.508 1.00 2.00 518 GLN B CA 1
ATOM 11237 C C . GLN B 2 518 ? -9.302 -22.477 186.930 1.00 2.00 518 GLN B C 1
ATOM 11238 O O . GLN B 2 518 ? -9.742 -22.597 185.788 1.00 2.00 518 GLN B O 1
ATOM 11244 N N . LYS B 2 519 ? -9.524 -21.398 187.670 1.00 2.00 519 LYS B N 1
ATOM 11245 C CA . LYS B 2 519 ? -10.497 -20.394 187.265 1.00 2.00 519 LYS B CA 1
ATOM 11246 C C . LYS B 2 519 ? -10.111 -19.829 185.904 1.00 2.00 519 LYS B C 1
ATOM 11247 O O . LYS B 2 519 ? -10.974 -19.561 185.068 1.00 2.00 519 LYS B O 1
ATOM 11253 N N . ASP B 2 520 ? -8.814 -19.652 185.682 1.00 30.00 520 ASP B N 1
ATOM 11254 C CA . ASP B 2 520 ? -8.325 -19.173 184.395 1.00 30.00 520 ASP B CA 1
ATOM 11255 C C . ASP B 2 520 ? -8.676 -20.151 183.272 1.00 30.00 520 ASP B C 1
ATOM 11256 O O . ASP B 2 520 ? -9.050 -19.734 182.176 1.00 30.00 520 ASP B O 1
ATOM 11261 N N . LEU B 2 521 ? -8.557 -21.448 183.546 1.00 2.00 521 LEU B N 1
ATOM 11262 C CA . LEU B 2 521 ? -8.876 -22.469 182.550 1.00 2.00 521 LEU B CA 1
ATOM 11263 C C . LEU B 2 521 ? -10.350 -22.407 182.156 1.00 2.00 521 LEU B C 1
ATOM 11264 O O . LEU B 2 521 ? -10.696 -22.515 180.980 1.00 2.00 521 LEU B O 1
ATOM 11269 N N . TYR B 2 522 ? -11.210 -22.218 183.151 1.00 2.00 522 TYR B N 1
ATOM 11270 C CA . TYR B 2 522 ? -12.634 -21.960 182.923 1.00 2.00 522 TYR B CA 1
ATOM 11271 C C . TYR B 2 522 ? -12.860 -20.713 182.072 1.00 2.00 522 TYR B C 1
ATOM 11272 O O . TYR B 2 522 ? -13.679 -20.724 181.152 1.00 2.00 522 TYR B O 1
ATOM 11281 N N . HIS B 2 523 ? -12.112 -19.639 182.288 1.00 2.00 523 HIS B N 1
ATOM 11282 C CA . HIS B 2 523 ? -12.345 -18.441 181.473 1.00 2.00 523 HIS B CA 1
ATOM 11283 C C . HIS B 2 523 ? -12.096 -18.690 179.974 1.00 2.00 523 HIS B C 1
ATOM 11284 O O . HIS B 2 523 ? -12.874 -18.252 179.103 1.00 2.00 523 HIS B O 1
ATOM 11291 N N . HIS B 2 524 ? -11.024 -19.421 179.681 1.00 2.00 524 HIS B N 1
ATOM 11292 C CA . HIS B 2 524 ? -10.636 -19.701 178.304 1.00 2.00 524 HIS B CA 1
ATOM 11293 C C . HIS B 2 524 ? -11.718 -20.497 177.589 1.00 2.00 524 HIS B C 1
ATOM 11294 O O . HIS B 2 524 ? -12.022 -20.245 176.422 1.00 2.00 524 HIS B O 1
ATOM 11301 N N . LEU B 2 525 ? -12.306 -21.453 178.299 1.00 2.00 525 LEU B N 1
ATOM 11302 C CA . LEU B 2 525 ? -13.383 -22.260 177.745 1.00 2.00 525 LEU B CA 1
ATOM 11303 C C . LEU B 2 525 ? -14.562 -21.359 177.406 1.00 2.00 525 LEU B C 1
ATOM 11304 O O . LEU B 2 525 ? -15.220 -21.536 176.381 1.00 2.00 525 LEU B O 1
ATOM 11309 N N . PHE B 2 526 ? -14.824 -20.485 178.356 1.00 2.00 526 PHE B N 1
ATOM 11310 C CA . PHE B 2 526 ? -15.949 -19.620 178.314 1.00 2.00 526 PHE B CA 1
ATOM 11311 C C . PHE B 2 526 ? -15.786 -18.716 177.162 1.00 2.00 526 PHE B C 1
ATOM 11312 O O . PHE B 2 526 ? -16.741 -18.153 176.730 1.00 2.00 526 PHE B O 1
ATOM 11320 N N . GLN B 2 527 ? -14.569 -18.499 176.697 1.00 2.00 527 GLN B N 1
ATOM 11321 C CA . GLN B 2 527 ? -14.372 -17.767 175.468 1.00 2.00 527 GLN B CA 1
ATOM 11322 C C . GLN B 2 527 ? -14.080 -18.604 174.263 1.00 2.00 527 GLN B C 1
ATOM 11323 O O . GLN B 2 527 ? -13.785 -18.045 173.243 1.00 2.00 527 GLN B O 1
ATOM 11329 N N . TYR B 2 528 ? -14.076 -19.916 174.375 1.00 2.00 528 TYR B N 1
ATOM 11330 C CA . TYR B 2 528 ? -13.801 -20.739 173.224 1.00 2.00 528 TYR B CA 1
ATOM 11331 C C . TYR B 2 528 ? -15.054 -21.432 172.847 1.00 2.00 528 TYR B C 1
ATOM 11332 O O . TYR B 2 528 ? -15.046 -22.336 172.054 1.00 2.00 528 TYR B O 1
ATOM 11341 N N . ALA B 2 529 ? -16.122 -21.035 173.488 1.00 2.00 529 ALA B N 1
ATOM 11342 C CA . ALA B 2 529 ? -17.489 -21.500 173.241 1.00 2.00 529 ALA B CA 1
ATOM 11343 C C . ALA B 2 529 ? -18.382 -20.400 172.654 1.00 2.00 529 ALA B C 1
ATOM 11344 O O . ALA B 2 529 ? -19.308 -20.693 171.895 1.00 2.00 529 ALA B O 1
ATOM 11346 N N . THR B 2 530 ? -18.106 -19.145 173.008 1.00 2.00 530 THR B N 1
ATOM 11347 C CA . THR B 2 530 ? -18.917 -18.006 172.557 1.00 2.00 530 THR B CA 1
ATOM 11348 C C . THR B 2 530 ? -18.737 -17.709 171.066 1.00 2.00 530 THR B C 1
ATOM 11349 O O . THR B 2 530 ? -19.664 -17.233 170.408 1.00 2.00 530 THR B O 1
ATOM 11353 N N . THR B 2 531 ? -17.547 -17.995 170.542 1.00 2.00 531 THR B N 1
ATOM 11354 C CA . THR B 2 531 ? -17.233 -17.754 169.131 1.00 2.00 531 THR B CA 1
ATOM 11355 C C . THR B 2 531 ? -17.847 -18.798 168.190 1.00 2.00 531 THR B C 1
ATOM 11356 O O . THR B 2 531 ? -17.860 -18.602 166.973 1.00 2.00 531 THR B O 1
ATOM 11360 N N . THR B 2 532 ? -18.350 -19.898 168.750 1.00 2.00 532 THR B N 1
ATOM 11361 C CA . THR B 2 532 ? -18.795 -21.047 167.961 1.00 2.00 532 THR B CA 1
ATOM 11362 C C . THR B 2 532 ? -20.060 -20.781 167.137 1.00 2.00 532 THR B C 1
ATOM 11363 O O . THR B 2 532 ? -20.158 -21.235 165.995 1.00 2.00 532 THR B O 1
ATOM 11367 N N . TYR B 2 533 ? -21.023 -20.063 167.715 1.00 2.00 533 TYR B N 1
ATOM 11368 C CA . TYR B 2 533 ? -22.274 -19.733 167.014 1.00 2.00 533 TYR B CA 1
ATOM 11369 C C . TYR B 2 533 ? -22.022 -18.991 165.701 1.00 2.00 533 TYR B C 1
ATOM 11370 O O . TYR B 2 533 ? -22.608 -19.329 164.672 1.00 2.00 533 TYR B O 1
ATOM 11379 N N . ALA B 2 534 ? -20.996 -18.175 165.690 1.00 30.00 534 ALA B N 1
ATOM 11380 C CA . ALA B 2 534 ? -20.471 -17.718 164.424 1.00 30.00 534 ALA B CA 1
ATOM 11381 C C . ALA B 2 534 ? -21.209 -16.542 163.841 1.00 30.00 534 ALA B C 1
ATOM 11382 O O . ALA B 2 534 ? -21.056 -16.227 162.673 1.00 30.00 534 ALA B O 1
ATOM 11384 N N . ASP B 2 535 ? -22.048 -15.911 164.634 1.00 30.00 535 ASP B N 1
ATOM 11385 C CA . ASP B 2 535 ? -22.481 -14.590 164.293 1.00 30.00 535 ASP B CA 1
ATOM 11386 C C . ASP B 2 535 ? -23.011 -13.912 165.512 1.00 30.00 535 ASP B C 1
ATOM 11387 O O . ASP B 2 535 ? -23.277 -14.553 166.495 1.00 30.00 535 ASP B O 1
ATOM 11392 N N . GLY B 2 536 ? -23.126 -12.605 165.475 1.00 30.00 536 GLY B N 1
ATOM 11393 C CA . GLY B 2 536 ? -23.848 -11.915 166.510 1.00 30.00 536 GLY B CA 1
ATOM 11394 C C . GLY B 2 536 ? -25.324 -12.259 166.543 1.00 30.00 536 GLY B C 1
ATOM 11395 O O . GLY B 2 536 ? -25.854 -12.505 167.604 1.00 30.00 536 GLY B O 1
ATOM 11396 N N . VAL B 2 537 ? -25.968 -12.312 165.383 1.00 2.00 537 VAL B N 1
ATOM 11397 C CA . VAL B 2 537 ? -27.438 -12.369 165.271 1.00 2.00 537 VAL B CA 1
ATOM 11398 C C . VAL B 2 537 ? -28.053 -13.776 165.315 1.00 2.00 537 VAL B C 1
ATOM 11399 O O . VAL B 2 537 ? -29.199 -13.932 165.741 1.00 2.00 537 VAL B O 1
ATOM 11403 N N . GLN B 2 538 ? -27.304 -14.787 164.876 1.00 2.00 538 GLN B N 1
ATOM 11404 C CA . GLN B 2 538 ? -27.772 -16.176 164.925 1.00 2.00 538 GLN B CA 1
ATOM 11405 C C . GLN B 2 538 ? -27.931 -16.688 166.362 1.00 2.00 538 GLN B C 1
ATOM 11406 O O . GLN B 2 538 ? -28.717 -17.604 166.613 1.00 2.00 538 GLN B O 1
ATOM 11412 N N . VAL B 2 539 ? -27.188 -16.095 167.297 1.00 2.00 539 VAL B N 1
ATOM 11413 C CA . VAL B 2 539 ? -27.315 -16.427 168.720 1.00 2.00 539 VAL B CA 1
ATOM 11414 C C . VAL B 2 539 ? -28.709 -16.056 169.230 1.00 2.00 539 VAL B C 1
ATOM 11415 O O . VAL B 2 539 ? -29.296 -16.788 170.024 1.00 2.00 539 VAL B O 1
ATOM 11419 N N . MET B 2 540 ? -29.234 -14.925 168.758 1.00 2.00 540 MET B N 1
ATOM 11420 C CA . MET B 2 540 ? -30.545 -14.434 169.190 1.00 2.00 540 MET B CA 1
ATOM 11421 C C . MET B 2 540 ? -31.668 -15.357 168.720 1.00 2.00 540 MET B C 1
ATOM 11422 O O . MET B 2 540 ? -32.652 -15.551 169.434 1.00 2.00 540 MET B O 1
ATOM 11427 N N . GLN B 2 541 ? -31.516 -15.916 167.521 1.00 2.00 541 GLN B N 1
ATOM 11428 C CA . GLN B 2 541 ? -32.449 -16.921 167.011 1.00 2.00 541 GLN B CA 1
ATOM 11429 C C . GLN B 2 541 ? -32.327 -18.224 167.802 1.00 2.00 541 GLN B C 1
ATOM 11430 O O . GLN B 2 541 ? -33.334 -18.835 168.157 1.00 2.00 541 GLN B O 1
ATOM 11436 N N . ALA B 2 542 ? -31.090 -18.632 168.082 1.00 2.00 542 ALA B N 1
ATOM 11437 C CA . ALA B 2 542 ? -30.821 -19.824 168.892 1.00 2.00 542 ALA B CA 1
ATOM 11438 C C . ALA B 2 542 ? -31.277 -19.665 170.346 1.00 2.00 542 ALA B C 1
ATOM 11439 O O . ALA B 2 542 ? -31.589 -20.654 171.012 1.00 2.00 542 ALA B O 1
ATOM 11441 N N . ASN B 2 543 ? -31.233 -18.441 170.862 1.00 2.00 543 ASN B N 1
ATOM 11442 C CA . ASN B 2 543 ? -31.735 -18.121 172.205 1.00 2.00 543 ASN B CA 1
ATOM 11443 C C . ASN B 2 543 ? -33.254 -18.234 172.414 1.00 2.00 543 ASN B C 1
ATOM 11444 O O . ASN B 2 543 ? -33.730 -18.666 173.464 1.00 2.00 543 ASN B O 1
ATOM 11449 N N . THR B 2 544 ? -33.987 -17.818 171.389 1.00 2.00 544 THR B N 1
ATOM 11450 C CA . THR B 2 544 ? -35.370 -17.331 171.443 1.00 2.00 544 THR B CA 1
ATOM 11451 C C . THR B 2 544 ? -36.154 -17.989 172.576 1.00 2.00 544 THR B C 1
ATOM 11452 O O . THR B 2 544 ? -36.891 -17.318 173.301 1.00 2.00 544 THR B O 1
ATOM 11456 N N . ARG B 2 545 ? -35.986 -19.301 172.721 1.00 2.00 545 ARG B N 1
ATOM 11457 C CA . ARG B 2 545 ? -36.736 -20.081 173.709 1.00 2.00 545 ARG B CA 1
ATOM 11458 C C . ARG B 2 545 ? -36.251 -19.915 175.149 1.00 2.00 545 ARG B C 1
ATOM 11459 O O . ARG B 2 545 ? -36.963 -20.287 176.083 1.00 2.00 545 ARG B O 1
ATOM 11467 N N . MET B 2 546 ? -35.027 -19.484 175.344 1.00 30.00 546 MET B N 1
ATOM 11468 C CA . MET B 2 546 ? -34.483 -19.510 176.672 1.00 30.00 546 MET B CA 1
ATOM 11469 C C . MET B 2 546 ? -34.159 -18.140 177.153 1.00 30.00 546 MET B C 1
ATOM 11470 O O . MET B 2 546 ? -33.587 -17.354 176.436 1.00 30.00 546 MET B O 1
ATOM 11475 N N . ALA B 2 547 ? -34.511 -17.860 178.388 1.00 30.00 547 ALA B N 1
ATOM 11476 C CA . ALA B 2 547 ? -34.319 -16.546 178.923 1.00 30.00 547 ALA B CA 1
ATOM 11477 C C . ALA B 2 547 ? -33.383 -16.522 180.087 1.00 30.00 547 ALA B C 1
ATOM 11478 O O . ALA B 2 547 ? -33.634 -15.850 181.064 1.00 30.00 547 ALA B O 1
ATOM 11480 N N . ASN B 2 548 ? -32.411 -17.400 180.105 1.00 30.00 548 ASN B N 1
ATOM 11481 C CA . ASN B 2 548 ? -31.387 -17.193 181.080 1.00 30.00 548 ASN B CA 1
ATOM 11482 C C . ASN B 2 548 ? -30.612 -16.288 180.207 1.00 30.00 548 ASN B C 1
ATOM 11483 O O . ASN B 2 548 ? -31.115 -15.927 179.173 1.00 30.00 548 ASN B O 1
ATOM 11488 N N . LYS B 2 549 ? -29.413 -15.905 180.574 1.00 30.00 549 LYS B N 1
ATOM 11489 C CA . LYS B 2 549 ? -28.657 -14.967 179.765 1.00 30.00 549 LYS B CA 1
ATOM 11490 C C . LYS B 2 549 ? -28.131 -15.831 178.633 1.00 30.00 549 LYS B C 1
ATOM 11491 O O . LYS B 2 549 ? -28.692 -16.884 178.407 1.00 30.00 549 LYS B O 1
ATOM 11497 N N . MET B 2 550 ? -27.060 -15.481 177.947 1.00 30.00 550 MET B N 1
ATOM 11498 C CA . MET B 2 550 ? -26.704 -16.250 176.752 1.00 30.00 550 MET B CA 1
ATOM 11499 C C . MET B 2 550 ? -25.602 -17.192 177.132 1.00 30.00 550 MET B C 1
ATOM 11500 O O . MET B 2 550 ? -24.734 -17.611 176.379 1.00 30.00 550 MET B O 1
ATOM 11505 N N . VAL B 2 551 ? -25.640 -17.499 178.391 1.00 30.00 551 VAL B N 1
ATOM 11506 C CA . VAL B 2 551 ? -24.525 -18.192 178.948 1.00 30.00 551 VAL B CA 1
ATOM 11507 C C . VAL B 2 551 ? -24.459 -19.237 177.875 1.00 30.00 551 VAL B C 1
ATOM 11508 O O . VAL B 2 551 ? -25.487 -19.756 177.582 1.00 30.00 551 VAL B O 1
ATOM 11512 N N . PRO B 2 552 ? -23.316 -19.529 177.252 1.00 30.00 552 PRO B N 1
ATOM 11513 C CA . PRO B 2 552 ? -23.270 -20.500 176.159 1.00 30.00 552 PRO B CA 1
ATOM 11514 C C . PRO B 2 552 ? -23.286 -21.943 176.663 1.00 30.00 552 PRO B C 1
ATOM 11515 O O . PRO B 2 552 ? -22.663 -22.234 177.685 1.00 30.00 552 PRO B O 1
ATOM 11519 N N . PRO B 2 553 ? -23.991 -22.843 175.951 1.00 30.00 553 PRO B N 1
ATOM 11520 C CA . PRO B 2 553 ? -24.185 -24.210 176.453 1.00 30.00 553 PRO B CA 1
ATOM 11521 C C . PRO B 2 553 ? -22.882 -25.002 176.595 1.00 30.00 553 PRO B C 1
ATOM 11522 O O . PRO B 2 553 ? -21.890 -24.691 175.938 1.00 30.00 553 PRO B O 1
ATOM 11526 N N . VAL B 2 554 ? -22.895 -26.006 177.468 1.00 2.00 554 VAL B N 1
ATOM 11527 C CA . VAL B 2 554 ? -21.689 -26.796 177.768 1.00 2.00 554 VAL B CA 1
ATOM 11528 C C . VAL B 2 554 ? -21.183 -27.619 176.581 1.00 2.00 554 VAL B C 1
ATOM 11529 O O . VAL B 2 554 ? -19.975 -27.799 176.431 1.00 2.00 554 VAL B O 1
ATOM 11533 N N . ASN B 2 555 ? -22.093 -28.123 175.751 1.00 2.00 555 ASN B N 1
ATOM 11534 C CA . ASN B 2 555 ? -21.695 -28.872 174.553 1.00 2.00 555 ASN B CA 1
ATOM 11535 C C . ASN B 2 555 ? -21.323 -27.964 173.371 1.00 2.00 555 ASN B C 1
ATOM 11536 O O . ASN B 2 555 ? -20.837 -28.447 172.347 1.00 2.00 555 ASN B O 1
ATOM 11541 N N . ALA B 2 556 ? -21.568 -26.660 173.512 1.00 2.00 556 ALA B N 1
ATOM 11542 C CA . ALA B 2 556 ? -20.987 -25.654 172.614 1.00 2.00 556 ALA B CA 1
ATOM 11543 C C . ALA B 2 556 ? -19.468 -25.710 172.696 1.00 2.00 556 ALA B C 1
ATOM 11544 O O . ALA B 2 556 ? -18.768 -25.497 171.705 1.00 2.00 556 ALA B O 1
ATOM 11546 N N . LEU B 2 557 ? -18.976 -25.981 173.902 1.00 2.00 557 LEU B N 1
ATOM 11547 C CA . LEU B 2 557 ? -17.558 -26.213 174.148 1.00 2.00 557 LEU B CA 1
ATOM 11548 C C . LEU B 2 557 ? -17.067 -27.386 173.292 1.00 2.00 557 LEU B C 1
ATOM 11549 O O . LEU B 2 557 ? -16.019 -27.299 172.650 1.00 2.00 557 LEU B O 1
ATOM 11554 N N . ALA B 2 558 ? -17.835 -28.474 173.289 1.00 2.00 558 ALA B N 1
ATOM 11555 C CA . ALA B 2 558 ? -17.541 -29.641 172.452 1.00 2.00 558 ALA B CA 1
ATOM 11556 C C . ALA B 2 558 ? -17.655 -29.329 170.957 1.00 2.00 558 ALA B C 1
ATOM 11557 O O . ALA B 2 558 ? -16.909 -29.883 170.150 1.00 2.00 558 ALA B O 1
ATOM 11559 N N . ALA B 2 559 ? -18.591 -28.452 170.594 1.00 2.00 559 ALA B N 1
ATOM 11560 C CA . ALA B 2 559 ? -18.749 -28.013 169.203 1.00 2.00 559 ALA B CA 1
ATOM 11561 C C . ALA B 2 559 ? -17.507 -27.275 168.700 1.00 2.00 559 ALA B C 1
ATOM 11562 O O . ALA B 2 559 ? -17.067 -27.496 167.570 1.00 2.00 559 ALA B O 1
ATOM 11564 N N . TRP B 2 560 ? -16.954 -26.398 169.537 1.00 2.00 560 TRP B N 1
ATOM 11565 C CA . TRP B 2 560 ? -15.663 -25.762 169.248 1.00 2.00 560 TRP B CA 1
ATOM 11566 C C . TRP B 2 560 ? -14.540 -26.803 169.263 1.00 2.00 560 TRP B C 1
ATOM 11567 O O . TRP B 2 560 ? -13.681 -26.804 168.380 1.00 2.00 560 TRP B O 1
ATOM 11578 N N . GLY B 2 561 ? -14.489 -27.631 170.275 1.00 2.00 561 GLY B N 1
ATOM 11579 C CA . GLY B 2 561 ? -13.359 -28.522 170.334 1.00 2.00 561 GLY B CA 1
ATOM 11580 C C . GLY B 2 561 ? -13.365 -29.447 169.160 1.00 2.00 561 GLY B C 1
ATOM 11581 O O . GLY B 2 561 ? -12.415 -29.561 168.457 1.00 2.00 561 GLY B O 1
ATOM 11582 N N . LEU B 2 562 ? -14.567 -29.974 168.939 1.00 2.00 562 LEU B N 1
ATOM 11583 C CA . LEU B 2 562 ? -14.982 -30.731 167.767 1.00 2.00 562 LEU B CA 1
ATOM 11584 C C . LEU B 2 562 ? -15.243 -29.859 166.532 1.00 2.00 562 LEU B C 1
ATOM 11585 O O . LEU B 2 562 ? -15.300 -28.631 166.600 1.00 2.00 562 LEU B O 1
ATOM 11590 N N . GLY B 2 563 ? -15.554 -30.499 165.417 1.00 30.00 563 GLY B N 1
ATOM 11591 C CA . GLY B 2 563 ? -15.221 -29.973 164.117 1.00 30.00 563 GLY B CA 1
ATOM 11592 C C . GLY B 2 563 ? -15.869 -28.616 164.003 1.00 30.00 563 GLY B C 1
ATOM 11593 O O . GLY B 2 563 ? -15.481 -27.805 163.163 1.00 30.00 563 GLY B O 1
ATOM 11594 N N . SER B 2 564 ? -16.815 -28.337 164.903 1.00 30.00 564 SER B N 1
ATOM 11595 C CA . SER B 2 564 ? -17.398 -26.994 165.050 1.00 30.00 564 SER B CA 1
ATOM 11596 C C . SER B 2 564 ? -18.593 -26.393 164.261 1.00 30.00 564 SER B C 1
ATOM 11597 O O . SER B 2 564 ? -18.809 -25.186 164.364 1.00 30.00 564 SER B O 1
ATOM 11600 N N . SER B 2 565 ? -19.381 -27.165 163.511 1.00 30.00 565 SER B N 1
ATOM 11601 C CA . SER B 2 565 ? -20.625 -26.571 162.978 1.00 30.00 565 SER B CA 1
ATOM 11602 C C . SER B 2 565 ? -21.520 -26.515 164.183 1.00 30.00 565 SER B C 1
ATOM 11603 O O . SER B 2 565 ? -21.634 -27.527 164.840 1.00 30.00 565 SER B O 1
ATOM 11606 N N . MET B 2 566 ? -22.076 -25.366 164.533 1.00 30.00 566 MET B N 1
ATOM 11607 C CA . MET B 2 566 ? -22.838 -25.295 165.768 1.00 30.00 566 MET B CA 1
ATOM 11608 C C . MET B 2 566 ? -24.306 -25.578 165.723 1.00 30.00 566 MET B C 1
ATOM 11609 O O . MET B 2 566 ? -24.930 -25.614 166.742 1.00 30.00 566 MET B O 1
ATOM 11614 N N . ASP B 2 567 ? -24.862 -25.779 164.526 1.00 30.00 567 ASP B N 1
ATOM 11615 C CA . ASP B 2 567 ? -26.286 -26.128 164.358 1.00 30.00 567 ASP B CA 1
ATOM 11616 C C . ASP B 2 567 ? -26.767 -27.493 164.905 1.00 30.00 567 ASP B C 1
ATOM 11617 O O . ASP B 2 567 ? -27.820 -27.574 165.537 1.00 30.00 567 ASP B O 1
ATOM 11622 N N . SER B 2 568 ? -25.937 -28.505 164.722 1.00 30.00 568 SER B N 1
ATOM 11623 C CA . SER B 2 568 ? -26.230 -29.820 165.222 1.00 30.00 568 SER B CA 1
ATOM 11624 C C . SER B 2 568 ? -26.305 -29.943 166.714 1.00 30.00 568 SER B C 1
ATOM 11625 O O . SER B 2 568 ? -27.127 -30.673 167.201 1.00 30.00 568 SER B O 1
ATOM 11628 N N . PHE B 2 569 ? -25.389 -29.339 167.440 1.00 30.00 569 PHE B N 1
ATOM 11629 C CA . PHE B 2 569 ? -25.433 -29.448 168.886 1.00 30.00 569 PHE B CA 1
ATOM 11630 C C . PHE B 2 569 ? -26.563 -28.795 169.667 1.00 30.00 569 PHE B C 1
ATOM 11631 O O . PHE B 2 569 ? -27.146 -29.432 170.489 1.00 30.00 569 PHE B O 1
ATOM 11639 N N . THR B 2 570 ? -26.773 -27.498 169.542 1.00 30.00 570 THR B N 1
ATOM 11640 C CA . THR B 2 570 ? -28.019 -26.877 169.992 1.00 30.00 570 THR B CA 1
ATOM 11641 C C . THR B 2 570 ? -28.499 -25.944 168.906 1.00 30.00 570 THR B C 1
ATOM 11642 O O . THR B 2 570 ? -27.867 -24.972 168.610 1.00 30.00 570 THR B O 1
ATOM 11646 N N . GLY B 2 571 ? -29.688 -26.193 168.413 1.00 30.00 571 GLY B N 1
ATOM 11647 C CA . GLY B 2 571 ? -30.101 -25.846 167.082 1.00 30.00 571 GLY B CA 1
ATOM 11648 C C . GLY B 2 571 ? -30.367 -24.397 167.108 1.00 30.00 571 GLY B C 1
ATOM 11649 O O . GLY B 2 571 ? -30.079 -23.802 168.113 1.00 30.00 571 GLY B O 1
ATOM 11650 N N . PRO B 2 572 ? -30.837 -23.825 165.924 1.00 30.00 572 PRO B N 1
ATOM 11651 C CA . PRO B 2 572 ? -31.062 -22.393 166.047 1.00 30.00 572 PRO B CA 1
ATOM 11652 C C . PRO B 2 572 ? -32.109 -22.117 167.112 1.00 30.00 572 PRO B C 1
ATOM 11653 O O . PRO B 2 572 ? -31.866 -21.184 167.871 1.00 30.00 572 PRO B O 1
ATOM 11657 N N . HIS B 2 573 ? -33.202 -22.869 167.211 1.00 30.00 573 HIS B N 1
ATOM 11658 C CA . HIS B 2 573 ? -34.020 -22.853 168.416 1.00 30.00 573 HIS B CA 1
ATOM 11659 C C . HIS B 2 573 ? -33.905 -24.218 168.997 1.00 30.00 573 HIS B C 1
ATOM 11660 O O . HIS B 2 573 ? -34.306 -25.167 168.392 1.00 30.00 573 HIS B O 1
ATOM 11667 N N . CYS B 2 574 ? -33.418 -24.285 170.206 1.00 30.00 574 CYS B N 1
ATOM 11668 C CA . CYS B 2 574 ? -33.047 -25.463 170.980 1.00 30.00 574 CYS B CA 1
ATOM 11669 C C . CYS B 2 574 ? -33.606 -25.067 172.337 1.00 30.00 574 CYS B C 1
ATOM 11670 O O . CYS B 2 574 ? -32.972 -24.328 173.094 1.00 30.00 574 CYS B O 1
ATOM 11673 N N . ALA B 2 575 ? -34.806 -25.559 172.626 1.00 30.00 575 ALA B N 1
ATOM 11674 C CA . ALA B 2 575 ? -35.428 -25.360 173.923 1.00 30.00 575 ALA B CA 1
ATOM 11675 C C . ALA B 2 575 ? -34.521 -26.063 174.923 1.00 30.00 575 ALA B C 1
ATOM 11676 O O . ALA B 2 575 ? -33.969 -27.125 174.628 1.00 30.00 575 ALA B O 1
ATOM 11678 N N . TYR B 2 576 ? -34.326 -25.464 176.100 1.00 30.00 576 TYR B N 1
ATOM 11679 C CA . TYR B 2 576 ? -33.588 -26.079 177.232 1.00 30.00 576 TYR B CA 1
ATOM 11680 C C . TYR B 2 576 ? -32.101 -26.566 177.160 1.00 30.00 576 TYR B C 1
ATOM 11681 O O . TYR B 2 576 ? -31.791 -27.649 177.659 1.00 30.00 576 TYR B O 1
ATOM 11690 N N . TYR B 2 577 ? -31.194 -25.785 176.569 1.00 30.00 577 TYR B N 1
ATOM 11691 C CA . TYR B 2 577 ? -29.787 -26.058 176.629 1.00 30.00 577 TYR B CA 1
ATOM 11692 C C . TYR B 2 577 ? -29.231 -25.684 177.973 1.00 30.00 577 TYR B C 1
ATOM 11693 O O . TYR B 2 577 ? -29.696 -24.759 178.531 1.00 30.00 577 TYR B O 1
ATOM 11702 N N . PHE B 2 578 ? -28.234 -26.376 178.508 1.00 30.00 578 PHE B N 1
ATOM 11703 C CA . PHE B 2 578 ? -27.721 -25.987 179.810 1.00 30.00 578 PHE B CA 1
ATOM 11704 C C . PHE B 2 578 ? -26.422 -25.237 179.621 1.00 30.00 578 PHE B C 1
ATOM 11705 O O . PHE B 2 578 ? -25.454 -25.811 179.121 1.00 30.00 578 PHE B O 1
ATOM 11713 N N . GLY B 2 579 ? -26.359 -23.967 180.023 1.00 30.00 579 GLY B N 1
ATOM 11714 C CA . GLY B 2 579 ? -25.030 -23.353 179.946 1.00 30.00 579 GLY B CA 1
ATOM 11715 C C . GLY B 2 579 ? -23.943 -23.656 180.957 1.00 30.00 579 GLY B C 1
ATOM 11716 O O . GLY B 2 579 ? -24.127 -24.490 181.837 1.00 30.00 579 GLY B O 1
ATOM 11717 N N . LEU B 2 580 ? -22.834 -22.925 180.897 1.00 30.00 580 LEU B N 1
ATOM 11718 C CA . LEU B 2 580 ? -21.634 -23.248 181.645 1.00 30.00 580 LEU B CA 1
ATOM 11719 C C . LEU B 2 580 ? -21.537 -22.725 183.105 1.00 30.00 580 LEU B C 1
ATOM 11720 O O . LEU B 2 580 ? -21.666 -21.562 183.342 1.00 30.00 580 LEU B O 1
ATOM 11725 N N . ALA B 2 581 ? -21.279 -23.599 184.072 1.00 30.00 581 ALA B N 1
ATOM 11726 C CA . ALA B 2 581 ? -21.115 -23.289 185.491 1.00 30.00 581 ALA B CA 1
ATOM 11727 C C . ALA B 2 581 ? -19.653 -23.439 185.899 1.00 30.00 581 ALA B C 1
ATOM 11728 O O . ALA B 2 581 ? -18.956 -24.338 185.425 1.00 30.00 581 ALA B O 1
ATOM 11730 N N . ASP B 2 582 ? -19.203 -22.556 186.786 1.00 30.00 582 ASP B N 1
ATOM 11731 C CA . ASP B 2 582 ? -17.815 -22.543 187.235 1.00 30.00 582 ASP B CA 1
ATOM 11732 C C . ASP B 2 582 ? -17.620 -23.498 188.414 1.00 30.00 582 ASP B C 1
ATOM 11733 O O . ASP B 2 582 ? -17.683 -23.091 189.577 1.00 30.00 582 ASP B O 1
ATOM 11738 N N . ALA B 2 583 ? -17.393 -24.752 188.086 1.00 30.00 583 ALA B N 1
ATOM 11739 C CA . ALA B 2 583 ? -17.310 -25.784 189.095 1.00 30.00 583 ALA B CA 1
ATOM 11740 C C . ALA B 2 583 ? -15.893 -25.996 189.519 1.00 30.00 583 ALA B C 1
ATOM 11741 O O . ALA B 2 583 ? -15.594 -26.939 190.231 1.00 30.00 583 ALA B O 1
ATOM 11743 N N . ALA B 2 584 ? -15.018 -25.115 189.075 1.00 30.00 584 ALA B N 1
ATOM 11744 C CA . ALA B 2 584 ? -13.628 -25.231 189.381 1.00 30.00 584 ALA B CA 1
ATOM 11745 C C . ALA B 2 584 ? -13.428 -24.710 190.760 1.00 30.00 584 ALA B C 1
ATOM 11746 O O . ALA B 2 584 ? -13.455 -23.525 190.972 1.00 30.00 584 ALA B O 1
ATOM 11748 N N . ASP B 2 585 ? -13.207 -25.609 191.696 1.00 30.00 585 ASP B N 1
ATOM 11749 C CA . ASP B 2 585 ? -12.920 -25.217 193.040 1.00 30.00 585 ASP B CA 1
ATOM 11750 C C . ASP B 2 585 ? -11.673 -25.703 193.667 1.00 30.00 585 ASP B C 1
ATOM 11751 O O . ASP B 2 585 ? -11.374 -25.287 194.744 1.00 30.00 585 ASP B O 1
ATOM 11756 N N . GLY B 2 586 ? -10.924 -26.583 193.047 1.00 30.00 586 GLY B N 1
ATOM 11757 C CA . GLY B 2 586 ? -9.674 -26.944 193.720 1.00 30.00 586 GLY B CA 1
ATOM 11758 C C . GLY B 2 586 ? -8.990 -28.219 193.267 1.00 30.00 586 GLY B C 1
ATOM 11759 O O . GLY B 2 586 ? -9.517 -28.974 192.446 1.00 30.00 586 GLY B O 1
ATOM 11760 N N . CYS B 2 587 ? -7.795 -28.436 193.815 1.00 30.00 587 CYS B N 1
ATOM 11761 C CA . CYS B 2 587 ? -7.070 -29.695 193.674 1.00 30.00 587 CYS B CA 1
ATOM 11762 C C . CYS B 2 587 ? -7.000 -30.427 195.012 1.00 30.00 587 CYS B C 1
ATOM 11763 O O . CYS B 2 587 ? -7.686 -31.430 195.200 1.00 30.00 587 CYS B O 1
ATOM 11766 N N . PHE B 2 588 ? -6.210 -29.905 195.957 1.00 30.00 588 PHE B N 1
ATOM 11767 C CA . PHE B 2 588 ? -6.225 -30.289 197.397 1.00 30.00 588 PHE B CA 1
ATOM 11768 C C . PHE B 2 588 ? -5.980 -31.697 198.034 1.00 30.00 588 PHE B C 1
ATOM 11769 O O . PHE B 2 588 ? -6.681 -32.073 198.975 1.00 30.00 588 PHE B O 1
ATOM 11777 N N . TYR B 2 589 ? -4.883 -32.351 197.744 1.00 30.00 589 TYR B N 1
ATOM 11778 C CA . TYR B 2 589 ? -4.654 -33.684 198.256 1.00 30.00 589 TYR B CA 1
ATOM 11779 C C . TYR B 2 589 ? -4.518 -33.852 199.736 1.00 30.00 589 TYR B C 1
ATOM 11780 O O . TYR B 2 589 ? -4.824 -32.974 200.432 1.00 30.00 589 TYR B O 1
ATOM 11789 N N . SER B 2 590 ? -4.212 -35.040 200.215 1.00 30.00 590 SER B N 1
ATOM 11790 C CA . SER B 2 590 ? -3.765 -35.332 201.603 1.00 30.00 590 SER B CA 1
ATOM 11791 C C . SER B 2 590 ? -3.055 -36.707 201.724 1.00 30.00 590 SER B C 1
ATOM 11792 O O . SER B 2 590 ? -3.212 -37.540 200.832 1.00 30.00 590 SER B O 1
ATOM 11795 N N . THR B 2 591 ? -2.264 -36.955 202.783 1.00 30.00 591 THR B N 1
ATOM 11796 C CA . THR B 2 591 ? -1.410 -38.148 202.765 1.00 30.00 591 THR B CA 1
ATOM 11797 C C . THR B 2 591 ? -1.655 -38.956 204.042 1.00 30.00 591 THR B C 1
ATOM 11798 O O . THR B 2 591 ? -2.360 -38.494 204.942 1.00 30.00 591 THR B O 1
ATOM 11802 N N . THR B 2 592 ? -1.087 -40.159 204.116 1.00 30.00 592 THR B N 1
ATOM 11803 C CA . THR B 2 592 ? -1.180 -40.976 205.332 1.00 30.00 592 THR B CA 1
ATOM 11804 C C . THR B 2 592 ? -0.465 -40.266 206.480 1.00 30.00 592 THR B C 1
ATOM 11805 O O . THR B 2 592 ? -0.930 -40.287 207.622 1.00 30.00 592 THR B O 1
ATOM 11809 N N . THR B 2 593 ? 0.698 -39.723 206.219 1.00 30.00 593 THR B N 1
ATOM 11810 C CA . THR B 2 593 ? 1.336 -38.994 207.267 1.00 30.00 593 THR B CA 1
ATOM 11811 C C . THR B 2 593 ? 1.166 -37.649 206.703 1.00 30.00 593 THR B C 1
ATOM 11812 O O . THR B 2 593 ? 1.755 -37.377 205.682 1.00 30.00 593 THR B O 1
ATOM 11816 N N . GLY B 2 594 ? 0.406 -36.763 207.344 1.00 30.00 594 GLY B N 1
ATOM 11817 C CA . GLY B 2 594 ? 0.062 -35.514 206.681 1.00 30.00 594 GLY B CA 1
ATOM 11818 C C . GLY B 2 594 ? 1.377 -34.825 206.465 1.00 30.00 594 GLY B C 1
ATOM 11819 O O . GLY B 2 594 ? 2.153 -34.695 207.384 1.00 30.00 594 GLY B O 1
ATOM 11820 N N . ARG B 2 595 ? 1.664 -34.488 205.228 1.00 30.00 595 ARG B N 1
ATOM 11821 C CA . ARG B 2 595 ? 3.008 -34.150 204.879 1.00 30.00 595 ARG B CA 1
ATOM 11822 C C . ARG B 2 595 ? 2.922 -33.431 203.603 1.00 30.00 595 ARG B C 1
ATOM 11823 O O . ARG B 2 595 ? 1.894 -33.450 202.957 1.00 30.00 595 ARG B O 1
ATOM 11831 N N . THR B 2 596 ? 3.999 -32.782 203.226 1.00 30.00 596 THR B N 1
ATOM 11832 C CA . THR B 2 596 ? 4.053 -32.243 201.868 1.00 30.00 596 THR B CA 1
ATOM 11833 C C . THR B 2 596 ? 4.763 -33.222 200.936 1.00 30.00 596 THR B C 1
ATOM 11834 O O . THR B 2 596 ? 5.289 -34.244 201.383 1.00 30.00 596 THR B O 1
ATOM 11838 N N . LEU B 2 597 ? 4.778 -32.903 199.644 1.00 30.00 597 LEU B N 1
ATOM 11839 C CA . LEU B 2 597 ? 5.393 -33.771 198.642 1.00 30.00 597 LEU B CA 1
ATOM 11840 C C . LEU B 2 597 ? 6.872 -33.456 198.451 1.00 30.00 597 LEU B C 1
ATOM 11841 O O . LEU B 2 597 ? 7.257 -32.294 198.311 1.00 30.00 597 LEU B O 1
ATOM 11846 N N . SER B 2 598 ? 7.691 -34.506 198.450 1.00 30.00 598 SER B N 1
ATOM 11847 C CA . SER B 2 598 ? 9.120 -34.387 198.173 1.00 30.00 598 SER B CA 1
ATOM 11848 C C . SER B 2 598 ? 9.334 -34.083 196.692 1.00 30.00 598 SER B C 1
ATOM 11849 O O . SER B 2 598 ? 8.563 -34.531 195.844 1.00 30.00 598 SER B O 1
ATOM 11852 N N . VAL B 2 599 ? 10.319 -33.276 196.346 1.00 30.00 599 VAL B N 1
ATOM 11853 C CA . VAL B 2 599 ? 10.515 -32.891 194.964 1.00 30.00 599 VAL B CA 1
ATOM 11854 C C . VAL B 2 599 ? 11.741 -33.597 194.568 1.00 30.00 599 VAL B C 1
ATOM 11855 O O . VAL B 2 599 ? 12.688 -33.512 195.297 1.00 30.00 599 VAL B O 1
ATOM 11859 N N . TYR B 2 600 ? 11.770 -34.284 193.441 1.00 30.00 600 TYR B N 1
ATOM 11860 C CA . TYR B 2 600 ? 12.895 -35.161 193.169 1.00 30.00 600 TYR B CA 1
ATOM 11861 C C . TYR B 2 600 ? 13.809 -34.610 192.135 1.00 30.00 600 TYR B C 1
ATOM 11862 O O . TYR B 2 600 ? 13.357 -34.182 191.100 1.00 30.00 600 TYR B O 1
ATOM 11871 N N . ALA B 2 601 ? 15.093 -34.555 192.438 1.00 30.00 601 ALA B N 1
ATOM 11872 C CA . ALA B 2 601 ? 16.021 -33.983 191.495 1.00 30.00 601 ALA B CA 1
ATOM 11873 C C . ALA B 2 601 ? 16.097 -34.971 190.403 1.00 30.00 601 ALA B C 1
ATOM 11874 O O . ALA B 2 601 ? 16.227 -36.143 190.667 1.00 30.00 601 ALA B O 1
ATOM 11876 N N . VAL B 2 602 ? 16.069 -34.551 189.161 1.00 30.00 602 VAL B N 1
ATOM 11877 C CA . VAL B 2 602 ? 16.392 -35.591 188.172 1.00 30.00 602 VAL B CA 1
ATOM 11878 C C . VAL B 2 602 ? 17.453 -35.176 187.137 1.00 30.00 602 VAL B C 1
ATOM 11879 O O . VAL B 2 602 ? 17.918 -36.011 186.365 1.00 30.00 602 VAL B O 1
ATOM 11883 N N . ASP B 2 603 ? 17.794 -33.888 187.106 1.00 30.00 603 ASP B N 1
ATOM 11884 C CA . ASP B 2 603 ? 19.055 -33.371 186.531 1.00 30.00 603 ASP B CA 1
ATOM 11885 C C . ASP B 2 603 ? 19.232 -33.389 184.997 1.00 30.00 603 ASP B C 1
ATOM 11886 O O . ASP B 2 603 ? 20.178 -32.783 184.492 1.00 30.00 603 ASP B O 1
ATOM 11891 N N . VAL B 2 604 ? 18.349 -34.076 184.269 1.00 30.00 604 VAL B N 1
ATOM 11892 C CA . VAL B 2 604 ? 18.278 -33.983 182.799 1.00 30.00 604 VAL B CA 1
ATOM 11893 C C . VAL B 2 604 ? 19.420 -34.710 182.066 1.00 30.00 604 VAL B C 1
ATOM 11894 O O . VAL B 2 604 ? 19.163 -35.606 181.257 1.00 30.00 604 VAL B O 1
ATOM 11898 N N . ASN B 2 605 ? 20.659 -34.229 182.147 1.00 30.00 605 ASN B N 1
ATOM 11899 C CA . ASN B 2 605 ? 21.746 -34.809 181.328 1.00 30.00 605 ASN B CA 1
ATOM 11900 C C . ASN B 2 605 ? 22.141 -36.181 181.836 1.00 30.00 605 ASN B C 1
ATOM 11901 O O . ASN B 2 605 ? 21.928 -36.515 182.993 1.00 30.00 605 ASN B O 1
ATOM 11906 N N . HIS B 2 606 ? 22.725 -36.986 180.969 1.00 30.00 606 HIS B N 1
ATOM 11907 C CA . HIS B 2 606 ? 23.056 -38.344 181.368 1.00 30.00 606 HIS B CA 1
ATOM 11908 C C . HIS B 2 606 ? 21.994 -39.340 181.828 1.00 30.00 606 HIS B C 1
ATOM 11909 O O . HIS B 2 606 ? 22.054 -39.909 182.903 1.00 30.00 606 HIS B O 1
ATOM 11916 N N . THR B 2 607 ? 20.922 -39.379 181.055 1.00 30.00 607 THR B N 1
ATOM 11917 C CA . THR B 2 607 ? 19.916 -40.371 181.203 1.00 30.00 607 THR B CA 1
ATOM 11918 C C . THR B 2 607 ? 20.480 -41.741 181.383 1.00 30.00 607 THR B C 1
ATOM 11919 O O . THR B 2 607 ? 21.035 -42.316 180.479 1.00 30.00 607 THR B O 1
ATOM 11923 N N . SER B 2 608 ? 20.273 -42.253 182.563 1.00 30.00 608 SER B N 1
ATOM 11924 C CA . SER B 2 608 ? 20.649 -43.580 183.052 1.00 30.00 608 SER B CA 1
ATOM 11925 C C . SER B 2 608 ? 19.346 -44.311 183.366 1.00 30.00 608 SER B C 1
ATOM 11926 O O . SER B 2 608 ? 18.386 -43.705 183.845 1.00 30.00 608 SER B O 1
ATOM 11929 N N . SER B 2 609 ? 19.325 -45.615 183.099 1.00 30.00 609 SER B N 1
ATOM 11930 C CA . SER B 2 609 ? 18.122 -46.432 183.276 1.00 30.00 609 SER B CA 1
ATOM 11931 C C . SER B 2 609 ? 17.734 -46.605 184.746 1.00 30.00 609 SER B C 1
ATOM 11932 O O . SER B 2 609 ? 16.550 -46.687 185.071 1.00 30.00 609 SER B O 1
ATOM 11935 N N . ASP B 2 610 ? 18.733 -46.658 185.625 1.00 2.00 610 ASP B N 1
ATOM 11936 C CA . ASP B 2 610 ? 18.517 -47.002 187.035 1.00 2.00 610 ASP B CA 1
ATOM 11937 C C . ASP B 2 610 ? 17.804 -45.913 187.840 1.00 2.00 610 ASP B C 1
ATOM 11938 O O . ASP B 2 610 ? 17.006 -46.222 188.727 1.00 2.00 610 ASP B O 1
ATOM 11943 N N . SER B 2 611 ? 18.100 -44.650 187.542 1.00 2.00 611 SER B N 1
ATOM 11944 C CA . SER B 2 611 ? 17.387 -43.527 188.156 1.00 2.00 611 SER B CA 1
ATOM 11945 C C . SER B 2 611 ? 15.929 -43.506 187.700 1.00 2.00 611 SER B C 1
ATOM 11946 O O . SER B 2 611 ? 15.034 -43.130 188.460 1.00 2.00 611 SER B O 1
ATOM 11949 N N . TYR B 2 612 ? 15.708 -43.917 186.455 1.00 2.00 612 TYR B N 1
ATOM 11950 C CA . TYR B 2 612 ? 14.371 -43.996 185.874 1.00 2.00 612 TYR B CA 1
ATOM 11951 C C . TYR B 2 612 ? 13.628 -45.255 186.329 1.00 2.00 612 TYR B C 1
ATOM 11952 O O . TYR B 2 612 ? 12.397 -45.264 186.392 1.00 2.00 612 TYR B O 1
ATOM 11961 N N . LEU B 2 613 ? 14.379 -46.311 186.637 1.00 2.00 613 LEU B N 1
ATOM 11962 C CA . LEU B 2 613 ? 13.825 -47.513 187.264 1.00 2.00 613 LEU B CA 1
ATOM 11963 C C . LEU B 2 613 ? 13.346 -47.189 188.677 1.00 2.00 613 LEU B C 1
ATOM 11964 O O . LEU B 2 613 ? 12.235 -47.554 189.063 1.00 2.00 613 LEU B O 1
ATOM 11969 N N . ALA B 2 614 ? 14.156 -46.447 189.423 1.00 2.00 614 ALA B N 1
ATOM 11970 C CA . ALA B 2 614 ? 13.810 -46.104 190.795 1.00 2.00 614 ALA B CA 1
ATOM 11971 C C . ALA B 2 614 ? 12.519 -45.293 190.833 1.00 2.00 614 ALA B C 1
ATOM 11972 O O . ALA B 2 614 ? 11.678 -45.493 191.710 1.00 2.00 614 ALA B O 1
ATOM 11974 N N . MET B 2 615 ? 12.363 -44.380 189.880 1.00 30.00 615 MET B N 1
ATOM 11975 C CA . MET B 2 615 ? 11.159 -43.559 189.806 1.00 30.00 615 MET B CA 1
ATOM 11976 C C . MET B 2 615 ? 9.912 -44.406 189.560 1.00 30.00 615 MET B C 1
ATOM 11977 O O . MET B 2 615 ? 8.865 -44.169 190.163 1.00 30.00 615 MET B O 1
ATOM 11982 N N . ALA B 2 616 ? 10.027 -45.394 188.677 1.00 2.00 616 ALA B N 1
ATOM 11983 C CA . ALA B 2 616 ? 8.914 -46.293 188.388 1.00 2.00 616 ALA B CA 1
ATOM 11984 C C . ALA B 2 616 ? 8.536 -47.089 189.633 1.00 2.00 616 ALA B C 1
ATOM 11985 O O . ALA B 2 616 ? 7.357 -47.287 189.929 1.00 2.00 616 ALA B O 1
ATOM 11987 N N . GLN B 2 617 ? 9.555 -47.535 190.358 1.00 2.00 617 GLN B N 1
ATOM 11988 C CA . GLN B 2 617 ? 9.374 -48.247 191.630 1.00 2.00 617 GLN B CA 1
ATOM 11989 C C . GLN B 2 617 ? 8.866 -47.340 192.754 1.00 2.00 617 GLN B C 1
ATOM 11990 O O . GLN B 2 617 ? 8.393 -47.830 193.781 1.00 2.00 617 GLN B O 1
ATOM 11996 N N . LEU B 2 618 ? 8.969 -46.025 192.561 1.00 2.00 618 LEU B N 1
ATOM 11997 C CA . LEU B 2 618 ? 8.327 -45.055 193.453 1.00 2.00 618 LEU B CA 1
ATOM 11998 C C . LEU B 2 618 ? 6.801 -45.147 193.371 1.00 2.00 618 LEU B C 1
ATOM 11999 O O . LEU B 2 618 ? 6.249 -45.882 192.548 1.00 2.00 618 LEU B O 1
ATOM 12004 N N . GLU B 2 619 ? 6.132 -44.381 194.227 1.00 30.00 619 GLU B N 1
ATOM 12005 C CA . GLU B 2 619 ? 4.678 -44.413 194.347 1.00 30.00 619 GLU B CA 1
ATOM 12006 C C . GLU B 2 619 ? 4.036 -43.406 193.383 1.00 30.00 619 GLU B C 1
ATOM 12007 O O . GLU B 2 619 ? 4.711 -42.488 192.911 1.00 30.00 619 GLU B O 1
ATOM 12013 N N . PRO B 2 620 ? 2.730 -43.568 193.090 1.00 30.00 620 PRO B N 1
ATOM 12014 C CA . PRO B 2 620 ? 2.091 -42.754 192.049 1.00 30.00 620 PRO B CA 1
ATOM 12015 C C . PRO B 2 620 ? 1.733 -41.315 192.447 1.00 30.00 620 PRO B C 1
ATOM 12016 O O . PRO B 2 620 ? 2.073 -40.386 191.721 1.00 30.00 620 PRO B O 1
ATOM 12020 N N . GLY B 2 621 ? 1.036 -41.058 193.525 1.00 30.00 621 GLY B N 1
ATOM 12021 C CA . GLY B 2 621 ? 0.760 -39.657 193.732 1.00 30.00 621 GLY B CA 1
ATOM 12022 C C . GLY B 2 621 ? 1.902 -38.735 194.065 1.00 30.00 621 GLY B C 1
ATOM 12023 O O . GLY B 2 621 ? 2.105 -37.776 193.371 1.00 30.00 621 GLY B O 1
ATOM 12024 N N . LEU B 2 622 ? 2.711 -39.082 195.054 1.00 30.00 622 LEU B N 1
ATOM 12025 C CA . LEU B 2 622 ? 3.592 -38.119 195.692 1.00 30.00 622 LEU B CA 1
ATOM 12026 C C . LEU B 2 622 ? 4.980 -37.975 195.144 1.00 30.00 622 LEU B C 1
ATOM 12027 O O . LEU B 2 622 ? 5.910 -38.522 195.684 1.00 30.00 622 LEU B O 1
ATOM 12032 N N . ILE B 2 623 ? 5.125 -37.226 194.075 1.00 30.00 623 ILE B N 1
ATOM 12033 C CA . ILE B 2 623 ? 6.408 -36.747 193.653 1.00 30.00 623 ILE B CA 1
ATOM 12034 C C . ILE B 2 623 ? 6.026 -35.502 192.919 1.00 30.00 623 ILE B C 1
ATOM 12035 O O . ILE B 2 623 ? 5.159 -35.588 192.115 1.00 30.00 623 ILE B O 1
ATOM 12040 N N . ALA B 2 624 ? 6.636 -34.351 193.131 1.00 30.00 624 ALA B N 1
ATOM 12041 C CA . ALA B 2 624 ? 6.189 -33.201 192.346 1.00 30.00 624 ALA B CA 1
ATOM 12042 C C . ALA B 2 624 ? 7.377 -32.322 191.954 1.00 30.00 624 ALA B C 1
ATOM 12043 O O . ALA B 2 624 ? 8.086 -31.813 192.822 1.00 30.00 624 ALA B O 1
ATOM 12045 N N . THR B 2 625 ? 7.501 -32.091 190.673 1.00 30.00 625 THR B N 1
ATOM 12046 C CA . THR B 2 625 ? 8.674 -31.491 190.166 1.00 30.00 625 THR B CA 1
ATOM 12047 C C . THR B 2 625 ? 9.005 -30.094 190.632 1.00 30.00 625 THR B C 1
ATOM 12048 O O . THR B 2 625 ? 10.165 -29.849 190.891 1.00 30.00 625 THR B O 1
ATOM 12052 N N . ALA B 2 626 ? 8.057 -29.174 190.720 1.00 30.00 626 ALA B N 1
ATOM 12053 C CA . ALA B 2 626 ? 8.419 -27.811 191.096 1.00 30.00 626 ALA B CA 1
ATOM 12054 C C . ALA B 2 626 ? 7.653 -27.240 192.243 1.00 30.00 626 ALA B C 1
ATOM 12055 O O . ALA B 2 626 ? 6.450 -27.258 192.206 1.00 30.00 626 ALA B O 1
ATOM 12057 N N . THR B 2 627 ? 8.321 -26.676 193.239 1.00 30.00 627 THR B N 1
ATOM 12058 C CA . THR B 2 627 ? 7.605 -26.143 194.383 1.00 30.00 627 THR B CA 1
ATOM 12059 C C . THR B 2 627 ? 7.338 -24.699 194.207 1.00 30.00 627 THR B C 1
ATOM 12060 O O . THR B 2 627 ? 8.209 -23.896 194.235 1.00 30.00 627 THR B O 1
ATOM 12064 N N . GLY B 2 628 ? 6.079 -24.397 194.084 1.00 30.00 628 GLY B N 1
ATOM 12065 C CA . GLY B 2 628 ? 5.537 -23.073 193.794 1.00 30.00 628 GLY B CA 1
ATOM 12066 C C . GLY B 2 628 ? 4.875 -22.402 194.982 1.00 30.00 628 GLY B C 1
ATOM 12067 O O . GLY B 2 628 ? 3.697 -22.057 194.924 1.00 30.00 628 GLY B O 1
ATOM 12068 N N . THR B 2 629 ? 5.635 -22.217 196.059 1.00 30.00 629 THR B N 1
ATOM 12069 C CA . THR B 2 629 ? 5.181 -21.431 197.205 1.00 30.00 629 THR B CA 1
ATOM 12070 C C . THR B 2 629 ? 5.360 -19.938 196.921 1.00 30.00 629 THR B C 1
ATOM 12071 O O . THR B 2 629 ? 4.780 -19.095 197.605 1.00 30.00 629 THR B O 1
ATOM 12075 N N . GLY B 2 630 ? 6.300 -19.609 196.063 1.00 30.00 630 GLY B N 1
ATOM 12076 C CA . GLY B 2 630 ? 6.608 -18.221 195.870 1.00 30.00 630 GLY B CA 1
ATOM 12077 C C . GLY B 2 630 ? 6.574 -17.748 194.461 1.00 30.00 630 GLY B C 1
ATOM 12078 O O . GLY B 2 630 ? 6.710 -16.578 194.236 1.00 30.00 630 GLY B O 1
ATOM 12079 N N . SER B 2 631 ? 6.401 -18.640 193.512 1.00 16.40 631 SER B N 1
ATOM 12080 C CA . SER B 2 631 ? 6.710 -18.300 192.155 1.00 16.75 631 SER B CA 1
ATOM 12081 C C . SER B 2 631 ? 5.621 -18.699 191.239 1.00 13.06 631 SER B C 1
ATOM 12082 O O . SER B 2 631 ? 4.954 -19.629 191.528 1.00 14.44 631 SER B O 1
ATOM 12085 N N . THR B 2 632 ? 5.452 -18.016 190.119 1.00 13.71 632 THR B N 1
ATOM 12086 C CA . THR B 2 632 ? 4.377 -18.362 189.211 1.00 13.22 632 THR B CA 1
ATOM 12087 C C . THR B 2 632 ? 4.912 -19.254 188.125 1.00 14.14 632 THR B C 1
ATOM 12088 O O . THR B 2 632 ? 5.564 -18.766 187.257 1.00 15.21 632 THR B O 1
ATOM 12092 N N . ILE B 2 633 ? 4.556 -20.522 188.108 1.00 11.73 633 ILE B N 1
ATOM 12093 C CA . ILE B 2 633 ? 5.164 -21.434 187.154 1.00 12.24 633 ILE B CA 1
ATOM 12094 C C . ILE B 2 633 ? 4.335 -21.789 185.878 1.00 11.93 633 ILE B C 1
ATOM 12095 O O . ILE B 2 633 ? 3.668 -22.784 185.850 1.00 12.71 633 ILE B O 1
ATOM 12100 N N . THR B 2 634 ? 4.450 -21.058 184.783 1.00 11.61 634 THR B N 1
ATOM 12101 C CA . THR B 2 634 ? 3.729 -21.338 183.542 1.00 11.61 634 THR B CA 1
ATOM 12102 C C . THR B 2 634 ? 4.347 -22.563 182.876 1.00 11.41 634 THR B C 1
ATOM 12103 O O . THR B 2 634 ? 5.519 -22.869 183.101 1.00 11.47 634 THR B O 1
ATOM 12107 N N . THR B 2 635 ? 3.564 -23.261 182.054 1.00 30.00 635 THR B N 1
ATOM 12108 C CA . THR B 2 635 ? 4.042 -24.468 181.368 1.00 30.00 635 THR B CA 1
ATOM 12109 C C . THR B 2 635 ? 4.982 -24.197 180.183 1.00 30.00 635 THR B C 1
ATOM 12110 O O . THR B 2 635 ? 5.410 -25.132 179.508 1.00 30.00 635 THR B O 1
ATOM 12114 N N . ASN B 2 636 ? 5.294 -22.928 179.927 1.00 30.00 636 ASN B N 1
ATOM 12115 C CA . ASN B 2 636 ? 6.388 -22.572 179.026 1.00 30.00 636 ASN B CA 1
ATOM 12116 C C . ASN B 2 636 ? 7.719 -22.606 179.774 1.00 30.00 636 ASN B C 1
ATOM 12117 O O . ASN B 2 636 ? 8.738 -23.026 179.223 1.00 30.00 636 ASN B O 1
ATOM 12122 N N . VAL B 2 637 ? 7.696 -22.163 181.029 1.00 30.00 637 VAL B N 1
ATOM 12123 C CA . VAL B 2 637 ? 8.864 -22.219 181.907 1.00 30.00 637 VAL B CA 1
ATOM 12124 C C . VAL B 2 637 ? 8.989 -23.610 182.533 1.00 30.00 637 VAL B C 1
ATOM 12125 O O . VAL B 2 637 ? 10.096 -24.133 182.678 1.00 30.00 637 VAL B O 1
ATOM 12129 N N . GLU B 2 638 ? 7.850 -24.199 182.898 1.00 30.00 638 GLU B N 1
ATOM 12130 C CA . GLU B 2 638 ? 7.810 -25.520 183.523 1.00 30.00 638 GLU B CA 1
ATOM 12131 C C . GLU B 2 638 ? 6.803 -26.429 182.810 1.00 30.00 638 GLU B C 1
ATOM 12132 O O . GLU B 2 638 ? 5.764 -26.786 183.369 1.00 30.00 638 GLU B O 1
ATOM 12138 N N . ALA B 2 639 ? 7.189 -26.987 181.679 1.00 30.00 639 ALA B N 1
ATOM 12139 C CA . ALA B 2 639 ? 6.332 -27.972 181.054 1.00 30.00 639 ALA B CA 1
ATOM 12140 C C . ALA B 2 639 ? 6.318 -29.249 181.845 1.00 30.00 639 ALA B C 1
ATOM 12141 O O . ALA B 2 639 ? 7.265 -29.575 182.487 1.00 30.00 639 ALA B O 1
ATOM 12143 N N . ALA B 2 640 ? 5.222 -29.972 181.806 1.00 30.00 640 ALA B N 1
ATOM 12144 C CA . ALA B 2 640 ? 5.215 -31.327 182.278 1.00 30.00 640 ALA B CA 1
ATOM 12145 C C . ALA B 2 640 ? 5.714 -31.581 183.695 1.00 30.00 640 ALA B C 1
ATOM 12146 O O . ALA B 2 640 ? 6.524 -32.466 183.907 1.00 30.00 640 ALA B O 1
ATOM 12148 N N . GLY B 2 641 ? 5.260 -30.806 184.671 1.00 30.00 641 GLY B N 1
ATOM 12149 C CA . GLY B 2 641 ? 5.573 -31.130 186.054 1.00 30.00 641 GLY B CA 1
ATOM 12150 C C . GLY B 2 641 ? 4.505 -30.868 187.079 1.00 30.00 641 GLY B C 1
ATOM 12151 O O . GLY B 2 641 ? 3.789 -29.944 186.901 1.00 30.00 641 GLY B O 1
ATOM 12152 N N . VAL B 2 642 ? 4.431 -31.613 188.174 1.00 30.00 642 VAL B N 1
ATOM 12153 C CA . VAL B 2 642 ? 3.439 -31.235 189.172 1.00 30.00 642 VAL B CA 1
ATOM 12154 C C . VAL B 2 642 ? 4.050 -30.168 190.075 1.00 30.00 642 VAL B C 1
ATOM 12155 O O . VAL B 2 642 ? 5.163 -30.338 190.576 1.00 30.00 642 VAL B O 1
ATOM 12159 N N . VAL B 2 643 ? 3.328 -29.065 190.264 1.00 30.00 643 VAL B N 1
ATOM 12160 C CA . VAL B 2 643 ? 3.777 -27.978 191.130 1.00 30.00 643 VAL B CA 1
ATOM 12161 C C . VAL B 2 643 ? 3.128 -28.122 192.499 1.00 30.00 643 VAL B C 1
ATOM 12162 O O . VAL B 2 643 ? 1.907 -28.233 192.596 1.00 30.00 643 VAL B O 1
ATOM 12166 N N . ASP B 2 644 ? 3.860 -28.428 193.555 1.00 30.00 644 ASP B N 1
ATOM 12167 C CA . ASP B 2 644 ? 3.150 -28.912 194.738 1.00 30.00 644 ASP B CA 1
ATOM 12168 C C . ASP B 2 644 ? 3.148 -27.725 195.598 1.00 30.00 644 ASP B C 1
ATOM 12169 O O . ASP B 2 644 ? 4.173 -27.360 196.079 1.00 30.00 644 ASP B O 1
ATOM 12174 N N . GLY B 2 645 ? 1.997 -27.158 195.878 1.00 30.00 645 GLY B N 1
ATOM 12175 C CA . GLY B 2 645 ? 1.870 -25.886 196.554 1.00 30.00 645 GLY B CA 1
ATOM 12176 C C . GLY B 2 645 ? 1.820 -25.890 198.062 1.00 30.00 645 GLY B C 1
ATOM 12177 O O . GLY B 2 645 ? 1.532 -24.885 198.649 1.00 30.00 645 GLY B O 1
ATOM 12178 N N . GLY B 2 646 ? 2.004 -27.026 198.698 1.00 30.00 646 GLY B N 1
ATOM 12179 C CA . GLY B 2 646 ? 2.179 -27.045 200.135 1.00 30.00 646 GLY B CA 1
ATOM 12180 C C . GLY B 2 646 ? 0.841 -26.899 200.786 1.00 30.00 646 GLY B C 1
ATOM 12181 O O . GLY B 2 646 ? -0.085 -26.641 200.102 1.00 30.00 646 GLY B O 1
ATOM 12182 N N . LEU B 2 647 ? 0.736 -26.962 202.094 1.00 30.00 647 LEU B N 1
ATOM 12183 C CA . LEU B 2 647 ? -0.551 -27.027 202.736 1.00 30.00 647 LEU B CA 1
ATOM 12184 C C . LEU B 2 647 ? -1.246 -25.717 202.470 1.00 30.00 647 LEU B C 1
ATOM 12185 O O . LEU B 2 647 ? -0.573 -24.801 202.100 1.00 30.00 647 LEU B O 1
ATOM 12190 N N . VAL B 2 648 ? -2.574 -25.637 202.577 1.00 30.00 648 VAL B N 1
ATOM 12191 C CA . VAL B 2 648 ? -3.319 -24.530 202.114 1.00 30.00 648 VAL B CA 1
ATOM 12192 C C . VAL B 2 648 ? -3.539 -23.679 203.304 1.00 30.00 648 VAL B C 1
ATOM 12193 O O . VAL B 2 648 ? -4.116 -24.130 204.262 1.00 30.00 648 VAL B O 1
ATOM 12197 N N . THR B 2 649 ? -3.077 -22.441 203.240 1.00 30.00 649 THR B N 1
ATOM 12198 C CA . THR B 2 649 ? -3.207 -21.504 204.347 1.00 30.00 649 THR B CA 1
ATOM 12199 C C . THR B 2 649 ? -4.689 -21.210 204.586 1.00 30.00 649 THR B C 1
ATOM 12200 O O . THR B 2 649 ? -5.553 -21.750 203.892 1.00 30.00 649 THR B O 1
ATOM 12204 N N . GLU B 2 650 ? -4.981 -20.370 205.578 1.00 30.00 650 GLU B N 1
ATOM 12205 C CA . GLU B 2 650 ? -6.330 -19.817 205.750 1.00 30.00 650 GLU B CA 1
ATOM 12206 C C . GLU B 2 650 ? -6.635 -18.887 204.572 1.00 30.00 650 GLU B C 1
ATOM 12207 O O . GLU B 2 650 ? -7.769 -18.827 204.094 1.00 30.00 650 GLU B O 1
ATOM 12213 N N . GLY B 2 651 ? -5.566 -18.275 204.074 1.00 30.00 651 GLY B N 1
ATOM 12214 C CA . GLY B 2 651 ? -5.573 -17.258 203.034 1.00 30.00 651 GLY B CA 1
ATOM 12215 C C . GLY B 2 651 ? -5.980 -17.573 201.623 1.00 30.00 651 GLY B C 1
ATOM 12216 O O . GLY B 2 651 ? -6.756 -16.852 201.038 1.00 30.00 651 GLY B O 1
ATOM 12217 N N . HIS B 2 652 ? -5.502 -18.679 201.070 1.00 30.00 652 HIS B N 1
ATOM 12218 C CA . HIS B 2 652 ? -6.115 -19.243 199.878 1.00 30.00 652 HIS B CA 1
ATOM 12219 C C . HIS B 2 652 ? -7.277 -19.872 200.551 1.00 30.00 652 HIS B C 1
ATOM 12220 O O . HIS B 2 652 ? -7.225 -19.961 201.770 1.00 30.00 652 HIS B O 1
ATOM 12227 N N . VAL B 2 653 ? -8.330 -20.253 199.840 1.00 30.00 653 VAL B N 1
ATOM 12228 C CA . VAL B 2 653 ? -9.486 -20.762 200.534 1.00 30.00 653 VAL B CA 1
ATOM 12229 C C . VAL B 2 653 ? -10.121 -19.672 201.413 1.00 30.00 653 VAL B C 1
ATOM 12230 O O . VAL B 2 653 ? -10.712 -20.008 202.420 1.00 30.00 653 VAL B O 1
ATOM 12234 N N . SER B 2 654 ? -10.032 -18.379 201.085 1.00 30.00 654 SER B N 1
ATOM 12235 C CA . SER B 2 654 ? -10.891 -17.443 201.809 1.00 30.00 654 SER B CA 1
ATOM 12236 C C . SER B 2 654 ? -12.263 -17.367 201.150 1.00 30.00 654 SER B C 1
ATOM 12237 O O . SER B 2 654 ? -13.290 -17.412 201.831 1.00 30.00 654 SER B O 1
ATOM 12240 N N . LEU B 2 655 ? -12.271 -17.248 199.823 1.00 30.00 655 LEU B N 1
ATOM 12241 C CA . LEU B 2 655 ? -13.503 -17.319 199.034 1.00 30.00 655 LEU B CA 1
ATOM 12242 C C . LEU B 2 655 ? -13.968 -18.776 198.980 1.00 30.00 655 LEU B C 1
ATOM 12243 O O . LEU B 2 655 ? -13.969 -19.403 197.924 1.00 30.00 655 LEU B O 1
ATOM 12248 N N . TYR B 2 656 ? -14.381 -19.284 200.140 1.00 30.00 656 TYR B N 1
ATOM 12249 C CA . TYR B 2 656 ? -14.736 -20.696 200.350 1.00 30.00 656 TYR B CA 1
ATOM 12250 C C . TYR B 2 656 ? -15.087 -20.915 201.813 1.00 30.00 656 TYR B C 1
ATOM 12251 O O . TYR B 2 656 ? -16.130 -21.490 202.132 1.00 30.00 656 TYR B O 1
ATOM 12260 N N . THR B 2 657 ? -14.195 -20.464 202.694 1.00 30.00 657 THR B N 1
ATOM 12261 C CA . THR B 2 657 ? -14.406 -20.546 204.135 1.00 30.00 657 THR B CA 1
ATOM 12262 C C . THR B 2 657 ? -15.722 -19.914 204.559 1.00 30.00 657 THR B C 1
ATOM 12263 O O . THR B 2 657 ? -16.092 -18.836 204.087 1.00 30.00 657 THR B O 1
ATOM 12267 N N . THR B 2 658 ? -16.484 -20.580 205.422 1.00 30.00 658 THR B N 1
ATOM 12268 C CA . THR B 2 658 ? -17.771 -20.039 205.869 1.00 30.00 658 THR B CA 1
ATOM 12269 C C . THR B 2 658 ? -17.956 -19.714 207.328 1.00 30.00 658 THR B C 1
ATOM 12270 O O . THR B 2 658 ? -19.033 -19.336 207.701 1.00 30.00 658 THR B O 1
ATOM 12274 N N . ILE B 2 659 ? -16.949 -19.868 208.162 1.00 30.00 659 ILE B N 1
ATOM 12275 C CA . ILE B 2 659 ? -17.051 -19.423 209.534 1.00 30.00 659 ILE B CA 1
ATOM 12276 C C . ILE B 2 659 ? -16.168 -18.203 209.545 1.00 30.00 659 ILE B C 1
ATOM 12277 O O . ILE B 2 659 ? -15.062 -18.269 209.064 1.00 30.00 659 ILE B O 1
ATOM 12282 N N . SER B 2 660 ? -16.676 -17.091 210.053 1.00 30.00 660 SER B N 1
ATOM 12283 C CA . SER B 2 660 ? -15.871 -15.917 210.282 1.00 30.00 660 SER B CA 1
ATOM 12284 C C . SER B 2 660 ? -16.495 -15.250 211.451 1.00 30.00 660 SER B C 1
ATOM 12285 O O . SER B 2 660 ? -17.659 -15.420 211.651 1.00 30.00 660 SER B O 1
ATOM 12288 N N . ALA B 2 661 ? -15.766 -14.391 212.134 1.00 30.00 661 ALA B N 1
ATOM 12289 C CA . ALA B 2 661 ? -16.316 -13.691 213.271 1.00 30.00 661 ALA B CA 1
ATOM 12290 C C . ALA B 2 661 ? -16.682 -12.246 213.057 1.00 30.00 661 ALA B C 1
ATOM 12291 O O . ALA B 2 661 ? -16.911 -11.554 214.023 1.00 30.00 661 ALA B O 1
ATOM 12293 N N . GLN B 2 662 ? -16.705 -11.763 211.826 1.00 30.00 662 GLN B N 1
ATOM 12294 C CA . GLN B 2 662 ? -17.110 -10.371 211.585 1.00 30.00 662 GLN B CA 1
ATOM 12295 C C . GLN B 2 662 ? -18.601 -10.099 211.291 1.00 30.00 662 GLN B C 1
ATOM 12296 O O . GLN B 2 662 ? -18.966 -9.949 210.141 1.00 30.00 662 GLN B O 1
ATOM 12302 N N . TRP B 2 663 ? -19.459 -10.005 212.301 1.00 30.00 663 TRP B N 1
ATOM 12303 C CA . TRP B 2 663 ? -20.875 -9.703 212.046 1.00 30.00 663 TRP B CA 1
ATOM 12304 C C . TRP B 2 663 ? -21.444 -8.571 212.913 1.00 30.00 663 TRP B C 1
ATOM 12305 O O . TRP B 2 663 ? -21.258 -8.532 214.104 1.00 30.00 663 TRP B O 1
ATOM 12316 N N . ASN B 2 664 ? -22.283 -7.767 212.313 1.00 30.00 664 ASN B N 1
ATOM 12317 C CA . ASN B 2 664 ? -22.720 -6.563 212.937 1.00 30.00 664 ASN B CA 1
ATOM 12318 C C . ASN B 2 664 ? -24.022 -7.046 213.476 1.00 30.00 664 ASN B C 1
ATOM 12319 O O . ASN B 2 664 ? -24.328 -8.201 213.262 1.00 30.00 664 ASN B O 1
ATOM 12324 N N . GLY B 2 665 ? -24.801 -6.233 214.162 1.00 30.00 665 GLY B N 1
ATOM 12325 C CA . GLY B 2 665 ? -25.981 -6.720 214.855 1.00 30.00 665 GLY B CA 1
ATOM 12326 C C . GLY B 2 665 ? -27.155 -7.277 214.066 1.00 30.00 665 GLY B C 1
ATOM 12327 O O . GLY B 2 665 ? -27.405 -6.889 212.945 1.00 30.00 665 GLY B O 1
ATOM 12328 N N . LEU B 2 666 ? -27.857 -8.217 214.677 1.00 30.00 666 LEU B N 1
ATOM 12329 C CA . LEU B 2 666 ? -29.130 -8.765 214.221 1.00 30.00 666 LEU B CA 1
ATOM 12330 C C . LEU B 2 666 ? -28.898 -9.400 212.908 1.00 30.00 666 LEU B C 1
ATOM 12331 O O . LEU B 2 666 ? -29.818 -9.822 212.248 1.00 30.00 666 LEU B O 1
ATOM 12336 N N . GLN B 2 667 ? -27.642 -9.399 212.521 1.00 2.00 667 GLN B N 1
ATOM 12337 C CA . GLN B 2 667 ? -26.997 -10.446 211.733 1.00 2.00 667 GLN B CA 1
ATOM 12338 C C . GLN B 2 667 ? -26.132 -11.324 212.638 1.00 2.00 667 GLN B C 1
ATOM 12339 O O . GLN B 2 667 ? -25.799 -12.455 212.279 1.00 2.00 667 GLN B O 1
ATOM 12345 N N . ARG B 2 668 ? -25.766 -10.791 213.805 1.00 2.00 668 ARG B N 1
ATOM 12346 C CA . ARG B 2 668 ? -25.146 -11.586 214.862 1.00 2.00 668 ARG B CA 1
ATOM 12347 C C . ARG B 2 668 ? -26.135 -12.645 215.345 1.00 2.00 668 ARG B C 1
ATOM 12348 O O . ARG B 2 668 ? -25.756 -13.787 215.599 1.00 2.00 668 ARG B O 1
ATOM 12356 N N . GLU B 2 669 ? -27.403 -12.252 215.465 1.00 2.00 669 GLU B N 1
ATOM 12357 C CA . GLU B 2 669 ? -28.476 -13.176 215.836 1.00 2.00 669 GLU B CA 1
ATOM 12358 C C . GLU B 2 669 ? -28.673 -14.289 214.803 1.00 2.00 669 GLU B C 1
ATOM 12359 O O . GLU B 2 669 ? -28.859 -15.450 215.167 1.00 2.00 669 GLU B O 1
ATOM 12365 N N . VAL B 2 670 ? -28.633 -13.932 213.521 1.00 2.00 670 VAL B N 1
ATOM 12366 C CA . VAL B 2 670 ? -28.839 -14.904 212.443 1.00 2.00 670 VAL B CA 1
ATOM 12367 C C . VAL B 2 670 ? -27.662 -15.876 212.337 1.00 2.00 670 VAL B C 1
ATOM 12368 O O . VAL B 2 670 ? -27.859 -17.083 212.201 1.00 2.00 670 VAL B O 1
ATOM 12372 N N . TYR B 2 671 ? -26.445 -15.342 212.399 1.00 2.00 671 TYR B N 1
ATOM 12373 C CA . TYR B 2 671 ? -25.231 -16.149 212.247 1.00 2.00 671 TYR B CA 1
ATOM 12374 C C . TYR B 2 671 ? -24.984 -17.094 213.433 1.00 2.00 671 TYR B C 1
ATOM 12375 O O . TYR B 2 671 ? -24.486 -18.206 213.244 1.00 2.00 671 TYR B O 1
ATOM 12384 N N . ASN B 2 672 ? -25.329 -16.656 214.644 1.00 2.00 672 ASN B N 1
ATOM 12385 C CA . ASN B 2 672 ? -25.258 -17.521 215.829 1.00 2.00 672 ASN B CA 1
ATOM 12386 C C . ASN B 2 672 ? -26.226 -18.703 215.726 1.00 2.00 672 ASN B C 1
ATOM 12387 O O . ASN B 2 672 ? -25.907 -19.818 216.140 1.00 2.00 672 ASN B O 1
ATOM 12392 N N . TRP B 2 673 ? -27.409 -18.433 215.178 1.00 2.00 673 TRP B N 1
ATOM 12393 C CA . TRP B 2 673 ? -28.425 -19.455 214.902 1.00 2.00 673 TRP B CA 1
ATOM 12394 C C . TRP B 2 673 ? -27.922 -20.479 213.881 1.00 2.00 673 TRP B C 1
ATOM 12395 O O . TRP B 2 673 ? -28.188 -21.672 214.021 1.00 2.00 673 TRP B O 1
ATOM 12406 N N . LEU B 2 674 ? -27.184 -20.011 212.874 1.00 2.00 674 LEU B N 1
ATOM 12407 C CA . LEU B 2 674 ? -26.570 -20.894 211.877 1.00 2.00 674 LEU B CA 1
ATOM 12408 C C . LEU B 2 674 ? -25.464 -21.766 212.475 1.00 2.00 674 LEU B C 1
ATOM 12409 O O . LEU B 2 674 ? -25.404 -22.966 212.202 1.00 2.00 674 LEU B O 1
ATOM 12414 N N . LEU B 2 675 ? -24.590 -21.158 213.277 1.00 2.00 675 LEU B N 1
ATOM 12415 C CA . LEU B 2 675 ? -23.494 -21.885 213.930 1.00 2.00 675 LEU B CA 1
ATOM 12416 C C . LEU B 2 675 ? -23.991 -23.003 214.837 1.00 2.00 675 LEU B C 1
ATOM 12417 O O . LEU B 2 675 ? -23.395 -24.079 214.882 1.00 2.00 675 LEU B O 1
ATOM 12422 N N . TRP B 2 676 ? -25.079 -22.743 215.558 1.00 2.00 676 TRP B N 1
ATOM 12423 C CA . TRP B 2 676 ? -25.584 -23.690 216.552 1.00 2.00 676 TRP B CA 1
ATOM 12424 C C . TRP B 2 676 ? -26.045 -24.996 215.907 1.00 2.00 676 TRP B C 1
ATOM 12425 O O . TRP B 2 676 ? -25.882 -26.070 216.488 1.00 2.00 676 TRP B O 1
ATOM 12436 N N . HIS B 2 677 ? -26.611 -24.898 214.706 1.00 2.00 677 HIS B N 1
ATOM 12437 C CA . HIS B 2 677 ? -26.969 -26.083 213.928 1.00 2.00 677 HIS B CA 1
ATOM 12438 C C . HIS B 2 677 ? -25.725 -26.850 213.539 1.00 2.00 677 HIS B C 1
ATOM 12439 O O . HIS B 2 677 ? -25.609 -28.049 213.796 1.00 2.00 677 HIS B O 1
ATOM 12446 N N . ALA B 2 678 ? -24.806 -26.132 212.897 1.00 2.00 678 ALA B N 1
ATOM 12447 C CA . ALA B 2 678 ? -23.584 -26.706 212.356 1.00 2.00 678 ALA B CA 1
ATOM 12448 C C . ALA B 2 678 ? -22.889 -27.571 213.393 1.00 2.00 678 ALA B C 1
ATOM 12449 O O . ALA B 2 678 ? -22.565 -28.728 213.131 1.00 2.00 678 ALA B O 1
ATOM 12451 N N . CYS B 2 679 ? -22.691 -27.012 214.583 1.00 2.00 679 CYS B N 1
ATOM 12452 C CA . CYS B 2 679 ? -22.052 -27.735 215.676 1.00 2.00 679 CYS B CA 1
ATOM 12453 C C . CYS B 2 679 ? -22.766 -28.977 216.225 1.00 2.00 679 CYS B C 1
ATOM 12454 O O . CYS B 2 679 ? -22.143 -29.825 216.862 1.00 2.00 679 CYS B O 1
ATOM 12457 N N . LYS B 2 680 ? -24.075 -29.077 215.984 1.00 2.00 680 LYS B N 1
ATOM 12458 C CA . LYS B 2 680 ? -24.907 -30.179 216.503 1.00 2.00 680 LYS B CA 1
ATOM 12459 C C . LYS B 2 680 ? -25.450 -31.381 215.646 1.00 2.00 680 LYS B C 1
ATOM 12460 O O . LYS B 2 680 ? -25.804 -32.423 216.154 1.00 2.00 680 LYS B O 1
ATOM 12466 N N . THR B 2 681 ? -25.488 -31.224 214.349 1.00 30.00 681 THR B N 1
ATOM 12467 C CA . THR B 2 681 ? -26.266 -32.005 213.381 1.00 30.00 681 THR B CA 1
ATOM 12468 C C . THR B 2 681 ? -25.297 -33.175 213.229 1.00 30.00 681 THR B C 1
ATOM 12469 O O . THR B 2 681 ? -24.282 -33.057 212.547 1.00 30.00 681 THR B O 1
ATOM 12473 N N . GLU B 2 682 ? -25.579 -34.288 213.869 1.00 30.00 682 GLU B N 1
ATOM 12474 C CA . GLU B 2 682 ? -24.809 -35.456 213.559 1.00 30.00 682 GLU B CA 1
ATOM 12475 C C . GLU B 2 682 ? -25.236 -35.838 212.163 1.00 30.00 682 GLU B C 1
ATOM 12476 O O . GLU B 2 682 ? -26.331 -35.518 211.765 1.00 30.00 682 GLU B O 1
ATOM 12482 N N . ASP B 2 683 ? -24.387 -36.519 211.416 1.00 30.00 683 ASP B N 1
ATOM 12483 C CA . ASP B 2 683 ? -24.814 -37.030 210.127 1.00 30.00 683 ASP B CA 1
ATOM 12484 C C . ASP B 2 683 ? -25.262 -36.007 209.089 1.00 30.00 683 ASP B C 1
ATOM 12485 O O . ASP B 2 683 ? -26.431 -35.870 208.820 1.00 30.00 683 ASP B O 1
ATOM 12490 N N . SER B 2 684 ? -24.321 -35.257 208.540 1.00 30.00 684 SER B N 1
ATOM 12491 C CA . SER B 2 684 ? -24.598 -34.348 207.455 1.00 30.00 684 SER B CA 1
ATOM 12492 C C . SER B 2 684 ? -23.780 -34.717 206.261 1.00 30.00 684 SER B C 1
ATOM 12493 O O . SER B 2 684 ? -22.592 -34.870 206.403 1.00 30.00 684 SER B O 1
ATOM 12496 N N . SER B 2 685 ? -24.346 -34.756 205.069 1.00 30.00 685 SER B N 1
ATOM 12497 C CA . SER B 2 685 ? -23.525 -35.087 203.911 1.00 30.00 685 SER B CA 1
ATOM 12498 C C . SER B 2 685 ? -23.274 -33.937 202.956 1.00 30.00 685 SER B C 1
ATOM 12499 O O . SER B 2 685 ? -24.201 -33.416 202.377 1.00 30.00 685 SER B O 1
ATOM 12502 N N . HIS B 2 686 ? -22.001 -33.619 202.767 1.00 30.00 686 HIS B N 1
ATOM 12503 C CA . HIS B 2 686 ? -21.585 -32.439 202.060 1.00 30.00 686 HIS B CA 1
ATOM 12504 C C . HIS B 2 686 ? -21.371 -32.681 200.591 1.00 30.00 686 HIS B C 1
ATOM 12505 O O . HIS B 2 686 ? -20.747 -33.636 200.183 1.00 30.00 686 HIS B O 1
ATOM 12512 N N . ALA B 2 687 ? -21.934 -31.798 199.797 1.00 30.00 687 ALA B N 1
ATOM 12513 C CA . ALA B 2 687 ? -21.466 -31.497 198.453 1.00 30.00 687 ALA B CA 1
ATOM 12514 C C . ALA B 2 687 ? -21.728 -30.117 197.802 1.00 30.00 687 ALA B C 1
ATOM 12515 O O . ALA B 2 687 ? -21.531 -29.983 196.611 1.00 30.00 687 ALA B O 1
ATOM 12517 N N . ASP B 2 688 ? -22.158 -29.097 198.537 1.00 30.00 688 ASP B N 1
ATOM 12518 C CA . ASP B 2 688 ? -22.543 -27.829 197.909 1.00 30.00 688 ASP B CA 1
ATOM 12519 C C . ASP B 2 688 ? -21.581 -26.641 197.935 1.00 30.00 688 ASP B C 1
ATOM 12520 O O . ASP B 2 688 ? -21.964 -25.522 197.640 1.00 30.00 688 ASP B O 1
ATOM 12525 N N . ILE B 2 689 ? -20.348 -26.865 198.319 1.00 30.00 689 ILE B N 1
ATOM 12526 C CA . ILE B 2 689 ? -19.295 -25.857 198.154 1.00 30.00 689 ILE B CA 1
ATOM 12527 C C . ILE B 2 689 ? -19.873 -24.442 198.279 1.00 30.00 689 ILE B C 1
ATOM 12528 O O . ILE B 2 689 ? -19.815 -23.651 197.333 1.00 30.00 689 ILE B O 1
ATOM 12533 N N . VAL B 2 690 ? -20.437 -24.129 199.444 1.00 30.00 690 VAL B N 1
ATOM 12534 C CA . VAL B 2 690 ? -20.976 -22.788 199.681 1.00 30.00 690 VAL B CA 1
ATOM 12535 C C . VAL B 2 690 ? -19.817 -21.830 199.959 1.00 30.00 690 VAL B C 1
ATOM 12536 O O . VAL B 2 690 ? -18.955 -22.108 200.796 1.00 30.00 690 VAL B O 1
ATOM 12540 N N . GLY B 2 691 ? -19.786 -20.717 199.233 1.00 2.00 691 GLY B N 1
ATOM 12541 C CA . GLY B 2 691 ? -18.740 -19.715 199.406 1.00 2.00 691 GLY B CA 1
ATOM 12542 C C . GLY B 2 691 ? -19.030 -18.804 200.582 1.00 2.00 691 GLY B C 1
ATOM 12543 O O . GLY B 2 691 ? -20.034 -18.969 201.278 1.00 2.00 691 GLY B O 1
ATOM 12544 N N . ALA B 2 692 ? -18.141 -17.841 200.804 1.00 30.00 692 ALA B N 1
ATOM 12545 C CA . ALA B 2 692 ? -18.352 -16.816 201.823 1.00 30.00 692 ALA B CA 1
ATOM 12546 C C . ALA B 2 692 ? -19.521 -15.907 201.439 1.00 30.00 692 ALA B C 1
ATOM 12547 O O . ALA B 2 692 ? -20.235 -15.406 202.308 1.00 30.00 692 ALA B O 1
ATOM 12549 N N . GLU B 2 693 ? -19.708 -15.707 200.135 1.00 2.00 693 GLU B N 1
ATOM 12550 C CA . GLU B 2 693 ? -20.803 -14.883 199.613 1.00 2.00 693 GLU B CA 1
ATOM 12551 C C . GLU B 2 693 ? -22.183 -15.518 199.791 1.00 2.00 693 GLU B C 1
ATOM 12552 O O . GLU B 2 693 ? -23.172 -14.801 199.953 1.00 2.00 693 GLU B O 1
ATOM 12558 N N . GLU B 2 694 ? -22.256 -16.847 199.748 1.00 2.00 694 GLU B N 1
ATOM 12559 C CA . GLU B 2 694 ? -23.542 -17.540 199.869 1.00 2.00 694 GLU B CA 1
ATOM 12560 C C . GLU B 2 694 ? -24.147 -17.328 201.257 1.00 2.00 694 GLU B C 1
ATOM 12561 O O . GLU B 2 694 ? -25.352 -17.112 201.386 1.00 2.00 694 GLU B O 1
ATOM 12567 N N . VAL B 2 695 ? -23.302 -17.389 202.284 1.00 2.00 695 VAL B N 1
ATOM 12568 C CA . VAL B 2 695 ? -23.724 -17.120 203.659 1.00 2.00 695 VAL B CA 1
ATOM 12569 C C . VAL B 2 695 ? -23.915 -15.621 203.873 1.00 2.00 695 VAL B C 1
ATOM 12570 O O . VAL B 2 695 ? -24.846 -15.206 204.562 1.00 2.00 695 VAL B O 1
ATOM 12574 N N . LYS B 2 696 ? -23.032 -14.816 203.285 1.00 2.00 696 LYS B N 1
ATOM 12575 C CA . LYS B 2 696 ? -23.173 -13.361 203.325 1.00 2.00 696 LYS B CA 1
ATOM 12576 C C . LYS B 2 696 ? -24.544 -12.962 202.786 1.00 2.00 696 LYS B C 1
ATOM 12577 O O . LYS B 2 696 ? -25.316 -12.296 203.471 1.00 2.00 696 LYS B O 1
ATOM 12583 N N . SER B 2 697 ? -24.843 -13.400 201.566 1.00 2.00 697 SER B N 1
ATOM 12584 C CA . SER B 2 697 ? -26.109 -13.082 200.904 1.00 2.00 697 SER B CA 1
ATOM 12585 C C . SER B 2 697 ? -27.320 -13.673 201.627 1.00 2.00 697 SER B C 1
ATOM 12586 O O . SER B 2 697 ? -28.386 -13.056 201.655 1.00 2.00 697 SER B O 1
ATOM 12589 N N . ALA B 2 698 ? -27.154 -14.863 202.202 1.00 2.00 698 ALA B N 1
ATOM 12590 C CA . ALA B 2 698 ? -28.234 -15.526 202.936 1.00 2.00 698 ALA B CA 1
ATOM 12591 C C . ALA B 2 698 ? -28.582 -14.790 204.228 1.00 2.00 698 ALA B C 1
ATOM 12592 O O . ALA B 2 698 ? -29.758 -14.574 204.521 1.00 2.00 698 ALA B O 1
ATOM 12594 N N . VAL B 2 699 ? -27.559 -14.409 204.991 1.00 2.00 699 VAL B N 1
ATOM 12595 C CA . VAL B 2 699 ? -27.754 -13.717 206.270 1.00 2.00 699 VAL B CA 1
ATOM 12596 C C . VAL B 2 699 ? -28.286 -12.293 206.061 1.00 2.00 699 VAL B C 1
ATOM 12597 O O . VAL B 2 699 ? -29.086 -11.806 206.863 1.00 2.00 699 VAL B O 1
ATOM 12601 N N . GLU B 2 700 ? -27.843 -11.631 204.991 1.00 2.00 700 GLU B N 1
ATOM 12602 C CA . GLU B 2 700 ? -28.378 -10.316 204.617 1.00 2.00 700 GLU B CA 1
ATOM 12603 C C . GLU B 2 700 ? -29.864 -10.418 204.280 1.00 2.00 700 GLU B C 1
ATOM 12604 O O . GLU B 2 700 ? -30.680 -9.636 204.771 1.00 2.00 700 GLU B O 1
ATOM 12610 N N . TRP B 2 701 ? -30.194 -11.386 203.429 1.00 2.00 701 TRP B N 1
ATOM 12611 C CA . TRP B 2 701 ? -31.579 -11.687 203.054 1.00 2.00 701 TRP B CA 1
ATOM 12612 C C . TRP B 2 701 ? -32.413 -12.088 204.277 1.00 2.00 701 TRP B C 1
ATOM 12613 O O . TRP B 2 701 ? -33.552 -11.646 204.427 1.00 2.00 701 TRP B O 1
ATOM 12624 N N . LEU B 2 702 ? -31.830 -12.900 205.155 1.00 2.00 702 LEU B N 1
ATOM 12625 C CA . LEU B 2 702 ? -32.522 -13.373 206.360 1.00 2.00 702 LEU B CA 1
ATOM 12626 C C . LEU B 2 702 ? -32.788 -12.285 207.404 1.00 2.00 702 LEU B C 1
ATOM 12627 O O . LEU B 2 702 ? -33.773 -12.361 208.140 1.00 2.00 702 LEU B O 1
ATOM 12632 N N . SER B 2 703 ? -31.911 -11.287 207.474 1.00 30.00 703 SER B N 1
ATOM 12633 C CA . SER B 2 703 ? -32.038 -10.218 208.465 1.00 30.00 703 SER B CA 1
ATOM 12634 C C . SER B 2 703 ? -33.109 -9.199 208.077 1.00 30.00 703 SER B C 1
ATOM 12635 O O . SER B 2 703 ? -33.952 -8.835 208.898 1.00 30.00 703 SER B O 1
ATOM 12638 N N . SER B 2 704 ? -33.065 -8.744 206.826 1.00 30.00 704 SER B N 1
ATOM 12639 C CA . SER B 2 704 ? -33.994 -7.726 206.335 1.00 30.00 704 SER B CA 1
ATOM 12640 C C . SER B 2 704 ? -35.409 -8.279 206.185 1.00 30.00 704 SER B C 1
ATOM 12641 O O . SER B 2 704 ? -35.596 -9.404 205.719 1.00 30.00 704 SER B O 1
ATOM 12644 N N . ASN B 2 705 ? -36.398 -7.480 206.580 1.00 30.00 705 ASN B N 1
ATOM 12645 C CA . ASN B 2 705 ? -37.803 -7.883 206.491 1.00 30.00 705 ASN B CA 1
ATOM 12646 C C . ASN B 2 705 ? -38.307 -7.915 205.046 1.00 30.00 705 ASN B C 1
ATOM 12647 O O . ASN B 2 705 ? -38.331 -6.889 204.362 1.00 30.00 705 ASN B O 1
ATOM 12652 N N . SER B 2 706 ? -38.667 -9.095 204.599 1.00 30.00 706 SER B N 1
ATOM 12653 C CA . SER B 2 706 ? -39.375 -9.317 203.373 1.00 30.00 706 SER B CA 1
ATOM 12654 C C . SER B 2 706 ? -40.285 -10.277 204.051 1.00 30.00 706 SER B C 1
ATOM 12655 O O . SER B 2 706 ? -40.000 -10.604 205.192 1.00 30.00 706 SER B O 1
ATOM 12658 N N . VAL B 2 707 ? -41.388 -10.689 203.448 1.00 30.00 707 VAL B N 1
ATOM 12659 C CA . VAL B 2 707 ? -42.319 -11.527 204.174 1.00 30.00 707 VAL B CA 1
ATOM 12660 C C . VAL B 2 707 ? -41.774 -12.889 204.433 1.00 30.00 707 VAL B C 1
ATOM 12661 O O . VAL B 2 707 ? -42.403 -13.628 205.158 1.00 30.00 707 VAL B O 1
ATOM 12665 N N . GLU B 2 708 ? -40.858 -13.302 203.563 1.00 30.00 708 GLU B N 1
ATOM 12666 C CA . GLU B 2 708 ? -40.196 -14.593 203.675 1.00 30.00 708 GLU B CA 1
ATOM 12667 C C . GLU B 2 708 ? -39.166 -14.753 204.765 1.00 30.00 708 GLU B C 1
ATOM 12668 O O . GLU B 2 708 ? -39.165 -15.718 205.479 1.00 30.00 708 GLU B O 1
ATOM 12674 N N . ALA B 2 709 ? -38.299 -13.776 204.893 1.00 30.00 709 ALA B N 1
ATOM 12675 C CA . ALA B 2 709 ? -37.334 -13.729 205.990 1.00 30.00 709 ALA B CA 1
ATOM 12676 C C . ALA B 2 709 ? -38.021 -13.407 207.319 1.00 30.00 709 ALA B C 1
ATOM 12677 O O . ALA B 2 709 ? -37.537 -13.793 208.384 1.00 30.00 709 ALA B O 1
ATOM 12679 N N . HIS B 2 710 ? -39.142 -12.693 207.243 1.00 30.00 710 HIS B N 1
ATOM 12680 C CA . HIS B 2 710 ? -39.938 -12.341 208.421 1.00 30.00 710 HIS B CA 1
ATOM 12681 C C . HIS B 2 710 ? -40.591 -13.583 209.032 1.00 30.00 710 HIS B C 1
ATOM 12682 O O . HIS B 2 710 ? -40.523 -13.796 210.244 1.00 30.00 710 HIS B O 1
ATOM 12689 N N . ARG B 2 711 ? -41.227 -14.389 208.183 1.00 30.00 711 ARG B N 1
ATOM 12690 C CA . ARG B 2 711 ? -41.922 -15.602 208.620 1.00 30.00 711 ARG B CA 1
ATOM 12691 C C . ARG B 2 711 ? -40.941 -16.645 209.157 1.00 30.00 711 ARG B C 1
ATOM 12692 O O . ARG B 2 711 ? -41.256 -17.381 210.094 1.00 30.00 711 ARG B O 1
ATOM 12700 N N . PHE B 2 712 ? -39.760 -16.702 208.545 1.00 30.00 712 PHE B N 1
ATOM 12701 C CA . PHE B 2 712 ? -38.675 -17.578 208.988 1.00 30.00 712 PHE B CA 1
ATOM 12702 C C . PHE B 2 712 ? -38.287 -17.324 210.443 1.00 30.00 712 PHE B C 1
ATOM 12703 O O . PHE B 2 712 ? -38.158 -18.263 211.230 1.00 30.00 712 PHE B O 1
ATOM 12711 N N . ARG B 2 713 ? -38.088 -16.054 210.787 1.00 30.00 713 ARG B N 1
ATOM 12712 C CA . ARG B 2 713 ? -37.663 -15.677 212.136 1.00 30.00 713 ARG B CA 1
ATOM 12713 C C . ARG B 2 713 ? -38.763 -15.927 213.169 1.00 30.00 713 ARG B C 1
ATOM 12714 O O . ARG B 2 713 ? -38.482 -16.391 214.273 1.00 30.00 713 ARG B O 1
ATOM 12722 N N . SER B 2 714 ? -40.011 -15.635 212.807 1.00 30.00 714 SER B N 1
ATOM 12723 C CA . SER B 2 714 ? -41.153 -15.941 213.672 1.00 30.00 714 SER B CA 1
ATOM 12724 C C . SER B 2 714 ? -41.323 -17.451 213.865 1.00 30.00 714 SER B C 1
ATOM 12725 O O . SER B 2 714 ? -41.734 -17.901 214.936 1.00 30.00 714 SER B O 1
ATOM 12728 N N . SER B 2 715 ? -41.012 -18.221 212.822 1.00 30.00 715 SER B N 1
ATOM 12729 C CA . SER B 2 715 ? -41.040 -19.683 212.894 1.00 30.00 715 SER B CA 1
ATOM 12730 C C . SER B 2 715 ? -39.961 -20.203 213.840 1.00 30.00 715 SER B C 1
ATOM 12731 O O . SER B 2 715 ? -40.270 -20.758 214.896 1.00 30.00 715 SER B O 1
ATOM 12734 N N . ALA B 2 716 ? -38.707 -20.085 213.385 1.00 30.00 716 ALA B N 1
ATOM 12735 C CA . ALA B 2 716 ? -37.518 -20.376 214.188 1.00 30.00 716 ALA B CA 1
ATOM 12736 C C . ALA B 2 716 ? -37.523 -19.362 215.251 1.00 30.00 716 ALA B C 1
ATOM 12737 O O . ALA B 2 716 ? -37.842 -18.244 214.981 1.00 30.00 716 ALA B O 1
ATOM 12739 N N . GLY B 2 717 ? -37.138 -19.710 216.459 1.00 30.00 717 GLY B N 1
ATOM 12740 C CA . GLY B 2 717 ? -37.573 -18.931 217.590 1.00 30.00 717 GLY B CA 1
ATOM 12741 C C . GLY B 2 717 ? -36.761 -17.693 217.789 1.00 30.00 717 GLY B C 1
ATOM 12742 O O . GLY B 2 717 ? -36.036 -17.581 218.745 1.00 30.00 717 GLY B O 1
ATOM 12743 N N . LEU B 2 718 ? -36.722 -16.815 216.792 1.00 30.00 718 LEU B N 1
ATOM 12744 C CA . LEU B 2 718 ? -35.983 -15.554 216.885 1.00 30.00 718 LEU B CA 1
ATOM 12745 C C . LEU B 2 718 ? -36.857 -14.367 216.574 1.00 30.00 718 LEU B C 1
ATOM 12746 O O . LEU B 2 718 ? -37.464 -14.304 215.523 1.00 30.00 718 LEU B O 1
ATOM 12751 N N . GLY B 2 719 ? -36.858 -13.377 217.435 1.00 30.00 719 GLY B N 1
ATOM 12752 C CA . GLY B 2 719 ? -37.319 -12.058 217.068 1.00 30.00 719 GLY B CA 1
ATOM 12753 C C . GLY B 2 719 ? -38.763 -11.602 217.095 1.00 30.00 719 GLY B C 1
ATOM 12754 O O . GLY B 2 719 ? -39.014 -10.439 216.787 1.00 30.00 719 GLY B O 1
ATOM 12755 N N . ALA B 2 720 ? -39.709 -12.450 217.471 1.00 30.00 720 ALA B N 1
ATOM 12756 C CA . ALA B 2 720 ? -41.070 -11.963 217.641 1.00 30.00 720 ALA B CA 1
ATOM 12757 C C . ALA B 2 720 ? -41.353 -11.693 219.096 1.00 30.00 720 ALA B C 1
ATOM 12758 O O . ALA B 2 720 ? -41.749 -10.608 219.482 1.00 30.00 720 ALA B O 1
ATOM 12760 N N . THR B 2 721 ? -41.079 -12.698 219.904 1.00 30.00 721 THR B N 1
ATOM 12761 C CA . THR B 2 721 ? -41.408 -12.703 221.310 1.00 30.00 721 THR B CA 1
ATOM 12762 C C . THR B 2 721 ? -40.127 -12.715 222.109 1.00 30.00 721 THR B C 1
ATOM 12763 O O . THR B 2 721 ? -40.081 -13.249 223.204 1.00 30.00 721 THR B O 1
ATOM 12767 N N . GLU B 2 722 ? -39.061 -12.199 221.522 1.00 30.00 722 GLU B N 1
ATOM 12768 C CA . GLU B 2 722 ? -37.730 -12.435 222.079 1.00 30.00 722 GLU B CA 1
ATOM 12769 C C . GLU B 2 722 ? -37.346 -11.354 223.087 1.00 30.00 722 GLU B C 1
ATOM 12770 O O . GLU B 2 722 ? -37.325 -10.166 222.757 1.00 30.00 722 GLU B O 1
ATOM 12776 N N . ALA B 2 723 ? -37.101 -11.749 224.329 1.00 30.00 723 ALA B N 1
ATOM 12777 C CA . ALA B 2 723 ? -36.714 -10.804 225.368 1.00 30.00 723 ALA B CA 1
ATOM 12778 C C . ALA B 2 723 ? -35.224 -10.882 225.555 1.00 30.00 723 ALA B C 1
ATOM 12779 O O . ALA B 2 723 ? -34.595 -9.920 225.959 1.00 30.00 723 ALA B O 1
ATOM 12781 N N . ALA B 2 724 ? -34.652 -12.039 225.248 1.00 30.00 724 ALA B N 1
ATOM 12782 C CA . ALA B 2 724 ? -33.220 -12.228 225.340 1.00 30.00 724 ALA B CA 1
ATOM 12783 C C . ALA B 2 724 ? -32.635 -12.052 223.954 1.00 30.00 724 ALA B C 1
ATOM 12784 O O . ALA B 2 724 ? -32.042 -12.957 223.403 1.00 30.00 724 ALA B O 1
ATOM 12786 N N . GLY B 2 725 ? -32.837 -10.888 223.369 1.00 30.00 725 GLY B N 1
ATOM 12787 C CA . GLY B 2 725 ? -32.318 -10.631 222.062 1.00 30.00 725 GLY B CA 1
ATOM 12788 C C . GLY B 2 725 ? -30.994 -10.049 222.393 1.00 30.00 725 GLY B C 1
ATOM 12789 O O . GLY B 2 725 ? -30.017 -10.754 222.404 1.00 30.00 725 GLY B O 1
ATOM 12790 N N . SER B 2 726 ? -31.015 -8.771 222.724 1.00 30.00 726 SER B N 1
ATOM 12791 C CA . SER B 2 726 ? -29.855 -7.963 223.075 1.00 30.00 726 SER B CA 1
ATOM 12792 C C . SER B 2 726 ? -28.686 -8.655 223.744 1.00 30.00 726 SER B C 1
ATOM 12793 O O . SER B 2 726 ? -27.570 -8.577 223.278 1.00 30.00 726 SER B O 1
ATOM 12796 N N . PRO B 2 727 ? -28.932 -9.301 224.865 1.00 30.00 727 PRO B N 1
ATOM 12797 C CA . PRO B 2 727 ? -27.804 -9.933 225.528 1.00 30.00 727 PRO B CA 1
ATOM 12798 C C . PRO B 2 727 ? -27.694 -11.421 225.265 1.00 30.00 727 PRO B C 1
ATOM 12799 O O . PRO B 2 727 ? -26.624 -11.935 224.989 1.00 30.00 727 PRO B O 1
ATOM 12803 N N . GLY B 2 728 ? -28.807 -12.118 225.342 1.00 30.00 728 GLY B N 1
ATOM 12804 C CA . GLY B 2 728 ? -28.812 -13.552 225.154 1.00 30.00 728 GLY B CA 1
ATOM 12805 C C . GLY B 2 728 ? -28.102 -14.126 223.953 1.00 30.00 728 GLY B C 1
ATOM 12806 O O . GLY B 2 728 ? -27.517 -15.184 224.046 1.00 30.00 728 GLY B O 1
ATOM 12807 N N . ARG B 2 729 ? -28.186 -13.477 222.810 1.00 30.00 729 ARG B N 1
ATOM 12808 C CA . ARG B 2 729 ? -27.508 -14.011 221.672 1.00 30.00 729 ARG B CA 1
ATOM 12809 C C . ARG B 2 729 ? -27.103 -12.919 220.767 1.00 30.00 729 ARG B C 1
ATOM 12810 O O . ARG B 2 729 ? -27.752 -12.637 219.793 1.00 30.00 729 ARG B O 1
ATOM 12818 N N . ARG B 2 730 ? -25.991 -12.316 221.084 1.00 30.00 730 ARG B N 1
ATOM 12819 C CA . ARG B 2 730 ? -25.437 -11.301 220.250 1.00 30.00 730 ARG B CA 1
ATOM 12820 C C . ARG B 2 730 ? -24.060 -11.267 220.820 1.00 30.00 730 ARG B C 1
ATOM 12821 O O . ARG B 2 730 ? -23.116 -10.942 220.129 1.00 30.00 730 ARG B O 1
ATOM 12829 N N . ALA B 2 731 ? -23.945 -11.588 222.103 1.00 30.00 731 ALA B N 1
ATOM 12830 C CA . ALA B 2 731 ? -22.605 -11.731 222.678 1.00 30.00 731 ALA B CA 1
ATOM 12831 C C . ALA B 2 731 ? -22.164 -13.195 222.804 1.00 30.00 731 ALA B C 1
ATOM 12832 O O . ALA B 2 731 ? -21.055 -13.469 223.275 1.00 30.00 731 ALA B O 1
ATOM 12834 N N . TRP B 2 732 ? -23.019 -14.108 222.363 1.00 30.00 732 TRP B N 1
ATOM 12835 C CA . TRP B 2 732 ? -22.716 -15.535 222.407 1.00 30.00 732 TRP B CA 1
ATOM 12836 C C . TRP B 2 732 ? -21.940 -15.753 221.161 1.00 30.00 732 TRP B C 1
ATOM 12837 O O . TRP B 2 732 ? -22.508 -15.844 220.093 1.00 30.00 732 TRP B O 1
ATOM 12848 N N . ARG B 2 733 ? -20.625 -15.815 221.304 1.00 30.00 733 ARG B N 1
ATOM 12849 C CA . ARG B 2 733 ? -19.748 -15.934 220.177 1.00 30.00 733 ARG B CA 1
ATOM 12850 C C . ARG B 2 733 ? -19.123 -17.261 220.410 1.00 30.00 733 ARG B C 1
ATOM 12851 O O . ARG B 2 733 ? -18.798 -17.598 221.522 1.00 30.00 733 ARG B O 1
ATOM 12859 N N . LEU B 2 734 ? -19.058 -18.155 219.432 1.00 30.00 734 LEU B N 1
ATOM 12860 C CA . LEU B 2 734 ? -18.783 -19.557 219.794 1.00 30.00 734 LEU B CA 1
ATOM 12861 C C . LEU B 2 734 ? -17.385 -19.531 220.331 1.00 30.00 734 LEU B C 1
ATOM 12862 O O . LEU B 2 734 ? -16.711 -18.536 220.157 1.00 30.00 734 LEU B O 1
ATOM 12867 N N . HIS B 2 735 ? -17.024 -20.623 220.983 1.00 30.00 735 HIS B N 1
ATOM 12868 C CA . HIS B 2 735 ? -15.855 -20.699 221.813 1.00 30.00 735 HIS B CA 1
ATOM 12869 C C . HIS B 2 735 ? -16.250 -20.220 223.190 1.00 30.00 735 HIS B C 1
ATOM 12870 O O . HIS B 2 735 ? -15.397 -20.017 224.031 1.00 30.00 735 HIS B O 1
ATOM 12877 N N . HIS B 2 736 ? -17.569 -20.193 223.409 1.00 30.00 736 HIS B N 1
ATOM 12878 C CA . HIS B 2 736 ? -18.193 -20.189 224.731 1.00 30.00 736 HIS B CA 1
ATOM 12879 C C . HIS B 2 736 ? -18.769 -21.531 225.143 1.00 30.00 736 HIS B C 1
ATOM 12880 O O . HIS B 2 736 ? -18.701 -21.889 226.296 1.00 30.00 736 HIS B O 1
ATOM 12887 N N . TYR B 2 737 ? -19.375 -22.253 224.212 1.00 30.00 737 TYR B N 1
ATOM 12888 C CA . TYR B 2 737 ? -20.273 -23.367 224.532 1.00 30.00 737 TYR B CA 1
ATOM 12889 C C . TYR B 2 737 ? -19.650 -24.568 225.236 1.00 30.00 737 TYR B C 1
ATOM 12890 O O . TYR B 2 737 ? -18.540 -24.943 224.929 1.00 30.00 737 TYR B O 1
ATOM 12899 N N . ASP B 2 738 ? -20.375 -25.159 226.183 1.00 30.00 738 ASP B N 1
ATOM 12900 C CA . ASP B 2 738 ? -19.939 -26.294 227.009 1.00 30.00 738 ASP B CA 1
ATOM 12901 C C . ASP B 2 738 ? -20.196 -27.685 226.467 1.00 30.00 738 ASP B C 1
ATOM 12902 O O . ASP B 2 738 ? -20.586 -27.853 225.331 1.00 30.00 738 ASP B O 1
ATOM 12907 N N . GLY B 2 739 ? -19.970 -28.697 227.296 1.00 30.00 739 GLY B N 1
ATOM 12908 C CA . GLY B 2 739 ? -20.445 -30.035 226.949 1.00 30.00 739 GLY B CA 1
ATOM 12909 C C . GLY B 2 739 ? -20.110 -30.481 225.538 1.00 30.00 739 GLY B C 1
ATOM 12910 O O . GLY B 2 739 ? -19.149 -30.000 224.936 1.00 30.00 739 GLY B O 1
ATOM 12911 N N . GLN B 2 740 ? -20.912 -31.409 225.020 1.00 30.00 740 GLN B N 1
ATOM 12912 C CA . GLN B 2 740 ? -20.704 -31.968 223.681 1.00 30.00 740 GLN B CA 1
ATOM 12913 C C . GLN B 2 740 ? -20.972 -30.939 222.586 1.00 30.00 740 GLN B C 1
ATOM 12914 O O . GLN B 2 740 ? -21.892 -30.125 222.694 1.00 30.00 740 GLN B O 1
ATOM 12920 N N . ILE B 2 741 ? -20.157 -30.993 221.534 1.00 30.00 741 ILE B N 1
ATOM 12921 C CA . ILE B 2 741 ? -20.243 -30.060 220.412 1.00 30.00 741 ILE B CA 1
ATOM 12922 C C . ILE B 2 741 ? -20.759 -30.754 219.140 1.00 30.00 741 ILE B C 1
ATOM 12923 O O . ILE B 2 741 ? -20.927 -30.110 218.107 1.00 30.00 741 ILE B O 1
ATOM 12928 N N . PHE B 2 742 ? -21.017 -32.061 219.217 1.00 30.00 742 PHE B N 1
ATOM 12929 C CA . PHE B 2 742 ? -21.556 -32.822 218.086 1.00 30.00 742 PHE B CA 1
ATOM 12930 C C . PHE B 2 742 ? -22.561 -33.873 218.574 1.00 30.00 742 PHE B C 1
ATOM 12931 O O . PHE B 2 742 ? -22.412 -35.068 218.307 1.00 30.00 742 PHE B O 1
ATOM 12939 N N . SER B 2 743 ? -23.582 -33.411 219.293 1.00 30.00 743 SER B N 1
ATOM 12940 C CA . SER B 2 743 ? -24.633 -34.287 219.820 1.00 30.00 743 SER B CA 1
ATOM 12941 C C . SER B 2 743 ? -25.845 -33.467 220.263 1.00 30.00 743 SER B C 1
ATOM 12942 O O . SER B 2 743 ? -25.701 -32.500 221.007 1.00 30.00 743 SER B O 1
ATOM 12945 N N . ASN B 2 744 ? -27.036 -33.883 219.836 1.00 30.00 744 ASN B N 1
ATOM 12946 C CA . ASN B 2 744 ? -28.263 -33.095 220.036 1.00 30.00 744 ASN B CA 1
ATOM 12947 C C . ASN B 2 744 ? -28.741 -32.959 221.488 1.00 30.00 744 ASN B C 1
ATOM 12948 O O . ASN B 2 744 ? -29.615 -32.137 221.770 1.00 30.00 744 ASN B O 1
ATOM 12953 N N . VAL B 2 745 ? -28.177 -33.747 222.402 1.00 30.00 745 VAL B N 1
ATOM 12954 C CA . VAL B 2 745 ? -28.644 -33.761 223.790 1.00 30.00 745 VAL B CA 1
ATOM 12955 C C . VAL B 2 745 ? -28.108 -32.544 224.546 1.00 30.00 745 VAL B C 1
ATOM 12956 O O . VAL B 2 745 ? -26.914 -32.462 224.841 1.00 30.00 745 VAL B O 1
ATOM 12960 N N . ILE B 2 746 ? -29.000 -31.600 224.844 1.00 30.00 746 ILE B N 1
ATOM 12961 C CA . ILE B 2 746 ? -28.661 -30.427 225.644 1.00 30.00 746 ILE B CA 1
ATOM 12962 C C . ILE B 2 746 ? -29.155 -30.674 227.066 1.00 30.00 746 ILE B C 1
ATOM 12963 O O . ILE B 2 746 ? -30.359 -30.810 227.295 1.00 30.00 746 ILE B O 1
ATOM 12968 N N . ALA B 2 747 ? -28.223 -30.752 228.013 1.00 30.00 747 ALA B N 1
ATOM 12969 C CA . ALA B 2 747 ? -28.564 -30.892 229.430 1.00 30.00 747 ALA B CA 1
ATOM 12970 C C . ALA B 2 747 ? -29.435 -29.734 229.924 1.00 30.00 747 ALA B C 1
ATOM 12971 O O . ALA B 2 747 ? -29.428 -28.644 229.348 1.00 30.00 747 ALA B O 1
ATOM 12973 N N . ASP B 2 748 ? -29.913 -29.897 231.132 1.00 30.00 748 ASP B N 1
ATOM 12974 C CA . ASP B 2 748 ? -30.534 -28.793 231.814 1.00 30.00 748 ASP B CA 1
ATOM 12975 C C . ASP B 2 748 ? -29.395 -28.147 232.675 1.00 30.00 748 ASP B C 1
ATOM 12976 O O . ASP B 2 748 ? -29.506 -26.996 233.086 1.00 30.00 748 ASP B O 1
ATOM 12981 N N . THR B 2 749 ? -28.309 -28.903 232.928 1.00 30.00 749 THR B N 1
ATOM 12982 C CA . THR B 2 749 ? -26.973 -28.417 233.322 1.00 30.00 749 THR B CA 1
ATOM 12983 C C . THR B 2 749 ? -26.352 -27.395 232.368 1.00 30.00 749 THR B C 1
ATOM 12984 O O . THR B 2 749 ? -26.256 -26.230 232.716 1.00 30.00 749 THR B O 1
ATOM 12988 N N . GLU B 2 750 ? -25.868 -27.822 231.200 1.00 30.00 750 GLU B N 1
ATOM 12989 C CA . GLU B 2 750 ? -25.322 -26.825 230.296 1.00 30.00 750 GLU B CA 1
ATOM 12990 C C . GLU B 2 750 ? -25.689 -25.390 230.659 1.00 30.00 750 GLU B C 1
ATOM 12991 O O . GLU B 2 750 ? -26.857 -25.000 230.676 1.00 30.00 750 GLU B O 1
ATOM 12997 N N . ARG B 2 751 ? -24.684 -24.533 230.670 1.00 30.00 751 ARG B N 1
ATOM 12998 C CA . ARG B 2 751 ? -24.918 -23.100 230.628 1.00 30.00 751 ARG B CA 1
ATOM 12999 C C . ARG B 2 751 ? -24.316 -22.576 229.335 1.00 30.00 751 ARG B C 1
ATOM 13000 O O . ARG B 2 751 ? -23.426 -23.192 228.801 1.00 30.00 751 ARG B O 1
ATOM 13008 N N . HIS B 2 752 ? -24.797 -21.443 228.839 1.00 30.00 752 HIS B N 1
ATOM 13009 C CA . HIS B 2 752 ? -24.346 -20.877 227.560 1.00 30.00 752 HIS B CA 1
ATOM 13010 C C . HIS B 2 752 ? -24.961 -21.339 226.233 1.00 30.00 752 HIS B C 1
ATOM 13011 O O . HIS B 2 752 ? -24.366 -21.169 225.198 1.00 30.00 752 HIS B O 1
ATOM 13018 N N . PRO B 2 753 ? -26.068 -22.033 226.190 1.00 30.00 753 PRO B N 1
ATOM 13019 C CA . PRO B 2 753 ? -26.518 -22.460 224.879 1.00 30.00 753 PRO B CA 1
ATOM 13020 C C . PRO B 2 753 ? -27.167 -21.307 224.183 1.00 30.00 753 PRO B C 1
ATOM 13021 O O . PRO B 2 753 ? -27.562 -20.400 224.873 1.00 30.00 753 PRO B O 1
ATOM 13025 N N . TYR B 2 754 ? -27.235 -21.284 222.860 1.00 30.00 754 TYR B N 1
ATOM 13026 C CA . TYR B 2 754 ? -27.775 -20.112 222.194 1.00 30.00 754 TYR B CA 1
ATOM 13027 C C . TYR B 2 754 ? -29.198 -19.884 222.508 1.00 30.00 754 TYR B C 1
ATOM 13028 O O . TYR B 2 754 ? -29.567 -18.823 222.958 1.00 30.00 754 TYR B O 1
ATOM 13037 N N . MET B 2 755 ? -30.014 -20.852 222.119 1.00 30.00 755 MET B N 1
ATOM 13038 C CA . MET B 2 755 ? -31.418 -20.912 222.461 1.00 30.00 755 MET B CA 1
ATOM 13039 C C . MET B 2 755 ? -31.607 -22.372 222.802 1.00 30.00 755 MET B C 1
ATOM 13040 O O . MET B 2 755 ? -30.958 -23.232 222.206 1.00 30.00 755 MET B O 1
ATOM 13045 N N . ARG B 2 756 ? -32.472 -22.672 223.756 1.00 30.00 756 ARG B N 1
ATOM 13046 C CA . ARG B 2 756 ? -32.579 -24.061 224.193 1.00 30.00 756 ARG B CA 1
ATOM 13047 C C . ARG B 2 756 ? -33.486 -24.898 223.303 1.00 30.00 756 ARG B C 1
ATOM 13048 O O . ARG B 2 756 ? -34.498 -25.430 223.760 1.00 30.00 756 ARG B O 1
ATOM 13056 N N . ARG B 2 757 ? -33.130 -25.009 222.035 1.00 30.00 757 ARG B N 1
ATOM 13057 C CA . ARG B 2 757 ? -33.824 -25.903 221.132 1.00 30.00 757 ARG B CA 1
ATOM 13058 C C . ARG B 2 757 ? -32.993 -26.248 219.915 1.00 30.00 757 ARG B C 1
ATOM 13059 O O . ARG B 2 757 ? -32.043 -25.575 219.594 1.00 30.00 757 ARG B O 1
ATOM 13067 N N . LEU B 2 758 ? -33.382 -27.284 219.217 1.00 30.00 758 LEU B N 1
ATOM 13068 C CA . LEU B 2 758 ? -32.815 -27.483 217.923 1.00 30.00 758 LEU B CA 1
ATOM 13069 C C . LEU B 2 758 ? -33.894 -27.744 216.879 1.00 30.00 758 LEU B C 1
ATOM 13070 O O . LEU B 2 758 ? -34.727 -28.618 217.060 1.00 30.00 758 LEU B O 1
ATOM 13075 N N . TYR B 2 759 ? -33.877 -27.004 215.780 1.00 30.00 759 TYR B N 1
ATOM 13076 C CA . TYR B 2 759 ? -34.908 -27.138 214.773 1.00 30.00 759 TYR B CA 1
ATOM 13077 C C . TYR B 2 759 ? -34.295 -27.873 213.644 1.00 30.00 759 TYR B C 1
ATOM 13078 O O . TYR B 2 759 ? -33.209 -27.549 213.268 1.00 30.00 759 TYR B O 1
ATOM 13087 N N . THR B 2 760 ? -34.988 -28.880 213.133 1.00 2.00 760 THR B N 1
ATOM 13088 C CA . THR B 2 760 ? -34.547 -29.613 211.961 1.00 2.00 760 THR B CA 1
ATOM 13089 C C . THR B 2 760 ? -35.437 -29.125 210.838 1.00 2.00 760 THR B C 1
ATOM 13090 O O . THR B 2 760 ? -36.522 -28.590 211.123 1.00 2.00 760 THR B O 1
ATOM 13094 N N . PRO B 2 761 ? -35.058 -29.341 209.584 1.00 30.00 761 PRO B N 1
ATOM 13095 C CA . PRO B 2 761 ? -35.841 -28.738 208.505 1.00 30.00 761 PRO B CA 1
ATOM 13096 C C . PRO B 2 761 ? -37.099 -29.549 208.245 1.00 30.00 761 PRO B C 1
ATOM 13097 O O . PRO B 2 761 ? -37.374 -29.975 207.123 1.00 30.00 761 PRO B O 1
ATOM 13101 N N . SER B 2 762 ? -37.865 -29.737 209.315 1.00 2.00 762 SER B N 1
ATOM 13102 C CA . SER B 2 762 ? -39.232 -30.221 209.250 1.00 2.00 762 SER B CA 1
ATOM 13103 C C . SER B 2 762 ? -40.127 -29.174 209.903 1.00 2.00 762 SER B C 1
ATOM 13104 O O . SER B 2 762 ? -41.133 -28.751 209.334 1.00 2.00 762 SER B O 1
ATOM 13107 N N . GLU B 2 763 ? -39.779 -28.759 211.106 1.00 2.00 763 GLU B N 1
ATOM 13108 C CA . GLU B 2 763 ? -40.569 -27.712 211.698 1.00 2.00 763 GLU B CA 1
ATOM 13109 C C . GLU B 2 763 ? -40.438 -26.456 210.882 1.00 2.00 763 GLU B C 1
ATOM 13110 O O . GLU B 2 763 ? -41.420 -25.911 210.423 1.00 2.00 763 GLU B O 1
ATOM 13116 N N . LEU B 2 764 ? -39.229 -26.057 210.580 1.00 2.00 764 LEU B N 1
ATOM 13117 C CA . LEU B 2 764 ? -39.078 -24.841 209.777 1.00 2.00 764 LEU B CA 1
ATOM 13118 C C . LEU B 2 764 ? -39.900 -24.964 208.493 1.00 2.00 764 LEU B C 1
ATOM 13119 O O . LEU B 2 764 ? -40.396 -23.967 207.967 1.00 2.00 764 LEU B O 1
ATOM 13124 N N . ARG B 2 765 ? -40.039 -26.194 208.002 1.00 2.00 765 ARG B N 1
ATOM 13125 C CA . ARG B 2 765 ? -40.825 -26.480 206.803 1.00 2.00 765 ARG B CA 1
ATOM 13126 C C . ARG B 2 765 ? -42.328 -26.525 207.120 1.00 2.00 765 ARG B C 1
ATOM 13127 O O . ARG B 2 765 ? -43.142 -26.044 206.330 1.00 2.00 765 ARG B O 1
ATOM 13135 N N . ASP B 2 766 ? -42.652 -26.895 208.344 1.00 2.00 766 ASP B N 1
ATOM 13136 C CA . ASP B 2 766 ? -44.031 -26.918 208.802 1.00 2.00 766 ASP B CA 1
ATOM 13137 C C . ASP B 2 766 ? -44.529 -25.630 209.422 1.00 2.00 766 ASP B C 1
ATOM 13138 O O . ASP B 2 766 ? -45.640 -25.580 209.934 1.00 2.00 766 ASP B O 1
ATOM 13143 N N . ALA B 2 767 ? -43.699 -24.605 209.429 1.00 2.00 767 ALA B N 1
ATOM 13144 C CA . ALA B 2 767 ? -44.171 -23.247 209.618 1.00 2.00 767 ALA B CA 1
ATOM 13145 C C . ALA B 2 767 ? -44.195 -22.551 208.271 1.00 2.00 767 ALA B C 1
ATOM 13146 O O . ALA B 2 767 ? -44.351 -21.359 208.189 1.00 2.00 767 ALA B O 1
ATOM 13148 N N . ARG B 2 768 ? -44.061 -23.313 207.202 1.00 2.00 768 ARG B N 1
ATOM 13149 C CA . ARG B 2 768 ? -44.347 -22.824 205.869 1.00 2.00 768 ARG B CA 1
ATOM 13150 C C . ARG B 2 768 ? -43.303 -22.066 205.027 1.00 2.00 768 ARG B C 1
ATOM 13151 O O . ARG B 2 768 ? -43.681 -21.428 204.064 1.00 2.00 768 ARG B O 1
ATOM 13159 N N . ASN B 2 769 ? -42.015 -22.119 205.356 1.00 30.00 769 ASN B N 1
ATOM 13160 C CA . ASN B 2 769 ? -40.982 -21.525 204.492 1.00 30.00 769 ASN B CA 1
ATOM 13161 C C . ASN B 2 769 ? -40.723 -22.190 203.142 1.00 30.00 769 ASN B C 1
ATOM 13162 O O . ASN B 2 769 ? -40.476 -23.360 203.067 1.00 30.00 769 ASN B O 1
ATOM 13167 N N . ASP B 2 770 ? -40.674 -21.422 202.077 1.00 30.00 770 ASP B N 1
ATOM 13168 C CA . ASP B 2 770 ? -40.481 -22.003 200.751 1.00 30.00 770 ASP B CA 1
ATOM 13169 C C . ASP B 2 770 ? -39.435 -23.092 200.902 1.00 30.00 770 ASP B C 1
ATOM 13170 O O . ASP B 2 770 ? -38.491 -22.948 201.683 1.00 30.00 770 ASP B O 1
ATOM 13175 N N . LEU B 2 771 ? -39.602 -24.181 200.160 1.00 2.00 771 LEU B N 1
ATOM 13176 C CA . LEU B 2 771 ? -38.638 -25.275 200.192 1.00 2.00 771 LEU B CA 1
ATOM 13177 C C . LEU B 2 771 ? -37.267 -24.786 199.708 1.00 2.00 771 LEU B C 1
ATOM 13178 O O . LEU B 2 771 ? -36.241 -25.380 200.034 1.00 2.00 771 LEU B O 1
ATOM 13183 N N . PHE B 2 772 ? -37.262 -23.698 198.940 1.00 2.00 772 PHE B N 1
ATOM 13184 C CA . PHE B 2 772 ? -36.028 -23.022 198.540 1.00 2.00 772 PHE B CA 1
ATOM 13185 C C . PHE B 2 772 ? -35.316 -22.337 199.713 1.00 2.00 772 PHE B C 1
ATOM 13186 O O . PHE B 2 772 ? -34.095 -22.443 199.841 1.00 2.00 772 PHE B O 1
ATOM 13194 N N . VAL B 2 773 ? -36.075 -21.636 200.556 1.00 2.00 773 VAL B N 1
ATOM 13195 C CA . VAL B 2 773 ? -35.498 -20.894 201.685 1.00 2.00 773 VAL B CA 1
ATOM 13196 C C . VAL B 2 773 ? -34.901 -21.844 202.719 1.00 2.00 773 VAL B C 1
ATOM 13197 O O . VAL B 2 773 ? -33.743 -21.692 203.110 1.00 2.00 773 VAL B O 1
ATOM 13201 N N . VAL B 2 774 ? -35.698 -22.814 203.160 1.00 2.00 774 VAL B N 1
ATOM 13202 C CA . VAL B 2 774 ? -35.251 -23.780 204.164 1.00 2.00 774 VAL B CA 1
ATOM 13203 C C . VAL B 2 774 ? -34.051 -24.597 203.679 1.00 2.00 774 VAL B C 1
ATOM 13204 O O . VAL B 2 774 ? -33.141 -24.869 204.457 1.00 2.00 774 VAL B O 1
ATOM 13208 N N . ASP B 2 775 ? -34.043 -24.966 202.398 1.00 2.00 775 ASP B N 1
ATOM 13209 C CA . ASP B 2 775 ? -32.966 -25.782 201.840 1.00 2.00 775 ASP B CA 1
ATOM 13210 C C . ASP B 2 775 ? -31.643 -25.024 201.828 1.00 2.00 775 ASP B C 1
ATOM 13211 O O . ASP B 2 775 ? -30.638 -25.532 202.319 1.00 2.00 775 ASP B O 1
ATOM 13216 N N . ARG B 2 776 ? -31.651 -23.811 201.277 1.00 2.00 776 ARG B N 1
ATOM 13217 C CA . ARG B 2 776 ? -30.439 -22.989 201.189 1.00 2.00 776 ARG B CA 1
ATOM 13218 C C . ARG B 2 776 ? -29.864 -22.660 202.567 1.00 2.00 776 ARG B C 1
ATOM 13219 O O . ARG B 2 776 ? -28.649 -22.680 202.753 1.00 2.00 776 ARG B O 1
ATOM 13227 N N . ILE B 2 777 ? -30.740 -22.364 203.524 1.00 2.00 777 ILE B N 1
ATOM 13228 C CA . ILE B 2 777 ? -30.323 -22.102 204.904 1.00 2.00 777 ILE B CA 1
ATOM 13229 C C . ILE B 2 777 ? -29.791 -23.382 205.551 1.00 2.00 777 ILE B C 1
ATOM 13230 O O . ILE B 2 777 ? -28.793 -23.352 206.272 1.00 2.00 777 ILE B O 1
ATOM 13235 N N . TRP B 2 778 ? -30.464 -24.499 205.283 1.00 2.00 778 TRP B N 1
ATOM 13236 C CA . TRP B 2 778 ? -30.049 -25.806 205.796 1.00 2.00 778 TRP B CA 1
ATOM 13237 C C . TRP B 2 778 ? -28.778 -26.301 205.106 1.00 2.00 778 TRP B C 1
ATOM 13238 O O . TRP B 2 778 ? -27.998 -27.051 205.692 1.00 2.00 778 TRP B O 1
ATOM 13249 N N . LYS B 2 779 ? -28.608 -25.910 203.844 1.00 2.00 779 LYS B N 1
ATOM 13250 C CA . LYS B 2 779 ? -27.384 -26.182 203.095 1.00 2.00 779 LYS B CA 1
ATOM 13251 C C . LYS B 2 779 ? -26.175 -25.459 203.690 1.00 2.00 779 LYS B C 1
ATOM 13252 O O . LYS B 2 779 ? -25.087 -26.027 203.794 1.00 2.00 779 LYS B O 1
ATOM 13258 N N . ILE B 2 780 ? -26.379 -24.204 204.080 1.00 2.00 780 ILE B N 1
ATOM 13259 C CA . ILE B 2 780 ? -25.330 -23.398 204.711 1.00 2.00 780 ILE B CA 1
ATOM 13260 C C . ILE B 2 780 ? -24.902 -24.037 206.027 1.00 2.00 780 ILE B C 1
ATOM 13261 O O . ILE B 2 780 ? -23.714 -24.263 206.257 1.00 2.00 780 ILE B O 1
ATOM 13266 N N . VAL B 2 781 ? -25.883 -24.319 206.880 1.00 2.00 781 VAL B N 1
ATOM 13267 C CA . VAL B 2 781 ? -25.657 -25.004 208.154 1.00 2.00 781 VAL B CA 1
ATOM 13268 C C . VAL B 2 781 ? -24.732 -26.205 207.996 1.00 2.00 781 VAL B C 1
ATOM 13269 O O . VAL B 2 781 ? -23.727 -26.324 208.700 1.00 2.00 781 VAL B O 1
ATOM 13273 N N . MET B 2 782 ? -25.092 -27.092 207.074 1.00 2.00 782 MET B N 1
ATOM 13274 C CA . MET B 2 782 ? -24.339 -28.320 206.834 1.00 2.00 782 MET B CA 1
ATOM 13275 C C . MET B 2 782 ? -22.907 -28.024 206.405 1.00 2.00 782 MET B C 1
ATOM 13276 O O . MET B 2 782 ? -21.975 -28.709 206.825 1.00 2.00 782 MET B O 1
ATOM 13281 N N . ALA B 2 783 ? -22.740 -27.001 205.571 1.00 2.00 783 ALA B N 1
ATOM 13282 C CA . ALA B 2 783 ? -21.415 -26.572 205.135 1.00 2.00 783 ALA B CA 1
ATOM 13283 C C . ALA B 2 783 ? -20.587 -26.031 206.299 1.00 2.00 783 ALA B C 1
ATOM 13284 O O . ALA B 2 783 ? -19.386 -26.289 206.375 1.00 2.00 783 ALA B O 1
ATOM 13286 N N . MET B 2 784 ? -21.230 -25.290 207.201 1.00 2.00 784 MET B N 1
ATOM 13287 C CA . MET B 2 784 ? -20.545 -24.726 208.369 1.00 2.00 784 MET B CA 1
ATOM 13288 C C . MET B 2 784 ? -20.089 -25.800 209.360 1.00 2.00 784 MET B C 1
ATOM 13289 O O . MET B 2 784 ? -19.118 -25.596 210.089 1.00 2.00 784 MET B O 1
ATOM 13294 N N . ARG B 2 785 ? -20.793 -26.933 209.392 1.00 2.00 785 ARG B N 1
ATOM 13295 C CA . ARG B 2 785 ? -20.402 -28.069 210.232 1.00 2.00 785 ARG B CA 1
ATOM 13296 C C . ARG B 2 785 ? -19.057 -28.624 209.780 1.00 2.00 785 ARG B C 1
ATOM 13297 O O . ARG B 2 785 ? -18.294 -29.172 210.575 1.00 2.00 785 ARG B O 1
ATOM 13305 C CA . ALA B 2 786 ? -17.505 -29.822 207.463 1.00 2.00 786 ALA B CA 1
ATOM 13306 C C . ALA B 2 786 ? -16.391 -28.796 207.648 1.00 2.00 786 ALA B C 1
ATOM 13307 O O . ALA B 2 786 ? -15.217 -29.157 207.710 1.00 2.00 786 ALA B O 1
ATOM 13309 N N . GLN B 2 787 ? -16.768 -27.523 207.741 1.00 2.00 787 GLN B N 1
ATOM 13310 C CA . GLN B 2 787 ? -15.796 -26.436 207.880 1.00 2.00 787 GLN B CA 1
ATOM 13311 C C . GLN B 2 787 ? -15.312 -26.303 209.330 1.00 2.00 787 GLN B C 1
ATOM 13312 O O . GLN B 2 787 ? -14.148 -25.981 209.569 1.00 2.00 787 GLN B O 1
ATOM 13318 N N . LEU B 2 788 ? -16.210 -26.543 210.286 1.00 2.00 788 LEU B N 1
ATOM 13319 C CA . LEU B 2 788 ? -15.844 -26.656 211.710 1.00 2.00 788 LEU B CA 1
ATOM 13320 C C . LEU B 2 788 ? -14.796 -27.747 211.963 1.00 2.00 788 LEU B C 1
ATOM 13321 O O . LEU B 2 788 ? -13.944 -27.599 212.841 1.00 2.00 788 LEU B O 1
ATOM 13326 N N . MET B 2 789 ? -14.869 -28.834 211.198 1.00 2.00 789 MET B N 1
ATOM 13327 C CA . MET B 2 789 ? -13.951 -29.966 211.357 1.00 2.00 789 MET B CA 1
ATOM 13328 C C . MET B 2 789 ? -12.518 -29.623 210.954 1.00 2.00 789 MET B C 1
ATOM 13329 O O . MET B 2 789 ? -11.567 -30.087 211.583 1.00 2.00 789 MET B O 1
ATOM 13334 N N . LEU B 2 790 ? -12.370 -28.819 209.903 1.00 2.00 790 LEU B N 1
ATOM 13335 C CA . LEU B 2 790 ? -11.048 -28.428 209.412 1.00 2.00 790 LEU B CA 1
ATOM 13336 C C . LEU B 2 790 ? -10.386 -27.430 210.361 1.00 2.00 790 LEU B C 1
ATOM 13337 O O . LEU B 2 790 ? -9.173 -27.476 210.567 1.00 2.00 790 LEU B O 1
ATOM 13342 N N . ILE B 2 791 ? -11.175 -26.527 210.933 1.00 30.00 791 ILE B N 1
ATOM 13343 C CA . ILE B 2 791 ? -10.612 -25.479 211.775 1.00 30.00 791 ILE B CA 1
ATOM 13344 C C . ILE B 2 791 ? -9.909 -26.014 213.023 1.00 30.00 791 ILE B C 1
ATOM 13345 O O . ILE B 2 791 ? -8.823 -25.550 213.371 1.00 30.00 791 ILE B O 1
ATOM 13350 N N . SER B 2 792 ? -10.538 -27.064 213.549 1.00 30.00 792 SER B N 1
ATOM 13351 C CA . SER B 2 792 ? -10.148 -27.768 214.757 1.00 30.00 792 SER B CA 1
ATOM 13352 C C . SER B 2 792 ? -8.783 -28.404 214.680 1.00 30.00 792 SER B C 1
ATOM 13353 O O . SER B 2 792 ? -7.952 -28.286 215.564 1.00 30.00 792 SER B O 1
ATOM 13356 N N . VAL B 2 793 ? -8.584 -29.073 213.578 1.00 30.00 793 VAL B N 1
ATOM 13357 C CA . VAL B 2 793 ? -7.376 -29.775 213.153 1.00 30.00 793 VAL B CA 1
ATOM 13358 C C . VAL B 2 793 ? -6.308 -28.803 212.669 1.00 30.00 793 VAL B C 1
ATOM 13359 O O . VAL B 2 793 ? -5.118 -28.972 212.936 1.00 30.00 793 VAL B O 1
ATOM 13363 N N . GLN B 2 794 ? -6.761 -27.789 211.943 1.00 30.00 794 GLN B N 1
ATOM 13364 C CA . GLN B 2 794 ? -5.898 -26.850 211.257 1.00 30.00 794 GLN B CA 1
ATOM 13365 C C . GLN B 2 794 ? -4.957 -26.189 212.210 1.00 30.00 794 GLN B C 1
ATOM 13366 O O . GLN B 2 794 ? -5.210 -26.137 213.389 1.00 30.00 794 GLN B O 1
ATOM 13372 N N . GLU B 2 795 ? -3.871 -25.660 211.676 1.00 30.00 795 GLU B N 1
ATOM 13373 C CA . GLU B 2 795 ? -2.738 -25.245 212.469 1.00 30.00 795 GLU B CA 1
ATOM 13374 C C . GLU B 2 795 ? -3.257 -24.256 213.441 1.00 30.00 795 GLU B C 1
ATOM 13375 O O . GLU B 2 795 ? -2.838 -24.211 214.580 1.00 30.00 795 GLU B O 1
ATOM 13381 N N . ASP B 2 796 ? -4.320 -23.622 213.052 1.00 30.00 796 ASP B N 1
ATOM 13382 C CA . ASP B 2 796 ? -5.008 -22.825 214.006 1.00 30.00 796 ASP B CA 1
ATOM 13383 C C . ASP B 2 796 ? -6.381 -22.539 213.528 1.00 30.00 796 ASP B C 1
ATOM 13384 O O . ASP B 2 796 ? -6.754 -22.862 212.402 1.00 30.00 796 ASP B O 1
ATOM 13389 N N . GLY B 2 797 ? -7.134 -21.838 214.355 1.00 30.00 797 GLY B N 1
ATOM 13390 C CA . GLY B 2 797 ? -8.284 -21.112 213.864 1.00 30.00 797 GLY B CA 1
ATOM 13391 C C . GLY B 2 797 ? -7.622 -20.055 213.010 1.00 30.00 797 GLY B C 1
ATOM 13392 O O . GLY B 2 797 ? -6.481 -19.735 213.309 1.00 30.00 797 GLY B O 1
ATOM 13393 N N . GLY B 2 798 ? -8.246 -19.603 211.942 1.00 30.00 798 GLY B N 1
ATOM 13394 C CA . GLY B 2 798 ? -7.500 -18.854 210.974 1.00 30.00 798 GLY B CA 1
ATOM 13395 C C . GLY B 2 798 ? -7.383 -17.547 211.662 1.00 30.00 798 GLY B C 1
ATOM 13396 O O . GLY B 2 798 ? -7.751 -16.524 211.140 1.00 30.00 798 GLY B O 1
ATOM 13397 N N . ARG B 2 799 ? -6.844 -17.578 212.864 1.00 30.00 799 ARG B N 1
ATOM 13398 C CA . ARG B 2 799 ? -6.651 -16.307 213.508 1.00 30.00 799 ARG B CA 1
ATOM 13399 C C . ARG B 2 799 ? -5.705 -15.554 212.626 1.00 30.00 799 ARG B C 1
ATOM 13400 O O . ARG B 2 799 ? -5.797 -14.346 212.526 1.00 30.00 799 ARG B O 1
ATOM 13408 N N . HIS B 2 800 ? -4.763 -16.268 212.027 1.00 30.00 800 HIS B N 1
ATOM 13409 C CA . HIS B 2 800 ? -3.829 -15.697 211.100 1.00 30.00 800 HIS B CA 1
ATOM 13410 C C . HIS B 2 800 ? -4.176 -16.209 209.733 1.00 30.00 800 HIS B C 1
ATOM 13411 O O . HIS B 2 800 ? -4.474 -17.370 209.585 1.00 30.00 800 HIS B O 1
ATOM 13418 N N . GLN B 2 801 ? -4.082 -15.357 208.728 1.00 30.00 801 GLN B N 1
ATOM 13419 C CA . GLN B 2 801 ? -4.580 -15.631 207.399 1.00 30.00 801 GLN B CA 1
ATOM 13420 C C . GLN B 2 801 ? -3.475 -16.226 206.580 1.00 30.00 801 GLN B C 1
ATOM 13421 O O . GLN B 2 801 ? -3.422 -16.112 205.382 1.00 30.00 801 GLN B O 1
ATOM 13427 N N . HIS B 2 802 ? -2.529 -16.782 207.296 1.00 30.00 802 HIS B N 1
ATOM 13428 C CA . HIS B 2 802 ? -1.482 -17.667 206.787 1.00 30.00 802 HIS B CA 1
ATOM 13429 C C . HIS B 2 802 ? -1.381 -18.977 207.588 1.00 30.00 802 HIS B C 1
ATOM 13430 O O . HIS B 2 802 ? -0.385 -19.696 207.476 1.00 30.00 802 HIS B O 1
ATOM 13437 N N . SER B 2 803 ? -2.410 -19.291 208.379 1.00 30.00 803 SER B N 1
ATOM 13438 C CA . SER B 2 803 ? -2.404 -20.487 209.224 1.00 30.00 803 SER B CA 1
ATOM 13439 C C . SER B 2 803 ? -2.647 -21.728 208.374 1.00 30.00 803 SER B C 1
ATOM 13440 O O . SER B 2 803 ? -3.554 -21.748 207.542 1.00 30.00 803 SER B O 1
ATOM 13443 N N . LYS B 2 804 ? -1.853 -22.768 208.609 1.00 30.00 804 LYS B N 1
ATOM 13444 C CA . LYS B 2 804 ? -1.791 -23.910 207.700 1.00 30.00 804 LYS B CA 1
ATOM 13445 C C . LYS B 2 804 ? -2.903 -24.929 207.969 1.00 30.00 804 LYS B C 1
ATOM 13446 O O . LYS B 2 804 ? -2.918 -25.580 209.016 1.00 30.00 804 LYS B O 1
ATOM 13452 N N . HIS B 2 805 ? -3.753 -25.172 206.971 1.00 30.00 805 HIS B N 1
ATOM 13453 C CA . HIS B 2 805 ? -4.749 -26.237 207.034 1.00 30.00 805 HIS B CA 1
ATOM 13454 C C . HIS B 2 805 ? -3.993 -27.518 206.879 1.00 30.00 805 HIS B C 1
ATOM 13455 O O . HIS B 2 805 ? -2.858 -27.476 206.508 1.00 30.00 805 HIS B O 1
ATOM 13462 N N . TYR B 2 806 ? -4.591 -28.651 207.215 1.00 30.00 806 TYR B N 1
ATOM 13463 C CA . TYR B 2 806 ? -3.971 -29.967 207.040 1.00 30.00 806 TYR B CA 1
ATOM 13464 C C . TYR B 2 806 ? -3.662 -30.527 205.623 1.00 30.00 806 TYR B C 1
ATOM 13465 O O . TYR B 2 806 ? -2.680 -31.210 205.464 1.00 30.00 806 TYR B O 1
ATOM 13474 N N . PHE B 2 807 ? -4.489 -30.271 204.615 1.00 30.00 807 PHE B N 1
ATOM 13475 C CA . PHE B 2 807 ? -4.283 -30.769 203.254 1.00 30.00 807 PHE B CA 1
ATOM 13476 C C . PHE B 2 807 ? -3.374 -29.995 202.325 1.00 30.00 807 PHE B C 1
ATOM 13477 O O . PHE B 2 807 ? -2.686 -29.113 202.715 1.00 30.00 807 PHE B O 1
ATOM 13485 N N . GLY B 2 808 ? -3.343 -30.399 201.075 1.00 30.00 808 GLY B N 1
ATOM 13486 C CA . GLY B 2 808 ? -2.605 -29.777 200.005 1.00 30.00 808 GLY B CA 1
ATOM 13487 C C . GLY B 2 808 ? -3.037 -28.841 198.905 1.00 30.00 808 GLY B C 1
ATOM 13488 O O . GLY B 2 808 ? -4.178 -28.533 198.747 1.00 30.00 808 GLY B O 1
ATOM 13489 N N . GLU B 2 809 ? -2.088 -28.351 198.168 1.00 30.00 809 GLU B N 1
ATOM 13490 C CA . GLU B 2 809 ? -2.286 -27.681 196.883 1.00 30.00 809 GLU B CA 1
ATOM 13491 C C . GLU B 2 809 ? -1.217 -28.128 195.891 1.00 30.00 809 GLU B C 1
ATOM 13492 O O . GLU B 2 809 ? -0.096 -27.615 195.895 1.00 30.00 809 GLU B O 1
ATOM 13498 N N . ALA B 2 810 ? -1.576 -29.100 195.054 1.00 30.00 810 ALA B N 1
ATOM 13499 C CA . ALA B 2 810 ? -0.662 -29.662 194.065 1.00 30.00 810 ALA B CA 1
ATOM 13500 C C . ALA B 2 810 ? -1.377 -29.855 192.730 1.00 30.00 810 ALA B C 1
ATOM 13501 O O . ALA B 2 810 ? -2.301 -30.663 192.626 1.00 30.00 810 ALA B O 1
ATOM 13503 N N . ALA B 2 811 ? -0.941 -29.109 191.716 1.00 30.00 811 ALA B N 1
ATOM 13504 C CA . ALA B 2 811 ? -1.570 -29.127 190.397 1.00 30.00 811 ALA B CA 1
ATOM 13505 C C . ALA B 2 811 ? -0.630 -29.722 189.353 1.00 30.00 811 ALA B C 1
ATOM 13506 O O . ALA B 2 811 ? 0.533 -29.327 189.262 1.00 30.00 811 ALA B O 1
ATOM 13508 N N . ALA B 2 812 ? -1.146 -30.664 188.564 1.00 30.00 812 ALA B N 1
ATOM 13509 C CA . ALA B 2 812 ? -0.363 -31.324 187.518 1.00 30.00 812 ALA B CA 1
ATOM 13510 C C . ALA B 2 812 ? -0.548 -30.619 186.177 1.00 30.00 812 ALA B C 1
ATOM 13511 O O . ALA B 2 812 ? -1.414 -30.993 185.385 1.00 30.00 812 ALA B O 1
ATOM 13513 N N . ILE B 2 813 ? 0.284 -29.611 185.921 1.00 30.00 813 ILE B N 1
ATOM 13514 C CA . ILE B 2 813 ? 0.176 -28.817 184.692 1.00 30.00 813 ILE B CA 1
ATOM 13515 C C . ILE B 2 813 ? 1.100 -29.412 183.636 1.00 30.00 813 ILE B C 1
ATOM 13516 O O . ILE B 2 813 ? 2.152 -29.963 183.963 1.00 30.00 813 ILE B O 1
ATOM 13521 N N . GLY B 2 814 ? 0.703 -29.295 182.373 1.00 30.00 814 GLY B N 1
ATOM 13522 C CA . GLY B 2 814 ? 1.441 -29.904 181.272 1.00 30.00 814 GLY B CA 1
ATOM 13523 C C . GLY B 2 814 ? 1.311 -31.415 181.295 1.00 30.00 814 GLY B C 1
ATOM 13524 O O . GLY B 2 814 ? 2.215 -32.135 180.868 1.00 30.00 814 GLY B O 1
ATOM 13525 N N . VAL B 2 815 ? 0.165 -31.886 181.779 1.00 30.00 815 VAL B N 1
ATOM 13526 C CA . VAL B 2 815 ? -0.090 -33.307 181.972 1.00 30.00 815 VAL B CA 1
ATOM 13527 C C . VAL B 2 815 ? -1.577 -33.570 181.761 1.00 30.00 815 VAL B C 1
ATOM 13528 O O . VAL B 2 815 ? -2.422 -32.826 182.263 1.00 30.00 815 VAL B O 1
ATOM 13532 N N . MET B 2 816 ? -1.886 -34.621 181.008 1.00 30.00 816 MET B N 1
ATOM 13533 C CA . MET B 2 816 ? -3.262 -35.054 180.815 1.00 30.00 816 MET B CA 1
ATOM 13534 C C . MET B 2 816 ? -3.507 -36.266 181.694 1.00 30.00 816 MET B C 1
ATOM 13535 O O . MET B 2 816 ? -2.732 -37.226 181.666 1.00 30.00 816 MET B O 1
ATOM 13540 N N . GLY B 2 817 ? -4.580 -36.218 182.477 1.00 30.00 817 GLY B N 1
ATOM 13541 C CA . GLY B 2 817 ? -4.903 -37.300 183.394 1.00 30.00 817 GLY B CA 1
ATOM 13542 C C . GLY B 2 817 ? -5.253 -38.589 182.680 1.00 30.00 817 GLY B C 1
ATOM 13543 O O . GLY B 2 817 ? -5.381 -38.620 181.454 1.00 30.00 817 GLY B O 1
ATOM 13544 N N . HIS B 2 818 ? -5.417 -39.653 183.458 1.00 30.00 818 HIS B N 1
ATOM 13545 C CA . HIS B 2 818 ? -5.664 -40.982 182.906 1.00 30.00 818 HIS B CA 1
ATOM 13546 C C . HIS B 2 818 ? -6.974 -40.988 182.120 1.00 30.00 818 HIS B C 1
ATOM 13547 O O . HIS B 2 818 ? -7.058 -41.591 181.053 1.00 30.00 818 HIS B O 1
ATOM 13554 N N . GLY B 2 819 ? -7.985 -40.306 182.656 1.00 30.00 819 GLY B N 1
ATOM 13555 C CA . GLY B 2 819 ? -9.298 -40.213 182.020 1.00 30.00 819 GLY B CA 1
ATOM 13556 C C . GLY B 2 819 ? -9.283 -39.587 180.638 1.00 30.00 819 GLY B C 1
ATOM 13557 O O . GLY B 2 819 ? -9.978 -40.054 179.737 1.00 30.00 819 GLY B O 1
ATOM 13558 N N . PHE B 2 820 ? -8.488 -38.532 180.470 1.00 30.00 820 PHE B N 1
ATOM 13559 C CA . PHE B 2 820 ? -8.374 -37.842 179.182 1.00 30.00 820 PHE B CA 1
ATOM 13560 C C . PHE B 2 820 ? -7.519 -38.645 178.203 1.00 30.00 820 PHE B C 1
ATOM 13561 O O . PHE B 2 820 ? -7.810 -38.685 177.007 1.00 30.00 820 PHE B O 1
ATOM 13569 N N . THR B 2 821 ? -6.469 -39.281 178.718 1.00 30.00 821 THR B N 1
ATOM 13570 C CA . THR B 2 821 ? -5.550 -40.066 177.894 1.00 30.00 821 THR B CA 1
ATOM 13571 C C . THR B 2 821 ? -6.161 -41.406 177.481 1.00 30.00 821 THR B C 1
ATOM 13572 O O . THR B 2 821 ? -5.940 -41.869 176.361 1.00 30.00 821 THR B O 1
ATOM 13576 N N . ASN B 2 822 ? -6.916 -42.026 178.388 1.00 30.00 822 ASN B N 1
ATOM 13577 C CA . ASN B 2 822 ? -7.698 -43.221 178.055 1.00 30.00 822 ASN B CA 1
ATOM 13578 C C . ASN B 2 822 ? -8.763 -42.916 177.010 1.00 30.00 822 ASN B C 1
ATOM 13579 O O . ASN B 2 822 ? -9.033 -43.738 176.133 1.00 30.00 822 ASN B O 1
ATOM 13584 N N . LEU B 2 823 ? -9.371 -41.737 177.120 1.00 30.00 823 LEU B N 1
ATOM 13585 C CA . LEU B 2 823 ? -10.370 -41.283 176.153 1.00 30.00 823 LEU B CA 1
ATOM 13586 C C . LEU B 2 823 ? -9.764 -41.221 174.755 1.00 30.00 823 LEU B C 1
ATOM 13587 O O . LEU B 2 823 ? -10.358 -41.713 173.794 1.00 30.00 823 LEU B O 1
ATOM 13592 N N . PHE B 2 824 ? -8.579 -40.624 174.652 1.00 30.00 824 PHE B N 1
ATOM 13593 C CA . PHE B 2 824 ? -7.847 -40.589 173.387 1.00 30.00 824 PHE B CA 1
ATOM 13594 C C . PHE B 2 824 ? -7.409 -41.989 172.957 1.00 30.00 824 PHE B C 1
ATOM 13595 O O . PHE B 2 824 ? -7.501 -42.332 171.779 1.00 30.00 824 PHE B O 1
ATOM 13603 N N . ALA B 2 825 ? -6.940 -42.790 173.912 1.00 30.00 825 ALA B N 1
ATOM 13604 C CA . ALA B 2 825 ? -6.494 -44.159 173.637 1.00 30.00 825 ALA B CA 1
ATOM 13605 C C . ALA B 2 825 ? -7.620 -45.051 173.112 1.00 30.00 825 ALA B C 1
ATOM 13606 O O . ALA B 2 825 ? -7.399 -45.876 172.224 1.00 30.00 825 ALA B O 1
ATOM 13608 N N . TYR B 2 826 ? -8.818 -44.888 173.672 1.00 30.00 826 TYR B N 1
ATOM 13609 C CA . TYR B 2 826 ? -9.996 -45.623 173.208 1.00 30.00 826 TYR B CA 1
ATOM 13610 C C . TYR B 2 826 ? -10.330 -45.264 171.762 1.00 30.00 826 TYR B C 1
ATOM 13611 O O . TYR B 2 826 ? -10.551 -46.145 170.931 1.00 30.00 826 TYR B O 1
ATOM 13620 N N . CYS B 2 827 ? -10.367 -43.965 171.477 1.00 30.00 827 CYS B N 1
ATOM 13621 C CA . CYS B 2 827 ? -10.677 -43.469 170.137 1.00 30.00 827 CYS B CA 1
ATOM 13622 C C . CYS B 2 827 ? -9.567 -43.772 169.132 1.00 30.00 827 CYS B C 1
ATOM 13623 O O . CYS B 2 827 ? -9.847 -44.047 167.966 1.00 30.00 827 CYS B O 1
ATOM 13626 N N . ALA B 2 828 ? -8.317 -43.716 169.586 1.00 30.00 828 ALA B N 1
ATOM 13627 C CA . ALA B 2 828 ? -7.167 -43.993 168.724 1.00 30.00 828 ALA B CA 1
ATOM 13628 C C . ALA B 2 828 ? -7.141 -45.449 168.264 1.00 30.00 828 ALA B C 1
ATOM 13629 O O . ALA B 2 828 ? -6.825 -45.734 167.107 1.00 30.00 828 ALA B O 1
ATOM 13631 N N . SER B 2 829 ? -7.467 -46.363 169.175 1.00 30.00 829 SER B N 1
ATOM 13632 C CA . SER B 2 829 ? -7.446 -47.797 168.883 1.00 30.00 829 SER B CA 1
ATOM 13633 C C . SER B 2 829 ? -8.528 -48.220 167.886 1.00 30.00 829 SER B C 1
ATOM 13634 O O . SER B 2 829 ? -8.296 -49.107 167.063 1.00 30.00 829 SER B O 1
ATOM 13637 N N . THR B 2 830 ? -9.700 -47.586 167.955 1.00 30.00 830 THR B N 1
ATOM 13638 C CA . THR B 2 830 ? -10.819 -47.907 167.054 1.00 30.00 830 THR B CA 1
ATOM 13639 C C . THR B 2 830 ? -10.538 -47.620 165.576 1.00 30.00 830 THR B C 1
ATOM 13640 O O . THR B 2 830 ? -11.178 -48.209 164.702 1.00 30.00 830 THR B O 1
ATOM 13644 N N . VAL B 2 831 ? -9.585 -46.731 165.299 1.00 30.00 831 VAL B N 1
ATOM 13645 C CA . VAL B 2 831 ? -9.221 -46.394 163.919 1.00 30.00 831 VAL B CA 1
ATOM 13646 C C . VAL B 2 831 ? -8.052 -47.260 163.424 1.00 30.00 831 VAL B C 1
ATOM 13647 O O . VAL B 2 831 ? -7.625 -47.127 162.276 1.00 30.00 831 VAL B O 1
ATOM 13651 N N . HIS B 2 832 ? -7.479 -47.953 164.402 1.00 30.00 832 HIS B N 1
ATOM 13652 C CA . HIS B 2 832 ? -6.291 -48.737 164.241 1.00 30.00 832 HIS B CA 1
ATOM 13653 C C . HIS B 2 832 ? -6.600 -50.160 164.614 1.00 30.00 832 HIS B C 1
ATOM 13654 O O . HIS B 2 832 ? -5.764 -50.841 165.166 1.00 30.00 832 HIS B O 1
ATOM 13661 N N . GLY B 2 833 ? -7.817 -50.609 164.358 1.00 30.00 833 GLY B N 1
ATOM 13662 C CA . GLY B 2 833 ? -8.116 -52.010 164.525 1.00 30.00 833 GLY B CA 1
ATOM 13663 C C . GLY B 2 833 ? -7.280 -52.845 163.577 1.00 30.00 833 GLY B C 1
ATOM 13664 O O . GLY B 2 833 ? -6.768 -53.880 163.952 1.00 30.00 833 GLY B O 1
ATOM 13665 N N . GLY B 2 834 ? -7.136 -52.407 162.339 1.00 30.00 834 GLY B N 1
ATOM 13666 C CA . GLY B 2 834 ? -6.348 -53.156 161.388 1.00 30.00 834 GLY B CA 1
ATOM 13667 C C . GLY B 2 834 ? -5.003 -52.580 161.038 1.00 30.00 834 GLY B C 1
ATOM 13668 O O . GLY B 2 834 ? -4.015 -53.265 161.069 1.00 30.00 834 GLY B O 1
ATOM 13669 N N . ARG B 2 835 ? -4.955 -51.307 160.721 1.00 30.00 835 ARG B N 1
ATOM 13670 C CA . ARG B 2 835 ? -3.770 -50.743 160.128 1.00 30.00 835 ARG B CA 1
ATOM 13671 C C . ARG B 2 835 ? -2.663 -50.658 161.136 1.00 30.00 835 ARG B C 1
ATOM 13672 O O . ARG B 2 835 ? -2.918 -50.782 162.302 1.00 30.00 835 ARG B O 1
ATOM 13680 N N . GLU B 2 836 ? -1.423 -50.544 160.686 1.00 19.42 836 GLU B N 1
ATOM 13681 C CA . GLU B 2 836 ? -0.291 -50.314 161.581 1.00 19.59 836 GLU B CA 1
ATOM 13682 C C . GLU B 2 836 ? -0.171 -48.979 162.346 1.00 17.19 836 GLU B C 1
ATOM 13683 O O . GLU B 2 836 ? 0.051 -48.967 163.534 1.00 16.38 836 GLU B O 1
ATOM 13689 N N . ALA B 2 837 ? -0.363 -47.854 161.696 1.00 30.00 837 ALA B N 1
ATOM 13690 C CA . ALA B 2 837 ? -0.314 -46.596 162.402 1.00 30.00 837 ALA B CA 1
ATOM 13691 C C . ALA B 2 837 ? 0.950 -46.192 163.175 1.00 30.00 837 ALA B C 1
ATOM 13692 O O . ALA B 2 837 ? 0.886 -46.003 164.372 1.00 30.00 837 ALA B O 1
ATOM 13694 N N . ARG B 2 838 ? 2.090 -46.052 162.514 1.00 17.16 838 ARG B N 1
ATOM 13695 C CA . ARG B 2 838 ? 3.330 -45.796 163.238 1.00 17.43 838 ARG B CA 1
ATOM 13696 C C . ARG B 2 838 ? 3.144 -44.570 164.042 1.00 17.47 838 ARG B C 1
ATOM 13697 O O . ARG B 2 838 ? 2.566 -43.657 163.563 1.00 19.84 838 ARG B O 1
ATOM 13705 N N . LEU B 2 839 ? 3.603 -44.597 165.278 1.00 14.92 839 LEU B N 1
ATOM 13706 C CA . LEU B 2 839 ? 3.203 -43.670 166.292 1.00 16.03 839 LEU B CA 1
ATOM 13707 C C . LEU B 2 839 ? 4.278 -42.663 166.548 1.00 14.65 839 LEU B C 1
ATOM 13708 O O . LEU B 2 839 ? 4.180 -41.515 166.148 1.00 15.32 839 LEU B O 1
ATOM 13713 N N . ILE B 2 840 ? 5.303 -43.091 167.255 1.00 13.70 840 ILE B N 1
ATOM 13714 C CA . ILE B 2 840 ? 6.483 -42.248 167.478 1.00 14.38 840 ILE B CA 1
ATOM 13715 C C . ILE B 2 840 ? 7.538 -42.539 166.414 1.00 13.58 840 ILE B C 1
ATOM 13716 O O . ILE B 2 840 ? 8.028 -43.664 166.313 1.00 14.68 840 ILE B O 1
ATOM 13721 N N . SER B 2 841 ? 7.878 -41.518 165.627 1.00 13.73 841 SER B N 1
ATOM 13722 C CA . SER B 2 841 ? 8.927 -41.617 164.615 1.00 14.03 841 SER B CA 1
ATOM 13723 C C . SER B 2 841 ? 10.138 -40.790 165.040 1.00 14.97 841 SER B C 1
ATOM 13724 O O . SER B 2 841 ? 9.993 -39.632 165.436 1.00 15.01 841 SER B O 1
ATOM 13727 N N . ASN B 2 842 ? 11.323 -41.395 164.954 1.00 13.88 842 ASN B N 1
ATOM 13728 C CA . ASN B 2 842 ? 12.582 -40.753 165.349 1.00 13.88 842 ASN B CA 1
ATOM 13729 C C . ASN B 2 842 ? 12.559 -40.281 166.805 1.00 13.81 842 ASN B C 1
ATOM 13730 O O . ASN B 2 842 ? 12.501 -39.081 167.084 1.00 15.73 842 ASN B O 1
ATOM 13735 N N . CYS B 2 843 ? 12.467 -41.232 167.728 1.00 14.42 843 CYS B N 1
ATOM 13736 C CA . CYS B 2 843 ? 11.921 -40.959 169.050 1.00 14.65 843 CYS B CA 1
ATOM 13737 C C . CYS B 2 843 ? 12.760 -39.891 169.709 1.00 14.82 843 CYS B C 1
ATOM 13738 O O . CYS B 2 843 ? 12.254 -38.989 170.378 1.00 15.76 843 CYS B O 1
ATOM 13741 N N . THR B 2 844 ? 14.056 -40.009 169.493 1.00 30.00 844 THR B N 1
ATOM 13742 C CA . THR B 2 844 ? 15.028 -39.011 169.906 1.00 30.00 844 THR B CA 1
ATOM 13743 C C . THR B 2 844 ? 14.975 -38.000 168.803 1.00 30.00 844 THR B C 1
ATOM 13744 O O . THR B 2 844 ? 14.310 -38.270 167.828 1.00 30.00 844 THR B O 1
ATOM 13748 N N . ASP B 2 845 ? 15.532 -36.805 168.937 1.00 30.00 845 ASP B N 1
ATOM 13749 C CA . ASP B 2 845 ? 15.865 -35.974 167.764 1.00 30.00 845 ASP B CA 1
ATOM 13750 C C . ASP B 2 845 ? 14.781 -35.166 166.995 1.00 30.00 845 ASP B C 1
ATOM 13751 O O . ASP B 2 845 ? 15.119 -34.457 166.047 1.00 30.00 845 ASP B O 1
ATOM 13756 N N . THR B 2 846 ? 13.513 -35.241 167.394 1.00 30.00 846 THR B N 1
ATOM 13757 C CA . THR B 2 846 ? 12.489 -34.295 166.938 1.00 30.00 846 THR B CA 1
ATOM 13758 C C . THR B 2 846 ? 11.371 -34.254 167.909 1.00 30.00 846 THR B C 1
ATOM 13759 O O . THR B 2 846 ? 11.413 -35.007 168.874 1.00 30.00 846 THR B O 1
ATOM 13763 N N . PRO B 2 847 ? 10.342 -33.458 167.657 1.00 30.00 847 PRO B N 1
ATOM 13764 C CA . PRO B 2 847 ? 9.207 -33.441 168.579 1.00 30.00 847 PRO B CA 1
ATOM 13765 C C . PRO B 2 847 ? 8.500 -34.796 168.634 1.00 30.00 847 PRO B C 1
ATOM 13766 O O . PRO B 2 847 ? 8.220 -35.411 167.605 1.00 30.00 847 PRO B O 1
ATOM 13770 N N . MET B 2 848 ? 8.211 -35.233 169.854 1.00 30.00 848 MET B N 1
ATOM 13771 C CA . MET B 2 848 ? 7.359 -36.392 170.138 1.00 30.00 848 MET B CA 1
ATOM 13772 C C . MET B 2 848 ? 6.028 -36.310 169.394 1.00 30.00 848 MET B C 1
ATOM 13773 O O . MET B 2 848 ? 5.657 -37.224 168.655 1.00 30.00 848 MET B O 1
ATOM 13778 N N . TYR B 2 849 ? 5.323 -35.203 169.602 1.00 30.00 849 TYR B N 1
ATOM 13779 C CA . TYR B 2 849 ? 4.047 -34.937 168.946 1.00 30.00 849 TYR B CA 1
ATOM 13780 C C . TYR B 2 849 ? 4.316 -34.384 167.549 1.00 30.00 849 TYR B C 1
ATOM 13781 O O . TYR B 2 849 ? 4.746 -33.238 167.401 1.00 30.00 849 TYR B O 1
ATOM 13790 N N . LYS B 2 850 ? 4.067 -35.206 166.533 1.00 30.00 850 LYS B N 1
ATOM 13791 C CA . LYS B 2 850 ? 4.339 -34.841 165.144 1.00 30.00 850 LYS B CA 1
ATOM 13792 C C . LYS B 2 850 ? 3.214 -35.338 164.241 1.00 30.00 850 LYS B C 1
ATOM 13793 O O . LYS B 2 850 ? 2.596 -36.368 164.521 1.00 30.00 850 LYS B O 1
ATOM 13799 N N . LYS B 2 851 ? 2.958 -34.604 163.160 1.00 30.00 851 LYS B N 1
ATOM 13800 C CA . LYS B 2 851 ? 1.963 -35.005 162.163 1.00 30.00 851 LYS B CA 1
ATOM 13801 C C . LYS B 2 851 ? 2.650 -35.218 160.813 1.00 30.00 851 LYS B C 1
ATOM 13802 O O . LYS B 2 851 ? 3.381 -34.348 160.336 1.00 30.00 851 LYS B O 1
ATOM 13808 N N . GLU B 2 852 ? 2.423 -36.387 160.214 1.00 30.00 852 GLU B N 1
ATOM 13809 C CA . GLU B 2 852 ? 3.122 -36.785 158.988 1.00 30.00 852 GLU B CA 1
ATOM 13810 C C . GLU B 2 852 ? 2.279 -37.692 158.087 1.00 30.00 852 GLU B C 1
ATOM 13811 O O . GLU B 2 852 ? 1.458 -38.473 158.568 1.00 30.00 852 GLU B O 1
ATOM 13817 N N . ALA B 2 853 ? 2.507 -37.565 156.778 1.00 30.00 853 ALA B N 1
ATOM 13818 C CA . ALA B 2 853 ? 1.811 -38.330 155.728 1.00 30.00 853 ALA B CA 1
ATOM 13819 C C . ALA B 2 853 ? 0.461 -38.936 156.149 1.00 30.00 853 ALA B C 1
ATOM 13820 O O . ALA B 2 853 ? -0.556 -38.239 156.140 1.00 30.00 853 ALA B O 1
ATOM 13822 N N . ASN B 2 854 ? 0.454 -40.219 156.516 1.00 30.00 854 ASN B N 1
ATOM 13823 C CA . ASN B 2 854 ? -0.771 -40.911 156.916 1.00 30.00 854 ASN B CA 1
ATOM 13824 C C . ASN B 2 854 ? -0.926 -40.863 158.430 1.00 30.00 854 ASN B C 1
ATOM 13825 O O . ASN B 2 854 ? -0.037 -41.303 159.163 1.00 30.00 854 ASN B O 1
ATOM 13830 N N . ASP B 2 855 ? -2.057 -40.333 158.890 1.00 30.00 855 ASP B N 1
ATOM 13831 C CA . ASP B 2 855 ? -2.297 -40.123 160.315 1.00 30.00 855 ASP B CA 1
ATOM 13832 C C . ASP B 2 855 ? -3.586 -40.788 160.797 1.00 30.00 855 ASP B C 1
ATOM 13833 O O . ASP B 2 855 ? -3.542 -41.651 161.674 1.00 30.00 855 ASP B O 1
ATOM 13838 N N . LEU B 2 856 ? -4.722 -40.364 160.237 1.00 30.00 856 LEU B N 1
ATOM 13839 C CA . LEU B 2 856 ? -6.067 -40.815 160.655 1.00 30.00 856 LEU B CA 1
ATOM 13840 C C . LEU B 2 856 ? -6.514 -40.208 161.994 1.00 30.00 856 LEU B C 1
ATOM 13841 O O . LEU B 2 856 ? -7.678 -40.336 162.379 1.00 30.00 856 LEU B O 1
ATOM 13846 N N . VAL B 2 857 ? -5.589 -39.550 162.688 1.00 30.00 857 VAL B N 1
ATOM 13847 C CA . VAL B 2 857 ? -5.844 -38.922 163.977 1.00 30.00 857 VAL B CA 1
ATOM 13848 C C . VAL B 2 857 ? -4.976 -37.663 164.039 1.00 30.00 857 VAL B C 1
ATOM 13849 O O . VAL B 2 857 ? -4.078 -37.503 163.209 1.00 30.00 857 VAL B O 1
ATOM 13853 N N . PRO B 2 858 ? -5.262 -36.744 164.983 1.00 2.00 858 PRO B N 1
ATOM 13854 C CA . PRO B 2 858 ? -4.331 -35.655 165.301 1.00 2.00 858 PRO B CA 1
ATOM 13855 C C . PRO B 2 858 ? -2.920 -36.195 165.598 1.00 2.00 858 PRO B C 1
ATOM 13856 O O . PRO B 2 858 ? -2.448 -37.097 164.894 1.00 2.00 858 PRO B O 1
ATOM 13860 N N . PRO B 2 859 ? -2.210 -35.613 166.579 1.00 2.00 859 PRO B N 1
ATOM 13861 C CA . PRO B 2 859 ? -1.152 -36.443 167.121 1.00 2.00 859 PRO B CA 1
ATOM 13862 C C . PRO B 2 859 ? -1.027 -36.422 168.654 1.00 2.00 859 PRO B C 1
ATOM 13863 O O . PRO B 2 859 ? 0.056 -36.693 169.180 1.00 2.00 859 PRO B O 1
ATOM 13867 N N . MET B 2 860 ? -2.113 -36.116 169.366 1.00 2.00 860 MET B N 1
ATOM 13868 C CA . MET B 2 860 ? -2.170 -36.401 170.803 1.00 2.00 860 MET B CA 1
ATOM 13869 C C . MET B 2 860 ? -2.528 -37.875 170.949 1.00 2.00 860 MET B C 1
ATOM 13870 O O . MET B 2 860 ? -1.924 -38.597 171.740 1.00 2.00 860 MET B O 1
ATOM 13875 N N . MET B 2 861 ? -3.508 -38.301 170.154 1.00 2.00 861 MET B N 1
ATOM 13876 C CA . MET B 2 861 ? -4.059 -39.657 170.204 1.00 2.00 861 MET B CA 1
ATOM 13877 C C . MET B 2 861 ? -3.015 -40.728 169.900 1.00 2.00 861 MET B C 1
ATOM 13878 O O . MET B 2 861 ? -3.078 -41.833 170.443 1.00 2.00 861 MET B O 1
ATOM 13883 N N . LYS B 2 862 ? -2.066 -40.400 169.026 1.00 2.00 862 LYS B N 1
ATOM 13884 C CA . LYS B 2 862 ? -0.995 -41.325 168.661 1.00 2.00 862 LYS B CA 1
ATOM 13885 C C . LYS B 2 862 ? -0.090 -41.598 169.859 1.00 2.00 862 LYS B C 1
ATOM 13886 O O . LYS B 2 862 ? 0.218 -42.749 170.161 1.00 2.00 862 LYS B O 1
ATOM 13892 N N . VAL B 2 863 ? 0.316 -40.533 170.545 1.00 2.00 863 VAL B N 1
ATOM 13893 C CA . VAL B 2 863 ? 1.149 -40.648 171.743 1.00 2.00 863 VAL B CA 1
ATOM 13894 C C . VAL B 2 863 ? 0.312 -41.068 172.961 1.00 2.00 863 VAL B C 1
ATOM 13895 O O . VAL B 2 863 ? 0.830 -41.708 173.878 1.00 2.00 863 VAL B O 1
ATOM 13899 N N . ALA B 2 864 ? -0.973 -40.712 172.963 1.00 2.00 864 ALA B N 1
ATOM 13900 C CA . ALA B 2 864 ? -1.899 -41.123 174.027 1.00 2.00 864 ALA B CA 1
ATOM 13901 C C . ALA B 2 864 ? -2.111 -42.633 174.017 1.00 2.00 864 ALA B C 1
ATOM 13902 O O . ALA B 2 864 ? -2.098 -43.276 175.068 1.00 2.00 864 ALA B O 1
ATOM 13904 N N . GLN B 2 865 ? -2.324 -43.187 172.825 1.00 2.00 865 GLN B N 1
ATOM 13905 C CA . GLN B 2 865 ? -2.422 -44.634 172.642 1.00 2.00 865 GLN B CA 1
ATOM 13906 C C . GLN B 2 865 ? -1.125 -45.316 173.068 1.00 2.00 865 GLN B C 1
ATOM 13907 O O . GLN B 2 865 ? -1.149 -46.379 173.691 1.00 2.00 865 GLN B O 1
ATOM 13913 N N . LEU B 2 866 ? 0.000 -44.696 172.718 1.00 2.00 866 LEU B N 1
ATOM 13914 C CA . LEU B 2 866 ? 1.322 -45.206 173.081 1.00 2.00 866 LEU B CA 1
ATOM 13915 C C . LEU B 2 866 ? 1.487 -45.239 174.601 1.00 2.00 866 LEU B C 1
ATOM 13916 O O . LEU B 2 866 ? 2.021 -46.204 175.148 1.00 2.00 866 LEU B O 1
ATOM 13921 N N . SER B 2 867 ? 1.019 -44.188 175.274 1.00 2.00 867 SER B N 1
ATOM 13922 C CA . SER B 2 867 ? 1.075 -44.111 176.735 1.00 2.00 867 SER B CA 1
ATOM 13923 C C . SER B 2 867 ? 0.331 -45.278 177.377 1.00 2.00 867 SER B C 1
ATOM 13924 O O . SER B 2 867 ? 0.900 -46.031 178.163 1.00 2.00 867 SER B O 1
ATOM 13927 N N . THR B 2 868 ? -0.940 -45.433 177.019 1.00 2.00 868 THR B N 1
ATOM 13928 C CA . THR B 2 868 ? -1.776 -46.490 177.587 1.00 2.00 868 THR B CA 1
ATOM 13929 C C . THR B 2 868 ? -1.213 -47.892 177.338 1.00 2.00 868 THR B C 1
ATOM 13930 O O . THR B 2 868 ? -1.407 -48.790 178.157 1.00 2.00 868 THR B O 1
ATOM 13934 N N . LEU B 2 869 ? -0.517 -48.075 176.217 1.00 2.00 869 LEU B N 1
ATOM 13935 C CA . LEU B 2 869 ? 0.117 -49.358 175.904 1.00 2.00 869 LEU B CA 1
ATOM 13936 C C . LEU B 2 869 ? 1.322 -49.649 176.787 1.00 2.00 869 LEU B C 1
ATOM 13937 O O . LEU B 2 869 ? 1.423 -50.729 177.371 1.00 2.00 869 LEU B O 1
ATOM 13942 N N . LEU B 2 870 ? 2.236 -48.686 176.872 1.00 2.00 870 LEU B N 1
ATOM 13943 C CA . LEU B 2 870 ? 3.424 -48.823 177.717 1.00 2.00 870 LEU B CA 1
ATOM 13944 C C . LEU B 2 870 ? 3.056 -48.956 179.196 1.00 2.00 870 LEU B C 1
ATOM 13945 O O . LEU B 2 870 ? 3.846 -49.468 179.992 1.00 2.00 870 LEU B O 1
ATOM 13950 N N . ALA B 2 871 ? 1.862 -48.487 179.557 1.00 2.00 871 ALA B N 1
ATOM 13951 C CA . ALA B 2 871 ? 1.335 -48.646 180.911 1.00 2.00 871 ALA B CA 1
ATOM 13952 C C . ALA B 2 871 ? 1.119 -50.116 181.272 1.00 2.00 871 ALA B C 1
ATOM 13953 O O . ALA B 2 871 ? 1.594 -50.582 182.309 1.00 2.00 871 ALA B O 1
ATOM 13955 N N . HIS B 2 872 ? 0.407 -50.836 180.408 1.00 2.00 872 HIS B N 1
ATOM 13956 C CA . HIS B 2 872 ? -0.012 -52.211 180.702 1.00 2.00 872 HIS B CA 1
ATOM 13957 C C . HIS B 2 872 ? 1.052 -53.272 180.414 1.00 2.00 872 HIS B C 1
ATOM 13958 O O . HIS B 2 872 ? 0.918 -54.415 180.856 1.00 2.00 872 HIS B O 1
ATOM 13965 N N . GLY B 2 873 ? 2.099 -52.904 179.678 1.00 30.00 873 GLY B N 1
ATOM 13966 C CA . GLY B 2 873 ? 3.266 -53.767 179.528 1.00 30.00 873 GLY B CA 1
ATOM 13967 C C . GLY B 2 873 ? 4.079 -53.699 180.807 1.00 30.00 873 GLY B C 1
ATOM 13968 O O . GLY B 2 873 ? 3.780 -54.389 181.783 1.00 30.00 873 GLY B O 1
ATOM 13969 N N . GLY B 2 874 ? 5.112 -52.864 180.796 1.00 30.00 874 GLY B N 1
ATOM 13970 C CA . GLY B 2 874 ? 5.836 -52.517 182.017 1.00 30.00 874 GLY B CA 1
ATOM 13971 C C . GLY B 2 874 ? 6.860 -51.420 181.799 1.00 30.00 874 GLY B C 1
ATOM 13972 O O . GLY B 2 874 ? 7.924 -51.436 182.413 1.00 30.00 874 GLY B O 1
ATOM 13973 N N . ALA B 2 875 ? 6.521 -50.447 180.954 1.00 30.00 875 ALA B N 1
ATOM 13974 C CA . ALA B 2 875 ? 7.496 -49.489 180.431 1.00 30.00 875 ALA B CA 1
ATOM 13975 C C . ALA B 2 875 ? 7.394 -48.115 181.092 1.00 30.00 875 ALA B C 1
ATOM 13976 O O . ALA B 2 875 ? 6.305 -47.666 181.455 1.00 30.00 875 ALA B O 1
ATOM 13978 N N . TRP B 2 876 ? 8.547 -47.461 181.237 1.00 30.00 876 TRP B N 1
ATOM 13979 C CA . TRP B 2 876 ? 8.629 -46.084 181.725 1.00 30.00 876 TRP B CA 1
ATOM 13980 C C . TRP B 2 876 ? 9.489 -45.271 180.751 1.00 30.00 876 TRP B C 1
ATOM 13981 O O . TRP B 2 876 ? 10.704 -45.157 180.923 1.00 30.00 876 TRP B O 1
ATOM 13992 N N . CYS B 2 877 ? 8.849 -44.728 179.717 1.00 30.00 877 CYS B N 1
ATOM 13993 C CA . CYS B 2 877 ? 9.541 -43.934 178.695 1.00 30.00 877 CYS B CA 1
ATOM 13994 C C . CYS B 2 877 ? 9.647 -42.477 179.121 1.00 30.00 877 CYS B C 1
ATOM 13995 O O . CYS B 2 877 ? 8.636 -41.785 179.191 1.00 30.00 877 CYS B O 1
ATOM 13998 N N . ASN B 2 878 ? 10.867 -42.011 179.386 1.00 30.00 878 ASN B N 1
ATOM 13999 C CA . ASN B 2 878 ? 11.099 -40.620 179.776 1.00 30.00 878 ASN B CA 1
ATOM 14000 C C . ASN B 2 878 ? 11.414 -39.742 178.568 1.00 30.00 878 ASN B C 1
ATOM 14001 O O . ASN B 2 878 ? 12.333 -40.038 177.802 1.00 30.00 878 ASN B O 1
ATOM 14006 N N . ALA B 2 879 ? 10.645 -38.667 178.407 1.00 30.00 879 ALA B N 1
ATOM 14007 C CA . ALA B 2 879 ? 10.898 -37.669 177.373 1.00 30.00 879 ALA B CA 1
ATOM 14008 C C . ALA B 2 879 ? 11.535 -36.439 178.012 1.00 30.00 879 ALA B C 1
ATOM 14009 O O . ALA B 2 879 ? 10.897 -35.747 178.807 1.00 30.00 879 ALA B O 1
ATOM 14011 N N . VAL B 2 880 ? 12.792 -36.176 177.661 1.00 30.00 880 VAL B N 1
ATOM 14012 C CA . VAL B 2 880 ? 13.573 -35.111 178.285 1.00 30.00 880 VAL B CA 1
ATOM 14013 C C . VAL B 2 880 ? 13.963 -34.059 177.251 1.00 30.00 880 VAL B C 1
ATOM 14014 O O . VAL B 2 880 ? 14.484 -34.391 176.186 1.00 30.00 880 VAL B O 1
ATOM 14018 N N . ASN B 2 881 ? 13.710 -32.793 177.579 1.00 30.00 881 ASN B N 1
ATOM 14019 C CA . ASN B 2 881 ? 14.054 -31.673 176.708 1.00 30.00 881 ASN B CA 1
ATOM 14020 C C . ASN B 2 881 ? 15.245 -30.886 177.252 1.00 30.00 881 ASN B C 1
ATOM 14021 O O . ASN B 2 881 ? 15.236 -30.457 178.408 1.00 30.00 881 ASN B O 1
ATOM 14026 N N . MET B 2 882 ? 16.259 -30.716 176.404 1.00 30.00 882 MET B N 1
ATOM 14027 C CA . MET B 2 882 ? 17.467 -29.928 176.696 1.00 30.00 882 MET B CA 1
ATOM 14028 C C . MET B 2 882 ? 17.378 -29.015 177.925 1.00 30.00 882 MET B C 1
ATOM 14029 O O . MET B 2 882 ? 18.131 -29.192 178.885 1.00 30.00 882 MET B O 1
ATOM 14034 N N . GLY B 2 883 ? 16.462 -28.047 177.876 1.00 30.00 883 GLY B N 1
ATOM 14035 C CA . GLY B 2 883 ? 16.297 -27.030 178.922 1.00 30.00 883 GLY B CA 1
ATOM 14036 C C . GLY B 2 883 ? 16.461 -27.485 180.362 1.00 30.00 883 GLY B C 1
ATOM 14037 O O . GLY B 2 883 ? 17.519 -27.287 180.963 1.00 30.00 883 GLY B O 1
ATOM 14038 N N . GLY B 2 884 ? 15.409 -28.081 180.921 1.00 30.00 884 GLY B N 1
ATOM 14039 C CA . GLY B 2 884 ? 15.416 -28.480 182.333 1.00 30.00 884 GLY B CA 1
ATOM 14040 C C . GLY B 2 884 ? 14.439 -29.549 182.808 1.00 30.00 884 GLY B C 1
ATOM 14041 O O . GLY B 2 884 ? 14.630 -30.107 183.890 1.00 30.00 884 GLY B O 1
ATOM 14042 N N . ASN B 2 885 ? 13.401 -29.844 182.026 1.00 30.00 885 ASN B N 1
ATOM 14043 C CA . ASN B 2 885 ? 12.341 -30.752 182.466 1.00 30.00 885 ASN B CA 1
ATOM 14044 C C . ASN B 2 885 ? 12.468 -32.171 181.928 1.00 30.00 885 ASN B C 1
ATOM 14045 O O . ASN B 2 885 ? 13.144 -32.416 180.928 1.00 30.00 885 ASN B O 1
ATOM 14050 N N . SER B 2 886 ? 11.799 -33.094 182.614 1.00 30.00 886 SER B N 1
ATOM 14051 C CA . SER B 2 886 ? 11.784 -34.502 182.240 1.00 30.00 886 SER B CA 1
ATOM 14052 C C . SER B 2 886 ? 10.495 -35.151 182.738 1.00 30.00 886 SER B C 1
ATOM 14053 O O . SER B 2 886 ? 10.203 -35.123 183.934 1.00 30.00 886 SER B O 1
ATOM 14056 N N . THR B 2 887 ? 9.733 -35.730 181.813 1.00 30.00 887 THR B N 1
ATOM 14057 C CA . THR B 2 887 ? 8.452 -36.358 182.132 1.00 30.00 887 THR B CA 1
ATOM 14058 C C . THR B 2 887 ? 8.277 -37.632 181.312 1.00 30.00 887 THR B C 1
ATOM 14059 O O . THR B 2 887 ? 8.765 -37.723 180.184 1.00 30.00 887 THR B O 1
ATOM 14063 N N . SER B 2 888 ? 7.571 -38.606 181.881 1.00 30.00 888 SER B N 1
ATOM 14064 C CA . SER B 2 888 ? 7.458 -39.931 181.277 1.00 30.00 888 SER B CA 1
ATOM 14065 C C . SER B 2 888 ? 6.077 -40.224 180.698 1.00 30.00 888 SER B C 1
ATOM 14066 O O . SER B 2 888 ? 5.092 -39.561 181.026 1.00 30.00 888 SER B O 1
ATOM 14069 N N . ILE B 2 889 ? 6.035 -41.235 179.831 1.00 30.00 889 ILE B N 1
ATOM 14070 C CA . ILE B 2 889 ? 4.827 -41.633 179.114 1.00 30.00 889 ILE B CA 1
ATOM 14071 C C . ILE B 2 889 ? 4.681 -43.153 179.209 1.00 30.00 889 ILE B C 1
ATOM 14072 O O . ILE B 2 889 ? 5.605 -43.888 178.858 1.00 30.00 889 ILE B O 1
ATOM 14077 N N . GLY B 2 890 ? 3.526 -43.617 179.682 1.00 30.00 890 GLY B N 1
ATOM 14078 C CA . GLY B 2 890 ? 3.283 -45.047 179.907 1.00 30.00 890 GLY B CA 1
ATOM 14079 C C . GLY B 2 890 ? 3.013 -45.308 181.373 1.00 30.00 890 GLY B C 1
ATOM 14080 O O . GLY B 2 890 ? 1.878 -45.547 181.777 1.00 30.00 890 GLY B O 1
ATOM 14081 N N . LEU B 2 891 ? 4.080 -45.301 182.159 1.00 30.00 891 LEU B N 1
ATOM 14082 C CA . LEU B 2 891 ? 3.988 -45.090 183.596 1.00 30.00 891 LEU B CA 1
ATOM 14083 C C . LEU B 2 891 ? 4.455 -43.654 183.808 1.00 30.00 891 LEU B C 1
ATOM 14084 O O . LEU B 2 891 ? 5.049 -43.055 182.907 1.00 30.00 891 LEU B O 1
ATOM 14089 N N . SER B 2 892 ? 4.190 -43.101 184.985 1.00 30.00 892 SER B N 1
ATOM 14090 C CA . SER B 2 892 ? 4.522 -41.705 185.245 1.00 30.00 892 SER B CA 1
ATOM 14091 C C . SER B 2 892 ? 4.758 -41.427 186.720 1.00 30.00 892 SER B C 1
ATOM 14092 O O . SER B 2 892 ? 4.595 -42.307 187.568 1.00 30.00 892 SER B O 1
ATOM 14095 N N . ILE B 2 893 ? 5.148 -40.190 187.010 1.00 30.00 893 ILE B N 1
ATOM 14096 C CA . ILE B 2 893 ? 5.274 -39.718 188.381 1.00 30.00 893 ILE B CA 1
ATOM 14097 C C . ILE B 2 893 ? 3.892 -39.598 189.034 1.00 30.00 893 ILE B C 1
ATOM 14098 O O . ILE B 2 893 ? 3.780 -39.638 190.255 1.00 30.00 893 ILE B O 1
ATOM 14103 N N . LEU B 2 894 ? 2.857 -39.438 188.208 1.00 30.00 894 LEU B N 1
ATOM 14104 C CA . LEU B 2 894 ? 1.462 -39.472 188.663 1.00 30.00 894 LEU B CA 1
ATOM 14105 C C . LEU B 2 894 ? 0.951 -40.893 188.885 1.00 30.00 894 LEU B C 1
ATOM 14106 O O . LEU B 2 894 ? 0.076 -41.114 189.723 1.00 30.00 894 LEU B O 1
ATOM 14111 N N . GLY B 2 895 ? 1.476 -41.840 188.112 1.00 30.00 895 GLY B N 1
ATOM 14112 C CA . GLY B 2 895 ? 1.007 -43.221 188.134 1.00 30.00 895 GLY B CA 1
ATOM 14113 C C . GLY B 2 895 ? 0.159 -43.493 186.909 1.00 30.00 895 GLY B C 1
ATOM 14114 O O . GLY B 2 895 ? -0.695 -42.680 186.550 1.00 30.00 895 GLY B O 1
ATOM 14115 N N . ASP B 2 896 ? 0.406 -44.633 186.264 1.00 30.00 896 ASP B N 1
ATOM 14116 C CA . ASP B 2 896 ? -0.316 -45.045 185.053 1.00 30.00 896 ASP B CA 1
ATOM 14117 C C . ASP B 2 896 ? -0.033 -44.116 183.861 1.00 30.00 896 ASP B C 1
ATOM 14118 O O . ASP B 2 896 ? 0.770 -43.186 183.965 1.00 30.00 896 ASP B O 1
ATOM 14123 N N . GLY B 2 897 ? -0.684 -44.384 182.729 1.00 30.00 897 GLY B N 1
ATOM 14124 C CA . GLY B 2 897 ? -0.445 -43.641 181.490 1.00 30.00 897 GLY B CA 1
ATOM 14125 C C . GLY B 2 897 ? -0.898 -42.193 181.511 1.00 30.00 897 GLY B C 1
ATOM 14126 O O . GLY B 2 897 ? -2.088 -41.910 181.651 1.00 30.00 897 GLY B O 1
ATOM 14127 N N . THR B 2 898 ? 0.063 -41.280 181.370 1.00 30.00 898 THR B N 1
ATOM 14128 C CA . THR B 2 898 ? -0.215 -39.846 181.285 1.00 30.00 898 THR B CA 1
ATOM 14129 C C . THR B 2 898 ? 0.720 -39.184 180.272 1.00 30.00 898 THR B C 1
ATOM 14130 O O . THR B 2 898 ? 1.916 -39.033 180.532 1.00 30.00 898 THR B O 1
ATOM 14134 N N . MET B 2 899 ? 0.177 -38.802 179.117 1.00 30.00 899 MET B N 1
ATOM 14135 C CA . MET B 2 899 ? 0.952 -38.088 178.104 1.00 30.00 899 MET B CA 1
ATOM 14136 C C . MET B 2 899 ? 1.194 -36.648 178.567 1.00 30.00 899 MET B C 1
ATOM 14137 O O . MET B 2 899 ? 0.297 -36.026 179.141 1.00 30.00 899 MET B O 1
ATOM 14142 N N . PRO B 2 900 ? 2.407 -36.115 178.330 1.00 30.00 900 PRO B N 1
ATOM 14143 C CA . PRO B 2 900 ? 2.707 -34.742 178.713 1.00 30.00 900 PRO B CA 1
ATOM 14144 C C . PRO B 2 900 ? 2.430 -33.757 177.579 1.00 30.00 900 PRO B C 1
ATOM 14145 O O . PRO B 2 900 ? 2.720 -34.054 176.419 1.00 30.00 900 PRO B O 1
ATOM 14149 N N . LEU B 2 901 ? 1.873 -32.597 177.919 1.00 30.00 901 LEU B N 1
ATOM 14150 C CA . LEU B 2 901 ? 1.595 -31.553 176.934 1.00 30.00 901 LEU B CA 1
ATOM 14151 C C . LEU B 2 901 ? 2.884 -31.018 176.333 1.00 30.00 901 LEU B C 1
ATOM 14152 O O . LEU B 2 901 ? 3.880 -30.854 177.041 1.00 30.00 901 LEU B O 1
ATOM 14157 N N . GLN B 2 902 ? 2.862 -30.745 175.031 1.00 30.00 902 GLN B N 1
ATOM 14158 C CA . GLN B 2 902 ? 4.014 -30.159 174.358 1.00 30.00 902 GLN B CA 1
ATOM 14159 C C . GLN B 2 902 ? 3.823 -28.668 174.099 1.00 30.00 902 GLN B C 1
ATOM 14160 O O . GLN B 2 902 ? 3.378 -28.258 173.024 1.00 30.00 902 GLN B O 1
ATOM 14166 N N . THR B 2 903 ? 4.150 -27.868 175.107 1.00 30.00 903 THR B N 1
ATOM 14167 C CA . THR B 2 903 ? 4.461 -26.459 174.906 1.00 30.00 903 THR B CA 1
ATOM 14168 C C . THR B 2 903 ? 5.967 -26.316 174.663 1.00 30.00 903 THR B C 1
ATOM 14169 O O . THR B 2 903 ? 6.438 -25.251 174.259 1.00 30.00 903 THR B O 1
ATOM 14173 N N . VAL B 2 904 ? 6.709 -27.397 174.914 1.00 30.00 904 VAL B N 1
ATOM 14174 C CA . VAL B 2 904 ? 8.157 -27.440 174.733 1.00 30.00 904 VAL B CA 1
ATOM 14175 C C . VAL B 2 904 ? 8.517 -28.745 174.012 1.00 30.00 904 VAL B C 1
ATOM 14176 O O . VAL B 2 904 ? 8.065 -29.812 174.431 1.00 30.00 904 VAL B O 1
ATOM 14180 N N . PRO B 2 905 ? 9.338 -28.674 172.940 1.00 30.00 905 PRO B N 1
ATOM 14181 C CA . PRO B 2 905 ? 9.605 -29.873 172.126 1.00 30.00 905 PRO B CA 1
ATOM 14182 C C . PRO B 2 905 ? 10.190 -31.043 172.924 1.00 30.00 905 PRO B C 1
ATOM 14183 O O . PRO B 2 905 ? 11.285 -30.929 173.478 1.00 30.00 905 PRO B O 1
ATOM 14187 N N . TRP B 2 906 ? 9.456 -32.154 172.975 1.00 30.00 906 TRP B N 1
ATOM 14188 C CA . TRP B 2 906 ? 9.872 -33.333 173.736 1.00 30.00 906 TRP B CA 1
ATOM 14189 C C . TRP B 2 906 ? 10.674 -34.306 172.878 1.00 30.00 906 TRP B C 1
ATOM 14190 O O . TRP B 2 906 ? 10.358 -34.520 171.707 1.00 30.00 906 TRP B O 1
ATOM 14201 N N . THR B 2 907 ? 11.711 -34.891 173.475 1.00 30.00 907 THR B N 1
ATOM 14202 C CA . THR B 2 907 ? 12.541 -35.894 172.813 1.00 30.00 907 THR B CA 1
ATOM 14203 C C . THR B 2 907 ? 12.771 -37.074 173.754 1.00 30.00 907 THR B C 1
ATOM 14204 O O . THR B 2 907 ? 13.120 -36.879 174.920 1.00 30.00 907 THR B O 1
ATOM 14208 N N . VAL B 2 908 ? 12.586 -38.290 173.245 1.00 30.00 908 VAL B N 1
ATOM 14209 C CA . VAL B 2 908 ? 12.770 -39.498 174.052 1.00 30.00 908 VAL B CA 1
ATOM 14210 C C . VAL B 2 908 ? 14.259 -39.826 174.122 1.00 30.00 908 VAL B C 1
ATOM 14211 O O . VAL B 2 908 ? 14.999 -39.586 173.170 1.00 30.00 908 VAL B O 1
ATOM 14215 N N . ASN B 2 909 ? 14.685 -40.372 175.258 1.00 30.00 909 ASN B N 1
ATOM 14216 C CA . ASN B 2 909 ? 16.100 -40.678 175.507 1.00 30.00 909 ASN B CA 1
ATOM 14217 C C . ASN B 2 909 ? 16.362 -42.095 176.014 1.00 30.00 909 ASN B C 1
ATOM 14218 O O . ASN B 2 909 ? 17.407 -42.673 175.712 1.00 30.00 909 ASN B O 1
ATOM 14223 N N . GLU B 2 910 ? 15.435 -42.643 176.797 1.00 30.00 910 GLU B N 1
ATOM 14224 C CA . GLU B 2 910 ? 15.591 -43.985 177.345 1.00 30.00 910 GLU B CA 1
ATOM 14225 C C . GLU B 2 910 ? 14.265 -44.548 177.847 1.00 30.00 910 GLU B C 1
ATOM 14226 O O . GLU B 2 910 ? 13.417 -43.812 178.355 1.00 30.00 910 GLU B O 1
ATOM 14232 N N . ILE B 2 911 ? 14.105 -45.861 177.695 1.00 30.00 911 ILE B N 1
ATOM 14233 C CA . ILE B 2 911 ? 12.942 -46.583 178.211 1.00 30.00 911 ILE B CA 1
ATOM 14234 C C . ILE B 2 911 ? 13.405 -47.532 179.313 1.00 30.00 911 ILE B C 1
ATOM 14235 O O . ILE B 2 911 ? 14.450 -48.175 179.190 1.00 30.00 911 ILE B O 1
ATOM 14240 N N . THR B 2 912 ? 12.626 -47.605 180.389 1.00 30.00 912 THR B N 1
ATOM 14241 C CA . THR B 2 912 ? 12.967 -48.432 181.540 1.00 30.00 912 THR B CA 1
ATOM 14242 C C . THR B 2 912 ? 11.824 -49.390 181.856 1.00 30.00 912 THR B C 1
ATOM 14243 O O . THR B 2 912 ? 10.763 -48.971 182.323 1.00 30.00 912 THR B O 1
ATOM 14247 N N . TYR B 2 913 ? 12.047 -50.676 181.594 1.00 30.00 913 TYR B N 1
ATOM 14248 C CA . TYR B 2 913 ? 11.031 -51.698 181.833 1.00 30.00 913 TYR B CA 1
ATOM 14249 C C . TYR B 2 913 ? 11.056 -52.189 183.278 1.00 30.00 913 TYR B C 1
ATOM 14250 O O . TYR B 2 913 ? 12.075 -52.695 183.753 1.00 30.00 913 TYR B O 1
ATOM 14259 N N . LEU B 2 914 ? 9.927 -52.035 183.967 1.00 30.00 914 LEU B N 1
ATOM 14260 C CA . LEU B 2 914 ? 9.775 -52.523 185.334 1.00 30.00 914 LEU B CA 1
ATOM 14261 C C . LEU B 2 914 ? 9.524 -54.031 185.278 1.00 30.00 914 LEU B C 1
ATOM 14262 O O . LEU B 2 914 ? 8.593 -54.481 184.608 1.00 30.00 914 LEU B O 1
ATOM 14267 N N . SER B 2 915 ? 10.364 -54.797 185.975 1.00 30.00 915 SER B N 1
ATOM 14268 C CA . SER B 2 915 ? 10.322 -56.267 185.970 1.00 30.00 915 SER B CA 1
ATOM 14269 C C . SER B 2 915 ? 10.811 -56.840 184.638 1.00 30.00 915 SER B C 1
ATOM 14270 O O . SER B 2 915 ? 10.692 -56.198 183.592 1.00 30.00 915 SER B O 1
ATOM 14273 N N . GLU B 2 916 ? 11.362 -58.052 184.687 1.00 30.00 916 GLU B N 1
ATOM 14274 C CA . GLU B 2 916 ? 11.875 -58.712 183.487 1.00 30.00 916 GLU B CA 1
ATOM 14275 C C . GLU B 2 916 ? 11.312 -60.127 183.325 1.00 30.00 916 GLU B C 1
ATOM 14276 O O . GLU B 2 916 ? 11.653 -61.042 184.077 1.00 30.00 916 GLU B O 1
ATOM 14282 N N . GLU B 2 917 ? 10.411 -60.277 182.356 1.00 30.00 917 GLU B N 1
ATOM 14283 C CA . GLU B 2 917 ? 9.976 -61.585 181.874 1.00 30.00 917 GLU B CA 1
ATOM 14284 C C . GLU B 2 917 ? 10.651 -61.818 180.520 1.00 30.00 917 GLU B C 1
ATOM 14285 O O . GLU B 2 917 ? 10.013 -62.255 179.561 1.00 30.00 917 GLU B O 1
ATOM 14291 N N . GLY B 2 918 ? 11.955 -61.538 180.476 1.00 30.00 918 GLY B N 1
ATOM 14292 C CA . GLY B 2 918 ? 12.755 -61.458 179.243 1.00 30.00 918 GLY B CA 1
ATOM 14293 C C . GLY B 2 918 ? 12.111 -61.852 177.925 1.00 30.00 918 GLY B C 1
ATOM 14294 O O . GLY B 2 918 ? 12.537 -62.812 177.279 1.00 30.00 918 GLY B O 1
ATOM 14295 N N . ALA B 2 919 ? 11.084 -61.103 177.531 1.00 30.00 919 ALA B N 1
ATOM 14296 C CA . ALA B 2 919 ? 10.458 -61.247 176.218 1.00 30.00 919 ALA B CA 1
ATOM 14297 C C . ALA B 2 919 ? 9.885 -59.890 175.823 1.00 30.00 919 ALA B C 1
ATOM 14298 O O . ALA B 2 919 ? 8.712 -59.768 175.462 1.00 30.00 919 ALA B O 1
ATOM 14300 N N . ARG B 2 920 ? 10.740 -58.874 175.895 1.00 30.00 920 ARG B N 1
ATOM 14301 C CA . ARG B 2 920 ? 10.324 -57.483 175.748 1.00 30.00 920 ARG B CA 1
ATOM 14302 C C . ARG B 2 920 ? 10.030 -57.115 174.299 1.00 30.00 920 ARG B C 1
ATOM 14303 O O . ARG B 2 920 ? 10.322 -57.877 173.375 1.00 30.00 920 ARG B O 1
ATOM 14311 N N . HIS B 2 921 ? 9.455 -55.930 174.121 1.00 30.00 921 HIS B N 1
ATOM 14312 C CA . HIS B 2 921 ? 9.152 -55.394 172.799 1.00 30.00 921 HIS B CA 1
ATOM 14313 C C . HIS B 2 921 ? 10.275 -54.427 172.451 1.00 30.00 921 HIS B C 1
ATOM 14314 O O . HIS B 2 921 ? 10.622 -53.562 173.258 1.00 30.00 921 HIS B O 1
ATOM 14321 N N . GLY B 2 922 ? 10.848 -54.582 171.261 1.00 30.00 922 GLY B N 1
ATOM 14322 C CA . GLY B 2 922 ? 11.963 -53.746 170.832 1.00 30.00 922 GLY B CA 1
ATOM 14323 C C . GLY B 2 922 ? 11.622 -52.269 170.869 1.00 30.00 922 GLY B C 1
ATOM 14324 O O . GLY B 2 922 ? 10.884 -51.779 170.019 1.00 30.00 922 GLY B O 1
ATOM 14325 N N . ILE B 2 923 ? 12.127 -51.575 171.888 1.00 30.00 923 ILE B N 1
ATOM 14326 C CA . ILE B 2 923 ? 12.046 -50.110 171.967 1.00 30.00 923 ILE B CA 1
ATOM 14327 C C . ILE B 2 923 ? 13.393 -49.514 172.384 1.00 30.00 923 ILE B C 1
ATOM 14328 O O . ILE B 2 923 ? 13.886 -48.586 171.744 1.00 30.00 923 ILE B O 1
ATOM 14333 N N . GLU B 2 924 ? 13.971 -50.042 173.461 1.00 30.00 924 GLU B N 1
ATOM 14334 C CA . GLU B 2 924 ? 15.320 -49.661 173.906 1.00 30.00 924 GLU B CA 1
ATOM 14335 C C . GLU B 2 924 ? 16.391 -49.710 172.804 1.00 30.00 924 GLU B C 1
ATOM 14336 O O . GLU B 2 924 ? 17.329 -48.911 172.818 1.00 30.00 924 GLU B O 1
ATOM 14342 N N . ALA B 2 925 ? 16.249 -50.638 171.858 1.00 30.00 925 ALA B N 1
ATOM 14343 C CA . ALA B 2 925 ? 17.201 -50.776 170.751 1.00 30.00 925 ALA B CA 1
ATOM 14344 C C . ALA B 2 925 ? 17.025 -49.716 169.656 1.00 30.00 925 ALA B C 1
ATOM 14345 O O . ALA B 2 925 ? 17.912 -49.546 168.817 1.00 30.00 925 ALA B O 1
ATOM 14347 N N . ILE B 2 926 ? 15.895 -49.007 169.667 1.00 30.00 926 ILE B N 1
ATOM 14348 C CA . ILE B 2 926 ? 15.598 -48.001 168.639 1.00 30.00 926 ILE B CA 1
ATOM 14349 C C . ILE B 2 926 ? 15.899 -46.586 169.131 1.00 30.00 926 ILE B C 1
ATOM 14350 O O . ILE B 2 926 ? 15.846 -45.641 168.346 1.00 30.00 926 ILE B O 1
ATOM 14355 N N . ILE B 2 927 ? 16.171 -46.435 170.427 1.00 30.00 927 ILE B N 1
ATOM 14356 C CA . ILE B 2 927 ? 16.469 -45.127 171.008 1.00 30.00 927 ILE B CA 1
ATOM 14357 C C . ILE B 2 927 ? 17.970 -44.821 170.935 1.00 30.00 927 ILE B C 1
ATOM 14358 O O . ILE B 2 927 ? 18.368 -43.654 170.954 1.00 30.00 927 ILE B O 1
ATOM 14363 N N . ASP B 2 928 ? 18.797 -45.864 170.844 1.00 30.00 928 ASP B N 1
ATOM 14364 C CA . ASP B 2 928 ? 20.233 -45.694 170.603 1.00 30.00 928 ASP B CA 1
ATOM 14365 C C . ASP B 2 928 ? 20.441 -45.135 169.196 1.00 30.00 928 ASP B C 1
ATOM 14366 O O . ASP B 2 928 ? 21.078 -44.095 169.020 1.00 30.00 928 ASP B O 1
ATOM 14371 N N . THR B 2 929 ? 19.898 -45.836 168.202 1.00 30.00 929 THR B N 1
ATOM 14372 C CA . THR B 2 929 ? 19.670 -45.266 166.874 1.00 30.00 929 THR B CA 1
ATOM 14373 C C . THR B 2 929 ? 18.388 -44.433 166.968 1.00 30.00 929 THR B C 1
ATOM 14374 O O . THR B 2 929 ? 17.912 -44.163 168.070 1.00 30.00 929 THR B O 1
ATOM 14378 N N . ASN B 2 930 ? 17.842 -43.994 165.837 1.00 30.00 930 ASN B N 1
ATOM 14379 C CA . ASN B 2 930 ? 16.522 -43.355 165.832 1.00 30.00 930 ASN B CA 1
ATOM 14380 C C . ASN B 2 930 ? 15.625 -43.941 164.748 1.00 30.00 930 ASN B C 1
ATOM 14381 O O . ASN B 2 930 ? 15.912 -43.816 163.556 1.00 30.00 930 ASN B O 1
ATOM 14386 N N . GLY B 2 931 ? 14.542 -44.584 165.180 1.00 30.00 931 GLY B N 1
ATOM 14387 C CA . GLY B 2 931 ? 13.625 -45.274 164.278 1.00 30.00 931 GLY B CA 1
ATOM 14388 C C . GLY B 2 931 ? 12.177 -45.140 164.708 1.00 30.00 931 GLY B C 1
ATOM 14389 O O . GLY B 2 931 ? 11.883 -44.626 165.789 1.00 30.00 931 GLY B O 1
ATOM 14390 N N . SER B 2 932 ? 11.276 -45.615 163.853 1.00 30.00 932 SER B N 1
ATOM 14391 C CA . SER B 2 932 ? 9.839 -45.480 164.070 1.00 30.00 932 SER B CA 1
ATOM 14392 C C . SER B 2 932 ? 9.235 -46.767 164.620 1.00 30.00 932 SER B C 1
ATOM 14393 O O . SER B 2 932 ? 9.610 -47.865 164.203 1.00 30.00 932 SER B O 1
ATOM 14396 N N . VAL B 2 933 ? 8.293 -46.621 165.552 1.00 30.00 933 VAL B N 1
ATOM 14397 C CA . VAL B 2 933 ? 7.649 -47.763 166.197 1.00 30.00 933 VAL B CA 1
ATOM 14398 C C . VAL B 2 933 ? 6.184 -47.860 165.764 1.00 30.00 933 VAL B C 1
ATO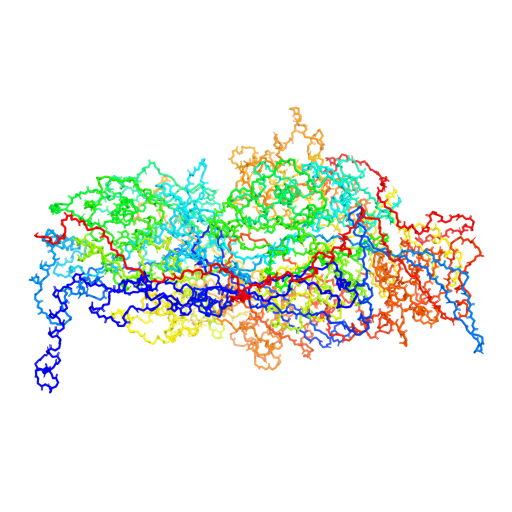M 14399 O O . VAL B 2 933 ? 5.330 -47.117 166.254 1.00 30.00 933 VAL B O 1
ATOM 14403 N N . SER B 2 934 ? 5.907 -48.776 164.838 1.00 30.00 934 SER B N 1
ATOM 14404 C CA . SER B 2 934 ? 4.546 -49.011 164.354 1.00 30.00 934 SER B CA 1
ATOM 14405 C C . SER B 2 934 ? 3.797 -49.956 165.293 1.00 30.00 934 SER B C 1
ATOM 14406 O O . SER B 2 934 ? 4.348 -50.964 165.739 1.00 30.00 934 SER B O 1
ATOM 14409 N N . VAL B 2 935 ? 2.538 -49.623 165.578 1.00 30.00 935 VAL B N 1
ATOM 14410 C CA . VAL B 2 935 ? 1.727 -50.359 166.550 1.00 30.00 935 VAL B CA 1
ATOM 14411 C C . VAL B 2 935 ? 0.500 -50.985 165.879 1.00 30.00 935 VAL B C 1
ATOM 14412 O O . VAL B 2 935 ? -0.509 -50.313 165.659 1.00 30.00 935 VAL B O 1
ATOM 14416 N N . LYS B 2 936 ? 0.599 -52.275 165.560 1.00 30.00 936 LYS B N 1
ATOM 14417 C CA . LYS B 2 936 ? -0.534 -53.033 165.020 1.00 30.00 936 LYS B CA 1
ATOM 14418 C C . LYS B 2 936 ? -1.517 -53.376 166.134 1.00 30.00 936 LYS B C 1
ATOM 14419 O O . LYS B 2 936 ? -1.227 -54.223 166.978 1.00 30.00 936 LYS B O 1
ATOM 14425 N N . VAL B 2 937 ? -2.682 -52.730 166.119 1.00 30.00 937 VAL B N 1
ATOM 14426 C CA . VAL B 2 937 ? -3.665 -52.864 167.195 1.00 30.00 937 VAL B CA 1
ATOM 14427 C C . VAL B 2 937 ? -4.768 -53.867 166.853 1.00 30.00 937 VAL B C 1
ATOM 14428 O O . VAL B 2 937 ? -5.232 -53.926 165.718 1.00 30.00 937 VAL B O 1
ATOM 14432 N N . LYS B 2 938 ? -5.160 -54.662 167.847 1.00 30.00 938 LYS B N 1
ATOM 14433 C CA . LYS B 2 938 ? -6.378 -55.472 167.797 1.00 30.00 938 LYS B CA 1
ATOM 14434 C C . LYS B 2 938 ? -7.161 -55.186 169.065 1.00 30.00 938 LYS B C 1
ATOM 14435 O O . LYS B 2 938 ? -6.654 -55.429 170.157 1.00 30.00 938 LYS B O 1
ATOM 14441 N N . MET B 2 939 ? -8.389 -54.692 168.931 1.00 30.00 939 MET B N 1
ATOM 14442 C CA . MET B 2 939 ? -9.193 -54.330 170.098 1.00 30.00 939 MET B CA 1
ATOM 14443 C C . MET B 2 939 ? -10.468 -55.156 170.210 1.00 30.00 939 MET B C 1
ATOM 14444 O O . MET B 2 939 ? -10.965 -55.699 169.221 1.00 30.00 939 MET B O 1
ATOM 14449 N N . THR B 2 940 ? -10.982 -55.238 171.433 1.00 30.00 940 THR B N 1
ATOM 14450 C CA . THR B 2 940 ? -12.246 -55.902 171.720 1.00 30.00 940 THR B CA 1
ATOM 14451 C C . THR B 2 940 ? -13.017 -55.018 172.696 1.00 30.00 940 THR B C 1
ATOM 14452 O O . THR B 2 940 ? -12.528 -54.725 173.789 1.00 30.00 940 THR B O 1
ATOM 14456 N N . MET B 2 941 ? -14.209 -54.582 172.291 1.00 30.00 941 MET B N 1
ATOM 14457 C CA . MET B 2 941 ? -15.019 -53.671 173.101 1.00 30.00 941 MET B CA 1
ATOM 14458 C C . MET B 2 941 ? -15.288 -54.237 174.493 1.00 30.00 941 MET B C 1
ATOM 14459 O O . MET B 2 941 ? -15.579 -55.426 174.641 1.00 30.00 941 MET B O 1
ATOM 14464 N N . LEU B 2 942 ? -15.185 -53.378 175.505 1.00 30.00 942 LEU B N 1
ATOM 14465 C CA . LEU B 2 942 ? -15.457 -53.768 176.887 1.00 30.00 942 LEU B CA 1
ATOM 14466 C C . LEU B 2 942 ? -16.960 -54.009 177.037 1.00 30.00 942 LEU B C 1
ATOM 14467 O O . LEU B 2 942 ? -17.718 -53.109 177.406 1.00 30.00 942 LEU B O 1
ATOM 14472 N N . GLU B 2 943 ? -17.375 -55.233 176.721 1.00 30.00 943 GLU B N 1
ATOM 14473 C CA . GLU B 2 943 ? -18.778 -55.628 176.759 1.00 30.00 943 GLU B CA 1
ATOM 14474 C C . GLU B 2 943 ? -19.009 -56.455 178.026 1.00 30.00 943 GLU B C 1
ATOM 14475 O O . GLU B 2 943 ? -18.483 -57.564 178.141 1.00 30.00 943 GLU B O 1
ATOM 14481 N N . PRO B 2 944 ? -19.784 -55.920 178.989 1.00 30.00 944 PRO B N 1
ATOM 14482 C CA . PRO B 2 944 ? -20.005 -56.646 180.234 1.00 30.00 944 PRO B CA 1
ATOM 14483 C C . PRO B 2 944 ? -21.134 -57.665 180.112 1.00 30.00 944 PRO B C 1
ATOM 14484 O O . PRO B 2 944 ? -21.687 -57.852 179.025 1.00 30.00 944 PRO B O 1
ATOM 14488 N N . ARG B 2 945 ? -21.468 -58.314 181.224 1.00 30.00 945 ARG B N 1
ATOM 14489 C CA . ARG B 2 945 ? -22.610 -59.224 181.266 1.00 30.00 945 ARG B CA 1
ATOM 14490 C C . ARG B 2 945 ? -23.883 -58.382 181.317 1.00 30.00 945 ARG B C 1
ATOM 14491 O O . ARG B 2 945 ? -23.835 -57.199 181.661 1.00 30.00 945 ARG B O 1
ATOM 14499 N N . GLN B 2 946 ? -25.015 -58.991 180.976 1.00 30.00 946 GLN B N 1
ATOM 14500 C CA . GLN B 2 946 ? -26.279 -58.259 180.828 1.00 30.00 946 GLN B CA 1
ATOM 14501 C C . GLN B 2 946 ? -26.676 -57.437 182.060 1.00 30.00 946 GLN B C 1
ATOM 14502 O O . GLN B 2 946 ? -27.274 -56.368 181.921 1.00 30.00 946 GLN B O 1
ATOM 14508 N N . ARG B 2 947 ? -26.328 -57.915 183.254 1.00 30.00 947 ARG B N 1
ATOM 14509 C CA . ARG B 2 947 ? -26.764 -57.264 184.492 1.00 30.00 947 ARG B CA 1
ATOM 14510 C C . ARG B 2 947 ? -25.853 -56.125 184.996 1.00 30.00 947 ARG B C 1
ATOM 14511 O O . ARG B 2 947 ? -25.761 -55.898 186.200 1.00 30.00 947 ARG B O 1
ATOM 14519 N N . PHE B 2 948 ? -25.172 -55.434 184.074 1.00 30.00 948 PHE B N 1
ATOM 14520 C CA . PHE B 2 948 ? -24.681 -54.059 184.295 1.00 30.00 948 PHE B CA 1
ATOM 14521 C C . PHE B 2 948 ? -24.463 -53.413 182.923 1.00 30.00 948 PHE B C 1
ATOM 14522 O O . PHE B 2 948 ? -23.367 -53.492 182.362 1.00 30.00 948 PHE B O 1
ATOM 14530 N N . CYS B 2 949 ? -25.505 -52.792 182.378 1.00 30.00 949 CYS B N 1
ATOM 14531 C CA . CYS B 2 949 ? -25.431 -52.177 181.051 1.00 30.00 949 CYS B CA 1
ATOM 14532 C C . CYS B 2 949 ? -26.271 -50.911 180.990 1.00 30.00 949 CYS B C 1
ATOM 14533 O O . CYS B 2 949 ? -27.301 -50.814 181.661 1.00 30.00 949 CYS B O 1
ATOM 14536 N N . LEU B 2 950 ? -25.831 -49.941 180.189 1.00 30.00 950 LEU B N 1
ATOM 14537 C CA . LEU B 2 950 ? -26.655 -48.767 179.913 1.00 30.00 950 LEU B CA 1
ATOM 14538 C C . LEU B 2 950 ? -27.840 -49.190 179.059 1.00 30.00 950 LEU B C 1
ATOM 14539 O O . LEU B 2 950 ? -28.986 -48.929 179.421 1.00 30.00 950 LEU B O 1
ATOM 14544 N N . TYR B 2 951 ? -27.559 -49.858 177.941 1.00 30.00 951 TYR B N 1
ATOM 14545 C CA . TYR B 2 951 ? -28.601 -50.234 176.987 1.00 30.00 951 TYR B CA 1
ATOM 14546 C C . TYR B 2 951 ? -28.507 -51.694 176.524 1.00 30.00 951 TYR B C 1
ATOM 14547 O O . TYR B 2 951 ? -27.436 -52.177 176.152 1.00 30.00 951 TYR B O 1
ATOM 14556 N N . ASP B 2 952 ? -29.645 -52.385 176.581 1.00 30.00 952 ASP B N 1
ATOM 14557 C CA . ASP B 2 952 ? -29.825 -53.695 175.958 1.00 30.00 952 ASP B CA 1
ATOM 14558 C C . ASP B 2 952 ? -30.947 -53.534 174.937 1.00 30.00 952 ASP B C 1
ATOM 14559 O O . ASP B 2 952 ? -32.021 -53.048 175.278 1.00 30.00 952 ASP B O 1
ATOM 14564 N N . ASP B 2 953 ? -30.706 -53.952 173.696 1.00 30.00 953 ASP B N 1
ATOM 14565 C CA . ASP B 2 953 ? -31.519 -53.488 172.558 1.00 30.00 953 ASP B CA 1
ATOM 14566 C C . ASP B 2 953 ? -32.517 -54.484 171.949 1.00 30.00 953 ASP B C 1
ATOM 14567 O O . ASP B 2 953 ? -33.414 -54.066 171.215 1.00 30.00 953 ASP B O 1
ATOM 14572 N N . ASN B 2 954 ? -32.367 -55.775 172.247 1.00 30.00 954 ASN B N 1
ATOM 14573 C CA . ASN B 2 954 ? -33.188 -56.836 171.640 1.00 30.00 954 ASN B CA 1
ATOM 14574 C C . ASN B 2 954 ? -33.034 -56.914 170.118 1.00 30.00 954 ASN B C 1
ATOM 14575 O O . ASN B 2 954 ? -33.730 -56.217 169.376 1.00 30.00 954 ASN B O 1
ATOM 14580 N N . LYS B 2 955 ? -32.122 -57.768 169.662 1.00 30.00 955 LYS B N 1
ATOM 14581 C CA . LYS B 2 955 ? -31.915 -57.990 168.229 1.00 30.00 955 LYS B CA 1
ATOM 14582 C C . LYS B 2 955 ? -33.074 -58.762 167.596 1.00 30.00 955 LYS B C 1
ATOM 14583 O O . LYS B 2 955 ? -33.418 -58.532 166.436 1.00 30.00 955 LYS B O 1
ATOM 14589 N N . THR B 2 956 ? -33.666 -59.675 168.363 1.00 30.00 956 THR B N 1
ATOM 14590 C CA . THR B 2 956 ? -34.805 -60.465 167.895 1.00 30.00 956 THR B CA 1
ATOM 14591 C C . THR B 2 956 ? -36.088 -59.639 167.779 1.00 30.00 956 THR B C 1
ATOM 14592 O O . THR B 2 956 ? -36.914 -59.899 166.907 1.00 30.00 956 THR B O 1
ATOM 14596 N N . SER B 2 957 ? -36.243 -58.633 168.638 1.00 30.00 957 SER B N 1
ATOM 14597 C CA . SER B 2 957 ? -37.497 -57.872 168.720 1.00 30.00 957 SER B CA 1
ATOM 14598 C C . SER B 2 957 ? -37.851 -57.062 167.462 1.00 30.00 957 SER B C 1
ATOM 14599 O O . SER B 2 957 ? -38.912 -56.437 167.412 1.00 30.00 957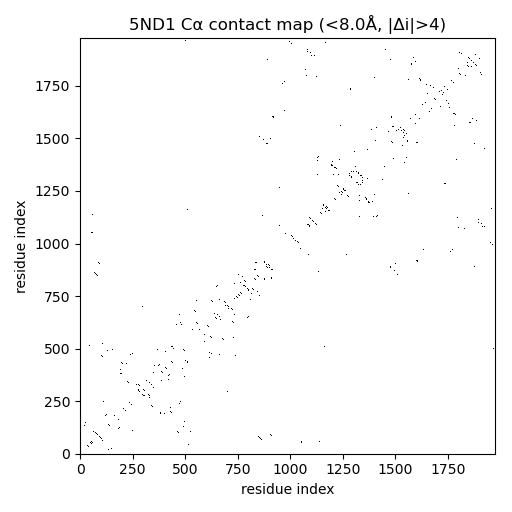 SER B O 1
ATOM 14602 N N . SER B 2 958 ? -36.972 -57.068 166.459 1.00 30.00 958 SER B N 1
ATOM 14603 C CA . SER B 2 958 ? -37.308 -56.549 165.131 1.00 30.00 958 SER B CA 1
ATOM 14604 C C . SER B 2 958 ? -38.391 -57.387 164.437 1.00 30.00 958 SER B C 1
ATOM 14605 O O . SER B 2 958 ? -39.018 -56.919 163.485 1.00 30.00 958 SER B O 1
ATOM 14608 N N . TYR B 2 959 ? -38.597 -58.620 164.905 1.00 30.00 959 TYR B N 1
ATOM 14609 C CA . TYR B 2 959 ? -39.703 -59.463 164.434 1.00 30.00 959 TYR B CA 1
ATOM 14610 C C . TYR B 2 959 ? -41.073 -58.816 164.670 1.00 30.00 959 TYR B C 1
ATOM 14611 O O . TYR B 2 959 ? -41.998 -59.018 163.882 1.00 30.00 959 TYR B O 1
ATOM 14620 N N . ILE B 2 960 ? -41.196 -58.047 165.751 1.00 30.00 960 ILE B N 1
ATOM 14621 C CA . ILE B 2 960 ? -42.465 -57.412 166.118 1.00 30.00 960 ILE B CA 1
ATOM 14622 C C . ILE B 2 960 ? -42.793 -56.243 165.191 1.00 30.00 960 ILE B C 1
ATOM 14623 O O . ILE B 2 960 ? -43.873 -56.194 164.599 1.00 30.00 960 ILE B O 1
ATOM 14628 N N . THR B 2 961 ? -41.856 -55.306 165.076 1.00 30.00 961 THR B N 1
ATOM 14629 C CA . THR B 2 961 ? -42.092 -54.040 164.379 1.00 30.00 961 THR B CA 1
ATOM 14630 C C . THR B 2 961 ? -42.250 -54.178 162.862 1.00 30.00 961 THR B C 1
ATOM 14631 O O . THR B 2 961 ? -43.000 -53.418 162.247 1.00 30.00 961 THR B O 1
ATOM 14635 N N . ALA B 2 962 ? -41.547 -55.138 162.264 1.00 30.00 962 ALA B N 1
ATOM 14636 C CA . ALA B 2 962 ? -41.606 -55.351 160.817 1.00 30.00 962 ALA B CA 1
ATOM 14637 C C . ALA B 2 962 ? -42.929 -55.996 160.401 1.00 30.00 962 ALA B C 1
ATOM 14638 O O . ALA B 2 962 ? -43.311 -57.025 160.953 1.00 30.00 962 ALA B O 1
ATOM 14640 N N . GLN B 2 963 ? -43.601 -55.369 159.429 1.00 30.00 963 GLN B N 1
ATOM 14641 C CA . GLN B 2 963 ? -44.871 -55.829 158.810 1.00 30.00 963 GLN B CA 1
ATOM 14642 C C . GLN B 2 963 ? -45.747 -54.658 158.334 1.00 30.00 963 GLN B C 1
ATOM 14643 O O . GLN B 2 963 ? -46.559 -54.827 157.423 1.00 30.00 963 GLN B O 1
ATOM 14649 N N . GLU B 2 964 ? -45.596 -53.493 158.966 1.00 30.00 964 GLU B N 1
ATOM 14650 C CA . GLU B 2 964 ? -46.220 -52.241 158.508 1.00 30.00 964 GLU B CA 1
ATOM 14651 C C . GLU B 2 964 ? -47.723 -52.155 158.809 1.00 30.00 964 GLU B C 1
ATOM 14652 O O . GLU B 2 964 ? -48.457 -51.438 158.125 1.00 30.00 964 GLU B O 1
ATOM 14658 N N . SER B 2 965 ? -48.166 -52.866 159.847 1.00 30.00 965 SER B N 1
ATOM 14659 C CA . SER B 2 965 ? -49.567 -52.850 160.291 1.00 30.00 965 SER B CA 1
ATOM 14660 C C . SER B 2 965 ? -50.564 -53.044 159.137 1.00 30.00 965 SER B C 1
ATOM 14661 O O . SER B 2 965 ? -50.754 -54.170 158.676 1.00 30.00 965 SER B O 1
ATOM 14664 N N . ARG B 2 966 ? -51.188 -51.953 158.684 1.00 30.00 966 ARG B N 1
ATOM 14665 C CA . ARG B 2 966 ? -52.149 -51.963 157.570 1.00 30.00 966 ARG B CA 1
ATOM 14666 C C . ARG B 2 966 ? -53.459 -52.695 157.885 1.00 30.00 966 ARG B C 1
ATOM 14667 O O . ARG B 2 966 ? -53.484 -53.652 158.660 1.00 30.00 966 ARG B O 1
ATOM 14675 N N . THR B 2 967 ? -54.543 -52.220 157.275 1.00 30.00 967 THR B N 1
ATOM 14676 C CA . THR B 2 967 ? -55.845 -52.876 157.352 1.00 30.00 967 THR B CA 1
ATOM 14677 C C . THR B 2 967 ? -56.386 -53.082 155.939 1.00 30.00 967 THR B C 1
ATOM 14678 O O . THR B 2 967 ? -57.099 -52.229 155.405 1.00 30.00 967 THR B O 1
ATOM 14682 N N . ALA B 2 968 ? -56.028 -54.214 155.337 1.00 30.00 968 ALA B N 1
ATOM 14683 C CA . ALA B 2 968 ? -56.440 -54.536 153.972 1.00 30.00 968 ALA B CA 1
ATOM 14684 C C . ALA B 2 968 ? -57.945 -54.768 153.903 1.00 30.00 968 ALA B C 1
ATOM 14685 O O . ALA B 2 968 ? -58.480 -55.632 154.602 1.00 30.00 968 ALA B O 1
ATOM 14687 N N . THR B 2 969 ? -58.619 -53.993 153.057 1.00 30.00 969 THR B N 1
ATOM 14688 C CA . THR B 2 969 ? -60.074 -54.066 152.934 1.00 30.00 969 THR B CA 1
ATOM 14689 C C . THR B 2 969 ? -60.513 -55.135 151.931 1.00 30.00 969 THR B C 1
ATOM 14690 O O . THR B 2 969 ? -60.093 -55.126 150.771 1.00 30.00 969 THR B O 1
ATOM 14694 N N . TYR B 2 970 ? -61.344 -56.063 152.400 1.00 30.00 970 TYR B N 1
ATOM 14695 C CA . TYR B 2 970 ? -62.047 -56.991 151.520 1.00 30.00 970 TYR B CA 1
ATOM 14696 C C . TYR B 2 970 ? -63.431 -56.391 151.298 1.00 30.00 970 TYR B C 1
ATOM 14697 O O . TYR B 2 970 ? -63.856 -55.518 152.059 1.00 30.00 970 TYR B O 1
ATOM 14706 N N . VAL B 2 971 ? -64.129 -56.856 150.265 1.00 30.00 971 VAL B N 1
ATOM 14707 C CA . VAL B 2 971 ? -65.461 -56.343 149.918 1.00 30.00 971 VAL B CA 1
ATOM 14708 C C . VAL B 2 971 ? -65.390 -54.852 149.548 1.00 30.00 971 VAL B C 1
ATOM 14709 O O . VAL B 2 971 ? -66.200 -54.040 149.999 1.00 30.00 971 VAL B O 1
ATOM 14713 N N . THR B 2 972 ? -64.401 -54.510 148.722 1.00 30.00 972 THR B N 1
ATOM 14714 C CA . THR B 2 972 ? -64.216 -53.152 148.190 1.00 30.00 972 THR B CA 1
ATOM 14715 C C . THR B 2 972 ? -64.275 -52.042 149.255 1.00 30.00 972 THR B C 1
ATOM 14716 O O . THR B 2 972 ? -63.373 -51.946 150.088 1.00 30.00 972 THR B O 1
ATOM 14720 N N . LEU B 2 973 ? -65.335 -51.227 149.225 1.00 30.00 973 LEU B N 1
ATOM 14721 C CA . LEU B 2 973 ? -65.462 -49.988 150.022 1.00 30.00 973 LEU B CA 1
ATOM 14722 C C . LEU B 2 973 ? -64.209 -49.086 149.989 1.00 30.00 973 LEU B C 1
ATOM 14723 O O . LEU B 2 973 ? -63.190 -49.451 149.401 1.00 30.00 973 LEU B O 1
ATOM 14728 N N . LYS B 2 974 ? -64.300 -47.898 150.588 1.00 30.00 974 LYS B N 1
ATOM 14729 C CA . LYS B 2 974 ? -63.200 -46.924 150.528 1.00 30.00 974 LYS B CA 1
ATOM 14730 C C . LYS B 2 974 ? -62.739 -46.434 151.904 1.00 30.00 974 LYS B C 1
ATOM 14731 O O . LYS B 2 974 ? -63.397 -45.603 152.533 1.00 30.00 974 LYS B O 1
ATOM 14737 N N . LEU B 2 975 ? -61.603 -46.961 152.358 1.00 30.00 975 LEU B N 1
ATOM 14738 C CA . LEU B 2 975 ? -60.926 -46.453 153.548 1.00 30.00 975 LEU B CA 1
ATOM 14739 C C . LEU B 2 975 ? -59.528 -45.972 153.175 1.00 30.00 975 LEU B C 1
ATOM 14740 O O . LEU B 2 975 ? -58.609 -46.778 153.008 1.00 30.00 975 LEU B O 1
ATOM 14745 N N . GLY B 2 976 ? -59.372 -44.659 153.032 1.00 30.00 976 GLY B N 1
ATOM 14746 C CA . GLY B 2 976 ? -58.052 -44.061 152.863 1.00 30.00 976 GLY B CA 1
ATOM 14747 C C . GLY B 2 976 ? -57.337 -44.028 154.200 1.00 30.00 976 GLY B C 1
ATOM 14748 O O . GLY B 2 976 ? -57.913 -44.397 155.226 1.00 30.00 976 GLY B O 1
ATOM 14749 N N . GLY B 2 977 ? -56.082 -43.589 154.197 1.00 30.00 977 GLY B N 1
ATOM 14750 C CA . GLY B 2 977 ? -55.338 -43.405 155.439 1.00 30.00 977 GLY B CA 1
ATOM 14751 C C . GLY B 2 977 ? -55.907 -42.231 156.212 1.00 30.00 977 GLY B C 1
ATOM 14752 O O . GLY B 2 977 ? -55.324 -41.151 156.219 1.00 30.00 977 GLY B O 1
ATOM 14753 N N . THR B 2 978 ? -57.049 -42.452 156.860 1.00 30.00 978 THR B N 1
ATOM 14754 C CA . THR B 2 978 ? -57.804 -41.385 157.519 1.00 30.00 978 THR B CA 1
ATOM 14755 C C . THR B 2 978 ? -58.357 -41.841 158.868 1.00 30.00 978 THR B C 1
ATOM 14756 O O . THR B 2 978 ? -59.189 -42.749 158.928 1.00 30.00 978 THR B O 1
ATOM 14760 N N . LYS B 2 979 ? -57.888 -41.205 159.941 1.00 30.00 979 LYS B N 1
ATOM 14761 C CA . LYS B 2 979 ? -58.373 -41.477 161.294 1.00 30.00 979 LYS B CA 1
ATOM 14762 C C . LYS B 2 979 ? -58.842 -40.174 161.944 1.00 30.00 979 LYS B C 1
ATOM 14763 O O . LYS B 2 979 ? -58.300 -39.101 161.664 1.00 30.00 979 LYS B O 1
ATOM 14769 N N . ASN B 2 980 ? -59.848 -40.277 162.810 1.00 30.00 980 ASN B N 1
ATOM 14770 C CA . ASN B 2 980 ? -60.529 -39.101 163.363 1.00 30.00 980 ASN B CA 1
ATOM 14771 C C . ASN B 2 980 ? -59.715 -38.451 164.485 1.00 30.00 980 ASN B C 1
ATOM 14772 O O . ASN B 2 980 ? -59.015 -39.145 165.225 1.00 30.00 980 ASN B O 1
ATOM 14777 N N . ALA B 2 981 ? -59.812 -37.126 164.612 1.00 30.00 981 ALA B N 1
ATOM 14778 C CA . ALA B 2 981 ? -58.968 -36.382 165.555 1.00 30.00 981 ALA B CA 1
ATOM 14779 C C . ALA B 2 981 ? -59.562 -35.050 166.035 1.00 30.00 981 ALA B C 1
ATOM 14780 O O . ALA B 2 981 ? -59.536 -34.053 165.312 1.00 30.00 981 ALA B O 1
ATOM 14782 N N . ASN B 2 982 ? -60.093 -35.057 167.259 1.00 30.00 982 ASN B N 1
ATOM 14783 C CA . ASN B 2 982 ? -60.441 -33.838 168.014 1.00 30.00 982 ASN B CA 1
ATOM 14784 C C . ASN B 2 982 ? -61.489 -32.911 167.370 1.00 30.00 982 ASN B C 1
ATOM 14785 O O . ASN B 2 982 ? -62.609 -32.815 167.875 1.00 30.00 982 ASN B O 1
ATOM 14790 N N . THR B 2 983 ? -61.113 -32.212 166.296 1.00 30.00 983 THR B N 1
ATOM 14791 C CA . THR B 2 983 ? -62.046 -31.444 165.439 1.00 30.00 983 THR B CA 1
ATOM 14792 C C . THR B 2 983 ? -62.349 -29.995 165.860 1.00 30.00 983 THR B C 1
ATOM 14793 O O . THR B 2 983 ? -62.274 -29.097 165.022 1.00 30.00 983 THR B O 1
ATOM 14797 N N . ILE B 2 984 ? -62.692 -29.784 167.133 1.00 30.00 984 ILE B N 1
ATOM 14798 C CA . ILE B 2 984 ? -63.286 -28.524 167.657 1.00 30.00 984 ILE B CA 1
ATOM 14799 C C . ILE B 2 984 ? -64.490 -27.972 166.874 1.00 30.00 984 ILE B C 1
ATOM 14800 O O . ILE B 2 984 ? -64.663 -28.237 165.684 1.00 30.00 984 ILE B O 1
ATOM 14805 N N . SER B 2 985 ? -65.319 -27.202 167.576 1.00 30.00 985 SER B N 1
ATOM 14806 C CA . SER B 2 985 ? -66.557 -26.659 167.017 1.00 30.00 985 SER B CA 1
ATOM 14807 C C . SER B 2 985 ? -66.343 -25.320 166.321 1.00 30.00 985 SER B C 1
ATOM 14808 O O . SER B 2 985 ? -66.834 -25.105 165.211 1.00 30.00 985 SER B O 1
ATOM 14811 N N . GLY B 2 986 ? -65.606 -24.427 166.977 1.00 30.00 986 GLY B N 1
ATOM 14812 C CA . GLY B 2 986 ? -65.490 -23.042 166.533 1.00 30.00 986 GLY B CA 1
ATOM 14813 C C . GLY B 2 986 ? -66.575 -22.212 167.197 1.00 30.00 986 GLY B C 1
ATOM 14814 O O . GLY B 2 986 ? -67.463 -22.756 167.873 1.00 30.00 986 GLY B O 1
ATOM 14815 N N . LEU B 2 987 ? -66.512 -20.897 167.001 1.00 30.00 987 LEU B N 1
ATOM 14816 C CA . LEU B 2 987 ? -67.397 -19.976 167.717 1.00 30.00 987 LEU B CA 1
ATOM 14817 C C . LEU B 2 987 ? -68.862 -20.187 167.354 1.00 30.00 987 LEU B C 1
ATOM 14818 O O . LEU B 2 987 ? -69.676 -20.518 168.220 1.00 30.00 987 LEU B O 1
ATOM 14823 N N . VAL B 2 988 ? -69.183 -20.006 166.072 1.00 30.00 988 VAL B N 1
ATOM 14824 C CA . VAL B 2 988 ? -70.569 -19.994 165.584 1.00 30.00 988 VAL B CA 1
ATOM 14825 C C . VAL B 2 988 ? -71.313 -18.810 166.225 1.00 30.00 988 VAL B C 1
ATOM 14826 O O . VAL B 2 988 ? -70.864 -18.267 167.238 1.00 30.00 988 VAL B O 1
ATOM 14830 N N . ALA B 2 989 ? -72.489 -18.508 165.739 1.00 30.00 989 ALA B N 1
ATOM 14831 C CA . ALA B 2 989 ? -73.265 -17.482 166.347 1.00 30.00 989 ALA B CA 1
ATOM 14832 C C . ALA B 2 989 ? -74.464 -18.146 166.905 1.00 30.00 989 ALA B C 1
ATOM 14833 O O . ALA B 2 989 ? -75.138 -18.882 166.215 1.00 30.00 989 ALA B O 1
ATOM 14835 N N . HIS B 2 990 ? -74.756 -17.881 168.148 1.00 30.00 990 HIS B N 1
ATOM 14836 C CA . HIS B 2 990 ? -75.945 -18.399 168.748 1.00 30.00 990 HIS B CA 1
ATOM 14837 C C . HIS B 2 990 ? -76.735 -17.190 169.111 1.00 30.00 990 HIS B C 1
ATOM 14838 O O . HIS B 2 990 ? -76.137 -16.179 169.549 1.00 30.00 990 HIS B O 1
ATOM 14845 N N . ASP B 2 991 ? -78.045 -17.236 168.908 1.00 30.00 991 ASP B N 1
ATOM 14846 C CA . ASP B 2 991 ? -78.852 -16.098 169.263 1.00 30.00 991 ASP B CA 1
ATOM 14847 C C . ASP B 2 991 ? -79.669 -16.551 170.412 1.00 30.00 991 ASP B C 1
ATOM 14848 O O . ASP B 2 991 ? -80.405 -17.488 170.249 1.00 30.00 991 ASP B O 1
ATOM 14853 N N . TYR B 2 992 ? -79.582 -15.901 171.553 1.00 30.00 992 TYR B N 1
ATOM 14854 C CA . TYR B 2 992 ? -80.227 -16.369 172.766 1.00 30.00 992 TYR B CA 1
ATOM 14855 C C . TYR B 2 992 ? -81.479 -15.627 173.095 1.00 30.00 992 TYR B C 1
ATOM 14856 O O . TYR B 2 992 ? -81.689 -14.554 172.635 1.00 30.00 992 TYR B O 1
ATOM 14865 N N . LYS B 2 993 ? -82.321 -16.203 173.908 1.00 30.00 993 LYS B N 1
ATOM 14866 C CA . LYS B 2 993 ? -83.624 -15.625 174.233 1.00 30.00 993 LYS B CA 1
ATOM 14867 C C . LYS B 2 993 ? -84.015 -15.985 175.667 1.00 30.00 993 LYS B C 1
ATOM 14868 O O . LYS B 2 993 ? -84.096 -17.164 176.018 1.00 30.00 993 LYS B O 1
ATOM 14874 N N . LEU B 2 994 ? -84.252 -14.964 176.488 1.00 30.00 994 LEU B N 1
ATOM 14875 C CA . LEU B 2 994 ? -84.659 -15.161 177.881 1.00 30.00 994 LEU B CA 1
ATOM 14876 C C . LEU B 2 994 ? -86.142 -15.507 177.981 1.00 30.00 994 LEU B C 1
ATOM 14877 O O . LEU B 2 994 ? -86.956 -15.011 177.201 1.00 30.00 994 LEU B O 1
ATOM 14882 N N . ALA B 2 995 ? -86.484 -16.356 178.948 1.00 30.00 995 ALA B N 1
ATOM 14883 C CA . ALA B 2 995 ? -87.881 -16.662 179.244 1.00 30.00 995 ALA B CA 1
ATOM 14884 C C . ALA B 2 995 ? -88.564 -15.393 179.745 1.00 30.00 995 ALA B C 1
ATOM 14885 O O . ALA B 2 995 ? -88.091 -14.762 180.691 1.00 30.00 995 ALA B O 1
ATOM 14887 N N . THR B 2 996 ? -89.671 -15.025 179.105 1.00 30.00 996 THR B N 1
ATOM 14888 C CA . THR B 2 996 ? -90.305 -13.728 179.339 1.00 30.00 996 THR B CA 1
ATOM 14889 C C . THR B 2 996 ? -90.924 -13.626 180.732 1.00 30.00 996 THR B C 1
ATOM 14890 O O . THR B 2 996 ? -91.668 -14.512 181.158 1.00 30.00 996 THR B O 1
ATOM 14894 N N . THR B 2 997 ? -90.604 -12.537 181.429 1.00 30.00 997 THR B N 1
ATOM 14895 C CA . THR B 2 997 ? -91.120 -12.273 182.773 1.00 30.00 997 THR B CA 1
ATOM 14896 C C . THR B 2 997 ? -91.647 -10.840 182.863 1.00 30.00 997 THR B C 1
ATOM 14897 O O . THR B 2 997 ? -91.117 -9.933 182.217 1.00 30.00 997 THR B O 1
ATOM 14901 N N . ILE B 2 998 ? -92.690 -10.653 183.668 1.00 30.00 998 ILE B N 1
ATOM 14902 C CA . ILE B 2 998 ? -93.370 -9.364 183.796 1.00 30.00 998 ILE B CA 1
ATOM 14903 C C . ILE B 2 998 ? -93.172 -8.809 185.206 1.00 30.00 998 ILE B C 1
ATOM 14904 O O . ILE B 2 998 ? -93.506 -9.470 186.191 1.00 30.00 998 ILE B O 1
ATOM 14909 N N . LEU B 2 999 ? -92.632 -7.593 185.289 1.00 30.00 999 LEU B N 1
ATOM 14910 C CA . LEU B 2 999 ? -92.277 -6.972 186.566 1.00 30.00 999 LEU B CA 1
ATOM 14911 C C . LEU B 2 999 ? -93.132 -5.723 186.814 1.00 30.00 999 LEU B C 1
ATOM 14912 O O . LEU B 2 999 ? -94.069 -5.761 187.613 1.00 30.00 999 LEU B O 1
ATOM 14917 N N . ALA B 2 1000 ? -92.781 -4.628 186.186 1.00 30.00 1000 ALA B N 1
ATOM 14918 C CA . ALA B 2 1000 ? -93.658 -3.504 186.220 1.00 30.00 1000 ALA B CA 1
ATOM 14919 C C . ALA B 2 1000 ? -92.895 -2.403 185.587 1.00 30.00 1000 ALA B C 1
ATOM 14920 O O . ALA B 2 1000 ? -92.872 -1.291 186.064 1.00 30.00 1000 ALA B O 1
ATOM 14922 N N . SER B 2 1001 ? -92.138 -2.743 184.573 1.00 30.00 1001 SER B N 1
ATOM 14923 C CA . SER B 2 1001 ? -91.583 -1.723 183.758 1.00 30.00 1001 SER B CA 1
ATOM 14924 C C . SER B 2 1001 ? -92.239 -1.897 182.430 1.00 30.00 1001 SER B C 1
ATOM 14925 O O . SER B 2 1001 ? -92.743 -0.944 181.877 1.00 30.00 1001 SER B O 1
ATOM 14928 N N . THR B 2 1002 ? -92.267 -3.152 181.975 1.00 30.00 1002 THR B N 1
ATOM 14929 C CA . THR B 2 1002 ? -92.633 -3.578 180.617 1.00 30.00 1002 THR B CA 1
ATOM 14930 C C . THR B 2 1002 ? -94.091 -3.355 180.243 1.00 30.00 1002 THR B C 1
ATOM 14931 O O . THR B 2 1002 ? -94.953 -3.458 181.085 1.00 30.00 1002 THR B O 1
ATOM 14935 N N . TYR B 2 1003 ? -94.365 -3.087 178.972 1.00 30.00 1003 TYR B N 1
ATOM 14936 C CA . TYR B 2 1003 ? -95.610 -2.451 178.512 1.00 30.00 1003 TYR B CA 1
ATOM 14937 C C . TYR B 2 1003 ? -97.034 -3.109 178.740 1.00 30.00 1003 TYR B C 1
ATOM 14938 O O . TYR B 2 1003 ? -98.024 -2.436 179.010 1.00 30.00 1003 TYR B O 1
ATOM 14947 N N . ASP B 2 1004 ? -97.044 -4.422 178.635 1.00 30.00 1004 ASP B N 1
ATOM 14948 C CA . ASP B 2 1004 ? -98.015 -5.505 178.476 1.00 30.00 1004 ASP B CA 1
ATOM 14949 C C . ASP B 2 1004 ? -99.429 -4.953 178.616 1.00 30.00 1004 ASP B C 1
ATOM 14950 O O . ASP B 2 1004 ? -99.646 -3.962 179.317 1.00 30.00 1004 ASP B O 1
ATOM 14955 N N . LYS B 2 1005 ? -100.389 -5.595 177.952 1.00 30.00 1005 LYS B N 1
ATOM 14956 C CA . LYS B 2 1005 ? -101.775 -5.118 177.954 1.00 30.00 1005 LYS B CA 1
ATOM 14957 C C . LYS B 2 1005 ? -102.752 -6.209 177.515 1.00 30.00 1005 LYS B C 1
ATOM 14958 O O . LYS B 2 1005 ? -102.597 -7.377 177.872 1.00 30.00 1005 LYS B O 1
#